Protein 9J61 (pdb70)

Solvent-accessible surface area: 78114 Å² total; per-residue (Å²): 254,88,136,12,53,43,39,52,8,13,24,23,100,13,48,112,73,1,69,124,67,25,30,1,0,0,3,6,13,12,108,51,69,52,4,118,72,40,33,0,64,5,0,0,94,10,0,6,98,56,0,21,83,3,24,0,4,0,3,5,5,1,9,66,20,45,3,65,31,95,122,98,31,84,103,194,33,0,64,61,36,0,50,83,32,3,131,82,14,30,123,62,42,65,79,29,3,84,76,32,178,116,72,2,152,28,69,41,25,29,2,41,88,0,46,91,44,35,2,24,36,38,6,26,74,93,0,83,84,28,7,42,94,41,11,70,0,1,33,16,4,8,60,142,1,118,114,85,134,71,64,50,105,85,55,9,78,81,8,63,54,19,0,72,32,24,3,17,11,5,0,0,2,1,0,8,14,15,21,23,11,29,0,0,0,24,13,27,80,25,65,5,4,28,39,2,18,78,44,70,14,104,50,3,8,84,17,1,90,62,3,18,6,0,9,9,85,23,103,96,246,96,120,12,66,40,33,53,8,15,36,116,38,12,112,122,49,0,65,124,69,27,30,0,0,0,2,6,13,10,98,50,61,54,2,122,68,41,35,0,60,5,0,0,100,11,0,5,106,54,0,24,96,3,26,0,3,0,2,7,8,1,7,57,4,42,1,60,40,66,137,99,32,82,98,197,31,0,65,64,36,0,47,89,38,3,153,85,13,36,149,67,40,64,83,29,2,82,80,34,168,115,78,2,146,26,65,39,27,33,0,41,87,0,42,88,42,34,2,21,36,39,7,21,77,96,0,96,82,30,16,79,62,49,44,67,0,75,41,19,4,30,51,120,1,119,99,70,13,42,79,120,41,108,90,34,59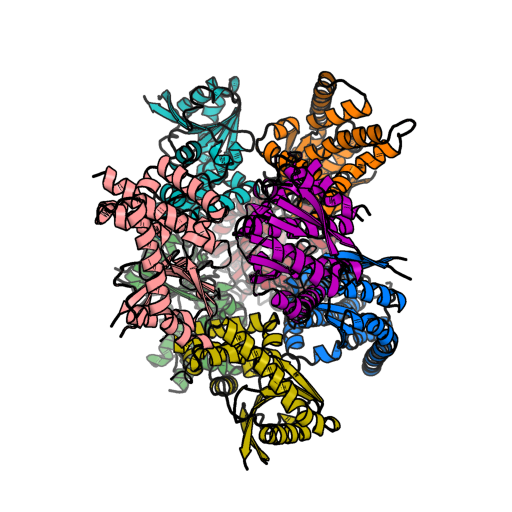,73,141,82,22,55,87,79,3,116,37,20,1,70,29,30,6,15,8,5,0,0,1,2,0,7,14,19,21,18,11,28,0,0,0,24,12,26,77,20,69,6,5,29,42,1,12,90,8,83,12,74,50,4,10,95,18,2,67,70,3,20,6,0,8,3,122,32,121,91,251,93,123,8,54,43,27,43,9,7,24,80,122,11,108,136,75,2,68,123,64,28,32,1,0,0,3,5,14,11,100,54,78,57,3,128,69,40,34,0,59,4,0,0,108,2,0,5,92,55,0,24,88,2,24,0,4,0,3,6,7,2,9,64,18,47,1,61,42,97,127,99,35,83,102,189,32,0,65,61,36,0,48,93,30,1,138,70,13,33,131,61,44,65,83,32,1,86,85,30,165,122,77,2,145,28,66,47,25,29,1,43,91,0,45,90,42,34,1,21,41,32,7,24,79,101,0,97,91,27,20,94,155,47,71,52,0,79,30,19,3,33,52,78,29,171,91,72,106,152,24,140,62,41,1,67,31,39,2,17,8,4,0,0,2,1,0,8,15,14,20,23,10,27,0,0,0,23,9,28,77,29,69,7,4,29,37,2,16,86,41,47,12,95,48,5,10,72,14,1,88,67,3,20,6,0,8,8,107,34,113,104,224,82,95,18,62,39,41,48,6,11,27,99,121,10,119,137,61,4,91,121,63,93,31,1,0,0,3,7,16,11,105,53,64,53,3,120,71,24,31,1,62,5,0,0,95,14,0,15,172,75,7,49,84,4,30,0,3,0,4,5,6,4,12,62,17,50,2,40,66,98,104,49,7,0,44,136,21,0,68,66,39,0,50,101,30,2,148,82,14,33,144,62,40,62,78,29,2,80,82,35,176,123,167,3,148,28,70,46,16,41,2,39,88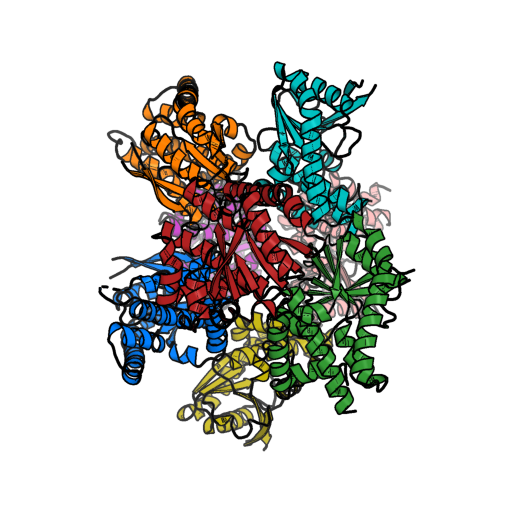,0,43,84,28,32,3,20,33,41,7,24,41,94,1,78,42,24,31,34,58,47,11,57,0,47,31,18,3,32,60,157,22,174,135,62,183,29,46,96,32,2,85,42,30,4,13,10,5,0,0,5,2,0,7,18,19,19,22,8,25,0,0,0,26,12,26,78,23,73,5,3,36,36,1,19,96,47,139,13,106,50,2,10,78,8,1,91,67,2,20,6,0,8,5,96,29,82,85,222,88,102,17,57,45,42,52,4,13,31,112,119,10,113,138,64,3,91,122,63,90,36,0,0,0,3,5,14,10,106,47,65,50,2,119,74,36,33,0,37,4,0,0,106,21,0,14,191,72,5,52,90,2,28,0,4,0,6,6,6,4,11,58,14,46,5,32,57,100,118,43,11,0,49,140,25,0,65,71,40,0,51,101,30,2,134,80,14,33,131,64,43,67,78,30,3,80,83,35,176,129,177,2,140,26,71,51,16,39,1,37,92,0,43,84,28,34,2,19,39,41,6,28,88,94,0,87,78,30,18,48,125,49,65,70,0,49,31,18,4,28,55,144,2,152,132,167,98,124,119,35,38,71,24,0,34,41,33,0,15,10,5,0,0,4,1,0,8,16,18,21,22,10,24,0,0,0,26,12,26,83,24,76,5,4,31,37,2,19,119,44,119,14,106,49,4,7,99,14,1,101,73,3,18,6,0,11,7,104,23,84,91,256,93,117,12,63,42,45,56,5,15,24,92,119,11,98,133,62,5,92,120,64,92,30,0,0,0,3,4,16,11,105,52,61,54,3,116,75,42,31,0,60,6,0,0,97,14,0,12,176,71,6,45,82,2,25,0,4,0,4,5,4,5,11,56,12,47,4,40,57,100,104,54,9,0,39,136,25,0,65,71,37,0,50,102,35,3,134,78,14,34,141,66,42,68,77,26,1,79,74,40,173,126,176,2,137,27,59,50,28,44,2,38,88,0,44,82,27,33,4,19,39,41,6,28,84,96,0,85,91,28,13,93,147,42,49,65,0,65,32,23,3,23,60,172,28,183,186,66,120,139,32,119,65,38,3,62,40,35,5,11,8,4,0,0,5,0,0,8,16,17,23,23,7,29,0,0,0,26,12,25,81,25,76,7,3,32,43,2,19,104,43,138,15,89,50,4,7,100,14,1,89,74,3,18,4,0,10,6,96,22,98,87,239,84,110,18,65,45,45,50,9,13,32,106,122,12,118,143,61,4,89,116,61,96,31,0,0,0,3,5,15,11,97,51,74,55,2,122,72,35,33,0,55,4,0,0,98,13,0,13,169,75,5,51,88,2,26,0,3,0,4,4,5,5,12,61,14,50,4,35,67,100,116,55,8,0,37,118,24,0,66,72,41,0,49,99,33,2,131,76,12,31,127,68,40,63,74,30,2,80,82,32,178,120,173,2,149,25,68,48,32,39,1,40,87,0,45,82,27,33,2,20,40,36,6,30,82,94,0,96,82,22,21,98,115,37,72,68,0,70,22,22,3,23,55,168,22,180,145,112,189,50,125,68,36,1,63,39,34,6,15,9,4,0,0,5,1,0,7,17,16,20,21,8,27,0,0,0,24,11,26,77,25,70,5,5,32,40,1,20,121,42,132,14,59,20,2,8,82,11,1,88,66,3,19,6,0,10,6,91,30,82,85,252,93,121,7,50,51,31,52,8,12,26,97,122,15,116,131,74,3,67,121,66,23,38,0,0,0,2,6,15,10,100,58,79,45,2,133,72,37,33,1,59,7,0,0,102,3,0,4,87,51,0,15,82,4,26,0,3,0,3,4,8,1,8,61,10,43,1,46,40,64,124,103,34,83,96,187,33,0,68,68,39,0,53,96,31,4,134,74,14,34,122,64,38,64,84,29,1,75,78,33,172,128,84,3,139,21,62,44,23,35,1,42,93,0,42,88,42,34,2,20,37,38,8,27,76,98,1,103,80,31,19,89,148,49,75,66,0,74,38,14,4,26,39,130,7,121,136,170,136,74,111,171,4,131,67,26,2,88,27,23,9,14,10,4,0,0,1,1,0,7,14,15,22,24,9,29,0,0,0,21,10,27,77,21,59,5,3,34,48,1,18,95,38,132,15,86,53,3,8,79,18,1,104,57,2,20,5,0,11,8,100,33,103,97

Secondary structure (DSSP, 8-state):
--EEEEEEEESGGGTTTGGG-SEEEEEE-SS-GGGSHHHHHHHHHHHHTT-SEEEEEE--TTHHHHHHHHT---HHHHHHHHHHHHHHHHHHHHHHHHTTTTT-EEEEEEHHHHHTSHHHHHHHHHHHHHHHH-HHHHHHHHHHHTT----HHHHHHHHHHHHHHHHHHHHHHHHHHTTT--EEEESS--HHHHHHHTTS-TTS-HHHHS-EEEEEEEE-/--EEEEEEEESGGGTTTGGG-SEEEEEE-TT-GGGSHHHHHHHHHHHHTT-SEEEEEE--TTHHHHHHHHH---HHHHHHHHHHHHHHHHHHHHHHHHTTTTT-EEEEEEHHHHHTSHHHHHHHHHHHHHHHH-HHHHHHHHHHHHHHHHTT-TT--HHHHHHHHHHHHHHHHHHHHHHHHHHTTT--EEEESS--HHHHHHHTTS-TTS-HHHHT-EEEEEEEE-/--EEEEEEEESGGGTTTGGG-SEEEEEE-SS-GGGSHHHHHHHHHHHHTT-SEEEEEE--TTHHHHHHHHH---HHHHHHHHHHHHHHHHHHHHHHHHTTTTT-EEEEEEHHHHHTSHHHHHHHHHHHHHHHH-HHHHHHHHHHH--TTHHHHHHHHHHHHHHHHHHHHTTT--EEEESS--HHHHHHHHTS-TTS-HHHHS-EEEEEEEE-/--EEEEEEEESGGGTTTGGG-SEEEEEE-TT-GGGSHHHHHHHHHHHHTT-SEEEEEE--TTHHHHHHHHS---HHHHHHHHHHHHHHHHHHHHHHHHTTTTT-EEEEEEHHHHHTSHHHHHHHHHHHHHHHH-HHHHHHHHHTT--HHHHHHHHHHHHHHHHHHHHHTTT--EEEESS--HHHHHHHTTS-TTS-HHHHT-EEEEEEEE-/--EEEEEEEESGGGTTTGGG-SEEEEEE-TT-GGGSHHHHHHHHHHHHHH-SEEEEEE-HHHHHHHHHHHHT--HHHHHHHHHHHHHHHHHHHHHHHHTTTTT-EEEEEEHHHHHTSHHHHHHHHHHHHHHHH-HHHHHHHHTTTT--HHHHHHHHHHHHHHHHHHHHHHHTT--EEEESS--HHHHHHHTTS-TTS-HHHHS-EEEEEEEE-/--EEEEEEEESGGGTTTGGG-SEEEEEE-TT-GGGSHHHHHHHHHHHHTT-SEEEEEE-TTTHHHHHHHHTT--HHHHHHHHHHHHHHHHHHHHHHHHTTTTT-EEEEEEHHHHHTSHHHHHHHHHHHHHHHH-HHHHHHHHHTT---HHHHHHHHHHHHHHHHHHHHHTTT--EEEESS--HHHHHHHHTS-TTS-HHHHS-EEEEEEEE-/--EEEEEEEESGGGTTTGGG-SEEEEEE-TT-GGGSHHHHHHHHHHHHTT-SEEEEEE-HHHHHHHHHHHTT--HHHHHHHHHHHHHHHHHHHHHHHHTTTTT-EEEEEEHHHHHTSHHHHHHHHHHHHHHHH-HHHHHHHTSTT--HHHHHHHHHHHHHHHHHHHHHTTT--EEEESS--HHHHHHHHTS-TTS-HHHHS-EEEEEEEE-/--EEEEEEEESGGGTTTGGG-SEEEEEE-SS-GGGSHHHHHHHHHHHHTT-SEEEEEE-HHHHHHHHHHHH---HHHHHHHHHHHHHHHHHHHHHHHHTTTTT-EEEEEEHHHHHTSHHHHHHHHHHHHHHHH-HHHHHHHHHHHHH--HHHHHHHHHHHHHHHHHHHHHHHTT--EEEESS--HHHHHHHTTS-TTS-HHHHT-EEEEEEEE-

B-factor: mean 45.78, std 13.67, range [24.23, 113.92]

Organism: Streptomyces cinnamoneus (NCBI:txid53446)

Nearest PDB structures (foldseek):
  9j61-assembly5_E  TM=1.005E+00  e=3.434E-39  Streptomyces cinnamoneus
  9j61-assembly7_G  TM=9.990E-01  e=3.522E-38  Streptomyces cinnamoneus
  9j61-assembly8_H  TM=9.980E-01  e=5.800E-38  Streptomyces cinnamoneus
  9j61-assembly6_F  TM=1.004E+00  e=3.059E-37  Streptomyces cinnamoneus
  5ocd-assembly9_I  TM=8.195E-01  e=1.797E-12  Fluoribacter dumoffii NY 23

Radius of gyration: 39.49 Å; Cα contacts (8 Å, |Δi|>4): 3088; chains: 8; bounding box: 88×103×101 Å

Structure (mmCIF, N/CA/C/O backbone):
data_9J61
#
_entry.id   9J61
#
_cell.length_a   85.590
_cell.length_b   89.440
_cell.length_c   93.350
_cell.angle_alpha   70.850
_cell.angle_beta   67.037
_cell.angle_gamma   61.542
#
_symmetry.space_group_name_H-M   'P 1'
#
loop_
_entity.id
_entity.type
_entity.pdbx_description
1 polymer 'Cyclodipeptide synthase'
2 non-polymer 1,2-ETHANEDIOL
3 non-polymer GLYCEROL
4 non-polymer DI(HYDROXYETHYL)ETHER
5 water water
#
loop_
_atom_site.group_PDB
_atom_site.id
_atom_site.type_symbol
_atom_site.label_atom_id
_atom_site.label_alt_id
_atom_site.label_comp_id
_atom_site.label_asym_id
_atom_site.label_entity_id
_atom_site.label_seq_id
_atom_site.pdbx_PDB_ins_code
_atom_site.Cartn_x
_atom_site.Cartn_y
_atom_site.Cartn_z
_atom_site.occupancy
_atom_site.B_iso_or_equiv
_atom_site.auth_seq_id
_atom_site.auth_comp_id
_atom_site.auth_asym_id
_atom_site.auth_atom_id
_atom_site.pdbx_PDB_model_num
ATOM 1 N N . ARG A 1 23 ? 49.09744 35.65188 -14.58499 1.000 60.00313 15 ARG A N 1
ATOM 2 C CA . ARG A 1 23 ? 47.80374 36.39639 -14.55184 1.000 61.64482 15 ARG A CA 1
ATOM 3 C C . ARG A 1 23 ? 47.31880 36.64782 -15.97878 1.000 58.97335 15 ARG A C 1
ATOM 4 O O . ARG A 1 23 ? 48.11079 36.67665 -16.92780 1.000 60.67618 15 ARG A O 1
ATOM 12 N N . TYR A 1 24 ? 45.99587 36.81037 -16.12972 1.000 51.90208 16 TYR A N 1
ATOM 13 C CA . TYR A 1 24 ? 45.43787 36.92581 -17.46369 1.000 53.85338 16 TYR A CA 1
ATOM 14 C C . TYR A 1 24 ? 44.27227 37.90929 -17.49449 1.000 49.93784 16 TYR A C 1
ATOM 15 O O . TYR A 1 24 ? 43.59038 38.11040 -16.49844 1.000 46.59387 16 TYR A O 1
ATOM 24 N N . LYS A 1 25 ? 44.00544 38.42159 -18.70140 1.000 48.77090 17 LYS A N 1
ATOM 25 C CA . LYS A 1 25 ? 42.86877 39.28009 -18.97423 1.000 50.42290 17 LYS A CA 1
ATOM 26 C C . LYS A 1 25 ? 42.03250 38.66161 -20.09831 1.000 50.12352 17 LYS A C 1
ATOM 27 O O . LYS A 1 25 ? 42.53735 38.37558 -21.18637 1.000 47.78338 17 LYS A O 1
ATOM 33 N N . ALA A 1 26 ? 40.73543 38.47308 -19.84030 1.000 48.00254 18 ALA A N 1
ATOM 34 C CA . ALA A 1 26 ? 39.84316 37.88960 -20.82937 1.000 47.76048 18 ALA A CA 1
ATOM 35 C C . ALA A 1 26 ? 39.16759 39.01200 -21.60817 1.000 44.23009 18 ALA A C 1
ATOM 36 O O . ALA A 1 26 ? 38.80401 40.02305 -21.02100 1.000 44.92127 18 ALA A O 1
ATOM 38 N N . GLU A 1 27 ? 38.96747 38.80129 -22.91120 1.000 43.03925 19 GLU A N 1
ATOM 39 C CA . GLU A 1 27 ? 38.24483 39.74971 -23.74503 1.000 48.55370 19 GLU A CA 1
ATOM 40 C C . GLU A 1 27 ? 37.55450 39.01318 -24.89613 1.000 44.31052 19 GLU A C 1
ATOM 41 O O . GLU A 1 27 ? 37.86803 37.87510 -25.22232 1.000 43.01656 19 GLU A O 1
ATOM 47 N N . ILE A 1 28 ? 36.59475 39.68566 -25.50999 1.000 41.78319 20 ILE A N 1
ATOM 48 C CA . ILE A 1 28 ? 35.77947 39.04915 -26.51407 1.000 46.02281 20 ILE A CA 1
ATOM 49 C C . ILE A 1 28 ? 36.69231 38.74198 -27.69215 1.000 44.87871 20 ILE A C 1
ATOM 50 O O . ILE A 1 28 ? 37.32066 39.64281 -28.22502 1.000 45.03799 20 ILE A O 1
ATOM 55 N N . GLY A 1 29 ? 36.86379 37.45296 -27.99936 1.000 39.68776 21 GLY A N 1
ATOM 56 C CA . GLY A 1 29 ? 37.58160 37.06986 -29.19744 1.000 41.61158 21 GLY A CA 1
ATOM 57 C C . GLY A 1 29 ? 36.66061 37.18243 -30.40140 1.000 46.10596 21 GLY A C 1
ATOM 58 O O . GLY A 1 29 ? 37.01881 37.76045 -31.42031 1.000 45.87776 21 GLY A O 1
ATOM 59 N N . SER A 1 30 ? 35.43941 36.67789 -30.21044 1.000 42.60646 22 SER A N 1
ATOM 60 C CA . SER A 1 30 ? 34.53426 36.36442 -31.29047 1.000 38.54098 22 SER A CA 1
ATOM 61 C C . SER A 1 30 ? 33.14914 36.03989 -30.72448 1.000 36.63463 22 SER A C 1
ATOM 62 O O . SER A 1 30 ? 33.00201 35.63776 -29.56454 1.000 36.10541 22 SER A O 1
ATOM 65 N N . VAL A 1 31 ? 32.11919 36.22543 -31.54542 1.000 35.67352 23 VAL A N 1
ATOM 66 C CA . VAL A 1 31 ? 30.74713 36.02891 -31.10642 1.000 36.98270 23 VAL A CA 1
ATOM 67 C C . VAL A 1 31 ? 29.98285 35.41841 -32.26649 1.000 39.39766 23 VAL A C 1
ATOM 68 O O . VAL A 1 31 ? 30.03203 35.95756 -33.36141 1.000 33.44027 23 VAL A O 1
ATOM 72 N N . SER A 1 32 ? 29.28841 34.30564 -31.98965 1.000 33.65007 24 SER A N 1
ATOM 73 C CA . SER A 1 32 ? 28.37214 33.69816 -32.93573 1.000 33.37649 24 SER A CA 1
ATOM 74 C C . SER A 1 32 ? 26.96415 33.66763 -32.34069 1.000 34.31860 24 SER A C 1
ATOM 75 O O . SER A 1 32 ? 26.82805 33.34049 -31.16474 1.000 34.57987 24 SER A O 1
ATOM 78 N N . PRO A 1 33 ? 25.89629 34.09217 -33.06859 1.000 33.15841 25 PRO A N 1
ATOM 79 C CA . PRO A 1 33 ? 26.03752 34.73933 -34.37649 1.000 36.69713 25 PRO A CA 1
ATOM 80 C C . PRO A 1 33 ? 26.65508 36.14307 -34.27828 1.000 39.25081 25 PRO A C 1
ATOM 81 O O . PRO A 1 33 ? 26.69936 36.76287 -33.19518 1.000 37.31590 25 PRO A O 1
ATOM 85 N N . THR A 1 34 ? 27.17124 36.60704 -35.42522 1.000 31.03244 26 THR A N 1
ATOM 86 C CA . THR A 1 34 ? 27.82476 37.91281 -35.57603 1.000 43.48761 26 THR A CA 1
ATOM 87 C C . THR A 1 34 ? 26.92823 39.06009 -35.09882 1.000 40.50040 26 THR A C 1
ATOM 88 O O . THR A 1 34 ? 27.35260 39.93980 -34.35169 1.000 39.64530 26 THR A O 1
ATOM 92 N N . THR A 1 35 ? 25.66419 38.99966 -35.50379 1.000 36.60568 27 THR A N 1
ATOM 93 C CA . THR A 1 35 ? 24.62858 39.94502 -35.13061 1.000 40.39573 27 THR A CA 1
ATOM 94 C C . THR A 1 35 ? 24.35764 39.98688 -33.62160 1.000 41.04166 27 THR A C 1
ATOM 95 O O . THR A 1 35 ? 23.71003 40.91407 -33.15843 1.000 38.35212 27 THR A O 1
ATOM 99 N N . SER A 1 36 ? 24.85327 39.01256 -32.85577 1.000 40.26064 28 SER A N 1
ATOM 100 C CA . SER A 1 36 ? 24.57229 38.94343 -31.39477 1.000 41.58791 28 SER A CA 1
ATOM 101 C C . SER A 1 36 ? 25.73756 39.55884 -30.61970 1.000 41.96456 28 SER A C 1
ATOM 102 O O . SER A 1 36 ? 25.66461 39.61367 -29.39069 1.000 40.30712 28 SER A O 1
ATOM 105 N N . ARG A 1 37 ? 26.73674 40.06756 -31.32765 1.000 38.60592 29 ARG A N 1
ATOM 106 C CA . ARG A 1 37 ? 27.95495 40.54597 -30.70361 1.000 43.45622 29 ARG A CA 1
ATOM 107 C C . ARG A 1 37 ? 27.67546 41.75494 -29.82440 1.000 44.56858 29 ARG A C 1
ATOM 108 O O . ARG A 1 37 ? 28.45858 41.99348 -28.92039 1.000 46.75747 29 ARG A O 1
ATOM 116 N N . ASP A 1 38 ? 26.56874 42.48242 -30.06625 1.000 55.85091 30 ASP A N 1
ATOM 117 C CA . ASP A 1 38 ? 26.22923 43.64542 -29.25406 1.000 58.40881 30 ASP A CA 1
ATOM 118 C C . ASP A 1 38 ? 24.87021 43.54186 -28.56804 1.000 55.23836 30 ASP A C 1
ATOM 119 O O . ASP A 1 38 ? 24.41062 44.53496 -28.02486 1.000 59.13641 30 ASP A O 1
ATOM 124 N N . THR A 1 39 ? 24.21174 42.38013 -28.60620 1.000 49.55612 31 THR A N 1
ATOM 125 C CA . THR A 1 39 ? 22.93668 42.18053 -27.91520 1.000 47.38497 31 THR A CA 1
ATOM 126 C C . THR A 1 39 ? 23.04527 41.07931 -26.85038 1.000 44.23783 31 THR A C 1
ATOM 127 O O . THR A 1 39 ? 22.07218 40.80759 -26.13840 1.000 43.04320 31 THR A O 1
ATOM 131 N N . PHE A 1 40 ? 24.19900 40.39583 -26.75953 1.000 41.59394 32 PHE A N 1
ATOM 132 C CA . PHE A 1 40 ? 24.29055 39.21266 -25.92072 1.000 40.43680 32 PHE A CA 1
ATOM 133 C C . PHE A 1 40 ? 24.25777 39.65044 -24.45165 1.000 40.80484 32 PHE A C 1
ATOM 134 O O . PHE A 1 40 ? 23.70551 38.94953 -23.62575 1.000 38.88981 32 PHE A O 1
ATOM 142 N N . GLU A 1 41 ? 24.81525 40.83216 -24.13247 1.000 42.09598 33 GLU A N 1
ATOM 143 C CA . GLU A 1 41 ? 24.90548 41.31690 -22.75140 1.000 43.57647 33 GLU A CA 1
ATOM 144 C C . GLU A 1 41 ? 23.55268 41.76235 -22.16629 1.000 41.52182 33 GLU A C 1
ATOM 145 O O . GLU A 1 41 ? 23.50588 42.17018 -20.99522 1.000 40.03032 33 GLU A O 1
ATOM 151 N N . ASP A 1 42 ? 22.47865 41.74891 -22.99026 1.000 40.20529 34 ASP A N 1
ATOM 152 C CA . ASP A 1 42 ? 21.11574 41.95238 -22.51119 1.000 41.83090 34 ASP A CA 1
ATOM 153 C C . ASP A 1 42 ? 20.63729 40.76144 -21.66937 1.000 41.18967 34 ASP A C 1
ATOM 154 O O . ASP A 1 42 ? 19.69838 40.92169 -20.88431 1.000 36.50587 34 ASP A O 1
ATOM 159 N N . HIS A 1 43 ? 21.24081 39.56223 -21.84258 1.000 41.94151 35 HIS A N 1
ATOM 160 C CA . HIS A 1 43 ? 20.90637 38.41422 -20.99975 1.000 42.21953 35 HIS A CA 1
ATOM 161 C C . HIS A 1 43 ? 21.59746 38.54973 -19.64975 1.000 39.77384 35 HIS A C 1
ATOM 162 O O . HIS A 1 43 ? 22.65271 39.17529 -19.56168 1.000 37.10313 35 HIS A O 1
ATOM 169 N N . ASP A 1 44 ? 21.03424 37.91679 -18.62184 1.000 41.68979 36 ASP A N 1
ATOM 170 C CA . ASP A 1 44 ? 21.63529 37.96033 -17.28985 1.000 41.34405 36 ASP A CA 1
ATOM 171 C C . ASP A 1 44 ? 22.12675 36.57507 -16.87008 1.000 38.90307 36 ASP A C 1
ATOM 172 O O . ASP A 1 44 ? 22.52671 36.40072 -15.71912 1.000 35.75471 36 ASP A O 1
ATOM 177 N N . THR A 1 45 ? 22.03532 35.56724 -17.75125 1.000 38.12478 37 THR A N 1
ATOM 178 C CA . THR A 1 45 ? 22.46679 34.22901 -17.36147 1.000 40.25634 37 THR A CA 1
ATOM 179 C C . THR A 1 45 ? 23.26451 33.60687 -18.50160 1.000 37.58036 37 THR A C 1
ATOM 180 O O . THR A 1 45 ? 22.81350 33.66324 -19.62958 1.000 35.39011 37 THR A O 1
ATOM 184 N N . CYS A 1 46 ? 24.38026 32.95737 -18.17373 1.000 32.89305 38 CYS A N 1
ATOM 185 C CA . CYS A 1 46 ? 25.16795 32.26222 -19.16587 1.000 29.15174 38 CYS A CA 1
ATOM 186 C C . CYS A 1 46 ? 25.61641 30.87296 -18.68511 1.000 31.01660 38 CYS A C 1
ATOM 187 O O . CYS A 1 46 ? 25.39029 30.48086 -17.52616 1.000 27.82577 38 CYS A O 1
ATOM 190 N N . PHE A 1 47 ? 26.26808 30.11184 -19.59025 1.000 26.08362 39 PHE A N 1
ATOM 191 C CA . PHE A 1 47 ? 26.98761 28.91549 -19.16146 1.000 29.54555 39 PHE A CA 1
ATOM 192 C C . PHE A 1 47 ? 28.41764 29.00699 -19.65249 1.000 27.18493 39 PHE A C 1
ATOM 193 O O . PHE A 1 47 ? 28.65581 29.52007 -20.72441 1.000 29.56769 39 PHE A O 1
ATOM 201 N N . LEU A 1 48 ? 29.35547 28.53048 -18.82659 1.000 26.61202 40 LEU A N 1
ATOM 202 C CA . LEU A 1 48 ? 30.75940 28.39698 -19.18765 1.000 27.82648 40 LEU A CA 1
ATOM 203 C C . LEU A 1 48 ? 31.07681 26.91988 -19.36790 1.000 30.28183 40 LEU A C 1
ATOM 204 O O . LEU A 1 48 ? 30.92152 26.14179 -18.42002 1.000 31.06383 40 LEU A O 1
ATOM 209 N N . GLY A 1 49 ? 31.48063 26.55792 -20.59797 1.000 27.58394 41 GLY A N 1
ATOM 210 C CA . GLY A 1 49 ? 31.79207 25.18884 -20.92220 1.000 27.00255 41 GLY A CA 1
ATOM 211 C C . GLY A 1 49 ? 33.21698 24.92920 -20.47428 1.000 33.72423 41 GLY A C 1
ATOM 212 O O . GLY A 1 49 ? 34.11028 25.69990 -20.82118 1.000 33.87390 41 GLY A O 1
ATOM 213 N N . VAL A 1 50 ? 33.38959 23.91399 -19.62745 1.000 32.86315 42 VAL A N 1
ATOM 214 C CA . VAL A 1 50 ? 34.70245 23.51339 -19.17655 1.000 30.46407 42 VAL A CA 1
ATOM 215 C C . VAL A 1 50 ? 35.04188 22.15036 -19.79278 1.000 33.90582 42 VAL A C 1
ATOM 216 O O . VAL A 1 50 ? 34.32449 21.15661 -19.59692 1.000 30.76897 42 VAL A O 1
ATOM 220 N N . SER A 1 51 ? 36.15485 22.13003 -20.53582 1.000 34.96072 43 SER A N 1
ATOM 221 C CA . SER A 1 51 ? 36.84836 20.91982 -20.95103 1.000 36.61441 43 SER A CA 1
ATOM 222 C C . SER A 1 51 ? 37.84822 20.51325 -19.87613 1.000 33.93638 43 SER A C 1
ATOM 223 O O . SER A 1 51 ? 38.44258 21.36590 -19.22001 1.000 38.11210 43 SER A O 1
ATOM 226 N N . LEU A 1 52 ? 38.05571 19.21014 -19.72634 1.000 34.42823 44 LEU A N 1
ATOM 227 C CA . LEU A 1 52 ? 38.99453 18.69460 -18.74145 1.000 37.54480 44 LEU A CA 1
ATOM 228 C C . LEU A 1 52 ? 40.38343 18.49114 -19.35653 1.000 37.88950 44 LEU A C 1
ATOM 229 O O . LEU A 1 52 ? 40.52532 18.31028 -20.57356 1.000 34.95052 44 LEU A O 1
ATOM 234 N N . GLU A 1 53 ? 41.38747 18.52760 -18.47255 1.000 36.37714 45 GLU A N 1
ATOM 235 C CA . GLU A 1 53 ? 42.79039 18.37110 -18.83661 1.000 41.63081 45 GLU A CA 1
ATOM 236 C C . GLU A 1 53 ? 43.09873 19.29616 -19.99647 1.000 42.81121 45 GLU A C 1
ATOM 237 O O . GLU A 1 53 ? 43.61652 18.83812 -21.00956 1.000 42.57007 45 GLU A O 1
ATOM 243 N N . ASN A 1 54 ? 42.69924 20.56030 -19.84726 1.000 39.62747 46 ASN A N 1
ATOM 244 C CA . ASN A 1 54 ? 42.74160 21.53045 -20.92310 1.000 44.12825 46 ASN A CA 1
ATOM 245 C C . ASN A 1 54 ? 43.36613 22.80811 -20.36591 1.000 46.28904 46 ASN A C 1
ATOM 246 O O . ASN A 1 54 ? 42.87837 23.33815 -19.35781 1.000 42.58429 46 ASN A O 1
ATOM 251 N N . SER A 1 55 ? 44.42829 23.26480 -21.05287 1.000 43.98300 47 SER A N 1
ATOM 252 C CA . SER A 1 55 ? 45.31972 24.28536 -20.53973 1.000 46.37251 47 SER A CA 1
ATOM 253 C C . SER A 1 55 ? 44.60626 25.63465 -20.54949 1.000 44.42673 47 SER A C 1
ATOM 254 O O . SER A 1 55 ? 45.07965 26.56835 -19.92535 1.000 44.44766 47 SER A O 1
ATOM 257 N N . ASN A 1 56 ? 43.43528 25.73422 -21.19544 1.000 43.53389 48 ASN A N 1
ATOM 258 C CA . ASN A 1 56 ? 42.69078 26.98852 -21.19222 1.000 43.68651 48 ASN A CA 1
ATOM 259 C C . ASN A 1 56 ? 41.89189 27.16263 -19.89917 1.000 39.06246 48 ASN A C 1
ATOM 260 O O . ASN A 1 56 ? 41.26332 28.21485 -19.69298 1.000 41.41290 48 ASN A O 1
ATOM 265 N N . PHE A 1 57 ? 41.95551 26.15746 -19.02433 1.000 40.62279 49 PHE A N 1
ATOM 266 C CA . PHE A 1 57 ? 41.20154 26.14056 -17.78231 1.000 41.05579 49 PHE A CA 1
ATOM 267 C C . PHE A 1 57 ? 42.13054 26.06800 -16.57535 1.000 42.16191 49 PHE A C 1
ATOM 268 O O . PHE A 1 57 ? 41.70142 25.68799 -15.48540 1.000 44.27353 49 PHE A O 1
ATOM 276 N N . LYS A 1 58 ? 43.38971 26.48452 -16.75632 1.000 41.19457 50 LYS A N 1
ATOM 277 C CA . LYS A 1 58 ? 44.31480 26.64297 -15.63732 1.000 45.82569 50 LYS A CA 1
ATOM 278 C C . LYS A 1 58 ? 43.73422 27.62404 -14.62214 1.000 44.42517 50 LYS A C 1
ATOM 279 O O . LYS A 1 58 ? 42.97257 28.51740 -14.98898 1.000 43.32996 50 LYS A O 1
ATOM 285 N N . PRO A 1 59 ? 44.06922 27.52769 -13.31817 1.000 45.50591 51 PRO A N 1
ATOM 286 C CA . PRO A 1 59 ? 43.40258 28.35779 -12.30601 1.000 44.74001 51 PRO A CA 1
ATOM 287 C C . PRO A 1 59 ? 43.35018 29.86386 -12.59577 1.000 45.08459 51 PRO A C 1
ATOM 288 O O . PRO A 1 59 ? 42.34544 30.50222 -12.29864 1.000 43.79628 51 PRO A O 1
ATOM 292 N N . ALA A 1 60 ? 44.43038 30.40452 -13.18271 1.000 42.74613 52 ALA A N 1
ATOM 293 C CA . ALA A 1 60 ? 44.58694 31.81551 -13.49549 1.000 46.58314 52 ALA A CA 1
ATOM 294 C C . ALA A 1 60 ? 43.65307 32.23907 -14.62339 1.000 44.80319 52 ALA A C 1
ATOM 295 O O . ALA A 1 60 ? 43.14152 33.35927 -14.60320 1.000 43.14467 52 ALA A O 1
ATOM 297 N N . LYS A 1 61 ? 43.49869 31.35529 -15.61553 1.000 44.52154 53 LYS A N 1
ATOM 298 C CA . LYS A 1 61 ? 42.65276 31.60582 -16.76647 1.000 41.66767 53 LYS A CA 1
ATOM 299 C C . LYS A 1 61 ? 41.19276 31.57833 -16.32843 1.000 41.02396 53 LYS A C 1
ATOM 300 O O . LYS A 1 61 ? 40.39009 32.42072 -16.71827 1.000 37.83255 53 LYS A O 1
ATOM 306 N N . VAL A 1 62 ? 40.88242 30.65531 -15.42757 1.000 43.46971 54 VAL A N 1
ATOM 307 C CA . VAL A 1 62 ? 39.55838 30.53575 -14.84955 1.000 39.82036 54 VAL A CA 1
ATOM 308 C C . VAL A 1 62 ? 39.21592 31.82376 -14.09834 1.000 40.67468 54 VAL A C 1
ATOM 309 O O . VAL A 1 62 ? 38.04709 32.25524 -14.11923 1.000 37.82143 54 VAL A O 1
ATOM 313 N N . ASP A 1 63 ? 40.24319 32.44925 -13.49026 1.000 38.30165 55 ASP A N 1
ATOM 314 C CA . ASP A 1 63 ? 40.04870 33.67421 -12.71406 1.000 42.16871 55 ASP A CA 1
ATOM 315 C C . ASP A 1 63 ? 39.66414 34.82251 -13.66886 1.000 38.72915 55 ASP A C 1
ATOM 316 O O . ASP A 1 63 ? 38.67942 35.51288 -13.46672 1.000 37.75983 55 ASP A O 1
ATOM 321 N N . ALA A 1 64 ? 40.37016 34.96441 -14.78486 1.000 39.37807 56 ALA A N 1
ATOM 322 C CA . ALA A 1 64 ? 40.06555 35.99869 -15.74968 1.000 38.05976 56 ALA A CA 1
ATOM 323 C C . ALA A 1 64 ? 38.70944 35.77435 -16.44068 1.000 35.62664 56 ALA A C 1
ATOM 324 O O . ALA A 1 64 ? 38.09880 36.70367 -16.93751 1.000 39.58290 56 ALA A O 1
ATOM 326 N N . MET A 1 65 ? 38.26194 34.52554 -16.54987 1.000 36.71939 57 MET A N 1
ATOM 327 C CA . MET A 1 65 ? 37.02580 34.24015 -17.25288 1.000 38.78066 57 MET A CA 1
ATOM 328 C C . MET A 1 65 ? 35.87392 34.47346 -16.27581 1.000 33.03760 57 MET A C 1
ATOM 329 O O . MET A 1 65 ? 34.87015 35.06892 -16.65069 1.000 33.54055 57 MET A O 1
ATOM 334 N N . ALA A 1 66 ? 36.05280 34.07818 -15.01388 1.000 31.66589 58 ALA A N 1
ATOM 335 C CA . ALA A 1 66 ? 35.02193 34.32743 -14.01781 1.000 33.05263 58 ALA A CA 1
ATOM 336 C C . ALA A 1 66 ? 34.84554 35.83247 -13.82656 1.000 38.68437 58 ALA A C 1
ATOM 337 O O . ALA A 1 66 ? 33.72573 36.30689 -13.60546 1.000 38.77815 58 ALA A O 1
ATOM 339 N N . LYS A 1 67 ? 35.95983 36.56504 -13.92348 1.000 37.62999 59 LYS A N 1
ATOM 340 C CA . LYS A 1 67 ? 35.97941 37.99600 -13.73625 1.000 36.25224 59 LYS A CA 1
ATOM 341 C C . LYS A 1 67 ? 35.15363 38.63951 -14.84512 1.000 35.70241 59 LYS A C 1
ATOM 342 O O . LYS A 1 67 ? 34.26296 39.43583 -14.56696 1.000 34.66432 59 LYS A O 1
ATOM 348 N N . TRP A 1 68 ? 35.45345 38.27860 -16.09719 1.000 35.53137 60 TRP A N 1
ATOM 349 C CA . TRP A 1 68 ? 34.75164 38.83206 -17.24008 1.000 35.85949 60 TRP A CA 1
ATOM 350 C C . TRP A 1 68 ? 33.27450 38.47164 -17.15109 1.000 37.66896 60 TRP A C 1
ATOM 351 O O . TRP A 1 68 ? 32.39279 39.22706 -17.55795 1.000 37.73596 60 TRP A O 1
ATOM 362 N N . ILE A 1 69 ? 32.99403 37.26667 -16.66828 1.000 36.29569 61 ILE A N 1
ATOM 363 C CA . ILE A 1 69 ? 31.61489 36.88920 -16.49130 1.000 34.11040 61 ILE A CA 1
ATOM 364 C C . ILE A 1 69 ? 30.96124 37.70528 -15.36615 1.000 37.30760 61 ILE A C 1
ATOM 365 O O . ILE A 1 69 ? 29.77137 38.02277 -15.44707 1.000 36.87015 61 ILE A O 1
ATOM 370 N N . SER A 1 70 ? 31.69837 37.93081 -14.27214 1.000 35.46050 62 SER A N 1
ATOM 371 C CA . SER A 1 70 ? 31.19367 38.61682 -13.08901 1.000 39.90900 62 SER A CA 1
ATOM 372 C C . SER A 1 70 ? 30.71424 40.04206 -13.38177 1.000 40.11537 62 SER A C 1
ATOM 373 O O . SER A 1 70 ? 29.95847 40.57423 -12.57766 1.000 41.48319 62 SER A O 1
ATOM 376 N N . ARG A 1 71 ? 31.24046 40.67002 -14.45268 1.000 37.58226 63 ARG A N 1
ATOM 377 C CA . ARG A 1 71 ? 30.86999 42.02423 -14.84445 1.000 42.57804 63 ARG A CA 1
ATOM 378 C C . ARG A 1 71 ? 29.58598 42.05888 -15.68041 1.000 41.43893 63 ARG A C 1
ATOM 379 O O . ARG A 1 71 ? 29.00941 43.13614 -15.82822 1.000 36.39795 63 ARG A O 1
ATOM 387 N N . ARG A 1 72 ? 29.12850 40.90615 -16.21258 1.000 37.90687 64 ARG A N 1
ATOM 388 C CA . ARG A 1 72 ? 28.07848 40.90674 -17.22055 1.000 38.39537 64 ARG A CA 1
ATOM 389 C C . ARG A 1 72 ? 26.86416 40.08615 -16.78265 1.000 36.31035 64 ARG A C 1
ATOM 390 O O . ARG A 1 72 ? 25.76124 40.31467 -17.27458 1.000 35.88700 64 ARG A O 1
ATOM 398 N N . PHE A 1 73 ? 27.05379 39.11393 -15.89081 1.000 35.19765 65 PHE A N 1
ATOM 399 C CA . PHE A 1 73 ? 26.06038 38.06730 -15.70895 1.000 33.45112 65 PHE A CA 1
ATOM 400 C C . PHE A 1 73 ? 25.94331 37.78111 -14.22600 1.000 36.85612 65 PHE A C 1
ATOM 401 O O . PHE A 1 73 ? 26.98826 37.62359 -13.59605 1.000 37.57214 65 PHE A O 1
ATOM 409 N N . SER A 1 74 ? 24.70130 37.73852 -13.68897 1.000 36.01081 66 SER A N 1
ATOM 410 C CA . SER A 1 74 ? 24.50024 37.47437 -12.26101 1.000 39.62525 66 SER A CA 1
ATOM 411 C C . SER A 1 74 ? 24.35464 35.96738 -11.95125 1.000 40.81811 66 SER A C 1
ATOM 412 O O . SER A 1 74 ? 24.49751 35.54713 -10.79132 1.000 40.02140 66 SER A O 1
ATOM 415 N N . GLN A 1 75 ? 24.12629 35.14764 -12.99137 1.000 38.41006 67 GLN A N 1
ATOM 416 C CA . GLN A 1 75 ? 24.03271 33.69465 -12.86860 1.000 42.07603 67 GLN A CA 1
ATOM 417 C C . GLN A 1 75 ? 24.80139 32.98653 -13.98674 1.000 39.86031 67 GLN A C 1
ATOM 418 O O . GLN A 1 75 ? 24.72151 33.37675 -15.16268 1.000 35.36046 67 GLN A O 1
ATOM 424 N N . CYS A 1 76 ? 25.51597 31.91818 -13.60193 1.000 35.62980 68 CYS A N 1
ATOM 425 C CA . CYS A 1 76 ? 26.39467 31.22197 -14.52807 1.000 33.18518 68 CYS A CA 1
ATOM 426 C C . CYS A 1 76 ? 26.44008 29.74390 -14.19131 1.000 33.40190 68 CYS A C 1
ATOM 427 O O . CYS A 1 76 ? 26.88497 29.37655 -13.10438 1.000 34.53254 68 CYS A O 1
ATOM 430 N N . THR A 1 77 ? 25.93573 28.91425 -15.11643 1.000 30.59957 69 THR A N 1
ATOM 431 C CA . THR A 1 77 ? 26.16416 27.48914 -14.99167 1.000 28.52621 69 THR A CA 1
ATOM 432 C C . THR A 1 77 ? 27.56100 27.13366 -15.49577 1.000 34.03562 69 THR A C 1
ATOM 433 O O . THR A 1 77 ? 27.94009 27.42870 -16.63373 1.000 27.94606 69 THR A O 1
ATOM 437 N N . VAL A 1 78 ? 28.34277 26.49921 -14.61889 1.000 31.22807 70 VAL A N 1
ATOM 438 C CA . VAL A 1 78 ? 29.64756 25.99675 -15.00601 1.000 26.96360 70 VAL A CA 1
ATOM 439 C C . VAL A 1 78 ? 29.46596 24.53388 -15.39824 1.000 30.69415 70 VAL A C 1
ATOM 440 O O . VAL A 1 78 ? 29.26365 23.69182 -14.53037 1.000 29.48462 70 VAL A O 1
ATOM 444 N N . LEU A 1 79 ? 29.46582 24.27910 -16.71628 1.000 29.40697 71 LEU A N 1
ATOM 445 C CA . LEU A 1 79 ? 29.27427 22.95226 -17.25249 1.000 27.46814 71 LEU A CA 1
ATOM 446 C C . LEU A 1 79 ? 30.61398 22.21173 -17.32465 1.000 26.13683 71 LEU A C 1
ATOM 447 O O . LEU A 1 79 ? 31.53114 22.65948 -18.00560 1.000 26.86137 71 LEU A O 1
ATOM 452 N N . ILE A 1 80 ? 30.73456 21.12756 -16.53683 1.000 28.15804 72 ILE A N 1
ATOM 453 C CA . ILE A 1 80 ? 31.95626 20.34904 -16.38899 1.000 27.10613 72 ILE A CA 1
ATOM 454 C C . ILE A 1 80 ? 31.86077 19.20124 -17.38617 1.000 29.27584 72 ILE A C 1
ATOM 455 O O . ILE A 1 80 ? 30.88947 18.45962 -17.33126 1.000 34.14728 72 ILE A O 1
ATOM 460 N N . GLY A 1 81 ? 32.77871 19.12503 -18.35121 1.000 30.81663 73 GLY A N 1
ATOM 461 C CA . GLY A 1 81 ? 32.74426 18.08921 -19.38438 1.000 34.57089 73 GLY A CA 1
ATOM 462 C C . GLY A 1 81 ? 33.34174 16.75390 -18.92461 1.000 28.88806 73 GLY A C 1
ATOM 463 O O . GLY A 1 81 ? 34.36856 16.33457 -19.43370 1.000 28.94986 73 GLY A O 1
ATOM 464 N N . ASP A 1 82 ? 32.71151 16.09399 -17.95370 1.000 31.47956 74 ASP A N 1
ATOM 465 C CA . ASP A 1 82 ? 33.30204 14.90266 -17.34791 1.000 30.22041 74 ASP A CA 1
ATOM 466 C C . ASP A 1 82 ? 33.01953 13.66991 -18.21710 1.000 30.42422 74 ASP A C 1
ATOM 467 O O . ASP A 1 82 ? 33.94128 13.08863 -18.76322 1.000 31.26703 74 ASP A O 1
ATOM 472 N N . SER A 1 83 ? 31.76536 13.26344 -18.35313 1.000 29.29914 75 SER A N 1
ATOM 473 C CA . SER A 1 83 ? 31.42483 11.99068 -18.98632 1.000 33.24004 75 SER A CA 1
ATOM 474 C C . SER A 1 83 ? 31.87977 11.94773 -20.44234 1.000 29.23766 75 SER A C 1
ATOM 475 O O . SER A 1 83 ? 32.19132 10.86168 -20.90153 1.000 29.99813 75 SER A O 1
ATOM 478 N N . ILE A 1 84 ? 31.92022 13.10882 -21.12316 1.000 26.99166 76 ILE A N 1
ATOM 479 C CA . ILE A 1 84 ? 32.35821 13.18887 -22.50916 1.000 29.53792 76 ILE A CA 1
ATOM 480 C C . ILE A 1 84 ? 33.87313 12.99028 -22.60823 1.000 32.57549 76 ILE A C 1
ATOM 481 O O . ILE A 1 84 ? 34.39195 12.62825 -23.67131 1.000 34.38634 76 ILE A O 1
ATOM 486 N N . HIS A 1 85 ? 34.56926 13.22982 -21.50021 1.000 27.54605 77 HIS A N 1
ATOM 487 C CA . HIS A 1 85 ? 36.01022 13.14024 -21.46527 1.000 31.99083 77 HIS A CA 1
ATOM 488 C C . HIS A 1 85 ? 36.40563 11.67509 -21.55052 1.000 33.21142 77 HIS A C 1
ATOM 489 O O . HIS A 1 85 ? 37.53551 11.39870 -21.89159 1.000 32.83121 77 HIS A O 1
ATOM 496 N N . ARG A 1 86 ? 35.48327 10.75941 -21.21864 1.000 31.20064 78 ARG A N 1
ATOM 497 C CA . ARG A 1 86 ? 35.73770 9.33133 -21.35888 1.000 30.23768 78 ARG A CA 1
ATOM 498 C C . ARG A 1 86 ? 36.14351 8.97140 -22.79095 1.000 35.00893 78 ARG A C 1
ATOM 499 O O . ARG A 1 86 ? 36.89912 8.01913 -23.01212 1.000 36.37187 78 ARG A O 1
ATOM 507 N N . ILE A 1 87 ? 35.64378 9.71976 -23.76681 1.000 32.89389 79 ILE A N 1
ATOM 508 C CA . ILE A 1 87 ? 35.87461 9.39289 -25.15787 1.000 34.37034 79 ILE A CA 1
ATOM 509 C C . ILE A 1 87 ? 37.30975 9.75437 -25.51085 1.000 39.40328 79 ILE A C 1
ATOM 510 O O . ILE A 1 87 ? 37.94443 9.00823 -26.22899 1.000 40.65046 79 ILE A O 1
ATOM 515 N N . THR A 1 88 ? 37.78322 10.89110 -24.98168 1.000 38.60972 80 THR A N 1
ATOM 516 C CA . THR A 1 88 ? 39.12742 11.40059 -25.17764 1.000 39.19840 80 THR A CA 1
ATOM 517 C C . THR A 1 88 ? 40.14204 10.41209 -24.60183 1.000 41.56182 80 THR A C 1
ATOM 518 O O . THR A 1 88 ? 41.20095 10.22276 -25.19889 1.000 41.65473 80 THR A O 1
ATOM 522 N N . LEU A 1 89 ? 39.82384 9.84403 -23.42091 1.000 38.90776 81 LEU A N 1
ATOM 523 C CA . LEU A 1 89 ? 40.74452 8.99254 -22.67107 1.000 43.48773 81 LEU A CA 1
ATOM 524 C C . LEU A 1 89 ? 40.84095 7.59560 -23.29630 1.000 46.98081 81 LEU A C 1
ATOM 525 O O . LEU A 1 89 ? 41.89369 6.96117 -23.28643 1.000 47.12490 81 LEU A O 1
ATOM 530 N N . GLU A 1 90 ? 39.72774 7.11513 -23.83835 1.000 40.81950 82 GLU A N 1
ATOM 531 C CA . GLU A 1 90 ? 39.69522 5.86426 -24.57355 1.000 48.01761 82 GLU A CA 1
ATOM 532 C C . GLU A 1 90 ? 40.60020 5.91110 -25.80457 1.000 48.80228 82 GLU A C 1
ATOM 533 O O . GLU A 1 90 ? 41.33481 4.95784 -26.04374 1.000 55.09367 82 GLU A O 1
ATOM 539 N N . SER A 1 91 ? 40.52562 7.01225 -26.56339 1.000 46.37625 83 SER A N 1
ATOM 540 C CA . SER A 1 91 ? 41.24366 7.19117 -27.81338 1.000 55.36769 83 SER A CA 1
ATOM 541 C C . SER A 1 91 ? 42.71877 7.45853 -27.53638 1.000 54.79127 83 SER A C 1
ATOM 542 O O . SER A 1 91 ? 43.56343 6.64025 -27.87053 1.000 59.63021 83 SER A O 1
ATOM 545 N N . THR A 1 92 ? 42.99824 8.58331 -26.87320 1.000 51.95155 84 THR A N 1
ATOM 546 C CA . THR A 1 92 ? 44.33547 9.13476 -26.80715 1.000 55.89571 84 THR A CA 1
ATOM 547 C C . THR A 1 92 ? 45.18921 8.41725 -25.75729 1.000 59.90552 84 THR A C 1
ATOM 548 O O . THR A 1 92 ? 46.41223 8.47278 -25.83932 1.000 62.75967 84 THR A O 1
ATOM 552 N N . ARG A 1 93 ? 44.57097 7.74734 -24.77438 1.000 57.36944 85 ARG A N 1
ATOM 553 C CA . ARG A 1 93 ? 45.35070 7.00787 -23.79352 1.000 58.02326 85 ARG A CA 1
ATOM 554 C C . ARG A 1 93 ? 45.00210 5.51800 -23.75576 1.000 55.07425 85 ARG A C 1
ATOM 555 O O . ARG A 1 93 ? 45.42985 4.82968 -22.83688 1.000 53.74520 85 ARG A O 1
ATOM 563 N N . SER A 1 94 ? 44.22687 5.01847 -24.72581 1.000 55.72362 86 SER A N 1
ATOM 564 C CA . SER A 1 94 ? 43.99130 3.59059 -24.87304 1.000 55.88796 86 SER A CA 1
ATOM 565 C C . SER A 1 94 ? 43.23609 2.98170 -23.68912 1.000 51.55431 86 SER A C 1
ATOM 566 O O . SER A 1 94 ? 43.14660 1.76173 -23.64031 1.000 48.08821 86 SER A O 1
ATOM 569 N N . MET A 1 95 ? 42.68744 3.78877 -22.75697 1.000 48.71447 87 MET A N 1
ATOM 570 C CA . MET A 1 95 ? 42.18226 3.24977 -21.49204 1.000 44.79358 87 MET A CA 1
ATOM 571 C C . MET A 1 95 ? 40.95090 2.38630 -21.73815 1.000 41.05111 87 MET A C 1
ATOM 572 O O . MET A 1 95 ? 40.14301 2.72476 -22.59407 1.000 41.45866 87 MET A O 1
ATOM 577 N N . PRO A 1 96 ? 40.71349 1.30027 -20.96632 1.000 40.38968 88 PRO A N 1
ATOM 578 C CA . PRO A 1 96 ? 39.49016 0.50479 -21.11841 1.000 36.43338 88 PRO A CA 1
ATOM 579 C C . PRO A 1 96 ? 38.23445 1.17720 -20.55027 1.000 35.52088 88 PRO A C 1
ATOM 580 O O . PRO A 1 96 ? 38.30482 2.02802 -19.64913 1.000 29.89358 88 PRO A O 1
ATOM 584 N N . PRO A 1 97 ? 37.05827 0.76775 -21.05430 1.000 38.46416 89 PRO A N 1
ATOM 585 C CA . PRO A 1 97 ? 35.78855 1.44021 -20.75815 1.000 36.06988 89 PRO A CA 1
ATOM 586 C C . PRO A 1 97 ? 35.60278 1.92006 -19.33107 1.000 31.91793 89 PRO A C 1
ATOM 587 O O . PRO A 1 97 ? 35.39526 3.10411 -19.11987 1.000 31.65777 89 PRO A O 1
ATOM 591 N N . ARG A 1 98 ? 35.73746 1.04084 -18.34722 1.000 31.84871 90 ARG A N 1
ATOM 592 C CA . ARG A 1 98 ? 35.47867 1.45972 -16.94814 1.000 32.83178 90 ARG A CA 1
ATOM 593 C C . ARG A 1 98 ? 36.52108 2.46923 -16.47401 1.000 35.98277 90 ARG A C 1
ATOM 594 O O . ARG A 1 98 ? 36.13547 3.37926 -15.73285 1.000 35.54413 90 ARG A O 1
ATOM 602 N N . ALA A 1 99 ? 37.77902 2.33179 -16.89807 1.000 34.73999 91 ALA A N 1
ATOM 603 C CA . ALA A 1 99 ? 38.79738 3.20429 -16.32795 1.000 35.30014 91 ALA A CA 1
ATOM 604 C C . ALA A 1 99 ? 38.55093 4.59948 -16.88272 1.000 33.22681 91 ALA A C 1
ATOM 605 O O . ALA A 1 99 ? 38.55435 5.59937 -16.19556 1.000 31.76304 91 ALA A O 1
ATOM 607 N N . ALA A 1 100 ? 38.27891 4.64280 -18.17171 1.000 33.87308 92 ALA A N 1
ATOM 608 C CA . ALA A 1 100 ? 38.08239 5.89698 -18.83650 1.000 31.43960 92 ALA A CA 1
ATOM 609 C C . ALA A 1 100 ? 36.92473 6.68534 -18.19834 1.000 34.14597 92 ALA A C 1
ATOM 610 O O . ALA A 1 100 ? 37.06321 7.88626 -18.01915 1.000 35.62166 92 ALA A O 1
ATOM 612 N N . LEU A 1 101 ? 35.80148 6.04173 -17.82741 1.000 30.11852 93 LEU A N 1
ATOM 613 C CA . LEU A 1 101 ? 34.69879 6.78408 -17.23526 1.000 34.67450 93 LEU A CA 1
ATOM 614 C C . LEU A 1 101 ? 34.92498 7.14875 -15.76321 1.000 36.32594 93 LEU A C 1
ATOM 615 O O . LEU A 1 101 ? 34.57043 8.25182 -15.32802 1.000 32.54830 93 LEU A O 1
ATOM 620 N N . ASP A 1 102 ? 35.46863 6.21841 -14.97537 1.000 31.52688 94 ASP A N 1
ATOM 621 C CA . ASP A 1 102 ? 35.77978 6.50806 -13.59533 1.000 34.07205 94 ASP A CA 1
ATOM 622 C C . ASP A 1 102 ? 36.82523 7.61162 -13.50219 1.000 35.17855 94 ASP A C 1
ATOM 623 O O . ASP A 1 102 ? 36.74260 8.47952 -12.64904 1.000 36.93257 94 ASP A O 1
ATOM 628 N N . ASP A 1 103 ? 37.81420 7.59437 -14.38922 1.000 35.05086 95 ASP A N 1
ATOM 629 C CA . ASP A 1 103 ? 38.80162 8.66198 -14.45007 1.000 37.97437 95 ASP A CA 1
ATOM 630 C C . ASP A 1 103 ? 38.18315 10.00430 -14.87984 1.000 35.83465 95 ASP A C 1
ATOM 631 O O . ASP A 1 103 ? 38.64759 11.06205 -14.48468 1.000 33.64338 95 ASP A O 1
ATOM 636 N N . ALA A 1 104 ? 37.24311 9.97283 -15.81682 1.000 34.09406 96 ALA A N 1
ATOM 637 C CA . ALA A 1 104 ? 36.70559 11.20513 -16.36360 1.000 31.89077 96 ALA A CA 1
ATOM 638 C C . ALA A 1 104 ? 35.84990 11.90131 -15.29746 1.000 32.52526 96 ALA A C 1
ATOM 639 O O . ALA A 1 104 ? 35.94839 13.10624 -15.11527 1.000 34.94383 96 ALA A O 1
ATOM 641 N N . LEU A 1 105 ? 35.02761 11.14052 -14.59856 1.000 27.98302 97 LEU A N 1
ATOM 642 C CA . LEU A 1 105 ? 34.24084 11.62965 -13.46046 1.000 36.20255 97 LEU A CA 1
ATOM 643 C C . LEU A 1 105 ? 35.11708 12.13611 -12.29841 1.000 35.73105 97 LEU A C 1
ATOM 644 O O . LEU A 1 105 ? 34.83251 13.18013 -11.71423 1.000 40.77380 97 LEU A O 1
ATOM 649 N N . ARG A 1 106 ? 36.20380 11.41763 -12.01255 1.000 35.60867 98 ARG A N 1
ATOM 650 C CA . ARG A 1 106 ? 37.12900 11.84809 -10.93151 1.000 39.69051 98 ARG A CA 1
ATOM 651 C C . ARG A 1 106 ? 37.75753 13.19489 -11.30531 1.000 37.29574 98 ARG A C 1
ATOM 652 O O . ARG A 1 106 ? 37.76392 14.09875 -10.45016 1.000 37.83755 98 ARG A O 1
ATOM 660 N N . LEU A 1 107 ? 38.26255 13.31789 -12.53330 1.000 36.22984 99 LEU A N 1
ATOM 661 C CA . LEU A 1 107 ? 38.89203 14.55471 -12.98812 1.000 40.27584 99 LEU A CA 1
ATOM 662 C C . LEU A 1 107 ? 37.92650 15.73809 -12.92990 1.000 38.93727 99 LEU A C 1
ATOM 663 O O . LEU A 1 107 ? 38.34296 16.85688 -12.65273 1.000 39.30798 99 LEU A O 1
ATOM 668 N N . GLY A 1 108 ? 36.64439 15.46265 -13.20891 1.000 36.02937 100 GLY A N 1
ATOM 669 C CA . GLY A 1 108 ? 35.56977 16.40605 -13.01673 1.000 37.60426 100 GLY A CA 1
ATOM 670 C C . GLY A 1 108 ? 35.42598 16.83687 -11.56065 1.000 38.49156 100 GLY A C 1
ATOM 671 O O . GLY A 1 108 ? 35.25647 18.01890 -11.29446 1.000 40.30730 100 GLY A O 1
ATOM 672 N N . ARG A 1 109 ? 35.46562 15.87471 -10.63781 1.000 36.71828 101 ARG A N 1
ATOM 673 C CA . ARG A 1 109 ? 35.29378 16.16755 -9.22776 1.000 41.67278 101 ARG A CA 1
ATOM 674 C C . ARG A 1 109 ? 36.45114 17.03001 -8.76365 1.000 42.36975 101 ARG A C 1
ATOM 675 O O . ARG A 1 109 ? 36.22655 17.99298 -8.04049 1.000 45.33784 101 ARG A O 1
ATOM 683 N N . GLU A 1 110 ? 37.64700 16.71961 -9.27174 1.000 42.11766 102 GLU A N 1
ATOM 684 C CA . GLU A 1 110 ? 38.87328 17.39005 -8.87466 1.000 42.47483 102 GLU A CA 1
ATOM 685 C C . GLU A 1 110 ? 38.85085 18.84614 -9.33042 1.000 45.53717 102 GLU A C 1
ATOM 686 O O . GLU A 1 110 ? 39.29723 19.72184 -8.59330 1.000 46.95167 102 GLU A O 1
ATOM 692 N N . PHE A 1 111 ? 38.35691 19.08153 -10.55137 1.000 43.71363 103 PHE A N 1
ATOM 693 C CA . PHE A 1 111 ? 38.21844 20.42167 -11.08215 1.000 42.78567 103 PHE A CA 1
ATOM 694 C C . PHE A 1 111 ? 37.24679 21.24593 -10.23799 1.000 42.62672 103 PHE A C 1
ATOM 695 O O . PHE A 1 111 ? 37.59524 22.33472 -9.82383 1.000 45.84222 103 PHE A O 1
ATOM 703 N N . VAL A 1 112 ? 36.04359 20.72837 -9.96604 1.000 41.98240 104 VAL A N 1
ATOM 704 C CA . VAL A 1 112 ? 35.09189 21.40461 -9.08990 1.000 45.89932 104 VAL A CA 1
ATOM 705 C C . VAL A 1 112 ? 35.79306 21.75411 -7.76287 1.000 51.11425 104 VAL A C 1
ATOM 706 O O . VAL A 1 112 ? 35.78554 22.91304 -7.33368 1.000 48.67541 104 VAL A O 1
ATOM 710 N N . GLU A 1 113 ? 36.47669 20.78374 -7.14404 1.000 47.30191 105 GLU A N 1
ATOM 711 C CA . GLU A 1 113 ? 37.04081 20.99629 -5.81403 1.000 53.29951 105 GLU A CA 1
ATOM 712 C C . GLU A 1 113 ? 38.19222 22.01284 -5.86689 1.000 51.65492 105 GLU A C 1
ATOM 713 O O . GLU A 1 113 ? 38.30557 22.82965 -4.95276 1.000 49.35027 105 GLU A O 1
ATOM 719 N N . SER A 1 114 ? 38.98419 22.00970 -6.95792 1.000 46.55299 106 SER A N 1
ATOM 720 C CA . SER A 1 114 ? 40.13154 22.90127 -7.12380 1.000 48.69603 106 SER A CA 1
ATOM 721 C C . SER A 1 114 ? 39.69311 24.34049 -7.39956 1.000 49.11442 106 SER A C 1
ATOM 722 O O . SER A 1 114 ? 40.28651 25.29117 -6.89042 1.000 48.00923 106 SER A O 1
ATOM 725 N N . ARG A 1 115 ? 38.71415 24.49402 -8.29151 1.000 47.40364 107 ARG A N 1
ATOM 726 C CA . ARG A 1 115 ? 38.46265 25.78723 -8.90829 1.000 49.59458 107 ARG A CA 1
ATOM 727 C C . ARG A 1 115 ? 37.35496 26.52155 -8.16514 1.000 47.34870 107 ARG A C 1
ATOM 728 O O . ARG A 1 115 ? 37.17943 27.71266 -8.40694 1.000 44.25248 107 ARG A O 1
ATOM 736 N N . GLN A 1 116 ? 36.64170 25.81269 -7.27524 1.000 46.25248 108 GLN A N 1
ATOM 737 C CA . GLN A 1 116 ? 35.39892 26.31910 -6.71712 1.000 49.05939 108 GLN A CA 1
ATOM 738 C C . GLN A 1 116 ? 35.67644 27.54685 -5.84393 1.000 53.11746 108 GLN A C 1
ATOM 739 O O . GLN A 1 116 ? 34.82880 28.43918 -5.77676 1.000 55.19520 108 GLN A O 1
ATOM 745 N N . PRO A 1 117 ? 36.80749 27.60827 -5.09495 1.000 53.35000 109 PRO A N 1
ATOM 746 C CA . PRO A 1 117 ? 37.23100 28.84599 -4.42876 1.000 56.51791 109 PRO A CA 1
ATOM 747 C C . PRO A 1 117 ? 37.40045 30.02508 -5.38558 1.000 53.94567 109 PRO A C 1
ATOM 748 O O . PRO A 1 117 ? 36.91989 31.11323 -5.08739 1.000 53.44114 109 PRO A O 1
ATOM 752 N N . VAL A 1 118 ? 38.06132 29.79100 -6.53163 1.000 49.08643 110 VAL A N 1
ATOM 753 C CA . VAL A 1 118 ? 38.28570 30.81908 -7.54147 1.000 50.30046 110 VAL A CA 1
ATOM 754 C C . VAL A 1 118 ? 36.95897 31.49767 -7.91632 1.000 48.99017 110 VAL A C 1
ATOM 755 O O . VAL A 1 118 ? 36.92946 32.72470 -8.02113 1.000 50.06486 110 VAL A O 1
ATOM 759 N N . PHE A 1 119 ? 35.88264 30.69813 -8.09442 1.000 50.79549 111 PHE A N 1
ATOM 760 C CA . PHE A 1 119 ? 34.55181 31.15073 -8.50631 1.000 47.72628 111 PHE A CA 1
ATOM 761 C C . PHE A 1 119 ? 33.80311 31.82684 -7.34618 1.000 55.19681 111 PHE A C 1
ATOM 762 O O . PHE A 1 119 ? 33.09851 32.82116 -7.54700 1.000 51.18430 111 PHE A O 1
ATOM 770 N N . GLU A 1 120 ? 33.92092 31.26060 -6.13528 1.000 52.42138 112 GLU A N 1
ATOM 771 C CA . GLU A 1 120 ? 33.33819 31.84464 -4.93417 1.000 55.10275 112 GLU A CA 1
ATOM 772 C C . GLU A 1 120 ? 33.90976 33.23136 -4.60096 1.000 53.96786 112 GLU A C 1
ATOM 773 O O . GLU A 1 120 ? 33.24609 34.01552 -3.94581 1.000 56.08625 112 GLU A O 1
ATOM 779 N N . SER A 1 121 ? 35.12887 33.54894 -5.03394 1.000 50.95222 113 SER A N 1
ATOM 780 C CA . SER A 1 121 ? 35.68941 34.89169 -4.92674 1.000 52.49800 113 SER A CA 1
ATOM 781 C C . SER A 1 121 ? 34.79183 35.97615 -5.53554 1.000 56.20148 113 SER A C 1
ATOM 782 O O . SER A 1 121 ? 35.07331 37.17102 -5.38335 1.000 53.46915 113 SER A O 1
ATOM 785 N N . PHE A 1 122 ? 33.76564 35.56869 -6.29858 1.000 55.95430 114 PHE A N 1
ATOM 786 C CA . PHE A 1 122 ? 32.93200 36.49814 -7.03840 1.000 49.37031 114 PHE A CA 1
ATOM 787 C C . PHE A 1 122 ? 31.47395 36.34466 -6.62439 1.000 49.60044 114 PHE A C 1
ATOM 788 O O . PHE A 1 122 ? 30.58816 36.91811 -7.23927 1.000 50.36289 114 PHE A O 1
ATOM 796 N N . ARG A 1 123 ? 31.19368 35.60560 -5.55450 1.000 51.56324 115 ARG A N 1
ATOM 797 C CA . ARG A 1 123 ? 29.80761 35.39909 -5.15349 1.000 54.49092 115 ARG A CA 1
ATOM 798 C C . ARG A 1 123 ? 29.08614 36.71533 -4.84826 1.000 56.44547 115 ARG A C 1
ATOM 799 O O . ARG A 1 123 ? 27.86415 36.71680 -4.75022 1.000 58.81384 115 ARG A O 1
ATOM 807 N N . ASP A 1 124 ? 29.83559 37.80700 -4.64010 1.000 56.90031 116 ASP A N 1
ATOM 808 C CA . ASP A 1 124 ? 29.28913 39.15220 -4.53987 1.000 58.93814 116 ASP A CA 1
ATOM 809 C C . ASP A 1 124 ? 28.38523 39.47175 -5.73379 1.000 58.80036 116 ASP A C 1
ATOM 810 O O . ASP A 1 124 ? 27.30445 40.01916 -5.54367 1.000 59.65597 116 ASP A O 1
ATOM 815 N N . ARG A 1 125 ? 28.84805 39.12977 -6.95086 1.000 51.53071 117 ARG A N 1
ATOM 816 C CA . ARG A 1 125 ? 28.26019 39.56021 -8.21377 1.000 51.42938 117 ARG A CA 1
ATOM 817 C C . ARG A 1 125 ? 27.59771 38.42060 -9.00594 1.000 47.72843 117 ARG A C 1
ATOM 818 O O . ARG A 1 125 ? 26.58078 38.64611 -9.65888 1.000 38.43908 117 ARG A O 1
ATOM 826 N N . THR A 1 126 ? 28.16922 37.20537 -8.97815 1.000 45.86553 118 THR A N 1
ATOM 827 C CA . THR A 1 126 ? 27.66076 36.09970 -9.77632 1.000 44.20138 118 THR A CA 1
ATOM 828 C C . THR A 1 126 ? 27.57727 34.81960 -8.95052 1.000 42.85388 118 THR A C 1
ATOM 829 O O . THR A 1 126 ? 28.54513 34.43011 -8.30761 1.000 44.13127 118 THR A O 1
ATOM 833 N N . LYS A 1 127 ? 26.40401 34.18808 -8.99559 1.000 41.58789 119 LYS A N 1
ATOM 834 C CA . LYS A 1 127 ? 26.21848 32.82207 -8.52781 1.000 43.47134 119 LYS A CA 1
ATOM 835 C C . LYS A 1 127 ? 26.62106 31.84809 -9.64298 1.000 41.06459 119 LYS A C 1
ATOM 836 O O . LYS A 1 127 ? 25.98601 31.80152 -10.68897 1.000 37.88177 119 LYS A O 1
ATOM 842 N N . PHE A 1 128 ? 27.72177 31.12361 -9.40712 1.000 40.06362 120 PHE A N 1
ATOM 843 C CA . PHE A 1 128 ? 28.18430 30.01256 -10.22832 1.000 40.46255 120 PHE A CA 1
ATOM 844 C C . PHE A 1 128 ? 27.64979 28.69368 -9.66652 1.000 37.09949 120 PHE A C 1
ATOM 845 O O . PHE A 1 128 ? 27.97968 28.33037 -8.54558 1.000 41.48589 120 PHE A O 1
ATOM 853 N N . THR A 1 129 ? 26.78650 28.02015 -10.43160 1.000 35.09103 121 THR A N 1
ATOM 854 C CA . THR A 1 129 ? 26.29197 26.67631 -10.15180 1.000 35.50221 121 THR A CA 1
ATOM 855 C C . THR A 1 129 ? 27.04454 25.67015 -11.02699 1.000 34.59182 121 THR A C 1
ATOM 856 O O . THR A 1 129 ? 27.05157 25.82234 -12.24196 1.000 35.29642 121 THR A O 1
ATOM 860 N N . PHE A 1 130 ? 27.62314 24.61782 -10.43917 1.000 35.54424 122 PHE A N 1
ATOM 861 C CA . PHE A 1 130 ? 28.25669 23.55469 -11.21936 1.000 36.92438 122 PHE A CA 1
ATOM 862 C C . PHE A 1 130 ? 27.22526 22.51817 -11.64450 1.000 35.42885 122 PHE A C 1
ATOM 863 O O . PHE A 1 130 ? 26.45310 22.07235 -10.81355 1.000 35.13118 122 PHE A O 1
ATOM 871 N N . VAL A 1 131 ? 27.23309 22.18838 -12.95256 1.000 34.23046 123 VAL A N 1
ATOM 872 C CA . VAL A 1 131 ? 26.49563 21.07077 -13.51472 1.000 35.68499 123 VAL A CA 1
ATOM 873 C C . VAL A 1 131 ? 27.42126 20.20854 -14.37888 1.000 31.74356 123 VAL A C 1
ATOM 874 O O . VAL A 1 131 ? 28.17844 20.71337 -15.19782 1.000 31.36632 123 VAL A O 1
ATOM 878 N N . THR A 1 132 ? 27.29373 18.89257 -14.27609 1.000 32.01207 124 THR A N 1
ATOM 879 C CA . THR A 1 132 ? 28.16035 18.00735 -15.03326 1.000 29.85471 124 THR A CA 1
ATOM 880 C C . THR A 1 132 ? 27.43514 17.55684 -16.29231 1.000 31.00695 124 THR A C 1
ATOM 881 O O . THR A 1 132 ? 26.20712 17.50734 -16.33428 1.000 27.66988 124 THR A O 1
ATOM 885 N N . CYS A 1 133 ? 28.24196 17.19268 -17.28239 1.000 30.13490 125 CYS A N 1
ATOM 886 C CA . CYS A 1 133 ? 27.75969 16.58907 -18.51248 1.000 31.72066 125 CYS A CA 1
ATOM 887 C C . CYS A 1 133 ? 27.06316 15.25830 -18.23367 1.000 28.03289 125 CYS A C 1
ATOM 888 O O . CYS A 1 133 ? 26.08201 14.93881 -18.90370 1.000 30.24743 125 CYS A O 1
ATOM 891 N N . SER A 1 134 ? 27.51289 14.51896 -17.21081 1.000 28.05088 126 SER A N 1
ATOM 892 C CA . SER A 1 134 ? 26.86340 13.26816 -16.84599 1.000 30.69098 126 SER A CA 1
ATOM 893 C C . SER A 1 134 ? 25.45452 13.52064 -16.29691 1.000 27.42688 126 SER A C 1
ATOM 894 O O . SER A 1 134 ? 24.54323 12.82106 -16.68200 1.000 30.97627 126 SER A O 1
ATOM 897 N N . GLU A 1 135 ? 25.26194 14.50857 -15.41674 1.000 31.28943 127 GLU A N 1
ATOM 898 C CA . GLU A 1 135 ? 23.92211 14.91304 -15.01564 1.000 27.50756 127 GLU A CA 1
ATOM 899 C C . GLU A 1 135 ? 23.04321 15.23359 -16.22756 1.000 26.62080 127 GLU A C 1
ATOM 900 O O . GLU A 1 135 ? 21.90403 14.79505 -16.25660 1.000 29.06864 127 GLU A O 1
ATOM 906 N N . VAL A 1 136 ? 23.50952 16.08256 -17.16044 1.000 27.71972 128 VAL A N 1
ATOM 907 C CA . VAL A 1 136 ? 22.63367 16.52208 -18.24834 1.000 28.56644 128 VAL A CA 1
ATOM 908 C C . VAL A 1 136 ? 22.31216 15.33236 -19.16653 1.000 25.70156 128 VAL A C 1
ATOM 909 O O . VAL A 1 136 ? 21.20110 15.21889 -19.70551 1.000 29.21339 128 VAL A O 1
ATOM 913 N N . GLN A 1 137 ? 23.23677 14.36400 -19.24371 1.000 25.81974 129 GLN A N 1
ATOM 914 C CA . GLN A 1 137 ? 23.03027 13.15321 -20.02490 1.000 27.00011 129 GLN A CA 1
ATOM 915 C C . GLN A 1 137 ? 21.96592 12.23854 -19.43902 1.000 28.47892 129 GLN A C 1
ATOM 916 O O . GLN A 1 137 ? 21.50055 11.36785 -20.16715 1.000 27.12320 129 GLN A O 1
ATOM 922 N N . SER A 1 138 ? 21.58503 12.43749 -18.16597 1.000 27.96193 130 SER A N 1
ATOM 923 C CA . SER A 1 138 ? 20.51374 11.67782 -17.55607 1.000 27.94286 130 SER A CA 1
ATOM 924 C C . SER A 1 138 ? 19.15198 12.28143 -17.91393 1.000 27.61779 130 SER A C 1
ATOM 925 O O . SER A 1 138 ? 18.11174 11.66881 -17.68800 1.000 26.49841 130 SER A O 1
ATOM 928 N N . TRP A 1 139 ? 19.17145 13.49451 -18.47674 1.000 28.72782 131 TRP A N 1
ATOM 929 C CA . TRP A 1 139 ? 17.96971 14.19106 -18.90759 1.000 25.96477 131 TRP A CA 1
ATOM 930 C C . TRP A 1 139 ? 17.39141 13.50749 -20.13168 1.000 28.24366 131 TRP A C 1
ATOM 931 O O . TRP A 1 139 ? 18.14923 13.13933 -21.02176 1.000 28.89045 131 TRP A O 1
ATOM 942 N N . GLY A 1 140 ? 16.04437 13.41804 -20.21566 1.000 26.50296 132 GLY A N 1
ATOM 943 C CA . GLY A 1 140 ? 15.40817 13.00650 -21.45571 1.000 25.39931 132 GLY A CA 1
ATOM 944 C C . GLY A 1 140 ? 15.68150 13.93158 -22.64657 1.000 28.07545 132 GLY A C 1
ATOM 945 O O . GLY A 1 140 ? 15.74828 13.46474 -23.78664 1.000 29.65789 132 GLY A O 1
ATOM 946 N N . LEU A 1 141 ? 15.83304 15.24448 -22.39336 1.000 25.07964 133 LEU A N 1
ATOM 947 C CA . LEU A 1 141 ? 16.12239 16.20454 -23.44721 1.000 28.79185 133 LEU A CA 1
ATOM 948 C C . LEU A 1 141 ? 17.41623 15.84014 -24.18131 1.000 25.48590 133 LEU A C 1
ATOM 949 O O . LEU A 1 141 ? 17.52829 16.08628 -25.37527 1.000 31.94359 133 LEU A O 1
ATOM 954 N N . TYR A 1 142 ? 18.43607 15.39161 -23.43841 1.000 27.40250 134 TYR A N 1
ATOM 955 C CA . TYR A 1 142 ? 19.72691 15.05118 -24.02250 1.000 25.28903 134 TYR A CA 1
ATOM 956 C C . TYR A 1 142 ? 19.52845 13.95443 -25.05967 1.000 29.22596 134 TYR A C 1
ATOM 957 O O . TYR A 1 142 ? 20.02646 14.06441 -26.16567 1.000 29.48009 134 TYR A O 1
ATOM 966 N N . GLY A 1 143 ? 18.75404 12.92168 -24.69782 1.000 30.91614 135 GLY A N 1
ATOM 967 C CA . GLY A 1 143 ? 18.37760 11.88498 -25.62997 1.000 29.14762 135 GLY A CA 1
ATOM 968 C C . GLY A 1 143 ? 17.69280 12.46146 -26.86486 1.000 32.19265 135 GLY A C 1
ATOM 969 O O . GLY A 1 143 ? 18.03461 12.06650 -27.98993 1.000 33.28538 135 GLY A O 1
ATOM 970 N N . ASP A 1 144 ? 16.72217 13.37382 -26.67369 1.000 27.40762 136 ASP A N 1
ATOM 971 C CA . ASP A 1 144 ? 16.03835 13.91828 -27.84258 1.000 33.95033 136 ASP A CA 1
ATOM 972 C C . ASP A 1 144 ? 17.06160 14.58902 -28.75450 1.000 32.43539 136 ASP A C 1
ATOM 973 O O . ASP A 1 144 ? 17.10044 14.28219 -29.94355 1.000 31.98262 136 ASP A O 1
ATOM 978 N N . TYR A 1 145 ? 17.89297 15.47259 -28.16738 1.000 29.94499 137 TYR A N 1
ATOM 979 C CA . TYR A 1 145 ? 18.78028 16.31536 -28.95027 1.000 33.44275 137 TYR A CA 1
ATOM 980 C C . TYR A 1 145 ? 19.90694 15.50601 -29.60543 1.000 32.61713 137 TYR A C 1
ATOM 981 O O . TYR A 1 145 ? 20.19799 15.70909 -30.78441 1.000 32.78096 137 TYR A O 1
ATOM 990 N N . HIS A 1 146 ? 20.51360 14.59465 -28.84460 1.000 27.50789 138 HIS A N 1
ATOM 991 C CA . HIS A 1 146 ? 21.60325 13.77229 -29.33276 1.000 33.81662 138 HIS A CA 1
ATOM 992 C C . HIS A 1 146 ? 21.16687 12.89765 -30.50689 1.000 35.28663 138 HIS A C 1
ATOM 993 O O . HIS A 1 146 ? 21.93678 12.73750 -31.44394 1.000 32.48002 138 HIS A O 1
ATOM 1000 N N . GLU A 1 147 ? 19.94865 12.35813 -30.45094 1.000 33.17073 139 GLU A N 1
ATOM 1001 C CA . GLU A 1 147 ? 19.44628 11.50251 -31.51307 1.000 36.58890 139 GLU A CA 1
ATOM 1002 C C . GLU A 1 147 ? 19.23757 12.31580 -32.79493 1.000 35.14835 139 GLU A C 1
ATOM 1003 O O . GLU A 1 147 ? 19.56435 11.84284 -33.88101 1.000 37.18253 139 GLU A O 1
ATOM 1009 N N . ARG A 1 148 ? 18.69806 13.53500 -32.67872 1.000 34.12361 140 ARG A N 1
ATOM 1010 C CA . ARG A 1 148 ? 18.46136 14.36328 -33.86258 1.000 35.08839 140 ARG A CA 1
ATOM 1011 C C . ARG A 1 148 ? 19.79950 14.75685 -34.47855 1.000 33.07499 140 ARG A C 1
ATOM 1012 O O . ARG A 1 148 ? 19.94747 14.75998 -35.68655 1.000 37.79161 140 ARG A O 1
ATOM 1020 N N . LEU A 1 149 ? 20.79764 15.03331 -33.64353 1.000 31.91209 141 LEU A N 1
ATOM 1021 C CA . LEU A 1 149 ? 22.10879 15.45286 -34.12850 1.000 33.83150 141 LEU A CA 1
ATOM 1022 C C . LEU A 1 149 ? 22.85131 14.31368 -34.83371 1.000 35.89536 141 LEU A C 1
ATOM 1023 O O . LEU A 1 149 ? 23.51539 14.57657 -35.82068 1.000 29.80545 141 LEU A O 1
ATOM 1028 N N . ARG A 1 150 ? 22.82684 13.09860 -34.26890 1.000 33.00092 142 ARG A N 1
ATOM 1029 C CA . ARG A 1 150 ? 23.46835 11.92143 -34.85311 1.000 37.62509 142 ARG A CA 1
ATOM 1030 C C . ARG A 1 150 ? 22.82817 11.56091 -36.19715 1.000 39.18306 142 ARG A C 1
ATOM 1031 O O . ARG A 1 150 ? 23.51396 11.10478 -37.11125 1.000 42.36697 142 ARG A O 1
ATOM 1039 N N . GLN A 1 151 ? 21.51123 11.71945 -36.28809 1.000 37.11741 143 GLN A N 1
ATOM 1040 C CA . GLN A 1 151 ? 20.78108 11.42294 -37.50212 1.000 41.07176 143 GLN A CA 1
ATOM 1041 C C . GLN A 1 151 ? 21.19743 12.38695 -38.59897 1.000 41.95620 143 GLN A C 1
ATOM 1042 O O . GLN A 1 151 ? 21.49423 11.95801 -39.71805 1.000 42.48841 143 GLN A O 1
ATOM 1048 N N . HIS A 1 152 ? 21.25096 13.67987 -38.25376 1.000 37.98303 144 HIS A N 1
ATOM 1049 C CA . HIS A 1 152 ? 21.64434 14.67887 -39.22261 1.000 39.03921 144 HIS A CA 1
ATOM 1050 C C . HIS A 1 152 ? 23.10624 14.47935 -39.64169 1.000 38.95631 144 HIS A C 1
ATOM 1051 O O . HIS A 1 152 ? 23.47333 14.76539 -40.78265 1.000 37.72686 144 HIS A O 1
ATOM 1058 N N . TYR A 1 153 ? 23.95609 14.03486 -38.71378 1.000 34.85105 145 TYR A N 1
ATOM 1059 C CA . TYR A 1 153 ? 25.31693 13.64637 -39.05988 1.000 35.35441 145 TYR A CA 1
ATOM 1060 C C . TYR A 1 153 ? 25.30944 12.51054 -40.09307 1.000 40.32919 145 TYR A C 1
ATOM 1061 O O . TYR A 1 153 ? 26.14242 12.50935 -40.98909 1.000 36.04509 145 TYR A O 1
ATOM 1070 N N . ASP A 1 154 ? 24.37506 11.55190 -39.97720 1.000 34.44784 146 ASP A N 1
ATOM 1071 C CA . ASP A 1 154 ? 24.40756 10.36502 -40.82139 1.000 40.53151 146 ASP A CA 1
ATOM 1072 C C . ASP A 1 154 ? 23.79864 10.64849 -42.19933 1.000 40.67775 146 ASP A C 1
ATOM 1073 O O . ASP A 1 154 ? 24.09133 9.95553 -43.16445 1.000 39.93830 146 ASP A O 1
ATOM 1078 N N . GLN A 1 155 ? 22.95004 11.67284 -42.28614 1.000 36.58051 147 GLN A N 1
ATOM 1079 C CA . GLN A 1 155 ? 22.06209 11.86338 -43.41308 1.000 40.98183 147 GLN A CA 1
ATOM 1080 C C . GLN A 1 155 ? 22.40659 13.16236 -44.14488 1.000 42.05651 147 GLN A C 1
ATOM 1081 O O . GLN A 1 155 ? 21.71971 13.53579 -45.09880 1.000 44.01396 147 GLN A O 1
ATOM 1087 N N . ASP A 1 156 ? 23.47887 13.84387 -43.72780 1.000 39.79618 148 ASP A N 1
ATOM 1088 C CA . ASP A 1 156 ? 23.79538 15.13983 -44.30360 1.000 39.34577 148 ASP A CA 1
ATOM 1089 C C . ASP A 1 156 ? 25.30145 15.32824 -44.34761 1.000 40.61215 148 ASP A C 1
ATOM 1090 O O . ASP A 1 156 ? 25.90458 15.58483 -43.30659 1.000 35.66691 148 ASP A O 1
ATOM 1095 N N . ALA A 1 157 ? 25.85236 15.18321 -45.56965 1.000 36.36004 149 ALA A N 1
ATOM 1096 C CA . ALA A 1 157 ? 27.28036 15.21469 -45.85469 1.000 39.12600 149 ALA A CA 1
ATOM 1097 C C . ALA A 1 157 ? 27.92390 16.52936 -45.42249 1.000 40.55461 149 ALA A C 1
ATOM 1098 O O . ALA A 1 157 ? 29.02191 16.51083 -44.87453 1.000 36.47020 149 ALA A O 1
ATOM 1100 N N . ALA A 1 158 ? 27.27235 17.66067 -45.71929 1.000 35.31159 150 ALA A N 1
ATOM 1101 C CA . ALA A 1 158 ? 27.82688 18.97039 -45.38609 1.000 39.10311 150 ALA A CA 1
ATOM 1102 C C . ALA A 1 158 ? 27.96999 19.13309 -43.86307 1.000 38.93789 150 ALA A C 1
ATOM 1103 O O . ALA A 1 158 ? 29.00819 19.58959 -43.39003 1.000 38.41827 150 ALA A O 1
ATOM 1105 N N . PHE A 1 159 ? 26.95285 18.71837 -43.09311 1.000 36.69755 151 PHE A N 1
ATOM 1106 C CA . PHE A 1 159 ? 26.98393 18.82612 -41.62509 1.000 38.29735 151 PHE A CA 1
ATOM 1107 C C . PHE A 1 159 ? 28.01055 17.83962 -41.06228 1.000 38.64482 151 PHE A C 1
ATOM 1108 O O . PHE A 1 159 ? 28.77371 18.18216 -40.15125 1.000 36.34131 151 PHE A O 1
ATOM 1116 N N . ARG A 1 160 ? 28.02004 16.61470 -41.61648 1.000 36.64715 152 ARG A N 1
ATOM 1117 C CA . ARG A 1 160 ? 28.98965 15.61125 -41.21267 1.000 37.81770 152 ARG A CA 1
ATOM 1118 C C . ARG A 1 160 ? 30.40386 16.14871 -41.40462 1.000 38.29735 152 ARG A C 1
ATOM 1119 O O . ARG A 1 160 ? 31.22686 16.07924 -40.49466 1.000 38.31077 152 ARG A O 1
ATOM 1127 N N . GLY A 1 161 ? 30.70104 16.66179 -42.59755 1.000 38.63434 153 GLY A N 1
ATOM 1128 C CA . GLY A 1 161 ? 32.00826 17.23131 -42.88349 1.000 40.37822 153 GLY A CA 1
ATOM 1129 C C . GLY A 1 161 ? 32.39174 18.37500 -41.93532 1.000 36.86414 153 GLY A C 1
ATOM 1130 O O . GLY A 1 161 ? 33.55379 18.46048 -41.56834 1.000 41.54255 153 GLY A O 1
ATOM 1131 N N . SER A 1 162 ? 31.42810 19.23533 -41.55315 1.000 34.46707 154 SER A N 1
ATOM 1132 C CA . SER A 1 162 ? 31.68956 20.32907 -40.61698 1.000 37.41477 154 SER A CA 1
ATOM 1133 C C . SER A 1 162 ? 32.11337 19.74768 -39.27609 1.000 37.85131 154 SER A C 1
ATOM 1134 O O . SER A 1 162 ? 33.11554 20.14919 -38.73505 1.000 37.57343 154 SER A O 1
ATOM 1137 N N . VAL A 1 163 ? 31.37198 18.75190 -38.79523 1.000 37.65025 155 VAL A N 1
ATOM 1138 C CA . VAL A 1 163 ? 31.60878 18.16660 -37.48433 1.000 39.69990 155 VAL A CA 1
ATOM 1139 C C . VAL A 1 163 ? 32.94549 17.42505 -37.43949 1.000 43.66251 155 VAL A C 1
ATOM 1140 O O . VAL A 1 163 ? 33.64753 17.45161 -36.42550 1.000 45.53937 155 VAL A O 1
ATOM 1144 N N . GLU A 1 164 ? 33.28117 16.71409 -38.51861 1.000 47.36676 156 GLU A N 1
ATOM 1145 C CA . GLU A 1 164 ? 34.47184 15.87461 -38.48378 1.000 50.13905 156 GLU A CA 1
ATOM 1146 C C . GLU A 1 164 ? 35.71215 16.68318 -38.88069 1.000 51.43414 156 GLU A C 1
ATOM 1147 O O . GLU A 1 164 ? 36.79992 16.11975 -38.96081 1.000 55.37817 156 GLU A O 1
ATOM 1153 N N . ALA A 1 165 ? 35.57968 18.00725 -39.02247 1.000 48.32370 157 ALA A N 1
ATOM 1154 C CA . ALA A 1 165 ? 36.66699 18.82690 -39.53137 1.000 52.02254 157 ALA A CA 1
ATOM 1155 C C . ALA A 1 165 ? 37.75906 18.92329 -38.48138 1.000 53.64259 157 ALA A C 1
ATOM 1156 O O . ALA A 1 165 ? 38.93008 18.99488 -38.83840 1.000 54.19296 157 ALA A O 1
ATOM 1158 N N . PHE A 1 166 ? 37.36310 18.92124 -37.20037 1.000 50.88052 158 PHE A N 1
ATOM 1159 C CA . PHE A 1 166 ? 38.34715 18.97468 -36.13139 1.000 54.52374 158 PHE A CA 1
ATOM 1160 C C . PHE A 1 166 ? 39.06261 17.62937 -36.04763 1.000 57.51248 158 PHE A C 1
ATOM 1161 O O . PHE A 1 166 ? 40.28758 17.57190 -36.13267 1.000 59.90268 158 PHE A O 1
ATOM 1169 N N . GLY A 1 167 ? 38.28218 16.55467 -35.91278 1.000 56.29603 159 GLY A N 1
ATOM 1170 C CA . GLY A 1 167 ? 38.81464 15.19944 -35.84501 1.000 58.55411 159 GLY A CA 1
ATOM 1171 C C . GLY A 1 167 ? 39.69344 14.78728 -37.03711 1.000 64.72006 159 GLY A C 1
ATOM 1172 O O . GLY A 1 167 ? 40.37103 13.76499 -36.94329 1.000 70.67365 159 GLY A O 1
ATOM 1173 N N . ARG A 1 168 ? 39.69071 15.54346 -38.15098 1.000 62.20623 160 ARG A N 1
ATOM 1174 C CA . ARG A 1 168 ? 40.61458 15.29027 -39.25405 1.000 68.21157 160 ARG A CA 1
ATOM 1175 C C . ARG A 1 168 ? 41.93289 16.04171 -39.04197 1.000 75.14273 160 ARG A C 1
ATOM 1176 O O . ARG A 1 168 ? 42.57401 16.41261 -40.02492 1.000 74.79791 160 ARG A O 1
ATOM 1184 N N . ASP A 1 169 ? 42.30501 16.26535 -37.76094 1.000 85.02177 161 ASP A N 1
ATOM 1185 C CA . ASP A 1 169 ? 43.66715 16.56674 -37.33493 1.000 82.84970 161 ASP A CA 1
ATOM 1186 C C . ASP A 1 169 ? 44.49163 15.28042 -37.42716 1.000 88.73026 161 ASP A C 1
ATOM 1187 O O . ASP A 1 169 ? 45.61662 15.29105 -37.93519 1.000 88.86316 161 ASP A O 1
ATOM 1192 N N . TYR A 1 170 ? 43.88720 14.17659 -36.94532 1.000 81.06204 162 TYR A N 1
ATOM 1193 C CA . TYR A 1 170 ? 44.48267 12.84935 -36.96955 1.000 79.66417 162 TYR A CA 1
ATOM 1194 C C . TYR A 1 170 ? 45.24855 12.64826 -38.28161 1.000 74.32834 162 TYR A C 1
ATOM 1195 O O . TYR A 1 170 ? 46.14521 11.79488 -38.20377 1.000 66.54397 162 TYR A O 1
ATOM 1204 N N . GLY A 1 177 ? 51.92218 6.82377 -39.49374 1.000 52.60548 169 GLY A N 1
ATOM 1205 C CA . GLY A 1 177 ? 51.68470 5.70402 -40.43391 1.000 63.94607 169 GLY A CA 1
ATOM 1206 C C . GLY A 1 177 ? 50.57733 4.74839 -39.97404 1.000 67.89513 169 GLY A C 1
ATOM 1207 O O . GLY A 1 177 ? 50.85991 3.66119 -39.46022 1.000 66.61158 169 GLY A O 1
ATOM 1208 N N . VAL A 1 178 ? 49.31749 5.14394 -40.22894 1.000 66.97633 170 VAL A N 1
ATOM 1209 C CA . VAL A 1 178 ? 48.13822 4.44633 -39.72202 1.000 65.28911 170 VAL A CA 1
ATOM 1210 C C . VAL A 1 178 ? 47.17008 4.17190 -40.87803 1.000 64.62579 170 VAL A C 1
ATOM 1211 O O . VAL A 1 178 ? 46.89742 5.07514 -41.66688 1.000 64.11427 170 VAL A O 1
ATOM 1215 N N . SER A 1 179 ? 46.60559 2.94814 -40.91722 1.000 62.68824 171 SER A N 1
ATOM 1216 C CA . SER A 1 179 ? 45.73037 2.48866 -41.99427 1.000 60.41632 171 SER A CA 1
ATOM 1217 C C . SER A 1 179 ? 44.49372 3.37918 -42.13709 1.000 59.56388 171 SER A C 1
ATOM 1218 O O . SER A 1 179 ? 44.08602 4.05319 -41.18497 1.000 60.20013 171 SER A O 1
ATOM 1221 N N . ALA A 1 180 ? 43.88367 3.31762 -43.33108 1.000 57.74421 172 ALA A N 1
ATOM 1222 C CA . ALA A 1 180 ? 42.78201 4.19312 -43.70191 1.000 59.37458 172 ALA A CA 1
ATOM 1223 C C . ALA A 1 180 ? 41.54990 3.86948 -42.84492 1.000 54.48711 172 ALA A C 1
ATOM 1224 O O . ALA A 1 180 ? 40.82727 4.75469 -42.39776 1.000 56.58958 172 ALA A O 1
ATOM 1226 N N . GLN A 1 181 ? 41.32039 2.57953 -42.62513 1.000 52.63875 173 GLN A N 1
ATOM 1227 C CA . GLN A 1 181 ? 40.18222 2.10387 -41.86217 1.000 52.75123 173 GLN A CA 1
ATOM 1228 C C . GLN A 1 181 ? 40.37442 2.49255 -40.39411 1.000 58.72798 173 GLN A C 1
ATOM 1229 O O . GLN A 1 181 ? 39.41960 2.91583 -39.75202 1.000 58.01817 173 GLN A O 1
ATOM 1235 N N . GLU A 1 182 ? 41.61239 2.37797 -39.87817 1.000 61.02315 174 GLU A N 1
ATOM 1236 C CA . GLU A 1 182 ? 41.89860 2.81964 -38.52010 1.000 62.24433 174 GLU A CA 1
ATOM 1237 C C . GLU A 1 182 ? 41.70621 4.33469 -38.37685 1.000 63.13164 174 GLU A C 1
ATOM 1238 O O . GLU A 1 182 ? 41.01141 4.75782 -37.46377 1.000 62.76791 174 GLU A O 1
ATOM 1244 N N . LEU A 1 183 ? 42.29752 5.16060 -39.25774 1.000 61.25937 175 LEU A N 1
ATOM 1245 C CA . LEU A 1 183 ? 42.22111 6.61360 -39.09750 1.000 58.33710 175 LEU A CA 1
ATOM 1246 C C . LEU A 1 183 ? 40.77030 7.10618 -39.08338 1.000 53.56066 175 LEU A C 1
ATOM 1247 O O . LEU A 1 183 ? 40.41367 7.97319 -38.27823 1.000 53.35754 175 LEU A O 1
ATOM 1252 N N . ASP A 1 184 ? 39.96106 6.55965 -40.00544 1.000 54.54511 176 ASP A N 1
ATOM 1253 C CA . ASP A 1 184 ? 38.53017 6.83224 -40.08936 1.000 54.94243 176 ASP A CA 1
ATOM 1254 C C . ASP A 1 184 ? 37.89311 6.59527 -38.71838 1.000 50.14049 176 ASP A C 1
ATOM 1255 O O . ASP A 1 184 ? 37.06043 7.37054 -38.27523 1.000 47.45624 176 ASP A O 1
ATOM 1260 N N . HIS A 1 185 ? 38.28869 5.49801 -38.06557 1.000 50.23073 177 HIS A N 1
ATOM 1261 C CA . HIS A 1 185 ? 37.72356 5.09503 -36.79162 1.000 52.88128 177 HIS A CA 1
ATOM 1262 C C . HIS A 1 185 ? 37.92204 6.21379 -35.77144 1.000 51.39620 177 HIS A C 1
ATOM 1263 O O . HIS A 1 185 ? 36.98220 6.57505 -35.05236 1.000 45.03009 177 HIS A O 1
ATOM 1270 N N . ARG A 1 186 ? 39.14026 6.77130 -35.75839 1.000 56.37053 178 ARG A N 1
ATOM 1271 C CA . ARG A 1 186 ? 39.55469 7.76497 -34.78224 1.000 55.02414 178 ARG A CA 1
ATOM 1272 C C . ARG A 1 186 ? 38.93122 9.11827 -35.09600 1.000 53.94413 178 ARG A C 1
ATOM 1273 O O . ARG A 1 186 ? 38.66257 9.91124 -34.20887 1.000 52.70155 178 ARG A O 1
ATOM 1281 N N . ILE A 1 187 ? 38.74230 9.40156 -36.38295 1.000 53.90121 179 ILE A N 1
ATOM 1282 C CA . ILE A 1 187 ? 37.98376 10.57192 -36.76674 1.000 52.01228 179 ILE A CA 1
ATOM 1283 C C . ILE A 1 187 ? 36.52972 10.42943 -36.28672 1.000 48.44601 179 ILE A C 1
ATOM 1284 O O . ILE A 1 187 ? 35.95911 11.37357 -35.72755 1.000 45.44606 179 ILE A O 1
ATOM 1289 N N . ARG A 1 188 ? 35.95123 9.23269 -36.45190 1.000 44.66980 180 ARG A N 1
ATOM 1290 C CA . ARG A 1 188 ? 34.57716 9.02517 -36.05189 1.000 46.43560 180 ARG A CA 1
ATOM 1291 C C . ARG A 1 188 ? 34.45731 9.28998 -34.54685 1.000 47.98232 180 ARG A C 1
ATOM 1292 O O . ARG A 1 188 ? 33.63264 10.10324 -34.15069 1.000 44.69433 180 ARG A O 1
ATOM 1300 N N . LYS A 1 189 ? 35.29007 8.63151 -33.72798 1.000 45.44515 181 LYS A N 1
ATOM 1301 C CA . LYS A 1 189 ? 35.18212 8.67132 -32.26997 1.000 49.70848 181 LYS A CA 1
ATOM 1302 C C . LYS A 1 189 ? 35.30971 10.10219 -31.76374 1.000 48.71097 181 LYS A C 1
ATOM 1303 O O . LYS A 1 189 ? 34.55891 10.54235 -30.89865 1.000 44.88588 181 LYS A O 1
ATOM 1309 N N . SER A 1 190 ? 36.28298 10.81789 -32.31765 1.000 53.02545 182 SER A N 1
ATOM 1310 C CA . SER A 1 190 ? 36.52055 12.19973 -31.96443 1.000 51.53345 182 SER A CA 1
ATOM 1311 C C . SER A 1 190 ? 35.30288 13.05528 -32.30326 1.000 48.59664 182 SER A C 1
ATOM 1312 O O . SER A 1 190 ? 35.03429 14.03227 -31.61510 1.000 47.90630 182 SER A O 1
ATOM 1315 N N . SER A 1 191 ? 34.55270 12.67975 -33.34630 1.000 44.77123 183 SER A N 1
ATOM 1316 C CA . SER A 1 191 ? 33.37399 13.42728 -33.73915 1.000 38.78148 183 SER A CA 1
ATOM 1317 C C . SER A 1 191 ? 32.15887 13.05863 -32.88817 1.000 41.34626 183 SER A C 1
ATOM 1318 O O . SER A 1 191 ? 31.24219 13.86798 -32.74002 1.000 40.71288 183 SER A O 1
ATOM 1321 N N . GLU A 1 192 ? 32.15239 11.84154 -32.32337 1.000 37.62912 184 GLU A N 1
ATOM 1322 C CA . GLU A 1 192 ? 31.16227 11.45878 -31.33340 1.000 39.84345 184 GLU A CA 1
ATOM 1323 C C . GLU A 1 192 ? 31.24866 12.35654 -30.09026 1.000 36.58669 184 GLU A C 1
ATOM 1324 O O . GLU A 1 192 ? 30.22179 12.61785 -29.45219 1.000 34.22395 184 GLU A O 1
ATOM 1330 N N . TYR A 1 193 ? 32.46486 12.83200 -29.76122 1.000 35.56896 185 TYR A N 1
ATOM 1331 C CA . TYR A 1 193 ? 32.69027 13.78074 -28.67707 1.000 36.98354 185 TYR A CA 1
ATOM 1332 C C . TYR A 1 193 ? 31.85278 15.05011 -28.87384 1.000 34.85571 185 TYR A C 1
ATOM 1333 O O . TYR A 1 193 ? 31.19099 15.51322 -27.93775 1.000 30.92730 185 TYR A O 1
ATOM 1342 N N . PHE A 1 194 ? 31.90396 15.59828 -30.09075 1.000 32.11085 186 PHE A N 1
ATOM 1343 C CA . PHE A 1 194 ? 31.20744 16.82362 -30.44854 1.000 33.49264 186 PHE A CA 1
ATOM 1344 C C . PHE A 1 194 ? 29.69437 16.65423 -30.49952 1.000 29.80929 186 PHE A C 1
ATOM 1345 O O . PHE A 1 194 ? 28.96875 17.55446 -30.11936 1.000 36.17373 186 PHE A O 1
ATOM 1353 N N . LEU A 1 195 ? 29.19390 15.51351 -30.95369 1.000 32.25626 187 LEU A N 1
ATOM 1354 C CA . LEU A 1 195 ? 27.75483 15.32209 -30.97868 1.000 31.60466 187 LEU A CA 1
ATOM 1355 C C . LEU A 1 195 ? 27.22483 15.23707 -29.54268 1.000 31.36366 187 LEU A C 1
ATOM 1356 O O . LEU A 1 195 ? 26.12503 15.71547 -29.27657 1.000 30.76537 187 LEU A O 1
ATOM 1361 N N . GLU A 1 196 ? 27.98861 14.60761 -28.62680 1.000 30.44424 188 GLU A N 1
ATOM 1362 C CA . GLU A 1 196 ? 27.56262 14.53356 -27.23380 1.000 31.20351 188 GLU A CA 1
ATOM 1363 C C . GLU A 1 196 ? 27.52620 15.95548 -26.66557 1.000 28.67060 188 GLU A C 1
ATOM 1364 O O . GLU A 1 196 ? 26.52739 16.38679 -26.07848 1.000 28.88967 188 GLU A O 1
ATOM 1370 N N . GLU A 1 197 ? 28.57250 16.71711 -26.96048 1.000 28.80799 189 GLU A N 1
ATOM 1371 C CA . GLU A 1 197 ? 28.78104 18.02293 -26.35627 1.000 28.27870 189 GLU A CA 1
ATOM 1372 C C . GLU A 1 197 ? 27.76543 19.03742 -26.89008 1.000 29.76465 189 GLU A C 1
ATOM 1373 O O . GLU A 1 197 ? 27.27578 19.84349 -26.10594 1.000 29.30074 189 GLU A O 1
ATOM 1379 N N . PHE A 1 198 ? 27.46438 19.00276 -28.20308 1.000 26.94326 190 PHE A N 1
ATOM 1380 C CA . PHE A 1 198 ? 26.54374 19.94823 -28.81790 1.000 29.41496 190 PHE A CA 1
ATOM 1381 C C . PHE A 1 198 ? 25.11667 19.72772 -28.32090 1.000 27.78442 190 PHE A C 1
ATOM 1382 O O . PHE A 1 198 ? 24.34605 20.67001 -28.18872 1.000 28.75155 190 PHE A O 1
ATOM 1390 N N . ALA A 1 199 ? 24.74617 18.47183 -28.09109 1.000 25.97499 191 ALA A N 1
ATOM 1391 C CA . ALA A 1 199 ? 23.44706 18.16226 -27.53010 1.000 26.79489 191 ALA A CA 1
ATOM 1392 C C . ALA A 1 199 ? 23.35032 18.69407 -26.09601 1.000 24.63374 191 ALA A C 1
ATOM 1393 O O . ALA A 1 199 ? 22.27850 19.13243 -25.66391 1.000 29.79612 191 ALA A O 1
ATOM 1395 N N . ILE A 1 200 ? 24.45131 18.61850 -25.34206 1.000 26.86322 192 ILE A N 1
ATOM 1396 C CA . ILE A 1 200 ? 24.45155 19.13628 -23.98297 1.000 27.08509 192 ILE A CA 1
ATOM 1397 C C . ILE A 1 200 ? 24.36017 20.66932 -24.00872 1.000 26.33064 192 ILE A C 1
ATOM 1398 O O . ILE A 1 200 ? 23.69744 21.28445 -23.16560 1.000 26.64734 192 ILE A O 1
ATOM 1403 N N . PHE A 1 201 ? 25.01539 21.28322 -24.98564 1.000 27.08912 193 PHE A N 1
ATOM 1404 C CA . PHE A 1 201 ? 24.99096 22.72425 -25.10041 1.000 25.22009 193 PHE A CA 1
ATOM 1405 C C . PHE A 1 201 ? 23.56113 23.17287 -25.37929 1.000 25.24580 193 PHE A C 1
ATOM 1406 O O . PHE A 1 201 ? 23.13756 24.19695 -24.86612 1.000 26.55919 193 PHE A O 1
ATOM 1414 N N . ALA A 1 202 ? 22.88983 22.47928 -26.29439 1.000 25.21793 194 ALA A N 1
ATOM 1415 C CA . ALA A 1 202 ? 21.51896 22.81889 -26.63129 1.000 27.77872 194 ALA A CA 1
ATOM 1416 C C . ALA A 1 202 ? 20.60590 22.59706 -25.42230 1.000 26.40650 194 ALA A C 1
ATOM 1417 O O . ALA A 1 202 ? 19.62320 23.32343 -25.30416 1.000 26.97478 194 ALA A O 1
ATOM 1419 N N . CYS A 1 203 ? 20.87851 21.57181 -24.58448 1.000 24.50300 195 CYS A N 1
ATOM 1420 C CA . CYS A 1 203 ? 20.09348 21.39493 -23.36548 1.000 25.98310 195 CYS A CA 1
ATOM 1421 C C . CYS A 1 203 ? 20.15300 22.62876 -22.46629 1.000 24.66235 195 CYS A C 1
ATOM 1422 O O . CYS A 1 203 ? 19.10120 23.09211 -22.03318 1.000 26.91717 195 CYS A O 1
ATOM 1425 N N . LEU A 1 204 ? 21.35323 23.18424 -22.24323 1.000 24.70959 196 LEU A N 1
ATOM 1426 C CA . LEU A 1 204 ? 21.56073 24.39003 -21.44004 1.000 26.07780 196 LEU A CA 1
ATOM 1427 C C . LEU A 1 204 ? 20.92121 25.63339 -22.07382 1.000 26.81400 196 LEU A C 1
ATOM 1428 O O . LEU A 1 204 ? 20.20452 26.35657 -21.38068 1.000 28.96874 196 LEU A O 1
ATOM 1433 N N . GLN A 1 205 ? 21.14525 25.82951 -23.38080 1.000 25.96796 197 GLN A N 1
ATOM 1434 C CA . GLN A 1 205 ? 20.54866 26.89188 -24.18261 1.000 26.21868 197 GLN A CA 1
ATOM 1435 C C . GLN A 1 205 ? 19.03670 26.98445 -23.93355 1.000 24.26652 197 GLN A C 1
ATOM 1436 O O . GLN A 1 205 ? 18.49714 28.06663 -23.75936 1.000 24.23438 197 GLN A O 1
ATOM 1442 N N . ARG A 1 206 ? 18.35824 25.83571 -23.91072 1.000 24.29220 198 ARG A N 1
ATOM 1443 C CA . ARG A 1 206 ? 16.87523 25.78729 -23.79668 1.000 26.52135 198 ARG A CA 1
ATOM 1444 C C . ARG A 1 206 ? 16.37024 25.71726 -22.35368 1.000 24.58492 198 ARG A C 1
ATOM 1445 O O . ARG A 1 206 ? 15.16122 25.67172 -22.18365 1.000 24.44698 198 ARG A O 1
ATOM 1453 N N . THR A 1 207 ? 17.25228 25.75575 -21.36670 1.000 24.56990 199 THR A N 1
ATOM 1454 C CA . THR A 1 207 ? 16.78724 25.54771 -19.99572 1.000 24.75041 199 THR A CA 1
ATOM 1455 C C . THR A 1 207 ? 17.25872 26.69638 -19.10155 1.000 28.52403 199 THR A C 1
ATOM 1456 O O . THR A 1 207 ? 17.45367 26.48611 -17.91859 1.000 33.61989 199 THR A O 1
ATOM 1460 N N . GLY A 1 208 ? 17.40420 27.91541 -19.65735 1.000 30.42631 200 GLY A N 1
ATOM 1461 C CA . GLY A 1 208 ? 17.70570 29.10916 -18.87017 1.000 30.43761 200 GLY A CA 1
ATOM 1462 C C . GLY A 1 208 ? 19.06696 29.77566 -19.12610 1.000 30.05653 200 GLY A C 1
ATOM 1463 O O . GLY A 1 208 ? 19.32539 30.81446 -18.51894 1.000 33.51514 200 GLY A O 1
ATOM 1464 N N . SER A 1 209 ? 19.91171 29.22546 -20.02921 1.000 31.46108 201 SER A N 1
ATOM 1465 C CA . SER A 1 209 ? 21.30088 29.65994 -20.21518 1.000 27.95833 201 SER A CA 1
ATOM 1466 C C . SER A 1 209 ? 21.58291 29.85107 -21.70416 1.000 30.67784 201 SER A C 1
ATOM 1467 O O . SER A 1 209 ? 22.24857 29.02890 -22.33531 1.000 25.27904 201 SER A O 1
ATOM 1470 N N . PRO A 1 210 ? 21.00531 30.88940 -22.32197 1.000 29.97841 202 PRO A N 1
ATOM 1471 C CA . PRO A 1 210 ? 21.07833 31.02060 -23.76995 1.000 31.01104 202 PRO A CA 1
ATOM 1472 C C . PRO A 1 210 ? 22.44148 31.44714 -24.31292 1.000 29.92227 202 PRO A C 1
ATOM 1473 O O . PRO A 1 210 ? 22.73134 31.17621 -25.46798 1.000 33.18416 202 PRO A O 1
ATOM 1477 N N . VAL A 1 211 ? 23.28274 32.03867 -23.47685 1.000 28.50734 203 VAL A N 1
ATOM 1478 C CA . VAL A 1 211 ? 24.63689 32.43918 -23.82682 1.000 27.87654 203 VAL A CA 1
ATOM 1479 C C . VAL A 1 211 ? 25.64052 31.45868 -23.21701 1.000 30.26347 203 VAL A C 1
ATOM 1480 O O . VAL A 1 211 ? 25.65144 31.17048 -21.99306 1.000 25.10769 203 VAL A O 1
ATOM 1484 N N . MET A 1 212 ? 26.53231 31.00447 -24.10511 1.000 25.40578 204 MET A N 1
ATOM 1485 C CA . MET A 1 212 ? 27.62997 30.13497 -23.73928 1.000 29.06253 204 MET A CA 1
ATOM 1486 C C . MET A 1 212 ? 28.91430 30.96046 -23.77718 1.000 28.72155 204 MET A C 1
ATOM 1487 O O . MET A 1 212 ? 29.14157 31.69553 -24.73907 1.000 28.05750 204 MET A O 1
ATOM 1492 N N . VAL A 1 213 ? 29.74227 30.80696 -22.73923 1.000 27.36431 205 VAL A N 1
ATOM 1493 C CA . VAL A 1 213 ? 31.07050 31.37942 -22.70518 1.000 27.21564 205 VAL A CA 1
ATOM 1494 C C . VAL A 1 213 ? 32.07004 30.23103 -22.78839 1.000 29.24464 205 VAL A C 1
ATOM 1495 O O . VAL A 1 213 ? 31.90864 29.19300 -22.14956 1.000 29.02355 205 VAL A O 1
ATOM 1499 N N . TYR A 1 214 ? 33.08009 30.41177 -23.64239 1.000 26.13766 206 TYR A N 1
ATOM 1500 C CA . TYR A 1 214 ? 34.11468 29.42539 -23.85158 1.000 30.54302 206 TYR A CA 1
ATOM 1501 C C . TYR A 1 214 ? 35.38494 30.09596 -24.37651 1.000 35.64748 206 TYR A C 1
ATOM 1502 O O . TYR A 1 214 ? 35.32227 30.97413 -25.24636 1.000 32.87633 206 TYR A O 1
ATOM 1511 N N . PRO A 1 215 ? 36.58679 29.68440 -23.90461 1.000 35.92794 207 PRO A N 1
ATOM 1512 C CA . PRO A 1 215 ? 37.84298 30.21099 -24.44056 1.000 33.23851 207 PRO A CA 1
ATOM 1513 C C . PRO A 1 215 ? 38.28465 29.47801 -25.70369 1.000 35.05759 207 PRO A C 1
ATOM 1514 O O . PRO A 1 215 ? 39.27037 28.76061 -25.67383 1.000 34.71917 207 PRO A O 1
ATOM 1518 N N . GLY A 1 216 ? 37.56772 29.72748 -26.80663 1.000 37.53200 208 GLY A N 1
ATOM 1519 C CA . GLY A 1 216 ? 37.74441 29.04461 -28.07374 1.000 36.70804 208 GLY A CA 1
ATOM 1520 C C . GLY A 1 216 ? 36.45644 29.16626 -28.89469 1.000 40.58352 208 GLY A C 1
ATOM 1521 O O . GLY A 1 216 ? 35.44063 29.61359 -28.37059 1.000 44.18826 208 GLY A O 1
ATOM 1522 N N . SER A 1 217 ? 36.51126 28.81245 -30.18275 1.000 38.59314 209 SER A N 1
ATOM 1523 C CA . SER A 1 217 ? 35.32621 28.74406 -31.02672 1.000 41.82783 209 SER A CA 1
ATOM 1524 C C . SER A 1 217 ? 35.00762 27.30926 -31.48895 1.000 40.02352 209 SER A C 1
ATOM 1525 O O . SER A 1 217 ? 35.84426 26.40992 -31.42812 1.000 35.69132 209 SER A O 1
ATOM 1528 N N . PHE A 1 218 ? 33.77654 27.14584 -32.00894 1.000 38.87086 210 PHE A N 1
ATOM 1529 C CA . PHE A 1 218 ? 33.25503 25.90214 -32.54013 1.000 36.95910 210 PHE A CA 1
ATOM 1530 C C . PHE A 1 218 ? 32.68610 26.18959 -33.93706 1.000 38.64701 210 PHE A C 1
ATOM 1531 O O . PHE A 1 218 ? 31.56031 26.71307 -34.12295 1.000 34.87151 210 PHE A O 1
ATOM 1539 N N . SER A 1 219 ? 33.50895 25.87342 -34.93614 1.000 34.55847 211 SER A N 1
ATOM 1540 C CA . SER A 1 219 ? 33.15803 26.18079 -36.31908 1.000 38.78268 211 SER A CA 1
ATOM 1541 C C . SER A 1 219 ? 31.74083 25.71441 -36.66511 1.000 35.74734 211 SER A C 1
ATOM 1542 O O . SER A 1 219 ? 31.00711 26.46081 -37.31497 1.000 36.42012 211 SER A O 1
ATOM 1545 N N . THR A 1 220 ? 31.36736 24.49549 -36.23030 1.000 34.73190 212 THR A N 1
ATOM 1546 C CA . THR A 1 220 ? 30.07311 23.91407 -36.57136 1.000 34.29225 212 THR A CA 1
ATOM 1547 C C . THR A 1 220 ? 28.92946 24.73443 -35.98419 1.000 36.84890 212 THR A C 1
ATOM 1548 O O . THR A 1 220 ? 27.93454 24.98094 -36.68912 1.000 34.39176 212 THR A O 1
ATOM 1552 N N . LEU A 1 221 ? 29.04865 25.12117 -34.69513 1.000 35.75280 213 LEU A N 1
ATOM 1553 C CA . LEU A 1 221 ? 28.04602 25.99147 -34.05996 1.000 34.86583 213 LEU A CA 1
ATOM 1554 C C . LEU A 1 221 ? 27.92453 27.31265 -34.83275 1.000 35.79079 213 LEU A C 1
ATOM 1555 O O . LEU A 1 221 ? 26.81072 27.80413 -35.07164 1.000 36.95324 213 LEU A O 1
ATOM 1560 N N . SER A 1 222 ? 29.09574 27.86624 -35.21369 1.000 35.72406 214 SER A N 1
ATOM 1561 C CA . SER A 1 222 ? 29.20022 29.12331 -35.94249 1.000 36.74362 214 SER A CA 1
ATOM 1562 C C . SER A 1 222 ? 28.43716 29.05883 -37.25948 1.000 38.99597 214 SER A C 1
ATOM 1563 O O . SER A 1 222 ? 27.67851 29.96819 -37.59731 1.000 43.42263 214 SER A O 1
ATOM 1566 N N . GLU A 1 223 ? 28.62870 27.97188 -37.99966 1.000 38.49325 215 GLU A N 1
ATOM 1567 C CA . GLU A 1 223 ? 28.02162 27.86233 -39.31566 1.000 38.50849 215 GLU A CA 1
ATOM 1568 C C . GLU A 1 223 ? 26.51656 27.70290 -39.12164 1.000 40.86364 215 GLU A C 1
ATOM 1569 O O . GLU A 1 223 ? 25.73376 28.25134 -39.89653 1.000 42.29229 215 GLU A O 1
ATOM 1575 N N . ILE A 1 224 ? 26.10830 26.98590 -38.06375 1.000 38.58941 216 ILE A N 1
ATOM 1576 C CA . ILE A 1 224 ? 24.69121 26.74542 -37.81475 1.000 38.91884 216 ILE A CA 1
ATOM 1577 C C . ILE A 1 224 ? 24.00976 28.08465 -37.53151 1.000 44.53985 216 ILE A C 1
ATOM 1578 O O . ILE A 1 224 ? 22.94686 28.37417 -38.07644 1.000 40.83957 216 ILE A O 1
ATOM 1583 N N . ALA A 1 225 ? 24.60911 28.89027 -36.64940 1.000 43.07091 217 ALA A N 1
ATOM 1584 C CA . ALA A 1 225 ? 24.06564 30.20744 -36.33917 1.000 42.90632 217 ALA A CA 1
ATOM 1585 C C . ALA A 1 225 ? 24.01497 31.09766 -37.58902 1.000 44.27081 217 ALA A C 1
ATOM 1586 O O . ALA A 1 225 ? 23.06526 31.84207 -37.79588 1.000 46.42842 217 ALA A O 1
ATOM 1588 N N . GLN A 1 226 ? 24.98990 30.98441 -38.48507 1.000 46.29119 218 GLN A N 1
ATOM 1589 C CA . GLN A 1 226 ? 24.97019 31.80362 -39.69094 1.000 47.33219 218 GLN A CA 1
ATOM 1590 C C . GLN A 1 226 ? 24.02293 31.22217 -40.74000 1.000 51.06420 218 GLN A C 1
ATOM 1591 O O . GLN A 1 226 ? 23.97810 31.72137 -41.85992 1.000 49.43095 218 GLN A O 1
ATOM 1597 N N . GLY A 1 227 ? 23.31150 30.13740 -40.39316 1.000 47.75645 219 GLY A N 1
ATOM 1598 C CA . GLY A 1 227 ? 22.27525 29.57695 -41.23222 1.000 44.94711 219 GLY A CA 1
ATOM 1599 C C . GLY A 1 227 ? 22.79283 28.60891 -42.29439 1.000 47.59971 219 GLY A C 1
ATOM 1600 O O . GLY A 1 227 ? 22.08871 28.37635 -43.26141 1.000 47.59999 219 GLY A O 1
ATOM 1601 N N . LYS A 1 228 ? 23.96159 27.97941 -42.10153 1.000 48.05363 220 LYS A N 1
ATOM 1602 C CA . LYS A 1 228 ? 24.57724 27.18033 -43.15667 1.000 45.14238 220 LYS A CA 1
ATOM 1603 C C . LYS A 1 228 ? 24.21464 25.69447 -43.07290 1.000 48.51047 220 LYS A C 1
ATOM 1604 O O . LYS A 1 228 ? 24.56331 24.93347 -43.98104 1.000 47.54769 220 LYS A O 1
ATOM 1610 N N . HIS A 1 229 ? 23.51450 25.26957 -42.00895 1.000 44.61615 221 HIS A N 1
ATOM 1611 C CA . HIS A 1 229 ? 23.04396 23.89475 -41.91016 1.000 44.44140 221 HIS A CA 1
ATOM 1612 C C . HIS A 1 229 ? 21.57096 23.87228 -41.52612 1.000 45.53201 221 HIS A C 1
ATOM 1613 O O . HIS A 1 229 ? 21.23180 23.41724 -40.45319 1.000 42.05777 221 HIS A O 1
ATOM 1620 N N . PRO A 1 230 ? 20.64312 24.32979 -42.39002 1.000 48.13981 222 PRO A N 1
ATOM 1621 C CA . PRO A 1 230 ? 19.25122 24.56428 -41.97595 1.000 48.31343 222 PRO A CA 1
ATOM 1622 C C . PRO A 1 230 ? 18.52674 23.33448 -41.41413 1.000 45.23442 222 PRO A C 1
ATOM 1623 O O . PRO A 1 230 ? 17.50682 23.46478 -40.73808 1.000 51.04751 222 PRO A O 1
ATOM 1627 N N . GLY A 1 231 ? 19.04725 22.13132 -41.70134 1.000 46.15928 223 GLY A N 1
ATOM 1628 C CA . GLY A 1 231 ? 18.47078 20.90546 -41.18052 1.000 43.21272 223 GLY A CA 1
ATOM 1629 C C . GLY A 1 231 ? 19.06966 20.50600 -39.82060 1.000 45.38669 223 GLY A C 1
ATOM 1630 O O . GLY A 1 231 ? 18.69426 19.47306 -39.26076 1.000 41.51469 223 GLY A O 1
ATOM 1631 N N . ALA A 1 232 ? 20.04398 21.28553 -39.32250 1.000 42.45083 224 ALA A N 1
ATOM 1632 C CA . ALA A 1 232 ? 20.57793 21.06610 -37.99455 1.000 45.70488 224 ALA A CA 1
ATOM 1633 C C . ALA A 1 232 ? 19.55316 21.57635 -36.97544 1.000 43.95594 224 ALA A C 1
ATOM 1634 O O . ALA A 1 232 ? 18.81953 22.51169 -37.24227 1.000 42.45273 224 ALA A O 1
ATOM 1636 N N . PRO A 1 233 ? 19.46697 20.99819 -35.76653 1.000 43.81750 225 PRO A N 1
ATOM 1637 C CA . PRO A 1 233 ? 18.52719 21.49240 -34.75642 1.000 43.79365 225 PRO A CA 1
ATOM 1638 C C . PRO A 1 233 ? 18.46680 23.00541 -34.64718 1.000 44.30505 225 PRO A C 1
ATOM 1639 O O . PRO A 1 233 ? 19.49807 23.65997 -34.50210 1.000 42.42445 225 PRO A O 1
ATOM 1643 N N . GLU A 1 234 ? 17.23901 23.53091 -34.70606 1.000 49.73131 226 GLU A N 1
ATOM 1644 C CA . GLU A 1 234 ? 16.95458 24.92798 -34.42682 1.000 54.01093 226 GLU A CA 1
ATOM 1645 C C . GLU A 1 234 ? 17.58380 25.37451 -33.11377 1.000 54.37001 226 GLU A C 1
ATOM 1646 O O . GLU A 1 234 ? 18.00426 26.52433 -33.00759 1.000 54.53971 226 GLU A O 1
ATOM 1652 N N . GLU A 1 235 ? 17.63747 24.47933 -32.11392 1.000 45.94457 227 GLU A N 1
ATOM 1653 C CA . GLU A 1 235 ? 18.03566 24.87195 -30.77386 1.000 42.75547 227 GLU A CA 1
ATOM 1654 C C . GLU A 1 235 ? 19.48586 25.37838 -30.79282 1.000 43.47498 227 GLU A C 1
ATOM 1655 O O . GLU A 1 235 ? 19.85124 26.25510 -30.00169 1.000 45.44054 227 GLU A O 1
ATOM 1661 N N . LEU A 1 236 ? 20.31964 24.87319 -31.71393 1.000 43.56693 228 LEU A N 1
ATOM 1662 C CA . LEU A 1 236 ? 21.71281 25.31265 -31.80490 1.000 41.85370 228 LEU A CA 1
ATOM 1663 C C . LEU A 1 236 ? 21.82329 26.58074 -32.65669 1.000 42.71027 228 LEU A C 1
ATOM 1664 O O . LEU A 1 236 ? 22.74862 27.38735 -32.53059 1.000 40.80114 228 LEU A O 1
ATOM 1669 N N . ARG A 1 237 ? 20.81534 26.76628 -33.50364 1.000 44.27419 229 ARG A N 1
ATOM 1670 C CA . ARG A 1 237 ? 20.69980 27.94946 -34.32444 1.000 43.93191 229 ARG A CA 1
ATOM 1671 C C . ARG A 1 237 ? 20.47631 29.17141 -33.42724 1.000 42.53187 229 ARG A C 1
ATOM 1672 O O . ARG A 1 237 ? 20.92174 30.25628 -33.76307 1.000 41.61990 229 ARG A O 1
ATOM 1680 N N . ASP A 1 238 ? 19.83627 28.99847 -32.26625 1.000 41.07420 230 ASP A N 1
ATO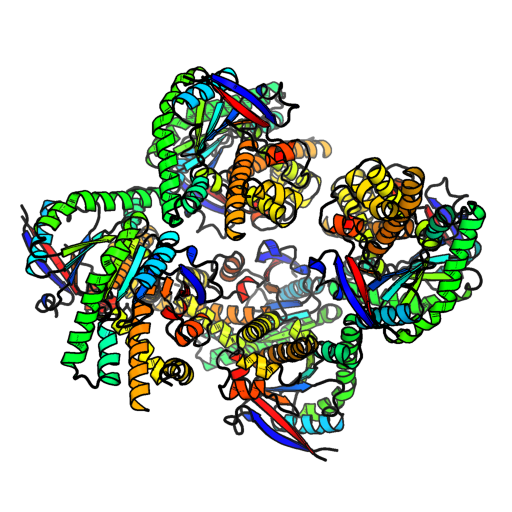M 1681 C CA . ASP A 1 238 ? 19.53074 30.10645 -31.37106 1.000 41.62730 230 ASP A CA 1
ATOM 1682 C C . ASP A 1 238 ? 20.62284 30.26484 -30.32006 1.000 38.11711 230 ASP A C 1
ATOM 1683 O O . ASP A 1 238 ? 20.58824 31.20973 -29.53591 1.000 38.49316 230 ASP A O 1
ATOM 1688 N N . LEU A 1 239 ? 21.56346 29.32146 -30.25924 1.000 38.51752 231 LEU A N 1
ATOM 1689 C CA . LEU A 1 239 ? 22.63552 29.38987 -29.27226 1.000 35.63805 231 LEU A CA 1
ATOM 1690 C C . LEU A 1 239 ? 23.47800 30.61458 -29.57609 1.000 32.65063 231 LEU A C 1
ATOM 1691 O O . LEU A 1 239 ? 23.71809 30.91467 -30.73205 1.000 32.30223 231 LEU A O 1
ATOM 1696 N N . ILE A 1 240 ? 23.93530 31.29722 -28.51699 1.000 32.69123 232 ILE A N 1
ATOM 1697 C CA . ILE A 1 240 ? 24.91872 32.35485 -28.64385 1.000 30.29786 232 ILE A CA 1
ATOM 1698 C C . ILE A 1 240 ? 26.21956 31.89123 -28.00396 1.000 28.89286 232 ILE A C 1
ATOM 1699 O O . ILE A 1 240 ? 26.23046 31.57603 -26.81701 1.000 29.80904 232 ILE A O 1
ATOM 1704 N N . VAL A 1 241 ? 27.31754 31.90091 -28.77299 1.000 27.57601 233 VAL A N 1
ATOM 1705 C CA . VAL A 1 241 ? 28.62340 31.52830 -28.24308 1.000 29.67067 233 VAL A CA 1
ATOM 1706 C C . VAL A 1 241 ? 29.54589 32.74093 -28.25191 1.000 32.06116 233 VAL A C 1
ATOM 1707 O O . VAL A 1 241 ? 29.91406 33.24596 -29.31184 1.000 31.34829 233 VAL A O 1
ATOM 1711 N N . VAL A 1 242 ? 29.92210 33.16958 -27.03886 1.000 30.18382 234 VAL A N 1
ATOM 1712 C CA . VAL A 1 242 ? 30.98149 34.13413 -26.86173 1.000 30.19208 234 VAL A CA 1
ATOM 1713 C C . VAL A 1 242 ? 32.29720 33.40256 -26.61589 1.000 31.41172 234 VAL A C 1
ATOM 1714 O O . VAL A 1 242 ? 32.50698 32.77731 -25.56899 1.000 34.39452 234 VAL A O 1
ATOM 1718 N N . SER A 1 243 ? 33.16723 33.54838 -27.60889 1.000 30.93333 235 SER A N 1
ATOM 1719 C CA . SER A 1 243 ? 34.53904 33.07383 -27.61100 1.000 35.34089 235 SER A CA 1
ATOM 1720 C C . SER A 1 243 ? 35.44049 34.14637 -27.01785 1.000 38.04526 235 SER A C 1
ATOM 1721 O O . SER A 1 243 ? 35.54890 35.22542 -27.60968 1.000 37.29503 235 SER A O 1
ATOM 1724 N N . LEU A 1 244 ? 36.01440 33.83295 -25.84792 1.000 33.85342 236 LEU A N 1
ATOM 1725 C CA . LEU A 1 244 ? 36.92077 34.71047 -25.12680 1.000 39.70186 236 LEU A CA 1
ATOM 1726 C C . LEU A 1 244 ? 38.35864 34.43196 -25.55089 1.000 39.60554 236 LEU A C 1
ATOM 1727 O O . LEU A 1 244 ? 38.72219 33.31587 -25.90108 1.000 35.61369 236 LEU A O 1
ATOM 1732 N N . HIS A 1 245 ? 39.18306 35.46861 -25.42475 1.000 46.31123 237 HIS A N 1
ATOM 1733 C CA . HIS A 1 245 ? 40.61302 35.37808 -25.66780 1.000 46.01719 237 HIS A CA 1
ATOM 1734 C C . HIS A 1 245 ? 41.29819 35.71559 -24.35576 1.000 44.92850 237 HIS A C 1
ATOM 1735 O O . HIS A 1 245 ? 40.93661 36.70263 -23.71459 1.000 45.66745 237 HIS A O 1
ATOM 1742 N N . LEU A 1 246 ? 42.28488 34.90313 -23.97192 1.000 49.40920 238 LEU A N 1
ATOM 1743 C CA . LEU A 1 246 ? 42.97899 35.08665 -22.70491 1.000 51.36051 238 LEU A CA 1
ATOM 1744 C C . LEU A 1 246 ? 44.39518 35.58812 -22.97687 1.000 52.19802 238 LEU A C 1
ATOM 1745 O O . LEU A 1 246 ? 45.12590 34.92895 -23.69500 1.000 51.62061 238 LEU A O 1
ATOM 1750 N N . LYS A 1 247 ? 44.74767 36.76489 -22.43369 1.000 54.35257 239 LYS A N 1
ATOM 1751 C CA . LYS A 1 247 ? 46.07490 37.36139 -22.57963 1.000 58.13954 239 LYS A CA 1
ATOM 1752 C C . LYS A 1 247 ? 46.71604 37.61191 -21.21361 1.000 53.30616 239 LYS A C 1
ATOM 1753 O O . LYS A 1 247 ? 46.01116 37.83103 -20.23556 1.000 52.38714 239 LYS A O 1
ATOM 1759 N N . GLY A 1 248 ? 48.05806 37.64336 -21.16164 1.000 62.18193 240 GLY A N 1
ATOM 1760 C CA . GLY A 1 248 ? 48.79627 38.08787 -19.98059 1.000 54.46226 240 GLY A CA 1
ATOM 1761 C C . GLY A 1 248 ? 48.96487 39.59581 -19.97235 1.000 61.38182 240 GLY A C 1
ATOM 1762 O O . GLY A 1 248 ? 48.62015 40.21578 -18.93824 1.000 65.63189 240 GLY A O 1
ATOM 1763 N N . ARG B 1 23 ? 55.83017 35.95092 -64.00648 1.000 65.01707 15 ARG B N 1
ATOM 1764 C CA . ARG B 1 23 ? 54.65048 35.04955 -64.14774 1.000 61.96686 15 ARG B CA 1
ATOM 1765 C C . ARG B 1 23 ? 54.17635 34.56338 -62.77785 1.000 60.08192 15 ARG B C 1
ATOM 1766 O O . ARG B 1 23 ? 54.94830 34.16059 -61.90670 1.000 57.02589 15 ARG B O 1
ATOM 1774 N N . TYR B 1 24 ? 52.86031 34.60097 -62.60011 1.000 59.36765 16 TYR B N 1
ATOM 1775 C CA . TYR B 1 24 ? 52.28608 34.45676 -61.27623 1.000 58.49580 16 TYR B CA 1
ATOM 1776 C C . TYR B 1 24 ? 51.12140 33.46440 -61.33249 1.000 55.63554 16 TYR B C 1
ATOM 1777 O O . TYR B 1 24 ? 50.60772 33.13126 -62.40060 1.000 53.19587 16 TYR B O 1
ATOM 1786 N N . LYS B 1 25 ? 50.74331 32.97925 -60.15458 1.000 51.35296 17 LYS B N 1
ATOM 1787 C CA . LYS B 1 25 ? 49.56353 32.15888 -59.96783 1.000 55.96113 17 LYS B CA 1
ATOM 1788 C C . LYS B 1 25 ? 48.80411 32.76462 -58.79497 1.000 54.94535 17 LYS B C 1
ATOM 1789 O O . LYS B 1 25 ? 49.41079 33.11879 -57.78084 1.000 56.20364 17 LYS B O 1
ATOM 1795 N N . ALA B 1 26 ? 47.48409 32.90722 -58.95024 1.000 53.45170 18 ALA B N 1
ATOM 1796 C CA . ALA B 1 26 ? 46.67571 33.44494 -57.87039 1.000 54.84281 18 ALA B CA 1
ATOM 1797 C C . ALA B 1 26 ? 46.01991 32.29472 -57.12455 1.000 49.45582 18 ALA B C 1
ATOM 1798 O O . ALA B 1 26 ? 45.54333 31.35159 -57.73866 1.000 51.83306 18 ALA B O 1
ATOM 1800 N N . GLU B 1 27 ? 45.97361 32.41368 -55.80455 1.000 47.34517 19 GLU B N 1
ATOM 1801 C CA . GLU B 1 27 ? 45.18373 31.50041 -55.00773 1.000 50.99236 19 GLU B CA 1
ATOM 1802 C C . GLU B 1 27 ? 44.56026 32.27519 -53.85484 1.000 49.21366 19 GLU B C 1
ATOM 1803 O O . GLU B 1 27 ? 44.91686 33.42930 -53.62374 1.000 49.96990 19 GLU B O 1
ATOM 1809 N N . ILE B 1 28 ? 43.64232 31.61889 -53.13504 1.000 47.03756 20 ILE B N 1
ATOM 1810 C CA . ILE B 1 28 ? 42.83991 32.29762 -52.14519 1.000 44.50918 20 ILE B CA 1
ATOM 1811 C C . ILE B 1 28 ? 43.66459 32.50185 -50.89002 1.000 52.30432 20 ILE B C 1
ATOM 1812 O O . ILE B 1 28 ? 43.97776 31.52093 -50.21798 1.000 51.58201 20 ILE B O 1
ATOM 1817 N N . GLY B 1 29 ? 43.94614 33.76893 -50.55893 1.000 48.44190 21 GLY B N 1
ATOM 1818 C CA . GLY B 1 29 ? 44.62279 34.09611 -49.32478 1.000 47.99951 21 GLY B CA 1
ATOM 1819 C C . GLY B 1 29 ? 43.65354 34.11878 -48.14398 1.000 48.85841 21 GLY B C 1
ATOM 1820 O O . GLY B 1 29 ? 43.99344 33.71086 -47.03492 1.000 46.14191 21 GLY B O 1
ATOM 1821 N N . SER B 1 30 ? 42.43044 34.59941 -48.38021 1.000 42.64155 22 SER B N 1
ATOM 1822 C CA . SER B 1 30 ? 41.51215 34.82110 -47.28339 1.000 42.46506 22 SER B CA 1
ATOM 1823 C C . SER B 1 30 ? 40.14715 35.18669 -47.86566 1.000 42.69436 22 SER B C 1
ATOM 1824 O O . SER B 1 30 ? 40.07423 35.67969 -48.99566 1.000 43.21576 22 SER B O 1
ATOM 1827 N N . VAL B 1 31 ? 39.08908 34.90934 -47.09588 1.000 39.44699 23 VAL B N 1
ATOM 1828 C CA . VAL B 1 31 ? 37.72311 35.09393 -47.52715 1.000 37.91942 23 VAL B CA 1
ATOM 1829 C C . VAL B 1 31 ? 36.96969 35.71967 -46.37029 1.000 43.19963 23 VAL B C 1
ATOM 1830 O O . VAL B 1 31 ? 36.84267 35.08261 -45.31833 1.000 44.01797 23 VAL B O 1
ATOM 1834 N N . SER B 1 32 ? 36.48135 36.95053 -46.58936 1.000 37.24773 24 SER B N 1
ATOM 1835 C CA . SER B 1 32 ? 35.61196 37.60523 -45.63452 1.000 37.88696 24 SER B CA 1
ATOM 1836 C C . SER B 1 32 ? 34.16707 37.54580 -46.12181 1.000 40.43005 24 SER B C 1
ATOM 1837 O O . SER B 1 32 ? 33.92520 37.89175 -47.27685 1.000 37.27442 24 SER B O 1
ATOM 1840 N N . PRO B 1 33 ? 33.18903 37.11948 -45.27802 1.000 40.72173 25 PRO B N 1
ATOM 1841 C CA . PRO B 1 33 ? 33.46898 36.45753 -43.99598 1.000 40.69495 25 PRO B CA 1
ATOM 1842 C C . PRO B 1 33 ? 33.97846 35.01769 -44.15091 1.000 41.91717 25 PRO B C 1
ATOM 1843 O O . PRO B 1 33 ? 33.84286 34.39668 -45.21095 1.000 41.12288 25 PRO B O 1
ATOM 1847 N N . THR B 1 34 ? 34.56641 34.47985 -43.07080 1.000 43.76871 26 THR B N 1
ATOM 1848 C CA . THR B 1 34 ? 35.25081 33.18806 -43.10169 1.000 47.48718 26 THR B CA 1
ATOM 1849 C C . THR B 1 34 ? 34.29725 32.08678 -43.57591 1.000 41.45442 26 THR B C 1
ATOM 1850 O O . THR B 1 34 ? 34.68867 31.19892 -44.31985 1.000 47.10825 26 THR B O 1
ATOM 1854 N N . THR B 1 35 ? 33.04113 32.19138 -43.14316 1.000 45.15741 27 THR B N 1
ATOM 1855 C CA . THR B 1 35 ? 32.00048 31.20906 -43.37740 1.000 49.47246 27 THR B CA 1
ATOM 1856 C C . THR B 1 35 ? 31.63081 31.12099 -44.86247 1.000 50.30362 27 THR B C 1
ATOM 1857 O O . THR B 1 35 ? 30.97818 30.16679 -45.26063 1.000 44.61268 27 THR B O 1
ATOM 1861 N N . SER B 1 36 ? 32.00768 32.08412 -45.71837 1.000 50.35391 28 SER B N 1
ATOM 1862 C CA . SER B 1 36 ? 31.66603 31.87905 -47.11745 1.000 52.08989 28 SER B CA 1
ATOM 1863 C C . SER B 1 36 ? 32.90230 31.51045 -47.92721 1.000 49.53888 28 SER B C 1
ATOM 1864 O O . SER B 1 36 ? 32.90550 31.66048 -49.14620 1.000 50.51313 28 SER B O 1
ATOM 1867 N N . ARG B 1 37 ? 33.91435 30.93675 -47.26802 1.000 51.93822 29 ARG B N 1
ATOM 1868 C CA . ARG B 1 37 ? 34.96670 30.29909 -48.03882 1.000 52.85563 29 ARG B CA 1
ATOM 1869 C C . ARG B 1 37 ? 34.38421 29.29293 -49.02996 1.000 55.39961 29 ARG B C 1
ATOM 1870 O O . ARG B 1 37 ? 34.84745 29.24910 -50.16387 1.000 55.71775 29 ARG B O 1
ATOM 1878 N N . ASP B 1 38 ? 33.37737 28.49761 -48.61318 1.000 64.05212 30 ASP B N 1
ATOM 1879 C CA . ASP B 1 38 ? 32.88988 27.38148 -49.42131 1.000 66.61821 30 ASP B CA 1
ATOM 1880 C C . ASP B 1 38 ? 31.47191 27.62406 -49.92559 1.000 64.47662 30 ASP B C 1
ATOM 1881 O O . ASP B 1 38 ? 30.74125 26.67584 -50.17576 1.000 66.16408 30 ASP B O 1
ATOM 1886 N N . THR B 1 39 ? 31.06955 28.88493 -50.08264 1.000 53.91778 31 THR B N 1
ATOM 1887 C CA . THR B 1 39 ? 29.78658 29.18555 -50.69989 1.000 52.23079 31 THR B CA 1
ATOM 1888 C C . THR B 1 39 ? 29.88241 30.36061 -51.68284 1.000 53.07608 31 THR B C 1
ATOM 1889 O O . THR B 1 39 ? 28.87645 30.66331 -52.32904 1.000 48.97715 31 THR B O 1
ATOM 1893 N N . PHE B 1 40 ? 31.05523 31.03497 -51.78859 1.000 53.02573 32 PHE B N 1
ATOM 1894 C CA . PHE B 1 40 ? 31.21005 32.18704 -52.67653 1.000 47.07349 32 PHE B CA 1
ATOM 1895 C C . PHE B 1 40 ? 31.18449 31.72507 -54.13355 1.000 42.17566 32 PHE B C 1
ATOM 1896 O O . PHE B 1 40 ? 30.72643 32.46694 -54.99062 1.000 40.51049 32 PHE B O 1
ATOM 1904 N N . GLU B 1 41 ? 31.60492 30.48720 -54.40549 1.000 44.72854 33 GLU B N 1
ATOM 1905 C CA . GLU B 1 41 ? 31.57837 29.93623 -55.76151 1.000 47.66391 33 GLU B CA 1
ATOM 1906 C C . GLU B 1 41 ? 30.18360 29.48680 -56.20980 1.000 46.18773 33 GLU B C 1
ATOM 1907 O O . GLU B 1 41 ? 30.05098 28.98579 -57.34084 1.000 46.80980 33 GLU B O 1
ATOM 1913 N N . ASP B 1 42 ? 29.15937 29.66247 -55.36101 1.000 39.51671 34 ASP B N 1
ATOM 1914 C CA . ASP B 1 42 ? 27.77451 29.48705 -55.79429 1.000 46.68745 34 ASP B CA 1
ATOM 1915 C C . ASP B 1 42 ? 27.29334 30.62492 -56.69936 1.000 45.14132 34 ASP B C 1
ATOM 1916 O O . ASP B 1 42 ? 26.38158 30.39966 -57.50555 1.000 37.05462 34 ASP B O 1
ATOM 1921 N N . HIS B 1 43 ? 27.91195 31.81411 -56.56521 1.000 43.53932 35 HIS B N 1
ATOM 1922 C CA . HIS B 1 43 ? 27.68076 32.97106 -57.42323 1.000 44.07750 35 HIS B CA 1
ATOM 1923 C C . HIS B 1 43 ? 28.42408 32.81832 -58.75108 1.000 38.69778 35 HIS B C 1
ATOM 1924 O O . HIS B 1 43 ? 29.47229 32.18365 -58.82388 1.000 42.18426 35 HIS B O 1
ATOM 1931 N N . ASP B 1 44 ? 27.87411 33.42018 -59.80518 1.000 42.09698 36 ASP B N 1
ATOM 1932 C CA . ASP B 1 44 ? 28.47737 33.42939 -61.12905 1.000 36.41761 36 ASP B CA 1
ATOM 1933 C C . ASP B 1 44 ? 28.94901 34.84255 -61.52693 1.000 37.20568 36 ASP B C 1
ATOM 1934 O O . ASP B 1 44 ? 29.39318 35.04571 -62.65983 1.000 35.99080 36 ASP B O 1
ATOM 1939 N N . THR B 1 45 ? 28.81253 35.84649 -60.64893 1.000 34.23853 37 THR B N 1
ATOM 1940 C CA . THR B 1 45 ? 29.25618 37.19263 -61.00381 1.000 40.15578 37 THR B CA 1
ATOM 1941 C C . THR B 1 45 ? 30.13378 37.77088 -59.89862 1.000 36.77453 37 THR B C 1
ATOM 1942 O O . THR B 1 45 ? 29.74755 37.74073 -58.72770 1.000 37.85235 37 THR B O 1
ATOM 1946 N N . CYS B 1 46 ? 31.25567 38.37723 -60.28738 1.000 35.37043 38 CYS B N 1
ATOM 1947 C CA . CYS B 1 46 ? 32.09326 39.06947 -59.31819 1.000 36.16895 38 CYS B CA 1
ATOM 1948 C C . CYS B 1 46 ? 32.47793 40.47060 -59.79908 1.000 35.05075 38 CYS B C 1
ATOM 1949 O O . CYS B 1 46 ? 32.20303 40.86554 -60.92613 1.000 32.34897 38 CYS B O 1
ATOM 1952 N N . PHE B 1 47 ? 33.12251 41.24778 -58.93093 1.000 31.02110 39 PHE B N 1
ATOM 1953 C CA . PHE B 1 47 ? 33.85225 42.41301 -59.42876 1.000 34.34220 39 PHE B CA 1
ATOM 1954 C C . PHE B 1 47 ? 35.27516 42.35244 -58.90447 1.000 31.06048 39 PHE B C 1
ATOM 1955 O O . PHE B 1 47 ? 35.49209 41.86348 -57.78744 1.000 29.82901 39 PHE B O 1
ATOM 1963 N N . LEU B 1 48 ? 36.19718 42.84075 -59.75328 1.000 33.21042 40 LEU B N 1
ATOM 1964 C CA . LEU B 1 48 ? 37.62008 42.99118 -59.46399 1.000 31.70352 40 LEU B CA 1
ATOM 1965 C C . LEU B 1 48 ? 37.90256 44.45226 -59.12890 1.000 30.96115 40 LEU B C 1
ATOM 1966 O O . LEU B 1 48 ? 37.77048 45.30224 -60.01190 1.000 30.63362 40 LEU B O 1
ATOM 1971 N N . GLY B 1 49 ? 38.22121 44.74133 -57.85582 1.000 28.59954 41 GLY B N 1
ATOM 1972 C CA . GLY B 1 49 ? 38.68073 46.06346 -57.49570 1.000 31.62759 41 GLY B CA 1
ATOM 1973 C C . GLY B 1 49 ? 40.08077 46.30891 -58.06441 1.000 38.32829 41 GLY B C 1
ATOM 1974 O O . GLY B 1 49 ? 40.97196 45.50818 -57.77825 1.000 36.07103 41 GLY B O 1
ATOM 1975 N N . VAL B 1 50 ? 40.23359 47.39497 -58.85036 1.000 32.60661 42 VAL B N 1
ATOM 1976 C CA . VAL B 1 50 ? 41.50658 47.81338 -59.42309 1.000 36.68772 42 VAL B CA 1
ATOM 1977 C C . VAL B 1 50 ? 41.95604 49.15451 -58.82297 1.000 38.86655 42 VAL B C 1
ATOM 1978 O O . VAL B 1 50 ? 41.26375 50.16829 -58.91608 1.000 37.53975 42 VAL B O 1
ATOM 1982 N N . SER B 1 51 ? 43.14292 49.15786 -58.19673 1.000 39.64003 43 SER B N 1
ATOM 1983 C CA . SER B 1 51 ? 43.80145 50.38805 -57.75157 1.000 40.65891 43 SER B CA 1
ATOM 1984 C C . SER B 1 51 ? 44.84551 50.84640 -58.76735 1.000 37.73485 43 SER B C 1
ATOM 1985 O O . SER B 1 51 ? 45.58387 50.03064 -59.27822 1.000 38.75821 43 SER B O 1
ATOM 1988 N N . LEU B 1 52 ? 44.97315 52.15744 -58.97529 1.000 36.92168 44 LEU B N 1
ATOM 1989 C CA . LEU B 1 52 ? 45.92817 52.70176 -59.93808 1.000 39.56275 44 LEU B CA 1
ATOM 1990 C C . LEU B 1 52 ? 47.31699 52.89818 -59.32880 1.000 40.38779 44 LEU B C 1
ATOM 1991 O O . LEU B 1 52 ? 47.50973 52.94721 -58.10676 1.000 40.08968 44 LEU B O 1
ATOM 1996 N N . GLU B 1 53 ? 48.29915 52.95650 -60.22860 1.000 40.21810 45 GLU B N 1
ATOM 1997 C CA . GLU B 1 53 ? 49.71208 52.97393 -59.86931 1.000 44.53217 45 GLU B CA 1
ATOM 1998 C C . GLU B 1 53 ? 49.99814 52.01499 -58.71528 1.000 41.28582 45 GLU B C 1
ATOM 1999 O O . GLU B 1 53 ? 50.73284 52.36820 -57.79112 1.000 40.24429 45 GLU B O 1
ATOM 2005 N N . ASN B 1 54 ? 49.44553 50.79582 -58.78342 1.000 43.60191 46 ASN B N 1
ATOM 2006 C CA . ASN B 1 54 ? 49.65064 49.77886 -57.75440 1.000 47.13383 46 ASN B CA 1
ATOM 2007 C C . ASN B 1 54 ? 50.29715 48.52107 -58.36330 1.000 50.01953 46 ASN B C 1
ATOM 2008 O O . ASN B 1 54 ? 49.84951 48.01596 -59.39840 1.000 48.01361 46 ASN B O 1
ATOM 2013 N N . SER B 1 55 ? 51.31718 47.98137 -57.66711 1.000 51.18618 47 SER B N 1
ATOM 2014 C CA . SER B 1 55 ? 52.18461 46.94065 -58.20496 1.000 56.05059 47 SER B CA 1
ATOM 2015 C C . SER B 1 55 ? 51.48502 45.58644 -58.20713 1.000 55.02187 47 SER B C 1
ATOM 2016 O O . SER B 1 55 ? 51.79045 44.74855 -59.05609 1.000 56.64552 47 SER B O 1
ATOM 2019 N N . ASN B 1 56 ? 50.52290 45.38912 -57.29733 1.000 52.56014 48 ASN B N 1
ATOM 2020 C CA . ASN B 1 56 ? 49.66728 44.20886 -57.35753 1.000 49.78287 48 ASN B CA 1
ATOM 2021 C C . ASN B 1 56 ? 48.87557 44.13764 -58.67369 1.000 48.29216 48 ASN B C 1
ATOM 2022 O O . ASN B 1 56 ? 48.28695 43.09747 -58.98183 1.000 47.82585 48 ASN B O 1
ATOM 2027 N N . PHE B 1 57 ? 48.91541 45.18267 -59.51066 1.000 52.12841 49 PHE B N 1
ATOM 2028 C CA . PHE B 1 57 ? 48.17267 45.16247 -60.76181 1.000 50.80275 49 PHE B CA 1
ATOM 2029 C C . PHE B 1 57 ? 49.08690 45.20378 -61.98262 1.000 53.62846 49 PHE B C 1
ATOM 2030 O O . PHE B 1 57 ? 48.64200 45.57967 -63.05770 1.000 52.59741 49 PHE B O 1
ATOM 2038 N N . LYS B 1 58 ? 50.33103 44.72417 -61.88638 1.000 63.34671 50 LYS B N 1
ATOM 2039 C CA . LYS B 1 58 ? 51.17429 44.67146 -63.08122 1.000 63.13124 50 LYS B CA 1
ATOM 2040 C C . LYS B 1 58 ? 50.60380 43.63930 -64.04935 1.000 63.04506 50 LYS B C 1
ATOM 2041 O O . LYS B 1 58 ? 49.93100 42.71708 -63.61651 1.000 65.03450 50 LYS B O 1
ATOM 2047 N N . PRO B 1 59 ? 50.82803 43.76640 -65.38031 1.000 62.91814 51 PRO B N 1
ATOM 2048 C CA . PRO B 1 59 ? 50.17450 42.90722 -66.37146 1.000 62.79055 51 PRO B CA 1
ATOM 2049 C C . PRO B 1 59 ? 50.16591 41.40721 -66.09850 1.000 62.07350 51 PRO B C 1
ATOM 2050 O O . PRO B 1 59 ? 49.20318 40.73793 -66.45171 1.000 63.29991 51 PRO B O 1
ATOM 2054 N N . ALA B 1 60 ? 51.22995 40.87753 -65.48829 1.000 61.24000 52 ALA B N 1
ATOM 2055 C CA . ALA B 1 60 ? 51.31134 39.44155 -65.25431 1.000 63.01547 52 ALA B CA 1
ATOM 2056 C C . ALA B 1 60 ? 50.48422 39.05626 -64.02949 1.000 57.65749 52 ALA B C 1
ATOM 2057 O O . ALA B 1 60 ? 49.91454 37.97409 -63.99563 1.000 59.98378 52 ALA B O 1
ATOM 2059 N N . LYS B 1 61 ? 50.42674 39.93722 -63.02548 1.000 57.04844 53 LYS B N 1
ATOM 2060 C CA . LYS B 1 61 ? 49.58258 39.71393 -61.86165 1.000 54.64139 53 LYS B CA 1
ATOM 2061 C C . LYS B 1 61 ? 48.09462 39.81948 -62.22495 1.000 51.75572 53 LYS B C 1
ATOM 2062 O O . LYS B 1 61 ? 47.26974 39.08322 -61.69613 1.000 51.51261 53 LYS B O 1
ATOM 2068 N N . VAL B 1 62 ? 47.76252 40.72440 -63.14200 1.000 53.73058 54 VAL B N 1
ATOM 2069 C CA . VAL B 1 62 ? 46.42158 40.88300 -63.68126 1.000 53.01974 54 VAL B CA 1
ATOM 2070 C C . VAL B 1 62 ? 45.99512 39.64189 -64.46838 1.000 54.13057 54 VAL B C 1
ATOM 2071 O O . VAL B 1 62 ? 44.81723 39.26452 -64.42762 1.000 49.52715 54 VAL B O 1
ATOM 2075 N N . ASP B 1 63 ? 46.95346 39.04120 -65.19920 1.000 51.31656 55 ASP B N 1
ATOM 2076 C CA . ASP B 1 63 ? 46.71599 37.84815 -65.99727 1.000 52.76458 55 ASP B CA 1
ATOM 2077 C C . ASP B 1 63 ? 46.43016 36.67204 -65.06836 1.000 49.19964 55 ASP B C 1
ATOM 2078 O O . ASP B 1 63 ? 45.51445 35.89476 -65.30056 1.000 49.55511 55 ASP B O 1
ATOM 2083 N N . ALA B 1 64 ? 47.20598 36.56925 -63.99321 1.000 51.32789 56 ALA B N 1
ATOM 2084 C CA . ALA B 1 64 ? 47.01810 35.52917 -63.00227 1.000 48.14155 56 ALA B CA 1
ATOM 2085 C C . ALA B 1 64 ? 45.64893 35.64973 -62.33054 1.000 46.94507 56 ALA B C 1
ATOM 2086 O O . ALA B 1 64 ? 45.06916 34.64654 -61.93468 1.000 48.87583 56 ALA B O 1
ATOM 2088 N N . MET B 1 65 ? 45.16651 36.87758 -62.13961 1.000 44.47187 57 MET B N 1
ATOM 2089 C CA . MET B 1 65 ? 43.94329 37.09018 -61.38485 1.000 46.01938 57 MET B CA 1
ATOM 2090 C C . MET B 1 65 ? 42.77256 36.83884 -62.32309 1.000 42.24738 57 MET B C 1
ATOM 2091 O O . MET B 1 65 ? 41.73864 36.30551 -61.91831 1.000 38.49665 57 MET B O 1
ATOM 2096 N N . ALA B 1 66 ? 42.95668 37.26893 -63.56905 1.000 42.09813 58 ALA B N 1
ATOM 2097 C CA . ALA B 1 66 ? 42.02098 36.96866 -64.63024 1.000 43.81585 58 ALA B CA 1
ATOM 2098 C C . ALA B 1 66 ? 41.82647 35.45560 -64.73532 1.000 45.52919 58 ALA B C 1
ATOM 2099 O O . ALA B 1 66 ? 40.70364 34.95526 -64.78155 1.000 44.36803 58 ALA B O 1
ATOM 2101 N N . LYS B 1 67 ? 42.93270 34.71595 -64.71711 1.000 44.85532 59 LYS B N 1
ATOM 2102 C CA . LYS B 1 67 ? 42.85317 33.27792 -64.84616 1.000 44.80854 59 LYS B CA 1
ATOM 2103 C C . LYS B 1 67 ? 41.98412 32.68963 -63.72735 1.000 41.58980 59 LYS B C 1
ATOM 2104 O O . LYS B 1 67 ? 41.14644 31.83638 -63.98954 1.000 40.95262 59 LYS B O 1
ATOM 2110 N N . TRP B 1 68 ? 42.20574 33.11367 -62.48430 1.000 42.11184 60 TRP B N 1
ATOM 2111 C CA . TRP B 1 68 ? 41.53269 32.52643 -61.33344 1.000 40.82058 60 TRP B CA 1
ATOM 2112 C C . TRP B 1 68 ? 40.03659 32.85697 -61.33674 1.000 41.92165 60 TRP B C 1
ATOM 2113 O O . TRP B 1 68 ? 39.21676 32.03171 -60.92792 1.000 42.27375 60 TRP B O 1
ATOM 2124 N N . ILE B 1 69 ? 39.68630 34.07487 -61.76478 1.000 39.06137 61 ILE B N 1
ATOM 2125 C CA . ILE B 1 69 ? 38.30624 34.44545 -62.01505 1.000 37.68099 61 ILE B CA 1
ATOM 2126 C C . ILE B 1 69 ? 37.68972 33.64229 -63.17819 1.000 41.27078 61 ILE B C 1
ATOM 2127 O O . ILE B 1 69 ? 36.48580 33.34492 -63.14844 1.000 38.19834 61 ILE B O 1
ATOM 2132 N N . SER B 1 70 ? 38.48700 33.41156 -64.23504 1.000 42.36567 62 SER B N 1
ATOM 2133 C CA . SER B 1 70 ? 38.13448 32.65548 -65.43613 1.000 42.47542 62 SER B CA 1
ATOM 2134 C C . SER B 1 70 ? 37.53883 31.29129 -65.10828 1.000 45.31150 62 SER B C 1
ATOM 2135 O O . SER B 1 70 ? 36.74015 30.75906 -65.87945 1.000 44.98858 62 SER B O 1
ATOM 2138 N N . ARG B 1 71 ? 38.02580 30.68541 -64.02319 1.000 48.15536 63 ARG B N 1
ATOM 2139 C CA . ARG B 1 71 ? 37.64216 29.32329 -63.70730 1.000 47.34453 63 ARG B CA 1
ATOM 2140 C C . ARG B 1 71 ? 36.35600 29.32187 -62.89056 1.000 46.20153 63 ARG B C 1
ATOM 2141 O O . ARG B 1 71 ? 35.74029 28.27268 -62.74171 1.000 47.72959 63 ARG B O 1
ATOM 2149 N N . ARG B 1 72 ? 35.89854 30.49372 -62.42163 1.000 39.29747 64 ARG B N 1
ATOM 2150 C CA . ARG B 1 72 ? 34.87633 30.49138 -61.38583 1.000 40.67504 64 ARG B CA 1
ATOM 2151 C C . ARG B 1 72 ? 33.64816 31.30001 -61.77406 1.000 37.96384 64 ARG B C 1
ATOM 2152 O O . ARG B 1 72 ? 32.52818 30.96965 -61.36930 1.000 40.70227 64 ARG B O 1
ATOM 2160 N N . PHE B 1 73 ? 33.86397 32.39209 -62.50599 1.000 38.89496 65 PHE B N 1
ATOM 2161 C CA . PHE B 1 73 ? 32.78174 33.31076 -62.78919 1.000 37.57884 65 PHE B CA 1
ATOM 2162 C C . PHE B 1 73 ? 32.70797 33.53577 -64.28420 1.000 37.67495 65 PHE B C 1
ATOM 2163 O O . PHE B 1 73 ? 33.74704 33.74211 -64.91199 1.000 42.30527 65 PHE B O 1
ATOM 2171 N N . SER B 1 74 ? 31.48707 33.57641 -64.81944 1.000 34.38040 66 SER B N 1
ATOM 2172 C CA . SER B 1 74 ? 31.30724 33.93839 -66.22247 1.000 43.82236 66 SER B CA 1
ATOM 2173 C C . SER B 1 74 ? 31.16281 35.45935 -66.44247 1.000 42.80440 66 SER B C 1
ATOM 2174 O O . SER B 1 74 ? 31.29990 35.92542 -67.57343 1.000 40.48854 66 SER B O 1
ATOM 2177 N N . GLN B 1 75 ? 30.88736 36.24424 -65.38150 1.000 41.58596 67 GLN B N 1
ATOM 2178 C CA . GLN B 1 75 ? 30.80593 37.69822 -65.49948 1.000 43.22621 67 GLN B CA 1
ATOM 2179 C C . GLN B 1 75 ? 31.64250 38.37345 -64.40430 1.000 41.23826 67 GLN B C 1
ATOM 2180 O O . GLN B 1 75 ? 31.61638 38.00041 -63.23231 1.000 37.62175 67 GLN B O 1
ATOM 2186 N N . CYS B 1 76 ? 32.36226 39.41968 -64.79713 1.000 39.08240 68 CYS B N 1
ATOM 2187 C CA . CYS B 1 76 ? 33.20485 40.12592 -63.87094 1.000 35.58023 68 CYS B CA 1
ATOM 2188 C C . CYS B 1 76 ? 33.19648 41.59093 -64.25791 1.000 37.31557 68 CYS B C 1
ATOM 2189 O O . CYS B 1 76 ? 33.52261 41.91805 -65.39284 1.000 34.80441 68 CYS B O 1
ATOM 2192 N N . THR B 1 77 ? 32.74003 42.44876 -63.33698 1.000 35.51142 69 THR B N 1
ATOM 2193 C CA . THR B 1 77 ? 32.96461 43.87884 -63.47990 1.000 36.10845 69 THR B CA 1
ATOM 2194 C C . THR B 1 77 ? 34.37241 44.22526 -62.98461 1.000 31.54808 69 THR B C 1
ATOM 2195 O O . THR B 1 77 ? 34.74028 43.91635 -61.86355 1.000 32.95377 69 THR B O 1
ATOM 2199 N N . VAL B 1 78 ? 35.18238 44.84953 -63.82443 1.000 31.79036 70 VAL B N 1
ATOM 2200 C CA . VAL B 1 78 ? 36.48914 45.34392 -63.39416 1.000 32.48518 70 VAL B CA 1
ATOM 2201 C C . VAL B 1 78 ? 36.35062 46.81987 -63.03515 1.000 31.55694 70 VAL B C 1
ATOM 2202 O O . VAL B 1 78 ? 36.13553 47.65483 -63.91818 1.000 29.67907 70 VAL B O 1
ATOM 2206 N N . LEU B 1 79 ? 36.32927 47.09383 -61.72315 1.000 27.39979 71 LEU B N 1
ATOM 2207 C CA . LEU B 1 79 ? 36.13475 48.42776 -61.19916 1.000 27.40140 71 LEU B CA 1
ATOM 2208 C C . LEU B 1 79 ? 37.47452 49.17618 -61.21187 1.000 32.35238 71 LEU B C 1
ATOM 2209 O O . LEU B 1 79 ? 38.38349 48.79244 -60.48770 1.000 29.84415 71 LEU B O 1
ATOM 2214 N N . ILE B 1 80 ? 37.55035 50.25422 -62.02183 1.000 33.46742 72 ILE B N 1
ATOM 2215 C CA . ILE B 1 80 ? 38.73212 51.09059 -62.16457 1.000 31.60255 72 ILE B CA 1
ATOM 2216 C C . ILE B 1 80 ? 38.60656 52.26353 -61.19657 1.000 30.47239 72 ILE B C 1
ATOM 2217 O O . ILE B 1 80 ? 37.69434 53.08225 -61.32973 1.000 34.66008 72 ILE B O 1
ATOM 2222 N N . GLY B 1 81 ? 39.54735 52.33580 -60.25338 1.000 33.19769 73 GLY B N 1
ATOM 2223 C CA . GLY B 1 81 ? 39.54982 53.36077 -59.21935 1.000 32.56702 73 GLY B CA 1
ATOM 2224 C C . GLY B 1 81 ? 40.19453 54.65398 -59.71919 1.000 33.70314 73 GLY B C 1
ATOM 2225 O O . GLY B 1 81 ? 41.25631 55.04330 -59.25597 1.000 33.27884 73 GLY B O 1
ATOM 2226 N N . ASP B 1 82 ? 39.56053 55.28681 -60.70331 1.000 33.96592 74 ASP B N 1
ATOM 2227 C CA . ASP B 1 82 ? 40.13029 56.46400 -61.33616 1.000 32.93498 74 ASP B CA 1
ATOM 2228 C C . ASP B 1 82 ? 39.90474 57.67191 -60.45418 1.000 34.31706 74 ASP B C 1
ATOM 2229 O O . ASP B 1 82 ? 40.86246 58.20619 -59.90097 1.000 33.42557 74 ASP B O 1
ATOM 2234 N N . SER B 1 83 ? 38.63559 58.07252 -60.32943 1.000 29.64456 75 SER B N 1
ATOM 2235 C CA . SER B 1 83 ? 38.25608 59.30038 -59.65847 1.000 32.78412 75 SER B CA 1
ATOM 2236 C C . SER B 1 83 ? 38.79977 59.35952 -58.23236 1.000 32.02509 75 SER B C 1
ATOM 2237 O O . SER B 1 83 ? 39.13534 60.44961 -57.76827 1.000 30.90547 75 SER B O 1
ATOM 2240 N N . ILE B 1 84 ? 38.79299 58.20850 -57.53039 1.000 30.22731 76 ILE B N 1
ATOM 2241 C CA . ILE B 1 84 ? 39.26172 58.14961 -56.14530 1.000 34.40775 76 ILE B CA 1
ATOM 2242 C C . ILE B 1 84 ? 40.78965 58.34508 -56.07999 1.000 33.54356 76 ILE B C 1
ATOM 2243 O O . ILE B 1 84 ? 41.36132 58.75623 -55.06586 1.000 33.70437 76 ILE B O 1
ATOM 2248 N N . HIS B 1 85 ? 41.48496 58.03832 -57.16085 1.000 33.42859 77 HIS B N 1
ATOM 2249 C CA . HIS B 1 85 ? 42.93194 58.11477 -57.14356 1.000 34.45039 77 HIS B CA 1
ATOM 2250 C C . HIS B 1 85 ? 43.35545 59.58490 -56.97044 1.000 34.55392 77 HIS B C 1
ATOM 2251 O O . HIS B 1 85 ? 44.46726 59.89223 -56.53721 1.000 37.75138 77 HIS B O 1
ATOM 2258 N N . ARG B 1 86 ? 42.44222 60.50562 -57.25960 1.000 32.13218 78 ARG B N 1
ATOM 2259 C CA . ARG B 1 86 ? 42.70275 61.93270 -57.11352 1.000 37.30812 78 ARG B CA 1
ATOM 2260 C C . ARG B 1 86 ? 43.09836 62.26479 -55.67443 1.000 33.33129 78 ARG B C 1
ATOM 2261 O O . ARG B 1 86 ? 43.96005 63.10705 -55.43224 1.000 37.10452 78 ARG B O 1
ATOM 2269 N N . ILE B 1 87 ? 42.50137 61.58758 -54.70956 1.000 35.81816 79 ILE B N 1
ATOM 2270 C CA . ILE B 1 87 ? 42.81300 61.88564 -53.32649 1.000 36.75600 79 ILE B CA 1
ATOM 2271 C C . ILE B 1 87 ? 44.24109 61.43208 -53.04822 1.000 42.56186 79 ILE B C 1
ATOM 2272 O O . ILE B 1 87 ? 44.88774 61.98326 -52.17507 1.000 45.56628 79 ILE B O 1
ATOM 2277 N N . THR B 1 88 ? 44.70455 60.38324 -53.74415 1.000 43.93716 80 THR B N 1
ATOM 2278 C CA . THR B 1 88 ? 46.06266 59.90665 -53.56389 1.000 44.38610 80 THR B CA 1
ATOM 2279 C C . THR B 1 88 ? 47.04245 60.93997 -54.11766 1.000 45.37950 80 THR B C 1
ATOM 2280 O O . THR B 1 88 ? 48.08126 61.18828 -53.51545 1.000 47.14386 80 THR B O 1
ATOM 2284 N N . LEU B 1 89 ? 46.71651 61.50690 -55.27872 1.000 42.46476 81 LEU B N 1
ATOM 2285 C CA . LEU B 1 89 ? 47.61838 62.38519 -55.99151 1.000 45.46267 81 LEU B CA 1
ATOM 2286 C C . LEU B 1 89 ? 47.76482 63.72422 -55.26145 1.000 47.41222 81 LEU B C 1
ATOM 2287 O O . LEU B 1 89 ? 48.84863 64.28455 -55.15922 1.000 49.17317 81 LEU B O 1
ATOM 2292 N N . GLU B 1 90 ? 46.63757 64.21586 -54.78067 1.000 41.97106 82 GLU B N 1
ATOM 2293 C CA . GLU B 1 90 ? 46.54505 65.32881 -53.86766 1.000 48.45363 82 GLU B CA 1
ATOM 2294 C C . GLU B 1 90 ? 47.42387 65.08505 -52.63849 1.000 50.68802 82 GLU B C 1
ATOM 2295 O O . GLU B 1 90 ? 48.20353 65.95228 -52.28431 1.000 57.71667 82 GLU B O 1
ATOM 2301 N N . SER B 1 91 ? 47.32911 63.90701 -52.00854 1.000 57.58559 83 SER B N 1
ATOM 2302 C CA . SER B 1 91 ? 48.06096 63.59521 -50.77640 1.000 57.82882 83 SER B CA 1
ATOM 2303 C C . SER B 1 91 ? 49.56705 63.43268 -50.98310 1.000 57.73919 83 SER B C 1
ATOM 2304 O O . SER B 1 91 ? 50.34672 64.02390 -50.25993 1.000 61.06648 83 SER B O 1
ATOM 2307 N N . THR B 1 92 ? 49.96051 62.57082 -51.92004 1.000 52.36699 84 THR B N 1
ATOM 2308 C CA . THR B 1 92 ? 51.33167 62.11625 -52.04477 1.000 54.70915 84 THR B CA 1
ATOM 2309 C C . THR B 1 92 ? 52.12363 62.91851 -53.07359 1.000 53.19528 84 THR B C 1
ATOM 2310 O O . THR B 1 92 ? 53.34169 62.77689 -53.14735 1.000 52.97328 84 THR B O 1
ATOM 2314 N N . ARG B 1 93 ? 51.45255 63.72933 -53.89471 1.000 52.77724 85 ARG B N 1
ATOM 2315 C CA . ARG B 1 93 ? 52.19648 64.55158 -54.83154 1.000 53.99175 85 ARG B CA 1
ATOM 2316 C C . ARG B 1 93 ? 51.86100 66.03447 -54.70057 1.000 50.17235 85 ARG B C 1
ATOM 2317 O O . ARG B 1 93 ? 52.40990 66.82866 -55.45344 1.000 53.65362 85 ARG B O 1
ATOM 2325 N N . SER B 1 94 ? 51.00369 66.40818 -53.74174 1.000 53.33638 86 SER B N 1
ATOM 2326 C CA . SER B 1 94 ? 50.54023 67.78404 -53.57480 1.000 55.37899 86 SER B CA 1
ATOM 2327 C C . SER B 1 94 ? 50.04532 68.36692 -54.89988 1.000 50.11644 86 SER B C 1
ATOM 2328 O O . SER B 1 94 ? 50.12898 69.57695 -55.10584 1.000 48.39990 86 SER B O 1
ATOM 2331 N N . MET B 1 95 ? 49.49876 67.51877 -55.78701 1.000 48.20878 87 MET B N 1
ATOM 2332 C CA . MET B 1 95 ? 48.93485 68.01862 -57.03512 1.000 47.05389 87 MET B CA 1
ATOM 2333 C C . MET B 1 95 ? 47.68054 68.82923 -56.71835 1.000 45.28031 87 MET B C 1
ATOM 2334 O O . MET B 1 95 ? 46.90249 68.41797 -55.85952 1.000 45.04976 87 MET B O 1
ATOM 2339 N N . PRO B 1 96 ? 47.44132 69.98717 -57.38537 1.000 44.25113 88 PRO B N 1
ATOM 2340 C CA . PRO B 1 96 ? 46.20704 70.74878 -57.17760 1.000 39.12135 88 PRO B CA 1
ATOM 2341 C C . PRO B 1 96 ? 44.98137 70.01842 -57.72287 1.000 35.48564 88 PRO B C 1
ATOM 2342 O O . PRO B 1 96 ? 45.08982 69.15547 -58.60787 1.000 38.24365 88 PRO B O 1
ATOM 2346 N N . PRO B 1 97 ? 43.77816 70.40603 -57.27310 1.000 37.23386 89 PRO B N 1
ATOM 2347 C CA . PRO B 1 97 ? 42.56746 69.64367 -57.56136 1.000 36.67644 89 PRO B CA 1
ATOM 2348 C C . PRO B 1 97 ? 42.36386 69.31164 -59.03741 1.000 35.30040 89 PRO B C 1
ATOM 2349 O O . PRO B 1 97 ? 42.17028 68.15659 -59.37148 1.000 35.99413 89 PRO B O 1
ATOM 2353 N N . ARG B 1 98 ? 42.45472 70.31669 -59.91437 1.000 34.59370 90 ARG B N 1
ATOM 2354 C CA . ARG B 1 98 ? 42.25907 70.11066 -61.33541 1.000 37.36154 90 ARG B CA 1
ATOM 2355 C C . ARG B 1 98 ? 43.15852 69.02595 -61.91226 1.000 36.34081 90 ARG B C 1
ATOM 2356 O O . ARG B 1 98 ? 42.67694 68.14982 -62.62838 1.000 38.41384 90 ARG B O 1
ATOM 2364 N N . ALA B 1 99 ? 44.45444 69.09234 -61.59799 1.000 38.80967 91 ALA B N 1
ATOM 2365 C CA . ALA B 1 99 ? 45.43684 68.18366 -62.17182 1.000 38.58592 91 ALA B CA 1
ATOM 2366 C C . ALA B 1 99 ? 45.27815 66.77960 -61.58988 1.000 38.32984 91 ALA B C 1
ATOM 2367 O O . ALA B 1 99 ? 45.40360 65.78965 -62.30188 1.000 31.90253 91 ALA B O 1
ATOM 2369 N N . ALA B 1 100 ? 45.05691 66.70350 -60.26193 1.000 35.66782 92 ALA B N 1
ATOM 2370 C CA . ALA B 1 100 ? 44.90916 65.43244 -59.57399 1.000 33.76785 92 ALA B CA 1
ATOM 2371 C C . ALA B 1 100 ? 43.79455 64.62111 -60.22323 1.000 36.57427 92 ALA B C 1
ATOM 2372 O O . ALA B 1 100 ? 43.99297 63.44718 -60.52722 1.000 35.36849 92 ALA B O 1
ATOM 2374 N N . LEU B 1 101 ? 42.64341 65.25976 -60.50545 1.000 37.53125 93 LEU B N 1
ATOM 2375 C CA . LEU B 1 101 ? 41.52475 64.53343 -61.10469 1.000 36.62100 93 LEU B CA 1
ATOM 2376 C C . LEU B 1 101 ? 41.77316 64.17954 -62.57465 1.000 39.69260 93 LEU B C 1
ATOM 2377 O O . LEU B 1 101 ? 41.47358 63.07246 -62.98674 1.000 40.87273 93 LEU B O 1
ATOM 2382 N N . ASP B 1 102 ? 42.24003 65.12670 -63.38353 1.000 37.61235 94 ASP B N 1
ATOM 2383 C CA . ASP B 1 102 ? 42.55039 64.85383 -64.77448 1.000 39.80511 94 ASP B CA 1
ATOM 2384 C C . ASP B 1 102 ? 43.57976 63.72915 -64.88630 1.000 41.00825 94 ASP B C 1
ATOM 2385 O O . ASP B 1 102 ? 43.50320 62.90915 -65.78633 1.000 40.85384 94 ASP B O 1
ATOM 2390 N N . ASP B 1 103 ? 44.59659 63.71945 -64.02609 1.000 40.98044 95 ASP B N 1
ATOM 2391 C CA . ASP B 1 103 ? 45.62092 62.68476 -64.09091 1.000 39.44448 95 ASP B CA 1
ATOM 2392 C C . ASP B 1 103 ? 45.08421 61.36858 -63.51205 1.000 42.76000 95 ASP B C 1
ATOM 2393 O O . ASP B 1 103 ? 45.45864 60.29671 -63.96100 1.000 38.60809 95 ASP B O 1
ATOM 2398 N N . ALA B 1 104 ? 44.20899 61.43429 -62.50322 1.000 39.06094 96 ALA B N 1
ATOM 2399 C CA . ALA B 1 104 ? 43.61825 60.22509 -61.96037 1.000 39.94318 96 ALA B CA 1
ATOM 2400 C C . ALA B 1 104 ? 42.88471 59.48589 -63.07854 1.000 40.11902 96 ALA B C 1
ATOM 2401 O O . ALA B 1 104 ? 43.19513 58.32900 -63.37350 1.000 39.52381 96 ALA B O 1
ATOM 2403 N N . LEU B 1 105 ? 41.98462 60.21863 -63.73970 1.000 40.33593 97 LEU B N 1
ATOM 2404 C CA . LEU B 1 105 ? 41.17099 59.73641 -64.85188 1.000 42.34081 97 LEU B CA 1
ATOM 2405 C C . LEU B 1 105 ? 42.00739 59.18569 -66.00672 1.000 38.38720 97 LEU B C 1
ATOM 2406 O O . LEU B 1 105 ? 41.60783 58.19558 -66.64583 1.000 36.47375 97 LEU B O 1
ATOM 2411 N N . ARG B 1 106 ? 43.10224 59.88604 -66.33348 1.000 40.62116 98 ARG B N 1
ATOM 2412 C CA . ARG B 1 106 ? 43.94157 59.55832 -67.48132 1.000 42.33316 98 ARG B CA 1
ATOM 2413 C C . ARG B 1 106 ? 44.60494 58.21452 -67.24322 1.000 41.63275 98 ARG B C 1
ATOM 2414 O O . ARG B 1 106 ? 44.65838 57.41256 -68.16523 1.000 42.03221 98 ARG B O 1
ATOM 2422 N N . LEU B 1 107 ? 45.08676 58.00664 -66.00513 1.000 40.09721 99 LEU B N 1
ATOM 2423 C CA . LEU B 1 107 ? 45.71805 56.77683 -65.55903 1.000 40.14165 99 LEU B CA 1
ATOM 2424 C C . LEU B 1 107 ? 44.74240 55.60253 -65.52825 1.000 39.88845 99 LEU B C 1
ATOM 2425 O O . LEU B 1 107 ? 45.17978 54.46466 -65.65719 1.000 38.80927 99 LEU B O 1
ATOM 2430 N N . GLY B 1 108 ? 43.45226 55.88312 -65.27251 1.000 39.49911 100 GLY B N 1
ATOM 2431 C CA . GLY B 1 108 ? 42.38360 54.92779 -65.47475 1.000 37.99409 100 GLY B CA 1
ATOM 2432 C C . GLY B 1 108 ? 42.23001 54.55978 -66.95379 1.000 43.15505 100 GLY B C 1
ATOM 2433 O O . GLY B 1 108 ? 42.03444 53.38873 -67.29685 1.000 41.57994 100 GLY B O 1
ATOM 2434 N N . ARG B 1 109 ? 42.28087 55.57382 -67.82275 1.000 35.29227 101 ARG B N 1
ATOM 2435 C CA . ARG B 1 109 ? 42.10723 55.34480 -69.24579 1.000 45.93262 101 ARG B CA 1
ATOM 2436 C C . ARG B 1 109 ? 43.25960 54.48017 -69.75958 1.000 46.13122 101 ARG B C 1
ATOM 2437 O O . ARG B 1 109 ? 43.05504 53.59512 -70.59464 1.000 48.70171 101 ARG B O 1
ATOM 2445 N N . GLU B 1 110 ? 44.46342 54.72853 -69.23233 1.000 45.19731 102 GLU B N 1
ATOM 2446 C CA . GLU B 1 110 ? 45.66172 54.03991 -69.68711 1.000 46.80567 102 GLU B CA 1
ATOM 2447 C C . GLU B 1 110 ? 45.65407 52.59689 -69.17214 1.000 49.15431 102 GLU B C 1
ATOM 2448 O O . GLU B 1 110 ? 46.17448 51.70707 -69.84106 1.000 48.49135 102 GLU B O 1
ATOM 2454 N N . PHE B 1 111 ? 45.07190 52.37268 -67.98026 1.000 46.18765 103 PHE B N 1
ATOM 2455 C CA . PHE B 1 111 ? 44.91421 51.02662 -67.45333 1.000 47.52974 103 PHE B CA 1
ATOM 2456 C C . PHE B 1 111 ? 43.98064 50.18436 -68.32654 1.000 47.95122 103 PHE B C 1
ATOM 2457 O O . PHE B 1 111 ? 44.30405 49.04546 -68.60150 1.000 48.67662 103 PHE B O 1
ATOM 2465 N N . VAL B 1 112 ? 42.82356 50.71701 -68.71876 1.000 49.02292 104 VAL B N 1
ATOM 2466 C CA . VAL B 1 112 ? 41.90495 50.01574 -69.60196 1.000 49.24345 104 VAL B CA 1
ATOM 2467 C C . VAL B 1 112 ? 42.58732 49.71199 -70.94783 1.000 53.74184 104 VAL B C 1
ATOM 2468 O O . VAL B 1 112 ? 42.56076 48.57099 -71.40486 1.000 53.77061 104 VAL B O 1
ATOM 2472 N N . GLU B 1 113 ? 43.24014 50.69720 -71.57967 1.000 52.43080 105 GLU B N 1
ATOM 2473 C CA . GLU B 1 113 ? 43.87647 50.45943 -72.87055 1.000 54.59550 105 GLU B CA 1
ATOM 2474 C C . GLU B 1 113 ? 44.96278 49.38876 -72.75436 1.000 55.72198 105 GLU B C 1
ATOM 2475 O O . GLU B 1 113 ? 45.07022 48.56282 -73.64535 1.000 56.74256 105 GLU B O 1
ATOM 2481 N N . SER B 1 114 ? 45.73856 49.39298 -71.65920 1.000 55.80131 106 SER B N 1
ATOM 2482 C CA . SER B 1 114 ? 46.91579 48.54034 -71.51098 1.000 57.83971 106 SER B CA 1
ATOM 2483 C C . SER B 1 114 ? 46.57515 47.11422 -71.09308 1.000 53.45240 106 SER B C 1
ATOM 2484 O O . SER B 1 114 ? 47.30051 46.18945 -71.45296 1.000 47.59620 106 SER B O 1
ATOM 2487 N N . ARG B 1 115 ? 45.52803 46.95288 -70.27930 1.000 55.53283 107 ARG B N 1
ATOM 2488 C CA . ARG B 1 115 ? 45.25631 45.66678 -69.66438 1.000 54.24892 107 ARG B CA 1
ATOM 2489 C C . ARG B 1 115 ? 44.13768 44.95745 -70.40863 1.000 55.01412 107 ARG B C 1
ATOM 2490 O O . ARG B 1 115 ? 43.94900 43.76839 -70.19869 1.000 55.24861 107 ARG B O 1
ATOM 2498 N N . GLN B 1 116 ? 43.39563 45.67424 -71.26076 1.000 54.33113 108 GLN B N 1
ATOM 2499 C CA . GLN B 1 116 ? 42.16691 45.12188 -71.81602 1.000 55.45926 108 GLN B CA 1
ATOM 2500 C C . GLN B 1 116 ? 42.45946 43.84599 -72.60999 1.000 58.64920 108 GLN B C 1
ATOM 2501 O O . GLN B 1 116 ? 41.70274 42.88675 -72.51017 1.000 57.06069 108 GLN B O 1
ATOM 2507 N N . PRO B 1 117 ? 43.50765 43.79533 -73.46978 1.000 58.57289 109 PRO B N 1
ATOM 2508 C CA . PRO B 1 117 ? 43.87618 42.54746 -74.14974 1.000 59.88107 109 PRO B CA 1
ATOM 2509 C C . PRO B 1 117 ? 44.08637 41.33450 -73.23972 1.000 57.55455 109 PRO B C 1
ATOM 2510 O O . PRO B 1 117 ? 43.62077 40.24837 -73.55784 1.000 55.54017 109 PRO B O 1
ATOM 2514 N N . VAL B 1 118 ? 44.78208 41.52969 -72.11158 1.000 57.34686 110 VAL B N 1
ATOM 2515 C CA . VAL B 1 118 ? 44.96719 40.49572 -71.09256 1.000 55.80563 110 VAL B CA 1
ATOM 2516 C C . VAL B 1 118 ? 43.63231 39.86030 -70.67585 1.000 55.69208 110 VAL B C 1
ATOM 2517 O O . VAL B 1 118 ? 43.55365 38.64327 -70.51889 1.000 58.05088 110 VAL B O 1
ATOM 2521 N N . PHE B 1 119 ? 42.60100 40.68398 -70.43904 1.000 57.08791 111 PHE B N 1
ATOM 2522 C CA . PHE B 1 119 ? 41.28906 40.21756 -70.00531 1.000 53.00556 111 PHE B CA 1
ATOM 2523 C C . PHE B 1 119 ? 40.55951 39.52436 -71.15048 1.000 57.15704 111 PHE B C 1
ATOM 2524 O O . PHE B 1 119 ? 39.97980 38.45718 -70.95762 1.000 52.45968 111 PHE B O 1
ATOM 2532 N N . GLU B 1 120 ? 40.55255 40.15539 -72.33146 1.000 56.38600 112 GLU B N 1
ATOM 2533 C CA . GLU B 1 120 ? 39.88796 39.56921 -73.48161 1.000 59.00087 112 GLU B CA 1
ATOM 2534 C C . GLU B 1 120 ? 40.48446 38.20740 -73.84952 1.000 60.41061 112 GLU B C 1
ATOM 2535 O O . GLU B 1 120 ? 39.80283 37.41221 -74.47868 1.000 61.74032 112 GLU B O 1
ATOM 2541 N N . SER B 1 121 ? 41.71847 37.89678 -73.42528 1.000 60.93746 113 SER B N 1
ATOM 2542 C CA . SER B 1 121 ? 42.27992 36.56295 -73.60720 1.000 59.80493 113 SER B CA 1
ATOM 2543 C C . SER B 1 121 ? 41.32715 35.48065 -73.10642 1.000 63.90499 113 SER B C 1
ATOM 2544 O O . SER B 1 121 ? 41.36760 34.34667 -73.58544 1.000 64.27659 113 SER B O 1
ATOM 2547 N N . PHE B 1 122 ? 40.51584 35.83137 -72.10757 1.000 57.55872 114 PHE B N 1
ATOM 2548 C CA . PHE B 1 122 ? 39.69099 34.87410 -71.39376 1.000 58.67494 114 PHE B CA 1
ATOM 2549 C C . PHE B 1 122 ? 38.23103 35.01766 -71.81705 1.000 57.23419 114 PHE B C 1
ATOM 2550 O O . PHE B 1 122 ? 37.35710 34.40137 -71.21624 1.000 55.01521 114 PHE B O 1
ATOM 2558 N N . ARG B 1 123 ? 37.95502 35.76960 -72.89209 1.000 57.28011 115 ARG B N 1
ATOM 2559 C CA . ARG B 1 123 ? 36.57397 36.12418 -73.21136 1.000 60.51878 115 ARG B CA 1
ATOM 2560 C C . ARG B 1 123 ? 35.71941 34.89592 -73.52256 1.000 57.02426 115 ARG B C 1
ATOM 2561 O O . ARG B 1 123 ? 34.51241 35.03655 -73.69580 1.000 57.35044 115 ARG B O 1
ATOM 2569 N N . ASP B 1 124 ? 36.34880 33.72012 -73.64946 1.000 59.86308 116 ASP B N 1
ATOM 2570 C CA . ASP B 1 124 ? 35.64424 32.47891 -73.91863 1.000 61.70325 116 ASP B CA 1
ATOM 2571 C C . ASP B 1 124 ? 34.98315 31.95767 -72.64178 1.000 60.27238 116 ASP B C 1
ATOM 2572 O O . ASP B 1 124 ? 33.96537 31.28036 -72.72000 1.000 62.57046 116 ASP B O 1
ATOM 2577 N N . ARG B 1 125 ? 35.54981 32.29682 -71.47366 1.000 56.94400 117 ARG B N 1
ATOM 2578 C CA . ARG B 1 125 ? 35.03868 31.84963 -70.18677 1.000 55.40506 117 ARG B CA 1
ATOM 2579 C C . ARG B 1 125 ? 34.38617 32.99541 -69.38387 1.000 49.73977 117 ARG B C 1
ATOM 2580 O O . ARG B 1 125 ? 33.46708 32.75711 -68.60006 1.000 47.00981 117 ARG B O 1
ATOM 2588 N N . THR B 1 126 ? 34.83882 34.24756 -69.55575 1.000 50.37173 118 THR B N 1
ATOM 2589 C CA . THR B 1 126 ? 34.37831 35.35240 -68.72282 1.000 45.93298 118 THR B CA 1
ATOM 2590 C C . THR B 1 126 ? 34.29508 36.63339 -69.54381 1.000 45.55788 118 THR B C 1
ATOM 2591 O O . THR B 1 126 ? 35.29606 37.04671 -70.11960 1.000 49.81787 118 THR B O 1
ATOM 2595 N N . LYS B 1 127 ? 33.09890 37.23202 -69.59803 1.000 44.23652 119 LYS B N 1
ATOM 2596 C CA . LYS B 1 127 ? 32.93955 38.62898 -69.98503 1.000 45.73108 119 LYS B CA 1
ATOM 2597 C C . LYS B 1 127 ? 33.37003 39.55909 -68.83792 1.000 41.74280 119 LYS B C 1
ATOM 2598 O O . LYS B 1 127 ? 32.70479 39.65286 -67.81006 1.000 38.83985 119 LYS B O 1
ATOM 2604 N N . PHE B 1 128 ? 34.50886 40.23444 -69.02268 1.000 44.64175 120 PHE B N 1
ATOM 2605 C CA . PHE B 1 128 ? 34.94035 41.32556 -68.15357 1.000 40.16973 120 PHE B CA 1
ATOM 2606 C C . PHE B 1 128 ? 34.43805 42.65341 -68.71464 1.000 40.76453 120 PHE B C 1
ATOM 2607 O O . PHE B 1 128 ? 34.71018 42.96253 -69.85857 1.000 42.21168 120 PHE B O 1
ATOM 2615 N N . THR B 1 129 ? 33.69565 43.41217 -67.91277 1.000 38.23533 121 THR B N 1
ATOM 2616 C CA . THR B 1 129 ? 33.20132 44.73302 -68.27784 1.000 40.19821 121 THR B CA 1
ATOM 2617 C C . THR B 1 129 ? 33.88682 45.77321 -67.39367 1.000 38.40689 121 THR B C 1
ATOM 2618 O O . THR B 1 129 ? 33.98664 45.56122 -66.18766 1.000 34.16733 121 THR B O 1
ATOM 2622 N N . PHE B 1 130 ? 34.38361 46.86038 -68.00955 1.000 34.21526 122 PHE B N 1
ATOM 2623 C CA . PHE B 1 130 ? 35.06413 47.94358 -67.32439 1.000 35.95954 122 PHE B CA 1
ATOM 2624 C C . PHE B 1 130 ? 34.04672 48.98925 -66.90557 1.000 36.83303 122 PHE B C 1
ATOM 2625 O O . PHE B 1 130 ? 33.30374 49.47304 -67.74970 1.000 34.00979 122 PHE B O 1
ATOM 2633 N N . VAL B 1 131 ? 34.02438 49.25221 -65.59056 1.000 33.37314 123 VAL B N 1
ATOM 2634 C CA . VAL B 1 131 ? 33.22194 50.27895 -64.97270 1.000 37.66009 123 VAL B CA 1
ATOM 2635 C C . VAL B 1 131 ? 34.12349 51.15721 -64.10150 1.000 33.14452 123 VAL B C 1
ATOM 2636 O O . VAL B 1 131 ? 34.86646 50.68742 -63.25236 1.000 32.30798 123 VAL B O 1
ATOM 2640 N N . THR B 1 132 ? 34.08513 52.46520 -64.33148 1.000 36.45960 124 THR B N 1
ATOM 2641 C CA . THR B 1 132 ? 34.99071 53.35447 -63.62727 1.000 34.27457 124 THR B CA 1
ATOM 2642 C C . THR B 1 132 ? 34.31932 53.78023 -62.32740 1.000 32.43692 124 THR B C 1
ATOM 2643 O O . THR B 1 132 ? 33.08829 53.80484 -62.21465 1.000 33.62280 124 THR B O 1
ATOM 2647 N N . CYS B 1 133 ? 35.13802 54.10746 -61.33223 1.000 30.86140 125 CYS B N 1
ATOM 2648 C CA . CYS B 1 133 ? 34.58558 54.74526 -60.15132 1.000 30.44043 125 CYS B CA 1
ATOM 2649 C C . CYS B 1 133 ? 33.88224 56.05005 -60.47043 1.000 30.36376 125 CYS B C 1
ATOM 2650 O O . CYS B 1 133 ? 32.96499 56.40675 -59.74761 1.000 31.65807 125 CYS B O 1
ATOM 2653 N N . SER B 1 134 ? 34.33821 56.82421 -61.47232 1.000 32.71041 126 SER B N 1
ATOM 2654 C CA . SER B 1 134 ? 33.63887 58.08400 -61.73743 1.000 35.26290 126 SER B CA 1
ATOM 2655 C C . SER B 1 134 ? 32.21906 57.79358 -62.23673 1.000 30.04784 126 SER B C 1
ATOM 2656 O O . SER B 1 134 ? 31.28477 58.48228 -61.85390 1.000 29.20472 126 SER B O 1
ATOM 2659 N N . GLU B 1 135 ? 32.03355 56.77654 -63.07679 1.000 33.34188 127 GLU B N 1
ATOM 2660 C CA . GLU B 1 135 ? 30.69175 56.35013 -63.45907 1.000 33.01130 127 GLU B CA 1
ATOM 2661 C C . GLU B 1 135 ? 29.83559 56.08384 -62.21825 1.000 27.58124 127 GLU B C 1
ATOM 2662 O O . GLU B 1 135 ? 28.77038 56.66951 -62.08045 1.000 32.12116 127 GLU B O 1
ATOM 2668 N N . VAL B 1 136 ? 30.27969 55.18696 -61.33818 1.000 27.37074 128 VAL B N 1
ATOM 2669 C CA . VAL B 1 136 ? 29.49458 54.77869 -60.16535 1.000 30.59421 128 VAL B CA 1
ATOM 2670 C C . VAL B 1 136 ? 29.13703 55.97855 -59.28639 1.000 27.00227 128 VAL B C 1
ATOM 2671 O O . VAL B 1 136 ? 28.01690 56.06720 -58.78461 1.000 28.96920 128 VAL B O 1
ATOM 2675 N N . GLN B 1 137 ? 30.04371 56.94483 -59.18419 1.000 27.74024 129 GLN B N 1
ATOM 2676 C CA . GLN B 1 137 ? 29.84018 58.14675 -58.39520 1.000 30.42006 129 GLN B CA 1
ATOM 2677 C C . GLN B 1 137 ? 28.78302 59.05744 -59.00139 1.000 27.93861 129 GLN B C 1
ATOM 2678 O O . GLN B 1 137 ? 28.22962 59.87925 -58.28548 1.000 29.23199 129 GLN B O 1
ATOM 2684 N N . SER B 1 138 ? 28.45433 58.88637 -60.28746 1.000 27.44971 130 SER B N 1
ATOM 2685 C CA . SER B 1 138 ? 27.33421 59.63103 -60.84367 1.000 28.77662 130 SER B CA 1
ATOM 2686 C C . SER B 1 138 ? 25.98733 58.98761 -60.46395 1.000 30.20763 130 SER B C 1
ATOM 2687 O O . SER B 1 138 ? 24.96321 59.57430 -60.75615 1.000 31.13152 130 SER B O 1
ATOM 2690 N N . TRP B 1 139 ? 25.97360 57.76459 -59.90199 1.000 28.53358 131 TRP B N 1
ATOM 2691 C CA . TRP B 1 139 ? 24.74171 57.11720 -59.44425 1.000 27.06607 131 TRP B CA 1
ATOM 2692 C C . TRP B 1 139 ? 24.20225 57.78400 -58.18134 1.000 29.58527 131 TRP B C 1
ATOM 2693 O O . TRP B 1 139 ? 24.96295 58.15222 -57.29218 1.000 28.79715 131 TRP B O 1
ATOM 2704 N N . GLY B 1 140 ? 22.86919 57.90959 -58.09561 1.000 28.28148 132 GLY B N 1
ATOM 2705 C CA . GLY B 1 140 ? 22.25979 58.41337 -56.87772 1.000 26.86248 132 GLY B CA 1
ATOM 2706 C C . GLY B 1 140 ? 22.65683 57.52447 -55.71166 1.000 26.12392 132 GLY B C 1
ATOM 2707 O O . GLY B 1 140 ? 22.95546 57.99353 -54.62459 1.000 28.27363 132 GLY B O 1
ATOM 2708 N N . LEU B 1 141 ? 22.64828 56.21647 -55.96769 1.000 26.00980 133 LEU B N 1
ATOM 2709 C CA . LEU B 1 141 ? 23.00740 55.21356 -54.99164 1.000 26.44734 133 LEU B CA 1
ATOM 2710 C C . LEU B 1 141 ? 24.32616 55.54295 -54.29037 1.000 28.75662 133 LEU B C 1
ATOM 2711 O O . LEU B 1 141 ? 24.44397 55.34796 -53.07835 1.000 29.75057 133 LEU B O 1
ATOM 2716 N N . TYR B 1 142 ? 25.34919 55.92628 -55.06616 1.000 27.24899 134 TYR B N 1
ATOM 2717 C CA . TYR B 1 142 ? 26.66398 56.25368 -54.53288 1.000 27.30366 134 TYR B CA 1
ATOM 2718 C C . TYR B 1 142 ? 26.49244 57.30960 -53.46089 1.000 28.86518 134 TYR B C 1
ATOM 2719 O O . TYR B 1 142 ? 27.05426 57.18475 -52.37178 1.000 29.54906 134 TYR B O 1
ATOM 2728 N N . GLY B 1 143 ? 25.69120 58.31236 -53.81903 1.000 29.35732 135 GLY B N 1
ATOM 2729 C CA . GLY B 1 143 ? 25.26970 59.38821 -52.94509 1.000 28.75334 135 GLY B CA 1
ATOM 2730 C C . GLY B 1 143 ? 24.66058 58.90999 -51.62622 1.000 29.86865 135 GLY B C 1
ATOM 2731 O O . GLY B 1 143 ? 25.07621 59.41409 -50.57813 1.000 32.59691 135 GLY B O 1
ATOM 2732 N N . ASP B 1 144 ? 23.65187 58.01068 -51.69045 1.000 29.84137 136 ASP B N 1
ATOM 2733 C CA . ASP B 1 144 ? 23.02181 57.43546 -50.50259 1.000 30.36341 136 ASP B CA 1
ATOM 2734 C C . ASP B 1 144 ? 24.05783 56.76276 -49.59540 1.000 31.89949 136 ASP B C 1
ATOM 2735 O O . ASP B 1 144 ? 24.05552 56.97273 -48.37739 1.000 35.72878 136 ASP B O 1
ATOM 2740 N N . TYR B 1 145 ? 24.92121 55.91304 -50.18924 1.000 29.97776 137 TYR B N 1
ATOM 2741 C CA . TYR B 1 145 ? 25.82932 55.08330 -49.41908 1.000 33.40375 137 TYR B CA 1
ATOM 2742 C C . TYR B 1 145 ? 26.98694 55.92265 -48.86282 1.000 32.91901 137 TYR B C 1
ATOM 2743 O O . TYR B 1 145 ? 27.40076 55.76875 -47.69675 1.000 31.39401 137 TYR B O 1
ATOM 2752 N N . HIS B 1 146 ? 27.50183 56.83082 -49.69370 1.000 30.41729 138 HIS B N 1
ATOM 2753 C CA . HIS B 1 146 ? 28.60849 57.68116 -49.28846 1.000 31.64996 138 HIS B CA 1
ATOM 2754 C C . HIS B 1 146 ? 28.24897 58.56202 -48.09051 1.000 34.53680 138 HIS B C 1
ATOM 2755 O O . HIS B 1 146 ? 29.04874 58.71224 -47.16734 1.000 35.24432 138 HIS B O 1
ATOM 2762 N N . GLU B 1 147 ? 27.02181 59.08464 -48.07474 1.000 33.26965 139 GLU B N 1
ATOM 2763 C CA . GLU B 1 147 ? 26.54233 59.92646 -46.98182 1.000 39.72397 139 GLU B CA 1
ATOM 2764 C C . GLU B 1 147 ? 26.44231 59.12040 -45.67386 1.000 39.43343 139 GLU B C 1
ATOM 2765 O O . GLU B 1 147 ? 26.86495 59.60951 -44.61476 1.000 36.40010 139 GLU B O 1
ATOM 2771 N N . ARG B 1 148 ? 25.92271 57.89724 -45.75199 1.000 34.21234 140 ARG B N 1
ATOM 2772 C CA . ARG B 1 148 ? 25.76973 57.04317 -44.54704 1.000 37.26576 140 ARG B CA 1
ATOM 2773 C C . ARG B 1 148 ? 27.14873 56.67058 -43.99377 1.000 35.89867 140 ARG B C 1
ATOM 2774 O O . ARG B 1 148 ? 27.30648 56.69660 -42.77474 1.000 38.50867 140 ARG B O 1
ATOM 2782 N N . LEU B 1 149 ? 28.09401 56.33689 -44.86659 1.000 33.73349 141 LEU B N 1
ATOM 2783 C CA . LEU B 1 149 ? 29.43403 55.99530 -44.43533 1.000 31.14826 141 LEU B CA 1
ATOM 2784 C C . LEU B 1 149 ? 30.15153 57.19850 -43.81816 1.000 40.59067 141 LEU B C 1
ATOM 2785 O O . LEU B 1 149 ? 30.84137 57.05769 -42.79802 1.000 39.94944 141 LEU B O 1
ATOM 2790 N N . ARG B 1 150 ? 30.05830 58.36849 -44.46615 1.000 38.40591 142 ARG B N 1
ATOM 2791 C CA . ARG B 1 150 ? 30.73583 59.57069 -43.98798 1.000 41.26409 142 ARG B CA 1
ATOM 2792 C C . ARG B 1 150 ? 30.18243 59.98449 -42.62009 1.000 44.00308 142 ARG B C 1
ATOM 2793 O O . ARG B 1 150 ? 30.91710 60.47269 -41.75393 1.000 40.69883 142 ARG B O 1
ATOM 2801 N N . GLN B 1 151 ? 28.98045 59.77411 -42.40233 1.000 39.31881 143 GLN B N 1
ATOM 2802 C CA . GLN B 1 151 ? 28.30308 60.16787 -41.16046 1.000 43.36038 143 GLN B CA 1
ATOM 2803 C C . GLN B 1 151 ? 28.57018 59.13693 -40.06043 1.000 44.25112 143 GLN B C 1
ATOM 2804 O O . GLN B 1 151 ? 28.61982 59.53592 -38.90641 1.000 45.18184 143 GLN B O 1
ATOM 2810 N N . HIS B 1 152 ? 28.67967 57.80897 -40.45144 1.000 38.45561 144 HIS B N 1
ATOM 2811 C CA . HIS B 1 152 ? 29.04575 56.85306 -39.42339 1.000 40.18734 144 HIS B CA 1
ATOM 2812 C C . HIS B 1 152 ? 30.49960 57.07750 -38.99009 1.000 43.08500 144 HIS B C 1
ATOM 2813 O O . HIS B 1 152 ? 30.84844 56.82958 -37.82303 1.000 39.23087 144 HIS B O 1
ATOM 2820 N N . TYR B 1 153 ? 31.34466 57.50978 -39.93891 1.000 37.47107 145 TYR B N 1
ATOM 2821 C CA . TYR B 1 153 ? 32.72448 57.91720 -39.67162 1.000 42.43805 145 TYR B CA 1
ATOM 2822 C C . TYR B 1 153 ? 32.76991 59.13920 -38.74858 1.000 45.25826 145 TYR B C 1
ATOM 2823 O O . TYR B 1 153 ? 33.63172 59.19444 -37.86341 1.000 44.10886 145 TYR B O 1
ATOM 2832 N N . ASP B 1 154 ? 31.84865 60.09992 -38.94375 1.000 39.87592 146 ASP B N 1
ATOM 2833 C CA . ASP B 1 154 ? 31.84212 61.31389 -38.13572 1.000 46.26070 146 ASP B CA 1
ATOM 2834 C C . ASP B 1 154 ? 31.36791 61.03771 -36.70282 1.000 48.92240 146 ASP B C 1
ATOM 2835 O O . ASP B 1 154 ? 31.68849 61.82379 -35.81574 1.000 45.85615 146 ASP B O 1
ATOM 2840 N N . GLN B 1 155 ? 30.53622 59.94045 -36.56601 1.000 45.09614 147 GLN B N 1
ATOM 2841 C CA . GLN B 1 155 ? 29.84603 59.73321 -35.26916 1.000 44.86861 147 GLN B CA 1
ATOM 2842 C C . GLN B 1 155 ? 30.36922 58.56835 -34.42908 1.000 46.32636 147 GLN B C 1
ATOM 2843 O O . GLN B 1 155 ? 30.09297 58.56924 -33.22314 1.000 51.58253 147 GLN B O 1
ATOM 2849 N N . ASP B 1 156 ? 31.12761 57.65460 -34.96595 1.000 47.19635 148 ASP B N 1
ATOM 2850 C CA . ASP B 1 156 ? 31.47784 56.44269 -34.24891 1.000 44.47569 148 ASP B CA 1
ATOM 2851 C C . ASP B 1 156 ? 32.99288 56.31316 -34.23561 1.000 47.52264 148 ASP B C 1
ATOM 2852 O O . ASP B 1 156 ? 33.59817 56.04137 -35.26549 1.000 42.59578 148 ASP B O 1
ATOM 2857 N N . ALA B 1 157 ? 33.59558 56.51832 -33.05948 1.000 48.21912 149 ALA B N 1
ATOM 2858 C CA . ALA B 1 157 ? 35.04354 56.55276 -32.95119 1.000 47.68624 149 ALA B CA 1
ATOM 2859 C C . ALA B 1 157 ? 35.66405 55.26297 -33.48009 1.000 43.27443 149 ALA B C 1
ATOM 2860 O O . ALA B 1 157 ? 36.64117 55.32729 -34.20789 1.000 39.81829 149 ALA B O 1
ATOM 2862 N N . ALA B 1 158 ? 35.08434 54.10578 -33.14024 1.000 42.61829 150 ALA B N 1
ATOM 2863 C CA . ALA B 1 158 ? 35.66680 52.81297 -33.47515 1.000 40.86657 150 ALA B CA 1
ATOM 2864 C C . ALA B 1 158 ? 35.70018 52.58401 -34.99015 1.000 40.62328 150 ALA B C 1
ATOM 2865 O O . ALA B 1 158 ? 36.69743 52.13633 -35.55796 1.000 42.26202 150 ALA B O 1
ATOM 2867 N N . PHE B 1 159 ? 34.59922 52.91269 -35.66736 1.000 43.44179 151 PHE B N 1
ATOM 2868 C CA . PHE B 1 159 ? 34.53854 52.81370 -37.12038 1.000 40.86121 151 PHE B CA 1
ATOM 2869 C C . PHE B 1 159 ? 35.58538 53.73404 -37.76314 1.000 39.81884 151 PHE B C 1
ATOM 2870 O O . PHE B 1 159 ? 36.34969 53.34430 -38.67200 1.000 35.63664 151 PHE B O 1
ATOM 2878 N N . ARG B 1 160 ? 35.63690 54.96905 -37.25510 1.000 39.00614 152 ARG B N 1
ATOM 2879 C CA . ARG B 1 160 ? 36.59570 55.94335 -37.74689 1.000 39.66532 152 ARG B CA 1
ATOM 2880 C C . ARG B 1 160 ? 38.01182 55.41979 -37.54361 1.000 41.94825 152 ARG B C 1
ATOM 2881 O O . ARG B 1 160 ? 38.82799 55.46106 -38.46845 1.000 39.92611 152 ARG B O 1
ATOM 2889 N N . GLY B 1 161 ? 38.27572 54.93284 -36.32257 1.000 40.57687 153 GLY B N 1
ATOM 2890 C CA . GLY B 1 161 ? 39.52886 54.27522 -35.99634 1.000 40.24770 153 GLY B CA 1
ATOM 2891 C C . GLY B 1 161 ? 39.90940 53.19136 -37.00728 1.000 39.49064 153 GLY B C 1
ATOM 2892 O O . GLY B 1 161 ? 41.04651 53.14072 -37.47606 1.000 48.41261 153 GLY B O 1
ATOM 2893 N N . SER B 1 162 ? 38.96274 52.30908 -37.33050 1.000 41.37621 154 SER B N 1
ATOM 2894 C CA . SER B 1 162 ? 39.21926 51.24318 -38.29247 1.000 42.50361 154 SER B CA 1
ATOM 2895 C C . SER B 1 162 ? 39.52037 51.81030 -39.68840 1.000 42.02690 154 SER B C 1
ATOM 2896 O O . SER B 1 162 ? 40.43864 51.36260 -40.37922 1.000 42.65780 154 SER B O 1
ATOM 2899 N N . VAL B 1 163 ? 38.76214 52.82508 -40.10952 1.000 39.88151 155 VAL B N 1
ATOM 2900 C CA . VAL B 1 163 ? 38.94923 53.40517 -41.43847 1.000 42.12049 155 VAL B CA 1
ATOM 2901 C C . VAL B 1 163 ? 40.25599 54.20057 -41.50819 1.000 41.25815 155 VAL B C 1
ATOM 2902 O O . VAL B 1 163 ? 40.93120 54.20281 -42.54305 1.000 41.96195 155 VAL B O 1
ATOM 2906 N N . GLU B 1 164 ? 40.65558 54.81767 -40.39110 1.000 40.35857 156 GLU B N 1
ATOM 2907 C CA . GLU B 1 164 ? 41.86133 55.63804 -40.38883 1.000 45.39959 156 GLU B CA 1
ATOM 2908 C C . GLU B 1 164 ? 43.14255 54.80244 -40.21060 1.000 48.31515 156 GLU B C 1
ATOM 2909 O O . GLU B 1 164 ? 44.23541 55.35278 -40.36636 1.000 45.51000 156 GLU B O 1
ATOM 2915 N N . ALA B 1 165 ? 43.02889 53.49839 -39.89765 1.000 47.08001 157 ALA B N 1
ATOM 2916 C CA . ALA B 1 165 ? 44.19010 52.65275 -39.65543 1.000 47.40242 157 ALA B CA 1
ATOM 2917 C C . ALA B 1 165 ? 45.20828 52.79909 -40.77823 1.000 51.24783 157 ALA B C 1
ATOM 2918 O O . ALA B 1 165 ? 46.35512 53.17444 -40.53999 1.000 54.53300 157 ALA B O 1
ATOM 2920 N N . PHE B 1 166 ? 44.79862 52.50599 -42.00832 1.000 48.93090 158 PHE B N 1
ATOM 2921 C CA . PHE B 1 166 ? 45.75684 52.49531 -43.10012 1.000 52.92902 158 PHE B CA 1
ATOM 2922 C C . PHE B 1 166 ? 46.53945 53.81156 -43.15093 1.000 54.93497 158 PHE B C 1
ATOM 2923 O O . PHE B 1 166 ? 47.75149 53.81793 -43.36369 1.000 53.23223 158 PHE B O 1
ATOM 2931 N N . GLY B 1 167 ? 45.82307 54.92933 -42.99505 1.000 54.88280 159 GLY B N 1
ATOM 2932 C CA . GLY B 1 167 ? 46.41967 56.25752 -43.03790 1.000 54.86947 159 GLY B CA 1
ATOM 2933 C C . GLY B 1 167 ? 47.36035 56.53378 -41.86370 1.000 55.01802 159 GLY B C 1
ATOM 2934 O O . GLY B 1 167 ? 48.36118 57.21509 -42.06249 1.000 56.89490 159 GLY B O 1
ATOM 2935 N N . ARG B 1 168 ? 47.01027 56.01064 -40.66879 1.000 56.16957 160 ARG B N 1
ATOM 2936 C CA . ARG B 1 168 ? 47.82901 56.06587 -39.45962 1.000 58.80804 160 ARG B CA 1
ATOM 2937 C C . ARG B 1 168 ? 49.20624 55.46830 -39.72736 1.000 63.61912 160 ARG B C 1
ATOM 2938 O O . ARG B 1 168 ? 50.21799 56.03360 -39.31914 1.000 67.25799 160 ARG B O 1
ATOM 2946 N N . ASP B 1 169 ? 49.22074 54.30432 -40.38338 1.000 66.38040 161 ASP B N 1
ATOM 2947 C CA . ASP B 1 169 ? 50.45702 53.66471 -40.79615 1.000 68.05133 161 ASP B CA 1
ATOM 2948 C C . ASP B 1 169 ? 51.16594 54.57295 -41.79798 1.000 69.17573 161 ASP B C 1
ATOM 2949 O O . ASP B 1 169 ? 52.24172 55.09128 -41.50575 1.000 71.81279 161 ASP B O 1
ATOM 2954 N N . TYR B 1 170 ? 50.55811 54.77679 -42.97210 1.000 65.81325 162 TYR B N 1
ATOM 2955 C CA . TYR B 1 170 ? 51.21809 55.53102 -44.02695 1.000 64.45922 162 TYR B CA 1
ATOM 2956 C C . TYR B 1 170 ? 51.88759 56.77422 -43.45279 1.000 65.76003 162 TYR B C 1
ATOM 2957 O O . TYR B 1 170 ? 53.05757 57.01558 -43.71254 1.000 68.50143 162 TYR B O 1
ATOM 2966 N N . HIS B 1 171 ? 51.12819 57.59596 -42.73192 1.000 63.69218 163 HIS B N 1
ATOM 2967 C CA . HIS B 1 171 ? 51.66169 58.90712 -42.26478 1.000 66.34156 163 HIS B CA 1
ATOM 2968 C C . HIS B 1 171 ? 52.47447 58.77634 -40.96862 1.000 68.38443 163 HIS B C 1
ATOM 2969 O O . HIS B 1 171 ? 53.25514 59.69257 -40.69944 1.000 67.20616 163 HIS B O 1
ATOM 2976 N N . GLY B 1 172 ? 52.27364 57.72326 -40.17569 1.000 80.31038 164 GLY B N 1
ATOM 2977 C CA . GLY B 1 172 ? 53.13347 57.51350 -39.01352 1.000 79.59072 164 GLY B CA 1
ATOM 2978 C C . GLY B 1 172 ? 54.59362 57.27696 -39.41323 1.000 79.18725 164 GLY B C 1
ATOM 2979 O O . GLY B 1 172 ? 55.50536 57.64922 -38.68604 1.000 77.22570 164 GLY B O 1
ATOM 2980 N N . LYS B 1 173 ? 54.79805 56.67605 -40.59120 1.000 73.31577 165 LYS B N 1
ATOM 2981 C CA . LYS B 1 173 ? 56.12025 56.36747 -41.11194 1.000 70.97898 165 LYS B CA 1
ATOM 2982 C C . LYS B 1 173 ? 56.77199 57.60269 -41.73778 1.000 71.47288 165 LYS B C 1
ATOM 2983 O O . LYS B 1 173 ? 57.93809 57.53705 -42.12155 1.000 71.88935 165 LYS B O 1
ATOM 2985 N N . ARG B 1 174 ? 55.98269 58.67145 -41.90392 1.000 70.20135 166 ARG B N 1
ATOM 2986 C CA . ARG B 1 174 ? 56.49042 59.94262 -42.48978 1.000 67.61201 166 ARG B CA 1
ATOM 2987 C C . ARG B 1 174 ? 55.90590 61.10442 -41.68287 1.000 65.74624 166 ARG B C 1
ATOM 2988 O O . ARG B 1 174 ? 55.08278 61.85418 -42.24402 1.000 63.94069 166 ARG B O 1
ATOM 2996 N N . SER B 1 175 ? 56.30560 61.23951 -40.41679 1.000 66.45628 167 SER B N 1
ATOM 2997 C CA . SER B 1 175 ? 55.76110 62.28132 -39.54988 1.000 64.30485 167 SER B CA 1
ATOM 2998 C C . SER B 1 175 ? 56.82470 63.29164 -39.11164 1.000 64.42255 167 SER B C 1
ATOM 2999 O O . SER B 1 175 ? 56.52127 64.16253 -38.29368 1.000 63.55343 167 SER B O 1
ATOM 3002 N N . GLU B 1 176 ? 58.04684 63.20303 -39.67739 1.000 63.02856 168 GLU B N 1
ATOM 3003 C CA . GLU B 1 176 ? 59.16350 64.04237 -39.25615 1.000 57.68127 168 GLU B CA 1
ATOM 3004 C C . GLU B 1 176 ? 58.82310 65.51227 -39.50318 1.000 60.34450 168 GLU B C 1
ATOM 3005 O O . GLU B 1 176 ? 58.77418 65.96928 -40.64618 1.000 61.31899 168 GLU B O 1
ATOM 3007 N N . GLY B 1 177 ? 58.57865 66.24117 -38.40121 1.000 58.08820 169 GLY B N 1
ATOM 3008 C CA . GLY B 1 177 ? 58.26622 67.66107 -38.44124 1.000 55.52564 169 GLY B CA 1
ATOM 3009 C C . GLY B 1 177 ? 56.77518 67.91861 -38.63254 1.000 58.79973 169 GLY B C 1
ATOM 3010 O O . GLY B 1 177 ? 56.36287 69.05649 -38.86659 1.000 56.53830 169 GLY B O 1
ATOM 3011 N N . VAL B 1 178 ? 55.97048 66.85036 -38.51673 1.000 56.96282 170 VAL B N 1
ATOM 3012 C CA . VAL B 1 178 ? 54.55952 66.93993 -38.82701 1.000 57.99415 170 VAL B CA 1
ATOM 3013 C C . VAL B 1 178 ? 53.78820 67.10766 -37.52516 1.000 58.80366 170 VAL B C 1
ATOM 3014 O O . VAL B 1 178 ? 53.80531 66.21865 -36.67618 1.000 55.10765 170 VAL B O 1
ATOM 3018 N N . SER B 1 179 ? 53.10583 68.25545 -37.41227 1.000 54.26529 171 SER B N 1
ATOM 3019 C CA . SER B 1 179 ? 52.23150 68.58315 -36.29544 1.000 56.28336 171 SER B CA 1
ATOM 3020 C C . SER B 1 179 ? 51.09779 67.55180 -36.13669 1.000 55.92830 171 SER B C 1
ATOM 3021 O O . SER B 1 179 ? 50.60416 66.96667 -37.11280 1.000 54.08458 171 SER B O 1
ATOM 3024 N N . ALA B 1 180 ? 50.68761 67.31864 -34.88278 1.000 53.25537 172 ALA B N 1
ATOM 3025 C CA . ALA B 1 180 ? 49.62484 66.37031 -34.58902 1.000 53.59871 172 ALA B CA 1
ATOM 3026 C C . ALA B 1 180 ? 48.36386 66.78694 -35.34726 1.000 54.35187 172 ALA B C 1
ATOM 3027 O O . ALA B 1 180 ? 47.63623 65.94472 -35.85343 1.000 53.52675 172 ALA B O 1
ATOM 3029 N N . GLN B 1 181 ? 48.10548 68.09386 -35.43428 1.000 54.67380 173 GLN B N 1
ATOM 3030 C CA . GLN B 1 181 ? 46.94448 68.56652 -36.16750 1.000 54.12157 173 GLN B CA 1
ATOM 3031 C C . GLN B 1 181 ? 47.12787 68.27761 -37.65247 1.000 54.82941 173 GLN B C 1
ATOM 3032 O O . GLN B 1 181 ? 46.15410 67.96532 -38.33568 1.000 51.19380 173 GLN B O 1
ATOM 3038 N N . GLU B 1 182 ? 48.37492 68.40801 -38.13022 1.000 53.96146 174 GLU B N 1
ATOM 3039 C CA . GLU B 1 182 ? 48.70627 68.19014 -39.52816 1.000 56.84953 174 GLU B CA 1
ATOM 3040 C C . GLU B 1 182 ? 48.71580 66.70015 -39.87719 1.000 55.31795 174 GLU B C 1
ATOM 3041 O O . GLU B 1 182 ? 48.33014 66.32906 -40.98028 1.000 52.24921 174 GLU B O 1
ATOM 3047 N N . LEU B 1 183 ? 49.17188 65.85027 -38.95112 1.000 55.19342 175 LEU B N 1
ATOM 3048 C CA . LEU B 1 183 ? 49.18237 64.41528 -39.18515 1.000 54.65358 175 LEU B CA 1
ATOM 3049 C C . LEU B 1 183 ? 47.75456 63.87584 -39.32345 1.000 52.33730 175 LEU B C 1
ATOM 3050 O O . LEU B 1 183 ? 47.49200 63.03378 -40.18452 1.000 48.41998 175 LEU B O 1
ATOM 3055 N N . ASP B 1 184 ? 46.86224 64.37755 -38.46462 1.000 48.94400 176 ASP B N 1
ATOM 3056 C CA . ASP B 1 184 ? 45.46635 63.99611 -38.45491 1.000 51.99742 176 ASP B CA 1
ATOM 3057 C C . ASP B 1 184 ? 44.77847 64.45593 -39.74104 1.000 52.07469 176 ASP B C 1
ATOM 3058 O O . ASP B 1 184 ? 43.81975 63.82165 -40.18225 1.000 44.33610 176 ASP B O 1
ATOM 3063 N N . HIS B 1 185 ? 45.24023 65.59009 -40.28592 1.000 53.01911 177 HIS B N 1
ATOM 3064 C CA . HIS B 1 185 ? 44.56931 66.12791 -41.49304 1.000 53.02207 177 HIS B CA 1
ATOM 3065 C C . HIS B 1 185 ? 44.93582 65.21305 -42.65399 1.000 51.67971 177 HIS B C 1
ATOM 3066 O O . HIS B 1 185 ? 44.04210 64.79479 -43.40118 1.000 49.87452 177 HIS B O 1
ATOM 3073 N N . ARG B 1 186 ? 46.20795 64.88844 -42.76774 1.000 53.44650 178 ARG B N 1
ATOM 3074 C CA . ARG B 1 186 ? 46.61245 63.93559 -43.83068 1.000 51.58341 178 ARG B CA 1
ATOM 3075 C C . ARG B 1 186 ? 45.84381 62.63435 -43.60687 1.000 52.11876 178 ARG B C 1
ATOM 3076 O O . ARG B 1 186 ? 45.34219 62.06622 -44.59398 1.000 52.45484 178 ARG B O 1
ATOM 3084 N N . ILE B 1 187 ? 45.76270 62.18730 -42.34889 1.000 52.53473 179 ILE B N 1
ATOM 3085 C CA . ILE B 1 187 ? 45.09003 60.93008 -42.08106 1.000 51.88060 179 ILE B CA 1
ATOM 3086 C C . ILE B 1 187 ? 43.63510 60.99764 -42.55135 1.000 50.42637 179 ILE B C 1
ATOM 3087 O O . ILE B 1 187 ? 43.15252 60.06451 -43.18447 1.000 50.57443 179 ILE B O 1
ATOM 3092 N N . ARG B 1 188 ? 42.92370 62.07142 -42.19647 1.000 47.37588 180 ARG B N 1
ATOM 3093 C CA . ARG B 1 188 ? 41.53474 62.20700 -42.60774 1.000 47.45100 180 ARG B CA 1
ATOM 3094 C C . ARG B 1 188 ? 41.44804 62.24300 -44.13776 1.000 46.61524 180 ARG B C 1
ATOM 3095 O O . ARG B 1 188 ? 40.54433 61.64674 -44.68796 1.000 48.88842 180 ARG B O 1
ATOM 3103 N N . LYS B 1 189 ? 42.37396 62.93131 -44.81856 1.000 50.03885 181 LYS B N 1
ATOM 3104 C CA . LYS B 1 189 ? 42.36822 63.06634 -46.27456 1.000 49.22535 181 LYS B CA 1
ATOM 3105 C C . LYS B 1 189 ? 42.56377 61.71142 -46.94455 1.000 49.60615 181 LYS B C 1
ATOM 3106 O O . LYS B 1 189 ? 41.86207 61.35122 -47.89770 1.000 45.89319 181 LYS B O 1
ATOM 3112 N N . SER B 1 190 ? 43.50290 60.94169 -46.41038 1.000 49.65110 182 SER B N 1
ATOM 3113 C CA . SER B 1 190 ? 43.76142 59.62279 -46.94636 1.000 51.29348 182 SER B CA 1
ATOM 3114 C C . SER B 1 190 ? 42.56464 58.71641 -46.68962 1.000 49.29048 182 SER B C 1
ATOM 3115 O O . SER B 1 190 ? 42.28408 57.84734 -47.51570 1.000 48.95525 182 SER B O 1
ATOM 3118 N N . SER B 1 191 ? 41.89235 58.90718 -45.54175 1.000 43.42112 183 SER B N 1
ATOM 3119 C CA . SER B 1 191 ? 40.76555 58.05682 -45.19700 1.000 44.93478 183 SER B CA 1
ATOM 3120 C C . SER B 1 191 ? 39.58267 58.28948 -46.14423 1.000 42.50313 183 SER B C 1
ATOM 3121 O O . SER B 1 191 ? 38.85801 57.34826 -46.40440 1.000 41.81107 183 SER B O 1
ATOM 3124 N N . GLU B 1 192 ? 39.37438 59.52742 -46.63524 1.000 41.72610 184 GLU B N 1
ATOM 3125 C CA . GLU B 1 192 ? 38.33448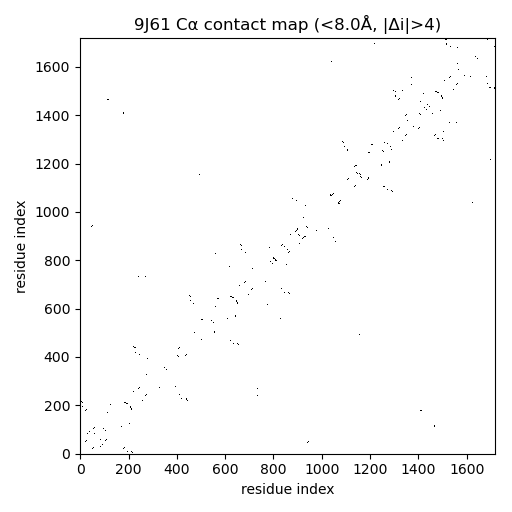 59.83812 -47.62145 1.000 40.70381 184 GLU B CA 1
ATOM 3126 C C . GLU B 1 192 ? 38.36703 58.83916 -48.77346 1.000 38.59981 184 GLU B C 1
ATOM 3127 O O . GLU B 1 192 ? 37.33023 58.55285 -49.35268 1.000 38.93587 184 GLU B O 1
ATOM 3133 N N . TYR B 1 193 ? 39.56625 58.36354 -49.13723 1.000 39.02217 185 TYR B N 1
ATOM 3134 C CA . TYR B 1 193 ? 39.72576 57.40661 -50.21322 1.000 38.63704 185 TYR B CA 1
ATOM 3135 C C . TYR B 1 193 ? 38.87509 56.16335 -49.93042 1.000 41.21377 185 TYR B C 1
ATOM 3136 O O . TYR B 1 193 ? 38.17441 55.70215 -50.82758 1.000 40.78204 185 TYR B O 1
ATOM 3145 N N . PHE B 1 194 ? 38.90498 55.67632 -48.67443 1.000 37.14743 186 PHE B N 1
ATOM 3146 C CA . PHE B 1 194 ? 38.24228 54.44511 -48.26859 1.000 38.29824 186 PHE B CA 1
ATOM 3147 C C . PHE B 1 194 ? 36.73220 54.63064 -48.16589 1.000 35.14255 186 PHE B C 1
ATOM 3148 O O . PHE B 1 194 ? 35.99856 53.74442 -48.58006 1.000 39.15329 186 PHE B O 1
ATOM 3156 N N . LEU B 1 195 ? 36.28474 55.77749 -47.64495 1.000 36.40041 187 LEU B N 1
ATOM 3157 C CA . LEU B 1 195 ? 34.87264 56.09505 -47.60823 1.000 34.45872 187 LEU B CA 1
ATOM 3158 C C . LEU B 1 195 ? 34.31391 56.13191 -49.03134 1.000 36.43615 187 LEU B C 1
ATOM 3159 O O . LEU B 1 195 ? 33.22712 55.61158 -49.25357 1.000 34.02774 187 LEU B O 1
ATOM 3164 N N . GLU B 1 196 ? 35.02391 56.77116 -49.98619 1.000 32.66095 188 GLU B N 1
ATOM 3165 C CA . GLU B 1 196 ? 34.53918 56.79504 -51.36128 1.000 34.88609 188 GLU B CA 1
ATOM 3166 C C . GLU B 1 196 ? 34.50073 55.36404 -51.91232 1.000 31.95204 188 GLU B C 1
ATOM 3167 O O . GLU B 1 196 ? 33.47198 54.91773 -52.43954 1.000 29.80201 188 GLU B O 1
ATOM 3173 N N . GLU B 1 197 ? 35.59891 54.63237 -51.69312 1.000 33.79668 189 GLU B N 1
ATOM 3174 C CA . GLU B 1 197 ? 35.80044 53.31745 -52.27411 1.000 33.08781 189 GLU B CA 1
ATOM 3175 C C . GLU B 1 197 ? 34.79664 52.28913 -51.71434 1.000 34.02794 189 GLU B C 1
ATOM 3176 O O . GLU B 1 197 ? 34.29906 51.43599 -52.45546 1.000 31.09798 189 GLU B O 1
ATOM 3182 N N . PHE B 1 198 ? 34.46234 52.40599 -50.41740 1.000 30.99499 190 PHE B N 1
ATOM 3183 C CA . PHE B 1 198 ? 33.52250 51.48869 -49.78661 1.000 33.44764 190 PHE B CA 1
ATOM 3184 C C . PHE B 1 198 ? 32.09552 51.73326 -50.26689 1.000 28.78809 190 PHE B C 1
ATOM 3185 O O . PHE B 1 198 ? 31.31382 50.80002 -50.33607 1.000 29.47362 190 PHE B O 1
ATOM 3193 N N . ALA B 1 199 ? 31.73619 52.99115 -50.52694 1.000 28.84400 191 ALA B N 1
ATOM 3194 C CA . ALA B 1 199 ? 30.42720 53.29576 -51.06019 1.000 28.49572 191 ALA B CA 1
ATOM 3195 C C . ALA B 1 199 ? 30.24169 52.60973 -52.42125 1.000 26.56441 191 ALA B C 1
ATOM 3196 O O . ALA B 1 199 ? 29.19992 52.04542 -52.73447 1.000 31.68985 191 ALA B O 1
ATOM 3198 N N . ILE B 1 200 ? 31.28684 52.63908 -53.22204 1.000 26.05555 192 ILE B N 1
ATOM 3199 C CA . ILE B 1 200 ? 31.25927 52.10310 -54.56805 1.000 26.92428 192 ILE B CA 1
ATOM 3200 C C . ILE B 1 200 ? 31.17674 50.57907 -54.53611 1.000 27.49443 192 ILE B C 1
ATOM 3201 O O . ILE B 1 200 ? 30.43908 49.97786 -55.32427 1.000 29.22944 192 ILE B O 1
ATOM 3206 N N . PHE B 1 201 ? 31.90273 49.98228 -53.59297 1.000 28.43362 193 PHE B N 1
ATOM 3207 C CA . PHE B 1 201 ? 31.90314 48.54727 -53.39601 1.000 26.74079 193 PHE B CA 1
ATOM 3208 C C . PHE B 1 201 ? 30.47720 48.13382 -53.06431 1.000 27.56763 193 PHE B C 1
ATOM 3209 O O . PHE B 1 201 ? 29.99161 47.10868 -53.55443 1.000 27.54772 193 PHE B O 1
ATOM 3217 N N . ALA B 1 202 ? 29.80578 48.98560 -52.28942 1.000 25.46418 194 ALA B N 1
ATOM 3218 C CA . ALA B 1 202 ? 28.44679 48.67617 -51.86570 1.000 31.53595 194 ALA B CA 1
ATOM 3219 C C . ALA B 1 202 ? 27.50498 48.83290 -53.04689 1.000 27.05966 194 ALA B C 1
ATOM 3220 O O . ALA B 1 202 ? 26.58825 48.03162 -53.17809 1.000 27.05851 194 ALA B O 1
ATOM 3222 N N . CYS B 1 203 ? 27.72282 49.86899 -53.87082 1.000 25.63236 195 CYS B N 1
ATOM 3223 C CA . CYS B 1 203 ? 26.97203 50.00679 -55.11297 1.000 29.58893 195 CYS B CA 1
ATOM 3224 C C . CYS B 1 203 ? 27.01760 48.72582 -55.96099 1.000 25.60475 195 CYS B C 1
ATOM 3225 O O . CYS B 1 203 ? 25.96483 48.28551 -56.41121 1.000 27.71524 195 CYS B O 1
ATOM 3228 N N . LEU B 1 204 ? 28.18483 48.09619 -56.12377 1.000 26.05495 196 LEU B N 1
ATOM 3229 C CA . LEU B 1 204 ? 28.32037 46.91425 -56.98277 1.000 28.72859 196 LEU B CA 1
ATOM 3230 C C . LEU B 1 204 ? 27.72863 45.64705 -56.34492 1.000 28.16334 196 LEU B C 1
ATOM 3231 O O . LEU B 1 204 ? 27.13102 44.83488 -57.06506 1.000 28.59706 196 LEU B O 1
ATOM 3236 N N . GLN B 1 205 ? 27.95141 45.49909 -55.02488 1.000 26.39153 197 GLN B N 1
ATOM 3237 C CA . GLN B 1 205 ? 27.43057 44.43591 -54.17701 1.000 27.94704 197 GLN B CA 1
ATOM 3238 C C . GLN B 1 205 ? 25.90463 44.34344 -54.35032 1.000 25.22445 197 GLN B C 1
ATOM 3239 O O . GLN B 1 205 ? 25.40199 43.24029 -54.46344 1.000 24.90109 197 GLN B O 1
ATOM 3245 N N . ARG B 1 206 ? 25.20328 45.50022 -54.40043 1.000 25.02360 198 ARG B N 1
ATOM 3246 C CA . ARG B 1 206 ? 23.75926 45.59278 -54.45872 1.000 24.93630 198 ARG B CA 1
ATOM 3247 C C . ARG B 1 206 ? 23.21253 45.65164 -55.88383 1.000 26.27508 198 ARG B C 1
ATOM 3248 O O . ARG B 1 206 ? 21.99158 45.57327 -56.00208 1.000 26.46270 198 ARG B O 1
ATOM 3256 N N . THR B 1 207 ? 24.06773 45.69193 -56.91865 1.000 25.27032 199 THR B N 1
ATOM 3257 C CA . THR B 1 207 ? 23.60197 45.80982 -58.29275 1.000 28.42218 199 THR B CA 1
ATOM 3258 C C . THR B 1 207 ? 24.09550 44.66399 -59.18267 1.000 28.71337 199 THR B C 1
ATOM 3259 O O . THR B 1 207 ? 24.26868 44.85707 -60.37163 1.000 28.94835 199 THR B O 1
ATOM 3263 N N . GLY B 1 208 ? 24.28476 43.46504 -58.62566 1.000 29.51654 200 GLY B N 1
ATOM 3264 C CA . GLY B 1 208 ? 24.52629 42.27813 -59.43264 1.000 32.39859 200 GLY B CA 1
ATOM 3265 C C . GLY B 1 208 ? 25.91546 41.65556 -59.30038 1.000 33.92146 200 GLY B C 1
ATOM 3266 O O . GLY B 1 208 ? 26.17390 40.66865 -59.98835 1.000 37.81894 200 GLY B O 1
ATOM 3267 N N . SER B 1 209 ? 26.77612 42.17780 -58.40419 1.000 29.59857 201 SER B N 1
ATOM 3268 C CA . SER B 1 209 ? 28.12424 41.63722 -58.20093 1.000 32.51291 201 SER B CA 1
ATOM 3269 C C . SER B 1 209 ? 28.43799 41.48128 -56.71587 1.000 34.74308 201 SER B C 1
ATOM 3270 O O . SER B 1 209 ? 29.18763 42.26750 -56.13970 1.000 32.51579 201 SER B O 1
ATOM 3273 N N . PRO B 1 210 ? 27.80616 40.50407 -56.04402 1.000 33.95530 202 PRO B N 1
ATOM 3274 C CA . PRO B 1 210 ? 28.01292 40.32810 -54.60099 1.000 31.67070 202 PRO B CA 1
ATOM 3275 C C . PRO B 1 210 ? 29.38296 39.87451 -54.09272 1.000 29.87548 202 PRO B C 1
ATOM 3276 O O . PRO B 1 210 ? 29.69367 40.04358 -52.92865 1.000 34.76775 202 PRO B O 1
ATOM 3280 N N . VAL B 1 211 ? 30.19532 39.27578 -54.94457 1.000 28.10673 203 VAL B N 1
ATOM 3281 C CA . VAL B 1 211 ? 31.52536 38.87318 -54.55331 1.000 28.85669 203 VAL B CA 1
ATOM 3282 C C . VAL B 1 211 ? 32.54117 39.86051 -55.12608 1.000 31.05388 203 VAL B C 1
ATOM 3283 O O . VAL B 1 211 ? 32.57034 40.11555 -56.33007 1.000 30.79202 203 VAL B O 1
ATOM 3287 N N . MET B 1 212 ? 33.43585 40.32976 -54.25989 1.000 26.73204 204 MET B N 1
ATOM 3288 C CA . MET B 1 212 ? 34.53067 41.19111 -54.66565 1.000 31.16099 204 MET B CA 1
ATOM 3289 C C . MET B 1 212 ? 35.81692 40.37051 -54.65541 1.000 29.58387 204 MET B C 1
ATOM 3290 O O . MET B 1 212 ? 36.10695 39.65458 -53.69737 1.000 31.45764 204 MET B O 1
ATOM 3295 N N . VAL B 1 213 ? 36.61309 40.51178 -55.70325 1.000 29.96392 205 VAL B N 1
ATOM 3296 C CA . VAL B 1 213 ? 37.94126 39.93019 -55.67699 1.000 31.93938 205 VAL B CA 1
ATOM 3297 C C . VAL B 1 213 ? 38.94790 41.07150 -55.61076 1.000 33.84666 205 VAL B C 1
ATOM 3298 O O . VAL B 1 213 ? 38.79272 42.07947 -56.28377 1.000 34.82608 205 VAL B O 1
ATOM 3302 N N . TYR B 1 214 ? 39.98279 40.87980 -54.78056 1.000 35.06369 206 TYR B N 1
ATOM 3303 C CA . TYR B 1 214 ? 41.04245 41.85212 -54.61032 1.000 35.03185 206 TYR B CA 1
ATOM 3304 C C . TYR B 1 214 ? 42.34060 41.13552 -54.22308 1.000 39.08732 206 TYR B C 1
ATOM 3305 O O . TYR B 1 214 ? 42.33271 40.22849 -53.40010 1.000 36.63392 206 TYR B O 1
ATOM 3314 N N . PRO B 1 215 ? 43.51157 41.54889 -54.74683 1.000 38.41202 207 PRO B N 1
ATOM 3315 C CA . PRO B 1 215 ? 44.78761 41.08027 -54.19659 1.000 37.64576 207 PRO B CA 1
ATOM 3316 C C . PRO B 1 215 ? 45.17714 41.71936 -52.85949 1.000 39.62493 207 PRO B C 1
ATOM 3317 O O . PRO B 1 215 ? 46.12889 42.48665 -52.77928 1.000 42.84577 207 PRO B O 1
ATOM 3321 N N . GLY B 1 216 ? 44.45603 41.38111 -51.79065 1.000 38.06604 208 GLY B N 1
ATOM 3322 C CA . GLY B 1 216 ? 44.65957 42.02815 -50.50659 1.000 41.95197 208 GLY B CA 1
ATOM 3323 C C . GLY B 1 216 ? 43.36443 41.98073 -49.70685 1.000 42.22821 208 GLY B C 1
ATOM 3324 O O . GLY B 1 216 ? 42.38970 41.39244 -50.16606 1.000 42.03497 208 GLY B O 1
ATOM 3325 N N . SER B 1 217 ? 43.36700 42.58770 -48.51684 1.000 42.45604 209 SER B N 1
ATOM 3326 C CA . SER B 1 217 ? 42.19382 42.60532 -47.65507 1.000 41.69533 209 SER B CA 1
ATOM 3327 C C . SER B 1 217 ? 41.92428 44.01922 -47.14209 1.000 41.66969 209 SER B C 1
ATOM 3328 O O . SER B 1 217 ? 42.79102 44.90049 -47.20090 1.000 40.34015 209 SER B O 1
ATOM 3331 N N . PHE B 1 218 ? 40.70811 44.20883 -46.60934 1.000 43.23819 210 PHE B N 1
ATOM 3332 C CA . PHE B 1 218 ? 40.26561 45.49068 -46.09139 1.000 38.41709 210 PHE B CA 1
ATOM 3333 C C . PHE B 1 218 ? 39.74639 45.27749 -44.67050 1.000 39.30040 210 PHE B C 1
ATOM 3334 O O . PHE B 1 218 ? 38.60749 44.84013 -44.47874 1.000 35.28950 210 PHE B O 1
ATOM 3342 N N . SER B 1 219 ? 40.58309 45.59973 -43.67233 1.000 37.20292 211 SER B N 1
ATOM 3343 C CA . SER B 1 219 ? 40.27090 45.30460 -42.27740 1.000 40.81826 211 SER B CA 1
ATOM 3344 C C . SER B 1 219 ? 38.87968 45.77516 -41.89767 1.000 37.44343 211 SER B C 1
ATOM 3345 O O . SER B 1 219 ? 38.22973 45.09794 -41.11581 1.000 40.22472 211 SER B O 1
ATOM 3348 N N . THR B 1 220 ? 38.48241 46.97105 -42.37972 1.000 38.46894 212 THR B N 1
ATOM 3349 C CA . THR B 1 220 ? 37.21215 47.55764 -41.98896 1.000 37.53075 212 THR B CA 1
ATOM 3350 C C . THR B 1 220 ? 36.07752 46.68531 -42.52621 1.000 35.83550 212 THR B C 1
ATOM 3351 O O . THR B 1 220 ? 35.06643 46.53398 -41.85542 1.000 36.72575 212 THR B O 1
ATOM 3355 N N . LEU B 1 221 ? 36.25494 46.12439 -43.73219 1.000 37.76137 213 LEU B N 1
ATOM 3356 C CA . LEU B 1 221 ? 35.23232 45.31609 -44.38041 1.000 38.60761 213 LEU B CA 1
ATOM 3357 C C . LEU B 1 221 ? 35.16057 43.99405 -43.60846 1.000 36.87372 213 LEU B C 1
ATOM 3358 O O . LEU B 1 221 ? 34.08963 43.54871 -43.19268 1.000 36.56377 213 LEU B O 1
ATOM 3363 N N . SER B 1 222 ? 36.33470 43.41940 -43.34524 1.000 33.40286 214 SER B N 1
ATOM 3364 C CA . SER B 1 222 ? 36.44391 42.20842 -42.56124 1.000 38.46114 214 SER B CA 1
ATOM 3365 C C . SER B 1 222 ? 35.76258 42.39418 -41.20537 1.000 41.53668 214 SER B C 1
ATOM 3366 O O . SER B 1 222 ? 34.94775 41.56792 -40.78956 1.000 44.22962 214 SER B O 1
ATOM 3369 N N . GLU B 1 223 ? 36.02310 43.53224 -40.57130 1.000 37.82473 215 GLU B N 1
ATOM 3370 C CA . GLU B 1 223 ? 35.46576 43.79704 -39.25240 1.000 40.64792 215 GLU B CA 1
ATOM 3371 C C . GLU B 1 223 ? 33.95374 43.93058 -39.36470 1.000 40.69435 215 GLU B C 1
ATOM 3372 O O . GLU B 1 223 ? 33.23776 43.34334 -38.56986 1.000 43.53678 215 GLU B O 1
ATOM 3378 N N . ILE B 1 224 ? 33.44871 44.66044 -40.35779 1.000 39.31405 216 ILE B N 1
ATOM 3379 C CA . ILE B 1 224 ? 31.99472 44.73500 -40.50408 1.000 44.53352 216 ILE B CA 1
ATOM 3380 C C . ILE B 1 224 ? 31.40019 43.33582 -40.72223 1.000 40.71891 216 ILE B C 1
ATOM 3381 O O . ILE B 1 224 ? 30.38418 43.00949 -40.12544 1.000 39.23625 216 ILE B O 1
ATOM 3386 N N . ALA B 1 225 ? 32.04162 42.49303 -41.53512 1.000 43.04466 217 ALA B N 1
ATOM 3387 C CA . ALA B 1 225 ? 31.57508 41.11789 -41.72025 1.000 45.35403 217 ALA B CA 1
ATOM 3388 C C . ALA B 1 225 ? 31.54708 40.29086 -40.42127 1.000 45.56380 217 ALA B C 1
ATOM 3389 O O . ALA B 1 225 ? 30.69331 39.42659 -40.23847 1.000 48.68092 217 ALA B O 1
ATOM 3391 N N . GLN B 1 226 ? 32.45878 40.63612 -39.47608 1.000 45.17828 218 GLN B N 1
ATOM 3392 C CA . GLN B 1 226 ? 32.51475 39.89810 -38.19409 1.000 42.34474 218 GLN B CA 1
ATOM 3393 C C . GLN B 1 226 ? 31.58734 40.54679 -37.16926 1.000 46.22456 218 GLN B C 1
ATOM 3394 O O . GLN B 1 226 ? 31.60724 40.11677 -36.01327 1.000 41.32614 218 GLN B O 1
ATOM 3400 N N . GLY B 1 227 ? 30.80212 41.52956 -37.58039 1.000 42.32692 219 GLY B N 1
ATOM 3401 C CA . GLY B 1 227 ? 29.85674 42.16625 -36.66857 1.000 44.01307 219 GLY B CA 1
ATOM 3402 C C . GLY B 1 227 ? 30.46923 43.15941 -35.67042 1.000 43.89533 219 GLY B C 1
ATOM 3403 O O . GLY B 1 227 ? 29.79592 43.56318 -34.73055 1.000 41.21021 219 GLY B O 1
ATOM 3404 N N . LYS B 1 228 ? 31.69113 43.64379 -35.91117 1.000 40.42813 220 LYS B N 1
ATOM 3405 C CA . LYS B 1 228 ? 32.29565 44.62796 -35.02802 1.000 41.42977 220 LYS B CA 1
ATOM 3406 C C . LYS B 1 228 ? 31.88427 46.06284 -35.35607 1.000 44.07484 220 LYS B C 1
ATOM 3407 O O . LYS B 1 228 ? 32.32685 46.99396 -34.67696 1.000 46.46080 220 LYS B O 1
ATOM 3413 N N . HIS B 1 229 ? 30.98640 46.27859 -36.32125 1.000 44.35199 221 HIS B N 1
ATOM 3414 C CA . HIS B 1 229 ? 30.54504 47.63446 -36.60130 1.000 44.01445 221 HIS B CA 1
ATOM 3415 C C . HIS B 1 229 ? 29.06311 47.64501 -36.98160 1.000 45.70175 221 HIS B C 1
ATOM 3416 O O . HIS B 1 229 ? 28.69527 47.87492 -38.13967 1.000 44.26691 221 HIS B O 1
ATOM 3423 N N . PRO B 1 230 ? 28.16200 47.36971 -36.01779 1.000 44.56764 222 PRO B N 1
ATOM 3424 C CA . PRO B 1 230 ? 26.74712 47.17128 -36.32108 1.000 44.45549 222 PRO B CA 1
ATOM 3425 C C . PRO B 1 230 ? 25.99883 48.42006 -36.79020 1.000 44.85604 222 PRO B C 1
ATOM 3426 O O . PRO B 1 230 ? 24.92599 48.28374 -37.37442 1.000 44.98129 222 PRO B O 1
ATOM 3430 N N . GLY B 1 231 ? 26.55941 49.61522 -36.52206 1.000 41.43034 223 GLY B N 1
ATOM 3431 C CA . GLY B 1 231 ? 26.02113 50.86207 -37.05014 1.000 42.02451 223 GLY B CA 1
ATOM 3432 C C . GLY B 1 231 ? 26.47832 51.17224 -38.48304 1.000 40.81096 223 GLY B C 1
ATOM 3433 O O . GLY B 1 231 ? 25.96216 52.10010 -39.10612 1.000 41.46048 223 GLY B O 1
ATOM 3434 N N . ALA B 1 232 ? 27.44766 50.41356 -39.00986 1.000 37.70828 224 ALA B N 1
ATOM 3435 C CA . ALA B 1 232 ? 27.86789 50.57772 -40.39177 1.000 41.20195 224 ALA B CA 1
ATOM 3436 C C . ALA B 1 232 ? 26.79925 50.02241 -41.34000 1.000 41.04949 224 ALA B C 1
ATOM 3437 O O . ALA B 1 232 ? 25.99444 49.17315 -40.96618 1.000 38.57290 224 ALA B O 1
ATOM 3439 N N . PRO B 1 233 ? 26.75238 50.43543 -42.62800 1.000 44.53732 225 PRO B N 1
ATOM 3440 C CA . PRO B 1 233 ? 25.71172 49.94313 -43.54722 1.000 39.85332 225 PRO B CA 1
ATOM 3441 C C . PRO B 1 233 ? 25.70023 48.42813 -43.75226 1.000 37.60452 225 PRO B C 1
ATOM 3442 O O . PRO B 1 233 ? 26.74445 47.82545 -43.91306 1.000 36.89397 225 PRO B O 1
ATOM 3446 N N . GLU B 1 234 ? 24.50541 47.81876 -43.71952 1.000 37.49605 226 GLU B N 1
ATOM 3447 C CA . GLU B 1 234 ? 24.32189 46.38170 -43.90159 1.000 42.80688 226 GLU B CA 1
ATOM 3448 C C . GLU B 1 234 ? 24.83631 45.94090 -45.26949 1.000 43.80936 226 GLU B C 1
ATOM 3449 O O . GLU B 1 234 ? 25.26570 44.81203 -45.47943 1.000 42.67589 226 GLU B O 1
ATOM 3455 N N . GLU B 1 235 ? 24.76122 46.84689 -46.24049 1.000 40.38126 227 GLU B N 1
ATOM 3456 C CA . GLU B 1 235 ? 25.19660 46.48606 -47.56841 1.000 40.26537 227 GLU B CA 1
ATOM 3457 C C . GLU B 1 235 ? 26.61275 45.91850 -47.44114 1.000 40.28965 227 GLU B C 1
ATOM 3458 O O . GLU B 1 235 ? 26.95219 44.93762 -48.10209 1.000 41.14887 227 GLU B O 1
ATOM 3464 N N . LEU B 1 236 ? 27.43839 46.50073 -46.56796 1.000 39.52041 228 LEU B N 1
ATOM 3465 C CA . LEU B 1 236 ? 28.81551 46.04315 -46.46069 1.000 39.35639 228 LEU B CA 1
ATOM 3466 C C . LEU B 1 236 ? 28.89173 44.79016 -45.59770 1.000 38.89067 228 LEU B C 1
ATOM 3467 O O . LEU B 1 236 ? 29.73503 43.92842 -45.80055 1.000 42.74393 228 LEU B O 1
ATOM 3472 N N . ARG B 1 237 ? 27.96057 44.67385 -44.66289 1.000 41.70995 229 ARG B N 1
ATOM 3473 C CA . ARG B 1 237 ? 27.79480 43.45378 -43.88896 1.000 43.41483 229 ARG B CA 1
ATOM 3474 C C . ARG B 1 237 ? 27.67036 42.22676 -44.80701 1.000 41.90226 229 ARG B C 1
ATOM 3475 O O . ARG B 1 237 ? 28.25261 41.19693 -44.48892 1.000 41.26056 229 ARG B O 1
ATOM 3483 N N . ASP B 1 238 ? 26.95856 42.33057 -45.95615 1.000 41.11775 230 ASP B N 1
ATOM 3484 C CA . ASP B 1 238 ? 26.71409 41.18651 -46.84423 1.000 41.13514 230 ASP B CA 1
ATOM 3485 C C . ASP B 1 238 ? 27.77436 41.02587 -47.94302 1.000 38.53360 230 ASP B C 1
ATOM 3486 O O . ASP B 1 238 ? 27.69581 40.08986 -48.73505 1.000 36.05102 230 ASP B O 1
ATOM 3491 N N . LEU B 1 239 ? 28.71310 41.96216 -48.06381 1.000 38.72385 231 LEU B N 1
ATOM 3492 C CA . LEU B 1 239 ? 29.74734 41.85750 -49.08560 1.000 34.43449 231 LEU B CA 1
ATOM 3493 C C . LEU B 1 239 ? 30.63064 40.65877 -48.76645 1.000 36.44245 231 LEU B C 1
ATOM 3494 O O . LEU B 1 239 ? 30.94250 40.36984 -47.60939 1.000 34.35078 231 LEU B O 1
ATOM 3499 N N . ILE B 1 240 ? 31.04807 39.96392 -49.82138 1.000 33.30121 232 ILE B N 1
ATOM 3500 C CA . ILE B 1 240 ? 32.01538 38.89822 -49.70421 1.000 31.87418 232 ILE B CA 1
ATOM 3501 C C . ILE B 1 240 ? 33.30436 39.36463 -50.35594 1.000 31.49883 232 ILE B C 1
ATOM 3502 O O . ILE B 1 240 ? 33.29052 39.65066 -51.54494 1.000 33.02298 232 ILE B O 1
ATOM 3507 N N . VAL B 1 241 ? 34.40819 39.42796 -49.61072 1.000 31.52138 233 VAL B N 1
ATOM 3508 C CA . VAL B 1 241 ? 35.68620 39.79537 -50.21645 1.000 34.59550 233 VAL B CA 1
ATOM 3509 C C . VAL B 1 241 ? 36.58359 38.55964 -50.24930 1.000 35.54742 233 VAL B C 1
ATOM 3510 O O . VAL B 1 241 ? 36.97554 38.03874 -49.20223 1.000 35.52271 233 VAL B O 1
ATOM 3514 N N . VAL B 1 242 ? 36.90897 38.12377 -51.47124 1.000 34.02556 234 VAL B N 1
ATOM 3515 C CA . VAL B 1 242 ? 37.94032 37.13610 -51.67706 1.000 34.44264 234 VAL B CA 1
ATOM 3516 C C . VAL B 1 242 ? 39.27114 37.85751 -51.88477 1.000 38.91094 234 VAL B C 1
ATOM 3517 O O . VAL B 1 242 ? 39.47816 38.46560 -52.94272 1.000 36.05964 234 VAL B O 1
ATOM 3521 N N . SER B 1 243 ? 40.15097 37.75476 -50.86760 1.000 34.76324 235 SER B N 1
ATOM 3522 C CA . SER B 1 243 ? 41.52282 38.24919 -50.92531 1.000 39.89584 235 SER B CA 1
ATOM 3523 C C . SER B 1 243 ? 42.40028 37.17247 -51.53516 1.000 43.04149 235 SER B C 1
ATOM 3524 O O . SER B 1 243 ? 42.58648 36.12351 -50.91215 1.000 41.11943 235 SER B O 1
ATOM 3527 N N . LEU B 1 244 ? 42.92444 37.43366 -52.73305 1.000 38.89196 236 LEU B N 1
ATOM 3528 C CA . LEU B 1 244 ? 43.85686 36.48996 -53.35288 1.000 46.04417 236 LEU B CA 1
ATOM 3529 C C . LEU B 1 244 ? 45.29769 36.73840 -52.88059 1.000 51.37140 236 LEU B C 1
ATOM 3530 O O . LEU B 1 244 ? 45.68428 37.87351 -52.60648 1.000 50.19835 236 LEU B O 1
ATOM 3535 N N . HIS B 1 245 ? 46.12201 35.68665 -52.86444 1.000 53.61165 237 HIS B N 1
ATOM 3536 C CA . HIS B 1 245 ? 47.56794 35.85510 -52.76715 1.000 58.89540 237 HIS B CA 1
ATOM 3537 C C . HIS B 1 245 ? 48.20533 35.45433 -54.09903 1.000 59.35010 237 HIS B C 1
ATOM 3538 O O . HIS B 1 245 ? 47.96177 34.37126 -54.64411 1.000 59.01544 237 HIS B O 1
ATOM 3545 N N . LEU B 1 246 ? 49.01315 36.37459 -54.63085 1.000 53.91272 238 LEU B N 1
ATOM 3546 C CA . LEU B 1 246 ? 49.74947 36.12685 -55.85370 1.000 57.21197 238 LEU B CA 1
ATOM 3547 C C . LEU B 1 246 ? 51.13758 35.57127 -55.51444 1.000 58.01634 238 LEU B C 1
ATOM 3548 O O . LEU B 1 246 ? 51.81524 36.11546 -54.65929 1.000 56.25662 238 LEU B O 1
ATOM 3553 N N . LYS B 1 247 ? 51.50005 34.43839 -56.13839 1.000 57.80643 239 LYS B N 1
ATOM 3554 C CA . LYS B 1 247 ? 52.81722 33.82080 -56.02914 1.000 61.82835 239 LYS B CA 1
ATOM 3555 C C . LYS B 1 247 ? 53.42853 33.73002 -57.41702 1.000 58.94007 239 LYS B C 1
ATOM 3556 O O . LYS B 1 247 ? 52.67273 33.70881 -58.38017 1.000 53.71623 239 LYS B O 1
ATOM 3562 N N . GLY B 1 248 ? 54.77058 33.63244 -57.49275 1.000 67.07206 240 GLY B N 1
ATOM 3563 C CA . GLY B 1 248 ? 55.48787 33.50969 -58.75761 1.000 60.56086 240 GLY B CA 1
ATOM 3564 C C . GLY B 1 248 ? 55.80538 32.05979 -59.08258 1.000 62.12407 240 GLY B C 1
ATOM 3565 O O . GLY B 1 248 ? 55.48174 31.63872 -60.22065 1.000 62.38046 240 GLY B O 1
ATOM 3566 N N . ARG C 1 23 ? -22.22902 20.05972 -64.28940 1.000 71.61726 15 ARG C N 1
ATOM 3567 C CA . ARG C 1 23 ? -21.11001 21.04571 -64.27937 1.000 70.66622 15 ARG C CA 1
ATOM 3568 C C . ARG C 1 23 ? -20.62584 21.30647 -62.84839 1.000 67.66753 15 ARG C C 1
ATOM 3569 O O . ARG C 1 23 ? -21.42473 21.51933 -61.93426 1.000 68.60240 15 ARG C O 1
ATOM 3577 N N . TYR C 1 24 ? -19.30282 21.30943 -62.64755 1.000 60.35694 16 TYR C N 1
ATOM 3578 C CA . TYR C 1 24 ? -18.76466 21.56821 -61.32457 1.000 60.34524 16 TYR C CA 1
ATOM 3579 C C . TYR C 1 24 ? -17.61266 22.56521 -61.36254 1.000 58.95439 16 TYR C C 1
ATOM 3580 O O . TYR C 1 24 ? -17.04578 22.85938 -62.40956 1.000 57.73786 16 TYR C O 1
ATOM 3589 N N . LYS C 1 25 ? -17.30251 23.08002 -60.17249 1.000 56.76088 17 LYS C N 1
ATOM 3590 C CA . LYS C 1 25 ? -16.13048 23.89297 -59.92350 1.000 55.87520 17 LYS C CA 1
ATOM 3591 C C . LYS C 1 25 ? -15.35635 23.20278 -58.80371 1.000 58.70595 17 LYS C C 1
ATOM 3592 O O . LYS C 1 25 ? -15.96624 22.71363 -57.85471 1.000 60.57329 17 LYS C O 1
ATOM 3598 N N . ALA C 1 26 ? -14.01936 23.14080 -58.93087 1.000 58.94748 18 ALA C N 1
ATOM 3599 C CA . ALA C 1 26 ? -13.17724 22.62162 -57.86306 1.000 56.92592 18 ALA C CA 1
ATOM 3600 C C . ALA C 1 26 ? -12.63414 23.79848 -57.07493 1.000 53.95515 18 ALA C C 1
ATOM 3601 O O . ALA C 1 26 ? -12.38420 24.85557 -57.64079 1.000 51.99297 18 ALA C O 1
ATOM 3603 N N . GLU C 1 27 ? -12.41899 23.57327 -55.78699 1.000 54.70328 19 GLU C N 1
ATOM 3604 C CA . GLU C 1 27 ? -11.73188 24.52513 -54.93992 1.000 56.68322 19 GLU C CA 1
ATOM 3605 C C . GLU C 1 27 ? -11.01575 23.75994 -53.82913 1.000 55.44963 19 GLU C C 1
ATOM 3606 O O . GLU C 1 27 ? -11.35273 22.61390 -53.55828 1.000 56.86809 19 GLU C O 1
ATOM 3612 N N . ILE C 1 28 ? -10.10866 24.43782 -53.13413 1.000 53.00732 20 ILE C N 1
ATOM 3613 C CA . ILE C 1 28 ? -9.35054 23.83064 -52.05932 1.000 53.13996 20 ILE C CA 1
ATOM 3614 C C . ILE C 1 28 ? -10.26740 23.62245 -50.85324 1.000 56.18863 20 ILE C C 1
ATOM 3615 O O . ILE C 1 28 ? -10.88233 24.56737 -50.36701 1.000 57.06183 20 ILE C O 1
ATOM 3620 N N . GLY C 1 29 ? -10.31134 22.38237 -50.34344 1.000 56.12098 21 GLY C N 1
ATOM 3621 C CA . GLY C 1 29 ? -10.98620 22.06917 -49.09841 1.000 50.59868 21 GLY C CA 1
ATOM 3622 C C . GLY C 1 29 ? -10.02206 22.05197 -47.92153 1.000 55.47831 21 GLY C C 1
ATOM 3623 O O . GLY C 1 29 ? -10.36892 22.41279 -46.80243 1.000 53.79228 21 GLY C O 1
ATOM 3624 N N . SER C 1 30 ? -8.79709 21.61200 -48.18875 1.000 50.30499 22 SER C N 1
ATOM 3625 C CA . SER C 1 30 ? -7.85797 21.33382 -47.12291 1.000 46.86388 22 SER C CA 1
ATOM 3626 C C . SER C 1 30 ? -6.49704 21.02292 -47.72712 1.000 44.15274 22 SER C C 1
ATOM 3627 O O . SER C 1 30 ? -6.41617 20.44609 -48.80922 1.000 42.47414 22 SER C O 1
ATOM 3630 N N . VAL C 1 31 ? -5.44895 21.38279 -46.98718 1.000 47.22305 23 VAL C N 1
ATOM 3631 C CA . VAL C 1 31 ? -4.10800 21.02785 -47.38040 1.000 44.04908 23 VAL C CA 1
ATOM 3632 C C . VAL C 1 31 ? -3.37786 20.45464 -46.18058 1.000 48.24107 23 VAL C C 1
ATOM 3633 O O . VAL C 1 31 ? -3.32673 21.06747 -45.11349 1.000 46.77481 23 VAL C O 1
ATOM 3637 N N . SER C 1 32 ? -2.79790 19.28068 -46.43884 1.000 44.54596 24 SER C N 1
ATOM 3638 C CA . SER C 1 32 ? -1.99979 18.54552 -45.49106 1.000 43.62567 24 SER C CA 1
ATOM 3639 C C . SER C 1 32 ? -0.55685 18.50560 -45.98324 1.000 43.89867 24 SER C C 1
ATOM 3640 O O . SER C 1 32 ? -0.35098 18.06078 -47.12034 1.000 41.34902 24 SER C O 1
ATOM 3643 N N . PRO C 1 33 ? 0.45725 18.98346 -45.19828 1.000 46.12352 25 PRO C N 1
ATOM 3644 C CA . PRO C 1 33 ? 0.24641 19.666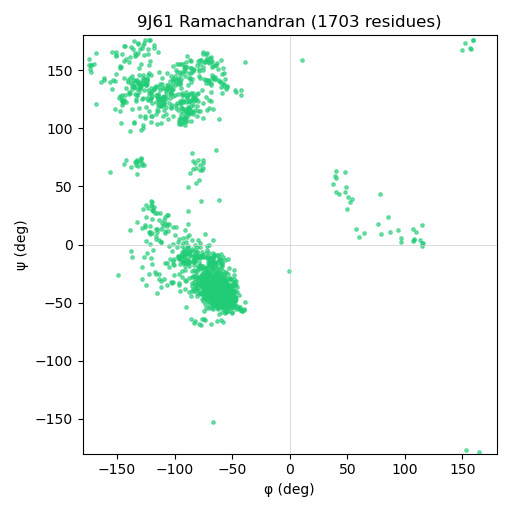25 -43.90714 1.000 47.33328 25 PRO C CA 1
ATOM 3645 C C . PRO C 1 33 ? -0.33160 21.08027 -44.02884 1.000 53.10806 25 PRO C C 1
ATOM 3646 O O . PRO C 1 33 ? -0.32172 21.69045 -45.10774 1.000 51.04073 25 PRO C O 1
ATOM 3650 N N . THR C 1 34 ? -0.83946 21.61209 -42.90770 1.000 51.33157 26 THR C N 1
ATOM 3651 C CA . THR C 1 34 ? -1.48945 22.92110 -42.90840 1.000 54.65906 26 THR C CA 1
ATOM 3652 C C . THR C 1 34 ? -0.51251 23.98517 -43.38435 1.000 51.19654 26 THR C C 1
ATOM 3653 O O . THR C 1 34 ? -0.87859 24.89129 -44.13515 1.000 49.97201 26 THR C O 1
ATOM 3657 N N . THR C 1 35 ? 0.73055 23.81309 -42.93552 1.000 52.63009 27 THR C N 1
ATOM 3658 C CA . THR C 1 35 ? 1.84452 24.71412 -43.18351 1.000 54.81515 27 THR C CA 1
ATOM 3659 C C . THR C 1 35 ? 2.25835 24.77336 -44.65755 1.000 54.78143 27 THR C C 1
ATOM 3660 O O . THR C 1 35 ? 3.08931 25.60641 -44.99151 1.000 56.06280 27 THR C O 1
ATOM 3664 N N . SER C 1 36 ? 1.74324 23.91351 -45.55363 1.000 56.30619 28 SER C N 1
ATOM 3665 C CA . SER C 1 36 ? 2.00707 24.12674 -46.97562 1.000 56.26512 28 SER C CA 1
ATOM 3666 C C . SER C 1 36 ? 0.77798 24.61688 -47.74340 1.000 54.33331 28 SER C C 1
ATOM 3667 O O . SER C 1 36 ? 0.82483 24.70608 -48.97339 1.000 54.13883 28 SER C O 1
ATOM 3670 N N . ARG C 1 37 ? -0.28193 25.00877 -47.02421 1.000 52.14557 29 ARG C N 1
ATOM 3671 C CA . ARG C 1 37 ? -1.47300 25.58287 -47.63997 1.000 54.23619 29 ARG C CA 1
ATOM 3672 C C . ARG C 1 37 ? -1.12411 26.73003 -48.58482 1.000 53.74749 29 ARG C C 1
ATOM 3673 O O . ARG C 1 37 ? -1.79023 26.90220 -49.60571 1.000 56.98863 29 ARG C O 1
ATOM 3681 N N . ASP C 1 38 ? -0.10307 27.53597 -48.25481 1.000 58.50314 30 ASP C N 1
ATOM 3682 C CA . ASP C 1 38 ? 0.26184 28.64511 -49.12867 1.000 59.82918 30 ASP C CA 1
ATOM 3683 C C . ASP C 1 38 ? 1.65776 28.45620 -49.72487 1.000 57.33381 30 ASP C C 1
ATOM 3684 O O . ASP C 1 38 ? 2.15970 29.41429 -50.30177 1.000 58.63129 30 ASP C O 1
ATOM 3689 N N . THR C 1 39 ? 2.26977 27.25418 -49.64714 1.000 54.77770 31 THR C N 1
ATOM 3690 C CA . THR C 1 39 ? 3.52768 27.03629 -50.36633 1.000 56.08191 31 THR C CA 1
ATOM 3691 C C . THR C 1 39 ? 3.48455 25.88146 -51.38251 1.000 54.41461 31 THR C C 1
ATOM 3692 O O . THR C 1 39 ? 4.49047 25.63656 -52.05967 1.000 51.70329 31 THR C O 1
ATOM 3696 N N . PHE C 1 40 ? 2.34853 25.18249 -51.54049 1.000 50.47584 32 PHE C N 1
ATOM 3697 C CA . PHE C 1 40 ? 2.32642 24.01463 -52.41168 1.000 47.39932 32 PHE C CA 1
ATOM 3698 C C . PHE C 1 40 ? 2.35925 24.45487 -53.87761 1.000 50.39185 32 PHE C C 1
ATOM 3699 O O . PHE C 1 40 ? 2.89614 23.74201 -54.73379 1.000 47.65041 32 PHE C O 1
ATOM 3707 N N . GLU C 1 41 ? 1.82122 25.65492 -54.15835 1.000 48.30325 33 GLU C N 1
ATOM 3708 C CA . GLU C 1 41 ? 1.77506 26.18115 -55.51226 1.000 49.20075 33 GLU C CA 1
ATOM 3709 C C . GLU C 1 41 ? 3.17101 26.56322 -56.00236 1.000 48.33984 33 GLU C C 1
ATOM 3710 O O . GLU C 1 41 ? 3.30387 27.01740 -57.14230 1.000 45.96464 33 GLU C O 1
ATOM 3716 N N . ASP C 1 42 ? 4.20210 26.38008 -55.16451 1.000 47.88354 34 ASP C N 1
ATOM 3717 C CA . ASP C 1 42 ? 5.56705 26.60014 -55.62964 1.000 52.82947 34 ASP C CA 1
ATOM 3718 C C . ASP C 1 42 ? 6.01293 25.49530 -56.58588 1.000 49.20573 34 ASP C C 1
ATOM 3719 O O . ASP C 1 42 ? 6.90983 25.73143 -57.39794 1.000 42.64379 34 ASP C O 1
ATOM 3724 N N . HIS C 1 43 ? 5.37994 24.30829 -56.48799 1.000 48.84183 35 HIS C N 1
ATOM 3725 C CA . HIS C 1 43 ? 5.72983 23.16942 -57.33122 1.000 44.54809 35 HIS C CA 1
ATOM 3726 C C . HIS C 1 43 ? 5.03167 23.27565 -58.68212 1.000 41.97265 35 HIS C C 1
ATOM 3727 O O . HIS C 1 43 ? 3.95366 23.86167 -58.79690 1.000 39.01891 35 HIS C O 1
ATOM 3734 N N . ASP C 1 44 ? 5.67354 22.71281 -59.70329 1.000 38.17749 36 ASP C N 1
ATOM 3735 C CA . ASP C 1 44 ? 5.12938 22.69403 -61.04523 1.000 39.85959 36 ASP C CA 1
ATOM 3736 C C . ASP C 1 44 ? 4.58633 21.29810 -61.41139 1.000 40.20969 36 ASP C C 1
ATOM 3737 O O . ASP C 1 44 ? 4.09820 21.07428 -62.52637 1.000 39.78146 36 ASP C O 1
ATOM 3742 N N . THR C 1 45 ? 4.70143 20.32495 -60.50557 1.000 35.35410 37 THR C N 1
ATOM 3743 C CA . THR C 1 45 ? 4.26639 18.97100 -60.81274 1.000 40.23980 37 THR C CA 1
ATOM 3744 C C . THR C 1 45 ? 3.40152 18.46282 -59.67672 1.000 39.49154 37 THR C C 1
ATOM 3745 O O . THR C 1 45 ? 3.76466 18.65963 -58.50973 1.000 38.16813 37 THR C O 1
ATOM 3749 N N . CYS C 1 46 ? 2.33847 17.75389 -60.04971 1.000 35.79977 38 CYS C N 1
ATOM 3750 C CA . CYS C 1 46 ? 1.49458 17.05373 -59.08972 1.000 32.82303 38 CYS C CA 1
ATOM 3751 C C . CYS C 1 46 ? 1.11752 15.66382 -59.60190 1.000 34.05912 38 CYS C C 1
ATOM 3752 O O . CYS C 1 46 ? 1.34838 15.30201 -60.76399 1.000 27.58899 38 CYS C O 1
ATOM 3755 N N . PHE C 1 47 ? 0.51262 14.85468 -58.72097 1.000 30.35130 39 PHE C N 1
ATOM 3756 C CA . PHE C 1 47 ? -0.22745 13.70277 -59.23507 1.000 33.51041 39 PHE C CA 1
ATOM 3757 C C . PHE C 1 47 ? -1.66239 13.79269 -58.73388 1.000 28.81206 39 PHE C C 1
ATOM 3758 O O . PHE C 1 47 ? -1.87925 14.22451 -57.59578 1.000 32.24646 39 PHE C O 1
ATOM 3766 N N . LEU C 1 48 ? -2.60549 13.32684 -59.57484 1.000 31.20333 40 LEU C N 1
ATOM 3767 C CA . LEU C 1 48 ? -3.99845 13.14178 -59.19771 1.000 33.89820 40 LEU C CA 1
ATOM 3768 C C . LEU C 1 48 ? -4.31844 11.64876 -59.06692 1.000 35.15087 40 LEU C C 1
ATOM 3769 O O . LEU C 1 48 ? -4.28256 10.89692 -60.02304 1.000 35.17773 40 LEU C O 1
ATOM 3774 N N . GLY C 1 49 ? -4.58530 11.20556 -57.84896 1.000 33.77751 41 GLY C N 1
ATOM 3775 C CA . GLY C 1 49 ? -4.94628 9.82653 -57.65314 1.000 35.20108 41 GLY C CA 1
ATOM 3776 C C . GLY C 1 49 ? -6.41233 9.60060 -58.00700 1.000 37.01152 41 GLY C C 1
ATOM 3777 O O . GLY C 1 49 ? -7.27427 10.35253 -57.55578 1.000 41.21571 41 GLY C O 1
ATOM 3778 N N . VAL C 1 50 ? -6.64643 8.56974 -58.82714 1.000 37.35151 42 VAL C N 1
ATOM 3779 C CA . VAL C 1 50 ? -7.95749 8.19883 -59.33205 1.000 39.25700 42 VAL C CA 1
ATOM 3780 C C . VAL C 1 50 ? -8.39343 6.85373 -58.74022 1.000 41.16547 42 VAL C C 1
ATOM 3781 O O . VAL C 1 50 ? -7.71745 5.84875 -58.88546 1.000 40.47473 42 VAL C O 1
ATOM 3785 N N . SER C 1 51 ? -9.50934 6.84662 -58.01208 1.000 42.11389 43 SER C N 1
ATOM 3786 C CA . SER C 1 51 ? -10.11930 5.60355 -57.57822 1.000 40.36291 43 SER C CA 1
ATOM 3787 C C . SER C 1 51 ? -11.17442 5.20372 -58.59816 1.000 41.73241 43 SER C C 1
ATOM 3788 O O . SER C 1 51 ? -11.80149 6.04683 -59.21994 1.000 42.89819 43 SER C O 1
ATOM 3791 N N . LEU C 1 52 ? -11.35345 3.89776 -58.78335 1.000 42.07740 44 LEU C N 1
ATOM 3792 C CA . LEU C 1 52 ? -12.26358 3.43793 -59.81032 1.000 43.31783 44 LEU C CA 1
ATOM 3793 C C . LEU C 1 52 ? -13.67851 3.28084 -59.24217 1.000 43.97346 44 LEU C C 1
ATOM 3794 O O . LEU C 1 52 ? -13.84437 3.10465 -58.02518 1.000 40.92215 44 LEU C O 1
ATOM 3799 N N . GLU C 1 53 ? -14.67062 3.34400 -60.15404 1.000 43.56425 45 GLU C N 1
ATOM 3800 C CA . GLU C 1 53 ? -16.09258 3.24195 -59.82189 1.000 49.15666 45 GLU C CA 1
ATOM 3801 C C . GLU C 1 53 ? -16.36544 4.17276 -58.65071 1.000 49.07953 45 GLU C C 1
ATOM 3802 O O . GLU C 1 53 ? -16.65331 3.73158 -57.53874 1.000 49.73882 45 GLU C O 1
ATOM 3808 N N . ASN C 1 54 ? -16.14246 5.45880 -58.87852 1.000 52.91913 46 ASN C N 1
ATOM 3809 C CA . ASN C 1 54 ? -16.19232 6.42962 -57.79836 1.000 53.10204 46 ASN C CA 1
ATOM 3810 C C . ASN C 1 54 ? -16.90238 7.64672 -58.38407 1.000 53.89905 46 ASN C C 1
ATOM 3811 O O . ASN C 1 54 ? -16.57852 8.05090 -59.50404 1.000 56.71597 46 ASN C O 1
ATOM 3816 N N . SER C 1 55 ? -17.93430 8.13761 -57.66487 1.000 54.69461 47 SER C N 1
ATOM 3817 C CA . SER C 1 55 ? -18.82035 9.18969 -58.15059 1.000 53.88322 47 SER C CA 1
ATOM 3818 C C . SER C 1 55 ? -18.07234 10.51369 -58.17046 1.000 52.82021 47 SER C C 1
ATOM 3819 O O . SER C 1 55 ? -18.31344 11.36284 -59.04029 1.000 56.11705 47 SER C O 1
ATOM 3822 N N . ASN C 1 56 ? -17.10623 10.64054 -57.25756 1.000 49.63206 48 ASN C N 1
ATOM 3823 C CA . ASN C 1 56 ? -16.19523 11.77953 -57.26648 1.000 48.90555 48 ASN C CA 1
ATOM 3824 C C . ASN C 1 56 ? -15.26537 11.78973 -58.48859 1.000 45.91122 48 ASN C C 1
ATOM 3825 O O . ASN C 1 56 ? -14.47638 12.70974 -58.60153 1.000 52.42561 48 ASN C O 1
ATOM 3830 N N . PHE C 1 57 ? -15.40249 10.84889 -59.43873 1.000 52.15386 49 PHE C N 1
ATOM 3831 C CA . PHE C 1 57 ? -14.62664 10.87908 -60.66981 1.000 50.21908 49 PHE C CA 1
ATOM 3832 C C . PHE C 1 57 ? -15.54578 10.84129 -61.89171 1.000 53.15698 49 PHE C C 1
ATOM 3833 O O . PHE C 1 57 ? -15.11392 10.47246 -62.97682 1.000 49.85126 49 PHE C O 1
ATOM 3841 N N . LYS C 1 58 ? -16.80876 11.25627 -61.74849 1.000 61.61267 50 LYS C N 1
ATOM 3842 C CA . LYS C 1 58 ? -17.66390 11.43547 -62.92336 1.000 64.42230 50 LYS C CA 1
ATOM 3843 C C . LYS C 1 58 ? -17.01801 12.42963 -63.89627 1.000 65.13141 50 LYS C C 1
ATOM 3844 O O . LYS C 1 58 ? -16.33796 13.36956 -63.48520 1.000 65.30654 50 LYS C O 1
ATOM 3850 N N . PRO C 1 59 ? -17.20717 12.28585 -65.22728 1.000 61.21827 51 PRO C N 1
ATOM 3851 C CA . PRO C 1 59 ? -16.53428 13.16300 -66.18521 1.000 58.95047 51 PRO C CA 1
ATOM 3852 C C . PRO C 1 59 ? -16.60524 14.66195 -65.89596 1.000 58.97360 51 PRO C C 1
ATOM 3853 O O . PRO C 1 59 ? -15.66528 15.37900 -66.22795 1.000 57.83486 51 PRO C O 1
ATOM 3857 N N . ALA C 1 60 ? -17.69816 15.13986 -65.28175 1.000 58.99088 52 ALA C N 1
ATOM 3858 C CA . ALA C 1 60 ? -17.83513 16.56982 -65.03250 1.000 59.23242 52 ALA C CA 1
ATOM 3859 C C . ALA C 1 60 ? -16.96298 16.97162 -63.84654 1.000 57.11505 52 ALA C C 1
ATOM 3860 O O . ALA C 1 60 ? -16.44597 18.08661 -63.81541 1.000 52.24602 52 ALA C O 1
ATOM 3862 N N . LYS C 1 61 ? -16.81187 16.06946 -62.86870 1.000 56.43099 53 LYS C N 1
ATOM 3863 C CA . LYS C 1 61 ? -15.93274 16.34527 -61.74676 1.000 54.53005 53 LYS C CA 1
ATOM 3864 C C . LYS C 1 61 ? -14.47079 16.27433 -62.19995 1.000 46.59072 53 LYS C C 1
ATOM 3865 O O . LYS C 1 61 ? -13.63972 17.00624 -61.67793 1.000 48.34354 53 LYS C O 1
ATOM 3871 N N . VAL C 1 62 ? -14.18592 15.47250 -63.22411 1.000 52.21486 54 VAL C N 1
ATOM 3872 C CA . VAL C 1 62 ? -12.83398 15.30058 -63.73730 1.000 49.97351 54 VAL C CA 1
ATOM 3873 C C . VAL C 1 62 ? -12.42307 16.52571 -64.55015 1.000 49.99221 54 VAL C C 1
ATOM 3874 O O . VAL C 1 62 ? -11.23707 16.86771 -64.57724 1.000 49.73442 54 VAL C O 1
ATOM 3878 N N . ASP C 1 63 ? -13.39614 17.17782 -65.19893 1.000 50.77747 55 ASP C N 1
ATOM 3879 C CA . ASP C 1 63 ? -13.14823 18.37895 -65.99576 1.000 49.30540 55 ASP C CA 1
ATOM 3880 C C . ASP C 1 63 ? -12.88911 19.52679 -65.03160 1.000 45.29478 55 ASP C C 1
ATOM 3881 O O . ASP C 1 63 ? -11.95013 20.28681 -65.21359 1.000 47.38258 55 ASP C O 1
ATOM 3886 N N . ALA C 1 64 ? -13.65398 19.57261 -63.93850 1.000 48.70031 56 ALA C N 1
ATOM 3887 C CA . ALA C 1 64 ? -13.46685 20.59145 -62.92436 1.000 47.56858 56 ALA C CA 1
ATOM 3888 C C . ALA C 1 64 ? -12.12677 20.42132 -62.21055 1.000 46.95875 56 ALA C C 1
ATOM 3889 O O . ALA C 1 64 ? -11.45273 21.39527 -61.93847 1.000 46.83930 56 ALA C O 1
ATOM 3891 N N . MET C 1 65 ? -11.75974 19.18827 -61.88679 1.000 45.25025 57 MET C N 1
ATOM 3892 C CA . MET C 1 65 ? -10.49866 18.93515 -61.22398 1.000 46.08915 57 MET C CA 1
ATOM 3893 C C . MET C 1 65 ? -9.35178 19.12531 -62.22009 1.000 40.60008 57 MET C C 1
ATOM 3894 O O . MET C 1 65 ? -8.31273 19.64824 -61.85913 1.000 42.19766 57 MET C O 1
ATOM 3899 N N . ALA C 1 66 ? -9.55993 18.81652 -63.50012 1.000 42.11203 58 ALA C N 1
ATOM 3900 C CA . ALA C 1 66 ? -8.50505 19.04667 -64.48320 1.000 42.18082 58 ALA C CA 1
ATOM 3901 C C . ALA C 1 66 ? -8.23806 20.54870 -64.64799 1.000 46.26090 58 ALA C C 1
ATOM 3902 O O . ALA C 1 66 ? -7.09008 20.95373 -64.86906 1.000 44.22062 58 ALA C O 1
ATOM 3904 N N . LYS C 1 67 ? -9.28103 21.36667 -64.44873 1.000 44.92362 59 LYS C N 1
ATOM 3905 C CA . LYS C 1 67 ? -9.21504 22.81270 -64.62550 1.000 44.62098 59 LYS C CA 1
ATOM 3906 C C . LYS C 1 67 ? -8.45290 23.46151 -63.46649 1.000 44.50229 59 LYS C C 1
ATOM 3907 O O . LYS C 1 67 ? -7.57992 24.29853 -63.66045 1.000 44.76157 59 LYS C O 1
ATOM 3913 N N . TRP C 1 68 ? -8.76676 23.04831 -62.24852 1.000 42.75733 60 TRP C N 1
ATOM 3914 C CA . TRP C 1 68 ? -8.05362 23.52412 -61.08452 1.000 43.93651 60 TRP C CA 1
ATOM 3915 C C . TRP C 1 68 ? -6.55563 23.19912 -61.15575 1.000 45.13132 60 TRP C C 1
ATOM 3916 O O . TRP C 1 68 ? -5.71557 23.99404 -60.70072 1.000 43.30774 60 TRP C O 1
ATOM 3927 N N . ILE C 1 69 ? -6.22170 22.03721 -61.73598 1.000 41.26748 61 ILE C N 1
ATOM 3928 C CA . ILE C 1 69 ? -4.83873 21.64724 -61.97221 1.000 41.37194 61 ILE C CA 1
ATOM 3929 C C . ILE C 1 69 ? -4.22186 22.51542 -63.08014 1.000 42.84075 61 ILE C C 1
ATOM 3930 O O . ILE C 1 69 ? -3.06485 22.92740 -62.98722 1.000 42.79798 61 ILE C O 1
ATOM 3935 N N . SER C 1 70 ? -4.98899 22.72960 -64.14802 1.000 41.75583 62 SER C N 1
ATOM 3936 C CA . SER C 1 70 ? -4.60313 23.42680 -65.36495 1.000 41.57624 62 SER C CA 1
ATOM 3937 C C . SER C 1 70 ? -3.98709 24.80575 -65.11480 1.000 46.28530 62 SER C C 1
ATOM 3938 O O . SER C 1 70 ? -3.21219 25.27689 -65.95681 1.000 48.39345 62 SER C O 1
ATOM 3941 N N . ARG C 1 71 ? -4.42296 25.44058 -64.01464 1.000 41.75913 63 ARG C N 1
ATOM 3942 C CA . ARG C 1 71 ? -4.06990 26.78951 -63.62646 1.000 47.42566 63 ARG C CA 1
ATOM 3943 C C . ARG C 1 71 ? -2.86479 26.79235 -62.69261 1.000 48.66017 63 ARG C C 1
ATOM 3944 O O . ARG C 1 71 ? -2.26376 27.84532 -62.51550 1.000 44.52464 63 ARG C O 1
ATOM 3952 N N . ARG C 1 72 ? -2.51573 25.63325 -62.10784 1.000 45.42240 64 ARG C N 1
ATOM 3953 C CA . ARG C 1 72 ? -1.47761 25.58208 -61.09197 1.000 43.99502 64 ARG C CA 1
ATOM 3954 C C . ARG C 1 72 ? -0.26667 24.76915 -61.56925 1.000 41.41357 64 ARG C C 1
ATOM 3955 O O . ARG C 1 72 ? 0.86136 25.22711 -61.37431 1.000 44.01691 64 ARG C O 1
ATOM 3963 N N . PHE C 1 73 ? -0.45676 23.62726 -62.24941 1.000 39.96459 65 PHE C N 1
ATOM 3964 C CA . PHE C 1 73 ? 0.68421 22.78330 -62.53869 1.000 40.47050 65 PHE C CA 1
ATOM 3965 C C . PHE C 1 73 ? 0.79503 22.53655 -64.03574 1.000 42.15181 65 PHE C C 1
ATOM 3966 O O . PHE C 1 73 ? -0.22405 22.35766 -64.70365 1.000 42.58188 65 PHE C O 1
ATOM 3974 N N . SER C 1 74 ? 2.03696 22.50563 -64.55289 1.000 37.80731 66 SER C N 1
ATOM 3975 C CA . SER C 1 74 ? 2.25679 22.27186 -65.97896 1.000 43.54566 66 SER C CA 1
ATOM 3976 C C . SER C 1 74 ? 2.37975 20.77091 -66.29222 1.000 46.19571 66 SER C C 1
ATOM 3977 O O . SER C 1 74 ? 2.31261 20.33010 -67.45828 1.000 40.64898 66 SER C O 1
ATOM 3980 N N . GLN C 1 75 ? 2.55887 19.96874 -65.23437 1.000 43.14458 67 GLN C N 1
ATOM 3981 C CA . GLN C 1 75 ? 2.63084 18.53076 -65.40062 1.000 44.46681 67 GLN C CA 1
ATOM 3982 C C . GLN C 1 75 ? 1.85097 17.83859 -64.29864 1.000 40.10212 67 GLN C C 1
ATOM 3983 O O . GLN C 1 75 ? 1.99811 18.16739 -63.11560 1.000 35.79142 67 GLN C O 1
ATOM 3989 N N . CYS C 1 76 ? 1.14091 16.78866 -64.70972 1.000 36.73419 68 CYS C N 1
ATOM 3990 C CA . CYS C 1 76 ? 0.30902 16.04451 -63.79975 1.000 37.94626 68 CYS C CA 1
ATOM 3991 C C . CYS C 1 76 ? 0.32897 14.56957 -64.16899 1.000 39.69151 68 CYS C C 1
ATOM 3992 O O . CYS C 1 76 ? 0.14882 14.22177 -65.34503 1.000 35.45031 68 CYS C O 1
ATOM 3995 N N . THR C 1 77 ? 0.71908 13.74241 -63.18217 1.000 35.62693 69 THR C N 1
ATOM 3996 C CA . THR C 1 77 ? 0.59106 12.29843 -63.30339 1.000 32.68181 69 THR C CA 1
ATOM 3997 C C . THR C 1 77 ? -0.79089 11.89436 -62.80030 1.000 35.23028 69 THR C C 1
ATOM 3998 O O . THR C 1 77 ? -1.12675 12.13217 -61.62822 1.000 31.17418 69 THR C O 1
ATOM 4002 N N . VAL C 1 78 ? -1.59000 11.31451 -63.70030 1.000 33.31728 70 VAL C N 1
ATOM 4003 C CA . VAL C 1 78 ? -2.87995 10.75445 -63.30823 1.000 36.46034 70 VAL C CA 1
ATOM 4004 C C . VAL C 1 78 ? -2.69991 9.29738 -62.88449 1.000 32.68403 70 VAL C C 1
ATOM 4005 O O . VAL C 1 78 ? -2.47401 8.43951 -63.70766 1.000 30.92895 70 VAL C O 1
ATOM 4009 N N . LEU C 1 79 ? -2.78476 9.04717 -61.57153 1.000 33.86547 71 LEU C N 1
ATOM 4010 C CA . LEU C 1 79 ? -2.55170 7.73307 -61.02377 1.000 28.13146 71 LEU C CA 1
ATOM 4011 C C . LEU C 1 79 ? -3.86669 6.96707 -60.95174 1.000 34.00350 71 LEU C C 1
ATOM 4012 O O . LEU C 1 79 ? -4.75260 7.31895 -60.17457 1.000 32.92246 71 LEU C O 1
ATOM 4017 N N . ILE C 1 80 ? -3.99780 5.94821 -61.80389 1.000 34.83292 72 ILE C N 1
ATOM 4018 C CA . ILE C 1 80 ? -5.20482 5.15423 -61.91288 1.000 35.31080 72 ILE C CA 1
ATOM 4019 C C . ILE C 1 80 ? -5.03270 4.03807 -60.90808 1.000 37.73833 72 ILE C C 1
ATOM 4020 O O . ILE C 1 80 ? -3.96471 3.41906 -60.89731 1.000 38.87877 72 ILE C O 1
ATOM 4025 N N . GLY C 1 81 ? -6.02760 3.87993 -60.01999 1.000 40.57823 73 GLY C N 1
ATOM 4026 C CA . GLY C 1 81 ? -5.97648 2.86776 -58.97416 1.000 37.85052 73 GLY C CA 1
ATOM 4027 C C . GLY C 1 81 ? -6.50854 1.50683 -59.42832 1.000 37.53250 73 GLY C C 1
ATOM 4028 O O . GLY C 1 81 ? -7.47648 1.04175 -58.85428 1.000 34.43074 73 GLY C O 1
ATOM 4029 N N . ASP C 1 82 ? -5.88467 0.87100 -60.44250 1.000 35.62513 74 ASP C N 1
ATOM 4030 C CA . ASP C 1 82 ? -6.41474 -0.36490 -61.02664 1.000 34.16311 74 ASP C CA 1
ATOM 4031 C C . ASP C 1 82 ? -6.14364 -1.57805 -60.13087 1.000 37.99444 74 ASP C C 1
ATOM 4032 O O . ASP C 1 82 ? -7.07158 -2.14114 -59.55285 1.000 40.75610 74 ASP C O 1
ATOM 4037 N N . SER C 1 83 ? -4.88363 -1.99708 -59.99309 1.000 33.39889 75 SER C N 1
ATOM 4038 C CA . SER C 1 83 ? -4.55356 -3.25019 -59.33133 1.000 37.99362 75 SER C CA 1
ATOM 4039 C C . SER C 1 83 ? -5.05439 -3.28643 -57.88428 1.000 37.49393 75 SER C C 1
ATOM 4040 O O . SER C 1 83 ? -5.37933 -4.35851 -57.36941 1.000 37.16814 75 SER C O 1
ATOM 4043 N N . ILE C 1 84 ? -5.06930 -2.12554 -57.21609 1.000 36.59693 76 ILE C N 1
ATOM 4044 C CA . ILE C 1 84 ? -5.53813 -2.04276 -55.83502 1.000 38.57400 76 ILE C CA 1
ATOM 4045 C C . ILE C 1 84 ? -7.06613 -2.22376 -55.77386 1.000 39.53136 76 ILE C C 1
ATOM 4046 O O . ILE C 1 84 ? -7.60900 -2.49293 -54.71284 1.000 38.56161 76 ILE C O 1
ATOM 4051 N N . HIS C 1 85 ? -7.75626 -2.07057 -56.90176 1.000 37.64721 77 HIS C N 1
ATOM 4052 C CA . HIS C 1 85 ? -9.20127 -2.19256 -56.95060 1.000 41.22214 77 HIS C CA 1
ATOM 4053 C C . HIS C 1 85 ? -9.65127 -3.65557 -56.85479 1.000 43.14559 77 HIS C C 1
ATOM 4054 O O . HIS C 1 85 ? -10.78522 -3.93063 -56.46570 1.000 37.66671 77 HIS C O 1
ATOM 4061 N N . ARG C 1 86 ? -8.76332 -4.57051 -57.23905 1.000 39.60165 78 ARG C N 1
ATOM 4062 C CA . ARG C 1 86 ? -8.95430 -5.99954 -57.04326 1.000 40.89119 78 ARG C CA 1
ATOM 4063 C C . ARG C 1 86 ? -9.30113 -6.31078 -55.57627 1.000 42.98878 78 ARG C C 1
ATOM 4064 O O . ARG C 1 86 ? -9.95910 -7.30782 -55.29535 1.000 43.58161 78 ARG C O 1
ATOM 4072 N N . ILE C 1 87 ? -8.84301 -5.49194 -54.62419 1.000 39.48124 79 ILE C N 1
ATOM 4073 C CA . ILE C 1 87 ? -9.09984 -5.76317 -53.21720 1.000 44.80071 79 ILE C CA 1
ATOM 4074 C C . ILE C 1 87 ? -10.55280 -5.42521 -52.89497 1.000 49.05505 79 ILE C C 1
ATOM 4075 O O . ILE C 1 87 ? -11.22073 -6.20832 -52.24302 1.000 48.56678 79 ILE C O 1
ATOM 4080 N N . THR C 1 88 ? -11.01786 -4.28313 -53.41073 1.000 48.29475 80 THR C N 1
ATOM 4081 C CA . THR C 1 88 ? -12.39384 -3.83814 -53.30649 1.000 48.51116 80 THR C CA 1
ATOM 4082 C C . THR C 1 88 ? -13.30892 -4.91504 -53.89156 1.000 51.22569 80 THR C C 1
ATOM 4083 O O . THR C 1 88 ? -14.30085 -5.28313 -53.27350 1.000 56.98163 80 THR C O 1
ATOM 4087 N N . LEU C 1 89 ? -12.96106 -5.43384 -55.06969 1.000 49.36468 81 LEU C N 1
ATOM 4088 C CA . LEU C 1 89 ? -13.80215 -6.37972 -55.77874 1.000 48.90426 81 LEU C CA 1
ATOM 4089 C C . LEU C 1 89 ? -13.94707 -7.70885 -55.01394 1.000 53.57412 81 LEU C C 1
ATOM 4090 O O . LEU C 1 89 ? -15.05305 -8.21287 -54.85689 1.000 54.08177 81 LEU C O 1
ATOM 4095 N N . GLU C 1 90 ? -12.84801 -8.24894 -54.48016 1.000 43.54761 82 GLU C N 1
ATOM 4096 C CA . GLU C 1 90 ? -12.88192 -9.45707 -53.68136 1.000 50.45044 82 GLU C CA 1
ATOM 4097 C C . GLU C 1 90 ? -13.77177 -9.30727 -52.43823 1.000 55.04932 82 GLU C C 1
ATOM 4098 O O . GLU C 1 90 ? -14.61575 -10.17130 -52.20827 1.000 59.32279 82 GLU C O 1
ATOM 4104 N N . SER C 1 91 ? -13.60967 -8.23340 -51.65307 1.000 52.98758 83 SER C N 1
ATOM 4105 C CA . SER C 1 91 ? -14.45453 -7.95159 -50.49192 1.000 59.64165 83 SER C CA 1
ATOM 4106 C C . SER C 1 91 ? -15.94357 -7.78852 -50.83972 1.000 57.68156 83 SER C C 1
ATOM 4107 O O . SER C 1 91 ? -16.77653 -8.58559 -50.41575 1.000 67.47608 83 SER C O 1
ATOM 4110 N N . THR C 1 92 ? -16.27166 -6.74639 -51.60651 1.000 60.18582 84 THR C N 1
ATOM 4111 C CA . THR C 1 92 ? -17.63567 -6.26236 -51.76927 1.000 63.79002 84 THR C CA 1
ATOM 4112 C C . THR C 1 92 ? -18.41581 -6.93117 -52.91228 1.000 61.01569 84 THR C C 1
ATOM 4113 O O . THR C 1 92 ? -19.54384 -6.54212 -53.18308 1.000 60.13154 84 THR C O 1
ATOM 4117 N N . ARG C 1 93 ? -17.81891 -7.85205 -53.67051 1.000 60.62914 85 ARG C N 1
ATOM 4118 C CA . ARG C 1 93 ? -18.59803 -8.58788 -54.66153 1.000 63.25457 85 ARG C CA 1
ATOM 4119 C C . ARG C 1 93 ? -18.20304 -10.05888 -54.67982 1.000 65.64128 85 ARG C C 1
ATOM 4120 O O . ARG C 1 93 ? -18.57616 -10.78773 -55.59690 1.000 66.51734 85 ARG C O 1
ATOM 4128 N N . SER C 1 94 ? -17.44292 -10.48005 -53.66298 1.000 71.96223 86 SER C N 1
ATOM 4129 C CA . SER C 1 94 ? -17.08891 -11.87608 -53.49425 1.000 68.85753 86 SER C CA 1
ATOM 4130 C C . SER C 1 94 ? -16.30306 -12.42789 -54.68744 1.000 67.34898 86 SER C C 1
ATOM 4131 O O . SER C 1 94 ? -15.99006 -13.60789 -54.68367 1.000 64.31005 86 SER C O 1
ATOM 4134 N N . MET C 1 95 ? -15.91617 -11.58173 -55.66334 1.000 56.07421 87 MET C N 1
ATOM 4135 C CA . MET C 1 95 ? -15.32132 -12.05753 -56.90749 1.000 51.04696 87 MET C CA 1
ATOM 4136 C C . MET C 1 95 ? -14.08729 -12.92158 -56.65878 1.000 44.63222 87 MET C C 1
ATOM 4137 O O . MET C 1 95 ? -13.30818 -12.63473 -55.74983 1.000 46.96161 87 MET C O 1
ATOM 4142 N N . PRO C 1 96 ? -13.86639 -13.99745 -57.45498 1.000 44.00949 88 PRO C N 1
ATOM 4143 C CA . PRO C 1 96 ? -12.61339 -14.75446 -57.40826 1.000 40.68355 88 PRO C CA 1
ATOM 4144 C C . PRO C 1 96 ? -11.32344 -14.03040 -57.84529 1.000 38.55101 88 PRO C C 1
ATOM 4145 O O . PRO C 1 96 ? -11.35753 -13.11926 -58.66414 1.000 41.17959 88 PRO C O 1
ATOM 4149 N N . PRO C 1 97 ? -10.14139 -14.45148 -57.36250 1.000 36.88753 89 PRO C N 1
ATOM 4150 C CA . PRO C 1 97 ? -8.89741 -13.71145 -57.58353 1.000 37.52158 89 PRO C CA 1
ATOM 4151 C C . PRO C 1 97 ? -8.65258 -13.25922 -59.00848 1.000 35.54954 89 PRO C C 1
ATOM 4152 O O . PRO C 1 97 ? -8.37560 -12.09319 -59.23233 1.000 38.73373 89 PRO C O 1
ATOM 4156 N N . ARG C 1 98 ? -8.80169 -14.16306 -59.96461 1.000 33.57755 90 ARG C N 1
ATOM 4157 C CA . ARG C 1 98 ? -8.56186 -13.81884 -61.34759 1.000 38.56124 90 ARG C CA 1
ATOM 4158 C C . ARG C 1 98 ? -9.51091 -12.74475 -61.86530 1.000 42.49695 90 ARG C C 1
ATOM 4159 O O . ARG C 1 98 ? -9.07599 -11.81164 -62.56320 1.000 42.13634 90 ARG C O 1
ATOM 4167 N N . ALA C 1 99 ? -10.80788 -12.91279 -61.57417 1.000 41.38240 91 ALA C N 1
ATOM 4168 C CA . ALA C 1 99 ? -11.84194 -12.03769 -62.11690 1.000 44.07019 91 ALA C CA 1
ATOM 4169 C C . ALA C 1 99 ? -11.68786 -10.64680 -61.48769 1.000 39.50776 91 ALA C C 1
ATOM 4170 O O . ALA C 1 99 ? -11.81493 -9.63169 -62.14651 1.000 39.11841 91 ALA C O 1
ATOM 4172 N N . ALA C 1 100 ? -11.39170 -10.61101 -60.19372 1.000 37.24302 92 ALA C N 1
ATOM 4173 C CA . ALA C 1 100 ? -11.19361 -9.38213 -59.47855 1.000 39.43265 92 ALA C CA 1
ATOM 4174 C C . ALA C 1 100 ? -10.07768 -8.55503 -60.11654 1.000 41.91509 92 ALA C C 1
ATOM 4175 O O . ALA C 1 100 ? -10.23769 -7.34201 -60.22232 1.000 36.31996 92 ALA C O 1
ATOM 4177 N N . LEU C 1 101 ? -8.94573 -9.18098 -60.47878 1.000 38.52884 93 LEU C N 1
ATOM 4178 C CA . LEU C 1 101 ? -7.83379 -8.43389 -61.05579 1.000 41.30395 93 LEU C CA 1
ATOM 4179 C C . LEU C 1 101 ? -8.08796 -8.06565 -62.51870 1.000 42.99290 93 LEU C C 1
ATOM 4180 O O . LEU C 1 101 ? -7.81301 -6.93459 -62.91255 1.000 40.59179 93 LEU C O 1
ATOM 4185 N N . ASP C 1 102 ? -8.55007 -9.02751 -63.33680 1.000 39.04096 94 ASP C N 1
ATOM 4186 C CA . ASP C 1 102 ? -8.84223 -8.76128 -64.73572 1.000 43.12643 94 ASP C CA 1
ATOM 4187 C C . ASP C 1 102 ? -9.78724 -7.57426 -64.82442 1.000 43.78048 94 ASP C C 1
ATOM 4188 O O . ASP C 1 102 ? -9.57133 -6.66513 -65.60829 1.000 45.18575 94 ASP C O 1
ATOM 4193 N N . ASP C 1 103 ? -10.83614 -7.60239 -64.01030 1.000 46.26302 95 ASP C N 1
ATOM 4194 C CA . ASP C 1 103 ? -11.82213 -6.54038 -64.01200 1.000 46.57036 95 ASP C CA 1
ATOM 4195 C C . ASP C 1 103 ? -11.23607 -5.22047 -63.51886 1.000 45.59432 95 ASP C C 1
ATOM 4196 O O . ASP C 1 103 ? -11.63412 -4.17339 -63.98664 1.000 46.84673 95 ASP C O 1
ATOM 4201 N N . ALA C 1 104 ? -10.40595 -5.26264 -62.48696 1.000 43.32734 96 ALA C N 1
ATOM 4202 C CA . ALA C 1 104 ? -9.84687 -4.04874 -61.92683 1.000 43.68605 96 ALA C CA 1
ATOM 4203 C C . ALA C 1 104 ? -9.00700 -3.35557 -62.99882 1.000 42.93943 96 ALA C C 1
ATOM 4204 O O . ALA C 1 104 ? -9.16201 -2.16753 -63.21260 1.000 44.02987 96 ALA C O 1
ATOM 4206 N N . LEU C 1 105 ? -8.24709 -4.12745 -63.76103 1.000 41.37460 97 LEU C N 1
ATOM 4207 C CA . LEU C 1 105 ? -7.45722 -3.59827 -64.86704 1.000 47.96686 97 LEU C CA 1
ATOM 4208 C C . LEU C 1 105 ? -8.32635 -3.05907 -66.02085 1.000 46.02324 97 LEU C C 1
ATOM 4209 O O . LEU C 1 105 ? -8.06441 -1.97399 -66.52770 1.000 44.58473 97 LEU C O 1
ATOM 4214 N N . ARG C 1 106 ? -9.34341 -3.80499 -66.47785 1.000 48.30201 98 ARG C N 1
ATOM 4215 C CA . ARG C 1 106 ? -10.23754 -3.32882 -67.53367 1.000 47.53517 98 ARG C CA 1
ATOM 4216 C C . ARG C 1 106 ? -10.96848 -2.04088 -67.12337 1.000 47.80435 98 ARG C C 1
ATOM 4217 O O . ARG C 1 106 ? -11.23258 -1.20674 -67.98020 1.000 45.57387 98 ARG C O 1
ATOM 4225 N N . LEU C 1 107 ? -11.32733 -1.87209 -65.83530 1.000 45.51863 99 LEU C N 1
ATOM 4226 C CA . LEU C 1 107 ? -12.00326 -0.66316 -65.36202 1.000 45.96849 99 LEU C CA 1
ATOM 4227 C C . LEU C 1 107 ? -11.06226 0.54083 -65.35993 1.000 46.95482 99 LEU C C 1
ATOM 4228 O O . LEU C 1 107 ? -11.50228 1.65787 -65.59170 1.000 48.14505 99 LEU C O 1
ATOM 4233 N N . GLY C 1 108 ? -9.78122 0.27478 -65.05713 1.000 45.15398 100 GLY C N 1
ATOM 4234 C CA . GLY C 1 108 ? -8.67524 1.18580 -65.26311 1.000 45.02216 100 GLY C CA 1
ATOM 4235 C C . GLY C 1 108 ? -8.54941 1.61404 -66.71506 1.000 47.51871 100 GLY C C 1
ATOM 4236 O O . GLY C 1 108 ? -8.52544 2.81409 -66.99286 1.000 47.96574 100 GLY C O 1
ATOM 4237 N N . ARG C 1 109 ? -8.43852 0.64019 -67.61723 1.000 44.35951 101 ARG C N 1
ATOM 4238 C CA . ARG C 1 109 ? -8.28369 0.95242 -69.02920 1.000 49.70826 101 ARG C CA 1
ATOM 4239 C C . ARG C 1 109 ? -9.46174 1.77351 -69.52192 1.000 52.30982 101 ARG C C 1
ATOM 4240 O O . ARG C 1 109 ? -9.25982 2.76462 -70.21178 1.000 51.73048 101 ARG C O 1
ATOM 4248 N N . GLU C 1 110 ? -10.67370 1.35545 -69.15985 1.000 49.33325 102 GLU C N 1
ATOM 4249 C CA . GLU C 1 110 ? -11.88075 2.02653 -69.61059 1.000 49.98952 102 GLU C CA 1
ATOM 4250 C C . GLU C 1 110 ? -11.92069 3.47045 -69.10735 1.000 53.26459 102 GLU C C 1
ATOM 4251 O O . GLU C 1 110 ? -12.40077 4.35057 -69.82315 1.000 52.66588 102 GLU C O 1
ATOM 4257 N N . PHE C 1 111 ? -11.42554 3.71825 -67.88337 1.000 53.02252 103 PHE C N 1
ATOM 4258 C CA . PHE C 1 111 ? -11.31547 5.07716 -67.37516 1.000 52.34911 103 PHE C CA 1
ATOM 4259 C C . PHE C 1 111 ? -10.37957 5.92030 -68.24613 1.000 51.09707 103 PHE C C 1
ATOM 4260 O O . PHE C 1 111 ? -10.71161 7.04036 -68.61591 1.000 49.03243 103 PHE C O 1
ATOM 4268 N N . VAL C 1 112 ? -9.18861 5.39434 -68.52936 1.000 51.32083 104 VAL C N 1
ATOM 4269 C CA . VAL C 1 112 ? -8.21670 6.11147 -69.33336 1.000 51.89268 104 VAL C CA 1
ATOM 4270 C C . VAL C 1 112 ? -8.89785 6.49169 -70.64422 1.000 57.18372 104 VAL C C 1
ATOM 4271 O O . VAL C 1 112 ? -9.00288 7.67474 -70.93801 1.000 56.45050 104 VAL C O 1
ATOM 4275 N N . GLU C 1 113 ? -9.40794 5.48681 -71.37532 1.000 56.01282 105 GLU C N 1
ATOM 4276 C CA . GLU C 1 113 ? -10.12209 5.66602 -72.63521 1.000 57.48412 105 GLU C CA 1
ATOM 4277 C C . GLU C 1 113 ? -11.24907 6.69701 -72.52790 1.000 54.83520 105 GLU C C 1
ATOM 4278 O O . GLU C 1 113 ? -11.39718 7.51016 -73.42875 1.000 53.69399 105 GLU C O 1
ATOM 4284 N N . SER C 1 114 ? -12.02194 6.70883 -71.43381 1.000 56.26416 106 SER C N 1
ATOM 4285 C CA . SER C 1 114 ? -13.17893 7.59682 -71.33452 1.000 57.77763 106 SER C CA 1
ATOM 4286 C C . SER C 1 114 ? -12.75489 9.03478 -71.06734 1.000 56.89025 106 SER C C 1
ATOM 4287 O O . SER C 1 114 ? -13.28095 9.96688 -71.67012 1.000 58.15402 106 SER C O 1
ATOM 4290 N N . ARG C 1 115 ? -11.86977 9.19361 -70.08042 1.000 58.10457 107 ARG C N 1
ATOM 4291 C CA . ARG C 1 115 ? -11.63569 10.48251 -69.45724 1.000 56.70161 107 ARG C CA 1
ATOM 4292 C C . ARG C 1 115 ? -10.51877 11.24162 -70.16424 1.000 56.13365 107 ARG C C 1
ATOM 4293 O O . ARG C 1 115 ? -10.34273 12.42557 -69.89407 1.000 54.69291 107 ARG C O 1
ATOM 4301 N N . GLN C 1 116 ? -9.81088 10.58677 -71.09644 1.000 56.32768 108 GLN C N 1
ATOM 4302 C CA . GLN C 1 116 ? -8.57694 11.14485 -71.62249 1.000 58.40593 108 GLN C CA 1
ATOM 4303 C C . GLN C 1 116 ? -8.83303 12.42498 -72.41325 1.000 61.13012 108 GLN C C 1
ATOM 4304 O O . GLN C 1 116 ? -8.09600 13.39295 -72.24918 1.000 61.80110 108 GLN C O 1
ATOM 4310 N N . PRO C 1 117 ? -9.82714 12.47213 -73.32912 1.000 65.32667 109 PRO C N 1
ATOM 4311 C CA . PRO C 1 117 ? -10.07622 13.69126 -74.10589 1.000 65.60837 109 PRO C CA 1
ATOM 4312 C C . PRO C 1 117 ? -10.32211 14.88711 -73.18667 1.000 63.75788 109 PRO C C 1
ATOM 4313 O O . PRO C 1 117 ? -9.84713 15.98016 -73.46455 1.000 65.26746 109 PRO C O 1
ATOM 4317 N N . VAL C 1 118 ? -11.00598 14.63293 -72.06663 1.000 59.07600 110 VAL C N 1
ATOM 4318 C CA . VAL C 1 118 ? -11.31185 15.62877 -71.04743 1.000 59.77087 110 VAL C CA 1
ATOM 4319 C C . VAL C 1 118 ? -10.02577 16.22166 -70.45349 1.000 58.11642 110 VAL C C 1
ATOM 4320 O O . VAL C 1 118 ? -10.03171 17.36559 -69.98630 1.000 57.53364 110 VAL C O 1
ATOM 4324 N N . PHE C 1 119 ? -8.94777 15.42365 -70.40775 1.000 56.71799 111 PHE C N 1
ATOM 4325 C CA . PHE C 1 119 ? -7.66471 15.88256 -69.89482 1.000 56.54536 111 PHE C CA 1
ATOM 4326 C C . PHE C 1 119 ? -6.89084 16.58074 -71.01080 1.000 59.62146 111 PHE C C 1
ATOM 4327 O O . PHE C 1 119 ? -6.12280 17.50769 -70.75174 1.000 58.28396 111 PHE C O 1
ATOM 4335 N N . GLU C 1 120 ? -7.07599 16.11594 -72.24885 1.000 59.13465 112 GLU C N 1
ATOM 4336 C CA . GLU C 1 120 ? -6.36512 16.68912 -73.37985 1.000 65.73923 112 GLU C CA 1
ATOM 4337 C C . GLU C 1 120 ? -6.97616 18.03919 -73.78255 1.000 63.73475 112 GLU C C 1
ATOM 4338 O O . GLU C 1 120 ? -6.30023 18.85129 -74.40350 1.000 67.67229 112 GLU C O 1
ATOM 4344 N N . SER C 1 121 ? -8.23011 18.30613 -73.38736 1.000 61.04221 113 SER C N 1
ATOM 4345 C CA . SER C 1 121 ? -8.82712 19.63515 -73.49307 1.000 58.83587 113 SER C CA 1
ATOM 4346 C C . SER C 1 121 ? -7.97003 20.72004 -72.84199 1.000 58.93879 113 SER C C 1
ATOM 4347 O O . SER C 1 121 ? -8.18006 21.90009 -73.10377 1.000 60.47097 113 SER C O 1
ATOM 4350 N N . PHE C 1 122 ? -7.06793 20.32789 -71.93616 1.000 57.37147 114 PHE C N 1
ATOM 4351 C CA . PHE C 1 122 ? -6.22884 21.26877 -71.22411 1.000 55.52041 114 PHE C CA 1
ATOM 4352 C C . PHE C 1 122 ? -4.76789 21.15683 -71.64530 1.000 56.94021 114 PHE C C 1
ATOM 4353 O O . PHE C 1 122 ? -3.90580 21.63971 -70.93333 1.000 56.24217 114 PHE C O 1
ATOM 4361 N N . ARG C 1 123 ? -4.47603 20.54702 -72.79444 1.000 58.18555 115 ARG C N 1
ATOM 4362 C CA . ARG C 1 123 ? -3.09707 20.18106 -73.10866 1.000 62.12802 115 ARG C CA 1
ATOM 4363 C C . ARG C 1 123 ? -2.23109 21.41910 -73.36056 1.000 64.48412 115 ARG C C 1
ATOM 4364 O O . ARG C 1 123 ? -1.00409 21.33809 -73.33972 1.000 62.94709 115 ARG C O 1
ATOM 4372 N N . ASP C 1 124 ? -2.86812 22.56114 -73.62730 1.000 68.78857 116 ASP C N 1
ATOM 4373 C CA . ASP C 1 124 ? -2.13712 23.80816 -73.74618 1.000 68.43237 116 ASP C CA 1
ATOM 4374 C C . ASP C 1 124 ? -1.41097 24.08394 -72.43522 1.000 67.74773 116 ASP C C 1
ATOM 4375 O O . ASP C 1 124 ? -0.23797 24.43394 -72.45231 1.000 70.25739 116 ASP C O 1
ATOM 4380 N N . ARG C 1 125 ? -2.10783 23.88076 -71.31417 1.000 57.06207 117 ARG C N 1
ATOM 4381 C CA . ARG C 1 125 ? -1.63568 24.32654 -70.01716 1.000 54.15249 117 ARG C CA 1
ATOM 4382 C C . ARG C 1 125 ? -1.00659 23.18941 -69.20442 1.000 52.27343 117 ARG C C 1
ATOM 4383 O O . ARG C 1 125 ? -0.18248 23.47026 -68.32847 1.000 48.71709 117 ARG C O 1
ATOM 4391 N N . THR C 1 126 ? -1.39962 21.91945 -69.44458 1.000 50.02575 118 THR C N 1
ATOM 4392 C CA . THR C 1 126 ? -0.92353 20.81731 -68.60782 1.000 48.74591 118 THR C CA 1
ATOM 4393 C C . THR C 1 126 ? -0.78963 19.51744 -69.41205 1.000 46.05559 118 THR C C 1
ATOM 4394 O O . THR C 1 126 ? -1.71772 19.08856 -70.10701 1.000 45.63167 118 THR C O 1
ATOM 4398 N N . LYS C 1 127 ? 0.38638 18.89642 -69.32329 1.000 42.10084 119 LYS C N 1
ATOM 4399 C CA . LYS C 1 127 ? 0.59031 17.54350 -69.82053 1.000 42.52465 119 LYS C CA 1
ATOM 4400 C C . LYS C 1 127 ? 0.13243 16.57632 -68.72264 1.000 40.55688 119 LYS C C 1
ATOM 4401 O O . LYS C 1 127 ? 0.66657 16.58714 -67.61070 1.000 38.26720 119 LYS C O 1
ATOM 4407 N N . PHE C 1 128 ? -0.93960 15.82637 -69.00363 1.000 43.94005 120 PHE C N 1
ATOM 4408 C CA . PHE C 1 128 ? -1.37950 14.75423 -68.12076 1.000 41.40223 120 PHE C CA 1
ATOM 4409 C C . PHE C 1 128 ? -0.78757 13.45631 -68.64204 1.000 39.19247 120 PHE C C 1
ATOM 4410 O O . PHE C 1 128 ? -0.96971 13.14351 -69.80607 1.000 39.69053 120 PHE C O 1
ATOM 4418 N N . THR C 1 129 ? -0.00648 12.77817 -67.79524 1.000 37.92147 121 THR C N 1
ATOM 4419 C CA . THR C 1 129 ? 0.52948 11.45521 -68.06753 1.000 40.25033 121 THR C CA 1
ATOM 4420 C C . THR C 1 129 ? -0.19642 10.43507 -67.20161 1.000 40.37054 121 THR C C 1
ATOM 4421 O O . THR C 1 129 ? -0.38628 10.64888 -66.00455 1.000 37.59096 121 THR C O 1
ATOM 4425 N N . PHE C 1 130 ? -0.61550 9.33818 -67.82874 1.000 42.18487 122 PHE C N 1
ATOM 4426 C CA . PHE C 1 130 ? -1.31942 8.28007 -67.12583 1.000 42.55540 122 PHE C CA 1
ATOM 4427 C C . PHE C 1 130 ? -0.32537 7.24399 -66.68111 1.000 40.14851 122 PHE C C 1
ATOM 4428 O O . PHE C 1 130 ? 0.42852 6.78812 -67.52228 1.000 39.42491 122 PHE C O 1
ATOM 4436 N N . VAL C 1 131 ? -0.32722 6.96877 -65.36216 1.000 35.70803 123 VAL C N 1
ATOM 4437 C CA . VAL C 1 131 ? 0.39084 5.83968 -64.81143 1.000 37.95010 123 VAL C CA 1
ATOM 4438 C C . VAL C 1 131 ? -0.59407 4.99555 -63.99245 1.000 35.80017 123 VAL C C 1
ATOM 4439 O O . VAL C 1 131 ? -1.42097 5.52843 -63.24026 1.000 35.11616 123 VAL C O 1
ATOM 4443 N N . THR C 1 132 ? -0.48509 3.67656 -64.08768 1.000 35.04132 124 THR C N 1
ATOM 4444 C CA . THR C 1 132 ? -1.34200 2.79144 -63.30172 1.000 36.58726 124 THR C CA 1
ATOM 4445 C C . THR C 1 132 ? -0.60385 2.37323 -62.04488 1.000 33.54605 124 THR C C 1
ATOM 4446 O O . THR C 1 132 ? 0.62415 2.33622 -62.01403 1.000 30.54022 124 THR C O 1
ATOM 4450 N N . CYS C 1 133 ? -1.39073 2.01607 -61.03584 1.000 35.22187 125 CYS C N 1
ATOM 4451 C CA . CYS C 1 133 ? -0.85459 1.45187 -59.82300 1.000 30.36112 125 CYS C CA 1
ATOM 4452 C C . CYS C 1 133 ? -0.16163 0.14191 -60.12230 1.000 28.95113 125 CYS C C 1
ATOM 4453 O O . CYS C 1 133 ? 0.70146 -0.27022 -59.36147 1.000 31.93002 125 CYS C O 1
ATOM 4456 N N . SER C 1 134 ? -0.58877 -0.51091 -61.20135 1.000 32.33305 126 SER C N 1
ATOM 4457 C CA . SER C 1 134 ? -0.06381 -1.81185 -61.55263 1.000 33.07622 126 SER C CA 1
ATOM 4458 C C . SER C 1 134 ? 1.37513 -1.65478 -62.02778 1.000 29.89662 126 SER C C 1
ATOM 4459 O O . SER C 1 134 ? 2.24918 -2.38187 -61.54500 1.000 30.00534 126 SER C O 1
ATOM 4462 N N . GLU C 1 135 ? 1.61303 -0.69564 -62.93365 1.000 31.31516 127 GLU C N 1
ATOM 4463 C CA . GLU C 1 135 ? 2.97599 -0.30359 -63.27775 1.000 29.17775 127 GLU C CA 1
ATOM 4464 C C . GLU C 1 135 ? 3.75614 0.04420 -62.01278 1.000 27.67490 127 GLU C C 1
ATOM 4465 O O . GLU C 1 135 ? 4.83616 -0.48783 -61.84500 1.000 26.88863 127 GLU C O 1
ATOM 4471 N N . VAL C 1 136 ? 3.24425 0.93106 -61.13957 1.000 27.34834 128 VAL C N 1
ATOM 4472 C CA . VAL C 1 136 ? 4.01539 1.34386 -59.96160 1.000 28.35417 128 VAL C CA 1
ATOM 4473 C C . VAL C 1 136 ? 4.40749 0.13772 -59.10984 1.000 26.53250 128 VAL C C 1
ATOM 4474 O O . VAL C 1 136 ? 5.54555 0.06463 -58.61199 1.000 26.49119 128 VAL C O 1
ATOM 4478 N N . GLN C 1 137 ? 3.51849 -0.85129 -59.01290 1.000 26.70313 129 GLN C N 1
ATOM 4479 C CA . GLN C 1 137 ? 3.77258 -2.04642 -58.21813 1.000 28.44618 129 GLN C CA 1
ATOM 4480 C C . GLN C 1 137 ? 4.87351 -2.93133 -58.79840 1.000 29.22882 129 GLN C C 1
ATOM 4481 O O . GLN C 1 137 ? 5.47459 -3.72546 -58.06960 1.000 27.42841 129 GLN C O 1
ATOM 4487 N N . SER C 1 138 ? 5.16335 -2.79412 -60.09641 1.000 27.81771 130 SER C N 1
ATOM 4488 C CA . SER C 1 138 ? 6.29128 -3.51704 -60.64867 1.000 27.46188 130 SER C CA 1
ATOM 4489 C C . SER C 1 138 ? 7.60833 -2.84211 -60.25471 1.000 26.80159 130 SER C C 1
ATOM 4490 O O . SER C 1 138 ? 8.66630 -3.40908 -60.49693 1.000 29.46682 130 SER C O 1
ATOM 4493 N N . TRP C 1 139 ? 7.55741 -1.63521 -59.66451 1.000 27.96250 131 TRP C N 1
ATOM 4494 C CA . TRP C 1 139 ? 8.77946 -0.95828 -59.25554 1.000 26.85640 131 TRP C CA 1
ATOM 4495 C C . TRP C 1 139 ? 9.34661 -1.64948 -58.02772 1.000 27.36724 131 TRP C C 1
ATOM 4496 O O . TRP C 1 139 ? 8.58772 -1.93363 -57.09868 1.000 29.18410 131 TRP C O 1
ATOM 4507 N N . GLY C 1 140 ? 10.68261 -1.81350 -57.98691 1.000 26.75094 132 GLY C N 1
ATOM 4508 C CA . GLY C 1 140 ? 11.34676 -2.19471 -56.74805 1.000 29.41970 132 GLY C CA 1
ATOM 4509 C C . GLY C 1 140 ? 11.02690 -1.25090 -55.56586 1.000 30.51613 132 GLY C C 1
ATOM 4510 O O . GLY C 1 140 ? 10.90004 -1.70408 -54.42592 1.000 30.44056 132 GLY C O 1
ATOM 4511 N N . LEU C 1 141 ? 10.91288 0.07015 -55.82563 1.000 25.88367 133 LEU C N 1
ATOM 4512 C CA . LEU C 1 141 ? 10.61201 1.05098 -54.79443 1.000 29.33193 133 LEU C CA 1
ATOM 4513 C C . LEU C 1 141 ? 9.32009 0.66786 -54.05334 1.000 30.06742 133 LEU C C 1
ATOM 4514 O O . LEU C 1 141 ? 9.23224 0.82367 -52.84931 1.000 28.76055 133 LEU C O 1
ATOM 4519 N N . TYR C 1 142 ? 8.31300 0.17399 -54.77130 1.000 29.29141 134 TYR C N 1
ATOM 4520 C CA . TYR C 1 142 ? 7.02507 -0.16610 -54.18420 1.000 29.13640 134 TYR C CA 1
ATOM 4521 C C . TYR C 1 142 ? 7.22619 -1.27527 -53.15241 1.000 33.60405 134 TYR C C 1
ATOM 4522 O O . TYR C 1 142 ? 6.77033 -1.16146 -52.01334 1.000 33.36476 134 TYR C O 1
ATOM 4531 N N . GLY C 1 143 ? 7.94013 -2.32321 -53.57567 1.000 33.32991 135 GLY C N 1
ATOM 4532 C CA . GLY C 1 143 ? 8.53023 -3.31436 -52.68690 1.000 31.48662 135 GLY C CA 1
ATOM 4533 C C . GLY C 1 143 ? 9.13739 -2.72357 -51.41188 1.000 35.10378 135 GLY C C 1
ATOM 4534 O O . GLY C 1 143 ? 8.78552 -3.17475 -50.31891 1.000 35.39684 135 GLY C O 1
ATOM 4535 N N . ASP C 1 144 ? 10.08538 -1.77055 -51.54683 1.000 32.28992 136 ASP C N 1
ATOM 4536 C CA . ASP C 1 144 ? 10.75552 -1.21775 -50.37982 1.000 33.87093 136 ASP C CA 1
ATOM 4537 C C . ASP C 1 144 ? 9.74764 -0.55889 -49.44159 1.000 37.93491 136 ASP C C 1
ATOM 4538 O O . ASP C 1 144 ? 9.79278 -0.75610 -48.21263 1.000 35.96697 136 ASP C O 1
ATOM 4543 N N . TYR C 1 145 ? 8.85757 0.25221 -50.02935 1.000 33.48239 137 TYR C N 1
ATOM 4544 C CA . TYR C 1 145 ? 7.96867 1.07908 -49.24411 1.000 34.25520 137 TYR C CA 1
ATOM 4545 C C . TYR C 1 145 ? 6.83874 0.24799 -48.62911 1.000 36.43400 137 TYR C C 1
ATOM 4546 O O . TYR C 1 145 ? 6.42887 0.50580 -47.49402 1.000 36.99276 137 TYR C O 1
ATOM 4555 N N . HIS C 1 146 ? 6.26864 -0.67988 -49.40120 1.000 35.33983 138 HIS C N 1
ATOM 4556 C CA . HIS C 1 146 ? 5.10469 -1.43195 -48.95018 1.000 36.95379 138 HIS C CA 1
ATOM 4557 C C . HIS C 1 146 ? 5.51283 -2.25715 -47.73337 1.000 44.65329 138 HIS C C 1
ATOM 4558 O O . HIS C 1 146 ? 4.70694 -2.44930 -46.82230 1.000 42.09960 138 HIS C O 1
ATOM 4565 N N . GLU C 1 147 ? 6.75882 -2.75015 -47.78160 1.000 36.92613 139 GLU C N 1
ATOM 4566 C CA . GLU C 1 147 ? 7.29694 -3.62632 -46.76080 1.000 47.40291 139 GLU C CA 1
ATOM 4567 C C . GLU C 1 147 ? 7.52009 -2.82053 -45.48370 1.000 49.13470 139 GLU C C 1
ATOM 4568 O O . GLU C 1 147 ? 7.22922 -3.33371 -44.41075 1.000 47.82345 139 GLU C O 1
ATOM 4574 N N . ARG C 1 148 ? 8.03209 -1.58051 -45.60556 1.000 40.67143 140 ARG C N 1
ATOM 4575 C CA . ARG C 1 148 ? 8.29723 -0.74971 -44.44445 1.000 44.78434 140 ARG C CA 1
ATOM 4576 C C . ARG C 1 148 ? 6.96831 -0.34480 -43.82223 1.000 46.28446 140 ARG C C 1
ATOM 4577 O O . ARG C 1 148 ? 6.85445 -0.29800 -42.59521 1.000 50.71078 140 ARG C O 1
ATOM 4585 N N . LEU C 1 149 ? 5.96821 -0.07766 -44.66306 1.000 43.64986 141 LEU C N 1
ATOM 4586 C CA . LEU C 1 149 ? 4.65527 0.30327 -44.15685 1.000 48.40626 141 LEU C CA 1
ATOM 4587 C C . LEU C 1 149 ? 3.96635 -0.86585 -43.44596 1.000 53.30256 141 LEU C C 1
ATOM 4588 O O . LEU C 1 149 ? 3.31847 -0.64901 -42.42684 1.000 53.11717 141 LEU C O 1
ATOM 4593 N N . ARG C 1 150 ? 4.03227 -2.07175 -44.01616 1.000 51.01424 142 ARG C N 1
ATOM 4594 C CA . ARG C 1 150 ? 3.37033 -3.24584 -43.45727 1.000 55.04208 142 ARG C CA 1
ATOM 4595 C C . ARG C 1 150 ? 3.99149 -3.60507 -42.09841 1.000 59.14511 142 ARG C C 1
ATOM 4596 O O . ARG C 1 150 ? 3.29659 -4.14220 -41.23641 1.000 61.78194 142 ARG C O 1
ATOM 4604 N N . GLN C 1 151 ? 5.24252 -3.32311 -41.90351 1.000 61.05614 143 GLN C N 1
ATOM 4605 C CA . GLN C 1 151 ? 5.93467 -3.67332 -40.64665 1.000 65.34798 143 GLN C CA 1
ATOM 4606 C C . GLN C 1 151 ? 5.54180 -2.67049 -39.57244 1.000 69.65612 143 GLN C C 1
ATOM 4607 O O . GLN C 1 151 ? 5.43794 -3.06668 -38.41249 1.000 73.32473 143 GLN C O 1
ATOM 4613 N N . HIS C 1 152 ? 5.34576 -1.40142 -39.97821 1.000 61.65853 144 HIS C N 1
ATOM 4614 C CA . HIS C 1 152 ? 4.97188 -0.40158 -38.99800 1.000 62.19356 144 HIS C CA 1
ATOM 4615 C C . HIS C 1 152 ? 3.48992 -0.58263 -38.65485 1.000 62.13646 144 HIS C C 1
ATOM 4616 O O . HIS C 1 152 ? 3.06806 -0.32081 -37.53476 1.000 60.82846 144 HIS C O 1
ATOM 4623 N N . TYR C 1 153 ? 2.69580 -1.05347 -39.61883 1.000 58.32853 145 TYR C N 1
ATOM 4624 C CA . TYR C 1 153 ? 1.31683 -1.42350 -39.34573 1.000 61.66497 145 TYR C CA 1
ATOM 4625 C C . TYR C 1 153 ? 1.26995 -2.51868 -38.27990 1.000 68.03555 145 TYR C C 1
ATOM 4626 O O . TYR C 1 153 ? 0.46907 -2.44282 -37.35780 1.000 67.57858 145 TYR C O 1
ATOM 4635 N N . ASP C 1 154 ? 2.13493 -3.52966 -38.41417 1.000 64.40812 146 ASP C N 1
ATOM 4636 C CA . ASP C 1 154 ? 2.10303 -4.70380 -37.55836 1.000 65.50565 146 ASP C CA 1
ATOM 4637 C C . ASP C 1 154 ? 2.77919 -4.40202 -36.21539 1.000 66.51072 146 ASP C C 1
ATOM 4638 O O . ASP C 1 154 ? 2.51630 -5.09918 -35.23848 1.000 63.99469 146 ASP C O 1
ATOM 4643 N N . GLN C 1 155 ? 3.62420 -3.36204 -36.14932 1.000 68.23404 147 GLN C N 1
ATOM 4644 C CA . GLN C 1 155 ? 4.41235 -3.09524 -34.95137 1.000 69.02447 147 GLN C CA 1
ATOM 4645 C C . GLN C 1 155 ? 3.85046 -1.94638 -34.10712 1.000 73.14866 147 GLN C C 1
ATOM 4646 O O . GLN C 1 155 ? 3.97660 -2.00058 -32.88314 1.000 73.57077 147 GLN C O 1
ATOM 4652 N N . ASP C 1 156 ? 3.24839 -0.92327 -34.74088 1.000 71.64227 148 ASP C N 1
ATOM 4653 C CA . ASP C 1 156 ? 2.73948 0.25262 -34.04263 1.000 72.00288 148 ASP C CA 1
ATOM 4654 C C . ASP C 1 156 ? 1.21949 0.13961 -33.93946 1.000 72.92779 148 ASP C C 1
ATOM 4655 O O . ASP C 1 156 ? 0.52237 0.10478 -34.94939 1.000 70.76722 148 ASP C O 1
ATOM 4660 N N . ALA C 1 157 ? 0.70863 0.07641 -32.70341 1.000 89.93834 149 ALA C N 1
ATOM 4661 C CA . ALA C 1 157 ? -0.72634 0.00538 -32.47325 1.000 89.55795 149 ALA C CA 1
ATOM 4662 C C . ALA C 1 157 ? -1.39239 1.30046 -32.94096 1.000 88.99976 149 ALA C C 1
ATOM 4663 O O . ALA C 1 157 ? -2.44246 1.25457 -33.57984 1.000 88.05363 149 ALA C O 1
ATOM 4665 N N . ALA C 1 158 ? -0.75434 2.44341 -32.63585 1.000 72.85206 150 ALA C N 1
ATOM 4666 C CA . ALA C 1 158 ? -1.26138 3.75747 -33.00357 1.000 71.15271 150 ALA C CA 1
ATOM 4667 C C . ALA C 1 158 ? -1.43556 3.86072 -34.52454 1.000 69.35505 150 ALA C C 1
ATOM 4668 O O . ALA C 1 158 ? -2.56362 3.91681 -35.02439 1.000 63.89511 150 ALA C O 1
ATOM 4670 N N . PHE C 1 159 ? -0.31865 3.83484 -35.26567 1.000 67.89014 151 PHE C N 1
ATOM 4671 C CA . PHE C 1 159 ? -0.35882 3.85808 -36.72266 1.000 63.67683 151 PHE C CA 1
ATOM 4672 C C . PHE C 1 159 ? -1.43289 2.89117 -37.23270 1.000 61.85918 151 PHE C C 1
ATOM 4673 O O . PHE C 1 159 ? -2.20799 3.26831 -38.11154 1.000 58.77711 151 PHE C O 1
ATOM 4681 N N . ARG C 1 160 ? -1.51283 1.67607 -36.64389 1.000 63.42495 152 ARG C N 1
ATOM 4682 C CA . ARG C 1 160 ? -2.46288 0.64314 -37.06894 1.000 61.59161 152 ARG C CA 1
ATOM 4683 C C . ARG C 1 160 ? -3.90886 1.10712 -36.87269 1.000 64.99641 152 ARG C C 1
ATOM 4684 O O . ARG C 1 160 ? -4.74596 0.96327 -37.76662 1.000 62.28296 152 ARG C O 1
ATOM 4692 N N . GLY C 1 161 ? -4.20671 1.64093 -35.68157 1.000 69.03634 153 GLY C N 1
ATOM 4693 C CA . GLY C 1 161 ? -5.53968 2.14689 -35.39433 1.000 65.04978 153 GLY C CA 1
ATOM 4694 C C . GLY C 1 161 ? -5.93878 3.25905 -36.34910 1.000 62.77612 153 GLY C C 1
ATOM 4695 O O . GLY C 1 161 ? -7.06184 3.28813 -36.85296 1.000 66.50200 153 GLY C O 1
ATOM 4696 N N . SER C 1 162 ? -4.99881 4.15409 -36.63806 1.000 57.69772 154 SER C N 1
ATOM 4697 C CA . SER C 1 162 ? -5.26692 5.22225 -37.59386 1.000 60.24415 154 SER C CA 1
ATOM 4698 C C . SER C 1 162 ? -5.65708 4.61247 -38.94291 1.000 57.10161 154 SER C C 1
ATOM 4699 O O . SER C 1 162 ? -6.71115 4.91756 -39.47173 1.000 59.26862 154 SER C O 1
ATOM 4702 N N . VAL C 1 163 ? -4.82715 3.68855 -39.45216 1.000 59.12525 155 VAL C N 1
ATOM 4703 C CA . VAL C 1 163 ? -5.06331 3.00676 -40.72024 1.000 61.59237 155 VAL C CA 1
ATOM 4704 C C . VAL C 1 163 ? -6.38731 2.22277 -40.73021 1.000 63.58772 155 VAL C C 1
ATOM 4705 O O . VAL C 1 163 ? -7.06243 2.14294 -41.76615 1.000 63.83252 155 VAL C O 1
ATOM 4709 N N . GLU C 1 164 ? -6.70318 1.54059 -39.62729 1.000 69.99736 156 GLU C N 1
ATOM 4710 C CA . GLU C 1 164 ? -7.91119 0.66760 -39.63129 1.000 70.03998 156 GLU C CA 1
ATOM 4711 C C . GLU C 1 164 ? -9.15215 1.51956 -39.35300 1.000 72.42639 156 GLU C C 1
ATOM 4712 O O . GLU C 1 164 ? -10.25716 0.97057 -39.38696 1.000 76.98122 156 GLU C O 1
ATOM 4718 N N . ALA C 1 165 ? -8.96012 2.82052 -39.14781 1.000 74.14676 157 ALA C N 1
ATOM 4719 C CA . ALA C 1 165 ? -10.08508 3.71448 -38.82753 1.000 73.38806 157 ALA C CA 1
ATOM 4720 C C . ALA C 1 165 ? -11.12321 3.67266 -39.94041 1.000 83.30818 157 ALA C C 1
ATOM 4721 O O . ALA C 1 165 ? -12.27317 3.37462 -39.62132 1.000 84.99678 157 ALA C O 1
ATOM 4723 N N . PHE C 1 166 ? -10.73535 3.98986 -41.17741 1.000 90.88344 158 PHE C N 1
ATOM 4724 C CA . PHE C 1 166 ? -11.72749 4.06705 -42.28428 1.000 93.74722 158 PHE C CA 1
ATOM 4725 C C . PHE C 1 166 ? -12.46251 2.73808 -42.40341 1.000 91.74937 158 PHE C C 1
ATOM 4726 O O . PHE C 1 166 ? -13.69053 2.75112 -42.61826 1.000 93.21433 158 PHE C O 1
ATOM 4728 N N . GLY C 1 167 ? -11.70551 1.64406 -42.34668 1.000 89.74602 159 GLY C N 1
ATOM 4729 C CA . GLY C 1 167 ? -12.32052 0.31307 -42.39082 1.000 92.62024 159 GLY C CA 1
ATOM 4730 C C . GLY C 1 167 ? -13.33539 0.19490 -41.27972 1.000 95.99172 159 GLY C C 1
ATOM 4731 O O . GLY C 1 167 ? -14.41542 -0.36106 -41.52668 1.000 100.59188 159 GLY C O 1
ATOM 4732 N N . ARG C 1 168 ? -13.02324 0.73870 -40.10767 1.000 89.00138 160 ARG C N 1
ATOM 4733 C CA . ARG C 1 168 ? -14.04012 0.73653 -39.02555 1.000 88.48154 160 ARG C CA 1
ATOM 4734 C C . ARG C 1 168 ? -14.87212 2.01556 -39.15224 1.000 86.59066 160 ARG C C 1
ATOM 4735 O O . ARG C 1 168 ? -15.69723 2.06871 -40.08013 1.000 87.60040 160 ARG C O 1
ATOM 4743 N N . LEU C 1 183 ? -17.03612 -7.92151 -38.67861 1.000 90.38947 175 LEU C N 1
ATOM 4744 C CA . LEU C 1 183 ? -16.34628 -7.78530 -39.98667 1.000 87.53719 175 LEU C CA 1
ATOM 4745 C C . LEU C 1 183 ? -14.84725 -7.68635 -39.73383 1.000 85.61261 175 LEU C C 1
ATOM 4746 O O . LEU C 1 183 ? -14.20632 -6.84625 -40.37877 1.000 86.14785 175 LEU C O 1
ATOM 4748 N N . ASP C 1 184 ? -14.31215 -8.51850 -38.84203 1.000 82.65178 176 ASP C N 1
ATOM 4749 C CA . ASP C 1 184 ? -12.90410 -8.36756 -38.49117 1.000 82.02951 176 ASP C CA 1
ATOM 4750 C C . ASP C 1 184 ? -11.95824 -8.75938 -39.63835 1.000 87.82638 176 ASP C C 1
ATOM 4751 O O . ASP C 1 184 ? -10.77223 -8.44740 -39.55344 1.000 82.85833 176 ASP C O 1
ATOM 4753 N N . HIS C 1 185 ? -12.44737 -9.44020 -40.69441 1.000 101.43914 177 HIS C N 1
ATOM 4754 C CA . HIS C 1 185 ? -11.62451 -9.78402 -41.85656 1.000 101.13855 177 HIS C CA 1
ATOM 4755 C C . HIS C 1 185 ? -11.81264 -8.75183 -42.97737 1.000 99.32283 177 HIS C C 1
ATOM 4756 O O . HIS C 1 185 ? -10.91374 -8.55170 -43.79944 1.000 94.49427 177 HIS C O 1
ATOM 4763 N N . ARG C 1 186 ? -12.97464 -8.08083 -42.98712 1.000 90.70509 178 ARG C N 1
ATOM 4764 C CA . ARG C 1 186 ? -13.27575 -7.02767 -43.94591 1.000 88.57402 178 ARG C CA 1
ATOM 4765 C C . ARG C 1 186 ? -12.53669 -5.74474 -43.53479 1.000 86.48938 178 ARG C C 1
ATOM 4766 O O . ARG C 1 186 ? -12.33178 -4.85160 -44.35867 1.000 81.57310 178 ARG C O 1
ATOM 4774 N N . ILE C 1 187 ? -12.13354 -5.66395 -42.25382 1.000 84.14642 179 ILE C N 1
ATOM 4775 C CA . ILE C 1 187 ? -11.34547 -4.55604 -41.72974 1.000 80.14906 179 ILE C CA 1
ATOM 4776 C C . ILE C 1 187 ? -9.86050 -4.77800 -42.02495 1.000 75.61183 179 ILE C C 1
ATOM 4777 O O . ILE C 1 187 ? -9.11352 -3.81598 -42.16488 1.000 69.97646 179 ILE C O 1
ATOM 4782 N N . ARG C 1 188 ? -9.42151 -6.03900 -42.05221 1.000 73.25352 180 ARG C N 1
ATOM 4783 C CA . ARG C 1 188 ? -8.04956 -6.34395 -42.41742 1.000 74.32813 180 ARG C CA 1
ATOM 4784 C C . ARG C 1 188 ? -7.84873 -6.02371 -43.89739 1.000 73.79207 180 ARG C C 1
ATOM 4785 O O . ARG C 1 188 ? -6.87677 -5.36165 -44.23940 1.000 72.20722 180 ARG C O 1
ATOM 4793 N N . LYS C 1 189 ? -8.77784 -6.48756 -44.75036 1.000 73.51348 181 LYS C N 1
ATOM 4794 C CA . LYS C 1 189 ? -8.64601 -6.36732 -46.19735 1.000 75.06102 181 LYS C CA 1
ATOM 4795 C C . LYS C 1 189 ? -8.72905 -4.89626 -46.59910 1.000 72.29753 181 LYS C C 1
ATOM 4796 O O . LYS C 1 189 ? -7.92114 -4.43313 -47.39812 1.000 67.07595 181 LYS C O 1
ATOM 4802 N N . SER C 1 190 ? -9.68098 -4.15535 -46.01887 1.000 72.44344 182 SER C N 1
ATOM 4803 C CA . SER C 1 190 ? -9.75500 -2.72031 -46.25062 1.000 69.56126 182 SER C CA 1
ATOM 4804 C C . SER C 1 190 ? -8.41195 -2.06737 -45.92668 1.000 62.96455 182 SER C C 1
ATOM 4805 O O . SER C 1 190 ? -7.97803 -1.17425 -46.64258 1.000 57.56095 182 SER C O 1
ATOM 4808 N N . SER C 1 191 ? -7.72983 -2.54655 -44.87784 1.000 64.75768 183 SER C N 1
ATOM 4809 C CA . SER C 1 191 ? -6.48578 -1.93862 -44.43789 1.000 61.41958 183 SER C CA 1
ATOM 4810 C C . SER C 1 191 ? -5.33889 -2.22047 -45.41107 1.000 63.04181 183 SER C C 1
ATOM 4811 O O . SER C 1 191 ? -4.38890 -1.44246 -45.48505 1.000 60.91766 183 SER C O 1
ATOM 4814 N N . GLU C 1 192 ? -5.39999 -3.34135 -46.13224 1.000 60.82331 184 GLU C N 1
ATOM 4815 C CA . GLU C 1 192 ? -4.33410 -3.71021 -47.04543 1.000 59.40011 184 GLU C CA 1
ATOM 4816 C C . GLU C 1 192 ? -4.43924 -2.86700 -48.31628 1.000 55.31240 184 GLU C C 1
ATOM 4817 O O . GLU C 1 192 ? -3.41232 -2.61790 -48.94936 1.000 52.24548 184 GLU C O 1
ATOM 4823 N N . TYR C 1 193 ? -5.66528 -2.42793 -48.67106 1.000 54.07976 185 TYR C N 1
ATOM 4824 C CA . TYR C 1 193 ? -5.87341 -1.49175 -49.77189 1.000 48.27917 185 TYR C CA 1
ATOM 4825 C C . TYR C 1 193 ? -5.10637 -0.19581 -49.47476 1.000 48.29257 185 TYR C C 1
ATOM 4826 O O . TYR C 1 193 ? -4.46147 0.34734 -50.36675 1.000 45.37570 185 TYR C O 1
ATOM 4835 N N . PHE C 1 194 ? -5.12621 0.26099 -48.21069 1.000 47.00629 186 PHE C N 1
ATOM 4836 C CA . PHE C 1 194 ? -4.49016 1.51693 -47.85556 1.000 46.54746 186 PHE C CA 1
ATOM 4837 C C . PHE C 1 194 ? -2.97716 1.38290 -47.77776 1.000 45.28801 186 PHE C C 1
ATOM 4838 O O . PHE C 1 194 ? -2.27119 2.32396 -48.12069 1.000 43.76298 186 PHE C O 1
ATOM 4846 N N . LEU C 1 195 ? -2.48211 0.22882 -47.31401 1.000 47.20125 187 LEU C N 1
ATOM 4847 C CA . LEU C 1 195 ? -1.05010 0.00281 -47.26121 1.000 46.00208 187 LEU C CA 1
ATOM 4848 C C . LEU C 1 195 ? -0.50627 -0.06496 -48.69129 1.000 40.98352 187 LEU C C 1
ATOM 4849 O O . LEU C 1 195 ? 0.61570 0.39507 -48.91735 1.000 39.91634 187 LEU C O 1
ATOM 4854 N N . GLU C 1 196 ? -1.30839 -0.59580 -49.63928 1.000 39.83827 188 GLU C N 1
ATOM 4855 C CA . GLU C 1 196 ? -0.87955 -0.69157 -51.03035 1.000 39.43240 188 GLU C CA 1
ATOM 4856 C C . GLU C 1 196 ? -0.83362 0.71752 -51.62212 1.000 37.27268 188 GLU C C 1
ATOM 4857 O O . GLU C 1 196 ? 0.17132 1.14261 -52.17117 1.000 37.02039 188 GLU C O 1
ATOM 4863 N N . GLU C 1 197 ? -1.88658 1.47649 -51.36087 1.000 35.10071 189 GLU C N 1
ATOM 4864 C CA . GLU C 1 197 ? -2.08764 2.79258 -51.92763 1.000 40.15370 189 GLU C CA 1
ATOM 4865 C C . GLU C 1 197 ? -1.05358 3.79249 -51.41659 1.000 36.21289 189 GLU C C 1
ATOM 4866 O O . GLU C 1 197 ? -0.57867 4.58562 -52.21752 1.000 31.57836 189 GLU C O 1
ATOM 4872 N N . PHE C 1 198 ? -0.75142 3.77227 -50.10663 1.000 33.17609 190 PHE C N 1
ATOM 4873 C CA . PHE C 1 198 ? 0.13966 4.73517 -49.48358 1.000 34.85637 190 PHE C CA 1
ATOM 4874 C C . PHE C 1 198 ? 1.56860 4.45723 -49.94980 1.000 35.55547 190 PHE C C 1
ATOM 4875 O O . PHE C 1 198 ? 2.35758 5.38427 -50.18074 1.000 35.18018 190 PHE C O 1
ATOM 4883 N N . ALA C 1 199 ? 1.89557 3.17326 -50.13205 1.000 35.07992 191 ALA C N 1
ATOM 4884 C CA . ALA C 1 199 ? 3.18350 2.82535 -50.70626 1.000 34.28574 191 ALA C CA 1
ATOM 4885 C C . ALA C 1 199 ? 3.32034 3.42558 -52.11017 1.000 28.28612 191 ALA C C 1
ATOM 4886 O O . ALA C 1 199 ? 4.39330 3.90863 -52.44522 1.000 28.74591 191 ALA C O 1
ATOM 4888 N N . ILE C 1 200 ? 2.25224 3.38772 -52.90805 1.000 32.09789 192 ILE C N 1
ATOM 4889 C CA . ILE C 1 200 ? 2.26909 3.93094 -54.24897 1.000 32.09126 192 ILE C CA 1
ATOM 4890 C C . ILE C 1 200 ? 2.35210 5.46493 -54.20372 1.000 31.06338 192 ILE C C 1
ATOM 4891 O O . ILE C 1 200 ? 2.98900 6.09806 -55.05070 1.000 30.04903 192 ILE C O 1
ATOM 4896 N N . PHE C 1 201 ? 1.72622 6.06577 -53.20255 1.000 30.77882 193 PHE C N 1
ATOM 4897 C CA . PHE C 1 201 ? 1.72024 7.51575 -53.10031 1.000 29.98571 193 PHE C CA 1
ATOM 4898 C C . PHE C 1 201 ? 3.12928 8.00570 -52.83140 1.000 28.88919 193 PHE C C 1
ATOM 4899 O O . PHE C 1 201 ? 3.52822 9.01779 -53.38428 1.000 30.92736 193 PHE C O 1
ATOM 4907 N N . ALA C 1 202 ? 3.84837 7.22156 -52.03761 1.000 27.92817 194 ALA C N 1
ATOM 4908 C CA . ALA C 1 202 ? 5.21242 7.49850 -51.66573 1.000 29.25788 194 ALA C CA 1
ATOM 4909 C C . ALA C 1 202 ? 6.15927 7.33068 -52.84687 1.000 27.14965 194 ALA C C 1
ATOM 4910 O O . ALA C 1 202 ? 7.10527 8.10370 -52.95886 1.000 27.02943 194 ALA C O 1
ATOM 4912 N N . CYS C 1 203 ? 5.92417 6.31882 -53.69701 1.000 29.64763 195 CYS C N 1
ATOM 4913 C CA . CYS C 1 203 ? 6.70102 6.15102 -54.92413 1.000 28.01925 195 CYS C CA 1
ATOM 4914 C C . CYS C 1 203 ? 6.62993 7.42016 -55.77191 1.000 25.33712 195 CYS C C 1
ATOM 4915 O O . CYS C 1 203 ? 7.64288 7.94823 -56.20895 1.000 25.27881 195 CYS C O 1
ATOM 4918 N N . LEU C 1 204 ? 5.43992 7.96819 -55.89068 1.000 28.65907 196 LEU C N 1
ATOM 4919 C CA . LEU C 1 204 ? 5.17782 9.14932 -56.70346 1.000 28.27982 196 LEU C CA 1
ATOM 4920 C C . LEU C 1 204 ? 5.81190 10.41422 -56.10533 1.000 26.90220 196 LEU C C 1
ATOM 4921 O O . LEU C 1 204 ? 6.47482 11.16233 -56.82128 1.000 25.93313 196 LEU C O 1
ATOM 4926 N N . GLN C 1 205 ? 5.63306 10.59500 -54.78527 1.000 25.55086 197 GLN C N 1
ATOM 4927 C CA . GLN C 1 205 ? 6.17916 11.68087 -54.00016 1.000 25.12270 197 GLN C CA 1
ATOM 4928 C C . GLN C 1 205 ? 7.69114 11.80690 -54.19632 1.000 24.80217 197 GLN C C 1
ATOM 4929 O O . GLN C 1 205 ? 8.25014 12.91190 -54.21921 1.000 24.70356 197 GLN C O 1
ATOM 4935 N N . ARG C 1 206 ? 8.34413 10.64490 -54.24659 1.000 24.85940 198 ARG C N 1
ATOM 4936 C CA . ARG C 1 206 ? 9.78512 10.56390 -54.27877 1.000 26.42342 198 ARG C CA 1
ATOM 4937 C C . ARG C 1 206 ? 10.27595 10.55913 -55.71283 1.000 24.92058 198 ARG C C 1
ATOM 4938 O O . ARG C 1 206 ? 11.47393 10.60115 -55.88497 1.000 26.04673 198 ARG C O 1
ATOM 4946 N N . THR C 1 207 ? 9.38883 10.50630 -56.72374 1.000 25.05347 199 THR C N 1
ATOM 4947 C CA . THR C 1 207 ? 9.86267 10.38052 -58.09981 1.000 25.18907 199 THR C CA 1
ATOM 4948 C C . THR C 1 207 ? 9.42657 11.55967 -58.99457 1.000 28.06617 199 THR C C 1
ATOM 4949 O O . THR C 1 207 ? 9.23742 11.37687 -60.19658 1.000 25.38950 199 THR C O 1
ATOM 4953 N N . GLY C 1 208 ? 9.32064 12.77858 -58.42636 1.000 29.10090 200 GLY C N 1
ATOM 4954 C CA . GLY C 1 208 ? 9.06455 13.99071 -59.20313 1.000 29.00716 200 GLY C CA 1
ATOM 4955 C C . GLY C 1 208 ? 7.65757 14.58870 -59.08886 1.000 32.70277 200 GLY C C 1
ATOM 4956 O O . GLY C 1 208 ? 7.40350 15.58581 -59.77067 1.000 33.63145 200 GLY C O 1
ATOM 4957 N N . SER C 1 209 ? 6.76767 14.01257 -58.24785 1.000 29.79776 201 SER C N 1
ATOM 4958 C CA . SER C 1 209 ? 5.38470 14.46054 -58.02461 1.000 30.02883 201 SER C CA 1
ATOM 4959 C C . SER C 1 209 ? 5.10988 14.64129 -56.53255 1.000 33.26726 201 SER C C 1
ATOM 4960 O O . SER C 1 209 ? 4.38395 13.85620 -55.90959 1.000 29.99768 201 SER C O 1
ATOM 4963 N N . PRO C 1 210 ? 5.70096 15.66219 -55.89145 1.000 32.61996 202 PRO C N 1
ATOM 4964 C CA . PRO C 1 210 ? 5.58813 15.80095 -54.45141 1.000 32.92295 202 PRO C CA 1
ATOM 4965 C C . PRO C 1 210 ? 4.23819 16.30688 -53.96917 1.000 32.31253 202 PRO C C 1
ATOM 4966 O O . PRO C 1 210 ? 3.95533 16.22569 -52.78815 1.000 35.31770 202 PRO C O 1
ATOM 4970 N N . VAL C 1 211 ? 3.38809 16.77503 -54.86599 1.000 30.01987 203 VAL C N 1
ATOM 4971 C CA . VAL C 1 211 ? 2.06314 17.21097 -54.47076 1.000 33.17763 203 VAL C CA 1
ATOM 4972 C C . VAL C 1 211 ? 1.04107 16.21706 -54.99380 1.000 32.63018 203 VAL C C 1
ATOM 4973 O O . VAL C 1 211 ? 0.97292 15.95026 -56.19184 1.000 30.05867 203 VAL C O 1
ATOM 4977 N N . MET C 1 212 ? 0.18917 15.74892 -54.09778 1.000 29.02538 204 MET C N 1
ATOM 4978 C CA . MET C 1 212 ? -0.90088 14.87499 -54.48679 1.000 30.66668 204 MET C CA 1
ATOM 4979 C C . MET C 1 212 ? -2.20688 15.68201 -54.53651 1.000 33.37726 204 MET C C 1
ATOM 4980 O O . MET C 1 212 ? -2.54276 16.41586 -53.59935 1.000 33.89525 204 MET C O 1
ATOM 4985 N N . VAL C 1 213 ? -2.97001 15.52519 -55.61244 1.000 30.83992 205 VAL C N 1
ATOM 4986 C CA . VAL C 1 213 ? -4.31201 16.07820 -55.62719 1.000 33.99708 205 VAL C CA 1
ATOM 4987 C C . VAL C 1 213 ? -5.33200 14.94318 -55.49325 1.000 34.50059 205 VAL C C 1
ATOM 4988 O O . VAL C 1 213 ? -5.22008 13.89428 -56.11644 1.000 37.56458 205 VAL C O 1
ATOM 4992 N N . TYR C 1 214 ? -6.35790 15.16706 -54.68010 1.000 36.99755 206 TYR C N 1
ATOM 4993 C CA . TYR C 1 214 ? -7.42488 14.19403 -54.49513 1.000 42.38681 206 TYR C CA 1
ATOM 4994 C C . TYR C 1 214 ? -8.70383 14.92397 -54.08086 1.000 42.10886 206 TYR C C 1
ATOM 4995 O O . TYR C 1 214 ? -8.64673 15.86984 -53.29671 1.000 43.26431 206 TYR C O 1
ATOM 5004 N N . PRO C 1 215 ? -9.89489 14.49806 -54.57078 1.000 43.02314 207 PRO C N 1
ATOM 5005 C CA . PRO C 1 215 ? -11.17183 14.98898 -54.04055 1.000 44.25816 207 PRO C CA 1
ATOM 5006 C C . PRO C 1 215 ? -11.63668 14.22178 -52.80262 1.000 44.28793 207 PRO C C 1
ATOM 5007 O O . PRO C 1 215 ? -12.51970 13.38180 -52.89765 1.000 43.49319 207 PRO C O 1
ATOM 5011 N N . GLY C 1 216 ? -11.04754 14.54858 -51.65064 1.000 42.60005 208 GLY C N 1
ATOM 5012 C CA . GLY C 1 216 ? -11.20040 13.80038 -50.41874 1.000 44.03876 208 GLY C CA 1
ATOM 5013 C C . GLY C 1 216 ? -9.91730 13.93824 -49.60487 1.000 45.58442 208 GLY C C 1
ATOM 5014 O O . GLY C 1 216 ? -8.93236 14.44832 -50.13591 1.000 46.25178 208 GLY C O 1
ATOM 5015 N N . SER C 1 217 ? -9.96015 13.53503 -48.32693 1.000 43.19299 209 SER C N 1
ATOM 5016 C CA . SER C 1 217 ? -8.79605 13.50988 -47.45308 1.000 44.86066 209 SER C CA 1
ATOM 5017 C C . SER C 1 217 ? -8.50000 12.08181 -46.99135 1.000 48.70617 209 SER C C 1
ATOM 5018 O O . SER C 1 217 ? -9.29703 11.17885 -47.21140 1.000 50.35614 209 SER C O 1
ATOM 5021 N N . PHE C 1 218 ? -7.34692 11.90869 -46.32951 1.000 49.19093 210 PHE C N 1
ATOM 5022 C CA . PHE C 1 218 ? -6.92486 10.64559 -45.74477 1.000 46.91715 210 PHE C CA 1
ATOM 5023 C C . PHE C 1 218 ? -6.37069 10.92636 -44.34379 1.000 48.09488 210 PHE C C 1
ATOM 5024 O O . PHE C 1 218 ? -5.26667 11.45633 -44.17983 1.000 47.11511 210 PHE C O 1
ATOM 5032 N N . SER C 1 219 ? -7.15357 10.57220 -43.32175 1.000 51.23009 211 SER C N 1
ATOM 5033 C CA . SER C 1 219 ? -6.77441 10.75697 -41.92377 1.000 51.27185 211 SER C CA 1
ATOM 5034 C C . SER C 1 219 ? -5.31038 10.39792 -41.67500 1.000 49.84094 211 SER C C 1
ATOM 5035 O O . SER C 1 219 ? -4.54832 11.25184 -41.20895 1.000 49.13529 211 SER C O 1
ATOM 5038 N N . THR C 1 220 ? -4.93542 9.14497 -42.00625 1.000 50.27791 212 THR C N 1
ATOM 5039 C CA . THR C 1 220 ? -3.59439 8.63691 -41.71450 1.000 51.50670 212 THR C CA 1
ATOM 5040 C C . THR C 1 220 ? -2.50846 9.52101 -42.34248 1.000 50.24535 212 THR C C 1
ATOM 5041 O O . THR C 1 220 ? -1.51838 9.84490 -41.68154 1.000 54.04697 212 THR C O 1
ATOM 5045 N N . LEU C 1 221 ? -2.66861 9.87822 -43.62640 1.000 47.65356 213 LEU C N 1
ATOM 5046 C CA . LEU C 1 221 ? -1.68370 10.67434 -44.35439 1.000 49.62494 213 LEU C CA 1
ATOM 5047 C C . LEU C 1 221 ? -1.53961 12.04223 -43.68918 1.000 51.58973 213 LEU C C 1
ATOM 5048 O O . LEU C 1 221 ? -0.41458 12.50718 -43.46024 1.000 53.06108 213 LEU C O 1
ATOM 5053 N N . SER C 1 222 ? -2.70057 12.66419 -43.42294 1.000 48.39150 214 SER C N 1
ATOM 5054 C CA . SER C 1 222 ? -2.78449 13.95208 -42.74572 1.000 53.18485 214 SER C CA 1
ATOM 5055 C C . SER C 1 222 ? -1.96533 13.91586 -41.46282 1.000 56.26846 214 SER C C 1
ATOM 5056 O O . SER C 1 222 ? -1.06031 14.73183 -41.29480 1.000 57.32185 214 SER C O 1
ATOM 5059 N N . GLU C 1 223 ? -2.26624 12.92173 -40.61795 1.000 61.19101 215 GLU C N 1
ATOM 5060 C CA . GLU C 1 223 ? -1.61109 12.72451 -39.33306 1.000 60.86936 215 GLU C CA 1
ATOM 5061 C C . GLU C 1 223 ? -0.10611 12.56053 -39.52227 1.000 63.03426 215 GLU C C 1
ATOM 5062 O O . GLU C 1 223 ? 0.69599 13.06640 -38.74128 1.000 65.96238 215 GLU C O 1
ATOM 5068 N N . ILE C 1 224 ? 0.29176 11.82070 -40.55744 1.000 58.15392 216 ILE C N 1
ATOM 5069 C CA . ILE C 1 224 ? 1.70573 11.59873 -40.78964 1.000 55.42193 216 ILE C CA 1
ATOM 5070 C C . ILE C 1 224 ? 2.35270 12.95078 -41.11050 1.000 58.71328 216 ILE C C 1
ATOM 5071 O O . ILE C 1 224 ? 3.46176 13.24470 -40.67258 1.000 57.36753 216 ILE C O 1
ATOM 5076 N N . ALA C 1 225 ? 1.66762 13.80491 -41.87927 1.000 55.91931 217 ALA C N 1
ATOM 5077 C CA . ALA C 1 225 ? 2.29258 15.06097 -42.27414 1.000 55.99699 217 ALA C CA 1
ATOM 5078 C C . ALA C 1 225 ? 2.37272 16.02978 -41.09299 1.000 58.23492 217 ALA C C 1
ATOM 5079 O O . ALA C 1 225 ? 3.27074 16.86576 -41.03196 1.000 59.74180 217 ALA C O 1
ATOM 5081 N N . GLN C 1 226 ? 1.46084 15.89662 -40.12991 1.000 59.00853 218 GLN C N 1
ATOM 5082 C CA . GLN C 1 226 ? 1.51499 16.71843 -38.92978 1.000 64.19479 218 GLN C CA 1
ATOM 5083 C C . GLN C 1 226 ? 2.75708 16.35329 -38.11699 1.000 64.62239 218 GLN C C 1
ATOM 5084 O O . GLN C 1 226 ? 3.43315 17.23020 -37.58692 1.000 68.52231 218 GLN C O 1
ATOM 5090 N N . GLY C 1 227 ? 3.06908 15.05328 -38.06024 1.000 72.40747 219 GLY C N 1
ATOM 5091 C CA . GLY C 1 227 ? 4.14318 14.54213 -37.22845 1.000 70.51959 219 GLY C CA 1
ATOM 5092 C C . GLY C 1 227 ? 3.62130 13.62596 -36.12354 1.000 70.78568 219 GLY C C 1
ATOM 5093 O O . GLY C 1 227 ? 4.35141 13.32180 -35.18367 1.000 73.24272 219 GLY C O 1
ATOM 5094 N N . LYS C 1 228 ? 2.38028 13.14699 -36.27247 1.000 63.73585 220 LYS C N 1
ATOM 5095 C CA . LYS C 1 228 ? 1.72740 12.33482 -35.25652 1.000 62.00709 220 LYS C CA 1
ATOM 5096 C C . LYS C 1 228 ? 2.22939 10.89182 -35.23482 1.000 62.53226 220 LYS C C 1
ATOM 5097 O O . LYS C 1 228 ? 1.98951 10.19566 -34.25391 1.000 62.30503 220 LYS C O 1
ATOM 5103 N N . HIS C 1 229 ? 2.86926 10.42799 -36.32097 1.000 63.37830 221 HIS C N 1
ATOM 5104 C CA . HIS C 1 229 ? 3.38524 9.06700 -36.40126 1.000 60.98918 221 HIS C CA 1
ATOM 5105 C C . HIS C 1 229 ? 4.84119 9.12407 -36.85142 1.000 64.94634 221 HIS C C 1
ATOM 5106 O O . HIS C 1 229 ? 5.15305 8.81525 -38.00151 1.000 63.44970 221 HIS C O 1
ATOM 5113 N N . PRO C 1 230 ? 5.78030 9.52492 -35.96647 1.000 63.35269 222 PRO C N 1
ATOM 5114 C CA . PRO C 1 230 ? 7.15725 9.79298 -36.37759 1.000 65.04855 222 PRO C CA 1
ATOM 5115 C C . PRO C 1 230 ? 7.90618 8.56006 -36.88388 1.000 64.29142 222 PRO C C 1
ATOM 5116 O O . PRO C 1 230 ? 8.95211 8.69615 -37.50798 1.000 68.72960 222 PRO C O 1
ATOM 5120 N N . GLY C 1 231 ? 7.37621 7.36501 -36.60401 1.000 69.18206 223 GLY C N 1
ATOM 5121 C CA . GLY C 1 231 ? 7.96515 6.11909 -37.07129 1.000 70.27552 223 GLY C CA 1
ATOM 5122 C C . GLY C 1 231 ? 7.25200 5.52629 -38.28830 1.000 66.30826 223 GLY C C 1
ATOM 5123 O O . GLY C 1 231 ? 7.42796 4.34434 -38.56951 1.000 64.57887 223 GLY C O 1
ATOM 5124 N N . ALA C 1 232 ? 6.41292 6.32741 -38.96107 1.000 60.73982 224 ALA C N 1
ATOM 5125 C CA . ALA C 1 232 ? 5.97976 6.04063 -40.32206 1.000 57.70345 224 ALA C CA 1
ATOM 5126 C C . ALA C 1 232 ? 7.09565 6.46078 -41.27713 1.000 53.18564 224 ALA C C 1
ATOM 5127 O O . ALA C 1 232 ? 7.90269 7.32372 -40.93408 1.000 50.65526 224 ALA C O 1
ATOM 5129 N N . PRO C 1 233 ? 7.15650 5.91998 -42.51622 1.000 50.70683 225 PRO C N 1
ATOM 5130 C CA . PRO C 1 233 ? 8.23239 6.27813 -43.44729 1.000 48.55920 225 PRO C CA 1
ATOM 5131 C C . PRO C 1 233 ? 8.27937 7.77817 -43.69605 1.000 43.72139 225 PRO C C 1
ATOM 5132 O O . PRO C 1 233 ? 7.23535 8.39121 -43.90183 1.000 46.18275 225 PRO C O 1
ATOM 5136 N N . GLU C 1 234 ? 9.48437 8.35716 -43.69610 1.000 42.69332 226 GLU C N 1
ATOM 5137 C CA . GLU C 1 234 ? 9.66335 9.77721 -43.96989 1.000 47.26370 226 GLU C CA 1
ATOM 5138 C C . GLU C 1 234 ? 8.92420 10.19442 -45.24373 1.000 49.75876 226 GLU C C 1
ATOM 5139 O O . GLU C 1 234 ? 8.44619 11.32644 -45.35649 1.000 47.65423 226 GLU C O 1
ATOM 5145 N N . GLU C 1 235 ? 8.87107 9.28858 -46.23287 1.000 47.58030 227 GLU C N 1
ATOM 5146 C CA . GLU C 1 235 ? 8.47292 9.66081 -47.57777 1.000 43.84777 227 GLU C CA 1
ATOM 5147 C C . GLU C 1 235 ? 7.04392 10.19681 -47.52251 1.000 46.58563 227 GLU C C 1
ATOM 5148 O O . GLU C 1 235 ? 6.76385 11.20091 -48.16531 1.000 48.85658 227 GLU C O 1
ATOM 5154 N N . LEU C 1 236 ? 6.16402 9.60667 -46.69350 1.000 45.24179 228 LEU C N 1
ATOM 5155 C CA . LEU C 1 236 ? 4.78703 10.09067 -46.61726 1.000 47.69201 228 LEU C CA 1
ATOM 5156 C C . LEU C 1 236 ? 4.67315 11.30252 -45.69804 1.000 47.27065 228 LEU C C 1
ATOM 5157 O O . LEU C 1 236 ? 3.64015 11.97352 -45.68481 1.000 49.92626 228 LEU C O 1
ATOM 5162 N N . ARG C 1 237 ? 5.71925 11.53838 -44.89713 1.000 47.81795 229 ARG C N 1
ATOM 5163 C CA . ARG C 1 237 ? 5.77536 12.68424 -44.00795 1.000 51.13431 229 ARG C CA 1
ATOM 5164 C C . ARG C 1 237 ? 5.94026 13.94337 -44.85276 1.000 48.67642 229 ARG C C 1
ATOM 5165 O O . ARG C 1 237 ? 5.42731 15.00232 -44.50053 1.000 49.40616 229 ARG C O 1
ATOM 5173 N N . ASP C 1 238 ? 6.66213 13.79055 -45.96887 1.000 48.04150 230 ASP C N 1
ATOM 5174 C CA . ASP C 1 238 ? 6.97503 14.87070 -46.88473 1.000 45.28338 230 ASP C CA 1
ATOM 5175 C C . ASP C 1 238 ? 5.83091 15.10987 -47.85856 1.000 42.27635 230 ASP C C 1
ATOM 5176 O O . ASP C 1 238 ? 5.83884 16.12398 -48.55039 1.000 45.49183 230 ASP C O 1
ATOM 5181 N N . LEU C 1 239 ? 4.87089 14.18689 -47.97159 1.000 40.35936 231 LEU C N 1
ATOM 5182 C CA . LEU C 1 239 ? 3.85877 14.31207 -49.01645 1.000 39.87253 231 LEU C CA 1
ATOM 5183 C C . LEU C 1 239 ? 3.01181 15.54903 -48.75815 1.000 42.64919 231 LEU C C 1
ATOM 5184 O O . LEU C 1 239 ? 2.72195 15.86384 -47.60106 1.000 45.81790 231 LEU C O 1
ATOM 5189 N N . ILE C 1 240 ? 2.59668 16.24821 -49.83099 1.000 38.28421 232 ILE C N 1
ATOM 5190 C CA . ILE C 1 240 ? 1.63971 17.32119 -49.67970 1.000 37.17615 232 ILE C CA 1
ATOM 5191 C C . ILE C 1 240 ? 0.32963 16.83830 -50.29362 1.000 37.97390 232 ILE C C 1
ATOM 5192 O O . ILE C 1 240 ? 0.31249 16.42249 -51.44668 1.000 35.37147 232 ILE C O 1
ATOM 5197 N N . VAL C 1 241 ? -0.76728 16.86218 -49.52048 1.000 38.85312 233 VAL C N 1
ATOM 5198 C CA . VAL C 1 241 ? -2.04935 16.46528 -50.08740 1.000 38.81477 233 VAL C CA 1
ATOM 5199 C C . VAL C 1 241 ? -3.00534 17.64929 -50.10509 1.000 37.61922 233 VAL C C 1
ATOM 5200 O O . VAL C 1 241 ? -3.42521 18.14812 -49.06196 1.000 37.34416 233 VAL C O 1
ATOM 5204 N N . VAL C 1 242 ? -3.36548 18.03849 -51.32598 1.000 35.20319 234 VAL C N 1
ATOM 5205 C CA . VAL C 1 242 ? -4.41150 19.00453 -51.53270 1.000 39.61017 234 VAL C CA 1
ATOM 5206 C C . VAL C 1 242 ? -5.72554 18.27858 -51.81966 1.000 41.23562 234 VAL C C 1
ATOM 5207 O O . VAL C 1 242 ? -5.91868 17.73176 -52.91373 1.000 42.14907 234 VAL C O 1
ATOM 5211 N N . SER C 1 243 ? -6.60642 18.31142 -50.80855 1.000 41.48390 235 SER C N 1
ATOM 5212 C CA . SER C 1 243 ? -7.96744 17.81344 -50.89847 1.000 43.21699 235 SER C CA 1
ATOM 5213 C C . SER C 1 243 ? -8.82550 18.91255 -51.51019 1.000 45.19649 235 SER C C 1
ATOM 5214 O O . SER C 1 243 ? -8.94542 19.98145 -50.91500 1.000 46.71635 235 SER C O 1
ATOM 5217 N N . LEU C 1 244 ? -9.44364 18.63274 -52.65816 1.000 48.89806 236 LEU C N 1
ATOM 5218 C CA . LEU C 1 244 ? -10.34971 19.57685 -53.29690 1.000 54.01118 236 LEU C CA 1
ATOM 5219 C C . LEU C 1 244 ? -11.77865 19.37977 -52.78476 1.000 60.34468 236 LEU C C 1
ATOM 5220 O O . LEU C 1 244 ? -12.10759 18.32269 -52.24789 1.000 57.74634 236 LEU C O 1
ATOM 5225 N N . HIS C 1 245 ? -12.62167 20.39582 -53.00649 1.000 81.45182 237 HIS C N 1
ATOM 5226 C CA . HIS C 1 245 ? -14.05864 20.33378 -52.75733 1.000 84.51084 237 HIS C CA 1
ATOM 5227 C C . HIS C 1 245 ? -14.78180 20.66400 -54.05619 1.000 84.16536 237 HIS C C 1
ATOM 5228 O O . HIS C 1 245 ? -14.56886 21.73809 -54.61104 1.000 84.43673 237 HIS C O 1
ATOM 5235 N N . LEU C 1 246 ? -15.66185 19.76808 -54.51123 1.000 69.78509 238 LEU C N 1
ATOM 5236 C CA . LEU C 1 246 ? -16.31701 19.95129 -55.79612 1.000 67.65063 238 LEU C CA 1
ATOM 5237 C C . LEU C 1 246 ? -17.76698 20.41827 -55.59487 1.000 69.89663 238 LEU C C 1
ATOM 5238 O O . LEU C 1 246 ? -18.46088 19.90213 -54.71788 1.000 68.24489 238 LEU C O 1
ATOM 5243 N N . LYS C 1 247 ? -18.18307 21.42540 -56.39466 1.000 65.36792 239 LYS C N 1
ATOM 5244 C CA . LYS C 1 247 ? -19.44205 22.15939 -56.25239 1.000 67.58917 239 LYS C CA 1
ATOM 5245 C C . LYS C 1 247 ? -20.08421 22.41261 -57.61427 1.000 65.60092 239 LYS C C 1
ATOM 5246 O O . LYS C 1 247 ? -19.40433 22.34578 -58.63236 1.000 63.92212 239 LYS C O 1
ATOM 5252 N N . GLY C 1 248 ? -21.39121 22.72462 -57.63206 1.000 70.06854 240 GLY C N 1
ATOM 5253 C CA . GLY C 1 248 ? -22.13336 22.93983 -58.86894 1.000 67.32958 240 GLY C CA 1
ATOM 5254 C C . GLY C 1 248 ? -23.28233 23.91981 -58.68564 1.000 73.40715 240 GLY C C 1
ATOM 5255 O O . GLY C 1 248 ? -24.41239 23.60389 -59.15156 1.000 69.40778 240 GLY C O 1
ATOM 5256 N N . ARG D 1 23 ? 28.11314 -0.26725 -89.87920 1.000 48.59442 15 ARG D N 1
ATOM 5257 C CA . ARG D 1 23 ? 29.55418 -0.02430 -89.59535 1.000 45.15382 15 ARG D CA 1
ATOM 5258 C C . ARG D 1 23 ? 29.98528 -0.62425 -88.24437 1.000 48.29809 15 ARG D C 1
ATOM 5259 O O . ARG D 1 23 ? 31.18129 -0.82429 -88.06747 1.000 44.88263 15 ARG D O 1
ATOM 5267 N N . TYR D 1 24 ? 29.05536 -0.94516 -87.31326 1.000 43.56266 16 TYR D N 1
ATOM 5268 C CA . TYR D 1 24 ? 29.40846 -1.55711 -86.02826 1.000 42.90772 16 TYR D CA 1
ATOM 5269 C C . TYR D 1 24 ? 28.43346 -2.66004 -85.58311 1.000 41.03707 16 TYR D C 1
ATOM 5270 O O . TYR D 1 24 ? 27.26643 -2.64801 -85.91399 1.000 37.98402 16 TYR D O 1
ATOM 5279 N N . LYS D 1 25 ? 28.90351 -3.55802 -84.72011 1.000 38.92301 17 LYS D N 1
ATOM 5280 C CA . LYS D 1 25 ? 28.04653 -4.51995 -84.06998 1.000 41.80162 17 LYS D CA 1
ATOM 5281 C C . LYS D 1 25 ? 28.30668 -4.46088 -82.57300 1.000 40.87635 17 LYS D C 1
ATOM 5282 O O . LYS D 1 25 ? 29.35374 -4.01991 -82.14413 1.000 41.45172 17 LYS D O 1
ATOM 5288 N N . ALA D 1 26 ? 27.30074 -4.86680 -81.79288 1.000 43.42708 18 ALA D N 1
ATOM 5289 C CA . ALA D 1 26 ? 27.39288 -4.89673 -80.34489 1.000 40.68810 18 ALA D CA 1
ATOM 5290 C C . ALA D 1 26 ? 27.25686 -6.34170 -79.91380 1.000 39.29627 18 ALA D C 1
ATOM 5291 O O . ALA D 1 26 ? 26.39078 -7.05269 -80.38268 1.000 41.04041 18 ALA D O 1
ATOM 5293 N N . GLU D 1 27 ? 28.11293 -6.76169 -78.99787 1.000 37.86337 19 GLU D N 1
ATOM 5294 C CA . GLU D 1 27 ? 27.97694 -8.05165 -78.35779 1.000 39.97742 19 GLU D CA 1
ATOM 5295 C C . GLU D 1 27 ? 28.08110 -7.76358 -76.87281 1.000 35.56884 19 GLU D C 1
ATOM 5296 O O . GLU D 1 27 ? 28.51118 -6.67358 -76.51891 1.000 36.85167 19 GLU D O 1
ATOM 5302 N N . ILE D 1 28 ? 27.74614 -8.75052 -76.04673 1.000 36.45838 20 ILE D N 1
ATOM 5303 C CA . ILE D 1 28 ? 28.04428 -8.72846 -74.62476 1.000 36.02128 20 ILE D CA 1
ATOM 5304 C C . ILE D 1 28 ? 29.54730 -8.84752 -74.41690 1.000 39.98277 20 ILE D C 1
ATOM 5305 O O . ILE D 1 28 ? 30.16821 -9.81457 -74.85691 1.000 39.75043 20 ILE D O 1
ATOM 5310 N N . GLY D 1 29 ? 30.10641 -7.86151 -73.71401 1.000 36.62564 21 GLY D N 1
ATOM 5311 C CA . GLY D 1 29 ? 31.46945 -7.90654 -73.21414 1.000 36.12661 21 GLY D CA 1
ATOM 5312 C C . GLY D 1 29 ? 31.50956 -8.61347 -71.85811 1.000 37.47546 21 GLY D C 1
ATOM 5313 O O . GLY D 1 29 ? 32.37155 -9.44749 -71.59915 1.000 37.49685 21 GLY D O 1
ATOM 5314 N N . SER D 1 30 ? 30.55766 -8.26939 -70.98403 1.000 39.50663 22 SER D N 1
ATOM 5315 C CA . SER D 1 30 ? 30.45576 -8.91931 -69.69399 1.000 36.36692 22 SER D CA 1
ATOM 5316 C C . SER D 1 30 ? 29.13284 -8.54822 -69.02788 1.000 35.64280 22 SER D C 1
ATOM 5317 O O . SER D 1 30 ? 28.46484 -7.60822 -69.43086 1.000 32.74650 22 SER D O 1
ATOM 5320 N N . VAL D 1 31 ? 28.77391 -9.32116 -67.99580 1.000 34.57004 23 VAL D N 1
ATOM 5321 C CA . VAL D 1 31 ? 27.60000 -9.03706 -67.21770 1.000 35.52812 23 VAL D CA 1
ATOM 5322 C C . VAL D 1 31 ? 27.96614 -9.10500 -65.72773 1.000 35.00851 23 VAL D C 1
ATOM 5323 O O . VAL D 1 31 ? 28.64915 -10.02001 -65.27675 1.000 35.26496 23 VAL D O 1
ATOM 5327 N N . SER D 1 32 ? 27.43426 -8.13194 -64.98173 1.000 31.96448 24 SER D N 1
ATOM 5328 C CA . SER D 1 32 ? 27.59540 -8.01388 -63.54775 1.000 33.67566 24 SER D CA 1
ATOM 5329 C C . SER D 1 32 ? 26.20947 -8.06578 -62.89261 1.000 33.70734 24 SER D C 1
ATOM 5330 O O . SER D 1 32 ? 25.30345 -7.35877 -63.31156 1.000 32.18023 24 SER D O 1
ATOM 5333 N N . PRO D 1 33 ? 25.92752 -8.95572 -61.91554 1.000 35.40643 25 PRO D N 1
ATOM 5334 C CA . PRO D 1 33 ? 26.78651 -10.08774 -61.58356 1.000 36.53972 25 PRO D CA 1
ATOM 5335 C C . PRO D 1 33 ? 26.79235 -11.12280 -62.69851 1.000 39.12596 25 PRO D C 1
ATOM 5336 O O . PRO D 1 33 ? 25.84627 -11.19180 -63.49342 1.000 35.80359 25 PRO D O 1
ATOM 5340 N N . THR D 1 34 ? 27.86532 -11.92585 -62.72958 1.000 42.39204 26 THR D N 1
ATOM 5341 C CA . THR D 1 34 ? 28.06317 -12.98390 -63.71654 1.000 41.69169 26 THR D CA 1
ATOM 5342 C C . THR D 1 34 ? 26.91714 -13.99485 -63.64938 1.000 44.09127 26 THR D C 1
ATOM 5343 O O . THR D 1 34 ? 26.57901 -14.61989 -64.66231 1.000 40.87154 26 THR D O 1
ATOM 5347 N N . THR D 1 35 ? 26.30025 -14.11576 -62.45831 1.000 41.66377 27 THR D N 1
ATOM 5348 C CA . THR D 1 35 ? 25.16923 -15.00870 -62.23815 1.000 44.18807 27 THR D CA 1
ATOM 5349 C C . THR D 1 35 ? 23.92717 -14.61269 -63.05105 1.000 45.92247 27 THR D C 1
ATOM 5350 O O . THR D 1 35 ? 23.01612 -15.43066 -63.21792 1.000 42.31797 27 THR D O 1
ATOM 5354 N N . SER D 1 36 ? 23.85717 -13.39072 -63.60511 1.000 45.74266 28 SER D N 1
ATOM 5355 C CA . SER D 1 36 ? 22.70410 -13.08571 -64.44301 1.000 41.64050 28 SER D CA 1
ATOM 5356 C C . SER D 1 36 ? 23.06396 -13.00080 -65.91505 1.000 39.63270 28 SER D C 1
ATOM 5357 O O . SER D 1 36 ? 22.24390 -12.58081 -66.70299 1.000 42.95404 28 SER D O 1
ATOM 5360 N N . ARG D 1 37 ? 24.21189 -13.53387 -66.30213 1.000 43.91787 29 ARG D N 1
ATOM 5361 C CA . ARG D 1 37 ? 24.57575 -13.59096 -67.70717 1.000 44.08816 29 ARG D CA 1
ATOM 5362 C C . ARG D 1 37 ? 23.50364 -14.31496 -68.51102 1.000 47.50835 29 ARG D C 1
ATOM 5363 O O . ARG D 1 37 ? 23.28954 -13.99101 -69.67402 1.000 47.78539 29 ARG D O 1
ATOM 5371 N N . ASP D 1 38 ? 22.81766 -15.29089 -67.90791 1.000 54.21248 30 ASP D N 1
ATOM 5372 C CA . ASP D 1 38 ? 21.81856 -16.06689 -68.63377 1.000 55.95736 30 ASP D CA 1
ATOM 5373 C C . ASP D 1 38 ? 20.40862 -15.80880 -68.08664 1.000 57.10217 30 ASP D C 1
ATOM 5374 O O . ASP D 1 38 ? 19.50656 -16.61377 -68.31851 1.000 63.48287 30 ASP D O 1
ATOM 5379 N N . THR D 1 39 ? 20.19174 -14.68276 -67.38868 1.000 51.50970 31 THR D N 1
ATOM 5380 C CA . THR D 1 39 ? 18.86180 -14.37067 -66.87156 1.000 48.03968 31 THR D CA 1
ATOM 5381 C C . THR D 1 39 ? 18.45285 -12.90466 -67.06560 1.000 42.20595 31 THR D C 1
ATOM 5382 O O . THR D 1 39 ? 17.28688 -12.60160 -66.85650 1.000 48.45871 31 THR D O 1
ATOM 5386 N N . PHE D 1 40 ? 19.36985 -11.99472 -67.46774 1.000 39.75841 32 PHE D N 1
ATOM 5387 C CA . PHE D 1 40 ? 19.05390 -10.56771 -67.53378 1.000 39.31106 32 PHE D CA 1
ATOM 5388 C C . PHE D 1 40 ? 17.86982 -10.32271 -68.47067 1.000 40.63321 32 PHE D C 1
ATOM 5389 O O . PHE D 1 40 ? 17.15188 -9.32767 -68.30665 1.000 41.44263 32 PHE D O 1
ATOM 5397 N N . GLU D 1 41 ? 17.61069 -11.24875 -69.40660 1.000 39.75111 33 GLU D N 1
ATOM 5398 C CA . GLU D 1 41 ? 16.51160 -11.08475 -70.35650 1.000 46.37098 33 GLU D CA 1
ATOM 5399 C C . GLU D 1 41 ? 15.17164 -11.48166 -69.73435 1.000 42.67778 33 GLU D C 1
ATOM 5400 O O . GLU D 1 41 ? 14.13760 -11.20465 -70.31626 1.000 44.63262 33 GLU D O 1
ATOM 5406 N N . ASP D 1 42 ? 15.17473 -12.10460 -68.55332 1.000 50.63094 34 ASP D N 1
ATOM 5407 C CA . ASP D 1 42 ? 13.93280 -12.31151 -67.82318 1.000 49.78919 34 ASP D CA 1
ATOM 5408 C C . ASP D 1 42 ? 13.19587 -10.97647 -67.63518 1.000 51.56230 34 ASP D C 1
ATOM 5409 O O . ASP D 1 42 ? 11.98189 -10.95941 -67.48606 1.000 53.84415 34 ASP D O 1
ATOM 5414 N N . HIS D 1 43 ? 13.92292 -9.85250 -67.64431 1.000 45.73502 35 HIS D N 1
ATOM 5415 C CA . HIS D 1 43 ? 13.32799 -8.53446 -67.46832 1.000 43.24330 35 HIS D CA 1
ATOM 5416 C C . HIS D 1 43 ? 12.82489 -7.98151 -68.79830 1.000 41.83995 35 HIS D C 1
ATOM 5417 O O . HIS D 1 43 ? 13.42578 -8.21059 -69.81834 1.000 42.71286 35 HIS D O 1
ATOM 5424 N N . ASP D 1 44 ? 11.75692 -7.20046 -68.75623 1.000 40.85929 36 ASP D N 1
ATOM 5425 C CA . ASP D 1 44 ? 11.13683 -6.63450 -69.94220 1.000 43.90227 36 ASP D CA 1
ATOM 5426 C C . ASP D 1 44 ? 11.65987 -5.21253 -70.21132 1.000 40.49541 36 ASP D C 1
ATOM 5427 O O . ASP D 1 44 ? 11.45678 -4.68858 -71.30433 1.000 34.61565 36 ASP D O 1
ATOM 5432 N N . THR D 1 45 ? 12.36499 -4.58851 -69.24342 1.000 36.52901 37 THR D N 1
ATOM 5433 C CA . THR D 1 45 ? 12.76203 -3.18954 -69.39454 1.000 36.43696 37 THR D CA 1
ATOM 5434 C C . THR D 1 45 ? 14.21908 -2.96458 -68.99569 1.000 35.81756 37 THR D C 1
ATOM 5435 O O . THR D 1 45 ? 14.66417 -3.38955 -67.92771 1.000 35.42464 37 THR D O 1
ATOM 5439 N N . CYS D 1 46 ? 14.95204 -2.19365 -69.80680 1.000 35.98676 38 CYS D N 1
ATOM 5440 C CA . CYS D 1 46 ? 16.31409 -1.83369 -69.43796 1.000 30.99555 38 CYS D CA 1
ATOM 5441 C C . CYS D 1 46 ? 16.42616 -0.31270 -69.40504 1.000 27.60939 38 CYS D C 1
ATOM 5442 O O . CYS D 1 46 ? 15.45515 0.37333 -69.74298 1.000 30.06692 38 CYS D O 1
ATOM 5445 N N . PHE D 1 47 ? 17.60022 0.18427 -68.99819 1.000 27.49654 39 PHE D N 1
ATOM 5446 C CA . PHE D 1 47 ? 17.97524 1.54024 -69.37329 1.000 27.43702 39 PHE D CA 1
ATOM 5447 C C . PHE D 1 47 ? 19.34917 1.51115 -70.01243 1.000 27.57833 39 PHE D C 1
ATOM 5448 O O . PHE D 1 47 ? 20.21118 0.74413 -69.59547 1.000 30.20903 39 PHE D O 1
ATOM 5456 N N . LEU D 1 48 ? 19.52311 2.35209 -71.01649 1.000 27.69275 40 LEU D N 1
ATOM 5457 C CA . LEU D 1 48 ? 20.80706 2.62400 -71.63463 1.000 29.09207 40 LEU D CA 1
ATOM 5458 C C . LEU D 1 48 ? 21.39317 3.92700 -71.06975 1.000 29.80270 40 LEU D C 1
ATOM 5459 O O . LEU D 1 48 ? 20.83120 5.00702 -71.23575 1.000 29.21460 40 LEU D O 1
ATOM 5464 N N . GLY D 1 49 ? 22.57323 3.82298 -70.46286 1.000 29.90834 41 GLY D N 1
ATOM 5465 C CA . GLY D 1 49 ? 23.28633 4.98098 -69.96599 1.000 28.12744 41 GLY D CA 1
ATOM 5466 C C . GLY D 1 49 ? 24.00824 5.63689 -71.12710 1.000 31.61162 41 GLY D C 1
ATOM 5467 O O . GLY D 1 49 ? 24.64413 4.94782 -71.91913 1.000 32.25479 41 GLY D O 1
ATOM 5468 N N . VAL D 1 50 ? 23.81429 6.94489 -71.26015 1.000 34.05552 42 VAL D N 1
ATOM 5469 C CA . VAL D 1 50 ? 24.47422 7.70281 -72.29625 1.000 33.05747 42 VAL D CA 1
ATOM 5470 C C . VAL D 1 50 ? 25.42232 8.72680 -71.67640 1.000 34.22000 42 VAL D C 1
ATOM 5471 O O . VAL D 1 50 ? 25.04244 9.50386 -70.78640 1.000 31.15686 42 VAL D O 1
ATOM 5475 N N . SER D 1 51 ? 26.67127 8.69772 -72.16052 1.000 34.52997 43 SER D N 1
ATOM 5476 C CA . SER D 1 51 ? 27.64635 9.72370 -71.82667 1.000 33.64448 43 SER D CA 1
ATOM 5477 C C . SER D 1 51 ? 27.77728 10.71863 -72.97973 1.000 34.87528 43 SER D C 1
ATOM 5478 O O . SER D 1 51 ? 27.72615 10.35557 -74.15671 1.000 34.50488 43 SER D O 1
ATOM 5481 N N . LEU D 1 52 ? 27.95137 11.99564 -72.63581 1.000 32.95764 44 LEU D N 1
ATOM 5482 C CA . LEU D 1 52 ? 28.06231 13.02558 -73.65888 1.000 38.73854 44 LEU D CA 1
ATOM 5483 C C . LEU D 1 52 ? 29.54128 13.23850 -74.00703 1.000 34.70466 44 LEU D C 1
ATOM 5484 O O . LEU D 1 52 ? 30.41036 12.98751 -73.18211 1.000 34.73480 44 LEU D O 1
ATOM 5489 N N . GLU D 1 53 ? 29.78318 13.67343 -75.24808 1.000 34.32177 45 GLU D N 1
ATOM 5490 C CA . GLU D 1 53 ? 31.11214 13.90734 -75.79022 1.000 37.93233 45 GLU D CA 1
ATOM 5491 C C . GLU D 1 53 ? 31.97411 12.68232 -75.54325 1.000 36.34741 45 GLU D C 1
ATOM 5492 O O . GLU D 1 53 ? 33.15314 12.81828 -75.26237 1.000 35.25618 45 GLU D O 1
ATOM 5498 N N . ASN D 1 54 ? 31.35904 11.50834 -75.72512 1.000 37.25951 46 ASN D N 1
ATOM 5499 C CA . ASN D 1 54 ? 32.01100 10.21831 -75.62512 1.000 36.59323 46 ASN D CA 1
ATOM 5500 C C . ASN D 1 54 ? 31.84283 9.51425 -76.98607 1.000 40.26285 46 ASN D C 1
ATOM 5501 O O . ASN D 1 54 ? 30.75477 9.47027 -77.56096 1.000 41.82993 46 ASN D O 1
ATOM 5506 N N . SER D 1 55 ? 32.94175 9.00518 -77.53915 1.000 40.32355 47 SER D N 1
ATOM 5507 C CA . SER D 1 55 ? 32.93560 8.48611 -78.90012 1.000 43.14473 47 SER D CA 1
ATOM 5508 C C . SER D 1 55 ? 32.36954 7.07313 -78.91400 1.000 41.63244 47 SER D C 1
ATOM 5509 O O . SER D 1 55 ? 32.15741 6.48508 -79.97595 1.000 45.11266 47 SER D O 1
ATOM 5512 N N . ASN D 1 56 ? 32.11963 6.51720 -77.73794 1.000 36.64030 48 ASN D N 1
ATOM 5513 C CA . ASN D 1 56 ? 31.30658 5.32524 -77.70880 1.000 41.38426 48 ASN D CA 1
ATOM 5514 C C . ASN D 1 56 ? 29.86255 5.59528 -78.15067 1.000 36.00133 48 ASN D C 1
ATOM 5515 O O . ASN D 1 56 ? 29.13848 4.62530 -78.36355 1.000 35.72235 48 ASN D O 1
ATOM 5520 N N . PHE D 1 57 ? 29.43558 6.85729 -78.32870 1.000 34.15816 49 PHE D N 1
ATOM 5521 C CA . PHE D 1 57 ? 28.03257 7.14033 -78.62457 1.000 39.90392 49 PHE D CA 1
ATOM 5522 C C . PHE D 1 57 ? 27.86247 7.85127 -79.96459 1.000 42.90025 49 PHE D C 1
ATOM 5523 O O . PHE D 1 57 ? 26.88047 8.59430 -80.19353 1.000 42.22156 49 PHE D O 1
ATOM 5531 N N . LYS D 1 58 ? 28.79436 7.55618 -80.88067 1.000 44.66637 50 LYS D N 1
ATOM 5532 C CA . LYS D 1 58 ? 28.67325 8.07012 -82.23668 1.000 46.72963 50 LYS D CA 1
ATOM 5533 C C . LYS D 1 58 ? 27.42516 7.46414 -82.86753 1.000 42.96979 50 LYS D C 1
ATOM 5534 O O . LYS D 1 58 ? 26.92916 6.44318 -82.42543 1.000 39.92068 50 LYS D O 1
ATOM 5540 N N . PRO D 1 59 ? 26.82009 8.13011 -83.86150 1.000 45.77522 51 PRO D N 1
ATOM 5541 C CA . PRO D 1 59 ? 25.55802 7.66314 -84.42535 1.000 43.39282 51 PRO D CA 1
ATOM 5542 C C . PRO D 1 59 ? 25.53092 6.17512 -84.75428 1.000 42.38644 51 PRO D C 1
ATOM 5543 O O . PRO D 1 59 ? 24.56693 5.49718 -84.40715 1.000 43.96171 51 PRO D O 1
ATOM 5547 N N . ALA D 1 60 ? 26.59484 5.66105 -85.38235 1.000 41.46370 52 ALA D N 1
ATOM 5548 C CA . ALA D 1 60 ? 26.64274 4.26402 -85.80229 1.000 42.16602 52 ALA D CA 1
ATOM 5549 C C . ALA D 1 60 ? 26.75181 3.31908 -84.60825 1.000 39.90884 52 ALA D C 1
ATOM 5550 O O . ALA D 1 60 ? 26.29776 2.17410 -84.67515 1.000 37.79187 52 ALA D O 1
ATOM 5552 N N . LYS D 1 61 ? 27.40694 3.77511 -83.53634 1.000 40.11126 53 LYS D N 1
ATOM 5553 C CA . LYS D 1 61 ? 27.54002 2.95216 -82.34131 1.000 37.81124 53 LYS D CA 1
ATOM 5554 C C . LYS D 1 61 ? 26.21609 2.83126 -81.59317 1.000 34.37139 53 LYS D C 1
ATOM 5555 O O . LYS D 1 61 ? 25.83808 1.74630 -81.16408 1.000 35.39082 53 LYS D O 1
ATOM 5561 N N . VAL D 1 62 ? 25.50015 3.93529 -81.50616 1.000 33.34322 54 VAL D N 1
ATOM 5562 C CA . VAL D 1 62 ? 24.15720 3.98338 -80.96803 1.000 36.11697 54 VAL D CA 1
ATOM 5563 C C . VAL D 1 62 ? 23.23208 3.04638 -81.75289 1.000 36.59932 54 VAL D C 1
ATOM 5564 O O . VAL D 1 62 ? 22.43111 2.31344 -81.17077 1.000 31.57577 54 VAL D O 1
ATOM 5568 N N . ASP D 1 63 ? 23.33695 3.07030 -83.08290 1.000 34.36089 55 ASP D N 1
ATOM 5569 C CA . ASP D 1 63 ? 22.51483 2.21930 -83.92778 1.000 35.10810 55 ASP D CA 1
ATOM 5570 C C . ASP D 1 63 ? 22.80080 0.76030 -83.59573 1.000 33.55451 55 ASP D C 1
ATOM 5571 O O . ASP D 1 63 ? 21.87978 -0.02265 -83.49160 1.000 34.93434 55 ASP D O 1
ATOM 5576 N N . ALA D 1 64 ? 24.07081 0.40626 -83.39084 1.000 35.45815 56 ALA D N 1
ATOM 5577 C CA . ALA D 1 64 ? 24.41578 -0.96674 -83.06680 1.000 35.68518 56 ALA D CA 1
ATOM 5578 C C . ALA D 1 64 ? 23.88590 -1.34265 -81.68073 1.000 31.00369 56 ALA D C 1
ATOM 5579 O O . ALA D 1 64 ? 23.44788 -2.47462 -81.43263 1.000 36.08162 56 ALA D O 1
ATOM 5581 N N . MET D 1 65 ? 23.90703 -0.37760 -80.75978 1.000 34.30290 57 MET D N 1
ATOM 5582 C CA . MET D 1 65 ? 23.51016 -0.66151 -79.38773 1.000 31.25148 57 MET D CA 1
ATOM 5583 C C . MET D 1 65 ? 21.98616 -0.81644 -79.30457 1.000 29.83754 57 MET D C 1
ATOM 5584 O O . MET D 1 65 ? 21.47418 -1.73639 -78.68747 1.000 33.60359 57 MET D O 1
ATOM 5589 N N . ALA D 1 66 ? 21.25913 0.06255 -80.00554 1.000 32.61535 58 ALA D N 1
ATOM 5590 C CA . ALA D 1 66 ? 19.80812 0.06361 -80.03940 1.000 32.66657 58 ALA D CA 1
ATOM 5591 C C . ALA D 1 66 ? 19.27900 -1.20340 -80.70528 1.000 33.12981 58 ALA D C 1
ATOM 5592 O O . ALA D 1 66 ? 18.26402 -1.74333 -80.26415 1.000 32.73465 58 ALA D O 1
ATOM 5594 N N . LYS D 1 67 ? 19.97588 -1.65848 -81.76033 1.000 32.23992 59 LYS D N 1
ATOM 5595 C CA . LYS D 1 67 ? 19.64076 -2.90550 -82.43023 1.000 32.30615 59 LYS D CA 1
ATOM 5596 C C . LYS D 1 67 ? 19.81281 -4.04446 -81.43519 1.000 30.61450 59 LYS D C 1
ATOM 5597 O O . LYS D 1 67 ? 18.98178 -4.93842 -81.33406 1.000 34.05310 59 LYS D O 1
ATOM 5603 N N . TRP D 1 68 ? 20.89788 -4.05047 -80.68029 1.000 30.97376 60 TRP D N 1
ATOM 5604 C CA . TRP D 1 68 ? 21.07794 -5.10942 -79.69526 1.000 33.55443 60 TRP D CA 1
ATOM 5605 C C . TRP D 1 68 ? 19.94004 -5.08132 -78.67115 1.000 30.05344 60 TRP D C 1
ATOM 5606 O O . TRP D 1 68 ? 19.42003 -6.11828 -78.28804 1.000 34.38306 60 TRP D O 1
ATOM 5617 N N . ILE D 1 69 ? 19.55813 -3.90028 -78.19617 1.000 30.85814 61 ILE D N 1
ATOM 5618 C CA . ILE D 1 69 ? 18.50124 -3.77319 -77.18707 1.000 29.54467 61 ILE D CA 1
ATOM 5619 C C . ILE D 1 69 ? 17.16116 -4.20416 -77.78392 1.000 32.04187 61 ILE D C 1
ATOM 5620 O O . ILE D 1 69 ? 16.37020 -4.84409 -77.09781 1.000 35.01264 61 ILE D O 1
ATOM 5625 N N . SER D 1 70 ? 16.91805 -3.85621 -79.05491 1.000 33.02924 62 SER D N 1
ATOM 5626 C CA . SER D 1 70 ? 15.66297 -4.14219 -79.74877 1.000 33.86504 62 SER D CA 1
ATOM 5627 C C . SER D 1 70 ? 15.29790 -5.62918 -79.77866 1.000 32.46734 62 SER D C 1
ATOM 5628 O O . SER D 1 70 ? 14.11388 -5.96214 -79.89853 1.000 35.72609 62 SER D O 1
ATOM 5631 N N . ARG D 1 71 ? 16.28887 -6.52022 -79.73771 1.000 30.42739 63 ARG D N 1
ATOM 5632 C CA . ARG D 1 71 ? 16.01881 -7.95821 -79.72461 1.000 34.21336 63 ARG D CA 1
ATOM 5633 C C . ARG D 1 71 ? 15.69893 -8.47612 -78.32055 1.000 35.04911 63 ARG D C 1
ATOM 5634 O O . ARG D 1 71 ? 15.14689 -9.55309 -78.20244 1.000 33.69622 63 ARG D O 1
ATOM 5642 N N . ARG D 1 72 ? 16.01806 -7.74808 -77.24062 1.000 33.12607 64 ARG D N 1
ATOM 5643 C CA . ARG D 1 72 ? 15.96017 -8.36501 -75.91159 1.000 34.93768 64 ARG D CA 1
ATOM 5644 C C . ARG D 1 72 ? 14.97629 -7.66592 -74.96752 1.000 33.09498 64 ARG D C 1
ATOM 5645 O O . ARG D 1 72 ? 14.68637 -8.20185 -73.90947 1.000 42.33611 64 ARG D O 1
ATOM 5653 N N . PHE D 1 73 ? 14.54731 -6.43692 -75.28554 1.000 31.67610 65 PHE D N 1
ATOM 5654 C CA . PHE D 1 73 ? 13.67943 -5.66784 -74.41350 1.000 35.08763 65 PHE D CA 1
ATOM 5655 C C . PHE D 1 73 ? 12.65638 -4.92883 -75.24944 1.000 33.52225 65 PHE D C 1
ATOM 5656 O O . PHE D 1 73 ? 12.99630 -4.40890 -76.29650 1.000 39.16413 65 PHE D O 1
ATOM 5664 N N . SER D 1 74 ? 11.41643 -4.84076 -74.78432 1.000 37.16014 66 SER D N 1
ATOM 5665 C CA . SER D 1 74 ? 10.41539 -4.09875 -75.54026 1.000 37.54860 66 SER D CA 1
ATOM 5666 C C . SER D 1 74 ? 10.40150 -2.63273 -75.08833 1.000 39.53175 66 SER D C 1
ATOM 5667 O O . SER D 1 74 ? 9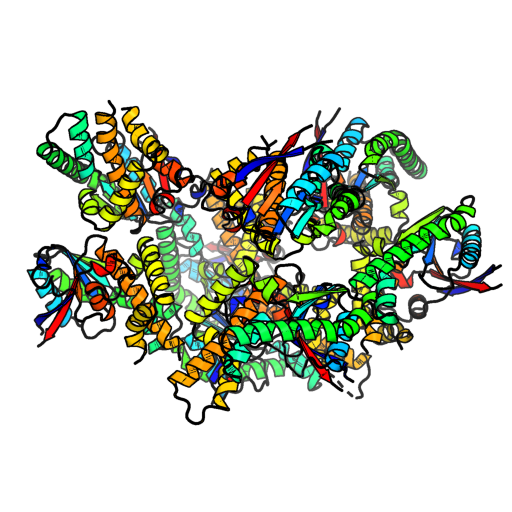.83347 -1.77674 -75.77232 1.000 39.42728 66 SER D O 1
ATOM 5670 N N . GLN D 1 75 ? 11.02962 -2.35370 -73.93441 1.000 34.73768 67 GLN D N 1
ATOM 5671 C CA . GLN D 1 75 ? 11.10873 -1.00567 -73.38248 1.000 36.35849 67 GLN D CA 1
ATOM 5672 C C . GLN D 1 75 ? 12.52879 -0.66271 -72.92664 1.000 33.97554 67 GLN D C 1
ATOM 5673 O O . GLN D 1 75 ? 13.25081 -1.50171 -72.39267 1.000 37.66875 67 GLN D O 1
ATOM 5679 N N . CYS D 1 76 ? 12.92982 0.57726 -73.17375 1.000 29.31571 68 CYS D N 1
ATOM 5680 C CA . CYS D 1 76 ? 14.23888 1.05422 -72.78290 1.000 33.41836 68 CYS D CA 1
ATOM 5681 C C . CYS D 1 76 ? 14.15198 2.54024 -72.45497 1.000 29.27538 68 CYS D C 1
ATOM 5682 O O . CYS D 1 76 ? 13.65793 3.31223 -73.24096 1.000 31.54469 68 CYS D O 1
ATOM 5685 N N . THR D 1 77 ? 14.61711 2.89729 -71.25203 1.000 31.87029 69 THR D N 1
ATOM 5686 C CA . THR D 1 77 ? 14.88921 4.26329 -70.86913 1.000 28.46500 69 THR D CA 1
ATOM 5687 C C . THR D 1 77 ? 16.31918 4.58121 -71.29429 1.000 29.39011 69 THR D C 1
ATOM 5688 O O . THR D 1 77 ? 17.26519 3.90219 -70.92034 1.000 28.10300 69 THR D O 1
ATOM 5692 N N . VAL D 1 78 ? 16.45214 5.61416 -72.11435 1.000 27.59898 70 VAL D N 1
ATOM 5693 C CA . VAL D 1 78 ? 17.72813 6.15809 -72.50850 1.000 30.17116 70 VAL D CA 1
ATOM 5694 C C . VAL D 1 78 ? 18.03927 7.31612 -71.57160 1.000 27.38551 70 VAL D C 1
ATOM 5695 O O . VAL D 1 78 ? 17.36731 8.32715 -71.60958 1.000 27.31733 70 VAL D O 1
ATOM 5699 N N . LEU D 1 79 ? 19.01635 7.08713 -70.69868 1.000 27.24956 71 LEU D N 1
ATOM 5700 C CA . LEU D 1 79 ? 19.40649 8.04416 -69.67477 1.000 28.10066 71 LEU D CA 1
ATOM 5701 C C . LEU D 1 79 ? 20.49448 8.97109 -70.21892 1.000 27.07367 71 LEU D C 1
ATOM 5702 O O . LEU D 1 79 ? 21.60843 8.52603 -70.44901 1.000 27.18429 71 LEU D O 1
ATOM 5707 N N . ILE D 1 80 ? 20.16852 10.25109 -70.36496 1.000 27.01544 72 ILE D N 1
ATOM 5708 C CA . ILE D 1 80 ? 21.10851 11.23903 -70.86110 1.000 28.85099 72 ILE D CA 1
ATOM 5709 C C . ILE D 1 80 ? 21.88365 11.83206 -69.67221 1.000 29.83191 72 ILE D C 1
ATOM 5710 O O . ILE D 1 80 ? 21.29777 12.45313 -68.79018 1.000 30.69868 72 ILE D O 1
ATOM 5715 N N . GLY D 1 81 ? 23.19764 11.57500 -69.64432 1.000 31.20407 73 GLY D N 1
ATOM 5716 C CA . GLY D 1 81 ? 24.10077 12.04301 -68.60144 1.000 29.53532 73 GLY D CA 1
ATOM 5717 C C . GLY D 1 81 ? 24.40481 13.52299 -68.78954 1.000 26.74045 73 GLY D C 1
ATOM 5718 O O . GLY D 1 81 ? 25.53980 13.90093 -69.06767 1.000 32.34574 73 GLY D O 1
ATOM 5719 N N . ASP D 1 82 ? 23.36786 14.36204 -68.66348 1.000 29.53064 74 ASP D N 1
ATOM 5720 C CA . ASP D 1 82 ? 23.52289 15.78102 -68.95657 1.000 29.58396 74 ASP D CA 1
ATOM 5721 C C . ASP D 1 82 ? 24.11104 16.51206 -67.74067 1.000 27.71364 74 ASP D C 1
ATOM 5722 O O . ASP D 1 82 ? 25.27606 16.90401 -67.73780 1.000 31.87762 74 ASP D O 1
ATOM 5727 N N . SER D 1 83 ? 23.35415 16.59815 -66.66560 1.000 29.75884 75 SER D N 1
ATOM 5728 C CA . SER D 1 83 ? 23.73630 17.35719 -65.48667 1.000 30.80727 75 SER D CA 1
ATOM 5729 C C . SER D 1 83 ? 25.11434 16.96116 -64.94679 1.000 29.66532 75 SER D C 1
ATOM 5730 O O . SER D 1 83 ? 25.90841 17.83814 -64.58591 1.000 30.39253 75 SER D O 1
ATOM 5733 N N . ILE D 1 84 ? 25.42428 15.66015 -64.95375 1.000 28.62953 76 ILE D N 1
ATOM 5734 C CA . ILE D 1 84 ? 26.68431 15.13112 -64.44785 1.000 29.62475 76 ILE D CA 1
ATOM 5735 C C . ILE D 1 84 ? 27.85724 15.57902 -65.30899 1.000 32.46402 76 ILE D C 1
ATOM 5736 O O . ILE D 1 84 ? 28.98630 15.73200 -64.80311 1.000 32.21503 76 ILE D O 1
ATOM 5741 N N . HIS D 1 85 ? 27.60912 15.76697 -66.61297 1.000 30.72428 77 HIS D N 1
ATOM 5742 C CA . HIS D 1 85 ? 28.64705 16.23087 -67.52210 1.000 33.48220 77 HIS D CA 1
ATOM 5743 C C . HIS D 1 85 ? 29.19415 17.63187 -67.15922 1.000 32.97344 77 HIS D C 1
ATOM 5744 O O . HIS D 1 85 ? 30.28712 18.00080 -67.59335 1.000 31.98479 77 HIS D O 1
ATOM 5751 N N . ARG D 1 86 ? 28.51627 18.38994 -66.28120 1.000 34.13818 78 ARG D N 1
ATOM 5752 C CA . ARG D 1 86 ? 29.02237 19.69694 -65.86131 1.000 33.38627 78 ARG D CA 1
ATOM 5753 C C . ARG D 1 86 ? 30.34543 19.56293 -65.11344 1.000 40.96414 78 ARG D C 1
ATOM 5754 O O . ARG D 1 86 ? 31.12848 20.51189 -65.05756 1.000 43.60281 78 ARG D O 1
ATOM 5762 N N . ILE D 1 87 ? 30.58244 18.39195 -64.52940 1.000 35.05043 79 ILE D N 1
ATOM 5763 C CA . ILE D 1 87 ? 31.74151 18.17394 -63.69450 1.000 38.30409 79 ILE D CA 1
ATOM 5764 C C . ILE D 1 87 ? 32.92341 17.92584 -64.61361 1.000 42.95639 79 ILE D C 1
ATOM 5765 O O . ILE D 1 87 ? 34.01846 18.42881 -64.37674 1.000 46.56549 79 ILE D O 1
ATOM 5770 N N . THR D 1 88 ? 32.66527 17.19680 -65.69454 1.000 41.03521 80 THR D N 1
ATOM 5771 C CA . THR D 1 88 ? 33.65716 16.99970 -66.73363 1.000 45.95152 80 THR D CA 1
ATOM 5772 C C . THR D 1 88 ? 34.07916 18.32165 -67.36074 1.000 43.68287 80 THR D C 1
ATOM 5773 O O . THR D 1 88 ? 35.26915 18.51259 -67.57587 1.000 48.51401 80 THR D O 1
ATOM 5777 N N . LEU D 1 89 ? 33.10716 19.15867 -67.73469 1.000 43.27992 81 LEU D N 1
ATOM 5778 C CA . LEU D 1 89 ? 33.36715 20.45263 -68.36078 1.000 46.40388 81 LEU D CA 1
ATOM 5779 C C . LEU D 1 89 ? 34.14229 21.35065 -67.39390 1.000 52.98629 81 LEU D C 1
ATOM 5780 O O . LEU D 1 89 ? 35.10828 22.01058 -67.77303 1.000 54.74697 81 LEU D O 1
ATOM 5785 N N . GLU D 1 90 ? 33.71541 21.35373 -66.13186 1.000 48.24903 82 GLU D N 1
ATOM 5786 C CA . GLU D 1 90 ? 34.39155 22.11275 -65.09597 1.000 51.22129 82 GLU D CA 1
ATOM 5787 C C . GLU D 1 90 ? 35.88753 21.76869 -65.05110 1.000 58.20846 82 GLU D C 1
ATOM 5788 O O . GLU D 1 90 ? 36.71959 22.65566 -64.87422 1.000 57.22360 82 GLU D O 1
ATOM 5794 N N . SER D 1 91 ? 36.24246 20.49266 -65.25607 1.000 59.12355 83 SER D N 1
ATOM 5795 C CA . SER D 1 91 ? 37.58247 20.01062 -64.94917 1.000 61.34554 83 SER D CA 1
ATOM 5796 C C . SER D 1 91 ? 38.48235 20.03052 -66.17426 1.000 62.91535 83 SER D C 1
ATOM 5797 O O . SER D 1 91 ? 39.64638 20.40248 -66.06640 1.000 67.13565 83 SER D O 1
ATOM 5800 N N . THR D 1 92 ? 37.93222 19.64749 -67.32919 1.000 59.37309 84 THR D N 1
ATOM 5801 C CA . THR D 1 92 ? 38.73709 19.47339 -68.52726 1.000 61.76858 84 THR D CA 1
ATOM 5802 C C . THR D 1 92 ? 38.88107 20.78234 -69.29234 1.000 60.60257 84 THR D C 1
ATOM 5803 O O . THR D 1 92 ? 39.78300 20.91426 -70.12244 1.000 62.74267 84 THR D O 1
ATOM 5807 N N . ARG D 1 93 ? 37.98914 21.74240 -69.01630 1.000 58.00618 85 ARG D N 1
ATOM 5808 C CA . ARG D 1 93 ? 37.96112 22.97836 -69.78236 1.000 59.41782 85 ARG D CA 1
ATOM 5809 C C . ARG D 1 93 ? 37.98926 24.22240 -68.88943 1.000 55.73904 85 ARG D C 1
ATOM 5810 O O . ARG D 1 93 ? 37.70726 25.31339 -69.36346 1.000 57.60424 85 ARG D O 1
ATOM 5818 N N . SER D 1 94 ? 38.32238 24.07545 -67.60446 1.000 54.94673 86 SER D N 1
ATOM 5819 C CA . SER D 1 94 ? 38.46152 25.22149 -66.71253 1.000 57.43743 86 SER D CA 1
ATOM 5820 C C . SER D 1 94 ? 37.33154 26.24853 -66.90947 1.000 54.72255 86 SER D C 1
ATOM 5821 O O . SER D 1 94 ? 37.55460 27.45752 -66.91455 1.000 61.07489 86 SER D O 1
ATOM 5824 N N . MET D 1 95 ? 36.10151 25.74758 -67.03532 1.000 54.60248 87 MET D N 1
ATOM 5825 C CA . MET D 1 95 ? 34.91352 26.54662 -67.27325 1.000 50.62840 87 MET D CA 1
ATOM 5826 C C . MET D 1 95 ? 34.28467 26.94471 -65.94120 1.000 47.07894 87 MET D C 1
ATOM 5827 O O . MET D 1 95 ? 34.24072 26.12476 -65.03116 1.000 43.33177 87 MET D O 1
ATOM 5832 N N . PRO D 1 96 ? 33.68873 28.14975 -65.80221 1.000 46.62644 88 PRO D N 1
ATOM 5833 C CA . PRO D 1 96 ? 32.90687 28.48384 -64.61915 1.000 44.86618 88 PRO D CA 1
ATOM 5834 C C . PRO D 1 96 ? 31.72084 27.54790 -64.45298 1.000 44.04459 88 PRO D C 1
ATOM 5835 O O . PRO D 1 96 ? 31.05473 27.21988 -65.42690 1.000 43.73690 88 PRO D O 1
ATOM 5839 N N . PRO D 1 97 ? 31.41595 27.13398 -63.20393 1.000 43.16189 89 PRO D N 1
ATOM 5840 C CA . PRO D 1 97 ? 30.39193 26.12103 -62.95278 1.000 44.43052 89 PRO D CA 1
ATOM 5841 C C . PRO D 1 97 ? 29.07687 26.39405 -63.67466 1.000 44.07737 89 PRO D C 1
ATOM 5842 O O . PRO D 1 97 ? 28.46778 25.47305 -64.22956 1.000 41.72311 89 PRO D O 1
ATOM 5846 N N . ARG D 1 98 ? 28.64092 27.66007 -63.67068 1.000 39.63432 90 ARG D N 1
ATOM 5847 C CA . ARG D 1 98 ? 27.30389 27.96311 -64.15257 1.000 43.34532 90 ARG D CA 1
ATOM 5848 C C . ARG D 1 98 ? 27.31873 27.83803 -65.68056 1.000 38.98097 90 ARG D C 1
ATOM 5849 O O . ARG D 1 98 ? 26.30366 27.46704 -66.25844 1.000 38.62247 90 ARG D O 1
ATOM 5857 N N . ALA D 1 99 ? 28.46468 28.08494 -66.33169 1.000 40.57156 91 ALA D N 1
ATOM 5858 C CA . ALA D 1 99 ? 28.50153 27.93687 -67.78969 1.000 43.91658 91 ALA D CA 1
ATOM 5859 C C . ALA D 1 99 ? 28.63743 26.45884 -68.15662 1.000 38.43001 91 ALA D C 1
ATOM 5860 O O . ALA D 1 99 ? 28.16531 26.03081 -69.21455 1.000 39.19169 91 ALA D O 1
ATOM 5862 N N . ALA D 1 100 ? 29.33648 25.71286 -67.29465 1.000 39.15776 92 ALA D N 1
ATOM 5863 C CA . ALA D 1 100 ? 29.54040 24.28784 -67.50060 1.000 39.81083 92 ALA D CA 1
ATOM 5864 C C . ALA D 1 100 ? 28.18937 23.57590 -67.47943 1.000 37.24010 92 ALA D C 1
ATOM 5865 O O . ALA D 1 100 ? 27.91325 22.77386 -68.37536 1.000 37.15354 92 ALA D O 1
ATOM 5867 N N . LEU D 1 101 ? 27.31348 23.99398 -66.55237 1.000 36.36151 93 LEU D N 1
ATOM 5868 C CA . LEU D 1 101 ? 25.97547 23.44505 -66.44121 1.000 36.40177 93 LEU D CA 1
ATOM 5869 C C . LEU D 1 101 ? 25.17936 23.72401 -67.70814 1.000 40.62302 93 LEU D C 1
ATOM 5870 O O . LEU D 1 101 ? 24.57826 22.78501 -68.26003 1.000 35.32149 93 LEU D O 1
ATOM 5875 N N . ASP D 1 102 ? 25.13037 25.01300 -68.09820 1.000 37.57321 94 ASP D N 1
ATOM 5876 C CA . ASP D 1 102 ? 24.39328 25.44097 -69.27415 1.000 36.32489 94 ASP D CA 1
ATOM 5877 C C . ASP D 1 102 ? 24.79012 24.61089 -70.48115 1.000 33.83602 94 ASP D C 1
ATOM 5878 O O . ASP D 1 102 ? 23.93403 24.18089 -71.20104 1.000 33.72847 94 ASP D O 1
ATOM 5883 N N . ASP D 1 103 ? 26.08809 24.49882 -70.76427 1.000 38.77429 95 ASP D N 1
ATOM 5884 C CA . ASP D 1 103 ? 26.59094 23.79174 -71.92728 1.000 34.91514 95 ASP D CA 1
ATOM 5885 C C . ASP D 1 103 ? 26.29089 22.28275 -71.84118 1.000 37.03891 95 ASP D C 1
ATOM 5886 O O . ASP D 1 103 ? 26.00676 21.63471 -72.85712 1.000 33.47865 95 ASP D O 1
ATOM 5891 N N . ALA D 1 104 ? 26.40598 21.69081 -70.63716 1.000 36.08236 96 ALA D N 1
ATOM 5892 C CA . ALA D 1 104 ? 26.07294 20.28483 -70.46705 1.000 32.51563 96 ALA D CA 1
ATOM 5893 C C . ALA D 1 104 ? 24.60589 20.01488 -70.82589 1.000 36.72615 96 ALA D C 1
ATOM 5894 O O . ALA D 1 104 ? 24.33678 19.04885 -71.54382 1.000 37.63066 96 ALA D O 1
ATOM 5896 N N . LEU D 1 105 ? 23.65197 20.83894 -70.35184 1.000 33.96321 97 LEU D N 1
ATOM 5897 C CA . LEU D 1 105 ? 22.24693 20.58799 -70.63469 1.000 37.41809 97 LEU D CA 1
ATOM 5898 C C . LEU D 1 105 ? 21.97679 20.72292 -72.13067 1.000 39.49975 97 LEU D C 1
ATOM 5899 O O . LEU D 1 105 ? 21.15171 19.98693 -72.66655 1.000 40.40696 97 LEU D O 1
ATOM 5904 N N . ARG D 1 106 ? 22.69276 21.63886 -72.80179 1.000 39.73875 98 ARG D N 1
ATOM 5905 C CA . ARG D 1 106 ? 22.48963 21.85880 -74.22878 1.000 41.85788 98 ARG D CA 1
ATOM 5906 C C . ARG D 1 106 ? 22.99550 20.65273 -75.02477 1.000 41.10535 98 ARG D C 1
ATOM 5907 O O . ARG D 1 106 ? 22.34839 20.24671 -75.99368 1.000 40.58504 98 ARG D O 1
ATOM 5915 N N . LEU D 1 107 ? 24.13652 20.09371 -74.58385 1.000 40.82470 99 LEU D N 1
ATOM 5916 C CA . LEU D 1 107 ? 24.75541 18.94365 -75.22085 1.000 40.39695 99 LEU D CA 1
ATOM 5917 C C . LEU D 1 107 ? 23.81837 17.74169 -75.12870 1.000 41.41035 99 LEU D C 1
ATOM 5918 O O . LEU D 1 107 ? 23.63424 17.00665 -76.10664 1.000 40.63350 99 LEU D O 1
ATOM 5923 N N . GLY D 1 108 ? 23.17748 17.60778 -73.96163 1.000 39.03490 100 GLY D N 1
ATOM 5924 C CA . GLY D 1 108 ? 22.12345 16.62783 -73.76548 1.000 39.82799 100 GLY D CA 1
ATOM 5925 C C . GLY D 1 108 ? 20.98736 16.80083 -74.76737 1.000 39.67749 100 GLY D C 1
ATOM 5926 O O . GLY D 1 108 ? 20.60326 15.84881 -75.43829 1.000 39.79102 100 GLY D O 1
ATOM 5927 N N . ARG D 1 109 ? 20.46740 18.01485 -74.89338 1.000 41.48355 101 ARG D N 1
ATOM 5928 C CA . ARG D 1 109 ? 19.33732 18.27685 -75.82229 1.000 43.01907 101 ARG D CA 1
ATOM 5929 C C . ARG D 1 109 ? 19.74717 17.93076 -77.25531 1.000 42.56102 101 ARG D C 1
ATOM 5930 O O . ARG D 1 109 ? 18.92307 17.35976 -77.97620 1.000 39.36387 101 ARG D O 1
ATOM 5938 N N . GLU D 1 110 ? 20.97314 18.27669 -77.63145 1.000 39.71044 102 GLU D N 1
ATOM 5939 C CA . GLU D 1 110 ? 21.50100 18.03959 -78.96949 1.000 43.98346 102 GLU D CA 1
ATOM 5940 C C . GLU D 1 110 ? 21.60991 16.55558 -79.23642 1.000 45.53241 102 GLU D C 1
ATOM 5941 O O . GLU D 1 110 ? 21.34478 16.15053 -80.36337 1.000 38.10271 102 GLU D O 1
ATOM 5947 N N . PHE D 1 111 ? 22.07398 15.80161 -78.21643 1.000 40.50275 103 PHE D N 1
ATOM 5948 C CA . PHE D 1 111 ? 22.17991 14.36260 -78.32637 1.000 41.19756 103 PHE D CA 1
ATOM 5949 C C . PHE D 1 111 ? 20.79685 13.81664 -78.66520 1.000 41.41825 103 PHE D C 1
ATOM 5950 O O . PHE D 1 111 ? 20.64772 13.02060 -79.58615 1.000 38.18141 103 PHE D O 1
ATOM 5958 N N . VAL D 1 112 ? 19.79194 14.25572 -77.91412 1.000 40.46108 104 VAL D N 1
ATOM 5959 C CA . VAL D 1 112 ? 18.43590 13.76677 -78.10797 1.000 41.84416 104 VAL D CA 1
ATOM 5960 C C . VAL D 1 112 ? 17.98778 14.09372 -79.53794 1.000 44.83591 104 VAL D C 1
ATOM 5961 O O . VAL D 1 112 ? 17.59966 13.18570 -80.27285 1.000 44.03351 104 VAL D O 1
ATOM 5965 N N . GLU D 1 113 ? 18.06479 15.36269 -79.96401 1.000 47.17392 105 GLU D N 1
ATOM 5966 C CA . GLU D 1 113 ? 17.54567 15.72965 -81.27598 1.000 49.15474 105 GLU D CA 1
ATOM 5967 C C . GLU D 1 113 ? 18.23753 14.87856 -82.33700 1.000 47.04080 105 GLU D C 1
ATOM 5968 O O . GLU D 1 113 ? 17.59742 14.27955 -83.19291 1.000 48.81010 105 GLU D O 1
ATOM 5974 N N . SER D 1 114 ? 19.55654 14.75551 -82.19813 1.000 46.89510 106 SER D N 1
ATOM 5975 C CA . SER D 1 114 ? 20.39242 14.10043 -83.18518 1.000 44.12303 106 SER D CA 1
ATOM 5976 C C . SER D 1 114 ? 20.07834 12.61544 -83.26507 1.000 41.59785 106 SER D C 1
ATOM 5977 O O . SER D 1 114 ? 19.84921 12.09639 -84.36402 1.000 35.85041 106 SER D O 1
ATOM 5980 N N . ARG D 1 115 ? 20.09043 11.91749 -82.10503 1.000 41.83606 107 ARG D N 1
ATOM 5981 C CA . ARG D 1 115 ? 20.09536 10.46449 -82.14996 1.000 39.35202 107 ARG D CA 1
ATOM 5982 C C . ARG D 1 115 ? 18.69134 9.87555 -82.10879 1.000 36.93707 107 ARG D C 1
ATOM 5983 O O . ARG D 1 115 ? 18.52027 8.66455 -82.27471 1.000 40.30564 107 ARG D O 1
ATOM 5991 N N . GLN D 1 116 ? 17.66740 10.69561 -81.89573 1.000 39.36642 108 GLN D N 1
ATOM 5992 C CA . GLN D 1 116 ? 16.33439 10.15068 -81.68257 1.000 43.99339 108 GLN D CA 1
ATOM 5993 C C . GLN D 1 116 ? 15.84124 9.33864 -82.88548 1.000 45.19651 108 GLN D C 1
ATOM 5994 O O . GLN D 1 116 ? 15.23022 8.29167 -82.68637 1.000 46.40464 108 GLN D O 1
ATOM 6000 N N . PRO D 1 117 ? 16.02513 9.76956 -84.16052 1.000 46.21775 109 PRO D N 1
ATOM 6001 C CA . PRO D 1 117 ? 15.63199 8.93152 -85.30044 1.000 43.99741 109 PRO D CA 1
ATOM 6002 C C . PRO D 1 117 ? 16.25793 7.53150 -85.24943 1.000 43.32356 109 PRO D C 1
ATOM 6003 O O . PRO D 1 117 ? 15.57087 6.52152 -85.39831 1.000 47.04087 109 PRO D O 1
ATOM 6007 N N . VAL D 1 118 ? 17.55795 7.44046 -84.96855 1.000 39.76472 110 VAL D N 1
ATOM 6008 C CA . VAL D 1 118 ? 18.19691 6.13144 -84.83955 1.000 42.11843 110 VAL D CA 1
ATOM 6009 C C . VAL D 1 118 ? 17.37696 5.18452 -83.95242 1.000 42.91107 110 VAL D C 1
ATOM 6010 O O . VAL D 1 118 ? 17.16788 4.00751 -84.27134 1.000 43.95887 110 VAL D O 1
ATOM 6014 N N . PHE D 1 119 ? 16.95809 5.68459 -82.78740 1.000 42.89101 111 PHE D N 1
ATOM 6015 C CA . PHE D 1 119 ? 16.18015 4.88667 -81.85929 1.000 43.00007 111 PHE D CA 1
ATOM 6016 C C . PHE D 1 119 ? 14.81408 4.57970 -82.47414 1.000 44.70859 111 PHE D C 1
ATOM 6017 O O . PHE D 1 119 ? 14.27905 3.48073 -82.30903 1.000 41.92747 111 PHE D O 1
ATOM 6025 N N . GLU D 1 120 ? 14.23505 5.58169 -83.14713 1.000 46.98376 112 GLU D N 1
ATOM 6026 C CA . GLU D 1 120 ? 12.87200 5.46072 -83.65499 1.000 52.90467 112 GLU D CA 1
ATOM 6027 C C . GLU D 1 120 ? 12.80784 4.40867 -84.75993 1.000 50.37661 112 GLU D C 1
ATOM 6028 O O . GLU D 1 120 ? 11.73580 3.88570 -85.00880 1.000 53.06438 112 GLU D O 1
ATOM 6034 N N . SER D 1 121 ? 13.95277 4.10659 -85.38503 1.000 44.19900 113 SER D N 1
ATOM 6035 C CA . SER D 1 121 ? 14.08863 3.04853 -86.37699 1.000 44.45950 113 SER D CA 1
ATOM 6036 C C . SER D 1 121 ? 13.61662 1.68958 -85.87587 1.000 46.53710 113 SER D C 1
ATOM 6037 O O . SER D 1 121 ? 13.22550 0.85955 -86.68679 1.000 47.34525 113 SER D O 1
ATOM 6040 N N . PHE D 1 122 ? 13.70074 1.43764 -84.56387 1.000 48.26365 114 PHE D N 1
ATOM 6041 C CA . PHE D 1 122 ? 13.33073 0.13669 -84.01676 1.000 42.84245 114 PHE D CA 1
ATOM 6042 C C . PHE D 1 122 ? 11.99381 0.18478 -83.30163 1.000 44.66942 114 PHE D C 1
ATOM 6043 O O . PHE D 1 122 ? 11.70385 -0.70517 -82.50956 1.000 46.29252 114 PHE D O 1
ATOM 6051 N N . ARG D 1 123 ? 11.18583 1.21780 -83.55061 1.000 45.19993 115 ARG D N 1
ATOM 6052 C CA . ARG D 1 123 ? 9.98591 1.42590 -82.75050 1.000 51.87128 115 ARG D CA 1
ATOM 6053 C C . ARG D 1 123 ? 9.02185 0.24793 -82.92334 1.000 54.48517 115 ARG D C 1
ATOM 6054 O O . ARG D 1 123 ? 8.12992 0.03901 -82.09524 1.000 51.17201 115 ARG D O 1
ATOM 6062 N N . ASP D 1 124 ? 9.21471 -0.51414 -84.00532 1.000 58.33249 116 ASP D N 1
ATOM 6063 C CA . ASP D 1 124 ? 8.51163 -1.76512 -84.22819 1.000 59.45967 116 ASP D CA 1
ATOM 6064 C C . ASP D 1 124 ? 8.64171 -2.68006 -83.01116 1.000 59.53099 116 ASP D C 1
ATOM 6065 O O . ASP D 1 124 ? 7.69372 -3.37200 -82.67103 1.000 61.88688 116 ASP D O 1
ATOM 6070 N N . ARG D 1 125 ? 9.81677 -2.71708 -82.37527 1.000 51.85374 117 ARG D N 1
ATOM 6071 C CA . ARG D 1 125 ? 10.09083 -3.72204 -81.35724 1.000 49.44008 117 ARG D CA 1
ATOM 6072 C C . ARG D 1 125 ? 10.26000 -3.11397 -79.95529 1.000 44.34298 117 ARG D C 1
ATOM 6073 O O . ARG D 1 125 ? 10.19006 -3.83292 -78.96325 1.000 42.91762 117 ARG D O 1
ATOM 6081 N N . THR D 1 126 ? 10.64906 -1.83799 -79.86640 1.000 43.03769 118 THR D N 1
ATOM 6082 C CA . THR D 1 126 ? 11.15421 -1.28694 -78.61247 1.000 42.81426 118 THR D CA 1
ATOM 6083 C C . THR D 1 126 ? 10.67028 0.15308 -78.50950 1.000 41.89654 118 THR D C 1
ATOM 6084 O O . THR D 1 126 ? 10.91622 0.94903 -79.41457 1.000 35.54775 118 THR D O 1
ATOM 6088 N N . LYS D 1 127 ? 9.98240 0.46617 -77.40245 1.000 37.33201 119 LYS D N 1
ATOM 6089 C CA . LYS D 1 127 ? 9.72250 1.85020 -77.04849 1.000 37.00174 119 LYS D CA 1
ATOM 6090 C C . LYS D 1 127 ? 10.90560 2.40919 -76.24964 1.000 37.49754 119 LYS D C 1
ATOM 6091 O O . LYS D 1 127 ? 11.17869 1.97323 -75.13664 1.000 35.78085 119 LYS D O 1
ATOM 6097 N N . PHE D 1 128 ? 11.59558 3.38013 -76.84876 1.000 36.89998 120 PHE D N 1
ATOM 6098 C CA . PHE D 1 128 ? 12.68067 4.08412 -76.20890 1.000 36.95028 120 PHE D CA 1
ATOM 6099 C C . PHE D 1 128 ? 12.13578 5.39117 -75.66091 1.000 37.10671 120 PHE D C 1
ATOM 6100 O O . PHE D 1 128 ? 11.56774 6.15915 -76.43390 1.000 34.66053 120 PHE D O 1
ATOM 6108 N N . THR D 1 129 ? 12.28292 5.59323 -74.33594 1.000 35.57554 121 THR D N 1
ATOM 6109 C CA . THR D 1 129 ? 11.89304 6.83528 -73.66496 1.000 36.72935 121 THR D CA 1
ATOM 6110 C C . THR D 1 129 ? 13.13113 7.54425 -73.12012 1.000 34.34368 121 THR D C 1
ATOM 6111 O O . THR D 1 129 ? 13.94216 6.90725 -72.48217 1.000 32.85707 121 THR D O 1
ATOM 6115 N N . PHE D 1 130 ? 13.29915 8.84523 -73.41821 1.000 34.31711 122 PHE D N 1
ATOM 6116 C CA . PHE D 1 130 ? 14.43623 9.63621 -72.96136 1.000 30.63720 122 PHE D CA 1
ATOM 6117 C C . PHE D 1 130 ? 14.19440 10.23029 -71.57537 1.000 32.26425 122 PHE D C 1
ATOM 6118 O O . PHE D 1 130 ? 13.15045 10.82035 -71.32229 1.000 33.11335 122 PHE D O 1
ATOM 6126 N N . VAL D 1 131 ? 15.13948 10.04629 -70.64845 1.000 31.65669 123 VAL D N 1
ATOM 6127 C CA . VAL D 1 131 ? 15.10363 10.76736 -69.38348 1.000 30.70530 123 VAL D CA 1
ATOM 6128 C C . VAL D 1 131 ? 16.49168 11.34731 -69.15865 1.000 28.53325 123 VAL D C 1
ATOM 6129 O O . VAL D 1 131 ? 17.50562 10.71425 -69.46972 1.000 29.41827 123 VAL D O 1
ATOM 6133 N N . THR D 1 132 ? 16.51778 12.58434 -68.66572 1.000 26.50418 124 THR D N 1
ATOM 6134 C CA . THR D 1 132 ? 17.77884 13.20130 -68.33087 1.000 29.80293 124 THR D CA 1
ATOM 6135 C C . THR D 1 132 ? 18.13898 12.95536 -66.86089 1.000 29.61976 124 THR D C 1
ATOM 6136 O O . THR D 1 132 ? 17.25906 12.81944 -65.99280 1.000 26.41918 124 THR D O 1
ATOM 6140 N N . CYS D 1 133 ? 19.45100 12.89432 -66.62802 1.000 29.60964 125 CYS D N 1
ATOM 6141 C CA . CYS D 1 133 ? 20.06413 13.02936 -65.31709 1.000 27.75051 125 CYS D CA 1
ATOM 6142 C C . CYS D 1 133 ? 19.59426 14.29241 -64.59311 1.000 28.21959 125 CYS D C 1
ATOM 6143 O O . CYS D 1 133 ? 19.36538 14.23649 -63.38308 1.000 28.41457 125 CYS D O 1
ATOM 6146 N N . SER D 1 134 ? 19.41624 15.42639 -65.29615 1.000 28.64705 126 SER D N 1
ATOM 6147 C CA . SER D 1 134 ? 18.91736 16.59044 -64.59416 1.000 30.34645 126 SER D CA 1
ATOM 6148 C C . SER D 1 134 ? 17.50240 16.31653 -64.06600 1.000 32.14142 126 SER D C 1
ATOM 6149 O O . SER D 1 134 ? 17.19453 16.73160 -62.94799 1.000 31.21295 126 SER D O 1
ATOM 6152 N N . GLU D 1 135 ? 16.65929 15.60353 -64.83588 1.000 29.30281 127 GLU D N 1
ATOM 6153 C CA . GLU D 1 135 ? 15.30532 15.27461 -64.38873 1.000 31.65728 127 GLU D CA 1
ATOM 6154 C C . GLU D 1 135 ? 15.36141 14.41667 -63.12570 1.000 30.63147 127 GLU D C 1
ATOM 6155 O O . GLU D 1 135 ? 14.69552 14.76475 -62.16665 1.000 31.88898 127 GLU D O 1
ATOM 6161 N N . VAL D 1 136 ? 16.21437 13.37464 -63.09273 1.000 26.78289 128 VAL D N 1
ATOM 6162 C CA . VAL D 1 136 ? 16.21243 12.41969 -61.99368 1.000 27.38794 128 VAL D CA 1
ATOM 6163 C C . VAL D 1 136 ? 16.77559 13.09973 -60.74877 1.000 26.44976 128 VAL D C 1
ATOM 6164 O O . VAL D 1 136 ? 16.31368 12.81381 -59.68271 1.000 29.36341 128 VAL D O 1
ATOM 6168 N N . GLN D 1 137 ? 17.73561 14.02368 -60.89191 1.000 28.75390 129 GLN D N 1
ATOM 6169 C CA . GLN D 1 137 ? 18.30875 14.74872 -59.77300 1.000 29.40721 129 GLN D CA 1
ATOM 6170 C C . GLN D 1 137 ? 17.27786 15.67479 -59.11995 1.000 28.80683 129 GLN D C 1
ATOM 6171 O O . GLN D 1 137 ? 17.51599 16.11084 -57.99799 1.000 27.32661 129 GLN D O 1
ATOM 6177 N N . SER D 1 138 ? 16.14880 15.94281 -59.79385 1.000 28.35197 130 SER D N 1
ATOM 6178 C CA . SER D 1 138 ? 15.02489 16.66089 -59.19978 1.000 31.03446 130 SER D CA 1
ATOM 6179 C C . SER D 1 138 ? 14.13194 15.75997 -58.34764 1.000 29.32058 130 SER D C 1
ATOM 6180 O O . SER D 1 138 ? 13.30903 16.27504 -57.59959 1.000 30.95162 130 SER D O 1
ATOM 6183 N N . TRP D 1 139 ? 14.32188 14.42996 -58.36759 1.000 29.23416 131 TRP D N 1
ATOM 6184 C CA . TRP D 1 139 ? 13.51292 13.54004 -57.54547 1.000 26.56197 131 TRP D CA 1
ATOM 6185 C C . TRP D 1 139 ? 14.01806 13.56309 -56.10552 1.000 27.45408 131 TRP D C 1
ATOM 6186 O O . TRP D 1 139 ? 15.19910 13.73505 -55.87164 1.000 32.24909 131 TRP D O 1
ATOM 6197 N N . GLY D 1 140 ? 13.12815 13.35818 -55.14842 1.000 28.12515 132 GLY D N 1
ATOM 6198 C CA . GLY D 1 140 ? 13.53828 13.17823 -53.77145 1.000 30.23455 132 GLY D CA 1
ATOM 6199 C C . GLY D 1 140 ? 14.34524 11.89721 -53.56547 1.000 32.51072 132 GLY D C 1
ATOM 6200 O O . GLY D 1 140 ? 15.20233 11.86921 -52.68755 1.000 31.48616 132 GLY D O 1
ATOM 6201 N N . LEU D 1 141 ? 14.09312 10.87017 -54.41239 1.000 29.05527 133 LEU D N 1
ATOM 6202 C CA . LEU D 1 141 ? 14.75707 9.57915 -54.31039 1.000 30.07735 133 LEU D CA 1
ATOM 6203 C C . LEU D 1 141 ? 16.25105 9.77507 -54.56354 1.000 28.50619 133 LEU D C 1
ATOM 6204 O O . LEU D 1 141 ? 17.10109 9.15007 -53.92260 1.000 24.84902 133 LEU D O 1
ATOM 6209 N N . TYR D 1 142 ? 16.56900 10.71001 -55.46662 1.000 25.03482 134 TYR D N 1
ATOM 6210 C CA . TYR D 1 142 ? 17.97399 10.99694 -55.74778 1.000 26.85839 134 TYR D CA 1
ATOM 6211 C C . TYR D 1 142 ? 18.69113 11.52097 -54.51388 1.000 25.32016 134 TYR D C 1
ATOM 6212 O O . TYR D 1 142 ? 19.78815 11.07994 -54.20396 1.000 27.05797 134 TYR D O 1
ATOM 6221 N N . GLY D 1 143 ? 18.08224 12.49503 -53.84086 1.000 29.56321 135 GLY D N 1
ATOM 6222 C CA . GLY D 1 143 ? 18.63839 13.04507 -52.61795 1.000 28.65190 135 GLY D CA 1
ATOM 6223 C C . GLY D 1 143 ? 18.79544 11.94612 -51.57491 1.000 27.77722 135 GLY D C 1
ATOM 6224 O O . GLY D 1 143 ? 19.86250 11.82410 -50.98101 1.000 33.12456 135 GLY D O 1
ATOM 6225 N N . ASP D 1 144 ? 17.77342 11.07617 -51.44576 1.000 29.98476 136 ASP D N 1
ATOM 6226 C CA . ASP D 1 144 ? 17.85245 9.91421 -50.56071 1.000 28.72176 136 ASP D CA 1
ATOM 6227 C C . ASP D 1 144 ? 19.07338 9.05114 -50.89379 1.000 30.26547 136 ASP D C 1
ATOM 6228 O O . ASP D 1 144 ? 19.89046 8.79315 -50.03585 1.000 28.48905 136 ASP D O 1
ATOM 6233 N N . TYR D 1 145 ? 19.22924 8.62807 -52.15178 1.000 29.60730 137 TYR D N 1
ATOM 6234 C CA . TYR D 1 145 ? 20.29116 7.71200 -52.55384 1.000 25.58923 137 TYR D CA 1
ATOM 6235 C C . TYR D 1 145 ? 21.65520 8.41295 -52.48901 1.000 28.13840 137 TYR D C 1
ATOM 6236 O O . TYR D 1 145 ? 22.62622 7.80593 -52.04707 1.000 28.88112 137 TYR D O 1
ATOM 6245 N N . HIS D 1 146 ? 21.75521 9.67492 -52.93608 1.000 28.41174 138 HIS D N 1
ATOM 6246 C CA . HIS D 1 146 ? 23.03624 10.38186 -52.98425 1.000 26.89492 138 HIS D CA 1
ATOM 6247 C C . HIS D 1 146 ? 23.61838 10.58891 -51.57231 1.000 33.02270 138 HIS D C 1
ATOM 6248 O O . HIS D 1 146 ? 24.82540 10.41087 -51.36642 1.000 28.76028 138 HIS D O 1
ATOM 6255 N N . GLU D 1 147 ? 22.76450 10.94000 -50.59425 1.000 29.20058 139 GLU D N 1
ATOM 6256 C CA . GLU D 1 147 ? 23.22964 11.07005 -49.21130 1.000 32.55008 139 GLU D CA 1
ATOM 6257 C C . GLU D 1 147 ? 23.71764 9.74306 -48.63528 1.000 31.58501 139 GLU D C 1
ATOM 6258 O O . GLU D 1 147 ? 24.73771 9.75305 -47.93638 1.000 35.33818 139 GLU D O 1
ATOM 6264 N N . ARG D 1 148 ? 23.06856 8.59907 -48.95816 1.000 32.78532 140 ARG D N 1
ATOM 6265 C CA . ARG D 1 148 ? 23.53856 7.32907 -48.41614 1.000 32.80953 140 ARG D CA 1
ATOM 6266 C C . ARG D 1 148 ? 24.89648 6.98399 -49.02125 1.000 34.37682 140 ARG D C 1
ATOM 6267 O O . ARG D 1 148 ? 25.79453 6.53298 -48.30332 1.000 34.21884 140 ARG D O 1
ATOM 6275 N N . LEU D 1 149 ? 25.05836 7.19691 -50.33528 1.000 33.66795 141 LEU D N 1
ATOM 6276 C CA . LEU D 1 149 ? 26.33128 6.91482 -50.97839 1.000 32.27936 141 LEU D CA 1
ATOM 6277 C C . LEU D 1 149 ? 27.45438 7.75881 -50.36955 1.000 34.74428 141 LEU D C 1
ATOM 6278 O O . LEU D 1 149 ? 28.54938 7.23977 -50.11963 1.000 34.64658 141 LEU D O 1
ATOM 6283 N N . ARG D 1 150 ? 27.20946 9.06083 -50.16459 1.000 32.83003 142 ARG D N 1
ATOM 6284 C CA . ARG D 1 150 ? 28.23555 9.92881 -49.58973 1.000 36.54869 142 ARG D CA 1
ATOM 6285 C C . ARG D 1 150 ? 28.60767 9.48787 -48.17275 1.000 35.40539 142 ARG D C 1
ATOM 6286 O O . ARG D 1 150 ? 29.78172 9.56884 -47.76987 1.000 39.76777 142 ARG D O 1
ATOM 6294 N N . GLN D 1 151 ? 27.60572 8.98195 -47.44762 1.000 34.35585 143 GLN D N 1
ATOM 6295 C CA . GLN D 1 151 ? 27.79484 8.51901 -46.08162 1.000 38.65200 143 GLN D CA 1
ATOM 6296 C C . GLN D 1 151 ? 28.68478 7.28897 -46.11364 1.000 41.01544 143 GLN D C 1
ATOM 6297 O O . GLN D 1 151 ? 29.64185 7.17797 -45.34473 1.000 39.43340 143 GLN D O 1
ATOM 6303 N N . HIS D 1 152 ? 28.36065 6.35094 -47.00656 1.000 39.80657 144 HIS D N 1
ATOM 6304 C CA . HIS D 1 152 ? 29.18859 5.17090 -47.13958 1.000 37.69195 144 HIS D CA 1
ATOM 6305 C C . HIS D 1 152 ? 30.59456 5.54781 -47.58874 1.000 42.22586 144 HIS D C 1
ATOM 6306 O O . HIS D 1 152 ? 31.55859 5.02180 -47.04881 1.000 41.51690 144 HIS D O 1
ATOM 6313 N N . TYR D 1 153 ? 30.70150 6.45776 -48.56280 1.000 37.54475 145 TYR D N 1
ATOM 6314 C CA . TYR D 1 153 ? 31.98648 6.97468 -49.00095 1.000 41.71070 145 TYR D CA 1
ATOM 6315 C C . TYR D 1 153 ? 32.81662 7.50971 -47.83006 1.000 42.62004 145 TYR D C 1
ATOM 6316 O O . TYR D 1 153 ? 34.01362 7.28866 -47.78417 1.000 40.48526 145 TYR D O 1
ATOM 6325 N N . ASP D 1 154 ? 32.20074 8.26278 -46.91504 1.000 45.68049 146 ASP D N 1
ATOM 6326 C CA . ASP D 1 154 ? 32.94988 8.91680 -45.84815 1.000 45.23032 146 ASP D CA 1
ATOM 6327 C C . ASP D 1 154 ? 33.37594 7.89484 -44.79914 1.000 46.90304 146 ASP D C 1
ATOM 6328 O O . ASP D 1 154 ? 34.40401 8.07583 -44.15825 1.000 50.20145 146 ASP D O 1
ATOM 6333 N N . GLN D 1 155 ? 32.66290 6.80488 -44.65701 1.000 41.33376 147 GLN D N 1
ATOM 6334 C CA . GLN D 1 155 ? 32.94898 5.88992 -43.52799 1.000 47.78439 147 GLN D CA 1
ATOM 6335 C C . GLN D 1 155 ? 33.68188 4.61587 -43.93700 1.000 47.51440 147 GLN D C 1
ATOM 6336 O O . GLN D 1 155 ? 34.27594 3.99289 -43.05003 1.000 44.09532 147 GLN D O 1
ATOM 6342 N N . ASP D 1 156 ? 33.64474 4.25580 -45.21798 1.000 43.09652 148 ASP D N 1
ATOM 6343 C CA . ASP D 1 156 ? 34.22164 3.00076 -45.69097 1.000 43.56306 148 ASP D CA 1
ATOM 6344 C C . ASP D 1 156 ? 35.39256 3.27166 -46.63810 1.000 44.57558 148 ASP D C 1
ATOM 6345 O O . ASP D 1 156 ? 35.20145 3.60260 -47.81310 1.000 41.52881 148 ASP D O 1
ATOM 6350 N N . ALA D 1 157 ? 36.61060 3.09763 -46.12021 1.000 44.09293 149 ALA D N 1
ATOM 6351 C CA . ALA D 1 157 ? 37.83154 3.44154 -46.83835 1.000 43.51823 149 ALA D CA 1
ATOM 6352 C C . ALA D 1 157 ? 37.97538 2.65747 -48.14332 1.000 42.03894 149 ALA D C 1
ATOM 6353 O O . ALA D 1 157 ? 38.43631 3.22040 -49.11840 1.000 42.25858 149 ALA D O 1
ATOM 6355 N N . ALA D 1 158 ? 37.62133 1.36848 -48.12522 1.000 42.49034 150 ALA D N 1
ATOM 6356 C CA . ALA D 1 158 ? 37.75218 0.43742 -49.24519 1.000 44.70598 150 ALA D CA 1
ATOM 6357 C C . ALA D 1 158 ? 36.79708 0.78340 -50.40411 1.000 42.12191 150 ALA D C 1
ATOM 6358 O O . ALA D 1 158 ? 37.16596 0.67733 -51.57214 1.000 38.82043 150 ALA D O 1
ATOM 6360 N N . PHE D 1 159 ? 35.56813 1.20547 -50.07501 1.000 38.31471 151 PHE D N 1
ATOM 6361 C CA . PHE D 1 159 ? 34.59605 1.67446 -51.05794 1.000 41.80214 151 PHE D CA 1
ATOM 6362 C C . PHE D 1 159 ? 35.05105 3.01041 -51.64205 1.000 44.02182 151 PHE D C 1
ATOM 6363 O O . PHE D 1 159 ? 35.05694 3.21235 -52.85706 1.000 40.92443 151 PHE D O 1
ATOM 6371 N N . ARG D 1 160 ? 35.45018 3.93144 -50.76214 1.000 41.68595 152 ARG D N 1
ATOM 6372 C CA . ARG D 1 160 ? 35.89219 5.25040 -51.18825 1.000 41.93156 152 ARG D CA 1
ATOM 6373 C C . ARG D 1 160 ? 37.14310 5.13930 -52.06337 1.000 44.41719 152 ARG D C 1
ATOM 6374 O O . ARG D 1 160 ? 37.29104 5.90325 -53.01542 1.000 43.04108 152 ARG D O 1
ATOM 6382 N N . GLY D 1 161 ? 38.04609 4.21028 -51.74841 1.000 42.57542 153 GLY D N 1
ATOM 6383 C CA . GLY D 1 161 ? 39.22900 4.01119 -52.57252 1.000 44.83677 153 GLY D CA 1
ATOM 6384 C C . GLY D 1 161 ? 38.89384 3.54013 -53.99346 1.000 48.08729 153 GLY D C 1
ATOM 6385 O O . GLY D 1 161 ? 39.57676 3.89905 -54.95654 1.000 46.50377 153 GLY D O 1
ATOM 6386 N N . SER D 1 162 ? 37.84680 2.71017 -54.10131 1.000 44.00996 154 SER D N 1
ATOM 6387 C CA . SER D 1 162 ? 37.40265 2.15912 -55.37124 1.000 45.79392 154 SER D CA 1
ATOM 6388 C C . SER D 1 162 ? 36.69062 3.25511 -56.16823 1.000 42.13285 154 SER D C 1
ATOM 6389 O O . SER D 1 162 ? 36.87650 3.37804 -57.37525 1.000 42.71976 154 SER D O 1
ATOM 6392 N N . VAL D 1 163 ? 35.91372 4.09318 -55.47519 1.000 42.58198 155 VAL D N 1
ATOM 6393 C CA . VAL D 1 163 ? 35.23571 5.22618 -56.10418 1.000 44.30843 155 VAL D CA 1
ATOM 6394 C C . VAL D 1 163 ? 36.27970 6.22711 -56.61434 1.000 48.30741 155 VAL D C 1
ATOM 6395 O O . VAL D 1 163 ? 36.16161 6.74105 -57.73035 1.000 49.84738 155 VAL D O 1
ATOM 6399 N N . GLU D 1 164 ? 37.32479 6.50110 -55.82746 1.000 45.91765 156 GLU D N 1
ATOM 6400 C CA . GLU D 1 164 ? 38.29779 7.50504 -56.25260 1.000 52.40568 156 GLU D CA 1
ATOM 6401 C C . GLU D 1 164 ? 39.39968 6.91595 -57.13168 1.000 51.35444 156 GLU D C 1
ATOM 6402 O O . GLU D 1 164 ? 40.15066 7.69788 -57.70180 1.000 55.46624 156 GLU D O 1
ATOM 6408 N N . ALA D 1 165 ? 39.45261 5.59294 -57.25162 1.000 52.45865 157 ALA D N 1
ATOM 6409 C CA . ALA D 1 165 ? 40.48250 4.90685 -58.06369 1.000 57.56020 157 ALA D CA 1
ATOM 6410 C C . ALA D 1 165 ? 40.60939 5.55178 -59.44373 1.000 63.01237 157 ALA D C 1
ATOM 6411 O O . ALA D 1 165 ? 41.74336 5.82271 -59.86286 1.000 67.72632 157 ALA D O 1
ATOM 6413 N N . PHE D 1 166 ? 39.49133 5.76579 -60.12863 1.000 69.82955 158 PHE D N 1
ATOM 6414 C CA . PHE D 1 166 ? 39.56122 6.31871 -61.50467 1.000 73.51351 158 PHE D CA 1
ATOM 6415 C C . PHE D 1 166 ? 40.14629 7.73069 -61.45880 1.000 72.68031 158 PHE D C 1
ATOM 6416 O O . PHE D 1 166 ? 40.93721 8.05661 -62.34289 1.000 75.39649 158 PHE D O 1
ATOM 6424 N N . GLY D 1 167 ? 39.80142 8.51676 -60.44280 1.000 70.07675 159 GLY D N 1
ATOM 6425 C CA . GLY D 1 167 ? 40.22749 9.92574 -60.37392 1.000 69.53023 159 GLY D CA 1
ATOM 6426 C C . GLY D 1 167 ? 41.72850 10.09068 -60.35007 1.000 75.52234 159 GLY D C 1
ATOM 6427 O O . GLY D 1 167 ? 42.17653 11.20965 -60.54218 1.000 71.08203 159 GLY D O 1
ATOM 6428 N N . ARG D 1 168 ? 42.46347 9.00366 -60.14209 1.000 81.53810 160 ARG D N 1
ATOM 6429 C CA . ARG D 1 168 ? 43.94247 9.07559 -60.18624 1.000 76.45318 160 ARG D CA 1
ATOM 6430 C C . ARG D 1 168 ? 44.44431 8.36651 -61.44925 1.000 73.44873 160 ARG D C 1
ATOM 6431 O O . ARG D 1 168 ? 44.12523 8.85747 -62.54225 1.000 72.12731 160 ARG D O 1
ATOM 6439 N N . ASP D 1 184 ? 44.52130 16.23284 -54.86066 1.000 96.82026 176 ASP D N 1
ATOM 6440 C CA . ASP D 1 184 ? 43.52937 15.62993 -53.93054 1.000 98.41091 176 ASP D CA 1
ATOM 6441 C C . ASP D 1 184 ? 42.14636 16.18498 -54.25843 1.000 97.97332 176 ASP D C 1
ATOM 6442 O O . ASP D 1 184 ? 41.15335 15.45703 -54.08729 1.000 97.11312 176 ASP D O 1
ATOM 6447 N N . HIS D 1 185 ? 42.09437 17.43796 -54.69649 1.000 107.38824 177 HIS D N 1
ATOM 6448 C CA . HIS D 1 185 ? 40.79137 18.07800 -55.00039 1.000 103.26718 177 HIS D CA 1
ATOM 6449 C C . HIS D 1 185 ? 40.27721 17.49395 -56.30931 1.000 103.48024 177 HIS D C 1
ATOM 6450 O O . HIS D 1 185 ? 39.16919 16.94100 -56.31617 1.000 102.68717 177 HIS D O 1
ATOM 6452 N N . ARG D 1 186 ? 41.06011 17.60086 -57.38139 1.000 96.55546 178 ARG D N 1
ATOM 6453 C CA . ARG D 1 186 ? 40.62896 16.95082 -58.64532 1.000 94.04309 178 ARG D CA 1
ATOM 6454 C C . ARG D 1 186 ? 40.16493 15.53285 -58.30920 1.000 89.07483 178 ARG D C 1
ATOM 6455 O O . ARG D 1 186 ? 39.22485 15.05386 -58.96208 1.000 87.21664 178 ARG D O 1
ATOM 6463 N N . ILE D 1 187 ? 40.75901 14.92288 -57.28723 1.000 86.21003 179 ILE D N 1
ATOM 6464 C CA . ILE D 1 187 ? 40.45498 13.53091 -56.98113 1.000 81.00943 179 ILE D CA 1
ATOM 6465 C C . ILE D 1 187 ? 39.09504 13.45900 -56.28799 1.000 75.98243 179 ILE D C 1
ATOM 6466 O O . ILE D 1 187 ? 38.42599 12.43203 -56.36787 1.000 70.17384 179 ILE D O 1
ATOM 6471 N N . ARG D 1 188 ? 38.70515 14.55705 -55.63001 1.000 77.44603 180 ARG D N 1
ATOM 6472 C CA . ARG D 1 188 ? 37.43423 14.65014 -54.92588 1.000 73.91303 180 ARG D CA 1
ATOM 6473 C C . ARG D 1 188 ? 36.31415 15.03614 -55.89179 1.000 70.28870 180 ARG D C 1
ATOM 6474 O O . ARG D 1 188 ? 35.19914 14.52720 -55.76466 1.000 59.51277 180 ARG D O 1
ATOM 6476 N N . LYS D 1 189 ? 36.60509 15.93408 -56.84387 1.000 75.92558 181 LYS D N 1
ATOM 6477 C CA . LYS D 1 189 ? 35.60701 16.31807 -57.83179 1.000 74.08585 181 LYS D CA 1
ATOM 6478 C C . LYS D 1 189 ? 35.23988 15.10405 -58.67869 1.000 67.12594 181 LYS D C 1
ATOM 6479 O O . LYS D 1 189 ? 34.06484 14.86908 -58.93656 1.000 64.67757 181 LYS D O 1
ATOM 6485 N N . SER D 1 190 ? 36.24780 14.32098 -59.07075 1.000 65.48866 182 SER D N 1
ATOM 6486 C CA . SER D 1 190 ? 36.03967 13.14995 -59.91367 1.000 62.70187 182 SER D CA 1
ATOM 6487 C C . SER D 1 190 ? 35.17469 12.08602 -59.22553 1.000 55.44017 182 SER D C 1
ATOM 6488 O O . SER D 1 190 ? 34.32160 11.47102 -59.86241 1.000 53.94800 182 SER D O 1
ATOM 6491 N N . SER D 1 191 ? 35.42681 11.84908 -57.93354 1.000 45.12323 183 SER D N 1
ATOM 6492 C CA . SER D 1 191 ? 34.58385 11.00115 -57.13142 1.000 46.64057 183 SER D CA 1
ATOM 6493 C C . SER D 1 191 ? 33.12187 11.46422 -57.12130 1.000 45.11861 183 SER D C 1
ATOM 6494 O O . SER D 1 191 ? 32.22384 10.61126 -57.10016 1.000 45.23029 183 SER D O 1
ATOM 6497 N N . GLU D 1 192 ? 32.87993 12.78723 -57.13034 1.000 41.30810 184 GLU D N 1
ATOM 6498 C CA . GLU D 1 192 ? 31.52696 13.31229 -57.01223 1.000 39.16267 184 GLU D CA 1
ATOM 6499 C C . GLU D 1 192 ? 30.70483 12.95426 -58.24813 1.000 38.52094 184 GLU D C 1
ATOM 6500 O O . GLU D 1 192 ? 29.51083 12.66432 -58.12500 1.000 33.26772 184 GLU D O 1
ATOM 6506 N N . TYR D 1 193 ? 31.33971 13.02117 -59.43320 1.000 37.43483 185 TYR D N 1
ATOM 6507 C CA . TYR D 1 193 ? 30.75457 12.53214 -60.66912 1.000 34.03969 185 TYR D CA 1
ATOM 6508 C C . TYR D 1 193 ? 30.17653 11.11917 -60.48799 1.000 30.06546 185 TYR D C 1
ATOM 6509 O O . TYR D 1 193 ? 29.00949 10.83721 -60.77686 1.000 26.57761 185 TYR D O 1
ATOM 6518 N N . PHE D 1 194 ? 30.98754 10.21816 -59.94502 1.000 31.85495 186 PHE D N 1
ATOM 6519 C CA . PHE D 1 194 ? 30.53250 8.84419 -59.75991 1.000 35.73213 186 PHE D CA 1
ATOM 6520 C C . PHE D 1 194 ? 29.42160 8.72129 -58.71679 1.000 31.21306 186 PHE D C 1
ATOM 6521 O O . PHE D 1 194 ? 28.51155 7.90932 -58.88566 1.000 30.85200 186 PHE D O 1
ATOM 6529 N N . LEU D 1 195 ? 29.45874 9.53135 -57.65084 1.000 32.74387 187 LEU D N 1
ATOM 6530 C CA . LEU D 1 195 ? 28.45583 9.35744 -56.60773 1.000 33.40112 187 LEU D CA 1
ATOM 6531 C C . LEU D 1 195 ? 27.12180 9.85847 -57.13162 1.000 27.14940 187 LEU D C 1
ATOM 6532 O O . LEU D 1 195 ? 26.10581 9.26553 -56.82849 1.000 26.59385 187 LEU D O 1
ATOM 6537 N N . GLU D 1 196 ? 27.12878 10.95843 -57.88768 1.000 29.03248 188 GLU D N 1
ATOM 6538 C CA . GLU D 1 196 ? 25.93073 11.44745 -58.56359 1.000 26.76632 188 GLU D CA 1
ATOM 6539 C C . GLU D 1 196 ? 25.41559 10.39242 -59.54448 1.000 28.26601 188 GLU D C 1
ATOM 6540 O O . GLU D 1 196 ? 24.25058 10.00148 -59.48235 1.000 30.20786 188 GLU D O 1
ATOM 6546 N N . GLU D 1 197 ? 26.30248 9.89234 -60.40954 1.000 27.70778 189 GLU D N 1
ATOM 6547 C CA . GLU D 1 197 ? 25.94934 8.86531 -61.38945 1.000 27.88594 189 GLU D CA 1
ATOM 6548 C C . GLU D 1 197 ? 25.37235 7.61236 -60.71333 1.000 28.54148 189 GLU D C 1
ATOM 6549 O O . GLU D 1 197 ? 24.28730 7.16539 -61.07020 1.000 26.63772 189 GLU D O 1
ATOM 6555 N N . PHE D 1 198 ? 26.06743 7.04939 -59.70037 1.000 28.60381 190 PHE D N 1
ATOM 6556 C CA . PHE D 1 198 ? 25.60344 5.82444 -59.06026 1.000 26.41404 190 PHE D CA 1
ATOM 6557 C C . PHE D 1 198 ? 24.22651 6.03753 -58.44114 1.000 25.70346 190 PHE D C 1
ATOM 6558 O O . PHE D 1 198 ? 23.32547 5.18956 -58.53301 1.000 28.31735 190 PHE D O 1
ATOM 6566 N N . ALA D 1 199 ? 24.00662 7.21657 -57.88718 1.000 25.53732 191 ALA D N 1
ATOM 6567 C CA . ALA D 1 199 ? 22.71769 7.44466 -57.25306 1.000 25.38992 191 ALA D CA 1
ATOM 6568 C C . ALA D 1 199 ? 21.60259 7.44565 -58.29695 1.000 27.93060 191 ALA D C 1
ATOM 6569 O O . ALA D 1 199 ? 20.51059 6.91971 -58.04982 1.000 25.42793 191 ALA D O 1
ATOM 6571 N N . ILE D 1 200 ? 21.87950 8.04758 -59.46401 1.000 25.54546 192 ILE D N 1
ATOM 6572 C CA . ILE D 1 200 ? 20.92639 8.06556 -60.56192 1.000 25.63932 192 ILE D CA 1
ATOM 6573 C C . ILE D 1 200 ? 20.63428 6.65255 -61.08582 1.000 25.80335 192 ILE D C 1
ATOM 6574 O O . ILE D 1 200 ? 19.47724 6.28959 -61.30068 1.000 25.82661 192 ILE D O 1
ATOM 6579 N N . PHE D 1 201 ? 21.67622 5.85049 -61.32788 1.000 26.71410 193 PHE D N 1
ATOM 6580 C CA . PHE D 1 201 ? 21.47712 4.44648 -61.70579 1.000 26.09489 193 PHE D CA 1
ATOM 6581 C C . PHE D 1 201 ? 20.58419 3.70157 -60.71366 1.000 26.07940 193 PHE D C 1
ATOM 6582 O O . PHE D 1 201 ? 19.77611 2.88459 -61.10654 1.000 26.10892 193 PHE D O 1
ATOM 6590 N N . ALA D 1 202 ? 20.74033 3.94763 -59.40669 1.000 27.88146 194 ALA D N 1
ATOM 6591 C CA . ALA D 1 202 ? 19.89239 3.28772 -58.42457 1.000 25.76997 194 ALA D CA 1
ATOM 6592 C C . ALA D 1 202 ? 18.45341 3.82578 -58.51246 1.000 25.69656 194 ALA D C 1
ATOM 6593 O O . ALA D 1 202 ? 17.48338 3.05782 -58.42832 1.000 25.74705 194 ALA D O 1
ATOM 6595 N N . CYS D 1 203 ? 18.28144 5.12377 -58.78751 1.000 25.60493 195 CYS D N 1
ATOM 6596 C CA . CYS D 1 203 ? 16.93043 5.60881 -59.03640 1.000 25.57277 195 CYS D CA 1
ATOM 6597 C C . CYS D 1 203 ? 16.22429 4.82679 -60.15829 1.000 27.19172 195 CYS D C 1
ATOM 6598 O O . CYS D 1 203 ? 15.01129 4.60884 -60.07216 1.000 25.77532 195 CYS D O 1
ATOM 6601 N N . LEU D 1 204 ? 16.94817 4.45370 -61.22734 1.000 25.93231 196 LEU D N 1
ATOM 6602 C CA . LEU D 1 204 ? 16.31003 3.84567 -62.38225 1.000 26.13141 196 LEU D CA 1
ATOM 6603 C C . LEU D 1 204 ? 16.06800 2.37670 -62.06315 1.000 26.22693 196 LEU D C 1
ATOM 6604 O O . LEU D 1 204 ? 15.01794 1.83872 -62.40802 1.000 29.81944 196 LEU D O 1
ATOM 6609 N N . GLN D 1 205 ? 17.02304 1.76969 -61.34421 1.000 27.34737 197 GLN D N 1
ATOM 6610 C CA . GLN D 1 205 ? 16.91703 0.38672 -60.89513 1.000 27.82869 197 GLN D CA 1
ATOM 6611 C C . GLN D 1 205 ? 15.59809 0.15281 -60.15199 1.000 29.32677 197 GLN D C 1
ATOM 6612 O O . GLN D 1 205 ? 14.89702 -0.83117 -60.39787 1.000 31.27167 197 GLN D O 1
ATOM 6618 N N . ARG D 1 206 ? 15.24922 1.07587 -59.26500 1.000 26.02785 198 ARG D N 1
ATOM 6619 C CA . ARG D 1 206 ? 14.08730 0.92497 -58.40088 1.000 27.20800 198 ARG D CA 1
ATOM 6620 C C . ARG D 1 206 ? 12.77426 1.43299 -59.02077 1.000 28.75668 198 ARG D C 1
ATOM 6621 O O . ARG D 1 206 ? 11.71531 1.26107 -58.41766 1.000 25.97233 198 ARG D O 1
ATOM 6629 N N . THR D 1 207 ? 12.82017 2.07493 -60.20181 1.000 26.73141 199 THR D N 1
ATOM 6630 C CA . THR D 1 207 ? 11.64614 2.70695 -60.77673 1.000 26.08984 199 THR D CA 1
ATOM 6631 C C . THR D 1 207 ? 11.30998 2.05790 -62.11466 1.000 26.32984 199 THR D C 1
ATOM 6632 O O . THR D 1 207 ? 10.66492 2.66988 -62.96463 1.000 26.40195 199 THR D O 1
ATOM 6636 N N . GLY D 1 208 ? 11.64391 0.77688 -62.25563 1.000 29.07191 200 GLY D N 1
ATOM 6637 C CA . GLY D 1 208 ? 11.11277 -0.01316 -63.35254 1.000 30.95793 200 GLY D CA 1
ATOM 6638 C C . GLY D 1 208 ? 12.13665 -0.31926 -64.43762 1.000 33.52733 200 GLY D C 1
ATOM 6639 O O . GLY D 1 208 ? 11.74652 -0.82630 -65.49656 1.000 32.10090 200 GLY D O 1
ATOM 6640 N N . SER D 1 209 ? 13.42869 -0.07330 -64.13176 1.000 32.06037 201 SER D N 1
ATOM 6641 C CA . SER D 1 209 ? 14.52759 -0.25039 -65.07886 1.000 33.10628 201 SER D CA 1
ATOM 6642 C C . SER D 1 209 ? 15.65962 -1.01941 -64.41293 1.000 29.44570 201 SER D C 1
ATOM 6643 O O . SER D 1 209 ? 16.69667 -0.45344 -64.09106 1.000 29.62231 201 SER D O 1
ATOM 6646 N N . PRO D 1 210 ? 15.49859 -2.33139 -64.17885 1.000 32.27199 202 PRO D N 1
ATOM 6647 C CA . PRO D 1 210 ? 16.44863 -3.07639 -63.35390 1.000 32.63482 202 PRO D CA 1
ATOM 6648 C C . PRO D 1 210 ? 17.75255 -3.46648 -64.05501 1.000 32.12722 202 PRO D C 1
ATOM 6649 O O . PRO D 1 210 ? 18.71560 -3.84449 -63.40809 1.000 28.54864 202 PRO D O 1
ATOM 6653 N N . VAL D 1 211 ? 17.78942 -3.38355 -65.38102 1.000 28.06136 203 VAL D N 1
ATOM 6654 C CA . VAL D 1 211 ? 18.96733 -3.81664 -66.11612 1.000 29.85962 203 VAL D CA 1
ATOM 6655 C C . VAL D 1 211 ? 19.55332 -2.58770 -66.80324 1.000 27.45709 203 VAL D C 1
ATOM 6656 O O . VAL D 1 211 ? 18.86227 -1.93171 -67.56720 1.000 29.92574 203 VAL D O 1
ATOM 6660 N N . MET D 1 212 ? 20.82336 -2.29474 -66.51838 1.000 27.41397 204 MET D N 1
ATOM 6661 C CA . MET D 1 212 ? 21.54533 -1.23280 -67.20050 1.000 27.43098 204 MET D CA 1
ATOM 6662 C C . MET D 1 212 ? 22.33819 -1.81190 -68.37355 1.000 29.29649 204 MET D C 1
ATOM 6663 O O . MET D 1 212 ? 23.04517 -2.79692 -68.21857 1.000 28.78734 204 MET D O 1
ATOM 6668 N N . VAL D 1 213 ? 22.25811 -1.13595 -69.51458 1.000 28.95401 205 VAL D N 1
ATOM 6669 C CA . VAL D 1 213 ? 23.10498 -1.43305 -70.65465 1.000 28.10548 205 VAL D CA 1
ATOM 6670 C C . VAL D 1 213 ? 24.02802 -0.23610 -70.85180 1.000 28.06763 205 VAL D C 1
ATOM 6671 O O . VAL D 1 213 ? 23.59307 0.91292 -70.85181 1.000 28.63554 205 VAL D O 1
ATOM 6675 N N . TYR D 1 214 ? 25.29198 -0.52317 -71.12991 1.000 29.35087 206 TYR D N 1
ATOM 6676 C CA . TYR D 1 214 ? 26.25900 0.53278 -71.31506 1.000 28.21220 206 TYR D CA 1
ATOM 6677 C C . TYR D 1 214 ? 27.47591 -0.03831 -72.05515 1.000 28.49125 206 TYR D C 1
ATOM 6678 O O . TYR D 1 214 ? 27.89188 -1.17331 -71.83313 1.000 28.58822 206 TYR D O 1
ATOM 6687 N N . PRO D 1 215 ? 28.12285 0.71062 -72.95125 1.000 31.54678 207 PRO D N 1
ATOM 6688 C CA . PRO D 1 215 ? 29.30276 0.19753 -73.64334 1.000 31.86900 207 PRO D CA 1
ATOM 6689 C C . PRO D 1 215 ? 30.54485 0.35552 -72.78647 1.000 33.50194 207 PRO D C 1
ATOM 6690 O O . PRO D 1 215 ? 31.39786 1.16647 -73.09060 1.000 31.79472 207 PRO D O 1
ATOM 6694 N N . GLY D 1 216 ? 30.62892 -0.42143 -71.71044 1.000 32.42331 208 GLY D N 1
ATOM 6695 C CA . GLY D 1 216 ? 31.71203 -0.27942 -70.75055 1.000 33.09673 208 GLY D CA 1
ATOM 6696 C C . GLY D 1 216 ? 31.31513 -0.89634 -69.41948 1.000 33.65057 208 GLY D C 1
ATOM 6697 O O . GLY D 1 216 ? 30.18512 -1.37128 -69.26735 1.000 36.29052 208 GLY D O 1
ATOM 6698 N N . SER D 1 217 ? 32.24022 -0.90833 -68.46257 1.000 38.34185 209 SER D N 1
ATOM 6699 C CA . SER D 1 217 ? 31.91233 -1.40925 -67.13052 1.000 36.40922 209 SER D CA 1
ATOM 6700 C C . SER D 1 217 ? 32.27548 -0.38021 -66.07560 1.000 36.30158 209 SER D C 1
ATOM 6701 O O . SER D 1 217 ? 32.91450 0.62875 -66.35472 1.000 36.87701 209 SER D O 1
ATOM 6704 N N . PHE D 1 218 ? 31.88059 -0.69113 -64.84455 1.000 34.27564 210 PHE D N 1
ATOM 6705 C CA . PHE D 1 218 ? 32.03774 0.20892 -63.71761 1.000 36.93753 210 PHE D CA 1
ATOM 6706 C C . PHE D 1 218 ? 32.56782 -0.64204 -62.57462 1.000 36.44628 210 PHE D C 1
ATOM 6707 O O . PHE D 1 218 ? 31.80984 -1.43398 -61.99450 1.000 35.09389 210 PHE D O 1
ATOM 6715 N N . SER D 1 219 ? 33.86485 -0.48608 -62.29376 1.000 34.42188 211 SER D N 1
ATOM 6716 C CA . SER D 1 219 ? 34.55291 -1.30006 -61.30578 1.000 40.02890 211 SER D CA 1
ATOM 6717 C C . SER D 1 219 ? 33.75504 -1.38096 -60.00070 1.000 37.41419 211 SER D C 1
ATOM 6718 O O . SER D 1 219 ? 33.51304 -2.47592 -59.48062 1.000 38.99002 211 SER D O 1
ATOM 6721 N N . THR D 1 220 ? 33.37114 -0.22791 -59.45272 1.000 36.33639 212 THR D N 1
ATOM 6722 C CA . THR D 1 220 ? 32.73727 -0.22982 -58.14566 1.000 39.39710 212 THR D CA 1
ATOM 6723 C C . THR D 1 220 ? 31.38823 -0.95677 -58.21049 1.000 38.25749 212 THR D C 1
ATOM 6724 O O . THR D 1 220 ? 30.97730 -1.61770 -57.25241 1.000 36.16780 212 THR D O 1
ATOM 6728 N N . LEU D 1 221 ? 30.66813 -0.81879 -59.32342 1.000 37.62367 213 LEU D N 1
ATOM 6729 C CA . LEU D 1 221 ? 29.36309 -1.46374 -59.39526 1.000 36.86948 213 LEU D CA 1
ATOM 6730 C C . LEU D 1 221 ? 29.55002 -2.96975 -59.47320 1.000 36.78041 213 LEU D C 1
ATOM 6731 O O . LEU D 1 221 ? 28.71804 -3.71069 -58.97008 1.000 33.33922 213 LEU D O 1
ATOM 6736 N N . SER D 1 222 ? 30.64194 -3.41683 -60.10229 1.000 36.58008 214 SER D N 1
ATOM 6737 C CA . SER D 1 222 ? 30.90087 -4.84485 -60.21724 1.000 39.88549 214 SER D CA 1
ATOM 6738 C C . SER D 1 222 ? 31.25398 -5.40979 -58.83925 1.000 41.53628 214 SER D C 1
ATOM 6739 O O . SER D 1 222 ? 30.73297 -6.45575 -58.43114 1.000 41.27452 214 SER D O 1
ATOM 6742 N N . GLU D 1 223 ? 32.08108 -4.67479 -58.10236 1.000 40.70455 215 GLU D N 1
ATOM 6743 C CA . GLU D 1 223 ? 32.43320 -5.04273 -56.73238 1.000 44.98053 215 GLU D CA 1
ATOM 6744 C C . GLU D 1 223 ? 31.19329 -5.12564 -55.84625 1.000 44.09954 215 GLU D C 1
ATOM 6745 O O . GLU D 1 223 ? 31.07332 -6.07759 -55.07119 1.000 46.28926 215 GLU D O 1
ATOM 6751 N N . ILE D 1 224 ? 30.29532 -4.12360 -55.93922 1.000 43.77925 216 ILE D N 1
ATOM 6752 C CA . ILE D 1 224 ? 29.08040 -4.12751 -55.13010 1.000 43.34869 216 ILE D CA 1
ATOM 6753 C C . ILE D 1 224 ? 28.27831 -5.37249 -55.49195 1.000 44.01361 216 ILE D C 1
ATOM 6754 O O . ILE D 1 224 ? 27.98436 -6.17343 -54.61888 1.000 42.73213 216 ILE D O 1
ATOM 6759 N N . ALA D 1 225 ? 27.99218 -5.58355 -56.78091 1.000 41.73297 217 ALA D N 1
ATOM 6760 C CA . ALA D 1 225 ? 27.20809 -6.75053 -57.16878 1.000 44.59059 217 ALA D CA 1
ATOM 6761 C C . ALA D 1 225 ? 27.86408 -8.05554 -56.68478 1.000 48.65505 217 ALA D C 1
ATOM 6762 O O . ALA D 1 225 ? 27.16706 -9.03849 -56.44066 1.00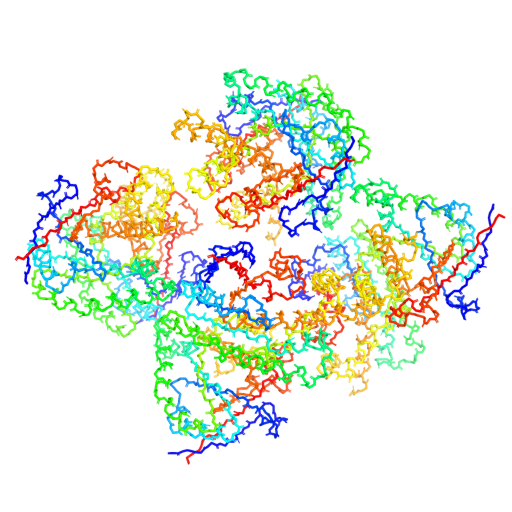0 44.63897 217 ALA D O 1
ATOM 6764 N N . GLN D 1 226 ? 29.19809 -8.06159 -56.57191 1.000 48.20397 218 GLN D N 1
ATOM 6765 C CA . GLN D 1 226 ? 29.97508 -9.23660 -56.20192 1.000 49.20948 218 GLN D CA 1
ATOM 6766 C C . GLN D 1 226 ? 30.06822 -9.45253 -54.68792 1.000 52.88107 218 GLN D C 1
ATOM 6767 O O . GLN D 1 226 ? 30.65122 -10.44253 -54.25293 1.000 56.48113 218 GLN D O 1
ATOM 6773 N N . GLY D 1 227 ? 29.55233 -8.51546 -53.88792 1.000 54.61058 219 GLY D N 1
ATOM 6774 C CA . GLY D 1 227 ? 29.45247 -8.69539 -52.44690 1.000 54.90886 219 GLY D CA 1
ATOM 6775 C C . GLY D 1 227 ? 30.64257 -8.11440 -51.68805 1.000 55.08249 219 GLY D C 1
ATOM 6776 O O . GLY D 1 227 ? 30.77468 -8.35934 -50.49505 1.000 57.27568 219 GLY D O 1
ATOM 6777 N N . LYS D 1 228 ? 31.47254 -7.31647 -52.37117 1.000 52.31663 220 LYS D N 1
ATOM 6778 C CA . LYS D 1 228 ? 32.72361 -6.84749 -51.80432 1.000 54.23374 220 LYS D CA 1
ATOM 6779 C C . LYS D 1 228 ? 32.55874 -5.49745 -51.08837 1.000 51.68137 220 LYS D C 1
ATOM 6780 O O . LYS D 1 228 ? 33.50082 -5.04146 -50.44149 1.000 52.25408 220 LYS D O 1
ATOM 6786 N N . HIS D 1 229 ? 31.39776 -4.82941 -51.22429 1.000 50.79141 221 HIS D N 1
ATOM 6787 C CA . HIS D 1 229 ? 31.13288 -3.60136 -50.47933 1.000 48.83834 221 HIS D CA 1
ATOM 6788 C C . HIS D 1 229 ? 29.77694 -3.73126 -49.79819 1.000 50.59428 221 HIS D C 1
ATOM 6789 O O . HIS D 1 229 ? 28.79793 -3.11624 -50.23212 1.000 51.88298 221 HIS D O 1
ATOM 6796 N N . PRO D 1 230 ? 29.68101 -4.54921 -48.72413 1.000 51.39594 222 PRO D N 1
ATOM 6797 C CA . PRO D 1 230 ? 28.39104 -5.01812 -48.22398 1.000 48.78633 222 PRO D CA 1
ATOM 6798 C C . PRO D 1 230 ? 27.58816 -3.89706 -47.56496 1.000 49.34157 222 PRO D C 1
ATOM 6799 O O . PRO D 1 230 ? 26.35716 -4.00400 -47.44483 1.000 45.35234 222 PRO D O 1
ATOM 6803 N N . GLY D 1 231 ? 28.27824 -2.80207 -47.21609 1.000 47.20304 223 GLY D N 1
ATOM 6804 C CA . GLY D 1 231 ? 27.61534 -1.62801 -46.66208 1.000 44.32329 223 GLY D CA 1
ATOM 6805 C C . GLY D 1 231 ? 27.01528 -0.69104 -47.72107 1.000 42.21645 223 GLY D C 1
ATOM 6806 O O . GLY D 1 231 ? 26.22635 0.18801 -47.37504 1.000 42.35720 223 GLY D O 1
ATOM 6807 N N . ALA D 1 232 ? 27.40515 -0.84512 -49.00010 1.000 43.30283 224 ALA D N 1
ATOM 6808 C CA . ALA D 1 232 ? 26.87808 -0.00815 -50.08209 1.000 40.68812 224 ALA D CA 1
ATOM 6809 C C . ALA D 1 232 ? 25.37105 -0.22910 -50.24093 1.000 38.64388 224 ALA D C 1
ATOM 6810 O O . ALA D 1 232 ? 24.85403 -1.29706 -49.94283 1.000 38.96452 224 ALA D O 1
ATOM 6812 N N . PRO D 1 233 ? 24.60604 0.72391 -50.79190 1.000 37.83598 225 PRO D N 1
ATOM 6813 C CA . PRO D 1 233 ? 23.16801 0.50196 -50.98575 1.000 39.94587 225 PRO D CA 1
ATOM 6814 C C . PRO D 1 233 ? 22.79188 -0.76007 -51.76865 1.000 40.08075 225 PRO D C 1
ATOM 6815 O O . PRO D 1 233 ? 23.34276 -1.07314 -52.83269 1.000 35.97523 225 PRO D O 1
ATOM 6819 N N . GLU D 1 234 ? 21.79490 -1.45700 -51.23552 1.000 39.92919 226 GLU D N 1
ATOM 6820 C CA . GLU D 1 234 ? 21.28879 -2.68500 -51.82140 1.000 40.86325 226 GLU D CA 1
ATOM 6821 C C . GLU D 1 234 ? 20.71866 -2.43005 -53.21236 1.000 39.30294 226 GLU D C 1
ATOM 6822 O O . GLU D 1 234 ? 20.57555 -3.37408 -53.98330 1.000 39.69504 226 GLU D O 1
ATOM 6828 N N . GLU D 1 235 ? 20.33369 -1.17705 -53.48539 1.000 34.94271 227 GLU D N 1
ATOM 6829 C CA . GLU D 1 235 ? 19.74658 -0.81409 -54.75635 1.000 35.64604 227 GLU D CA 1
ATOM 6830 C C . GLU D 1 235 ? 20.80447 -0.97719 -55.84944 1.000 35.43544 227 GLU D C 1
ATOM 6831 O O . GLU D 1 235 ? 20.45434 -1.20123 -57.00840 1.000 33.69154 227 GLU D O 1
ATOM 6837 N N . LEU D 1 236 ? 22.09551 -0.85523 -55.47958 1.000 31.43083 228 LEU D N 1
ATOM 6838 C CA . LEU D 1 236 ? 23.18141 -1.03532 -56.42867 1.000 35.66252 228 LEU D CA 1
ATOM 6839 C C . LEU D 1 236 ? 23.63434 -2.48634 -56.44464 1.000 36.03382 228 LEU D C 1
ATOM 6840 O O . LEU D 1 236 ? 24.05422 -2.99741 -57.48366 1.000 32.96137 228 LEU D O 1
ATOM 6845 N N . ARG D 1 237 ? 23.49743 -3.15028 -55.29560 1.000 31.27213 229 ARG D N 1
ATOM 6846 C CA . ARG D 1 237 ? 23.82038 -4.55828 -55.17756 1.000 36.97926 229 ARG D CA 1
ATOM 6847 C C . ARG D 1 237 ? 22.89725 -5.37429 -56.07342 1.000 31.67917 229 ARG D C 1
ATOM 6848 O O . ARG D 1 237 ? 23.32116 -6.41333 -56.55341 1.000 32.92460 229 ARG D O 1
ATOM 6856 N N . ASP D 1 238 ? 21.66925 -4.88125 -56.28233 1.000 28.95743 230 ASP D N 1
ATOM 6857 C CA . ASP D 1 238 ? 20.63715 -5.54424 -57.06819 1.000 32.02589 230 ASP D CA 1
ATOM 6858 C C . ASP D 1 238 ? 20.72702 -5.19932 -58.55822 1.000 30.95460 230 ASP D C 1
ATOM 6859 O O . ASP D 1 238 ? 20.11091 -5.83234 -59.40712 1.000 34.29463 230 ASP D O 1
ATOM 6864 N N . LEU D 1 239 ? 21.47203 -4.15937 -58.87834 1.000 30.96631 231 LEU D N 1
ATOM 6865 C CA . LEU D 1 239 ? 21.56792 -3.67445 -60.24538 1.000 28.09650 231 LEU D CA 1
ATOM 6866 C C . LEU D 1 239 ? 22.27678 -4.70152 -61.12240 1.000 31.55406 231 LEU D C 1
ATOM 6867 O O . LEU D 1 239 ? 23.27380 -5.29254 -60.71046 1.000 32.56601 231 LEU D O 1
ATOM 6872 N N . ILE D 1 240 ? 21.81366 -4.79857 -62.37435 1.000 31.47429 232 ILE D N 1
ATOM 6873 C CA . ILE D 1 240 ? 22.42152 -5.64865 -63.38136 1.000 27.41857 232 ILE D CA 1
ATOM 6874 C C . ILE D 1 240 ? 22.97045 -4.72972 -64.46846 1.000 30.54981 232 ILE D C 1
ATOM 6875 O O . ILE D 1 240 ? 22.25144 -3.84272 -64.97644 1.000 27.41025 232 ILE D O 1
ATOM 6880 N N . VAL D 1 241 ? 24.26641 -4.93480 -64.77158 1.000 29.51360 233 VAL D N 1
ATOM 6881 C CA . VAL D 1 241 ? 24.96736 -4.09887 -65.71969 1.000 28.42322 233 VAL D CA 1
ATOM 6882 C C . VAL D 1 241 ? 25.44921 -4.99695 -66.85169 1.000 30.15004 233 VAL D C 1
ATOM 6883 O O . VAL D 1 241 ? 26.31319 -5.84898 -66.61474 1.000 29.92247 233 VAL D O 1
ATOM 6887 N N . VAL D 1 242 ? 24.82810 -4.81799 -68.02664 1.000 28.10860 234 VAL D N 1
ATOM 6888 C CA . VAL D 1 242 ? 25.26895 -5.43307 -69.26765 1.000 30.73834 234 VAL D CA 1
ATOM 6889 C C . VAL D 1 242 ? 26.23992 -4.48315 -69.95380 1.000 28.47867 234 VAL D C 1
ATOM 6890 O O . VAL D 1 242 ? 25.82592 -3.43415 -70.41881 1.000 28.41850 234 VAL D O 1
ATOM 6894 N N . SER D 1 243 ? 27.54192 -4.80320 -69.84891 1.000 28.58559 235 SER D N 1
ATOM 6895 C CA . SER D 1 243 ? 28.59388 -4.09828 -70.55205 1.000 31.41687 235 SER D CA 1
ATOM 6896 C C . SER D 1 243 ? 28.65972 -4.62236 -71.99103 1.000 33.34807 235 SER D C 1
ATOM 6897 O O . SER D 1 243 ? 28.96365 -5.78438 -72.20000 1.000 34.24829 235 SER D O 1
ATOM 6900 N N . LEU D 1 244 ? 28.27166 -3.80339 -72.96003 1.000 33.21091 236 LEU D N 1
ATOM 6901 C CA . LEU D 1 244 ? 28.42950 -4.13447 -74.37103 1.000 33.06683 236 LEU D CA 1
ATOM 6902 C C . LEU D 1 244 ? 29.83747 -3.73455 -74.83519 1.000 37.02047 236 LEU D C 1
ATOM 6903 O O . LEU D 1 244 ? 30.39056 -2.72655 -74.38530 1.000 38.34410 236 LEU D O 1
ATOM 6908 N N . HIS D 1 245 ? 30.41735 -4.58062 -75.70521 1.000 40.03748 237 HIS D N 1
ATOM 6909 C CA . HIS D 1 245 ? 31.61929 -4.29171 -76.47134 1.000 41.59359 237 HIS D CA 1
ATOM 6910 C C . HIS D 1 245 ? 31.18915 -4.07077 -77.92731 1.000 41.45599 237 HIS D C 1
ATOM 6911 O O . HIS D 1 245 ? 30.49706 -4.91177 -78.50520 1.000 40.95301 237 HIS D O 1
ATOM 6918 N N . LEU D 1 246 ? 31.62215 -2.93582 -78.48941 1.000 39.55033 238 LEU D N 1
ATOM 6919 C CA . LEU D 1 246 ? 31.34103 -2.53087 -79.85340 1.000 40.19880 238 LEU D CA 1
ATOM 6920 C C . LEU D 1 246 ? 32.52393 -2.90997 -80.75050 1.000 46.04603 238 LEU D C 1
ATOM 6921 O O . LEU D 1 246 ? 33.66597 -2.74400 -80.33962 1.000 44.97810 238 LEU D O 1
ATOM 6926 N N . LYS D 1 247 ? 32.22179 -3.33502 -81.97145 1.000 42.76332 239 LYS D N 1
ATOM 6927 C CA . LYS D 1 247 ? 33.31568 -3.64312 -82.91454 1.000 45.21609 239 LYS D CA 1
ATOM 6928 C C . LYS D 1 247 ? 32.86755 -3.41317 -84.35351 1.000 45.40030 239 LYS D C 1
ATOM 6929 O O . LYS D 1 247 ? 31.67452 -3.53713 -84.62538 1.000 41.73099 239 LYS D O 1
ATOM 6935 N N . GLY D 1 248 ? 33.79548 -2.99125 -85.20662 1.000 46.81679 240 GLY D N 1
ATOM 6936 C CA . GLY D 1 248 ? 33.51435 -2.89832 -86.63360 1.000 52.43730 240 GLY D CA 1
ATOM 6937 C C . GLY D 1 248 ? 33.23023 -4.26633 -87.23250 1.000 42.42667 240 GLY D C 1
ATOM 6938 O O . GLY D 1 248 ? 32.12117 -4.40431 -87.76938 1.000 49.17370 240 GLY D O 1
ATOM 6939 N N . ARG E 1 23 ? 24.10792 70.07576 11.23466 1.000 55.53532 15 ARG E N 1
ATOM 6940 C CA . ARG E 1 23 ? 23.04866 71.04069 10.82015 1.000 54.67238 15 ARG E CA 1
ATOM 6941 C C . ARG E 1 23 ? 23.58514 71.97585 9.73105 1.000 52.33352 15 ARG E C 1
ATOM 6942 O O . ARG E 1 23 ? 24.74011 72.42798 9.76766 1.000 50.73947 15 ARG E O 1
ATOM 6950 N N . TYR E 1 24 ? 22.71975 72.23486 8.73940 1.000 50.11567 16 TYR E N 1
ATOM 6951 C CA . TYR E 1 24 ? 23.10721 72.93102 7.52232 1.000 46.95594 16 TYR E CA 1
ATOM 6952 C C . TYR E 1 24 ? 22.07795 73.99095 7.12481 1.000 42.89845 16 TYR E C 1
ATOM 6953 O O . TYR E 1 24 ? 20.94111 73.99078 7.56224 1.000 39.75973 16 TYR E O 1
ATOM 6962 N N . LYS E 1 25 ? 22.49350 74.82009 6.17674 1.000 40.33755 17 LYS E N 1
ATOM 6963 C CA . LYS E 1 25 ? 21.69718 75.89006 5.62114 1.000 41.13375 17 LYS E CA 1
ATOM 6964 C C . LYS E 1 25 ? 21.86862 75.80623 4.10807 1.000 40.56526 17 LYS E C 1
ATOM 6965 O O . LYS E 1 25 ? 22.93048 75.45339 3.63064 1.000 40.14361 17 LYS E O 1
ATOM 6971 N N . ALA E 1 26 ? 20.79631 76.05418 3.35150 1.000 41.07912 18 ALA E N 1
ATOM 6972 C CA . ALA E 1 26 ? 20.90876 76.17634 1.90947 1.000 39.76464 18 ALA E CA 1
ATOM 6973 C C . ALA E 1 26 ? 20.76645 77.64436 1.52766 1.000 37.15983 18 ALA E C 1
ATOM 6974 O O . ALA E 1 26 ? 20.07761 78.41022 2.18800 1.000 34.67362 18 ALA E O 1
ATOM 6976 N N . GLU E 1 27 ? 21.46001 78.03154 0.46444 1.000 32.82830 19 GLU E N 1
ATOM 6977 C CA . GLU E 1 27 ? 21.33265 79.34159 -0.12538 1.000 36.51111 19 GLU E CA 1
ATOM 6978 C C . GLU E 1 27 ? 21.47610 79.17376 -1.63745 1.000 38.98664 19 GLU E C 1
ATOM 6979 O O . GLU E 1 27 ? 21.85805 78.09384 -2.08870 1.000 38.92078 19 GLU E O 1
ATOM 6985 N N . ILE E 1 28 ? 21.19570 80.23580 -2.39924 1.000 34.11116 20 ILE E N 1
ATOM 6986 C CA . ILE E 1 28 ? 21.39617 80.20397 -3.83132 1.000 41.81482 20 ILE E CA 1
ATOM 6987 C C . ILE E 1 28 ? 22.88605 80.31116 -4.12186 1.000 41.03834 20 ILE E C 1
ATOM 6988 O O . ILE E 1 28 ? 23.50906 81.31019 -3.78300 1.000 38.65897 20 ILE E O 1
ATOM 6993 N N . GLY E 1 29 ? 23.43190 79.31529 -4.81617 1.000 37.10636 21 GLY E N 1
ATOM 6994 C CA . GLY E 1 29 ? 24.75967 79.45049 -5.39165 1.000 40.82871 21 GLY E CA 1
ATOM 6995 C C . GLY E 1 29 ? 24.70308 80.14462 -6.75756 1.000 42.56322 21 GLY E C 1
ATOM 6996 O O . GLY E 1 29 ? 25.54086 80.97575 -7.09879 1.000 46.88294 21 GLY E O 1
ATOM 6997 N N . SER E 1 30 ? 23.69082 79.79859 -7.54621 1.000 41.39871 22 SER E N 1
ATOM 6998 C CA . SER E 1 30 ? 23.60426 80.25172 -8.92514 1.000 42.64049 22 SER E CA 1
ATOM 6999 C C . SER E 1 30 ? 22.25507 79.83163 -9.54667 1.000 37.50067 22 SER E C 1
ATOM 7000 O O . SER E 1 30 ? 21.66932 78.82253 -9.18756 1.000 34.18947 22 SER E O 1
ATOM 7003 N N . VAL E 1 31 ? 21.77963 80.61167 -10.50942 1.000 38.32462 23 VAL E N 1
ATOM 7004 C CA . VAL E 1 31 ? 20.55040 80.32161 -11.20499 1.000 39.03277 23 VAL E CA 1
ATOM 7005 C C . VAL E 1 31 ? 20.87984 80.33079 -12.69411 1.000 41.57504 23 VAL E C 1
ATOM 7006 O O . VAL E 1 31 ? 21.55057 81.24191 -13.14827 1.000 40.65382 23 VAL E O 1
ATOM 7010 N N . SER E 1 32 ? 20.42168 79.30181 -13.42004 1.000 38.29177 24 SER E N 1
ATOM 7011 C CA . SER E 1 32 ? 20.53615 79.22997 -14.86709 1.000 36.85127 24 SER E CA 1
ATOM 7012 C C . SER E 1 32 ? 19.13592 79.28088 -15.47656 1.000 41.01266 24 SER E C 1
ATOM 7013 O O . SER E 1 32 ? 18.27814 78.47875 -15.11032 1.000 35.61401 24 SER E O 1
ATOM 7016 N N . PRO E 1 33 ? 18.85145 80.19794 -16.43937 1.000 42.12038 25 PRO E N 1
ATOM 7017 C CA . PRO E 1 33 ? 19.81018 81.21809 -16.87662 1.000 40.75747 25 PRO E CA 1
ATOM 7018 C C . PRO E 1 33 ? 19.89845 82.31600 -15.82455 1.000 43.13306 25 PRO E C 1
ATOM 7019 O O . PRO E 1 33 ? 19.00376 82.39081 -14.98420 1.000 43.47080 25 PRO E O 1
ATOM 7023 N N . THR E 1 34 ? 20.93333 83.18212 -15.89485 1.000 45.59311 26 THR E N 1
ATOM 7024 C CA . THR E 1 34 ? 21.13356 84.29205 -14.94681 1.000 44.90613 26 THR E CA 1
ATOM 7025 C C . THR E 1 34 ? 19.96045 85.28992 -14.94327 1.000 45.78771 26 THR E C 1
ATOM 7026 O O . THR E 1 34 ? 19.60578 85.85777 -13.90108 1.000 45.92831 26 THR E O 1
ATOM 7030 N N . THR E 1 35 ? 19.31200 85.45596 -16.10301 1.000 43.75202 27 THR E N 1
ATOM 7031 C CA . THR E 1 35 ? 18.14086 86.30584 -16.21849 1.000 45.74534 27 THR E CA 1
ATOM 7032 C C . THR E 1 35 ? 16.95624 85.84662 -15.35209 1.000 47.33646 27 THR E C 1
ATOM 7033 O O . THR E 1 35 ? 15.98920 86.59651 -15.23766 1.000 48.37879 27 THR E O 1
ATOM 7037 N N . SER E 1 36 ? 16.95260 84.63856 -14.74721 1.000 46.58119 28 SER E N 1
ATOM 7038 C CA . SER E 1 36 ? 15.81695 84.28635 -13.89682 1.000 44.21524 28 SER E CA 1
ATOM 7039 C C . SER E 1 36 ? 16.21750 84.25525 -12.42998 1.000 41.76623 28 SER E C 1
ATOM 7040 O O . SER E 1 36 ? 15.42687 83.86608 -11.57372 1.000 42.11442 28 SER E O 1
ATOM 7043 N N . ARG E 1 37 ? 17.36756 84.83735 -12.11635 1.000 43.88396 29 ARG E N 1
ATOM 7044 C CA . ARG E 1 37 ? 17.80007 84.88326 -10.73251 1.000 42.57365 29 ARG E CA 1
ATOM 7045 C C . ARG E 1 37 ? 16.77433 85.57305 -9.83505 1.000 46.98130 29 ARG E C 1
ATOM 7046 O O . ARG E 1 37 ? 16.66381 85.21393 -8.66905 1.000 44.81043 29 ARG E O 1
ATOM 7054 N N . ASP E 1 38 ? 16.01703 86.55702 -10.34267 1.000 49.34531 30 ASP E N 1
ATOM 7055 C CA . ASP E 1 38 ? 15.04427 87.24083 -9.49724 1.000 50.27390 30 ASP E CA 1
ATOM 7056 C C . ASP E 1 38 ? 13.61311 87.01472 -9.98273 1.000 53.43191 30 ASP E C 1
ATOM 7057 O O . ASP E 1 38 ? 12.70222 87.69057 -9.50232 1.000 57.20227 30 ASP E O 1
ATOM 7062 N N . THR E 1 39 ? 13.39788 86.05079 -10.89074 1.000 49.12133 31 THR E N 1
ATOM 7063 C CA . THR E 1 39 ? 12.06072 85.77469 -11.41327 1.000 46.10924 31 THR E CA 1
ATOM 7064 C C . THR E 1 39 ? 11.65795 84.31163 -11.21227 1.000 44.80352 31 THR E C 1
ATOM 7065 O O . THR E 1 39 ? 10.49991 83.96152 -11.42587 1.000 43.90847 31 THR E O 1
ATOM 7069 N N . PHE E 1 40 ? 12.56423 83.43768 -10.74269 1.000 42.46913 32 PHE E N 1
ATOM 7070 C CA . PHE E 1 40 ? 12.22640 82.02264 -10.69671 1.000 43.35319 32 PHE E CA 1
ATOM 7071 C C . PHE E 1 40 ? 11.05678 81.80442 -9.75029 1.000 43.01867 32 PHE E C 1
ATOM 7072 O O . PHE E 1 40 ? 10.28882 80.84735 -9.91810 1.000 38.01243 32 PHE E O 1
ATOM 7080 N N . GLU E 1 41 ? 10.91905 82.69730 -8.76615 1.000 46.53293 33 GLU E N 1
ATOM 7081 C CA . GLU E 1 41 ? 9.90645 82.55309 -7.73779 1.000 47.54204 33 GLU E CA 1
ATOM 7082 C C . GLU E 1 41 ? 8.50921 82.87299 -8.26823 1.000 51.62382 33 GLU E C 1
ATOM 7083 O O . GLU E 1 41 ? 7.52350 82.58881 -7.57989 1.000 53.89048 33 GLU E O 1
ATOM 7089 N N . ASP E 1 42 ? 8.41270 83.43010 -9.48314 1.000 44.42661 34 ASP E N 1
ATOM 7090 C CA . ASP E 1 42 ? 7.13243 83.56802 -10.15865 1.000 43.09337 34 ASP E CA 1
ATOM 7091 C C . ASP E 1 42 ? 6.43452 82.21796 -10.31452 1.000 42.42119 34 ASP E C 1
ATOM 7092 O O . ASP E 1 42 ? 5.21651 82.15283 -10.36007 1.000 48.21419 34 ASP E O 1
ATOM 7097 N N . HIS E 1 43 ? 7.17262 81.11805 -10.37991 1.000 42.34678 35 HIS E N 1
ATOM 7098 C CA . HIS E 1 43 ? 6.53669 79.82000 -10.55580 1.000 42.62565 35 HIS E CA 1
ATOM 7099 C C . HIS E 1 43 ? 6.18127 79.25982 -9.18572 1.000 41.70599 35 HIS E C 1
ATOM 7100 O O . HIS E 1 43 ? 6.95860 79.43181 -8.25900 1.000 43.39981 35 HIS E O 1
ATOM 7107 N N . ASP E 1 44 ? 5.04139 78.57468 -9.05336 1.000 38.89198 36 ASP E N 1
ATOM 7108 C CA . ASP E 1 44 ? 4.70194 78.03251 -7.74129 1.000 43.63232 36 ASP E CA 1
ATOM 7109 C C . ASP E 1 44 ? 5.00215 76.51954 -7.64155 1.000 36.25891 36 ASP E C 1
ATOM 7110 O O . ASP E 1 44 ? 4.81261 75.96441 -6.55554 1.000 33.82630 36 ASP E O 1
ATOM 7115 N N . THR E 1 45 ? 5.53382 75.86470 -8.70682 1.000 34.47907 37 THR E N 1
ATOM 7116 C CA . THR E 1 45 ? 6.03502 74.48974 -8.56914 1.000 34.35653 37 THR E CA 1
ATOM 7117 C C . THR E 1 45 ? 7.49688 74.30495 -9.00071 1.000 34.25381 37 THR E C 1
ATOM 7118 O O . THR E 1 45 ? 7.96445 74.86110 -9.98983 1.000 36.70628 37 THR E O 1
ATOM 7122 N N . CYS E 1 46 ? 8.23326 73.47795 -8.23907 1.000 32.74204 38 CYS E N 1
ATOM 7123 C CA . CYS E 1 46 ? 9.59517 73.12914 -8.57561 1.000 28.50492 38 CYS E CA 1
ATOM 7124 C C . CYS E 1 46 ? 9.69734 71.61515 -8.56780 1.000 28.31321 38 CYS E C 1
ATOM 7125 O O . CYS E 1 46 ? 8.72653 70.92201 -8.26350 1.000 30.18067 38 CYS E O 1
ATOM 7128 N N . PHE E 1 47 ? 10.84023 71.10832 -9.01928 1.000 28.16245 39 PHE E N 1
ATOM 7129 C CA . PHE E 1 47 ? 11.22651 69.74933 -8.68456 1.000 28.91763 39 PHE E CA 1
ATOM 7130 C C . PHE E 1 47 ? 12.62772 69.77342 -8.09708 1.000 28.15828 39 PHE E C 1
ATOM 7131 O O . PHE E 1 47 ? 13.46549 70.56056 -8.49531 1.000 28.18827 39 PHE E O 1
ATOM 7139 N N . LEU E 1 48 ? 12.83519 68.93635 -7.09424 1.000 29.82195 40 LEU E N 1
ATOM 7140 C CA . LEU E 1 48 ? 14.14643 68.79443 -6.50074 1.000 33.04024 40 LEU E CA 1
ATOM 7141 C C . LEU E 1 48 ? 14.74236 67.51155 -7.05409 1.000 28.97023 40 LEU E C 1
ATOM 7142 O O . LEU E 1 48 ? 14.08751 66.50247 -6.95695 1.000 28.70628 40 LEU E O 1
ATOM 7147 N N . GLY E 1 49 ? 15.89109 67.59375 -7.74552 1.000 32.24702 41 GLY E N 1
ATOM 7148 C CA . GLY E 1 49 ? 16.62006 66.41387 -8.18391 1.000 30.27859 41 GLY E CA 1
ATOM 7149 C C . GLY E 1 49 ? 17.37157 65.78184 -7.00825 1.000 32.22724 41 GLY E C 1
ATOM 7150 O O . GLY E 1 49 ? 17.95478 66.50482 -6.22339 1.000 33.96357 41 GLY E O 1
ATOM 7151 N N . VAL E 1 50 ? 17.25077 64.45681 -6.86534 1.000 32.91064 42 VAL E N 1
ATOM 7152 C CA . VAL E 1 50 ? 17.85625 63.68077 -5.81264 1.000 34.29566 42 VAL E CA 1
ATOM 7153 C C . VAL E 1 50 ? 18.78611 62.67694 -6.47409 1.000 39.44069 42 VAL E C 1
ATOM 7154 O O . VAL E 1 50 ? 18.29690 61.88097 -7.27298 1.000 34.03760 42 VAL E O 1
ATOM 7158 N N . SER E 1 51 ? 20.07824 62.71505 -6.11157 1.000 39.24196 43 SER E N 1
ATOM 7159 C CA . SER E 1 51 ? 21.04821 61.69719 -6.50003 1.000 36.60009 43 SER E CA 1
ATOM 7160 C C . SER E 1 51 ? 21.20174 60.64910 -5.40219 1.000 33.27597 43 SER E C 1
ATOM 7161 O O . SER E 1 51 ? 21.17514 60.98098 -4.23515 1.000 36.10403 43 SER E O 1
ATOM 7164 N N . LEU E 1 52 ? 21.33775 59.36715 -5.75337 1.000 36.54531 44 LEU E N 1
ATOM 7165 C CA . LEU E 1 52 ? 21.44125 58.35406 -4.71451 1.000 34.21256 44 LEU E CA 1
ATOM 7166 C C . LEU E 1 52 ? 22.91239 58.15619 -4.38008 1.000 34.87194 44 LEU E C 1
ATOM 7167 O O . LEU E 1 52 ? 23.77004 58.47237 -5.22237 1.000 34.21943 44 LEU E O 1
ATOM 7172 N N . GLU E 1 53 ? 23.16691 57.73209 -3.12922 1.000 35.38897 45 GLU E N 1
ATOM 7173 C CA . GLU E 1 53 ? 24.50214 57.44019 -2.59775 1.000 38.85949 45 GLU E CA 1
ATOM 7174 C C . GLU E 1 53 ? 25.38492 58.65930 -2.81695 1.000 38.17014 45 GLU E C 1
ATOM 7175 O O . GLU E 1 53 ? 26.54579 58.55547 -3.19940 1.000 38.60422 45 GLU E O 1
ATOM 7181 N N . ASN E 1 54 ? 24.76787 59.82422 -2.61161 1.000 35.96271 46 ASN E N 1
ATOM 7182 C CA . ASN E 1 54 ? 25.40065 61.10631 -2.82072 1.000 38.69275 46 ASN E CA 1
ATOM 7183 C C . ASN E 1 54 ? 25.33306 61.87817 -1.49661 1.000 41.48977 46 ASN E C 1
ATOM 7184 O O . ASN E 1 54 ? 24.26928 62.00199 -0.87520 1.000 38.82625 46 ASN E O 1
ATOM 7189 N N . SER E 1 55 ? 26.48116 62.39825 -1.07099 1.000 39.35197 47 SER E N 1
ATOM 7190 C CA . SER E 1 55 ? 26.61461 62.92213 0.28001 1.000 44.00835 47 SER E CA 1
ATOM 7191 C C . SER E 1 55 ? 25.96050 64.30005 0.39639 1.000 42.04105 47 SER E C 1
ATOM 7192 O O . SER E 1 55 ? 25.79586 64.80692 1.50051 1.000 43.10406 47 SER E O 1
ATOM 7195 N N . ASN E 1 56 ? 25.56102 64.89312 -0.72840 1.000 38.83483 48 ASN E N 1
ATOM 7196 C CA . ASN E 1 56 ? 24.77791 66.10402 -0.66399 1.000 42.57261 48 ASN E CA 1
ATOM 7197 C C . ASN E 1 56 ? 23.34611 65.83682 -0.20948 1.000 41.15642 48 ASN E C 1
ATOM 7198 O O . ASN E 1 56 ? 22.62509 66.80772 0.02789 1.000 40.65486 48 ASN E O 1
ATOM 7203 N N . PHE E 1 57 ? 22.93130 64.56476 -0.07745 1.000 40.29340 49 PHE E N 1
ATOM 7204 C CA . PHE E 1 57 ? 21.54545 64.26958 0.24804 1.000 40.83015 49 PHE E CA 1
ATOM 7205 C C . PHE E 1 57 ? 21.39703 63.55443 1.58402 1.000 43.36183 49 PHE E C 1
ATOM 7206 O O . PHE E 1 57 ? 20.39719 62.85929 1.80433 1.000 41.66541 49 PHE E O 1
ATOM 7214 N N . LYS E 1 58 ? 22.34635 63.77544 2.49969 1.000 43.50610 50 LYS E N 1
ATOM 7215 C CA . LYS E 1 58 ? 22.23091 63.23229 3.84568 1.000 45.04486 50 LYS E CA 1
ATOM 7216 C C . LYS E 1 58 ? 21.06511 63.88409 4.57918 1.000 44.28905 50 LYS E C 1
ATOM 7217 O O . LYS E 1 58 ? 20.67987 65.00008 4.26844 1.000 41.81363 50 LYS E O 1
ATOM 7223 N N . PRO E 1 59 ? 20.45956 63.19992 5.57534 1.000 45.57347 51 PRO E N 1
ATOM 7224 C CA . PRO E 1 59 ? 19.19873 63.65373 6.16686 1.000 43.84240 51 PRO E CA 1
ATOM 7225 C C . PRO E 1 59 ? 19.14669 65.14469 6.49902 1.000 44.88410 51 PRO E C 1
ATOM 7226 O O . PRO E 1 59 ? 18.12053 65.78860 6.27347 1.000 43.49179 51 PRO E O 1
ATOM 7230 N N . ALA E 1 60 ? 20.26679 65.71777 6.94466 1.000 44.17002 52 ALA E N 1
ATOM 7231 C CA . ALA E 1 60 ? 20.24782 67.09672 7.41181 1.000 45.09933 52 ALA E CA 1
ATOM 7232 C C . ALA E 1 60 ? 20.34027 68.06385 6.23387 1.000 43.77676 52 ALA E C 1
ATOM 7233 O O . ALA E 1 60 ? 19.92018 69.21479 6.32814 1.000 42.36954 52 ALA E O 1
ATOM 7235 N N . LYS E 1 61 ? 20.95591 67.61102 5.13759 1.000 47.89067 53 LYS E N 1
ATOM 7236 C CA . LYS E 1 61 ? 21.09637 68.44116 3.94862 1.000 45.18215 53 LYS E CA 1
ATOM 7237 C C . LYS E 1 61 ? 19.77407 68.56309 3.18213 1.000 42.26373 53 LYS E C 1
ATOM 7238 O O . LYS E 1 61 ? 19.53772 69.58312 2.54932 1.000 42.76899 53 LYS E O 1
ATOM 7244 N N . VAL E 1 62 ? 18.95420 67.51499 3.22533 1.000 40.00911 54 VAL E N 1
ATOM 7245 C CA . VAL E 1 62 ? 17.62199 67.46590 2.64083 1.000 41.85690 54 VAL E CA 1
ATOM 7246 C C . VAL E 1 62 ? 16.69619 68.38872 3.44026 1.000 39.85090 54 VAL E C 1
ATOM 7247 O O . VAL E 1 62 ? 15.92390 69.18169 2.89063 1.000 36.19347 54 VAL E O 1
ATOM 7251 N N . ASP E 1 63 ? 16.83369 68.34061 4.76621 1.000 40.39119 55 ASP E N 1
ATOM 7252 C CA . ASP E 1 63 ? 16.14192 69.26044 5.66056 1.000 39.43159 55 ASP E CA 1
ATOM 7253 C C . ASP E 1 63 ? 16.45162 70.71551 5.28359 1.000 36.11096 55 ASP E C 1
ATOM 7254 O O . ASP E 1 63 ? 15.54447 71.51143 5.10401 1.000 37.29531 55 ASP E O 1
ATOM 7259 N N . ALA E 1 64 ? 17.72251 71.05767 5.09215 1.000 33.76210 56 ALA E N 1
ATOM 7260 C CA . ALA E 1 64 ? 18.10121 72.39075 4.68514 1.000 38.05917 56 ALA E CA 1
ATOM 7261 C C . ALA E 1 64 ? 17.42668 72.73281 3.35642 1.000 38.09331 56 ALA E C 1
ATOM 7262 O O . ALA E 1 64 ? 16.92449 73.83577 3.17872 1.000 38.79276 56 ALA E O 1
ATOM 7264 N N . MET E 1 65 ? 17.47243 71.77991 2.41531 1.000 35.22592 57 MET E N 1
ATOM 7265 C CA . MET E 1 65 ? 17.00290 72.02799 1.06851 1.000 34.57764 57 MET E CA 1
ATOM 7266 C C . MET E 1 65 ? 15.48189 72.10982 1.06709 1.000 31.23399 57 MET E C 1
ATOM 7267 O O . MET E 1 65 ? 14.92355 72.98183 0.40738 1.000 32.82097 57 MET E O 1
ATOM 7272 N N . ALA E 1 66 ? 14.81928 71.25967 1.85025 1.000 30.68631 58 ALA E N 1
ATOM 7273 C CA . ALA E 1 66 ? 13.36129 71.27751 1.89380 1.000 34.82687 58 ALA E CA 1
ATOM 7274 C C . ALA E 1 66 ? 12.84941 72.54338 2.59612 1.000 33.33344 58 ALA E C 1
ATOM 7275 O O . ALA E 1 66 ? 11.78424 73.06030 2.27157 1.000 30.71221 58 ALA E O 1
ATOM 7277 N N . LYS E 1 67 ? 13.62072 73.06337 3.56388 1.000 35.36491 59 LYS E N 1
ATOM 7278 C CA . LYS E 1 67 ? 13.26282 74.31827 4.21614 1.000 32.73501 59 LYS E CA 1
ATOM 7279 C C . LYS E 1 67 ? 13.29832 75.46237 3.21624 1.000 31.25059 59 LYS E C 1
ATOM 7280 O O . LYS E 1 67 ? 12.37621 76.26027 3.15466 1.000 36.73036 59 LYS E O 1
ATOM 7286 N N . TRP E 1 68 ? 14.41104 75.56357 2.48883 1.000 31.10187 60 TRP E N 1
ATOM 7287 C CA . TRP E 1 68 ? 14.59054 76.57569 1.45987 1.000 34.25948 60 TRP E CA 1
ATOM 7288 C C . TRP E 1 68 ? 13.46117 76.47967 0.43028 1.000 30.72675 60 TRP E C 1
ATOM 7289 O O . TRP E 1 68 ? 12.82294 77.47563 0.09762 1.000 30.78231 60 TRP E O 1
ATOM 7300 N N . ILE E 1 69 ? 13.15613 75.27868 -0.04173 1.000 30.45664 61 ILE E N 1
ATOM 7301 C CA . ILE E 1 69 ? 12.04879 75.11565 -0.98833 1.000 32.21272 61 ILE E CA 1
ATOM 7302 C C . ILE E 1 69 ? 10.73198 75.55844 -0.33779 1.000 35.09038 61 ILE E C 1
ATOM 7303 O O . ILE E 1 69 ? 9.84668 76.13441 -0.97240 1.000 30.54776 61 ILE E O 1
ATOM 7308 N N . SER E 1 70 ? 10.58050 75.20730 0.93123 1.000 34.57362 62 SER E N 1
ATOM 7309 C CA . SER E 1 70 ? 9.34373 75.47609 1.63472 1.000 33.89489 62 SER E CA 1
ATOM 7310 C C . SER E 1 70 ? 9.02959 76.97305 1.69899 1.000 33.66015 62 SER E C 1
ATOM 7311 O O . SER E 1 70 ? 7.87157 77.34992 1.76646 1.000 34.18461 62 SER E O 1
ATOM 7314 N N . ARG E 1 71 ? 10.03849 77.83116 1.68469 1.000 33.65548 63 ARG E N 1
ATOM 7315 C CA . ARG E 1 71 ? 9.75237 79.24512 1.78794 1.000 36.26301 63 ARG E CA 1
ATOM 7316 C C . ARG E 1 71 ? 9.27181 79.81220 0.45618 1.000 36.22373 63 ARG E C 1
ATOM 7317 O O . ARG E 1 71 ? 8.65570 80.86513 0.46851 1.000 36.49990 63 ARG E O 1
ATOM 7325 N N . ARG E 1 72 ? 9.55547 79.14134 -0.66400 1.000 34.21687 64 ARG E N 1
ATOM 7326 C CA . ARG E 1 72 ? 9.30990 79.77045 -1.99084 1.000 34.44812 64 ARG E CA 1
ATOM 7327 C C . ARG E 1 72 ? 8.33464 79.02743 -2.91255 1.000 32.92961 64 ARG E C 1
ATOM 7328 O O . ARG E 1 72 ? 7.96019 79.61149 -3.92835 1.000 35.67240 64 ARG E O 1
ATOM 7336 N N . PHE E 1 73 ? 7.96589 77.79336 -2.60054 1.000 33.44417 65 PHE E N 1
ATOM 7337 C CA . PHE E 1 73 ? 7.08266 77.01635 -3.45928 1.000 32.23198 65 PHE E CA 1
ATOM 7338 C C . PHE E 1 73 ? 6.07106 76.25215 -2.61598 1.000 33.98125 65 PHE E C 1
ATOM 7339 O O . PHE E 1 73 ? 6.43650 75.72709 -1.58117 1.000 38.74971 65 PHE E O 1
ATOM 7347 N N . SER E 1 74 ? 4.82989 76.11706 -3.09353 1.000 35.29307 66 SER E N 1
ATOM 7348 C CA . SER E 1 74 ? 3.79124 75.37688 -2.38722 1.000 36.30639 66 SER E CA 1
ATOM 7349 C C . SER E 1 74 ? 3.65820 73.93892 -2.91031 1.000 37.78638 66 SER E C 1
ATOM 7350 O O . SER E 1 74 ? 3.03654 73.08978 -2.25716 1.000 37.93285 66 SER E O 1
ATOM 7353 N N . GLN E 1 75 ? 4.32682 73.62910 -4.03259 1.000 30.51940 67 GLN E N 1
ATOM 7354 C CA . GLN E 1 75 ? 4.43878 72.26816 -4.52177 1.000 32.59262 67 GLN E CA 1
ATOM 7355 C C . GLN E 1 75 ? 5.84560 72.01838 -5.08232 1.000 32.99683 67 GLN E C 1
ATOM 7356 O O . GLN E 1 75 ? 6.46726 72.85951 -5.74047 1.000 33.17468 67 GLN E O 1
ATOM 7362 N N . CYS E 1 76 ? 6.34584 70.82740 -4.79362 1.000 30.95384 68 CYS E N 1
ATOM 7363 C CA . CYS E 1 76 ? 7.66072 70.38959 -5.23516 1.000 33.27963 68 CYS E CA 1
ATOM 7364 C C . CYS E 1 76 ? 7.56377 68.89861 -5.54027 1.000 31.14905 68 CYS E C 1
ATOM 7365 O O . CYS E 1 76 ? 7.13318 68.12748 -4.69419 1.000 32.22053 68 CYS E O 1
ATOM 7368 N N . THR E 1 77 ? 7.90935 68.52877 -6.77144 1.000 28.98431 69 THR E N 1
ATOM 7369 C CA . THR E 1 77 ? 8.18537 67.15284 -7.13168 1.000 28.08906 69 THR E CA 1
ATOM 7370 C C . THR E 1 77 ? 9.61856 66.81096 -6.73725 1.000 29.47785 69 THR E C 1
ATOM 7371 O O . THR E 1 77 ? 10.55935 67.52609 -7.07453 1.000 32.31308 69 THR E O 1
ATOM 7375 N N . VAL E 1 78 ? 9.75396 65.73489 -5.96641 1.000 30.69592 70 VAL E N 1
ATOM 7376 C CA . VAL E 1 78 ? 11.03617 65.18400 -5.58194 1.000 30.56403 70 VAL E CA 1
ATOM 7377 C C . VAL E 1 78 ? 11.35293 64.04813 -6.54717 1.000 27.84411 70 VAL E C 1
ATOM 7378 O O . VAL E 1 78 ? 10.71906 63.00306 -6.52504 1.000 27.75903 70 VAL E O 1
ATOM 7382 N N . LEU E 1 79 ? 12.27356 64.30732 -7.46749 1.000 32.85818 71 LEU E N 1
ATOM 7383 C CA . LEU E 1 79 ? 12.64729 63.32646 -8.46973 1.000 28.52605 71 LEU E CA 1
ATOM 7384 C C . LEU E 1 79 ? 13.78059 62.43254 -7.94424 1.000 27.44060 71 LEU E C 1
ATOM 7385 O O . LEU E 1 79 ? 14.85765 62.90362 -7.64160 1.000 27.82598 71 LEU E O 1
ATOM 7390 N N . ILE E 1 80 ? 13.50178 61.13649 -7.82227 1.000 29.67114 72 ILE E N 1
ATOM 7391 C CA . ILE E 1 80 ? 14.42709 60.15154 -7.28671 1.000 31.00211 72 ILE E CA 1
ATOM 7392 C C . ILE E 1 80 ? 15.22072 59.54975 -8.45907 1.000 33.43317 72 ILE E C 1
ATOM 7393 O O . ILE E 1 80 ? 14.65744 58.94377 -9.36392 1.000 35.75060 72 ILE E O 1
ATOM 7398 N N . GLY E 1 81 ? 16.53669 59.74589 -8.46854 1.000 34.26990 73 GLY E N 1
ATOM 7399 C CA . GLY E 1 81 ? 17.39133 59.30110 -9.56590 1.000 30.57296 73 GLY E CA 1
ATOM 7400 C C . GLY E 1 81 ? 17.70552 57.80512 -9.49017 1.000 32.04821 73 GLY E C 1
ATOM 7401 O O . GLY E 1 81 ? 18.89258 57.44225 -9.43565 1.000 32.88781 73 GLY E O 1
ATOM 7402 N N . ASP E 1 82 ? 16.64364 56.96100 -9.43686 1.000 28.56885 74 ASP E N 1
ATOM 7403 C CA . ASP E 1 82 ? 16.82488 55.51900 -9.21407 1.000 31.37985 74 ASP E CA 1
ATOM 7404 C C . ASP E 1 82 ? 17.31448 54.80618 -10.48332 1.000 30.57595 74 ASP E C 1
ATOM 7405 O O . ASP E 1 82 ? 18.45251 54.37731 -10.52779 1.000 32.01387 74 ASP E O 1
ATOM 7410 N N . SER E 1 83 ? 16.52508 54.76920 -11.56303 1.000 32.91063 75 SER E N 1
ATOM 7411 C CA . SER E 1 83 ? 16.92074 53.98636 -12.72326 1.000 30.96791 75 SER E CA 1
ATOM 7412 C C . SER E 1 83 ? 18.28149 54.42656 -13.26072 1.000 29.78341 75 SER E C 1
ATOM 7413 O O . SER E 1 83 ? 19.07843 53.57369 -13.66910 1.000 31.80509 75 SER E O 1
ATOM 7416 N N . ILE E 1 84 ? 18.58435 55.72759 -13.23271 1.000 30.70997 76 ILE E N 1
ATOM 7417 C CA . ILE E 1 84 ? 19.80507 56.24479 -13.84911 1.000 31.96288 76 ILE E CA 1
ATOM 7418 C C . ILE E 1 84 ? 21.05141 55.82785 -13.05762 1.000 34.45640 76 ILE E C 1
ATOM 7419 O O . ILE E 1 84 ? 22.14920 55.80502 -13.61403 1.000 32.38689 76 ILE E O 1
ATOM 7424 N N . HIS E 1 85 ? 20.88993 55.55170 -11.74958 1.000 30.66753 77 HIS E N 1
ATOM 7425 C CA . HIS E 1 85 ? 21.96431 55.13473 -10.85803 1.000 32.83659 77 HIS E CA 1
ATOM 7426 C C . HIS E 1 85 ? 22.53932 53.74283 -11.24038 1.000 36.80314 77 HIS E C 1
ATOM 7427 O O . HIS E 1 85 ? 23.70446 53.43893 -10.95385 1.000 35.67642 77 HIS E O 1
ATOM 7434 N N . ARG E 1 86 ? 21.74314 52.91281 -11.94617 1.000 33.81242 78 ARG E N 1
ATOM 7435 C CA . ARG E 1 86 ? 22.18011 51.61191 -12.41046 1.000 32.87432 78 ARG E CA 1
ATOM 7436 C C . ARG E 1 86 ? 23.52083 51.76713 -13.11495 1.000 40.65182 78 ARG E C 1
ATOM 7437 O O . ARG E 1 86 ? 24.40500 50.95120 -12.90036 1.000 39.54321 78 ARG E O 1
ATOM 7445 N N . ILE E 1 87 ? 23.68043 52.86222 -13.87190 1.000 35.39589 79 ILE E N 1
ATOM 7446 C CA . ILE E 1 87 ? 24.83209 53.05843 -14.72231 1.000 41.17537 79 ILE E CA 1
ATOM 7447 C C . ILE E 1 87 ? 26.05439 53.29448 -13.85374 1.000 40.42324 79 ILE E C 1
ATOM 7448 O O . ILE E 1 87 ? 27.17230 52.90964 -14.20820 1.000 43.43953 79 ILE E O 1
ATOM 7453 N N . THR E 1 88 ? 25.79373 53.98934 -12.74357 1.000 40.33371 80 THR E N 1
ATOM 7454 C CA . THR E 1 88 ? 26.79706 54.32335 -11.76092 1.000 42.54577 80 THR E CA 1
ATOM 7455 C C . THR E 1 88 ? 27.21444 53.01633 -11.11520 1.000 40.96111 80 THR E C 1
ATOM 7456 O O . THR E 1 88 ? 28.40253 52.75345 -10.95467 1.000 44.66729 80 THR E O 1
ATOM 7460 N N . LEU E 1 89 ? 26.21667 52.22219 -10.74091 1.000 41.02253 81 LEU E N 1
ATOM 7461 C CA . LEU E 1 89 ? 26.46707 50.97015 -10.05613 1.000 42.64006 81 LEU E CA 1
ATOM 7462 C C . LEU E 1 89 ? 27.27183 50.03332 -10.95452 1.000 47.50934 81 LEU E C 1
ATOM 7463 O O . LEU E 1 89 ? 28.26907 49.49339 -10.48195 1.000 48.06258 81 LEU E O 1
ATOM 7468 N N . GLU E 1 90 ? 26.90936 49.92641 -12.25140 1.000 43.64125 82 GLU E N 1
ATOM 7469 C CA . GLU E 1 90 ? 27.68310 49.12659 -13.19576 1.000 47.91023 82 GLU E CA 1
ATOM 7470 C C . GLU E 1 90 ? 29.17508 49.46075 -13.13629 1.000 54.26723 82 GLU E C 1
ATOM 7471 O O . GLU E 1 90 ? 29.98326 48.56182 -12.91568 1.000 53.27909 82 GLU E O 1
ATOM 7477 N N . SER E 1 91 ? 29.53985 50.72982 -13.37630 1.000 66.17915 83 SER E N 1
ATOM 7478 C CA . SER E 1 91 ? 30.93271 51.09300 -13.63678 1.000 67.67871 83 SER E CA 1
ATOM 7479 C C . SER E 1 91 ? 31.76820 51.04196 -12.36110 1.000 66.77833 83 SER E C 1
ATOM 7480 O O . SER E 1 91 ? 32.87126 50.49708 -12.36257 1.000 70.82649 83 SER E O 1
ATOM 7483 N N . THR E 1 92 ? 31.23654 51.60679 -11.27185 1.000 57.31395 84 THR E N 1
ATOM 7484 C CA . THR E 1 92 ? 32.02197 51.79776 -10.06412 1.000 58.71265 84 THR E CA 1
ATOM 7485 C C . THR E 1 92 ? 32.17241 50.49070 -9.29031 1.000 57.25020 84 THR E C 1
ATOM 7486 O O . THR E 1 92 ? 33.13570 50.36373 -8.54368 1.000 58.28686 84 THR E O 1
ATOM 7490 N N . ARG E 1 93 ? 31.21545 49.56061 -9.43704 1.000 52.83809 85 ARG E N 1
ATOM 7491 C CA . ARG E 1 93 ? 31.22387 48.30253 -8.69917 1.000 55.34500 85 ARG E CA 1
ATOM 7492 C C . ARG E 1 93 ? 31.24065 47.07963 -9.63030 1.000 54.38413 85 ARG E C 1
ATOM 7493 O O . ARG E 1 93 ? 30.96994 45.96756 -9.18931 1.000 53.98535 85 ARG E O 1
ATOM 7501 N N . SER E 1 94 ? 31.57115 47.30179 -10.90640 1.000 52.37535 86 SER E N 1
ATOM 7502 C CA . SER E 1 94 ? 31.68790 46.24591 -11.89855 1.000 53.56129 86 SER E CA 1
ATOM 7503 C C . SER E 1 94 ? 30.62309 45.16377 -11.69926 1.000 51.49650 86 SER E C 1
ATOM 7504 O O . SER E 1 94 ? 30.95725 43.98380 -11.63250 1.000 55.49368 86 SER E O 1
ATOM 7507 N N . MET E 1 95 ? 29.35108 45.57662 -11.61374 1.000 47.36301 87 MET E N 1
ATOM 7508 C CA . MET E 1 95 ? 28.21827 44.69447 -11.36141 1.000 45.86288 87 MET E CA 1
ATOM 7509 C C . MET E 1 95 ? 27.52182 44.35752 -12.67218 1.000 44.55458 87 MET E C 1
ATOM 7510 O O . MET E 1 95 ? 27.40039 45.23260 -13.54705 1.000 43.17882 87 MET E O 1
ATOM 7515 N N . PRO E 1 96 ? 26.90091 43.16346 -12.76807 1.000 45.38738 88 PRO E N 1
ATOM 7516 C CA . PRO E 1 96 ? 26.03453 42.83348 -13.88778 1.000 39.65714 88 PRO E CA 1
ATOM 7517 C C . PRO E 1 96 ? 24.90439 43.85936 -13.94925 1.000 38.77065 88 PRO E C 1
ATOM 7518 O O . PRO E 1 96 ? 24.37775 44.21320 -12.90302 1.000 38.06468 88 PRO E O 1
ATOM 7522 N N . PRO E 1 97 ? 24.51689 44.33644 -15.15906 1.000 38.83401 89 PRO E N 1
ATOM 7523 C CA . PRO E 1 97 ? 23.50071 45.37834 -15.32957 1.000 37.05213 89 PRO E CA 1
ATOM 7524 C C . PRO E 1 97 ? 22.19000 45.08313 -14.64611 1.000 41.98611 89 PRO E C 1
ATOM 7525 O O . PRO E 1 97 ? 21.63215 45.96000 -13.98782 1.000 37.65256 89 PRO E O 1
ATOM 7529 N N . ARG E 1 98 ? 21.72409 43.83109 -14.78406 1.000 37.57828 90 ARG E N 1
ATOM 7530 C CA . ARG E 1 98 ? 20.44634 43.44390 -14.21863 1.000 39.30775 90 ARG E CA 1
ATOM 7531 C C . ARG E 1 98 ? 20.45889 43.60675 -12.69461 1.000 38.93310 90 ARG E C 1
ATOM 7532 O O . ARG E 1 98 ? 19.42008 43.86957 -12.10620 1.000 43.23847 90 ARG E O 1
ATOM 7540 N N . ALA E 1 99 ? 21.60416 43.42981 -12.02806 1.000 40.14574 91 ALA E N 1
ATOM 7541 C CA . ALA E 1 99 ? 21.59970 43.51866 -10.56805 1.000 43.63870 91 ALA E CA 1
ATOM 7542 C C . ALA E 1 99 ? 21.86070 44.96464 -10.12500 1.000 39.19603 91 ALA E C 1
ATOM 7543 O O . ALA E 1 99 ? 21.34304 45.39148 -9.08677 1.000 35.57189 91 ALA E O 1
ATOM 7545 N N . ALA E 1 100 ? 22.64432 45.69781 -10.93622 1.000 39.07970 92 ALA E N 1
ATOM 7546 C CA . ALA E 1 100 ? 22.80321 47.14182 -10.80914 1.000 40.55444 92 ALA E CA 1
ATOM 7547 C C . ALA E 1 100 ? 21.43614 47.83566 -10.79256 1.000 39.94222 92 ALA E C 1
ATOM 7548 O O . ALA E 1 100 ? 21.24135 48.71856 -9.95740 1.000 33.14566 92 ALA E O 1
ATOM 7550 N N . LEU E 1 101 ? 20.49286 47.39865 -11.65525 1.000 36.51318 93 LEU E N 1
ATOM 7551 C CA . LEU E 1 101 ? 19.16178 47.98450 -11.69169 1.000 36.70211 93 LEU E CA 1
ATOM 7552 C C . LEU E 1 101 ? 18.37029 47.62729 -10.44543 1.000 38.16126 93 LEU E C 1
ATOM 7553 O O . LEU E 1 101 ? 17.79342 48.50917 -9.82713 1.000 39.32689 93 LEU E O 1
ATOM 7558 N N . ASP E 1 102 ? 18.24355 46.33925 -10.12551 1.000 37.52242 94 ASP E N 1
ATOM 7559 C CA . ASP E 1 102 ? 17.58606 45.96905 -8.88230 1.000 40.05860 94 ASP E CA 1
ATOM 7560 C C . ASP E 1 102 ? 18.17041 46.76200 -7.71344 1.000 36.68670 94 ASP E C 1
ATOM 7561 O O . ASP E 1 102 ? 17.44866 47.23483 -6.88113 1.000 35.95820 94 ASP E O 1
ATOM 7566 N N . ASP E 1 103 ? 19.48043 46.91513 -7.60992 1.000 39.49527 95 ASP E N 1
ATOM 7567 C CA . ASP E 1 103 ? 20.03177 47.63908 -6.46905 1.000 38.81250 95 ASP E CA 1
ATOM 7568 C C . ASP E 1 103 ? 19.70058 49.13005 -6.55178 1.000 36.09601 95 ASP E C 1
ATOM 7569 O O . ASP E 1 103 ? 19.49089 49.77892 -5.52464 1.000 35.69319 95 ASP E O 1
ATOM 7574 N N . ALA E 1 104 ? 19.63206 49.66516 -7.77370 1.000 39.05262 96 ALA E N 1
ATOM 7575 C CA . ALA E 1 104 ? 19.33283 51.07415 -7.97445 1.000 35.66406 96 ALA E CA 1
ATOM 7576 C C . ALA E 1 104 ? 17.90496 51.39595 -7.53988 1.000 33.73412 96 ALA E C 1
ATOM 7577 O O . ALA E 1 104 ? 17.72111 52.39386 -6.83871 1.000 37.06873 96 ALA E O 1
ATOM 7579 N N . LEU E 1 105 ? 16.92694 50.52587 -7.85260 1.000 32.43373 97 LEU E N 1
ATOM 7580 C CA . LEU E 1 105 ? 15.53505 50.75068 -7.48006 1.000 37.75161 97 LEU E CA 1
ATOM 7581 C C . LEU E 1 105 ? 15.40463 50.64152 -5.96102 1.000 39.19174 97 LEU E C 1
ATOM 7582 O O . LEU E 1 105 ? 14.82679 51.50439 -5.29572 1.000 38.68607 97 LEU E O 1
ATOM 7587 N N . ARG E 1 106 ? 16.03396 49.61753 -5.39236 1.000 37.50538 98 ARG E N 1
ATOM 7588 C CA . ARG E 1 106 ? 15.90552 49.39337 -3.96433 1.000 39.88063 98 ARG E CA 1
ATOM 7589 C C . ARG E 1 106 ? 16.39565 50.64435 -3.22639 1.000 38.93717 98 ARG E C 1
ATOM 7590 O O . ARG E 1 106 ? 15.74996 51.09319 -2.27611 1.000 38.94016 98 ARG E O 1
ATOM 7598 N N . LEU E 1 107 ? 17.54042 51.19253 -3.67977 1.000 40.21971 99 LEU E N 1
ATOM 7599 C CA . LEU E 1 107 ? 18.17054 52.33253 -3.04089 1.000 36.91176 99 LEU E CA 1
ATOM 7600 C C . LEU E 1 107 ? 17.22338 53.52643 -3.11741 1.000 39.04687 99 LEU E C 1
ATOM 7601 O O . LEU E 1 107 ? 17.14363 54.34033 -2.20430 1.000 37.60796 99 LEU E O 1
ATOM 7606 N N . GLY E 1 108 ? 16.46596 53.58946 -4.21313 1.000 38.38636 100 GLY E N 1
ATOM 7607 C CA . GLY E 1 108 ? 15.46878 54.62437 -4.38065 1.000 38.81935 100 GLY E CA 1
ATOM 7608 C C . GLY E 1 108 ? 14.39320 54.46914 -3.32126 1.000 40.15545 100 GLY E C 1
ATOM 7609 O O . GLY E 1 108 ? 14.06034 55.44004 -2.64104 1.000 37.32530 100 GLY E O 1
ATOM 7610 N N . ARG E 1 109 ? 13.90039 53.24907 -3.15920 1.000 36.50366 101 ARG E N 1
ATOM 7611 C CA . ARG E 1 109 ? 12.81678 53.00885 -2.17782 1.000 42.32428 101 ARG E CA 1
ATOM 7612 C C . ARG E 1 109 ? 13.32227 53.33677 -0.77298 1.000 40.38770 101 ARG E C 1
ATOM 7613 O O . ARG E 1 109 ? 12.55451 53.90061 0.01237 1.000 41.75717 101 ARG E O 1
ATOM 7621 N N . GLU E 1 110 ? 14.58241 53.03188 -0.49948 1.000 38.19936 102 GLU E N 1
ATOM 7622 C CA . GLU E 1 110 ? 15.10289 53.22580 0.84735 1.000 41.50791 102 GLU E CA 1
ATOM 7623 C C . GLU E 1 110 ? 15.27084 54.71379 1.15343 1.000 44.37231 102 GLU E C 1
ATOM 7624 O O . GLU E 1 110 ? 15.18223 55.11567 2.31151 1.000 37.90979 102 GLU E O 1
ATOM 7630 N N . PHE E 1 111 ? 15.55137 55.52493 0.11941 1.000 40.83605 103 PHE E N 1
ATOM 7631 C CA . PHE E 1 111 ? 15.70228 56.95593 0.29950 1.000 41.94987 103 PHE E CA 1
ATOM 7632 C C . PHE E 1 111 ? 14.34933 57.57474 0.63106 1.000 42.08503 103 PHE E C 1
ATOM 7633 O O . PHE E 1 111 ? 14.22760 58.34664 1.57219 1.000 44.09193 103 PHE E O 1
ATOM 7641 N N . VAL E 1 112 ? 13.34407 57.21671 -0.16060 1.000 43.13002 104 VAL E N 1
ATOM 7642 C CA . VAL E 1 112 ? 11.97511 57.63454 0.06696 1.000 42.69017 104 VAL E CA 1
ATOM 7643 C C . VAL E 1 112 ? 11.51769 57.29234 1.49509 1.000 46.67908 104 VAL E C 1
ATOM 7644 O O . VAL E 1 112 ? 10.92984 58.13821 2.15840 1.000 49.67581 104 VAL E O 1
ATOM 7648 N N . GLU E 1 113 ? 11.73800 56.05832 1.97589 1.000 46.10845 105 GLU E N 1
ATOM 7649 C CA . GLU E 1 113 ? 11.21253 55.65813 3.27805 1.000 48.36454 105 GLU E CA 1
ATOM 7650 C C . GLU E 1 113 ? 11.92885 56.44410 4.37186 1.000 48.53158 105 GLU E C 1
ATOM 7651 O O . GLU E 1 113 ? 11.29016 56.87594 5.32314 1.000 49.44147 105 GLU E O 1
ATOM 7657 N N . SER E 1 114 ? 13.24778 56.62326 4.21838 1.000 49.07478 106 SER E N 1
ATOM 7658 C CA . SER E 1 114 ? 14.07505 57.35226 5.17214 1.000 45.00560 106 SER E CA 1
ATOM 7659 C C . SER E 1 114 ? 13.72491 58.82822 5.21742 1.000 47.44064 106 SER E C 1
ATOM 7660 O O . SER E 1 114 ? 13.54825 59.36409 6.29854 1.000 42.21425 106 SER E O 1
ATOM 7663 N N . ARG E 1 115 ? 13.64440 59.47933 4.04052 1.000 44.95754 107 ARG E N 1
ATOM 7664 C CA . ARG E 1 115 ? 13.69222 60.93534 3.98864 1.000 44.87315 107 ARG E CA 1
ATOM 7665 C C . ARG E 1 115 ? 12.29413 61.54619 3.93923 1.000 44.61317 107 ARG E C 1
ATOM 7666 O O . ARG E 1 115 ? 12.16806 62.75516 4.11140 1.000 46.38338 107 ARG E O 1
ATOM 7674 N N . GLN E 1 116 ? 11.25715 60.72009 3.75253 1.000 46.89229 108 GLN E N 1
ATOM 7675 C CA . GLN E 1 116 ? 9.88705 61.19595 3.62309 1.000 50.35315 108 GLN E CA 1
ATOM 7676 C C . GLN E 1 116 ? 9.45942 62.00378 4.85733 1.000 51.25608 108 GLN E C 1
ATOM 7677 O O . GLN E 1 116 ? 8.90925 63.09574 4.70765 1.000 50.99170 108 GLN E O 1
ATOM 7683 N N . PRO E 1 117 ? 9.70194 61.54068 6.10720 1.000 52.32210 109 PRO E N 1
ATOM 7684 C CA . PRO E 1 117 ? 9.30829 62.32252 7.27942 1.000 53.67250 109 PRO E CA 1
ATOM 7685 C C . PRO E 1 117 ? 9.89412 63.73259 7.23734 1.000 48.47264 109 PRO E C 1
ATOM 7686 O O . PRO E 1 117 ? 9.19111 64.69549 7.49070 1.000 53.19063 109 PRO E O 1
ATOM 7690 N N . VAL E 1 118 ? 11.16897 63.84977 6.87488 1.000 47.39327 110 VAL E N 1
ATOM 7691 C CA . VAL E 1 118 ? 11.83178 65.13986 6.73276 1.000 45.91793 110 VAL E CA 1
ATOM 7692 C C . VAL E 1 118 ? 11.03833 66.08286 5.82715 1.000 46.91297 110 VAL E C 1
ATOM 7693 O O . VAL E 1 118 ? 10.99530 67.28283 6.10129 1.000 48.98472 110 VAL E O 1
ATOM 7697 N N . PHE E 1 119 ? 10.49398 65.56391 4.72130 1.000 46.94261 111 PHE E N 1
ATOM 7698 C CA . PHE E 1 119 ? 9.73154 66.38092 3.78067 1.000 48.28314 111 PHE E CA 1
ATOM 7699 C C . PHE E 1 119 ? 8.43074 66.80671 4.46220 1.000 50.03786 111 PHE E C 1
ATOM 7700 O O . PHE E 1 119 ? 8.02857 67.96368 4.33446 1.000 49.23535 111 PHE E O 1
ATOM 7708 N N . GLU E 1 120 ? 7.83913 65.86957 5.21932 1.000 58.21782 112 GLU E N 1
ATOM 7709 C CA . GLU E 1 120 ? 6.50933 65.99736 5.80283 1.000 60.93617 112 GLU E CA 1
ATOM 7710 C C . GLU E 1 120 ? 6.49167 66.96824 6.98294 1.000 57.50230 112 GLU E C 1
ATOM 7711 O O . GLU E 1 120 ? 5.42974 67.48009 7.31839 1.000 60.89543 112 GLU E O 1
ATOM 7717 N N . SER E 1 121 ? 7.66086 67.23631 7.58253 1.000 49.12153 113 SER E N 1
ATOM 7718 C CA . SER E 1 121 ? 7.85608 68.35124 8.50257 1.000 51.47086 113 SER E CA 1
ATOM 7719 C C . SER E 1 121 ? 7.31873 69.66524 7.94690 1.000 51.21554 113 SER E C 1
ATOM 7720 O O . SER E 1 121 ? 7.05891 70.60313 8.71109 1.000 53.17947 113 SER E O 1
ATOM 7723 N N . PHE E 1 122 ? 7.27122 69.77237 6.60993 1.000 51.32709 114 PHE E N 1
ATOM 7724 C CA . PHE E 1 122 ? 7.00685 71.05440 5.98615 1.000 45.24016 114 PHE E CA 1
ATOM 7725 C C . PHE E 1 122 ? 5.64559 71.04532 5.30766 1.000 42.50653 114 PHE E C 1
ATOM 7726 O O . PHE E 1 122 ? 5.35021 71.95136 4.54986 1.000 45.61554 114 PHE E O 1
ATOM 7734 N N . ARG E 1 123 ? 4.79581 70.04920 5.58288 1.000 44.47781 115 ARG E N 1
ATOM 7735 C CA . ARG E 1 123 ? 3.58753 69.83914 4.79231 1.000 48.42127 115 ARG E CA 1
ATOM 7736 C C . ARG E 1 123 ? 2.58247 70.98201 4.97180 1.000 50.27516 115 ARG E C 1
ATOM 7737 O O . ARG E 1 123 ? 1.63117 71.10898 4.20817 1.000 49.40510 115 ARG E O 1
ATOM 7745 N N . ASP E 1 124 ? 2.79675 71.84694 5.95381 1.000 52.99023 116 ASP E N 1
ATOM 7746 C CA . ASP E 1 124 ? 1.93769 73.00182 6.14224 1.000 55.32392 116 ASP E CA 1
ATOM 7747 C C . ASP E 1 124 ? 2.14916 74.01396 5.02426 1.000 53.46114 116 ASP E C 1
ATOM 7748 O O . ASP E 1 124 ? 1.26798 74.83089 4.77867 1.000 52.82607 116 ASP E O 1
ATOM 7753 N N . ARG E 1 125 ? 3.33793 73.99415 4.40482 1.000 46.81418 117 ARG E N 1
ATOM 7754 C CA . ARG E 1 125 ? 3.71546 75.03529 3.46278 1.000 47.16514 117 ARG E CA 1
ATOM 7755 C C . ARG E 1 125 ? 3.85699 74.50345 2.03467 1.000 42.85042 117 ARG E C 1
ATOM 7756 O O . ARG E 1 125 ? 3.68155 75.26852 1.08181 1.000 41.77123 117 ARG E O 1
ATOM 7764 N N . THR E 1 126 ? 4.23208 73.22150 1.89241 1.000 41.94646 118 THR E N 1
ATOM 7765 C CA . THR E 1 126 ? 4.68766 72.68268 0.61318 1.000 39.74845 118 THR E CA 1
ATOM 7766 C C . THR E 1 126 ? 4.24177 71.24264 0.49020 1.000 37.26428 118 THR E C 1
ATOM 7767 O O . THR E 1 126 ? 4.55718 70.43459 1.34501 1.000 41.66162 118 THR E O 1
ATOM 7771 N N . LYS E 1 127 ? 3.50241 70.92667 -0.56355 1.000 37.48007 119 LYS E N 1
ATOM 7772 C CA . LYS E 1 127 ? 3.21747 69.52966 -0.81258 1.000 38.21428 119 LYS E CA 1
ATOM 7773 C C . LYS E 1 127 ? 4.34422 68.94387 -1.65106 1.000 33.96289 119 LYS E C 1
ATOM 7774 O O . LYS E 1 127 ? 4.58075 69.37001 -2.77811 1.000 34.81881 119 LYS E O 1
ATOM 7780 N N . PHE E 1 128 ? 5.03155 67.96388 -1.06342 1.000 33.59318 120 PHE E N 1
ATOM 7781 C CA . PHE E 1 128 ? 6.11438 67.27007 -1.72589 1.000 35.10248 120 PHE E CA 1
ATOM 7782 C C . PHE E 1 128 ? 5.55230 65.97907 -2.30781 1.000 39.20065 120 PHE E C 1
ATOM 7783 O O . PHE E 1 128 ? 4.84564 65.22792 -1.63162 1.000 33.69572 120 PHE E O 1
ATOM 7791 N N . THR E 1 129 ? 5.82885 65.76123 -3.59594 1.000 34.19456 121 THR E N 1
ATOM 7792 C CA . THR E 1 129 ? 5.41073 64.53725 -4.26990 1.000 34.61690 121 THR E CA 1
ATOM 7793 C C . THR E 1 129 ? 6.66561 63.83844 -4.80644 1.000 35.88895 121 THR E C 1
ATOM 7794 O O . THR E 1 129 ? 7.45529 64.49159 -5.47467 1.000 32.96671 121 THR E O 1
ATOM 7798 N N . PHE E 1 130 ? 6.82285 62.52443 -4.55563 1.000 35.75461 122 PHE E N 1
ATOM 7799 C CA . PHE E 1 130 ? 7.91673 61.74161 -5.10712 1.000 32.49782 122 PHE E CA 1
ATOM 7800 C C . PHE E 1 130 ? 7.59228 61.14471 -6.48006 1.000 33.50957 122 PHE E C 1
ATOM 7801 O O . PHE E 1 130 ? 6.59129 60.47161 -6.65375 1.000 38.95265 122 PHE E O 1
ATOM 7809 N N . VAL E 1 131 ? 8.46989 61.34590 -7.46336 1.000 29.27521 123 VAL E N 1
ATOM 7810 C CA . VAL E 1 131 ? 8.36450 60.61601 -8.70840 1.000 30.58258 123 VAL E CA 1
ATOM 7811 C C . VAL E 1 131 ? 9.74347 60.05319 -8.95997 1.000 32.99829 123 VAL E C 1
ATOM 7812 O O . VAL E 1 131 ? 10.73748 60.74628 -8.72327 1.000 32.17961 123 VAL E O 1
ATOM 7816 N N . THR E 1 132 ? 9.78044 58.79724 -9.40911 1.000 32.20307 124 THR E N 1
ATOM 7817 C CA . THR E 1 132 ? 11.02840 58.13941 -9.72364 1.000 30.14635 124 THR E CA 1
ATOM 7818 C C . THR E 1 132 ? 11.38282 58.36860 -11.19775 1.000 32.21936 124 THR E C 1
ATOM 7819 O O . THR E 1 132 ? 10.52348 58.56359 -12.05541 1.000 30.15186 124 THR E O 1
ATOM 7823 N N . CYS E 1 133 ? 12.68072 58.40577 -11.46623 1.000 32.23619 125 CYS E N 1
ATOM 7824 C CA . CYS E 1 133 ? 13.22522 58.36996 -12.80744 1.000 28.43403 125 CYS E CA 1
ATOM 7825 C C . CYS E 1 133 ? 12.76008 57.11898 -13.55039 1.000 30.00329 125 CYS E C 1
ATOM 7826 O O . CYS E 1 133 ? 12.47963 57.19407 -14.74328 1.000 30.59116 125 CYS E O 1
ATOM 7829 N N . SER E 1 134 ? 12.71446 55.95791 -12.87649 1.000 29.37975 126 SER E N 1
ATOM 7830 C CA . SER E 1 134 ? 12.19935 54.76192 -13.51641 1.000 28.41084 126 SER E CA 1
ATOM 7831 C C . SER E 1 134 ? 10.79111 55.03082 -14.07386 1.000 31.62282 126 SER E C 1
ATOM 7832 O O . SER E 1 134 ? 10.52471 54.76990 -15.24579 1.000 31.60757 126 SER E O 1
ATOM 7835 N N . GLU E 1 135 ? 9.91034 55.64864 -13.29047 1.000 30.17154 127 GLU E N 1
ATOM 7836 C CA . GLU E 1 135 ? 8.55115 55.89254 -13.73394 1.000 33.36746 127 GLU E CA 1
ATOM 7837 C C . GLU E 1 135 ? 8.55159 56.84866 -14.93284 1.000 30.31468 127 GLU E C 1
ATOM 7838 O O . GLU E 1 135 ? 7.89525 56.57968 -15.93662 1.000 31.77951 127 GLU E O 1
ATOM 7844 N N . VAL E 1 136 ? 9.36349 57.89774 -14.89404 1.000 28.20698 128 VAL E N 1
ATOM 7845 C CA . VAL E 1 136 ? 9.35098 58.88285 -15.96494 1.000 32.05872 128 VAL E CA 1
ATOM 7846 C C . VAL E 1 136 ? 9.91058 58.24304 -17.24221 1.000 28.87042 128 VAL E C 1
ATOM 7847 O O . VAL E 1 136 ? 9.39716 58.48108 -18.28200 1.000 25.64226 128 VAL E O 1
ATOM 7851 N N . GLN E 1 137 ? 10.92770 57.37514 -17.15968 1.000 31.58614 129 GLN E N 1
ATOM 7852 C CA . GLN E 1 137 ? 11.40336 56.59731 -18.29893 1.000 32.26961 129 GLN E CA 1
ATOM 7853 C C . GLN E 1 137 ? 10.33523 55.69225 -18.92463 1.000 30.34472 129 GLN E C 1
ATOM 7854 O O . GLN E 1 137 ? 10.50485 55.25638 -20.05473 1.000 31.10085 129 GLN E O 1
ATOM 7860 N N . SER E 1 138 ? 9.22551 55.40706 -18.24324 1.000 31.08749 130 SER E N 1
ATOM 7861 C CA . SER E 1 138 ? 8.13535 54.68900 -18.88790 1.000 31.68591 130 SER E CA 1
ATOM 7862 C C . SER E 1 138 ? 7.24592 55.57599 -19.77348 1.000 31.42961 130 SER E C 1
ATOM 7863 O O . SER E 1 138 ? 6.49268 55.03699 -20.57925 1.000 28.45083 130 SER E O 1
ATOM 7866 N N . TRP E 1 139 ? 7.26783 56.91498 -19.61536 1.000 28.06323 131 TRP E N 1
ATOM 7867 C CA . TRP E 1 139 ? 6.42444 57.79797 -20.41895 1.000 27.16360 131 TRP E CA 1
ATOM 7868 C C . TRP E 1 139 ? 6.87889 57.78216 -21.87812 1.000 26.90744 131 TRP E C 1
ATOM 7869 O O . TRP E 1 139 ? 8.07680 57.78732 -22.11857 1.000 25.16234 131 TRP E O 1
ATOM 7880 N N . GLY E 1 140 ? 5.97152 57.85716 -22.85978 1.000 28.44622 132 GLY E N 1
ATOM 7881 C CA . GLY E 1 140 ? 6.39798 58.13035 -24.22991 1.000 25.07312 132 GLY E CA 1
ATOM 7882 C C . GLY E 1 140 ? 7.23077 59.41945 -24.40609 1.000 30.70251 132 GLY E C 1
ATOM 7883 O O . GLY E 1 140 ? 8.09244 59.47964 -25.27441 1.000 31.02989 132 GLY E O 1
ATOM 7884 N N . LEU E 1 141 ? 6.97095 60.47435 -23.59889 1.000 25.30737 133 LEU E N 1
ATOM 7885 C CA . LEU E 1 141 ? 7.62677 61.76443 -23.71501 1.000 25.39956 133 LEU E CA 1
ATOM 7886 C C . LEU E 1 141 ? 9.12886 61.60858 -23.51458 1.000 26.44934 133 LEU E C 1
ATOM 7887 O O . LEU E 1 141 ? 9.91254 62.28973 -24.17781 1.000 27.13120 133 LEU E O 1
ATOM 7892 N N . TYR E 1 142 ? 9.52131 60.73952 -22.57082 1.000 25.34533 134 TYR E N 1
ATOM 7893 C CA . TYR E 1 142 ? 10.93043 60.43966 -22.32837 1.000 25.31700 134 TYR E CA 1
ATOM 7894 C C . TYR E 1 142 ? 11.57602 59.86885 -23.58667 1.000 27.29297 134 TYR E C 1
ATOM 7895 O O . TYR E 1 142 ? 12.66382 60.29801 -24.00204 1.000 27.61178 134 TYR E O 1
ATOM 7904 N N . GLY E 1 143 ? 10.90292 58.86483 -24.15552 1.000 30.68841 135 GLY E N 1
ATOM 7905 C CA . GLY E 1 143 ? 11.24750 58.30900 -25.45771 1.000 30.04839 135 GLY E CA 1
ATOM 7906 C C . GLY E 1 143 ? 11.47500 59.44113 -26.45468 1.000 31.60873 135 GLY E C 1
ATOM 7907 O O . GLY E 1 143 ? 12.58280 59.58130 -26.95808 1.000 32.16395 135 GLY E O 1
ATOM 7908 N N . ASP E 1 144 ? 10.48084 60.33003 -26.61822 1.000 32.22241 136 ASP E N 1
ATOM 7909 C CA . ASP E 1 144 ? 10.59636 61.44114 -27.56415 1.000 30.55765 136 ASP E CA 1
ATOM 7910 C C . ASP E 1 144 ? 11.81137 62.32125 -27.29352 1.000 32.70690 136 ASP E C 1
ATOM 7911 O O . ASP E 1 144 ? 12.53898 62.62042 -28.23576 1.000 31.84886 136 ASP E O 1
ATOM 7916 N N . TYR E 1 145 ? 12.05080 62.70215 -26.01957 1.000 31.95249 137 TYR E N 1
ATOM 7917 C CA . TYR E 1 145 ? 13.14384 63.60223 -25.66189 1.000 31.43355 137 TYR E CA 1
ATOM 7918 C C . TYR E 1 145 ? 14.52488 62.91539 -25.73847 1.000 29.93318 137 TYR E C 1
ATOM 7919 O O . TYR E 1 145 ? 15.50467 63.54754 -26.13178 1.000 30.47996 137 TYR E O 1
ATOM 7928 N N . HIS E 1 146 ? 14.64221 61.68236 -25.23964 1.000 31.33440 138 HIS E N 1
ATOM 7929 C CA . HIS E 1 146 ? 15.90931 60.95149 -25.18619 1.000 33.26737 138 HIS E CA 1
ATOM 7930 C C . HIS E 1 146 ? 16.40080 60.68269 -26.61440 1.000 35.42610 138 HIS E C 1
ATOM 7931 O O . HIS E 1 146 ? 17.58668 60.82785 -26.91082 1.000 35.64534 138 HIS E O 1
ATOM 7938 N N . GLU E 1 147 ? 15.47850 60.35667 -27.51908 1.000 30.72893 139 GLU E N 1
ATOM 7939 C CA . GLU E 1 147 ? 15.86501 60.13786 -28.90625 1.000 40.86332 139 GLU E CA 1
ATOM 7940 C C . GLU E 1 147 ? 16.44664 61.40998 -29.51934 1.000 38.49552 139 GLU E C 1
ATOM 7941 O O . GLU E 1 147 ? 17.50742 61.33616 -30.13474 1.000 38.49492 139 GLU E O 1
ATOM 7947 N N . ARG E 1 148 ? 15.82059 62.58589 -29.30499 1.000 39.06376 140 ARG E N 1
ATOM 7948 C CA . ARG E 1 148 ? 16.31723 63.81701 -29.90905 1.000 37.85062 140 ARG E CA 1
ATOM 7949 C C . ARG E 1 148 ? 17.66642 64.19109 -29.29152 1.000 39.57956 140 ARG E C 1
ATOM 7950 O O . ARG E 1 148 ? 18.52410 64.73726 -29.96979 1.000 37.51007 140 ARG E O 1
ATOM 7958 N N . LEU E 1 149 ? 17.87093 63.86999 -28.00363 1.000 38.15851 141 LEU E N 1
ATOM 7959 C CA . LEU E 1 149 ? 19.12115 64.19406 -27.33206 1.000 38.04832 141 LEU E CA 1
ATOM 7960 C C . LEU E 1 149 ? 20.24407 63.27123 -27.82557 1.000 36.40270 141 LEU E C 1
ATOM 7961 O O . LEU E 1 149 ? 21.38497 63.68837 -27.95896 1.000 39.62073 141 LEU E O 1
ATOM 7966 N N . ARG E 1 150 ? 19.94715 61.98121 -27.97159 1.000 34.30577 142 ARG E N 1
ATOM 7967 C CA . ARG E 1 150 ? 20.92008 61.01337 -28.45705 1.000 43.94667 142 ARG E CA 1
ATOM 7968 C C . ARG E 1 150 ? 21.34251 61.39256 -29.86817 1.000 43.79461 142 ARG E C 1
ATOM 7969 O O . ARG E 1 150 ? 22.54039 61.38772 -30.18562 1.000 46.00703 142 ARG E O 1
ATOM 7977 N N . GLN E 1 151 ? 20.34517 61.79252 -30.65476 1.000 46.30988 143 GLN E N 1
ATOM 7978 C CA . GLN E 1 151 ? 20.58860 62.22769 -32.04681 1.000 48.33777 143 GLN E CA 1
ATOM 7979 C C . GLN E 1 151 ? 21.46347 63.47278 -32.02601 1.000 50.57726 143 GLN E C 1
ATOM 7980 O O . GLN E 1 151 ? 22.39716 63.54297 -32.83035 1.000 53.28870 143 GLN E O 1
ATOM 7986 N N . HIS E 1 152 ? 21.17070 64.41366 -31.13781 1.000 45.29019 144 HIS E N 1
ATOM 7987 C CA . HIS E 1 152 ? 21.95055 65.64375 -31.17898 1.000 45.10322 144 HIS E CA 1
ATOM 7988 C C . HIS E 1 152 ? 23.37177 65.41586 -30.65053 1.000 48.71394 144 HIS E C 1
ATOM 7989 O O . HIS E 1 152 ? 24.31555 66.10800 -31.04181 1.000 47.22331 144 HIS E O 1
ATOM 7996 N N . TYR E 1 153 ? 23.49723 64.48778 -29.69767 1.000 43.62631 145 TYR E N 1
ATOM 7997 C CA . TYR E 1 153 ? 24.78645 64.01987 -29.24520 1.000 47.07163 145 TYR E CA 1
ATOM 7998 C C . TYR E 1 153 ? 25.52511 63.29507 -30.36855 1.000 49.09050 145 TYR E C 1
ATOM 7999 O O . TYR E 1 153 ? 26.72703 63.47722 -30.53198 1.000 48.70371 145 TYR E O 1
ATOM 8008 N N . ASP E 1 154 ? 24.84293 62.41707 -31.10538 1.000 47.52738 146 ASP E N 1
ATOM 8009 C CA . ASP E 1 154 ? 25.54359 61.76625 -32.20471 1.000 51.29293 146 ASP E CA 1
ATOM 8010 C C . ASP E 1 154 ? 26.06812 62.83241 -33.17080 1.000 52.21885 146 ASP E C 1
ATOM 8011 O O . ASP E 1 154 ? 27.24499 62.79457 -33.52524 1.000 54.14207 146 ASP E O 1
ATOM 8016 N N . GLN E 1 155 ? 25.09286 63.76834 -33.58334 1.000 51.98716 147 GLN E N 1
ATOM 8017 C CA . GLN E 1 155 ? 25.41533 64.68549 -34.71637 1.000 51.71161 147 GLN E CA 1
ATOM 8018 C C . GLN E 1 155 ? 26.18332 65.97254 -34.37653 1.000 55.06892 147 GLN E C 1
ATOM 8019 O O . GLN E 1 155 ? 26.92594 66.42871 -35.25376 1.000 53.74168 147 GLN E O 1
ATOM 8025 N N . ASP E 1 156 ? 26.08669 66.53441 -33.23043 1.000 52.81690 148 ASP E N 1
ATOM 8026 C CA . ASP E 1 156 ? 26.70365 67.82146 -32.95354 1.000 51.02254 148 ASP E CA 1
ATOM 8027 C C . ASP E 1 156 ? 27.93999 67.60351 -32.09102 1.000 54.09329 148 ASP E C 1
ATOM 8028 O O . ASP E 1 156 ? 27.85147 67.09938 -30.96604 1.000 56.45601 148 ASP E O 1
ATOM 8033 N N . ALA E 1 157 ? 29.09275 68.04768 -32.61041 1.000 57.88935 149 ALA E N 1
ATOM 8034 C CA . ALA E 1 157 ? 30.37102 67.80576 -31.96091 1.000 54.23338 149 ALA E CA 1
ATOM 8035 C C . ALA E 1 157 ? 30.49839 68.66265 -30.70787 1.000 51.68513 149 ALA E C 1
ATOM 8036 O O . ALA E 1 157 ? 30.95483 68.15060 -29.68909 1.000 49.98036 149 ALA E O 1
ATOM 8038 N N . ALA E 1 158 ? 30.14721 69.95862 -30.81461 1.000 49.97026 150 ALA E N 1
ATOM 8039 C CA . ALA E 1 158 ? 30.17853 70.89451 -29.69353 1.000 54.50189 150 ALA E CA 1
ATOM 8040 C C . ALA E 1 158 ? 29.25400 70.44930 -28.54723 1.000 53.50456 150 ALA E C 1
ATOM 8041 O O . ALA E 1 158 ? 29.57242 70.64622 -27.37333 1.000 51.58985 150 ALA E O 1
ATOM 8043 N N . PHE E 1 159 ? 28.08494 69.87920 -28.87785 1.000 53.73406 151 PHE E N 1
ATOM 8044 C CA . PHE E 1 159 ? 27.17238 69.37600 -27.85356 1.000 53.07211 151 PHE E CA 1
ATOM 8045 C C . PHE E 1 159 ? 27.77075 68.12200 -27.23890 1.000 52.07162 151 PHE E C 1
ATOM 8046 O O . PHE E 1 159 ? 27.87222 67.99489 -26.01196 1.000 47.34662 151 PHE E O 1
ATOM 8054 N N . ARG E 1 160 ? 28.19052 67.21314 -28.12815 1.000 50.56827 152 ARG E N 1
ATOM 8055 C CA . ARG E 1 160 ? 28.76481 65.94716 -27.71249 1.000 50.96246 152 ARG E CA 1
ATOM 8056 C C . ARG E 1 160 ? 29.92715 66.18019 -26.74590 1.000 56.53678 152 ARG E C 1
ATOM 8057 O O . ARG E 1 160 ? 30.10258 65.39212 -25.81905 1.000 55.06354 152 ARG E O 1
ATOM 8065 N N . GLY E 1 161 ? 30.73094 67.22631 -27.00410 1.000 62.46803 153 GLY E N 1
ATOM 8066 C CA . GLY E 1 161 ? 31.92720 67.49436 -26.22352 1.000 61.07790 153 GLY E CA 1
ATOM 8067 C C . GLY E 1 161 ? 31.57366 68.01618 -24.83834 1.000 61.83143 153 GLY E C 1
ATOM 8068 O O . GLY E 1 161 ? 32.18608 67.61715 -23.84061 1.000 61.24480 153 GLY E O 1
ATOM 8069 N N . SER E 1 162 ? 30.60756 68.94707 -24.81788 1.000 55.26507 154 SER E N 1
ATOM 8070 C CA . SER E 1 162 ? 30.03997 69.45789 -23.57662 1.000 53.36569 154 SER E CA 1
ATOM 8071 C C . SER E 1 162 ? 29.57843 68.30375 -22.69656 1.000 49.87067 154 SER E C 1
ATOM 8072 O O . SER E 1 162 ? 29.84188 68.30966 -21.49566 1.000 54.54217 154 SER E O 1
ATOM 8075 N N . VAL E 1 163 ? 28.90731 67.31774 -23.30541 1.000 51.68040 155 VAL E N 1
ATOM 8076 C CA . VAL E 1 163 ? 28.25270 66.24559 -22.56327 1.000 51.89264 155 VAL E CA 1
ATOM 8077 C C . VAL E 1 163 ? 29.29701 65.25165 -22.03076 1.000 56.49013 155 VAL E C 1
ATOM 8078 O O . VAL E 1 163 ? 29.14948 64.73453 -20.92276 1.000 55.76464 155 VAL E O 1
ATOM 8082 N N . GLU E 1 164 ? 30.36076 64.97385 -22.79319 1.000 57.63639 156 GLU E N 1
ATOM 8083 C CA . GLU E 1 164 ? 31.31603 63.95491 -22.36365 1.000 61.85478 156 GLU E CA 1
ATOM 8084 C C . GLU E 1 164 ? 32.40530 64.56294 -21.46399 1.000 64.03757 156 GLU E C 1
ATOM 8085 O O . GLU E 1 164 ? 33.13562 63.80496 -20.83134 1.000 65.91140 156 GLU E O 1
ATOM 8091 N N . ALA E 1 165 ? 32.43721 65.90693 -21.32587 1.000 59.10285 157 ALA E N 1
ATOM 8092 C CA . ALA E 1 165 ? 33.38244 66.64395 -20.48915 1.000 66.33522 157 ALA E CA 1
ATOM 8093 C C . ALA E 1 165 ? 33.54103 66.09982 -19.06126 1.000 70.51220 157 ALA E C 1
ATOM 8094 O O . ALA E 1 165 ? 34.53824 66.41087 -18.41360 1.000 75.59665 157 ALA E O 1
ATOM 8096 N N . PHE E 1 166 ? 32.57331 65.34066 -18.52498 1.000 67.11532 158 PHE E N 1
ATOM 8097 C CA . PHE E 1 166 ? 32.73887 64.75155 -17.20210 1.000 67.70105 158 PHE E CA 1
ATOM 8098 C C . PHE E 1 166 ? 33.44797 63.40564 -17.35250 1.000 71.65371 158 PHE E C 1
ATOM 8099 O O . PHE E 1 166 ? 34.33230 63.07966 -16.56586 1.000 73.79059 158 PHE E O 1
ATOM 8107 N N . GLY E 1 167 ? 33.07166 62.64270 -18.38443 1.000 71.13154 159 GLY E N 1
ATOM 8108 C CA . GLY E 1 167 ? 33.61572 61.31279 -18.62677 1.000 74.39082 159 GLY E CA 1
ATOM 8109 C C . GLY E 1 167 ? 35.12663 61.31198 -18.87433 1.000 82.33470 159 GLY E C 1
ATOM 8110 O O . GLY E 1 167 ? 35.77880 60.28204 -18.70768 1.000 81.60025 159 GLY E O 1
ATOM 8111 N N . ARG E 1 168 ? 35.67536 62.47108 -19.26442 1.000 87.50754 160 ARG E N 1
ATOM 8112 C CA . ARG E 1 168 ? 37.09924 62.61126 -19.52094 1.000 85.28229 160 ARG E CA 1
ATOM 8113 C C . ARG E 1 168 ? 37.87376 62.23322 -18.26127 1.000 88.99217 160 ARG E C 1
ATOM 8114 O O . ARG E 1 168 ? 38.82882 61.46233 -18.32870 1.000 91.88200 160 ARG E O 1
ATOM 8122 N N . ASP E 1 169 ? 37.41913 62.75106 -17.10905 1.000 89.17034 161 ASP E N 1
ATOM 8123 C CA . ASP E 1 169 ? 38.06164 62.51100 -15.82631 1.000 88.55138 161 ASP E CA 1
ATOM 8124 C C . ASP E 1 169 ? 38.04292 61.01197 -15.51545 1.000 88.49554 161 ASP E C 1
ATOM 8125 O O . ASP E 1 169 ? 37.05820 60.57380 -14.90213 1.000 88.80328 161 ASP E O 1
ATOM 8130 N N . LEU E 1 183 ? 39.30630 54.06074 -21.90562 1.000 92.58294 175 LEU E N 1
ATOM 8131 C CA . LEU E 1 183 ? 38.65390 53.52579 -23.12743 1.000 98.62262 175 LEU E CA 1
ATOM 8132 C C . LEU E 1 183 ? 37.57362 54.51472 -23.56993 1.000 100.76977 175 LEU E C 1
ATOM 8133 O O . LEU E 1 183 ? 37.08885 55.29458 -22.72467 1.000 95.60604 175 LEU E O 1
ATOM 8138 N N . ASP E 1 184 ? 37.18516 54.44680 -24.83979 1.000 102.58262 176 ASP E N 1
ATOM 8139 C CA . ASP E 1 184 ? 36.10188 55.33173 -25.32729 1.000 101.28261 176 ASP E CA 1
ATOM 8140 C C . ASP E 1 184 ? 34.77312 54.74754 -24.85386 1.000 97.20909 176 ASP E C 1
ATOM 8141 O O . ASP E 1 184 ? 33.72396 55.36245 -25.10740 1.000 96.65668 176 ASP E O 1
ATOM 8146 N N . HIS E 1 185 ? 34.83350 53.60848 -24.17199 1.000 97.85854 177 HIS E N 1
ATOM 8147 C CA . HIS E 1 185 ? 33.59275 52.94229 -23.70659 1.000 93.15125 177 HIS E CA 1
ATOM 8148 C C . HIS E 1 185 ? 33.24422 53.44011 -22.30141 1.000 87.60139 177 HIS E C 1
ATOM 8149 O O . HIS E 1 185 ? 32.03629 53.60496 -22.05195 1.000 89.15898 177 HIS E O 1
ATOM 8156 N N . ARG E 1 186 ? 34.21653 53.66513 -21.40476 1.000 87.61539 178 ARG E N 1
ATOM 8157 C CA . ARG E 1 186 ? 33.77094 54.23296 -20.13253 1.000 81.16805 178 ARG E CA 1
ATOM 8158 C C . ARG E 1 186 ? 33.07968 55.55991 -20.43414 1.000 77.51914 178 ARG E C 1
ATOM 8159 O O . ARG E 1 186 ? 32.01185 55.83974 -19.89571 1.000 73.73776 178 ARG E O 1
ATOM 8167 N N . ILE E 1 187 ? 33.68425 56.33507 -21.34529 1.000 76.99716 179 ILE E N 1
ATOM 8168 C CA . ILE E 1 187 ? 33.33902 57.73505 -21.54802 1.000 76.46544 179 ILE E CA 1
ATOM 8169 C C . ILE E 1 187 ? 31.94378 57.85896 -22.16949 1.000 70.33659 179 ILE E C 1
ATOM 8170 O O . ILE E 1 187 ? 31.25478 58.83185 -21.88613 1.000 67.28701 179 ILE E O 1
ATOM 8175 N N . ARG E 1 188 ? 31.53258 56.87999 -22.99043 1.000 71.26760 180 ARG E N 1
ATOM 8176 C CA . ARG E 1 188 ? 30.21235 56.88191 -23.60994 1.000 70.04219 180 ARG E CA 1
ATOM 8177 C C . ARG E 1 188 ? 29.13077 56.43269 -22.62058 1.000 66.37881 180 ARG E C 1
ATOM 8178 O O . ARG E 1 188 ? 28.04871 57.00357 -22.61112 1.000 62.04085 180 ARG E O 1
ATOM 8180 N N . LYS E 1 189 ? 29.39418 55.40664 -21.80578 1.000 64.96590 181 LYS E N 1
ATOM 8181 C CA . LYS E 1 189 ? 28.47262 55.02843 -20.74147 1.000 64.73416 181 LYS E CA 1
ATOM 8182 C C . LYS E 1 189 ? 28.23986 56.19331 -19.77427 1.000 62.06353 181 LYS E C 1
ATOM 8183 O O . LYS E 1 189 ? 27.12601 56.40714 -19.30083 1.000 58.40430 181 LYS E O 1
ATOM 8189 N N . SER E 1 190 ? 29.31089 56.93040 -19.46660 1.000 62.32972 182 SER E N 1
ATOM 8190 C CA . SER E 1 190 ? 29.26507 58.11931 -18.63046 1.000 58.00312 182 SER E CA 1
ATOM 8191 C C . SER E 1 190 ? 28.30875 59.17926 -19.18500 1.000 54.68872 182 SER E C 1
ATOM 8192 O O . SER E 1 190 ? 27.55896 59.81310 -18.43365 1.000 50.00054 182 SER E O 1
ATOM 8195 N N . SER E 1 191 ? 28.38523 59.42240 -20.50000 1.000 50.63578 183 SER E N 1
ATOM 8196 C CA . SER E 1 191 ? 27.58088 60.44437 -21.13160 1.000 48.77669 183 SER E CA 1
ATOM 8197 C C . SER E 1 191 ? 26.08993 60.06021 -21.12008 1.000 48.71832 183 SER E C 1
ATOM 8198 O O . SER E 1 191 ? 25.23485 60.93911 -21.05867 1.000 45.88782 183 SER E O 1
ATOM 8201 N N . GLU E 1 192 ? 25.79603 58.76019 -21.23810 1.000 46.32909 184 GLU E N 1
ATOM 8202 C CA . GLU E 1 192 ? 24.39505 58.26204 -21.31163 1.000 45.45221 184 GLU E CA 1
ATOM 8203 C C . GLU E 1 192 ? 23.66250 58.61283 -20.02032 1.000 41.11880 184 GLU E C 1
ATOM 8204 O O . GLU E 1 192 ? 22.47343 58.93971 -20.09484 1.000 36.59025 184 GLU E O 1
ATOM 8210 N N . TYR E 1 193 ? 24.33994 58.48179 -18.88358 1.000 42.90744 185 TYR E N 1
ATOM 8211 C CA . TYR E 1 193 ? 23.76935 58.94960 -17.64032 1.000 38.21012 185 TYR E CA 1
ATOM 8212 C C . TYR E 1 193 ? 23.19212 60.35756 -17.83997 1.000 36.88164 185 TYR E C 1
ATOM 8213 O O . TYR E 1 193 ? 22.03023 60.58939 -17.46451 1.000 35.77384 185 TYR E O 1
ATOM 8222 N N . PHE E 1 194 ? 23.96078 61.26071 -18.48016 1.000 36.08975 186 PHE E N 1
ATOM 8223 C CA . PHE E 1 194 ? 23.53958 62.64268 -18.62287 1.000 35.65655 186 PHE E CA 1
ATOM 8224 C C . PHE E 1 194 ? 22.38019 62.77565 -19.61142 1.000 36.64463 186 PHE E C 1
ATOM 8225 O O . PHE E 1 194 ? 21.46820 63.55352 -19.36500 1.000 33.08526 186 PHE E O 1
ATOM 8233 N N . LEU E 1 195 ? 22.40087 62.00176 -20.70151 1.000 34.53456 187 LEU E N 1
ATOM 8234 C CA . LEU E 1 195 ? 21.33450 62.07274 -21.67310 1.000 36.50695 187 LEU E CA 1
ATOM 8235 C C . LEU E 1 195 ? 20.06179 61.49854 -21.06768 1.000 33.85466 187 LEU E C 1
ATOM 8236 O O . LEU E 1 195 ? 18.97561 61.98245 -21.39423 1.000 34.12255 187 LEU E O 1
ATOM 8241 N N . GLU E 1 196 ? 20.17322 60.44947 -20.22983 1.000 32.80740 188 GLU E N 1
ATOM 8242 C CA . GLU E 1 196 ? 18.97151 59.90627 -19.61343 1.000 29.92249 188 GLU E CA 1
ATOM 8243 C C . GLU E 1 196 ? 18.40074 60.96311 -18.66612 1.000 30.23910 188 GLU E C 1
ATOM 8244 O O . GLU E 1 196 ? 17.19573 61.22498 -18.63564 1.000 31.04396 188 GLU E O 1
ATOM 8250 N N . GLU E 1 197 ? 19.30094 61.62114 -17.94639 1.000 32.66116 189 GLU E N 1
ATOM 8251 C CA . GLU E 1 197 ? 18.95720 62.62301 -16.95516 1.000 34.19350 189 GLU E CA 1
ATOM 8252 C C . GLU E 1 197 ? 18.36782 63.87400 -17.59581 1.000 30.28544 189 GLU E C 1
ATOM 8253 O O . GLU E 1 197 ? 17.37395 64.39185 -17.10139 1.000 30.74791 189 GLU E O 1
ATOM 8259 N N . PHE E 1 198 ? 18.97536 64.37718 -18.67999 1.000 29.53639 190 PHE E N 1
ATOM 8260 C CA . PHE E 1 198 ? 18.51100 65.61519 -19.28569 1.000 30.37539 190 PHE E CA 1
ATOM 8261 C C . PHE E 1 198 ? 17.13080 65.39410 -19.88720 1.000 27.14679 190 PHE E C 1
ATOM 8262 O O . PHE E 1 198 ? 16.32371 66.30300 -19.84781 1.000 26.92592 190 PHE E O 1
ATOM 8270 N N . ALA E 1 199 ? 16.85775 64.17411 -20.37022 1.000 26.34047 191 ALA E N 1
ATOM 8271 C CA . ALA E 1 199 ? 15.55857 63.84903 -20.94077 1.000 28.41487 191 ALA E CA 1
ATOM 8272 C C . ALA E 1 199 ? 14.47598 63.88280 -19.85236 1.000 25.89576 191 ALA E C 1
ATOM 8273 O O . ALA E 1 199 ? 13.43385 64.52570 -20.01390 1.000 25.93745 191 ALA E O 1
ATOM 8275 N N . ILE E 1 200 ? 14.76347 63.23672 -18.71953 1.000 25.95224 192 ILE E N 1
ATOM 8276 C CA . ILE E 1 200 ? 13.88790 63.28651 -17.55320 1.000 26.07871 192 ILE E CA 1
ATOM 8277 C C . ILE E 1 200 ? 13.61393 64.71543 -17.05995 1.000 26.28183 192 ILE E C 1
ATOM 8278 O O . ILE E 1 200 ? 12.44799 65.07227 -16.80348 1.000 27.97181 192 ILE E O 1
ATOM 8283 N N . PHE E 1 201 ? 14.66891 65.52152 -16.86327 1.000 26.40415 193 PHE E N 1
ATOM 8284 C CA . PHE E 1 201 ? 14.51990 66.92347 -16.49407 1.000 26.60265 193 PHE E CA 1
ATOM 8285 C C . PHE E 1 201 ? 13.57446 67.64346 -17.46264 1.000 26.72824 193 PHE E C 1
ATOM 8286 O O . PHE E 1 201 ? 12.65854 68.34232 -17.04423 1.000 26.68638 193 PHE E O 1
ATOM 8294 N N . ALA E 1 202 ? 13.79299 67.44362 -18.76675 1.000 26.39689 194 ALA E N 1
ATOM 8295 C CA . ALA E 1 202 ? 12.94255 68.02162 -19.78237 1.000 26.35659 194 ALA E CA 1
ATOM 8296 C C . ALA E 1 202 ? 11.50466 67.54845 -19.62088 1.000 26.31569 194 ALA E C 1
ATOM 8297 O O . ALA E 1 202 ? 10.63351 68.40937 -19.77047 1.000 26.41062 194 ALA E O 1
ATOM 8299 N N . CYS E 1 203 ? 11.26091 66.24139 -19.32492 1.000 26.19566 195 CYS E N 1
ATOM 8300 C CA . CYS E 1 203 ? 9.91407 65.74222 -19.06047 1.000 26.18195 195 CYS E CA 1
ATOM 8301 C C . CYS E 1 203 ? 9.23240 66.51503 -17.93713 1.000 26.40089 195 CYS E C 1
ATOM 8302 O O . CYS E 1 203 ? 8.08430 66.92892 -18.08066 1.000 27.52141 195 CYS E O 1
ATOM 8305 N N . LEU E 1 204 ? 9.92580 66.69200 -16.81538 1.000 26.53800 196 LEU E N 1
ATOM 8306 C CA . LEU E 1 204 ? 9.32415 67.38482 -15.69008 1.000 26.76367 196 LEU E CA 1
ATOM 8307 C C . LEU E 1 204 ? 9.10986 68.86583 -16.01985 1.000 26.89930 196 LEU E C 1
ATOM 8308 O O . LEU E 1 204 ? 8.10594 69.45368 -15.64542 1.000 29.22213 196 LEU E O 1
ATOM 8313 N N . GLN E 1 205 ? 10.04152 69.46700 -16.74214 1.000 26.87075 197 GLN E N 1
ATOM 8314 C CA . GLN E 1 205 ? 9.94723 70.86103 -17.10997 1.000 27.00498 197 GLN E CA 1
ATOM 8315 C C . GLN E 1 205 ? 8.63593 71.14495 -17.83245 1.000 26.98491 197 GLN E C 1
ATOM 8316 O O . GLN E 1 205 ? 8.00989 72.20086 -17.62011 1.000 30.02165 197 GLN E O 1
ATOM 8322 N N . ARG E 1 206 ? 8.25771 70.20900 -18.70640 1.000 26.78145 198 ARG E N 1
ATOM 8323 C CA . ARG E 1 206 ? 7.11136 70.36696 -19.59496 1.000 26.74539 198 ARG E CA 1
ATOM 8324 C C . ARG E 1 206 ? 5.82165 69.86376 -18.95753 1.000 26.79103 198 ARG E C 1
ATOM 8325 O O . ARG E 1 206 ? 4.75443 70.11669 -19.47910 1.000 26.81756 198 ARG E O 1
ATOM 8333 N N . THR E 1 207 ? 5.87816 69.23365 -17.79161 1.000 26.83391 199 THR E N 1
ATOM 8334 C CA . THR E 1 207 ? 4.66244 68.68545 -17.20021 1.000 26.88761 199 THR E CA 1
ATOM 8335 C C . THR E 1 207 ? 4.40689 69.31029 -15.81805 1.000 27.13812 199 THR E C 1
ATOM 8336 O O . THR E 1 207 ? 3.86329 68.65714 -14.93891 1.000 27.19980 199 THR E O 1
ATOM 8340 N N . GLY E 1 208 ? 4.69780 70.61230 -15.66203 1.000 29.18015 200 GLY E N 1
ATOM 8341 C CA . GLY E 1 208 ? 4.22014 71.40414 -14.53477 1.000 31.91629 200 GLY E CA 1
ATOM 8342 C C . GLY E 1 208 ? 5.28248 71.78415 -13.49613 1.000 35.18351 200 GLY E C 1
ATOM 8343 O O . GLY E 1 208 ? 4.95681 72.38301 -12.45395 1.000 29.79538 200 GLY E O 1
ATOM 8344 N N . SER E 1 209 ? 6.54742 71.43832 -13.76964 1.000 31.04830 201 SER E N 1
ATOM 8345 C CA . SER E 1 209 ? 7.64473 71.70035 -12.85502 1.000 31.24761 201 SER E CA 1
ATOM 8346 C C . SER E 1 209 ? 8.73437 72.45754 -13.58536 1.000 27.67047 201 SER E C 1
ATOM 8347 O O . SER E 1 209 ? 9.77734 71.89768 -13.84880 1.000 30.69170 201 SER E O 1
ATOM 8350 N N . PRO E 1 210 ? 8.53208 73.72356 -13.98515 1.000 33.85475 202 PRO E N 1
ATOM 8351 C CA . PRO E 1 210 ? 9.51970 74.42275 -14.80845 1.000 31.44594 202 PRO E CA 1
ATOM 8352 C C . PRO E 1 210 ? 10.82892 74.80983 -14.11890 1.000 32.71288 202 PRO E C 1
ATOM 8353 O O . PRO E 1 210 ? 11.78562 75.15500 -14.80923 1.000 29.12417 202 PRO E O 1
ATOM 8357 N N . VAL E 1 211 ? 10.85342 74.77369 -12.77292 1.000 28.06825 203 VAL E N 1
ATOM 8358 C CA . VAL E 1 211 ? 12.01967 75.14675 -11.99732 1.000 28.22781 203 VAL E CA 1
ATOM 8359 C C . VAL E 1 211 ? 12.63105 73.92175 -11.33467 1.000 28.15711 203 VAL E C 1
ATOM 8360 O O . VAL E 1 211 ? 12.00043 73.29760 -10.50949 1.000 29.18110 203 VAL E O 1
ATOM 8364 N N . MET E 1 212 ? 13.89397 73.64192 -11.65317 1.000 28.08330 204 MET E N 1
ATOM 8365 C CA . MET E 1 212 ? 14.66632 72.60494 -11.00156 1.000 28.05481 204 MET E CA 1
ATOM 8366 C C . MET E 1 212 ? 15.54066 73.22093 -9.90882 1.000 28.32539 204 MET E C 1
ATOM 8367 O O . MET E 1 212 ? 16.13948 74.27001 -10.10394 1.000 28.45164 204 MET E O 1
ATOM 8372 N N . VAL E 1 213 ? 15.59016 72.52582 -8.77791 1.000 28.42111 205 VAL E N 1
ATOM 8373 C CA . VAL E 1 213 ? 16.41555 72.85380 -7.63619 1.000 28.68194 205 VAL E CA 1
ATOM 8374 C C . VAL E 1 213 ? 17.35477 71.67288 -7.41166 1.000 30.07632 205 VAL E C 1
ATOM 8375 O O . VAL E 1 213 ? 16.94593 70.51682 -7.32762 1.000 31.51946 205 VAL E O 1
ATOM 8379 N N . TYR E 1 214 ? 18.63677 71.96901 -7.33111 1.000 29.53710 206 TYR E N 1
ATOM 8380 C CA . TYR E 1 214 ? 19.61792 70.91411 -7.22258 1.000 32.78362 206 TYR E CA 1
ATOM 8381 C C . TYR E 1 214 ? 20.85412 71.46418 -6.53298 1.000 32.90280 206 TYR E C 1
ATOM 8382 O O . TYR E 1 214 ? 21.27989 72.55825 -6.81803 1.000 32.48861 206 TYR E O 1
ATOM 8391 N N . PRO E 1 215 ? 21.42457 70.76714 -5.54927 1.000 32.93607 207 PRO E N 1
ATOM 8392 C CA . PRO E 1 215 ? 22.63976 71.25521 -4.89867 1.000 35.73387 207 PRO E CA 1
ATOM 8393 C C . PRO E 1 215 ? 23.89446 71.07043 -5.74616 1.000 34.40057 207 PRO E C 1
ATOM 8394 O O . PRO E 1 215 ? 24.69467 70.20549 -5.44955 1.000 31.72437 207 PRO E O 1
ATOM 8398 N N . GLY E 1 216 ? 24.04598 71.85855 -6.80514 1.000 34.44028 208 GLY E N 1
ATOM 8399 C CA . GLY E 1 216 ? 25.01661 71.55877 -7.86653 1.000 35.29999 208 GLY E CA 1
ATOM 8400 C C . GLY E 1 216 ? 24.58905 72.24485 -9.16530 1.000 37.33193 208 GLY E C 1
ATOM 8401 O O . GLY E 1 216 ? 23.46696 72.75574 -9.26083 1.000 30.40154 208 GLY E O 1
ATOM 8402 N N . SER E 1 217 ? 25.46967 72.26005 -10.17063 1.000 42.07754 209 SER E N 1
ATOM 8403 C CA . SER E 1 217 ? 25.15812 72.83714 -11.47746 1.000 37.90041 209 SER E CA 1
ATOM 8404 C C . SER E 1 217 ? 25.43883 71.81028 -12.56866 1.000 39.75226 209 SER E C 1
ATOM 8405 O O . SER E 1 217 ? 26.11202 70.81933 -12.33401 1.000 42.04952 209 SER E O 1
ATOM 8408 N N . PHE E 1 218 ? 24.88936 72.04934 -13.75344 1.000 34.36608 210 PHE E N 1
ATOM 8409 C CA . PHE E 1 218 ? 25.03904 71.14947 -14.87658 1.000 39.20699 210 PHE E CA 1
ATOM 8410 C C . PHE E 1 218 ? 25.59252 72.00364 -16.00470 1.000 42.44517 210 PHE E C 1
ATOM 8411 O O . PHE E 1 218 ? 24.89025 72.91361 -16.46335 1.000 36.53572 210 PHE E O 1
ATOM 8419 N N . SER E 1 219 ? 26.86241 71.75882 -16.37920 1.000 40.44234 211 SER E N 1
ATOM 8420 C CA . SER E 1 219 ? 27.53995 72.57999 -17.37037 1.000 41.37751 211 SER E CA 1
ATOM 8421 C C . SER E 1 219 ? 26.69646 72.69003 -18.63405 1.000 38.87776 211 SER E C 1
ATOM 8422 O O . SER E 1 219 ? 26.47616 73.79705 -19.12785 1.000 43.09579 211 SER E O 1
ATOM 8425 N N . THR E 1 220 ? 26.25939 71.54603 -19.16200 1.000 39.11952 212 THR E N 1
ATOM 8426 C CA . THR E 1 220 ? 25.61491 71.54309 -20.46276 1.000 43.18212 212 THR E CA 1
ATOM 8427 C C . THR E 1 220 ? 24.26486 72.25193 -20.38218 1.000 42.75413 212 THR E C 1
ATOM 8428 O O . THR E 1 220 ? 23.81142 72.79098 -21.38896 1.000 39.58702 212 THR E O 1
ATOM 8432 N N . LEU E 1 221 ? 23.59830 72.19674 -19.22494 1.000 41.81478 213 LEU E N 1
ATOM 8433 C CA . LEU E 1 221 ? 22.27127 72.79359 -19.11538 1.000 41.92198 213 LEU E CA 1
ATOM 8434 C C . LEU E 1 221 ? 22.44211 74.30360 -19.10830 1.000 38.83925 213 LEU E C 1
ATOM 8435 O O . LEU E 1 221 ? 21.69778 75.02659 -19.77095 1.000 36.81277 213 LEU E O 1
ATOM 8440 N N . SER E 1 222 ? 23.44833 74.76264 -18.36363 1.000 40.92664 214 SER E N 1
ATOM 8441 C CA . SER E 1 222 ? 23.76619 76.18667 -18.32560 1.000 44.77856 214 SER E CA 1
ATOM 8442 C C . SER E 1 222 ? 24.10861 76.72685 -19.71768 1.000 44.55137 214 SER E C 1
ATOM 8443 O O . SER E 1 222 ? 23.58734 77.77583 -20.13838 1.000 42.41869 214 SER E O 1
ATOM 8446 N N . GLU E 1 223 ? 24.87841 75.94501 -20.48504 1.000 44.41772 215 GLU E N 1
ATOM 8447 C CA . GLU E 1 223 ? 25.21786 76.32118 -21.85113 1.000 45.51585 215 GLU E CA 1
ATOM 8448 C C . GLU E 1 223 ? 23.96852 76.41413 -22.72766 1.000 46.34488 215 GLU E C 1
ATOM 8449 O O . GLU E 1 223 ? 23.80814 77.38619 -23.47250 1.000 44.69591 215 GLU E O 1
ATOM 8455 N N . ILE E 1 224 ? 23.08166 75.40403 -22.65743 1.000 44.22303 216 ILE E N 1
ATOM 8456 C CA . ILE E 1 224 ? 21.85536 75.43797 -23.44596 1.000 44.30318 216 ILE E CA 1
ATOM 8457 C C . ILE E 1 224 ? 21.03836 76.68585 -23.08653 1.000 47.36088 216 ILE E C 1
ATOM 8458 O O . ILE E 1 224 ? 20.45096 77.31987 -23.97225 1.000 46.47910 216 ILE E O 1
ATOM 8463 N N . ALA E 1 225 ? 20.98480 77.04571 -21.79448 1.000 43.24241 217 ALA E N 1
ATOM 8464 C CA . ALA E 1 225 ? 20.20083 78.20658 -21.38307 1.000 46.46625 217 ALA E CA 1
ATOM 8465 C C . ALA E 1 225 ? 20.76546 79.49871 -21.98615 1.000 49.04496 217 ALA E C 1
ATOM 8466 O O . ALA E 1 225 ? 19.99524 80.41565 -22.29877 1.000 46.37199 217 ALA E O 1
ATOM 8468 N N . GLN E 1 226 ? 22.09739 79.54287 -22.16365 1.000 48.56337 218 GLN E N 1
ATOM 8469 C CA . GLN E 1 226 ? 22.80407 80.71300 -22.66279 1.000 50.30055 218 GLN E CA 1
ATOM 8470 C C . GLN E 1 226 ? 22.94250 80.69817 -24.18285 1.000 54.49341 218 GLN E C 1
ATOM 8471 O O . GLN E 1 226 ? 23.77723 81.41431 -24.70709 1.000 55.23186 218 GLN E O 1
ATOM 8477 N N . GLY E 1 227 ? 22.21934 79.82316 -24.88166 1.000 57.00709 219 GLY E N 1
ATOM 8478 C CA . GLY E 1 227 ? 22.16479 79.86529 -26.33264 1.000 55.55751 219 GLY E CA 1
ATOM 8479 C C . GLY E 1 227 ? 23.37760 79.23850 -27.03615 1.000 56.92019 219 GLY E C 1
ATOM 8480 O O . GLY E 1 227 ? 23.45713 79.32063 -28.25718 1.000 56.23119 219 GLY E O 1
ATOM 8481 N N . LYS E 1 228 ? 24.28294 78.55653 -26.31456 1.000 52.91433 220 LYS E N 1
ATOM 8482 C CA . LYS E 1 228 ? 25.49377 78.02772 -26.93907 1.000 51.22158 220 LYS E CA 1
ATOM 8483 C C . LYS E 1 228 ? 25.22561 76.73977 -27.73809 1.000 55.71653 220 LYS E C 1
ATOM 8484 O O . LYS E 1 228 ? 26.08338 76.27894 -28.48546 1.000 54.85180 220 LYS E O 1
ATOM 8490 N N . HIS E 1 229 ? 24.02572 76.15663 -27.61570 1.000 55.28615 221 HIS E N 1
ATOM 8491 C CA . HIS E 1 229 ? 23.73461 74.89766 -28.28272 1.000 51.11088 221 HIS E CA 1
ATOM 8492 C C . HIS E 1 229 ? 22.38634 74.98158 -28.98821 1.000 48.83403 221 HIS E C 1
ATOM 8493 O O . HIS E 1 229 ? 21.51453 74.15746 -28.73196 1.000 50.10991 221 HIS E O 1
ATOM 8500 N N . PRO E 1 230 ? 22.20887 75.90966 -29.96105 1.000 51.82313 222 PRO E N 1
ATOM 8501 C CA . PRO E 1 230 ? 20.88664 76.24957 -30.47952 1.000 50.42960 222 PRO E CA 1
ATOM 8502 C C . PRO E 1 230 ? 20.12156 75.06454 -31.05635 1.000 51.37735 222 PRO E C 1
ATOM 8503 O O . PRO E 1 230 ? 18.92445 75.17543 -31.29790 1.000 50.28692 222 PRO E O 1
ATOM 8507 N N . GLY E 1 231 ? 20.80262 73.92063 -31.22972 1.000 50.08440 223 GLY E N 1
ATOM 8508 C CA . GLY E 1 231 ? 20.15954 72.73562 -31.77760 1.000 45.34204 223 GLY E CA 1
ATOM 8509 C C . GLY E 1 231 ? 19.72105 71.74846 -30.70353 1.000 45.55272 223 GLY E C 1
ATOM 8510 O O . GLY E 1 231 ? 19.14306 70.70843 -31.00142 1.000 43.44418 223 GLY E O 1
ATOM 8511 N N . ALA E 1 232 ? 20.01249 72.05037 -29.44061 1.000 45.27816 224 ALA E N 1
ATOM 8512 C CA . ALA E 1 232 ? 19.57898 71.14321 -28.39354 1.000 43.97169 224 ALA E CA 1
ATOM 8513 C C . ALA E 1 232 ? 18.08904 71.39703 -28.17296 1.000 42.54062 224 ALA E C 1
ATOM 8514 O O . ALA E 1 232 ? 17.57581 72.46700 -28.47866 1.000 43.20746 224 ALA E O 1
ATOM 8516 N N . PRO E 1 233 ? 17.33636 70.45689 -27.60077 1.000 40.72030 225 PRO E N 1
ATOM 8517 C CA . PRO E 1 233 ? 15.91043 70.70670 -27.32721 1.000 43.62853 225 PRO E CA 1
ATOM 8518 C C . PRO E 1 233 ? 15.55854 72.03860 -26.64595 1.000 44.30628 225 PRO E C 1
ATOM 8519 O O . PRO E 1 233 ? 16.16687 72.41656 -25.65014 1.000 40.41572 225 PRO E O 1
ATOM 8523 N N . GLU E 1 234 ? 14.55126 72.73054 -27.18650 1.000 45.06997 226 GLU E N 1
ATOM 8524 C CA . GLU E 1 234 ? 14.02034 73.95442 -26.60518 1.000 46.75399 226 GLU E CA 1
ATOM 8525 C C . GLU E 1 234 ? 13.61091 73.72223 -25.16005 1.000 44.09820 226 GLU E C 1
ATOM 8526 O O . GLU E 1 234 ? 13.73512 74.61016 -24.32201 1.000 46.04142 226 GLU E O 1
ATOM 8532 N N . GLU E 1 235 ? 13.05013 72.53415 -24.90496 1.000 38.20756 227 GLU E N 1
ATOM 8533 C CA . GLU E 1 235 ? 12.56467 72.15696 -23.59282 1.000 41.33206 227 GLU E CA 1
ATOM 8534 C C . GLU E 1 235 ? 13.64204 72.37997 -22.51920 1.000 41.62858 227 GLU E C 1
ATOM 8535 O O . GLU E 1 235 ? 13.31645 72.63282 -21.35905 1.000 39.61516 227 GLU E O 1
ATOM 8541 N N . LEU E 1 236 ? 14.92191 72.27615 -22.89669 1.000 37.78099 228 LEU E N 1
ATOM 8542 C CA . LEU E 1 236 ? 16.00825 72.42018 -21.94608 1.000 38.49888 228 LEU E CA 1
ATOM 8543 C C . LEU E 1 236 ? 16.49610 73.86423 -21.94112 1.000 42.53668 228 LEU E C 1
ATOM 8544 O O . LEU E 1 236 ? 16.99842 74.36619 -20.92526 1.000 38.98425 228 LEU E O 1
ATOM 8549 N N . ARG E 1 237 ? 16.31959 74.53433 -23.08398 1.000 39.64116 229 ARG E N 1
ATOM 8550 C CA . ARG E 1 237 ? 16.62541 75.94637 -23.17296 1.000 41.97224 229 ARG E CA 1
ATOM 8551 C C . ARG E 1 237 ? 15.72868 76.73017 -22.20754 1.000 38.60044 229 ARG E C 1
ATOM 8552 O O . ARG E 1 237 ? 16.13474 77.79017 -21.72359 1.000 37.67767 229 ARG E O 1
ATOM 8560 N N . ASP E 1 238 ? 14.52984 76.19201 -21.93315 1.000 36.64242 230 ASP E N 1
ATOM 8561 C CA . ASP E 1 238 ? 13.50707 76.84482 -21.13070 1.000 32.15147 230 ASP E CA 1
ATOM 8562 C C . ASP E 1 238 ? 13.63966 76.48569 -19.64679 1.000 34.95174 230 ASP E C 1
ATOM 8563 O O . ASP E 1 238 ? 13.03191 77.13254 -18.80750 1.000 31.65786 230 ASP E O 1
ATOM 8568 N N . LEU E 1 239 ? 14.38990 75.42974 -19.31917 1.000 31.43142 231 LEU E N 1
ATOM 8569 C CA . LEU E 1 239 ? 14.46047 74.94161 -17.95525 1.000 34.21499 231 LEU E CA 1
ATOM 8570 C C . LEU E 1 239 ? 15.18168 75.96060 -17.08342 1.000 32.57116 231 LEU E C 1
ATOM 8571 O O . LEU E 1 239 ? 16.22247 76.45176 -17.49276 1.000 35.65903 231 LEU E O 1
ATOM 8576 N N . ILE E 1 240 ? 14.67011 76.21542 -15.87120 1.000 34.03073 232 ILE E N 1
ATOM 8577 C CA . ILE E 1 240 ? 15.41838 77.00141 -14.89640 1.000 31.93346 232 ILE E CA 1
ATOM 8578 C C . ILE E 1 240 ? 16.01388 76.04437 -13.85772 1.000 31.25804 232 ILE E C 1
ATOM 8579 O O . ILE E 1 240 ? 15.28617 75.19224 -13.33453 1.000 28.08716 232 ILE E O 1
ATOM 8584 N N . VAL E 1 241 ? 17.31897 76.24548 -13.54819 1.000 30.78711 233 VAL E N 1
ATOM 8585 C CA . VAL E 1 241 ? 18.07642 75.45447 -12.58755 1.000 30.51163 233 VAL E CA 1
ATOM 8586 C C . VAL E 1 241 ? 18.59572 76.38642 -11.49065 1.000 32.64303 233 VAL E C 1
ATOM 8587 O O . VAL E 1 241 ? 19.41453 77.28154 -11.73987 1.000 32.40083 233 VAL E O 1
ATOM 8591 N N . VAL E 1 242 ? 18.01819 76.21724 -10.30245 1.000 29.65193 234 VAL E N 1
ATOM 8592 C CA . VAL E 1 242 ? 18.52257 76.84517 -9.09758 1.000 32.88680 234 VAL E CA 1
ATOM 8593 C C . VAL E 1 242 ? 19.50992 75.88522 -8.43604 1.000 29.09000 234 VAL E C 1
ATOM 8594 O O . VAL E 1 242 ? 19.11622 74.83412 -7.93500 1.000 31.91334 234 VAL E O 1
ATOM 8598 N N . SER E 1 243 ? 20.80185 76.20837 -8.53149 1.000 29.18154 235 SER E N 1
ATOM 8599 C CA . SER E 1 243 ? 21.85618 75.45442 -7.86696 1.000 32.34028 235 SER E CA 1
ATOM 8600 C C . SER E 1 243 ? 22.02166 75.97829 -6.43597 1.000 33.96346 235 SER E C 1
ATOM 8601 O O . SER E 1 243 ? 22.34360 77.15531 -6.25997 1.000 37.36133 235 SER E O 1
ATOM 8604 N N . LEU E 1 244 ? 21.72012 75.14216 -5.44994 1.000 31.81023 236 LEU E N 1
ATOM 8605 C CA . LEU E 1 244 ? 21.89561 75.45604 -4.04098 1.000 33.92381 236 LEU E CA 1
ATOM 8606 C C . LEU E 1 244 ? 23.29984 75.08815 -3.54454 1.000 36.05246 236 LEU E C 1
ATOM 8607 O O . LEU E 1 244 ? 23.83084 74.02524 -3.85884 1.000 36.75382 236 LEU E O 1
ATOM 8612 N N . HIS E 1 245 ? 23.88504 75.99513 -2.74567 1.000 40.29240 237 HIS E N 1
ATOM 8613 C CA . HIS E 1 245 ? 25.06737 75.71718 -1.93914 1.000 38.63182 237 HIS E CA 1
ATOM 8614 C C . HIS E 1 245 ? 24.62994 75.43799 -0.49500 1.000 39.56362 237 HIS E C 1
ATOM 8615 O O . HIS E 1 245 ? 23.86107 76.19785 0.08336 1.000 39.82992 237 HIS E O 1
ATOM 8622 N N . LEU E 1 246 ? 25.10527 74.31599 0.05971 1.000 38.91610 238 LEU E N 1
ATOM 8623 C CA . LEU E 1 246 ? 24.88883 73.90783 1.43575 1.000 41.49156 238 LEU E CA 1
ATOM 8624 C C . LEU E 1 246 ? 26.11711 74.25188 2.28433 1.000 45.85016 238 LEU E C 1
ATOM 8625 O O . LEU E 1 246 ? 27.22699 73.94604 1.86088 1.000 44.92208 238 LEU E O 1
ATOM 8630 N N . LYS E 1 247 ? 25.88250 74.77373 3.48547 1.000 45.02023 239 LYS E N 1
ATOM 8631 C CA . LYS E 1 247 ? 26.99781 75.07576 4.41108 1.000 47.00400 239 LYS E CA 1
ATOM 8632 C C . LYS E 1 247 ? 26.59038 74.86157 5.86321 1.000 43.99917 239 LYS E C 1
ATOM 8633 O O . LYS E 1 247 ? 25.39548 74.90141 6.13566 1.000 41.74471 239 LYS E O 1
ATOM 8639 N N . GLY E 1 248 ? 27.55574 74.55259 6.73082 1.000 47.87834 240 GLY E N 1
ATOM 8640 C CA . GLY E 1 248 ? 27.30528 74.54342 8.16591 1.000 46.63600 240 GLY E CA 1
ATOM 8641 C C . GLY E 1 248 ? 26.91031 75.92433 8.66720 1.000 37.99653 240 GLY E C 1
ATOM 8642 O O . GLY E 1 248 ? 25.87357 75.98914 9.36859 1.000 49.66070 240 GLY E O 1
ATOM 8643 N N . ARG F 1 23 ? 2.91363 54.93946 -89.43121 1.000 45.38853 15 ARG F N 1
ATOM 8644 C CA . ARG F 1 23 ? 3.86971 55.99855 -88.97558 1.000 52.75603 15 ARG F CA 1
ATOM 8645 C C . ARG F 1 23 ? 3.24990 56.88675 -87.89263 1.000 50.95231 15 ARG F C 1
ATOM 8646 O O . ARG F 1 23 ? 2.19286 57.49870 -88.08754 1.000 49.74511 15 ARG F O 1
ATOM 8654 N N . TYR F 1 24 ? 3.96712 57.00196 -86.76579 1.000 49.51398 16 TYR F N 1
ATOM 8655 C CA . TYR F 1 24 ? 3.51332 57.78417 -85.63085 1.000 46.13199 16 TYR F CA 1
ATOM 8656 C C . TYR F 1 24 ? 4.53139 58.85525 -85.24924 1.000 47.12195 16 TYR F C 1
ATOM 8657 O O . TYR F 1 24 ? 5.70632 58.81019 -85.60845 1.000 45.87909 16 TYR F O 1
ATOM 8666 N N . LYS F 1 25 ? 4.06554 59.74440 -84.38231 1.000 45.98264 17 LYS F N 1
ATOM 8667 C CA . LYS F 1 25 ? 4.84365 60.81452 -83.79266 1.000 44.39024 17 LYS F CA 1
ATOM 8668 C C . LYS F 1 25 ? 4.74393 60.67480 -82.27161 1.000 44.26185 17 LYS F C 1
ATOM 8669 O O . LYS F 1 25 ? 3.67503 60.30988 -81.76634 1.000 43.36171 17 LYS F O 1
ATOM 8675 N N . ALA F 1 26 ? 5.84607 60.94694 -81.54387 1.000 43.01723 18 ALA F N 1
ATOM 8676 C CA . ALA F 1 26 ? 5.76334 61.06921 -80.09088 1.000 42.39752 18 ALA F CA 1
ATOM 8677 C C . ALA F 1 26 ? 5.80641 62.53629 -79.69216 1.000 42.36222 18 ALA F C 1
ATOM 8678 O O . ALA F 1 26 ? 6.52428 63.32718 -80.30144 1.000 38.55997 18 ALA F O 1
ATOM 8680 N N . GLU F 1 27 ? 5.06560 62.85348 -78.62907 1.000 37.36752 19 GLU F N 1
ATOM 8681 C CA . GLU F 1 27 ? 5.14472 64.14660 -77.97933 1.000 37.78239 19 GLU F CA 1
ATOM 8682 C C . GLU F 1 27 ? 4.92800 63.95387 -76.48225 1.000 37.22936 19 GLU F C 1
ATOM 8683 O O . GLU F 1 27 ? 4.43309 62.92395 -76.04197 1.000 39.19948 19 GLU F O 1
ATOM 8689 N N . ILE F 1 28 ? 5.29814 64.96802 -75.71351 1.000 33.94280 20 ILE F N 1
ATOM 8690 C CA . ILE F 1 28 ? 5.10041 64.95728 -74.27447 1.000 39.42903 20 ILE F CA 1
ATOM 8691 C C . ILE F 1 28 ? 3.60546 65.11732 -74.00322 1.000 39.67984 20 ILE F C 1
ATOM 8692 O O . ILE F 1 28 ? 3.01738 66.13625 -74.35429 1.000 44.03295 20 ILE F O 1
ATOM 8697 N N . GLY F 1 29 ? 2.99658 64.09642 -73.41391 1.000 37.19918 21 GLY F N 1
ATOM 8698 C CA . GLY F 1 29 ? 1.72371 64.25253 -72.73070 1.000 40.06616 21 GLY F CA 1
ATOM 8699 C C . GLY F 1 29 ? 1.87196 64.95579 -71.38086 1.000 40.36110 21 GLY F C 1
ATOM 8700 O O . GLY F 1 29 ? 1.05702 65.78785 -71.01286 1.000 43.04523 21 GLY F O 1
ATOM 8701 N N . SER F 1 30 ? 2.91010 64.62394 -70.61499 1.000 39.68242 22 SER F N 1
ATOM 8702 C CA . SER F 1 30 ? 2.94036 65.05919 -69.22908 1.000 41.05133 22 SER F CA 1
ATOM 8703 C C . SER F 1 30 ? 4.26549 64.69933 -68.54726 1.000 34.23801 22 SER F C 1
ATOM 8704 O O . SER F 1 30 ? 4.94744 63.75227 -68.88222 1.000 33.01240 22 SER F O 1
ATOM 8707 N N . VAL F 1 31 ? 4.62068 65.45352 -67.52847 1.000 36.73322 23 VAL F N 1
ATOM 8708 C CA . VAL F 1 31 ? 5.87481 65.20665 -66.86866 1.000 38.58352 23 VAL F CA 1
ATOM 8709 C C . VAL F 1 31 ? 5.53608 65.21092 -65.40060 1.000 36.37929 23 VAL F C 1
ATOM 8710 O O . VAL F 1 31 ? 4.86616 66.12800 -64.95664 1.000 39.76571 23 VAL F O 1
ATOM 8714 N N . SER F 1 32 ? 5.96922 64.15005 -64.71148 1.000 37.92277 24 SER F N 1
ATOM 8715 C CA . SER F 1 32 ? 5.85350 64.04632 -63.26644 1.000 31.31159 24 SER F CA 1
ATOM 8716 C C . SER F 1 32 ? 7.24561 64.17544 -62.64873 1.000 36.75925 24 SER F C 1
ATOM 8717 O O . SER F 1 32 ? 8.16754 63.48337 -63.07478 1.000 36.69678 24 SER F O 1
ATOM 8720 N N . PRO F 1 33 ? 7.48779 65.08163 -61.66594 1.000 40.24290 25 PRO F N 1
ATOM 8721 C CA . PRO F 1 33 ? 6.57284 66.17868 -61.34697 1.000 41.94069 25 PRO F CA 1
ATOM 8722 C C . PRO F 1 33 ? 6.62862 67.22647 -62.46518 1.000 43.26741 25 PRO F C 1
ATOM 8723 O O . PRO F 1 33 ? 7.61048 67.27934 -63.22137 1.000 41.59530 25 PRO F O 1
ATOM 8727 N N . THR F 1 34 ? 5.58760 68.06845 -62.55014 1.000 42.56370 26 THR F N 1
ATOM 8728 C CA . THR F 1 34 ? 5.47839 69.10426 -63.57931 1.000 47.15249 26 THR F CA 1
ATOM 8729 C C . THR F 1 34 ? 6.57941 70.17529 -63.45971 1.000 46.75826 26 THR F C 1
ATOM 8730 O O . THR F 1 34 ? 6.87122 70.90011 -64.41790 1.000 48.47514 26 THR F O 1
ATOM 8734 N N . THR F 1 35 ? 7.22063 70.26151 -62.28285 1.000 44.13866 27 THR F N 1
ATOM 8735 C CA . THR F 1 35 ? 8.33366 71.17456 -62.07123 1.000 48.28056 27 THR F CA 1
ATOM 8736 C C . THR F 1 35 ? 9.50549 70.83840 -63.00339 1.000 48.53462 27 THR F C 1
ATOM 8737 O O . THR F 1 35 ? 10.28041 71.72134 -63.36970 1.000 46.22793 27 THR F O 1
ATOM 8741 N N . SER F 1 36 ? 9.65842 69.56733 -63.39818 1.000 44.60827 28 SER F N 1
ATOM 8742 C CA . SER F 1 36 ? 10.78927 69.22018 -64.23433 1.000 44.04322 28 SER F CA 1
ATOM 8743 C C . SER F 1 36 ? 10.34799 69.14591 -65.69123 1.000 45.08579 28 SER F C 1
ATOM 8744 O O . SER F 1 36 ? 11.08483 68.69776 -66.55629 1.000 43.07600 28 SER F O 1
ATOM 8747 N N . ARG F 1 37 ? 9.17393 69.68884 -66.00511 1.000 44.11702 29 ARG F N 1
ATOM 8748 C CA . ARG F 1 37 ? 8.76767 69.75758 -67.39605 1.000 47.84887 29 ARG F CA 1
ATOM 8749 C C . ARG F 1 37 ? 9.84450 70.40443 -68.27337 1.000 51.28812 29 ARG F C 1
ATOM 8750 O O . ARG F 1 37 ? 10.05428 69.99022 -69.40533 1.000 45.80121 29 ARG F O 1
ATOM 8758 N N . ASP F 1 38 ? 10.54258 71.43153 -67.77369 1.000 61.06187 30 ASP F N 1
ATOM 8759 C CA . ASP F 1 38 ? 11.52442 72.12839 -68.59301 1.000 60.08455 30 ASP F CA 1
ATOM 8760 C C . ASP F 1 38 ? 12.96650 71.84147 -68.17723 1.000 62.78794 30 ASP F C 1
ATOM 8761 O O . ASP F 1 38 ? 13.87740 72.51439 -68.66952 1.000 68.22818 30 ASP F O 1
ATOM 8766 N N . THR F 1 39 ? 13.19068 70.86064 -67.29209 1.000 50.85990 31 THR F N 1
ATOM 8767 C CA . THR F 1 39 ? 14.53178 70.60475 -66.78029 1.000 47.74167 31 THR F CA 1
ATOM 8768 C C . THR F 1 39 ? 14.96376 69.13972 -66.94311 1.000 46.53768 31 THR F C 1
ATOM 8769 O O . THR F 1 39 ? 16.14578 68.84375 -66.82627 1.000 45.07677 31 THR F O 1
ATOM 8773 N N . PHE F 1 40 ? 14.05270 68.22665 -67.29876 1.000 44.75230 32 PHE F N 1
ATOM 8774 C CA . PHE F 1 40 ? 14.38869 66.81462 -67.43157 1.000 38.82279 32 PHE F CA 1
ATOM 8775 C C . PHE F 1 40 ? 15.54850 66.62145 -68.40975 1.000 43.50224 32 PHE F C 1
ATOM 8776 O O . PHE F 1 40 ? 16.36855 65.72250 -68.20774 1.000 41.64383 32 PHE F O 1
ATOM 8784 N N . GLU F 1 41 ? 15.62930 67.45526 -69.46392 1.000 43.63055 33 GLU F N 1
ATOM 8785 C CA . GLU F 1 41 ? 16.67011 67.31208 -70.47109 1.000 44.97617 33 GLU F CA 1
ATOM 8786 C C . GLU F 1 41 ? 18.03421 67.73220 -69.93243 1.000 48.21133 33 GLU F C 1
ATOM 8787 O O . GLU F 1 41 ? 19.00807 67.68907 -70.66860 1.000 49.40558 33 GLU F O 1
ATOM 8793 N N . ASP F 1 42 ? 18.11844 68.19043 -68.67753 1.000 48.24729 34 ASP F N 1
ATOM 8794 C CA . ASP F 1 42 ? 19.41255 68.42955 -68.05882 1.000 44.87361 34 ASP F CA 1
ATOM 8795 C C . ASP F 1 42 ? 20.16359 67.10358 -67.93771 1.000 47.50002 34 ASP F C 1
ATOM 8796 O O . ASP F 1 42 ? 21.39360 67.07860 -67.88294 1.000 50.47673 34 ASP F O 1
ATOM 8801 N N . HIS F 1 43 ? 19.41360 65.99658 -67.90437 1.000 41.55654 35 HIS F N 1
ATOM 8802 C CA . HIS F 1 43 ? 19.99765 64.67562 -67.72723 1.000 41.75269 35 HIS F CA 1
ATOM 8803 C C . HIS F 1 43 ? 20.47640 64.13338 -69.07622 1.000 43.66203 35 HIS F C 1
ATOM 8804 O O . HIS F 1 43 ? 19.93620 64.45618 -70.12718 1.000 44.65377 35 HIS F O 1
ATOM 8811 N N . ASP F 1 44 ? 21.51441 63.30639 -69.04027 1.000 41.09538 36 ASP F N 1
ATOM 8812 C CA . ASP F 1 44 ? 22.07019 62.70917 -70.24626 1.000 47.79791 36 ASP F CA 1
ATOM 8813 C C . ASP F 1 44 ? 21.59617 61.25914 -70.42791 1.000 39.16173 36 ASP F C 1
ATOM 8814 O O . ASP F 1 44 ? 21.68296 60.72193 -71.54282 1.000 35.25637 36 ASP F O 1
ATOM 8819 N N . THR F 1 45 ? 21.07338 60.61333 -69.36369 1.000 31.81768 37 THR F N 1
ATOM 8820 C CA . THR F 1 45 ? 20.59236 59.24529 -69.52934 1.000 33.35529 37 THR F CA 1
ATOM 8821 C C . THR F 1 45 ? 19.13344 59.07636 -69.09804 1.000 33.35535 37 THR F C 1
ATOM 8822 O O . THR F 1 45 ? 18.71564 59.52455 -68.03204 1.000 37.24753 37 THR F O 1
ATOM 8826 N N . CYS F 1 46 ? 18.36029 58.34420 -69.89676 1.000 31.90540 38 CYS F N 1
ATOM 8827 C CA . CYS F 1 46 ? 16.99137 58.01726 -69.52244 1.000 31.06803 38 CYS F CA 1
ATOM 8828 C C . CYS F 1 46 ? 16.83239 56.49727 -69.48113 1.000 29.27865 38 CYS F C 1
ATOM 8829 O O . CYS F 1 46 ? 17.76834 55.75722 -69.79717 1.000 28.83581 38 CYS F O 1
ATOM 8832 N N . PHE F 1 47 ? 15.65647 56.02933 -69.06982 1.000 28.09300 39 PHE F N 1
ATOM 8833 C CA . PHE F 1 47 ? 15.27743 54.65028 -69.32649 1.000 27.98348 39 PHE F CA 1
ATOM 8834 C C . PHE F 1 47 ? 13.88032 54.62916 -69.94822 1.000 30.32016 39 PHE F C 1
ATOM 8835 O O . PHE F 1 47 ? 13.00039 55.37822 -69.55419 1.000 29.24020 39 PHE F O 1
ATOM 8843 N N . LEU F 1 48 ? 13.74013 53.82596 -71.00105 1.000 30.47136 40 LEU F N 1
ATOM 8844 C CA . LEU F 1 48 ? 12.46201 53.55983 -71.62876 1.000 33.59994 40 LEU F CA 1
ATOM 8845 C C . LEU F 1 48 ? 11.92213 52.24193 -71.06941 1.000 32.63291 40 LEU F C 1
ATOM 8846 O O . LEU F 1 48 ? 12.59712 51.22892 -71.17735 1.000 32.56616 40 LEU F O 1
ATOM 8851 N N . GLY F 1 49 ? 10.78126 52.29905 -70.35921 1.000 33.95480 41 GLY F N 1
ATOM 8852 C CA . GLY F 1 49 ? 10.09936 51.10614 -69.86886 1.000 28.76639 41 GLY F CA 1
ATOM 8853 C C . GLY F 1 49 ? 9.26816 50.49892 -70.99659 1.000 33.31389 41 GLY F C 1
ATOM 8854 O O . GLY F 1 49 ? 8.55102 51.22879 -71.66959 1.000 34.32615 41 GLY F O 1
ATOM 8855 N N . VAL F 1 50 ? 9.50111 49.21287 -71.28339 1.000 30.71850 42 VAL F N 1
ATOM 8856 C CA . VAL F 1 50 ? 8.78493 48.46668 -72.28912 1.000 33.94350 42 VAL F CA 1
ATOM 8857 C C . VAL F 1 50 ? 7.89107 47.43080 -71.61076 1.000 34.25044 42 VAL F C 1
ATOM 8858 O O . VAL F 1 50 ? 8.37322 46.59694 -70.85070 1.000 35.72076 42 VAL F O 1
ATOM 8862 N N . SER F 1 51 ? 6.58801 47.51273 -71.89853 1.000 33.63224 43 SER F N 1
ATOM 8863 C CA . SER F 1 51 ? 5.62309 46.49479 -71.51716 1.000 34.83133 43 SER F CA 1
ATOM 8864 C C . SER F 1 51 ? 5.40888 45.53558 -72.67494 1.000 35.00172 43 SER F C 1
ATOM 8865 O O . SER F 1 51 ? 5.32266 45.98537 -73.82001 1.000 35.06889 43 SER F O 1
ATOM 8868 N N . LEU F 1 52 ? 5.32196 44.23264 -72.34769 1.000 32.62029 44 LEU F N 1
ATOM 8869 C CA . LEU F 1 52 ? 5.25778 43.17245 -73.34548 1.000 35.95672 44 LEU F CA 1
ATOM 8870 C C . LEU F 1 52 ? 3.80669 42.97236 -73.78317 1.000 35.98409 44 LEU F C 1
ATOM 8871 O O . LEU F 1 52 ? 2.90383 43.32249 -73.03406 1.000 33.40882 44 LEU F O 1
ATOM 8876 N N . GLU F 1 53 ? 3.61046 42.51413 -75.03104 1.000 38.31235 45 GLU F N 1
ATOM 8877 C CA . GLU F 1 53 ? 2.30035 42.24101 -75.61875 1.000 38.62138 45 GLU F CA 1
ATOM 8878 C C . GLU F 1 53 ? 1.38737 43.45403 -75.47280 1.000 39.76592 45 GLU F C 1
ATOM 8879 O O . GLU F 1 53 ? 0.18941 43.30305 -75.28754 1.000 40.86819 45 GLU F O 1
ATOM 8885 N N . ASN F 1 54 ? 1.98234 44.64401 -75.60113 1.000 38.36158 46 ASN F N 1
ATOM 8886 C CA . ASN F 1 54 ? 1.31336 45.91404 -75.40824 1.000 40.75131 46 ASN F CA 1
ATOM 8887 C C . ASN F 1 54 ? 1.37310 46.66879 -76.73539 1.000 43.34140 46 ASN F C 1
ATOM 8888 O O . ASN F 1 54 ? 2.42698 46.72768 -77.38660 1.000 41.60065 46 ASN F O 1
ATOM 8893 N N . SER F 1 55 ? 0.22602 47.22671 -77.13527 1.000 42.23112 47 SER F N 1
ATOM 8894 C CA . SER F 1 55 ? 0.08576 47.76346 -78.48035 1.000 42.60726 47 SER F CA 1
ATOM 8895 C C . SER F 1 55 ? 0.75573 49.12944 -78.58673 1.000 40.81158 47 SER F C 1
ATOM 8896 O O . SER F 1 55 ? 0.92952 49.64824 -79.69385 1.000 43.16340 47 SER F O 1
ATOM 8899 N N . ASN F 1 56 ? 1.16294 49.69966 -77.44991 1.000 38.89824 48 ASN F N 1
ATOM 8900 C CA . ASN F 1 56 ? 1.92792 50.93266 -77.48628 1.000 41.94103 48 ASN F CA 1
ATOM 8901 C C . ASN F 1 56 ? 3.38585 50.67360 -77.89751 1.000 38.83825 48 ASN F C 1
ATOM 8902 O O . ASN F 1 56 ? 4.12780 51.62856 -78.13482 1.000 40.31099 48 ASN F O 1
ATOM 8907 N N . PHE F 1 57 ? 3.79484 49.40257 -78.03135 1.000 36.83166 49 PHE F N 1
ATOM 8908 C CA . PHE F 1 57 ? 5.17678 49.06853 -78.33855 1.000 38.94337 49 PHE F CA 1
ATOM 8909 C C . PHE F 1 57 ? 5.24754 48.29529 -79.64942 1.000 40.60517 49 PHE F C 1
ATOM 8910 O O . PHE F 1 57 ? 6.09452 47.41427 -79.81142 1.000 40.30273 49 PHE F O 1
ATOM 8918 N N . LYS F 1 58 ? 4.38336 48.67211 -80.60133 1.000 38.78074 50 LYS F N 1
ATOM 8919 C CA . LYS F 1 58 ? 4.45210 48.13186 -81.95324 1.000 40.97302 50 LYS F CA 1
ATOM 8920 C C . LYS F 1 58 ? 5.64997 48.75274 -82.65058 1.000 42.23200 50 LYS F C 1
ATOM 8921 O O . LYS F 1 58 ? 6.08803 49.82282 -82.25086 1.000 43.20652 50 LYS F O 1
ATOM 8927 N N . PRO F 1 59 ? 6.19477 48.09555 -83.69956 1.000 44.76811 51 PRO F N 1
ATOM 8928 C CA . PRO F 1 59 ? 7.47766 48.47945 -84.28488 1.000 40.60272 51 PRO F CA 1
ATOM 8929 C C . PRO F 1 59 ? 7.56457 49.93937 -84.71616 1.000 43.96359 51 PRO F C 1
ATOM 8930 O O . PRO F 1 59 ? 8.60959 50.57241 -84.57548 1.000 43.59835 51 PRO F O 1
ATOM 8934 N N . ALA F 1 60 ? 6.43447 50.47328 -85.18205 1.000 43.19042 52 ALA F N 1
ATOM 8935 C CA . ALA F 1 60 ? 6.34438 51.85420 -85.61829 1.000 44.89159 52 ALA F CA 1
ATOM 8936 C C . ALA F 1 60 ? 6.26759 52.82841 -84.43945 1.000 41.49312 52 ALA F C 1
ATOM 8937 O O . ALA F 1 60 ? 6.69456 53.97340 -84.53674 1.000 43.23149 52 ALA F O 1
ATOM 8939 N N . LYS F 1 61 ? 5.60680 52.40660 -83.37125 1.000 41.30482 53 LYS F N 1
ATOM 8940 C CA . LYS F 1 61 ? 5.48902 53.20783 -82.16037 1.000 42.96938 53 LYS F CA 1
ATOM 8941 C C . LYS F 1 61 ? 6.85115 53.35597 -81.47466 1.000 37.69999 53 LYS F C 1
ATOM 8942 O O . LYS F 1 61 ? 7.12025 54.38908 -80.88390 1.000 37.93840 53 LYS F O 1
ATOM 8948 N N . VAL F 1 62 ? 7.70913 52.34295 -81.60463 1.000 37.31098 54 VAL F N 1
ATOM 8949 C CA . VAL F 1 62 ? 9.02125 52.32308 -80.97188 1.000 42.88199 54 VAL F CA 1
ATOM 8950 C C . VAL F 1 62 ? 9.94911 53.29095 -81.69923 1.000 41.21107 54 VAL F C 1
ATOM 8951 O O . VAL F 1 62 ? 10.71722 54.03507 -81.08152 1.000 37.81582 54 VAL F O 1
ATOM 8955 N N . ASP F 1 63 ? 9.85886 53.25571 -83.02421 1.000 45.27449 55 ASP F N 1
ATOM 8956 C CA . ASP F 1 63 ? 10.57669 54.16955 -83.88851 1.000 45.09341 55 ASP F CA 1
ATOM 8957 C C . ASP F 1 63 ? 10.27176 55.59464 -83.42272 1.000 43.09715 55 ASP F C 1
ATOM 8958 O O . ASP F 1 63 ? 11.19181 56.36170 -83.11103 1.000 43.87028 55 ASP F O 1
ATOM 8963 N N . ALA F 1 64 ? 8.97779 55.90965 -83.27353 1.000 39.42058 56 ALA F N 1
ATOM 8964 C CA . ALA F 1 64 ? 8.57085 57.24672 -82.87170 1.000 39.93449 56 ALA F CA 1
ATOM 8965 C C . ALA F 1 64 ? 9.18610 57.59998 -81.52488 1.000 34.30151 56 ALA F C 1
ATOM 8966 O O . ALA F 1 64 ? 9.63113 58.72302 -81.31318 1.000 37.65502 56 ALA F O 1
ATOM 8968 N N . MET F 1 65 ? 9.18128 56.63115 -80.60770 1.000 37.18208 57 MET F N 1
ATOM 8969 C CA . MET F 1 65 ? 9.60554 56.88740 -79.23683 1.000 33.80841 57 MET F CA 1
ATOM 8970 C C . MET F 1 65 ? 11.12855 57.01943 -79.18114 1.000 31.25522 57 MET F C 1
ATOM 8971 O O . MET F 1 65 ? 11.63068 57.86556 -78.47039 1.000 31.41871 57 MET F O 1
ATOM 8976 N N . ALA F 1 66 ? 11.83941 56.19529 -79.96213 1.000 36.79599 58 ALA F N 1
ATOM 8977 C CA . ALA F 1 66 ? 13.30040 56.21529 -80.02941 1.000 36.55016 58 ALA F CA 1
ATOM 8978 C C . ALA F 1 66 ? 13.80525 57.46716 -80.74373 1.000 34.71543 58 ALA F C 1
ATOM 8979 O O . ALA F 1 66 ? 14.87330 57.98723 -80.43803 1.000 34.77775 58 ALA F O 1
ATOM 8981 N N . LYS F 1 67 ? 13.02507 57.98098 -81.69368 1.000 36.96233 59 LYS F N 1
ATOM 8982 C CA . LYS F 1 67 ? 13.42693 59.19786 -82.37498 1.000 37.46412 59 LYS F CA 1
ATOM 8983 C C . LYS F 1 67 ? 13.29110 60.35504 -81.40217 1.000 31.97823 59 LYS F C 1
ATOM 8984 O O . LYS F 1 67 ? 14.16612 61.21007 -81.28749 1.000 33.00785 59 LYS F O 1
ATOM 8990 N N . TRP F 1 68 ? 12.19424 60.37016 -80.66096 1.000 31.75269 60 TRP F N 1
ATOM 8991 C CA . TRP F 1 68 ? 12.01942 61.40735 -79.66712 1.000 34.33536 60 TRP F CA 1
ATOM 8992 C C . TRP F 1 68 ? 13.13062 61.35355 -78.62132 1.000 31.27958 60 TRP F C 1
ATOM 8993 O O . TRP F 1 68 ? 13.65969 62.39263 -78.20361 1.000 31.31477 60 TRP F O 1
ATOM 9004 N N . ILE F 1 69 ? 13.48871 60.14163 -78.18617 1.000 31.05728 61 ILE F N 1
ATOM 9005 C CA . ILE F 1 69 ? 14.53890 59.98283 -77.17834 1.000 34.25066 61 ILE F CA 1
ATOM 9006 C C . ILE F 1 69 ? 15.89379 60.40373 -77.75867 1.000 34.12668 61 ILE F C 1
ATOM 9007 O O . ILE F 1 69 ? 16.75392 60.90987 -77.05193 1.000 31.93565 61 ILE F O 1
ATOM 9012 N N . SER F 1 70 ? 16.10855 60.10150 -79.03565 1.000 34.68907 62 SER F N 1
ATOM 9013 C CA . SER F 1 70 ? 17.39743 60.30539 -79.66294 1.000 35.43147 62 SER F CA 1
ATOM 9014 C C . SER F 1 70 ? 17.76340 61.79638 -79.76028 1.000 38.66470 62 SER F C 1
ATOM 9015 O O . SER F 1 70 ? 18.93738 62.12437 -79.85056 1.000 42.86624 62 SER F O 1
ATOM 9018 N N . ARG F 1 71 ? 16.77839 62.69336 -79.79026 1.000 39.08855 63 ARG F N 1
ATOM 9019 C CA . ARG F 1 71 ? 17.03737 64.12536 -79.82857 1.000 37.63429 63 ARG F CA 1
ATOM 9020 C C . ARG F 1 71 ? 17.32262 64.71662 -78.44874 1.000 40.70858 63 ARG F C 1
ATOM 9021 O O . ARG F 1 71 ? 17.78063 65.85064 -78.37403 1.000 37.53284 63 ARG F O 1
ATOM 9029 N N . ARG F 1 72 ? 17.05283 63.99282 -77.35355 1.000 34.76900 64 ARG F N 1
ATOM 9030 C CA . ARG F 1 72 ? 17.18108 64.57806 -76.01968 1.000 37.30063 64 ARG F CA 1
ATOM 9031 C C . ARG F 1 72 ? 18.23725 63.89023 -75.15476 1.000 33.47032 64 ARG F C 1
ATOM 9032 O O . ARG F 1 72 ? 18.75242 64.47941 -74.22596 1.000 38.11656 64 ARG F O 1
ATOM 9040 N N . PHE F 1 73 ? 18.57621 62.63219 -75.43159 1.000 38.63716 65 PHE F N 1
ATOM 9041 C CA . PHE F 1 73 ? 19.41239 61.85036 -74.53260 1.000 34.90081 65 PHE F CA 1
ATOM 9042 C C . PHE F 1 73 ? 20.43524 61.09922 -75.35666 1.000 36.10421 65 PHE F C 1
ATOM 9043 O O . PHE F 1 73 ? 20.09704 60.63501 -76.43751 1.000 35.24570 65 PHE F O 1
ATOM 9051 N N . SER F 1 74 ? 21.64334 60.94133 -74.80586 1.000 36.71852 66 SER F N 1
ATOM 9052 C CA . SER F 1 74 ? 22.71121 60.28820 -75.52894 1.000 38.85497 66 SER F CA 1
ATOM 9053 C C . SER F 1 74 ? 22.86032 58.85330 -75.02870 1.000 37.98028 66 SER F C 1
ATOM 9054 O O . SER F 1 74 ? 23.40419 58.01117 -75.74265 1.000 36.11624 66 SER F O 1
ATOM 9057 N N . GLN F 1 75 ? 22.28154 58.55851 -73.85854 1.000 34.29286 67 GLN F N 1
ATOM 9058 C CA . GLN F 1 75 ? 22.19265 57.18960 -73.37427 1.000 32.32011 67 GLN F CA 1
ATOM 9059 C C . GLN F 1 75 ? 20.75773 56.87067 -72.92994 1.000 34.20709 67 GLN F C 1
ATOM 9060 O O . GLN F 1 75 ? 20.05082 57.73175 -72.43296 1.000 36.65609 67 GLN F O 1
ATOM 9066 N N . CYS F 1 76 ? 20.33470 55.61762 -73.14263 1.000 33.11776 68 CYS F N 1
ATOM 9067 C CA . CYS F 1 76 ? 18.99477 55.15467 -72.80529 1.000 32.87311 68 CYS F CA 1
ATOM 9068 C C . CYS F 1 76 ? 19.06684 53.65973 -72.51802 1.000 31.56215 68 CYS F C 1
ATOM 9069 O O . CYS F 1 76 ? 19.52269 52.89058 -73.36397 1.000 31.61324 68 CYS F O 1
ATOM 9072 N N . THR F 1 77 ? 18.74708 53.32295 -71.26990 1.000 29.72218 69 THR F N 1
ATOM 9073 C CA . THR F 1 77 ? 18.50317 51.96303 -70.84860 1.000 32.09388 69 THR F CA 1
ATOM 9074 C C . THR F 1 77 ? 17.07110 51.58795 -71.23526 1.000 33.01312 69 THR F C 1
ATOM 9075 O O . THR F 1 77 ? 16.11718 52.21702 -70.79020 1.000 35.26287 69 THR F O 1
ATOM 9079 N N . VAL F 1 78 ? 16.93095 50.57079 -72.08105 1.000 31.27123 70 VAL F N 1
ATOM 9080 C CA . VAL F 1 78 ? 15.64889 50.01371 -72.42970 1.000 33.93190 70 VAL F CA 1
ATOM 9081 C C . VAL F 1 78 ? 15.33408 48.84788 -71.49643 1.000 32.95153 70 VAL F C 1
ATOM 9082 O O . VAL F 1 78 ? 15.93007 47.78987 -71.56635 1.000 32.00595 70 VAL F O 1
ATOM 9086 N N . LEU F 1 79 ? 14.37724 49.10004 -70.61230 1.000 33.35658 71 LEU F N 1
ATOM 9087 C CA . LEU F 1 79 ? 13.97744 48.10522 -69.59304 1.000 31.10382 71 LEU F CA 1
ATOM 9088 C C . LEU F 1 79 ? 12.86235 47.20311 -70.12866 1.000 33.03665 71 LEU F C 1
ATOM 9089 O O . LEU F 1 79 ? 11.75930 47.69106 -70.36654 1.000 30.83009 71 LEU F O 1
ATOM 9094 N N . ILE F 1 80 ? 13.17333 45.92808 -70.29648 1.000 28.92355 72 ILE F N 1
ATOM 9095 C CA . ILE F 1 80 ? 12.15825 44.94299 -70.74711 1.000 30.44309 72 ILE F CA 1
ATOM 9096 C C . ILE F 1 80 ? 11.37749 44.47221 -69.51987 1.000 31.67744 72 ILE F C 1
ATOM 9097 O O . ILE F 1 80 ? 12.01769 44.23041 -68.46495 1.000 37.23450 72 ILE F O 1
ATOM 9102 N N . GLY F 1 81 ? 10.05047 44.49418 -69.62363 1.000 34.09896 73 GLY F N 1
ATOM 9103 C CA . GLY F 1 81 ? 9.15868 44.06938 -68.53038 1.000 32.07771 73 GLY F CA 1
ATOM 9104 C C . GLY F 1 81 ? 8.88168 42.58336 -68.59905 1.000 31.32598 73 GLY F C 1
ATOM 9105 O O . GLY F 1 81 ? 7.70171 42.20138 -68.44076 1.000 36.02919 73 GLY F O 1
ATOM 9106 N N . ASP F 1 82 ? 9.94066 41.78634 -68.73311 1.000 29.69663 74 ASP F N 1
ATOM 9107 C CA . ASP F 1 82 ? 9.79764 40.32331 -68.91281 1.000 33.13068 74 ASP F CA 1
ATOM 9108 C C . ASP F 1 82 ? 9.27488 39.63854 -67.65058 1.000 34.73402 74 ASP F C 1
ATOM 9109 O O . ASP F 1 82 ? 8.14088 39.18152 -67.67829 1.000 34.03184 74 ASP F O 1
ATOM 9114 N N . SER F 1 83 ? 10.06909 39.58874 -66.58573 1.000 36.49314 75 SER F N 1
ATOM 9115 C CA . SER F 1 83 ? 9.64931 38.80895 -65.43250 1.000 32.45157 75 SER F CA 1
ATOM 9116 C C . SER F 1 83 ? 8.28140 39.24004 -64.91332 1.000 33.54292 75 SER F C 1
ATOM 9117 O O . SER F 1 83 ? 7.52850 38.38511 -64.46902 1.000 35.45880 75 SER F O 1
ATOM 9120 N N . ILE F 1 84 ? 7.98139 40.55103 -64.91851 1.000 32.57433 76 ILE F N 1
ATOM 9121 C CA . ILE F 1 84 ? 6.77451 41.06714 -64.29138 1.000 34.45530 76 ILE F CA 1
ATOM 9122 C C . ILE F 1 84 ? 5.55835 40.68497 -65.13007 1.000 37.15243 76 ILE F C 1
ATOM 9123 O O . ILE F 1 84 ? 4.44245 40.64606 -64.62186 1.000 35.68776 76 ILE F O 1
ATOM 9128 N N . HIS F 1 85 ? 5.78911 40.41473 -66.42107 1.000 36.18690 77 HIS F N 1
ATOM 9129 C CA . HIS F 1 85 ? 4.74694 39.96956 -67.32379 1.000 34.84376 77 HIS F CA 1
ATOM 9130 C C . HIS F 1 85 ? 4.25002 38.56462 -66.95944 1.000 37.07406 77 HIS F C 1
ATOM 9131 O O . HIS F 1 85 ? 3.19093 38.12252 -67.45415 1.000 36.02485 77 HIS F O 1
ATOM 9138 N N . ARG F 1 86 ? 4.97920 37.86979 -66.06045 1.000 37.33729 78 ARG F N 1
ATOM 9139 C CA . ARG F 1 86 ? 4.51429 36.55186 -65.67111 1.000 35.35122 78 ARG F CA 1
ATOM 9140 C C . ARG F 1 86 ? 3.16441 36.72297 -64.99889 1.000 40.63929 78 ARG F C 1
ATOM 9141 O O . ARG F 1 86 ? 2.34540 35.81195 -65.09557 1.000 37.67731 78 ARG F O 1
ATOM 9149 N N . ILE F 1 87 ? 2.95553 37.87209 -64.33806 1.000 38.61613 79 ILE F N 1
ATOM 9150 C CA . ILE F 1 87 ? 1.76268 38.08423 -63.53388 1.000 41.81345 79 ILE F CA 1
ATOM 9151 C C . ILE F 1 87 ? 0.57950 38.23405 -64.47268 1.000 44.50943 79 ILE F C 1
ATOM 9152 O O . ILE F 1 87 ? -0.49745 37.69608 -64.24238 1.000 47.32660 79 ILE F O 1
ATOM 9157 N N . THR F 1 88 ? 0.83728 38.90585 -65.58185 1.000 44.87866 80 THR F N 1
ATOM 9158 C CA . THR F 1 88 ? -0.17391 39.11065 -66.59470 1.000 44.47635 80 THR F CA 1
ATOM 9159 C C . THR F 1 88 ? -0.63600 37.75855 -67.12436 1.000 47.18684 80 THR F C 1
ATOM 9160 O O . THR F 1 88 ? -1.83202 37.51651 -67.25209 1.000 52.41190 80 THR F O 1
ATOM 9164 N N . LEU F 1 89 ? 0.32693 36.91849 -67.50739 1.000 44.22332 81 LEU F N 1
ATOM 9165 C CA . LEU F 1 89 ? 0.01982 35.68536 -68.19410 1.000 48.92012 81 LEU F CA 1
ATOM 9166 C C . LEU F 1 89 ? -0.75300 34.77952 -67.25679 1.000 53.04882 81 LEU F C 1
ATOM 9167 O O . LEU F 1 89 ? -1.72107 34.13844 -67.64249 1.000 58.12675 81 LEU F O 1
ATOM 9172 N N . GLU F 1 90 ? -0.33276 34.77476 -66.00387 1.000 49.63258 82 GLU F N 1
ATOM 9173 C CA . GLU F 1 90 ? -1.00856 33.99794 -64.99360 1.000 53.32598 82 GLU F CA 1
ATOM 9174 C C . GLU F 1 90 ? -2.50056 34.35294 -64.93838 1.000 60.22491 82 GLU F C 1
ATOM 9175 O O . GLU F 1 90 ? -3.33257 33.44891 -65.03406 1.000 61.96122 82 GLU F O 1
ATOM 9181 N N . SER F 1 91 ? -2.81854 35.65196 -64.76656 1.000 71.60679 83 SER F N 1
ATOM 9182 C CA . SER F 1 91 ? -4.17449 36.13200 -64.49539 1.000 70.07478 83 SER F CA 1
ATOM 9183 C C . SER F 1 91 ? -5.08271 35.90977 -65.69418 1.000 72.94908 83 SER F C 1
ATOM 9184 O O . SER F 1 91 ? -6.19568 35.41079 -65.54788 1.000 76.38432 83 SER F O 1
ATOM 9187 N N . THR F 1 92 ? -4.60694 36.35356 -66.86035 1.000 65.75389 84 THR F N 1
ATOM 9188 C CA . THR F 1 92 ? -5.46316 36.57934 -68.00723 1.000 65.74664 84 THR F CA 1
ATOM 9189 C C . THR F 1 92 ? -5.47332 35.36917 -68.92401 1.000 64.80930 84 THR F C 1
ATOM 9190 O O . THR F 1 92 ? -6.23450 35.38199 -69.88487 1.000 64.36151 84 THR F O 1
ATOM 9194 N N . ARG F 1 93 ? -4.57427 34.39822 -68.68800 1.000 62.27534 85 ARG F N 1
ATOM 9195 C CA . ARG F 1 93 ? -4.55340 33.16408 -69.46977 1.000 63.88679 85 ARG F CA 1
ATOM 9196 C C . ARG F 1 93 ? -4.61722 31.92125 -68.57353 1.000 63.49998 85 ARG F C 1
ATOM 9197 O O . ARG F 1 93 ? -4.37230 30.80916 -69.04637 1.000 63.84033 85 ARG F O 1
ATOM 9205 N N . SER F 1 94 ? -4.98698 32.10548 -67.29850 1.000 59.72626 86 SER F N 1
ATOM 9206 C CA . SER F 1 94 ? -5.14080 30.99465 -66.36926 1.000 63.53986 86 SER F CA 1
ATOM 9207 C C . SER F 1 94 ? -4.04683 29.94062 -66.58428 1.000 59.57389 86 SER F C 1
ATOM 9208 O O . SER F 1 94 ? -4.34487 28.77057 -66.82900 1.000 60.14856 86 SER F O 1
ATOM 9211 N N . MET F 1 95 ? -2.78281 30.37265 -66.45059 1.000 55.90830 87 MET F N 1
ATOM 9212 C CA . MET F 1 95 ? -1.59187 29.60660 -66.80768 1.000 53.18794 87 MET F CA 1
ATOM 9213 C C . MET F 1 95 ? -0.82663 29.20584 -65.55175 1.000 52.08358 87 MET F C 1
ATOM 9214 O O . MET F 1 95 ? -0.70346 30.03701 -64.63793 1.000 49.20373 87 MET F O 1
ATOM 9219 N N . PRO F 1 96 ? -0.21761 27.98685 -65.49764 1.000 50.60194 88 PRO F N 1
ATOM 9220 C CA . PRO F 1 96 ? 0.69560 27.64206 -64.41275 1.000 48.47180 88 PRO F CA 1
ATOM 9221 C C . PRO F 1 96 ? 1.80961 28.68709 -64.32415 1.000 41.88229 88 PRO F C 1
ATOM 9222 O O . PRO F 1 96 ? 2.37341 29.05890 -65.35033 1.000 45.40818 88 PRO F O 1
ATOM 9226 N N . PRO F 1 97 ? 2.14283 29.17831 -63.11730 1.000 39.69217 89 PRO F N 1
ATOM 9227 C CA . PRO F 1 97 ? 3.19386 30.18635 -62.95269 1.000 38.58560 89 PRO F CA 1
ATOM 9228 C C . PRO F 1 97 ? 4.48072 29.81923 -63.66887 1.000 47.22350 89 PRO F C 1
ATOM 9229 O O . PRO F 1 97 ? 5.07558 30.64311 -64.36613 1.000 45.06524 89 PRO F O 1
ATOM 9233 N N . ARG F 1 98 ? 4.91177 28.56727 -63.50272 1.000 42.28042 90 ARG F N 1
ATOM 9234 C CA . ARG F 1 98 ? 6.19667 28.18218 -64.04489 1.000 42.15037 90 ARG F CA 1
ATOM 9235 C C . ARG F 1 98 ? 6.16438 28.37190 -65.56292 1.000 41.94096 90 ARG F C 1
ATOM 9236 O O . ARG F 1 98 ? 7.15327 28.81380 -66.12719 1.000 40.91636 90 ARG F O 1
ATOM 9244 N N . ALA F 1 99 ? 5.03425 28.10376 -66.24065 1.000 44.53495 91 ALA F N 1
ATOM 9245 C CA . ALA F 1 99 ? 4.99898 28.30949 -67.69068 1.000 43.06813 91 ALA F CA 1
ATOM 9246 C C . ALA F 1 99 ? 4.77589 29.77542 -68.06391 1.000 39.40163 91 ALA F C 1
ATOM 9247 O O . ALA F 1 99 ? 5.13568 30.19822 -69.15606 1.000 42.95633 91 ALA F O 1
ATOM 9249 N N . ALA F 1 100 ? 4.08205 30.51658 -67.19092 1.000 43.69166 92 ALA F N 1
ATOM 9250 C CA . ALA F 1 100 ? 3.87301 31.94955 -67.35414 1.000 41.38554 92 ALA F CA 1
ATOM 9251 C C . ALA F 1 100 ? 5.22899 32.67355 -67.41953 1.000 40.87806 92 ALA F C 1
ATOM 9252 O O . ALA F 1 100 ? 5.43281 33.48438 -68.34172 1.000 33.59540 92 ALA F O 1
ATOM 9254 N N . LEU F 1 101 ? 6.13917 32.32973 -66.47364 1.000 33.17925 93 LEU F N 1
ATOM 9255 C CA . LEU F 1 101 ? 7.46719 32.91776 -66.36100 1.000 38.64930 93 LEU F CA 1
ATOM 9256 C C . LEU F 1 101 ? 8.33496 32.51755 -67.55509 1.000 43.35768 93 LEU F C 1
ATOM 9257 O O . LEU F 1 101 ? 8.88783 33.37743 -68.23736 1.000 42.53019 93 LEU F O 1
ATOM 9262 N N . ASP F 1 102 ? 8.48192 31.22250 -67.82588 1.000 38.15957 94 ASP F N 1
ATOM 9263 C CA . ASP F 1 102 ? 9.14170 30.81828 -69.05393 1.000 43.05537 94 ASP F CA 1
ATOM 9264 C C . ASP F 1 102 ? 8.60646 31.56805 -70.27797 1.000 43.10401 94 ASP F C 1
ATOM 9265 O O . ASP F 1 102 ? 9.38129 31.92290 -71.13818 1.000 42.56299 94 ASP F O 1
ATOM 9270 N N . ASP F 1 103 ? 7.28943 31.72601 -70.44175 1.000 45.53923 95 ASP F N 1
ATOM 9271 C CA . ASP F 1 103 ? 6.75820 32.42778 -71.61578 1.000 40.09851 95 ASP F CA 1
ATOM 9272 C C . ASP F 1 103 ? 7.07719 33.92579 -71.58411 1.000 41.18221 95 ASP F C 1
ATOM 9273 O O . ASP F 1 103 ? 7.30599 34.53160 -72.62327 1.000 36.59474 95 ASP F O 1
ATOM 9278 N N . ALA F 1 104 ? 6.91541 34.54201 -70.41320 1.000 38.98477 96 ALA F N 1
ATOM 9279 C CA . ALA F 1 104 ? 7.29544 35.92406 -70.16252 1.000 37.13899 96 ALA F CA 1
ATOM 9280 C C . ALA F 1 104 ? 8.71535 36.20598 -70.64285 1.000 40.20466 96 ALA F C 1
ATOM 9281 O O . ALA F 1 104 ? 8.89820 37.14584 -71.40605 1.000 39.15526 96 ALA F O 1
ATOM 9283 N N . LEU F 1 105 ? 9.71043 35.40307 -70.22488 1.000 38.97873 97 LEU F N 1
ATOM 9284 C CA . LEU F 1 105 ? 11.10637 35.69602 -70.55220 1.000 42.28407 97 LEU F CA 1
ATOM 9285 C C . LEU F 1 105 ? 11.33809 35.57374 -72.05522 1.000 39.65091 97 LEU F C 1
ATOM 9286 O O . LEU F 1 105 ? 12.05997 36.38664 -72.63251 1.000 42.08081 97 LEU F O 1
ATOM 9291 N N . ARG F 1 106 ? 10.71598 34.57162 -72.68692 1.000 38.59816 98 ARG F N 1
ATOM 9292 C CA . ARG F 1 106 ? 10.88671 34.36536 -74.11992 1.000 43.39472 98 ARG F CA 1
ATOM 9293 C C . ARG F 1 106 ? 10.30855 35.55621 -74.89603 1.000 42.92969 98 ARG F C 1
ATOM 9294 O O . ARG F 1 106 ? 10.92636 36.01304 -75.86823 1.000 42.27357 98 ARG F O 1
ATOM 9302 N N . LEU F 1 107 ? 9.14863 36.08128 -74.44090 1.000 39.28194 99 LEU F N 1
ATOM 9303 C CA . LEU F 1 107 ? 8.51551 37.24517 -75.05400 1.000 42.90279 99 LEU F CA 1
ATOM 9304 C C . LEU F 1 107 ? 9.43952 38.46220 -74.93040 1.000 41.06885 99 LEU F C 1
ATOM 9305 O O . LEU F 1 107 ? 9.55233 39.24702 -75.86756 1.000 42.41566 99 LEU F O 1
ATOM 9310 N N . GLY F 1 108 ? 10.11874 38.59742 -73.77255 1.000 42.88005 100 GLY F N 1
ATOM 9311 C CA . GLY F 1 108 ? 11.14977 39.60446 -73.56493 1.000 39.56868 100 GLY F CA 1
ATOM 9312 C C . GLY F 1 108 ? 12.28258 39.46329 -74.57112 1.000 40.90376 100 GLY F C 1
ATOM 9313 O O . GLY F 1 108 ? 12.63544 40.42117 -75.23536 1.000 40.52887 100 GLY F O 1
ATOM 9314 N N . ARG F 1 109 ? 12.74855 38.23825 -74.77298 1.000 41.64888 101 ARG F N 1
ATOM 9315 C CA . ARG F 1 109 ? 13.80536 37.99008 -75.78514 1.000 48.01621 101 ARG F CA 1
ATOM 9316 C C . ARG F 1 109 ? 13.29809 38.32881 -77.19010 1.000 43.40954 101 ARG F C 1
ATOM 9317 O O . ARG F 1 109 ? 14.07394 38.88968 -77.96535 1.000 44.22564 101 ARG F O 1
ATOM 9325 N N . GLU F 1 110 ? 12.03904 38.01775 -77.49081 1.000 43.22596 102 GLU F N 1
ATOM 9326 C CA . GLU F 1 110 ? 11.55978 38.21449 -78.85075 1.000 43.02272 102 GLU F CA 1
ATOM 9327 C C . GLU F 1 110 ? 11.38271 39.69944 -79.14199 1.000 45.32695 102 GLU F C 1
ATOM 9328 O O . GLU F 1 110 ? 11.57849 40.13623 -80.27811 1.000 42.69152 102 GLU F O 1
ATOM 9334 N N . PHE F 1 111 ? 10.98190 40.46662 -78.12106 1.000 41.45537 103 PHE F N 1
ATOM 9335 C CA . PHE F 1 111 ? 10.91585 41.90259 -78.28731 1.000 43.28768 103 PHE F CA 1
ATOM 9336 C C . PHE F 1 111 ? 12.30179 42.43854 -78.61167 1.000 45.05617 103 PHE F C 1
ATOM 9337 O O . PHE F 1 111 ? 12.46161 43.23138 -79.52385 1.000 41.92320 103 PHE F O 1
ATOM 9345 N N . VAL F 1 112 ? 13.30593 42.01269 -77.85079 1.000 45.85819 104 VAL F N 1
ATOM 9346 C CA . VAL F 1 112 ? 14.65389 42.51166 -78.06313 1.000 46.47615 104 VAL F CA 1
ATOM 9347 C C . VAL F 1 112 ? 15.16463 42.12041 -79.46116 1.000 48.35918 104 VAL F C 1
ATOM 9348 O O . VAL F 1 112 ? 15.90751 42.88631 -80.06744 1.000 49.57635 104 VAL F O 1
ATOM 9352 N N . GLU F 1 113 ? 14.79654 40.94031 -79.98587 1.000 47.12273 105 GLU F N 1
ATOM 9353 C CA . GLU F 1 113 ? 15.37531 40.47008 -81.24289 1.000 48.31678 105 GLU F CA 1
ATOM 9354 C C . GLU F 1 113 ? 14.74108 41.21986 -82.40491 1.000 53.85749 105 GLU F C 1
ATOM 9355 O O . GLU F 1 113 ? 15.44190 41.56469 -83.35211 1.000 53.15024 105 GLU F O 1
ATOM 9361 N N . SER F 1 114 ? 13.43310 41.49887 -82.29371 1.000 52.98978 106 SER F N 1
ATOM 9362 C CA . SER F 1 114 ? 12.69090 42.21068 -83.32571 1.000 49.79904 106 SER F CA 1
ATOM 9363 C C . SER F 1 114 ? 12.98989 43.70368 -83.31304 1.000 51.69081 106 SER F C 1
ATOM 9364 O O . SER F 1 114 ? 13.09668 44.28348 -84.39016 1.000 44.18070 106 SER F O 1
ATOM 9367 N N . ARG F 1 115 ? 13.07911 44.32890 -82.12217 1.000 48.67961 107 ARG F N 1
ATOM 9368 C CA . ARG F 1 115 ? 13.09310 45.78691 -82.07044 1.000 50.90104 107 ARG F CA 1
ATOM 9369 C C . ARG F 1 115 ? 14.50709 46.35892 -82.11581 1.000 51.25040 107 ARG F C 1
ATOM 9370 O O . ARG F 1 115 ? 14.67101 47.50485 -82.49106 1.000 48.20954 107 ARG F O 1
ATOM 9378 N N . GLN F 1 116 ? 15.52117 45.56799 -81.74486 1.000 54.87883 108 GLN F N 1
ATOM 9379 C CA . GLN F 1 116 ? 16.88119 46.06803 -81.58821 1.000 57.83100 108 GLN F CA 1
ATOM 9380 C C . GLN F 1 116 ? 17.31895 46.86181 -82.81944 1.000 61.70009 108 GLN F C 1
ATOM 9381 O O . GLN F 1 116 ? 17.91097 47.92684 -82.66575 1.000 63.02411 108 GLN F O 1
ATOM 9387 N N . PRO F 1 117 ? 17.06972 46.37858 -84.06430 1.000 68.64354 109 PRO F N 1
ATOM 9388 C CA . PRO F 1 117 ? 17.33549 47.16436 -85.27250 1.000 66.67770 109 PRO F CA 1
ATOM 9389 C C . PRO F 1 117 ? 16.87749 48.62237 -85.19868 1.000 66.06746 109 PRO F C 1
ATOM 9390 O O . PRO F 1 117 ? 17.67244 49.53834 -85.39600 1.000 69.96582 109 PRO F O 1
ATOM 9394 N N . VAL F 1 118 ? 15.59354 48.81841 -84.88347 1.000 56.63580 110 VAL F N 1
ATOM 9395 C CA . VAL F 1 118 ? 14.96754 50.12942 -84.82660 1.000 55.87370 110 VAL F CA 1
ATOM 9396 C C . VAL F 1 118 ? 15.76670 51.07859 -83.93592 1.000 58.79657 110 VAL F C 1
ATOM 9397 O O . VAL F 1 118 ? 15.86764 52.26853 -84.24616 1.000 58.47380 110 VAL F O 1
ATOM 9401 N N . PHE F 1 119 ? 16.26792 50.56980 -82.80292 1.000 53.73679 111 PHE F N 1
ATOM 9402 C CA . PHE F 1 119 ? 17.00309 51.39498 -81.86422 1.000 53.26871 111 PHE F CA 1
ATOM 9403 C C . PHE F 1 119 ? 18.36397 51.68988 -82.48453 1.000 59.18723 111 PHE F C 1
ATOM 9404 O O . PHE F 1 119 ? 18.92000 52.76692 -82.29883 1.000 58.51439 111 PHE F O 1
ATOM 9412 N N . GLU F 1 120 ? 18.87984 50.72275 -83.24445 1.000 70.11495 112 GLU F N 1
ATOM 9413 C CA . GLU F 1 120 ? 20.18372 50.85964 -83.87072 1.000 72.48858 112 GLU F CA 1
ATOM 9414 C C . GLU F 1 120 ? 20.11048 51.74841 -85.11087 1.000 70.45376 112 GLU F C 1
ATOM 9415 O O . GLU F 1 120 ? 21.14938 52.15733 -85.60314 1.000 70.58577 112 GLU F O 1
ATOM 9421 N N . SER F 1 121 ? 18.90238 52.07431 -85.58870 1.000 58.82802 113 SER F N 1
ATOM 9422 C CA . SER F 1 121 ? 18.71720 53.19214 -86.50187 1.000 60.46307 113 SER F CA 1
ATOM 9423 C C . SER F 1 121 ? 19.48228 54.41524 -86.01224 1.000 58.17106 113 SER F C 1
ATOM 9424 O O . SER F 1 121 ? 20.05912 55.13810 -86.81549 1.000 58.84211 113 SER F O 1
ATOM 9427 N N . PHE F 1 122 ? 19.44153 54.63648 -84.69128 1.000 56.32527 114 PHE F N 1
ATOM 9428 C CA . PHE F 1 122 ? 19.70563 55.94059 -84.10757 1.000 53.06485 114 PHE F CA 1
ATOM 9429 C C . PHE F 1 122 ? 21.07376 55.95973 -83.42683 1.000 53.16104 114 PHE F C 1
ATOM 9430 O O . PHE F 1 122 ? 21.36589 56.87388 -82.66205 1.000 52.78606 114 PHE F O 1
ATOM 9438 N N . ARG F 1 123 ? 21.94471 54.98069 -83.70681 1.000 54.03572 115 ARG F N 1
ATOM 9439 C CA . ARG F 1 123 ? 23.13087 54.82085 -82.87601 1.000 56.49074 115 ARG F CA 1
ATOM 9440 C C . ARG F 1 123 ? 24.11182 55.97182 -83.09741 1.000 56.22572 115 ARG F C 1
ATOM 9441 O O . ARG F 1 123 ? 25.10095 56.08996 -82.37961 1.000 52.44441 115 ARG F O 1
ATOM 9449 N N . ASP F 1 124 ? 23.84563 56.83564 -84.07651 1.000 53.41632 116 ASP F N 1
ATOM 9450 C CA . ASP F 1 124 ? 24.61159 58.06662 -84.20089 1.000 56.22605 116 ASP F CA 1
ATOM 9451 C C . ASP F 1 124 ? 24.43482 58.91285 -82.94801 1.000 52.99238 116 ASP F C 1
ATOM 9452 O O . ASP F 1 124 ? 25.36491 59.55094 -82.47830 1.000 54.29508 116 ASP F O 1
ATOM 9457 N N . ARG F 1 125 ? 23.20692 58.95893 -82.44179 1.000 48.78874 117 ARG F N 1
ATOM 9458 C CA . ARG F 1 125 ? 22.84509 59.98711 -81.48391 1.000 49.52264 117 ARG F CA 1
ATOM 9459 C C . ARG F 1 125 ? 22.81136 59.39336 -80.08379 1.000 42.83733 117 ARG F C 1
ATOM 9460 O O . ARG F 1 125 ? 23.11254 60.09055 -79.11498 1.000 41.82411 117 ARG F O 1
ATOM 9468 N N . THR F 1 126 ? 22.44239 58.10738 -79.99348 1.000 43.35376 118 THR F N 1
ATOM 9469 C CA . THR F 1 126 ? 22.02263 57.52161 -78.72930 1.000 42.25015 118 THR F CA 1
ATOM 9470 C C . THR F 1 126 ? 22.46565 56.06962 -78.68811 1.000 41.80337 118 THR F C 1
ATOM 9471 O O . THR F 1 126 ? 22.19348 55.32044 -79.61592 1.000 42.43863 118 THR F O 1
ATOM 9475 N N . LYS F 1 127 ? 23.13386 55.70083 -77.59917 1.000 35.01000 119 LYS F N 1
ATOM 9476 C CA . LYS F 1 127 ? 23.42593 54.31389 -77.28797 1.000 34.77009 119 LYS F CA 1
ATOM 9477 C C . LYS F 1 127 ? 22.26009 53.73602 -76.49964 1.000 35.30878 119 LYS F C 1
ATOM 9478 O O . LYS F 1 127 ? 22.03130 54.11223 -75.35967 1.000 33.87390 119 LYS F O 1
ATOM 9484 N N . PHE F 1 128 ? 21.54498 52.81190 -77.12034 1.000 35.60135 120 PHE F N 1
ATOM 9485 C CA . PHE F 1 128 ? 20.46311 52.09701 -76.47200 1.000 40.48267 120 PHE F CA 1
ATOM 9486 C C . PHE F 1 128 ? 21.03823 50.81113 -75.87187 1.000 41.88349 120 PHE F C 1
ATOM 9487 O O . PHE F 1 128 ? 21.63810 50.02900 -76.60184 1.000 40.62389 120 PHE F O 1
ATOM 9495 N N . THR F 1 129 ? 20.86848 50.63237 -74.54381 1.000 42.92327 121 THR F N 1
ATOM 9496 C CA . THR F 1 129 ? 21.30364 49.45951 -73.79567 1.000 40.71855 121 THR F CA 1
ATOM 9497 C C . THR F 1 129 ? 20.05474 48.74060 -73.28030 1.000 42.72199 121 THR F C 1
ATOM 9498 O O . THR F 1 129 ? 19.22086 49.37071 -72.62826 1.000 41.47957 121 THR F O 1
ATOM 9502 N N . PHE F 1 130 ? 19.93671 47.42055 -73.51504 1.000 41.18657 122 PHE F N 1
ATOM 9503 C CA . PHE F 1 130 ? 18.81281 46.64064 -72.99368 1.000 38.99754 122 PHE F CA 1
ATOM 9504 C C . PHE F 1 130 ? 19.10008 46.05789 -71.61363 1.000 36.54194 122 PHE F C 1
ATOM 9505 O O . PHE F 1 130 ? 20.09912 45.38294 -71.42069 1.000 38.89927 122 PHE F O 1
ATOM 9513 N N . VAL F 1 131 ? 18.19426 46.28806 -70.65950 1.000 35.41978 123 VAL F N 1
ATOM 9514 C CA . VAL F 1 131 ? 18.26750 45.61130 -69.38439 1.000 29.98478 123 VAL F CA 1
ATOM 9515 C C . VAL F 1 131 ? 16.90257 44.99434 -69.08802 1.000 34.75872 123 VAL F C 1
ATOM 9516 O O . VAL F 1 131 ? 15.86852 45.62629 -69.31494 1.000 32.84872 123 VAL F O 1
ATOM 9520 N N . THR F 1 132 ? 16.90267 43.74843 -68.59379 1.000 30.38180 124 THR F N 1
ATOM 9521 C CA . THR F 1 132 ? 15.65773 43.05147 -68.31942 1.000 30.14775 124 THR F CA 1
ATOM 9522 C C . THR F 1 132 ? 15.28100 43.22474 -66.84938 1.000 33.97897 124 THR F C 1
ATOM 9523 O O . THR F 1 132 ? 16.16517 43.30891 -65.97256 1.000 29.18702 124 THR F O 1
ATOM 9527 N N . CYS F 1 133 ? 13.96005 43.30077 -66.61715 1.000 31.55709 125 CYS F N 1
ATOM 9528 C CA . CYS F 1 133 ? 13.36230 43.23701 -65.29702 1.000 30.90543 125 CYS F CA 1
ATOM 9529 C C . CYS F 1 133 ? 13.85145 41.99815 -64.55489 1.000 30.29339 125 CYS F C 1
ATOM 9530 O O . CYS F 1 133 ? 14.11267 42.07737 -63.36395 1.000 32.75087 125 CYS F O 1
ATOM 9533 N N . SER F 1 134 ? 14.01533 40.85803 -65.22471 1.000 30.97411 126 SER F N 1
ATOM 9534 C CA . SER F 1 134 ? 14.47248 39.67716 -64.51057 1.000 33.46906 126 SER F CA 1
ATOM 9535 C C . SER F 1 134 ? 15.91057 39.87327 -63.99288 1.000 34.53475 126 SER F C 1
ATOM 9536 O O . SER F 1 134 ? 16.20479 39.52949 -62.84887 1.000 32.40561 126 SER F O 1
ATOM 9539 N N . GLU F 1 135 ? 16.80842 40.48014 -64.78116 1.000 32.69124 127 GLU F N 1
ATOM 9540 C CA . GLU F 1 135 ? 18.14751 40.77824 -64.27447 1.000 34.59116 127 GLU F CA 1
ATOM 9541 C C . GLU F 1 135 ? 18.07773 41.75746 -63.10164 1.000 32.16637 127 GLU F C 1
ATOM 9542 O O . GLU F 1 135 ? 18.76091 41.56965 -62.10973 1.000 31.91583 127 GLU F O 1
ATOM 9548 N N . VAL F 1 136 ? 17.23670 42.79043 -63.18267 1.000 27.73958 128 VAL F N 1
ATOM 9549 C CA . VAL F 1 136 ? 17.17790 43.74563 -62.09684 1.000 29.43916 128 VAL F CA 1
ATOM 9550 C C . VAL F 1 136 ? 16.68314 43.05986 -60.83362 1.000 29.47416 128 VAL F C 1
ATOM 9551 O O . VAL F 1 136 ? 17.14834 43.41506 -59.77277 1.000 27.49587 128 VAL F O 1
ATOM 9555 N N . GLN F 1 137 ? 15.72413 42.11984 -60.93626 1.000 31.32971 129 GLN F N 1
ATOM 9556 C CA . GLN F 1 137 ? 15.18436 41.44205 -59.76003 1.000 30.59063 129 GLN F CA 1
ATOM 9557 C C . GLN F 1 137 ? 16.22049 40.51718 -59.10606 1.000 30.44365 129 GLN F C 1
ATOM 9558 O O . GLN F 1 137 ? 16.02471 40.06438 -57.98094 1.000 30.98995 129 GLN F O 1
ATOM 9564 N N . SER F 1 138 ? 17.34537 40.26207 -59.76023 1.000 31.62673 130 SER F N 1
ATOM 9565 C CA . SER F 1 138 ? 18.42550 39.50919 -59.12729 1.000 34.53643 130 SER F CA 1
ATOM 9566 C C . SER F 1 138 ? 19.33566 40.37337 -58.23962 1.000 31.77096 130 SER F C 1
ATOM 9567 O O . SER F 1 138 ? 20.15980 39.85351 -57.49068 1.000 27.86635 130 SER F O 1
ATOM 9570 N N . TRP F 1 139 ? 19.19463 41.70135 -58.29784 1.000 28.19645 131 TRP F N 1
ATOM 9571 C CA . TRP F 1 139 ? 20.05976 42.61750 -57.56517 1.000 28.64891 131 TRP F CA 1
ATOM 9572 C C . TRP F 1 139 ? 19.62504 42.65376 -56.11910 1.000 28.57877 131 TRP F C 1
ATOM 9573 O O . TRP F 1 139 ? 18.43909 42.60580 -55.85686 1.000 29.09887 131 TRP F O 1
ATOM 9584 N N . GLY F 1 140 ? 20.56221 42.76194 -55.17729 1.000 27.84617 132 GLY F N 1
ATOM 9585 C CA . GLY F 1 140 ? 20.14447 42.94419 -53.79925 1.000 27.26299 132 GLY F CA 1
ATOM 9586 C C . GLY F 1 140 ? 19.30750 44.21122 -53.61932 1.000 30.96203 132 GLY F C 1
ATOM 9587 O O . GLY F 1 140 ? 18.45566 44.23237 -52.72917 1.000 28.79498 132 GLY F O 1
ATOM 9588 N N . LEU F 1 141 ? 19.56433 45.26107 -54.45857 1.000 28.33640 133 LEU F N 1
ATOM 9589 C CA . LEU F 1 141 ? 18.92234 46.56109 -54.31269 1.000 24.88691 133 LEU F CA 1
ATOM 9590 C C . LEU F 1 141 ? 17.40931 46.41104 -54.49637 1.000 28.73573 133 LEU F C 1
ATOM 9591 O O . LEU F 1 141 ? 16.62244 47.01617 -53.77033 1.000 30.05347 133 LEU F O 1
ATOM 9596 N N . TYR F 1 142 ? 17.01912 45.65584 -55.53416 1.000 26.97705 134 TYR F N 1
ATOM 9597 C CA . TYR F 1 142 ? 15.62508 45.29279 -55.76683 1.000 27.91703 134 TYR F CA 1
ATOM 9598 C C . TYR F 1 142 ? 15.01033 44.75402 -54.48061 1.000 28.91241 134 TYR F C 1
ATOM 9599 O O . TYR F 1 142 ? 13.91140 45.16408 -54.09648 1.000 31.59424 134 TYR F O 1
ATOM 9608 N N . GLY F 1 143 ? 15.74746 43.83915 -53.82658 1.000 32.60953 135 GLY F N 1
ATOM 9609 C CA . GLY F 1 143 ? 15.32570 43.22938 -52.56839 1.000 28.21797 135 GLY F CA 1
ATOM 9610 C C . GLY F 1 143 ? 15.05089 44.29657 -51.50854 1.000 28.55166 135 GLY F C 1
ATOM 9611 O O . GLY F 1 143 ? 13.99301 44.28567 -50.90733 1.000 32.83954 135 GLY F O 1
ATOM 9612 N N . ASP F 1 144 ? 15.98492 45.25261 -51.32589 1.000 28.28241 136 ASP F N 1
ATOM 9613 C CA . ASP F 1 144 ? 15.81709 46.36378 -50.40006 1.000 28.41427 136 ASP F CA 1
ATOM 9614 C C . ASP F 1 144 ? 14.60901 47.21671 -50.74099 1.000 31.71036 136 ASP F C 1
ATOM 9615 O O . ASP F 1 144 ? 13.86518 47.58487 -49.83992 1.000 32.51995 136 ASP F O 1
ATOM 9620 N N . TYR F 1 145 ? 14.44577 47.60547 -52.01403 1.000 31.62444 137 TYR F N 1
ATOM 9621 C CA . TYR F 1 145 ? 13.38070 48.54840 -52.33700 1.000 30.33213 137 TYR F CA 1
ATOM 9622 C C . TYR F 1 145 ? 12.01673 47.84841 -52.23862 1.000 32.10972 137 TYR F C 1
ATOM 9623 O O . TYR F 1 145 ? 11.06381 48.46649 -51.75455 1.000 32.40320 137 TYR F O 1
ATOM 9632 N N . HIS F 1 146 ? 11.92565 46.59732 -52.71937 1.000 29.39072 138 HIS F N 1
ATOM 9633 C CA . HIS F 1 146 ? 10.66764 45.85029 -52.80799 1.000 35.63254 138 HIS F CA 1
ATOM 9634 C C . HIS F 1 146 ? 10.12390 45.56354 -51.40884 1.000 38.02760 138 HIS F C 1
ATOM 9635 O O . HIS F 1 146 ? 8.91495 45.61658 -51.17262 1.000 38.43552 138 HIS F O 1
ATOM 9642 N N . GLU F 1 147 ? 11.02408 45.23472 -50.48095 1.000 33.98575 139 GLU F N 1
ATOM 9643 C CA . GLU F 1 147 ? 10.58034 44.99497 -49.11882 1.000 42.39681 139 GLU F CA 1
ATOM 9644 C C . GLU F 1 147 ? 10.02344 46.28208 -48.52595 1.000 41.69194 139 GLU F C 1
ATOM 9645 O O . GLU F 1 147 ? 9.01857 46.20820 -47.82975 1.000 43.21081 139 GLU F O 1
ATOM 9651 N N . ARG F 1 148 ? 10.68338 47.41004 -48.77228 1.000 38.01247 140 ARG F N 1
ATOM 9652 C CA . ARG F 1 148 ? 10.25348 48.71214 -48.20944 1.000 40.94235 140 ARG F CA 1
ATOM 9653 C C . ARG F 1 148 ? 8.89037 49.08902 -48.79026 1.000 44.73182 140 ARG F C 1
ATOM 9654 O O . ARG F 1 148 ? 8.06250 49.63215 -48.05120 1.000 42.41366 140 ARG F O 1
ATOM 9662 N N . LEU F 1 149 ? 8.67613 48.79178 -50.06916 1.000 39.97320 141 LEU F N 1
ATOM 9663 C CA . LEU F 1 149 ? 7.43000 49.17465 -50.70700 1.000 42.39246 141 LEU F CA 1
ATOM 9664 C C . LEU F 1 149 ? 6.28311 48.29673 -50.20362 1.000 47.15514 141 LEU F C 1
ATOM 9665 O O . LEU F 1 149 ? 5.16513 48.77475 -50.05849 1.000 45.57584 141 LEU F O 1
ATOM 9670 N N . ARG F 1 150 ? 6.55315 46.99576 -50.04643 1.000 48.68907 142 ARG F N 1
ATOM 9671 C CA . ARG F 1 150 ? 5.57325 46.04285 -49.55207 1.000 52.22057 142 ARG F CA 1
ATOM 9672 C C . ARG F 1 150 ? 5.19752 46.40411 -48.12506 1.000 49.49967 142 ARG F C 1
ATOM 9673 O O . ARG F 1 150 ? 4.01658 46.39316 -47.77484 1.000 49.90341 142 ARG F O 1
ATOM 9681 N N . GLN F 1 151 ? 6.21766 46.73526 -47.32732 1.000 48.53598 143 GLN F N 1
ATOM 9682 C CA . GLN F 1 151 ? 5.99792 47.19451 -45.96636 1.000 53.37171 143 GLN F CA 1
ATOM 9683 C C . GLN F 1 151 ? 5.06790 48.40450 -46.01441 1.000 53.39627 143 GLN F C 1
ATOM 9684 O O . GLN F 1 151 ? 4.07003 48.42962 -45.30022 1.000 51.33124 143 GLN F O 1
ATOM 9690 N N . HIS F 1 152 ? 5.35573 49.38434 -46.87764 1.000 49.80607 144 HIS F N 1
ATOM 9691 C CA . HIS F 1 152 ? 4.50871 50.56532 -46.92370 1.000 51.82759 144 HIS F CA 1
ATOM 9692 C C . HIS F 1 152 ? 3.10161 50.20922 -47.43137 1.000 52.00397 144 HIS F C 1
ATOM 9693 O O . HIS F 1 152 ? 2.12369 50.78629 -46.97929 1.000 55.27646 144 HIS F O 1
ATOM 9700 N N . TYR F 1 153 ? 2.98645 49.23905 -48.33517 1.000 51.86084 145 TYR F N 1
ATOM 9701 C CA . TYR F 1 153 ? 1.70137 48.74395 -48.79783 1.000 54.17580 145 TYR F CA 1
ATOM 9702 C C . TYR F 1 153 ? 0.86259 48.15715 -47.65857 1.000 59.76295 145 TYR F C 1
ATOM 9703 O O . TYR F 1 153 ? -0.35741 48.27415 -47.64736 1.000 57.21978 145 TYR F O 1
ATOM 9712 N N . ASP F 1 154 ? 1.50177 47.45033 -46.72756 1.000 60.29664 146 ASP F N 1
ATOM 9713 C CA . ASP F 1 154 ? 0.76098 46.80552 -45.65830 1.000 60.09652 146 ASP F CA 1
ATOM 9714 C C . ASP F 1 154 ? 0.31816 47.86670 -44.65341 1.000 63.76019 146 ASP F C 1
ATOM 9715 O O . ASP F 1 154 ? -0.78074 47.77379 -44.11418 1.000 64.13693 146 ASP F O 1
ATOM 9720 N N . GLN F 1 155 ? 1.22519 48.87575 -44.43577 1.000 57.22057 147 GLN F N 1
ATOM 9721 C CA . GLN F 1 155 ? 0.98540 49.82096 -43.31090 1.000 56.43521 147 GLN F CA 1
ATOM 9722 C C . GLN F 1 155 ? 0.23031 51.09788 -43.68399 1.000 57.02389 147 GLN F C 1
ATOM 9723 O O . GLN F 1 155 ? -0.39652 51.67704 -42.78898 1.000 55.80499 147 GLN F O 1
ATOM 9729 N N . ASP F 1 156 ? 0.23908 51.50165 -44.92007 1.000 54.22235 148 ASP F N 1
ATOM 9730 C CA . ASP F 1 156 ? -0.32601 52.77757 -45.34319 1.000 56.84700 148 ASP F CA 1
ATOM 9731 C C . ASP F 1 156 ? -1.56818 52.52640 -46.21191 1.000 59.42488 148 ASP F C 1
ATOM 9732 O O . ASP F 1 156 ? -1.46239 52.12519 -47.38086 1.000 56.18525 148 ASP F O 1
ATOM 9737 N N . ALA F 1 157 ? -2.75707 52.75650 -45.62673 1.000 61.31369 149 ALA F N 1
ATOM 9738 C CA . ALA F 1 157 ? -4.01120 52.54636 -46.32645 1.000 57.94014 149 ALA F CA 1
ATOM 9739 C C . ALA F 1 157 ? -4.05744 53.43213 -47.57361 1.000 57.68851 149 ALA F C 1
ATOM 9740 O O . ALA F 1 157 ? -4.43464 52.94893 -48.64245 1.000 56.25476 149 ALA F O 1
ATOM 9742 N N . ALA F 1 158 ? -3.65042 54.70416 -47.41792 1.000 57.41148 150 ALA F N 1
ATOM 9743 C CA . ALA F 1 158 ? -3.66863 55.71596 -48.47410 1.000 55.98423 150 ALA F CA 1
ATOM 9744 C C . ALA F 1 158 ? -2.80286 55.31275 -49.67719 1.000 58.10908 150 ALA F C 1
ATOM 9745 O O . ALA F 1 158 ? -3.21908 55.44353 -50.83714 1.000 54.08251 150 ALA F O 1
ATOM 9747 N N . PHE F 1 159 ? -1.58280 54.84081 -49.38734 1.000 56.80447 151 PHE F N 1
ATOM 9748 C CA . PHE F 1 159 ? -0.66599 54.36763 -50.41742 1.000 56.46726 151 PHE F CA 1
ATOM 9749 C C . PHE F 1 159 ? -1.22110 53.10651 -51.06909 1.000 55.19088 151 PHE F C 1
ATOM 9750 O O . PHE F 1 159 ? -1.13833 52.93928 -52.28607 1.000 56.76842 151 PHE F O 1
ATOM 9758 N N . ARG F 1 160 ? -1.81094 52.23865 -50.23981 1.000 56.57851 152 ARG F N 1
ATOM 9759 C CA . ARG F 1 160 ? -2.30601 50.93957 -50.67348 1.000 56.88677 152 ARG F CA 1
ATOM 9760 C C . ARG F 1 160 ? -3.56217 51.05940 -51.53126 1.000 56.65240 152 ARG F C 1
ATOM 9761 O O . ARG F 1 160 ? -3.79332 50.20025 -52.35806 1.000 56.52604 152 ARG F O 1
ATOM 9769 N N . GLY F 1 161 ? -4.40714 52.07043 -51.31329 1.000 58.27976 153 GLY F N 1
ATOM 9770 C CA . GLY F 1 161 ? -5.59330 52.22527 -52.14210 1.000 57.90687 153 GLY F CA 1
ATOM 9771 C C . GLY F 1 161 ? -5.21657 52.65801 -53.55925 1.000 62.27701 153 GLY F C 1
ATOM 9772 O O . GLY F 1 161 ? -5.73375 52.13682 -54.54905 1.000 61.17020 153 GLY F O 1
ATOM 9773 N N . SER F 1 162 ? -4.30659 53.63901 -53.61860 1.000 61.88269 154 SER F N 1
ATOM 9774 C CA . SER F 1 162 ? -3.71482 54.13079 -54.84880 1.000 55.44072 154 SER F CA 1
ATOM 9775 C C . SER F 1 162 ? -3.19897 52.96064 -55.68068 1.000 54.92429 154 SER F C 1
ATOM 9776 O O . SER F 1 162 ? -3.50719 52.85142 -56.87161 1.000 55.87680 154 SER F O 1
ATOM 9779 N N . VAL F 1 163 ? -2.42984 52.07877 -55.02467 1.000 56.62736 155 VAL F N 1
ATOM 9780 C CA . VAL F 1 163 ? -1.76796 50.96765 -55.69759 1.000 57.74132 155 VAL F CA 1
ATOM 9781 C C . VAL F 1 163 ? -2.80704 49.95354 -56.20720 1.000 63.40160 155 VAL F C 1
ATOM 9782 O O . VAL F 1 163 ? -2.63124 49.34035 -57.26812 1.000 61.08825 155 VAL F O 1
ATOM 9786 N N . GLU F 1 164 ? -3.88490 49.72268 -55.44096 1.000 65.86680 156 GLU F N 1
ATOM 9787 C CA . GLU F 1 164 ? -4.83996 48.67960 -55.80958 1.000 67.01964 156 GLU F CA 1
ATOM 9788 C C . GLU F 1 164 ? -5.98212 49.26843 -56.64948 1.000 68.22309 156 GLU F C 1
ATOM 9789 O O . GLU F 1 164 ? -6.82620 48.50634 -57.11418 1.000 73.57878 156 GLU F O 1
ATOM 9795 N N . ALA F 1 165 ? -5.93019 50.58738 -56.92973 1.000 68.75583 157 ALA F N 1
ATOM 9796 C CA . ALA F 1 165 ? -6.93634 51.32223 -57.69268 1.000 73.33985 157 ALA F CA 1
ATOM 9797 C C . ALA F 1 165 ? -7.08160 50.80297 -59.12455 1.000 81.24283 157 ALA F C 1
ATOM 9798 O O . ALA F 1 165 ? -8.20669 50.63287 -59.59931 1.000 81.76609 157 ALA F O 1
ATOM 9800 N N . PHE F 1 166 ? -5.96874 50.58785 -59.83972 1.000 86.75588 158 PHE F N 1
ATOM 9801 C CA . PHE F 1 166 ? -6.11399 50.07160 -61.19060 1.000 86.09246 158 PHE F CA 1
ATOM 9802 C C . PHE F 1 166 ? -6.86096 48.74361 -61.10121 1.000 90.43529 158 PHE F C 1
ATOM 9803 O O . PHE F 1 166 ? -7.76911 48.49345 -61.89000 1.000 95.02662 158 PHE F O 1
ATOM 9811 N N . GLY F 1 167 ? -6.54276 47.94880 -60.07113 1.000 83.71888 159 GLY F N 1
ATOM 9812 C CA . GLY F 1 167 ? -7.05572 46.59382 -59.94878 1.000 83.26460 159 GLY F CA 1
ATOM 9813 C C . GLY F 1 167 ? -8.53265 46.49388 -59.55848 1.000 82.49664 159 GLY F C 1
ATOM 9814 O O . GLY F 1 167 ? -9.00058 45.39392 -59.27219 1.000 78.06251 159 GLY F O 1
ATOM 9815 N N . ARG F 1 168 ? -9.26766 47.61787 -59.55255 1.000 81.75602 160 ARG F N 1
ATOM 9816 C CA . ARG F 1 168 ? -10.67659 47.60992 -59.18628 1.000 79.47932 160 ARG F CA 1
ATOM 9817 C C . ARG F 1 168 ? -11.50681 48.16270 -60.35323 1.000 78.59933 160 ARG F C 1
ATOM 9818 O O . ARG F 1 168 ? -11.47701 47.52250 -61.43112 1.000 77.41645 160 ARG F O 1
ATOM 9826 N N . LEU F 1 183 ? -12.40552 36.77486 -54.04996 1.000 99.64503 175 LEU F N 1
ATOM 9827 C CA . LEU F 1 183 ? -12.64071 37.91268 -54.98712 1.000 97.46280 175 LEU F CA 1
ATOM 9828 C C . LEU F 1 183 ? -11.64367 39.04274 -54.71652 1.000 96.39351 175 LEU F C 1
ATOM 9829 O O . LEU F 1 183 ? -11.37684 39.83958 -55.61572 1.000 96.13905 175 LEU F O 1
ATOM 9834 N N . ASP F 1 184 ? -11.09143 39.09097 -53.48963 1.000 93.13776 176 ASP F N 1
ATOM 9835 C CA . ASP F 1 184 ? -10.07037 40.05305 -53.10000 1.000 83.83102 176 ASP F CA 1
ATOM 9836 C C . ASP F 1 184 ? -8.69145 39.58698 -53.55918 1.000 84.51682 176 ASP F C 1
ATOM 9837 O O . ASP F 1 184 ? -7.85953 40.41192 -53.94049 1.000 80.50219 176 ASP F O 1
ATOM 9839 N N . HIS F 1 185 ? -8.47444 38.26499 -53.53597 1.000 86.41441 177 HIS F N 1
ATOM 9840 C CA . HIS F 1 185 ? -7.16046 37.65697 -53.71711 1.000 84.22059 177 HIS F CA 1
ATOM 9841 C C . HIS F 1 185 ? -6.60273 37.90771 -55.12926 1.000 83.25481 177 HIS F C 1
ATOM 9842 O O . HIS F 1 185 ? -5.40377 37.74268 -55.33146 1.000 81.72770 177 HIS F O 1
ATOM 9849 N N . ARG F 1 186 ? -7.43592 38.31852 -56.10418 1.000 80.95401 178 ARG F N 1
ATOM 9850 C CA . ARG F 1 186 ? -6.96018 38.64528 -57.44833 1.000 80.70977 178 ARG F CA 1
ATOM 9851 C C . ARG F 1 186 ? -6.46720 40.09027 -57.51069 1.000 75.72689 178 ARG F C 1
ATOM 9852 O O . ARG F 1 186 ? -5.52034 40.38515 -58.22992 1.000 77.07872 178 ARG F O 1
ATOM 9860 N N . ILE F 1 187 ? -7.12607 40.99140 -56.77473 1.000 75.01336 179 ILE F N 1
ATOM 9861 C CA . ILE F 1 187 ? -6.66706 42.36643 -56.64807 1.000 75.44743 179 ILE F CA 1
ATOM 9862 C C . ILE F 1 187 ? -5.20697 42.36852 -56.19735 1.000 73.83179 179 ILE F C 1
ATOM 9863 O O . ILE F 1 187 ? -4.37110 42.98341 -56.85262 1.000 69.63342 179 ILE F O 1
ATOM 9868 N N . ARG F 1 188 ? -4.91976 41.67373 -55.08728 1.000 71.13475 180 ARG F N 1
ATOM 9869 C CA . ARG F 1 188 ? -3.61464 41.73586 -54.44453 1.000 74.31491 180 ARG F CA 1
ATOM 9870 C C . ARG F 1 188 ? -2.52782 41.24469 -55.40965 1.000 69.46736 180 ARG F C 1
ATOM 9871 O O . ARG F 1 188 ? -1.46784 41.85169 -55.49196 1.000 63.42531 180 ARG F O 1
ATOM 9879 N N . LYS F 1 189 ? -2.78495 40.16055 -56.15540 1.000 69.70900 181 LYS F N 1
ATOM 9880 C CA . LYS F 1 189 ? -1.86214 39.72237 -57.19549 1.000 69.65720 181 LYS F CA 1
ATOM 9881 C C . LYS F 1 189 ? -1.54633 40.88820 -58.12677 1.000 67.46535 181 LYS F C 1
ATOM 9882 O O . LYS F 1 189 ? -0.41541 41.03713 -58.57401 1.000 65.80697 181 LYS F O 1
ATOM 9888 N N . SER F 1 190 ? -2.55939 41.70014 -58.42973 1.000 66.32762 182 SER F N 1
ATOM 9889 C CA . SER F 1 190 ? -2.39758 42.79396 -59.37196 1.000 64.59951 182 SER F CA 1
ATOM 9890 C C . SER F 1 190 ? -1.59947 43.94308 -58.75432 1.000 58.92100 182 SER F C 1
ATOM 9891 O O . SER F 1 190 ? -0.77160 44.55197 -59.42359 1.000 56.49911 182 SER F O 1
ATOM 9894 N N . SER F 1 191 ? -1.82023 44.23132 -57.46733 1.000 54.79241 183 SER F N 1
ATOM 9895 C CA . SER F 1 191 ? -1.03011 45.23145 -56.78167 1.000 55.19866 183 SER F CA 1
ATOM 9896 C C . SER F 1 191 ? 0.45790 44.82148 -56.72487 1.000 53.26897 183 SER F C 1
ATOM 9897 O O . SER F 1 191 ? 1.34489 45.66448 -56.78120 1.000 48.87232 183 SER F O 1
ATOM 9900 N N . GLU F 1 192 ? 0.72794 43.51951 -56.58568 1.000 51.42700 184 GLU F N 1
ATOM 9901 C CA . GLU F 1 192 ? 2.06395 42.94952 -56.57683 1.000 46.20509 184 GLU F CA 1
ATOM 9902 C C . GLU F 1 192 ? 2.81570 43.26228 -57.89103 1.000 43.71572 184 GLU F C 1
ATOM 9903 O O . GLU F 1 192 ? 4.02570 43.48030 -57.87430 1.000 40.50237 184 GLU F O 1
ATOM 9909 N N . TYR F 1 193 ? 2.11948 43.35207 -59.03592 1.000 45.72073 185 TYR F N 1
ATOM 9910 C CA . TYR F 1 193 ? 2.74724 43.76584 -60.28011 1.000 41.90948 185 TYR F CA 1
ATOM 9911 C C . TYR F 1 193 ? 3.30025 45.19487 -60.16648 1.000 40.61592 185 TYR F C 1
ATOM 9912 O O . TYR F 1 193 ? 4.41816 45.46879 -60.61374 1.000 36.20186 185 TYR F O 1
ATOM 9921 N N . PHE F 1 194 ? 2.51236 46.09497 -59.56350 1.000 39.02048 186 PHE F N 1
ATOM 9922 C CA . PHE F 1 194 ? 2.91537 47.47400 -59.40583 1.000 40.09751 186 PHE F CA 1
ATOM 9923 C C . PHE F 1 194 ? 4.10256 47.59419 -58.44007 1.000 40.22285 186 PHE F C 1
ATOM 9924 O O . PHE F 1 194 ? 5.00750 48.39216 -58.67239 1.000 37.27373 186 PHE F O 1
ATOM 9932 N N . LEU F 1 195 ? 4.11376 46.79639 -57.36993 1.000 38.77717 187 LEU F N 1
ATOM 9933 C CA . LEU F 1 195 ? 5.18495 46.86758 -56.39015 1.000 39.05755 187 LEU F CA 1
ATOM 9934 C C . LEU F 1 195 ? 6.48284 46.32748 -56.98429 1.000 35.81498 187 LEU F C 1
ATOM 9935 O O . LEU F 1 195 ? 7.54589 46.87154 -56.72859 1.000 31.93918 187 LEU F O 1
ATOM 9940 N N . GLU F 1 196 ? 6.39870 45.25234 -57.78008 1.000 36.40195 188 GLU F N 1
ATOM 9941 C CA . GLU F 1 196 ? 7.58458 44.75622 -58.45821 1.000 34.35104 188 GLU F CA 1
ATOM 9942 C C . GLU F 1 196 ? 8.11639 45.84605 -59.40251 1.000 32.64935 188 GLU F C 1
ATOM 9943 O O . GLU F 1 196 ? 9.30638 46.16006 -59.40979 1.000 33.55845 188 GLU F O 1
ATOM 9949 N N . GLU F 1 197 ? 7.21824 46.44790 -60.17045 1.000 33.34256 189 GLU F N 1
ATOM 9950 C CA . GLU F 1 197 ? 7.56203 47.38871 -61.22969 1.000 34.13135 189 GLU F CA 1
ATOM 9951 C C . GLU F 1 197 ? 8.23712 48.64582 -60.66705 1.000 31.02317 189 GLU F C 1
ATOM 9952 O O . GLU F 1 197 ? 9.28204 49.07175 -61.11633 1.000 32.01707 189 GLU F O 1
ATOM 9958 N N . PHE F 1 198 ? 7.64732 49.20301 -59.62304 1.000 32.90994 190 PHE F N 1
ATOM 9959 C CA . PHE F 1 198 ? 8.11843 50.40413 -58.97935 1.000 33.00079 190 PHE F CA 1
ATOM 9960 C C . PHE F 1 198 ? 9.46356 50.16226 -58.31756 1.000 28.68774 190 PHE F C 1
ATOM 9961 O O . PHE F 1 198 ? 10.27656 51.06328 -58.24788 1.000 26.51363 190 PHE F O 1
ATOM 9969 N N . ALA F 1 199 ? 9.67667 48.95636 -57.78338 1.000 29.98162 191 ALA F N 1
ATOM 9970 C CA . ALA F 1 199 ? 10.94479 48.64849 -57.14156 1.000 28.70252 191 ALA F CA 1
ATOM 9971 C C . ALA F 1 199 ? 12.06759 48.68931 -58.18878 1.000 29.51877 191 ALA F C 1
ATOM 9972 O O . ALA F 1 199 ? 13.13163 49.26036 -57.95109 1.000 29.91269 191 ALA F O 1
ATOM 9974 N N . ILE F 1 200 ? 11.79238 48.09709 -59.35862 1.000 25.45807 192 ILE F N 1
ATOM 9975 C CA . ILE F 1 200 ? 12.68716 48.12589 -60.49780 1.000 30.63960 192 ILE F CA 1
ATOM 9976 C C . ILE F 1 200 ? 12.93306 49.55980 -60.97111 1.000 27.88885 192 ILE F C 1
ATOM 9977 O O . ILE F 1 200 ? 14.07800 49.90576 -61.24939 1.000 28.46853 192 ILE F O 1
ATOM 9982 N N . PHE F 1 201 ? 11.86702 50.35777 -61.12705 1.000 29.31470 193 PHE F N 1
ATOM 9983 C CA . PHE F 1 201 ? 12.02593 51.72968 -61.57434 1.000 31.14817 193 PHE F CA 1
ATOM 9984 C C . PHE F 1 201 ? 12.95710 52.47087 -60.61665 1.000 30.24897 193 PHE F C 1
ATOM 9985 O O . PHE F 1 201 ? 13.81601 53.22880 -61.04595 1.000 28.18773 193 PHE F O 1
ATOM 9993 N N . ALA F 1 202 ? 12.80135 52.23211 -59.30958 1.000 26.90604 194 ALA F N 1
ATOM 9994 C CA . ALA F 1 202 ? 13.65153 52.88330 -58.33986 1.000 25.71737 194 ALA F CA 1
ATOM 9995 C C . ALA F 1 202 ? 15.09551 52.40428 -58.47504 1.000 25.70122 194 ALA F C 1
ATOM 9996 O O . ALA F 1 202 ? 16.02353 53.21032 -58.31637 1.000 26.54584 194 ALA F O 1
ATOM 9998 N N . CYS F 1 203 ? 15.30247 51.10224 -58.73884 1.000 25.62150 195 CYS F N 1
ATOM 9999 C CA . CYS F 1 203 ? 16.66343 50.62620 -58.98501 1.000 31.22752 195 CYS F CA 1
ATOM 10000 C C . CYS F 1 203 ? 17.34821 51.39400 -60.11528 1.000 28.16664 195 CYS F C 1
ATOM 10001 O O . CYS F 1 203 ? 18.55122 51.63003 -60.04255 1.000 29.90613 195 CYS F O 1
ATOM 10004 N N . LEU F 1 204 ? 16.63100 51.65079 -61.20019 1.000 27.28368 196 LEU F N 1
ATOM 10005 C CA . LEU F 1 204 ? 17.21777 52.29658 -62.37642 1.000 29.38705 196 LEU F CA 1
ATOM 10006 C C . LEU F 1 204 ? 17.46681 53.77863 -62.11574 1.000 26.98411 196 LEU F C 1
ATOM 10007 O O . LEU F 1 204 ? 18.47572 54.34256 -62.55404 1.000 29.68844 196 LEU F O 1
ATOM 10012 N N . GLN F 1 205 ? 16.55694 54.37877 -61.35668 1.000 29.42552 197 GLN F N 1
ATOM 10013 C CA . GLN F 1 205 ? 16.63800 55.78183 -61.01696 1.000 29.97487 197 GLN F CA 1
ATOM 10014 C C . GLN F 1 205 ? 17.93514 56.02598 -60.25625 1.000 28.52423 197 GLN F C 1
ATOM 10015 O O . GLN F 1 205 ? 18.57609 57.05495 -60.45256 1.000 27.40210 197 GLN F O 1
ATOM 10021 N N . ARG F 1 206 ? 18.29431 55.08115 -59.37114 1.000 27.45142 198 ARG F N 1
ATOM 10022 C CA . ARG F 1 206 ? 19.46147 55.22632 -58.51739 1.000 26.10885 198 ARG F CA 1
ATOM 10023 C C . ARG F 1 206 ? 20.75536 54.70721 -59.13654 1.000 26.20592 198 ARG F C 1
ATOM 10024 O O . ARG F 1 206 ? 21.80447 54.89333 -58.52777 1.000 26.18602 198 ARG F O 1
ATOM 10032 N N . THR F 1 207 ? 20.73214 54.11599 -60.33642 1.000 26.33421 199 THR F N 1
ATOM 10033 C CA . THR F 1 207 ? 21.92504 53.50290 -60.89954 1.000 26.42448 199 THR F CA 1
ATOM 10034 C C . THR F 1 207 ? 22.19977 54.11564 -62.28170 1.000 28.65273 199 THR F C 1
ATOM 10035 O O . THR F 1 207 ? 22.72061 53.44449 -63.16267 1.000 26.86056 199 THR F O 1
ATOM 10039 N N . GLY F 1 208 ? 21.88373 55.40761 -62.45688 1.000 27.00858 200 GLY F N 1
ATOM 10040 C CA . GLY F 1 208 ? 22.38051 56.18340 -63.59312 1.000 28.42669 200 GLY F CA 1
ATOM 10041 C C . GLY F 1 208 ? 21.29732 56.65321 -64.56700 1.000 34.30194 200 GLY F C 1
ATOM 10042 O O . GLY F 1 208 ? 21.62713 57.33204 -65.53219 1.000 30.02617 200 GLY F O 1
ATOM 10043 N N . SER F 1 209 ? 20.01537 56.34525 -64.29070 1.000 29.49589 201 SER F N 1
ATOM 10044 C CA . SER F 1 209 ? 18.92119 56.59807 -65.21654 1.000 29.60711 201 SER F CA 1
ATOM 10045 C C . SER F 1 209 ? 17.80932 57.37519 -64.51047 1.000 30.02822 201 SER F C 1
ATOM 10046 O O . SER F 1 209 ? 16.73437 56.85223 -64.26717 1.000 33.85738 201 SER F O 1
ATOM 10049 N N . PRO F 1 210 ? 18.01338 58.65627 -64.13275 1.000 33.59096 202 PRO F N 1
ATOM 10050 C CA . PRO F 1 210 ? 17.02853 59.36441 -63.32969 1.000 28.82808 202 PRO F CA 1
ATOM 10051 C C . PRO F 1 210 ? 15.70939 59.70227 -64.01350 1.000 32.81356 202 PRO F C 1
ATOM 10052 O O . PRO F 1 210 ? 14.76453 59.99639 -63.30538 1.000 31.24310 202 PRO F O 1
ATOM 10056 N N . VAL F 1 211 ? 15.63914 59.63602 -65.35948 1.000 29.34120 203 VAL F N 1
ATOM 10057 C CA . VAL F 1 211 ? 14.45099 60.00087 -66.11732 1.000 27.93833 203 VAL F CA 1
ATOM 10058 C C . VAL F 1 211 ? 13.89389 58.73475 -66.75498 1.000 29.44763 203 VAL F C 1
ATOM 10059 O O . VAL F 1 211 ? 14.55773 58.14059 -67.60900 1.000 33.32470 203 VAL F O 1
ATOM 10063 N N . MET F 1 212 ? 12.65195 58.38580 -66.40268 1.000 27.78346 204 MET F N 1
ATOM 10064 C CA . MET F 1 212 ? 11.90283 57.34867 -67.08635 1.000 27.80345 204 MET F CA 1
ATOM 10065 C C . MET F 1 212 ? 11.09761 57.95844 -68.24931 1.000 28.14097 204 MET F C 1
ATOM 10066 O O . MET F 1 212 ? 10.37363 58.92447 -68.08935 1.000 30.39573 204 MET F O 1
ATOM 10071 N N . VAL F 1 213 ? 11.19739 57.35723 -69.42522 1.000 30.09925 205 VAL F N 1
ATOM 10072 C CA . VAL F 1 213 ? 10.30318 57.64702 -70.53510 1.000 29.67297 205 VAL F CA 1
ATOM 10073 C C . VAL F 1 213 ? 9.31616 56.48697 -70.71870 1.000 30.32130 205 VAL F C 1
ATOM 10074 O O . VAL F 1 213 ? 9.71617 55.32898 -70.70656 1.000 33.20263 205 VAL F O 1
ATOM 10078 N N . TYR F 1 214 ? 8.02911 56.78792 -70.95551 1.000 28.69151 206 TYR F N 1
ATOM 10079 C CA . TYR F 1 214 ? 7.05208 55.72888 -71.12613 1.000 28.68367 206 TYR F CA 1
ATOM 10080 C C . TYR F 1 214 ? 5.82595 56.30374 -71.82501 1.000 32.84745 206 TYR F C 1
ATOM 10081 O O . TYR F 1 214 ? 5.40700 57.40679 -71.50013 1.000 32.35611 206 TYR F O 1
ATOM 10090 N N . PRO F 1 215 ? 5.18078 55.56056 -72.74275 1.000 33.66559 207 PRO F N 1
ATOM 10091 C CA . PRO F 1 215 ? 3.95266 56.02043 -73.38060 1.000 36.67941 207 PRO F CA 1
ATOM 10092 C C . PRO F 1 215 ? 2.74883 55.84860 -72.44734 1.000 37.15720 207 PRO F C 1
ATOM 10093 O O . PRO F 1 215 ? 1.86680 55.04254 -72.68903 1.000 37.23960 207 PRO F O 1
ATOM 10097 N N . GLY F 1 216 ? 2.70503 56.62379 -71.36948 1.000 38.40902 208 GLY F N 1
ATOM 10098 C CA . GLY F 1 216 ? 1.63021 56.46096 -70.40824 1.000 38.10687 208 GLY F CA 1
ATOM 10099 C C . GLY F 1 216 ? 2.04446 57.05521 -69.07343 1.000 40.15760 208 GLY F C 1
ATOM 10100 O O . GLY F 1 216 ? 3.17448 57.50525 -68.93673 1.000 39.34467 208 GLY F O 1
ATOM 10101 N N . SER F 1 217 ? 1.12464 57.06038 -68.10826 1.000 40.09082 209 SER F N 1
ATOM 10102 C CA . SER F 1 217 ? 1.38488 57.65563 -66.80642 1.000 41.68137 209 SER F CA 1
ATOM 10103 C C . SER F 1 217 ? 1.15910 56.61282 -65.71818 1.000 39.64303 209 SER F C 1
ATOM 10104 O O . SER F 1 217 ? 0.53006 55.58377 -65.97087 1.000 38.87127 209 SER F O 1
ATOM 10107 N N . PHE F 1 218 ? 1.68132 56.91305 -64.53034 1.000 39.20707 210 PHE F N 1
ATOM 10108 C CA . PHE F 1 218 ? 1.55855 56.06226 -63.36116 1.000 39.90006 210 PHE F CA 1
ATOM 10109 C C . PHE F 1 218 ? 1.01976 56.91947 -62.22721 1.000 39.91730 210 PHE F C 1
ATOM 10110 O O . PHE F 1 218 ? 1.76286 57.69858 -61.63450 1.000 42.05776 210 PHE F O 1
ATOM 10118 N N . SER F 1 219 ? -0.27819 56.76651 -61.94994 1.000 42.43461 211 SER F N 1
ATOM 10119 C CA . SER F 1 219 ? -0.96700 57.50569 -60.90595 1.000 43.64479 211 SER F CA 1
ATOM 10120 C C . SER F 1 219 ? -0.12376 57.63094 -59.63713 1.000 42.00452 211 SER F C 1
ATOM 10121 O O . SER F 1 219 ? 0.12732 58.73702 -59.16538 1.000 43.55335 211 SER F O 1
ATOM 10124 N N . THR F 1 220 ? 0.28935 56.49404 -59.08600 1.000 39.26051 212 THR F N 1
ATOM 10125 C CA . THR F 1 220 ? 0.89060 56.44429 -57.76910 1.000 46.07067 212 THR F CA 1
ATOM 10126 C C . THR F 1 220 ? 2.25360 57.13830 -57.76649 1.000 43.73581 212 THR F C 1
ATOM 10127 O O . THR F 1 220 ? 2.68078 57.69749 -56.75767 1.000 42.26469 212 THR F O 1
ATOM 10131 N N . LEU F 1 221 ? 2.96539 57.04410 -58.88260 1.000 42.53054 213 LEU F N 1
ATOM 10132 C CA . LEU F 1 221 ? 4.29837 57.62910 -58.96296 1.000 41.25679 213 LEU F CA 1
ATOM 10133 C C . LEU F 1 221 ? 4.12735 59.13809 -58.98021 1.000 41.04704 213 LEU F C 1
ATOM 10134 O O . LEU F 1 221 ? 4.83348 59.86123 -58.27548 1.000 42.05161 213 LEU F O 1
ATOM 10139 N N . SER F 1 222 ? 3.15520 59.57794 -59.78311 1.000 42.77909 214 SER F N 1
ATOM 10140 C CA . SER F 1 222 ? 2.86016 60.99191 -59.92031 1.000 46.12109 214 SER F CA 1
ATOM 10141 C C . SER F 1 222 ? 2.47841 61.56516 -58.55235 1.000 46.57244 214 SER F C 1
ATOM 10142 O O . SER F 1 222 ? 3.00248 62.60824 -58.14864 1.000 43.60666 214 SER F O 1
ATOM 10145 N N . GLU F 1 223 ? 1.64156 60.82429 -57.81705 1.000 45.00227 215 GLU F N 1
ATOM 10146 C CA . GLU F 1 223 ? 1.22280 61.23953 -56.48905 1.000 48.01797 215 GLU F CA 1
ATOM 10147 C C . GLU F 1 223 ? 2.45497 61.33070 -55.59530 1.000 48.26396 215 GLU F C 1
ATOM 10148 O O . GLU F 1 223 ? 2.65108 62.36282 -54.95953 1.000 49.95396 215 GLU F O 1
ATOM 10154 N N . ILE F 1 224 ? 3.29698 60.27471 -55.58326 1.000 48.52849 216 ILE F N 1
ATOM 10155 C CA . ILE F 1 224 ? 4.50014 60.27288 -54.75949 1.000 47.59403 216 ILE F CA 1
ATOM 10156 C C . ILE F 1 224 ? 5.33708 61.53183 -55.03788 1.000 46.89860 216 ILE F C 1
ATOM 10157 O O . ILE F 1 224 ? 5.86925 62.14401 -54.11309 1.000 48.79513 216 ILE F O 1
ATOM 10162 N N . ALA F 1 225 ? 5.48183 61.92160 -56.30598 1.000 46.96481 217 ALA F N 1
ATOM 10163 C CA . ALA F 1 225 ? 6.34176 63.05354 -56.64935 1.000 53.02779 217 ALA F CA 1
ATOM 10164 C C . ALA F 1 225 ? 5.67681 64.38760 -56.29147 1.000 54.28765 217 ALA F C 1
ATOM 10165 O O . ALA F 1 225 ? 6.40185 65.35765 -56.06779 1.000 52.20566 217 ALA F O 1
ATOM 10167 N N . GLN F 1 226 ? 4.32783 64.40261 -56.20922 1.000 60.26655 218 GLN F N 1
ATOM 10168 C CA . GLN F 1 226 ? 3.52690 65.54868 -55.78328 1.000 60.51502 218 GLN F CA 1
ATOM 10169 C C . GLN F 1 226 ? 3.44219 65.65896 -54.25728 1.000 63.35984 218 GLN F C 1
ATOM 10170 O O . GLN F 1 226 ? 2.83528 66.59205 -53.74134 1.000 64.63666 218 GLN F O 1
ATOM 10176 N N . GLY F 1 227 ? 3.99333 64.68010 -53.53721 1.000 58.13921 219 GLY F N 1
ATOM 10177 C CA . GLY F 1 227 ? 4.09561 64.74137 -52.08624 1.000 56.56689 219 GLY F CA 1
ATOM 10178 C C . GLY F 1 227 ? 2.95675 64.00949 -51.37089 1.000 59.05804 219 GLY F C 1
ATOM 10179 O O . GLY F 1 227 ? 2.88598 64.01571 -50.14688 1.000 60.21759 219 GLY F O 1
ATOM 10180 N N . LYS F 1 228 ? 2.08261 63.31634 -52.10659 1.000 55.83873 220 LYS F N 1
ATOM 10181 C CA . LYS F 1 228 ? 0.87173 62.79245 -51.49127 1.000 55.73853 220 LYS F CA 1
ATOM 10182 C C . LYS F 1 228 ? 1.05586 61.39656 -50.88305 1.000 54.78617 220 LYS F C 1
ATOM 10183 O O . LYS F 1 228 ? 0.06391 60.71760 -50.65173 1.000 54.19143 220 LYS F O 1
ATOM 10189 N N . HIS F 1 229 ? 2.29391 60.94662 -50.62920 1.000 54.49915 221 HIS F N 1
ATOM 10190 C CA . HIS F 1 229 ? 2.52606 59.68775 -49.92701 1.000 51.98684 221 HIS F CA 1
ATOM 10191 C C . HIS F 1 229 ? 3.90918 59.74888 -49.29428 1.000 53.11253 221 HIS F C 1
ATOM 10192 O O . HIS F 1 229 ? 4.79112 58.94883 -49.61430 1.000 55.42382 221 HIS F O 1
ATOM 10199 N N . PRO F 1 230 ? 4.12435 60.70105 -48.35950 1.000 53.58076 222 PRO F N 1
ATOM 10200 C CA . PRO F 1 230 ? 5.46643 61.03415 -47.88581 1.000 51.34632 222 PRO F CA 1
ATOM 10201 C C . PRO F 1 230 ? 6.18057 59.87729 -47.19673 1.000 52.27638 222 PRO F C 1
ATOM 10202 O O . PRO F 1 230 ? 7.37262 59.98235 -46.92698 1.000 52.15922 222 PRO F O 1
ATOM 10206 N N . GLY F 1 231 ? 5.45663 58.77233 -46.93439 1.000 51.42962 223 GLY F N 1
ATOM 10207 C CA . GLY F 1 231 ? 6.07275 57.58644 -46.36329 1.000 53.05590 223 GLY F CA 1
ATOM 10208 C C . GLY F 1 231 ? 6.71056 56.67325 -47.41324 1.000 53.47639 223 GLY F C 1
ATOM 10209 O O . GLY F 1 231 ? 7.46263 55.77232 -47.06722 1.000 52.62323 223 GLY F O 1
ATOM 10210 N N . ALA F 1 232 ? 6.40132 56.88601 -48.69722 1.000 53.91221 224 ALA F N 1
ATOM 10211 C CA . ALA F 1 232 ? 6.89013 55.97283 -49.71815 1.000 48.24564 224 ALA F CA 1
ATOM 10212 C C . ALA F 1 232 ? 8.36307 56.26179 -50.00448 1.000 47.28334 224 ALA F C 1
ATOM 10213 O O . ALA F 1 232 ? 8.86812 57.34684 -49.73178 1.000 47.50365 224 ALA F O 1
ATOM 10215 N N . PRO F 1 233 ? 9.11698 55.30469 -50.56845 1.000 46.45654 225 PRO F N 1
ATOM 10216 C CA . PRO F 1 233 ? 10.53792 55.53865 -50.85376 1.000 44.21808 225 PRO F CA 1
ATOM 10217 C C . PRO F 1 233 ? 10.86978 56.86353 -51.54207 1.000 46.65371 225 PRO F C 1
ATOM 10218 O O . PRO F 1 233 ? 10.24659 57.20134 -52.54301 1.000 45.16778 225 PRO F O 1
ATOM 10222 N N . GLU F 1 234 ? 11.86487 57.58364 -50.99939 1.000 50.23177 226 GLU F N 1
ATOM 10223 C CA . GLU F 1 234 ? 12.49775 58.74953 -51.61172 1.000 52.77898 226 GLU F CA 1
ATOM 10224 C C . GLU F 1 234 ? 12.90547 58.53826 -53.07376 1.000 51.00495 226 GLU F C 1
ATOM 10225 O O . GLU F 1 234 ? 12.94731 59.47411 -53.89494 1.000 49.02338 226 GLU F O 1
ATOM 10231 N N . GLU F 1 235 ? 13.31643 57.31321 -53.37661 1.000 39.69888 227 GLU F N 1
ATOM 10232 C CA . GLU F 1 235 ? 13.89618 57.03597 -54.67667 1.000 40.45533 227 GLU F CA 1
ATOM 10233 C C . GLU F 1 235 ? 12.82898 57.27777 -55.75051 1.000 41.96586 227 GLU F C 1
ATOM 10234 O O . GLU F 1 235 ? 13.13876 57.61956 -56.89263 1.000 40.64056 227 GLU F O 1
ATOM 10240 N N . LEU F 1 236 ? 11.56305 57.08983 -55.36124 1.000 40.22175 228 LEU F N 1
ATOM 10241 C CA . LEU F 1 236 ? 10.44188 57.27065 -56.25806 1.000 41.76635 228 LEU F CA 1
ATOM 10242 C C . LEU F 1 236 ? 9.95887 58.71865 -56.26624 1.000 43.84533 228 LEU F C 1
ATOM 10243 O O . LEU F 1 236 ? 9.37268 59.16346 -57.24121 1.000 40.57173 228 LEU F O 1
ATOM 10248 N N . ARG F 1 237 ? 10.14007 59.41786 -55.14240 1.000 45.31008 229 ARG F N 1
ATOM 10249 C CA . ARG F 1 237 ? 9.89408 60.84887 -55.06162 1.000 45.51475 229 ARG F CA 1
ATOM 10250 C C . ARG F 1 237 ? 10.78389 61.61170 -56.04193 1.000 44.37493 229 ARG F C 1
ATOM 10251 O O . ARG F 1 237 ? 10.32277 62.59658 -56.62102 1.000 46.77888 229 ARG F O 1
ATOM 10259 N N . ASP F 1 238 ? 12.04085 61.16067 -56.23408 1.000 41.31687 230 ASP F N 1
ATOM 10260 C CA . ASP F 1 238 ? 12.99169 61.87352 -57.08239 1.000 42.26492 230 ASP F CA 1
ATOM 10261 C C . ASP F 1 238 ? 12.88141 61.44425 -58.54429 1.000 40.58535 230 ASP F C 1
ATOM 10262 O O . ASP F 1 238 ? 13.42624 62.10709 -59.43052 1.000 39.87238 230 ASP F O 1
ATOM 10267 N N . LEU F 1 239 ? 12.21837 60.31620 -58.81096 1.000 41.86945 231 LEU F N 1
ATOM 10268 C CA . LEU F 1 239 ? 12.06012 59.83494 -60.18084 1.000 35.26747 231 LEU F CA 1
ATOM 10269 C C . LEU F 1 239 ? 11.29895 60.86678 -61.01389 1.000 35.77651 231 LEU F C 1
ATOM 10270 O O . LEU F 1 239 ? 10.35004 61.48786 -60.53282 1.000 36.15297 231 LEU F O 1
ATOM 10275 N N . ILE F 1 240 ? 11.73471 61.03455 -62.26600 1.000 33.43058 232 ILE F N 1
ATOM 10276 C CA . ILE F 1 240 ? 11.06352 61.85136 -63.27002 1.000 33.60870 232 ILE F CA 1
ATOM 10277 C C . ILE F 1 240 ? 10.47732 60.92516 -64.33474 1.000 32.18857 232 ILE F C 1
ATOM 10278 O O . ILE F 1 240 ? 11.22023 60.10807 -64.87073 1.000 31.10753 232 ILE F O 1
ATOM 10283 N N . VAL F 1 241 ? 9.16027 61.05610 -64.60252 1.000 31.29378 233 VAL F N 1
ATOM 10284 C CA . VAL F 1 241 ? 8.44709 60.24791 -65.58223 1.000 31.37389 233 VAL F CA 1
ATOM 10285 C C . VAL F 1 241 ? 7.97688 61.21371 -66.66932 1.000 33.68674 233 VAL F C 1
ATOM 10286 O O . VAL F 1 241 ? 7.24492 62.16675 -66.38936 1.000 34.62345 233 VAL F O 1
ATOM 10290 N N . VAL F 1 242 ? 8.56666 61.05750 -67.85140 1.000 28.51120 234 VAL F N 1
ATOM 10291 C CA . VAL F 1 242 ? 8.06143 61.72627 -69.02643 1.000 31.24578 234 VAL F CA 1
ATOM 10292 C C . VAL F 1 242 ? 7.07831 60.80014 -69.72108 1.000 30.38501 234 VAL F C 1
ATOM 10293 O O . VAL F 1 242 ? 7.50420 59.82403 -70.31298 1.000 32.10522 234 VAL F O 1
ATOM 10297 N N . SER F 1 243 ? 5.77832 61.11914 -69.64589 1.000 30.66900 235 SER F N 1
ATOM 10298 C CA . SER F 1 243 ? 4.76419 60.33900 -70.33555 1.000 33.67606 235 SER F CA 1
ATOM 10299 C C . SER F 1 243 ? 4.60392 60.84774 -71.76762 1.000 35.18623 235 SER F C 1
ATOM 10300 O O . SER F 1 243 ? 4.19887 61.99470 -71.97175 1.000 33.90141 235 SER F O 1
ATOM 10303 N N . LEU F 1 244 ? 4.92274 60.00356 -72.74752 1.000 34.08589 236 LEU F N 1
ATOM 10304 C CA . LEU F 1 244 ? 4.73447 60.36630 -74.14155 1.000 34.78061 236 LEU F CA 1
ATOM 10305 C C . LEU F 1 244 ? 3.30139 60.04720 -74.60822 1.000 38.92173 236 LEU F C 1
ATOM 10306 O O . LEU F 1 244 ? 2.73646 59.00426 -74.28192 1.000 32.79688 236 LEU F O 1
ATOM 10311 N N . HIS F 1 245 ? 2.69523 60.93805 -75.41727 1.000 38.85342 237 HIS F N 1
ATOM 10312 C CA . HIS F 1 245 ? 1.49809 60.57790 -76.16798 1.000 41.50664 237 HIS F CA 1
ATOM 10313 C C . HIS F 1 245 ? 1.89382 60.28663 -77.61500 1.000 41.08500 237 HIS F C 1
ATOM 10314 O O . HIS F 1 245 ? 2.63370 61.06354 -78.18928 1.000 41.64219 237 HIS F O 1
ATOM 10321 N N . LEU F 1 246 ? 1.41671 59.19052 -78.21171 1.000 40.00518 238 LEU F N 1
ATOM 10322 C CA . LEU F 1 246 ? 1.73945 58.88327 -79.60771 1.000 44.12310 238 LEU F CA 1
ATOM 10323 C C . LEU F 1 246 ? 0.56328 59.25108 -80.53156 1.000 52.05506 238 LEU F C 1
ATOM 10324 O O . LEU F 1 246 ? -0.58464 59.25316 -80.09134 1.000 48.37281 238 LEU F O 1
ATOM 10329 N N . LYS F 1 247 ? 0.82403 59.55385 -81.81766 1.000 45.64631 239 LYS F N 1
ATOM 10330 C CA . LYS F 1 247 ? -0.26315 59.79266 -82.76450 1.000 50.84980 239 LYS F CA 1
ATOM 10331 C C . LYS F 1 247 ? 0.17658 59.50140 -84.19853 1.000 47.18247 239 LYS F C 1
ATOM 10332 O O . LYS F 1 247 ? 1.36253 59.38236 -84.48073 1.000 45.69687 239 LYS F O 1
ATOM 10338 N N . GLY F 1 248 ? -0.79359 59.38723 -85.11333 1.000 49.53177 240 GLY F N 1
ATOM 10339 C CA . GLY F 1 248 ? -0.50386 59.37896 -86.54438 1.000 49.25907 240 GLY F CA 1
ATOM 10340 C C . GLY F 1 248 ? -0.19897 60.77587 -87.07170 1.000 48.71446 240 GLY F C 1
ATOM 10341 O O . GLY F 1 248 ? 0.97796 61.01582 -87.39796 1.000 52.76731 240 GLY F O 1
ATOM 10342 N N . ARG G 1 23 ? -3.00197 16.35024 11.71710 1.000 48.93360 15 ARG G N 1
ATOM 10343 C CA . ARG G 1 23 ? -2.06910 15.44911 10.98310 1.000 59.00429 15 ARG G CA 1
ATOM 10344 C C . ARG G 1 23 ? -2.79624 14.53816 9.99115 1.000 56.79528 15 ARG G C 1
ATOM 10345 O O . ARG G 1 23 ? -3.99127 14.25931 10.10819 1.000 57.23935 15 ARG G O 1
ATOM 10353 N N . TYR G 1 24 ? -2.01032 14.06404 9.01314 1.000 53.09108 16 TYR G N 1
ATOM 10354 C CA . TYR G 1 24 ? -2.48844 13.42606 7.79618 1.000 49.77824 16 TYR G CA 1
ATOM 10355 C C . TYR G 1 24 ? -1.49858 12.35592 7.34318 1.000 47.06822 16 TYR G C 1
ATOM 10356 O O . TYR G 1 24 ? -0.29256 12.44278 7.56214 1.000 45.14616 16 TYR G O 1
ATOM 10365 N N . LYS G 1 25 ? -2.03472 11.37996 6.62423 1.000 46.03131 17 LYS G N 1
ATOM 10366 C CA . LYS G 1 25 ? -1.23686 10.35385 5.98224 1.000 43.70034 17 LYS G CA 1
ATOM 10367 C C . LYS G 1 25 ? -1.52589 10.43983 4.48524 1.000 43.75258 17 LYS G C 1
ATOM 10368 O O . LYS G 1 25 ? -2.61786 10.82695 4.09926 1.000 43.59167 17 LYS G O 1
ATOM 10374 N N . ALA G 1 26 ? -0.51695 10.15469 3.66022 1.000 38.92247 18 ALA G N 1
ATOM 10375 C CA . ALA G 1 26 ? -0.67300 10.11666 2.21123 1.000 40.77727 18 ALA G CA 1
ATOM 10376 C C . ALA G 1 26 ? -0.47118 8.69362 1.72327 1.000 41.13897 18 ALA G C 1
ATOM 10377 O O . ALA G 1 26 ? 0.30074 7.92954 2.28527 1.000 40.02833 18 ALA G O 1
ATOM 10379 N N . GLU G 1 27 ? -1.16525 8.35467 0.65430 1.000 35.71652 19 GLU G N 1
ATOM 10380 C CA . GLU G 1 27 ? -1.07043 7.03564 0.08034 1.000 41.64562 19 GLU G CA 1
ATOM 10381 C C . GLU G 1 27 ? -1.36045 7.20263 -1.40766 1.000 40.57930 19 GLU G C 1
ATOM 10382 O O . GLU G 1 27 ? -1.94834 8.20568 -1.81267 1.000 34.57706 19 GLU G O 1
ATOM 10388 N N . ILE G 1 28 ? -0.98960 6.20556 -2.20664 1.000 39.67833 20 ILE G N 1
ATOM 10389 C CA . ILE G 1 28 ? -1.30563 6.23055 -3.62963 1.000 40.06316 20 ILE G CA 1
ATOM 10390 C C . ILE G 1 28 ? -2.80466 6.04072 -3.88558 1.000 42.01333 20 ILE G C 1
ATOM 10391 O O . ILE G 1 28 ? -3.38379 4.97580 -3.63553 1.000 40.28772 20 ILE G O 1
ATOM 10396 N N . GLY G 1 29 ? -3.40456 7.07677 -4.47759 1.000 36.26279 21 GLY G N 1
ATOM 10397 C CA . GLY G 1 29 ? -4.74258 7.01192 -5.04055 1.000 40.14281 21 GLY G CA 1
ATOM 10398 C C . GLY G 1 29 ? -4.74370 6.36687 -6.42353 1.000 39.15812 21 GLY G C 1
ATOM 10399 O O . GLY G 1 29 ? -5.59281 5.55197 -6.74148 1.000 41.41042 21 GLY G O 1
ATOM 10400 N N . SER G 1 30 ? -3.76268 6.70773 -7.24757 1.000 39.61501 22 SER G N 1
ATOM 10401 C CA . SER G 1 30 ? -3.70878 6.20368 -8.60356 1.000 35.62144 22 SER G CA 1
ATOM 10402 C C . SER G 1 30 ? -2.37575 6.61250 -9.25761 1.000 38.34517 22 SER G C 1
ATOM 10403 O O . SER G 1 30 ? -1.72562 7.59543 -8.88266 1.000 34.97756 22 SER G O 1
ATOM 10406 N N . VAL G 1 31 ? -1.95688 5.82041 -10.24560 1.000 36.98114 23 VAL G N 1
ATOM 10407 C CA . VAL G 1 31 ? -0.73986 6.08924 -10.97764 1.000 37.14826 23 VAL G CA 1
ATOM 10408 C C . VAL G 1 31 ? -1.10691 6.05824 -12.46263 1.000 35.21933 23 VAL G C 1
ATOM 10409 O O . VAL G 1 31 ? -1.73204 5.10130 -12.89858 1.000 35.23593 23 VAL G O 1
ATOM 10413 N N . SER G 1 32 ? -0.78680 7.14718 -13.17867 1.000 34.94494 24 SER G N 1
ATOM 10414 C CA . SER G 1 32 ? -0.83783 7.24614 -14.62967 1.000 32.99880 24 SER G CA 1
ATOM 10415 C C . SER G 1 32 ? 0.57214 7.17195 -15.23771 1.000 38.25473 24 SER G C 1
ATOM 10416 O O . SER G 1 32 ? 1.45525 7.93186 -14.85776 1.000 35.73930 24 SER G O 1
ATOM 10419 N N . PRO G 1 33 ? 0.85901 6.27188 -16.20069 1.000 37.91424 25 PRO G N 1
ATOM 10420 C CA . PRO G 1 33 ? -0.03614 5.16398 -16.55363 1.000 40.08302 25 PRO G CA 1
ATOM 10421 C C . PRO G 1 33 ? -0.06823 4.08902 -15.47159 1.000 45.33373 25 PRO G C 1
ATOM 10422 O O . PRO G 1 33 ? 0.86777 3.97793 -14.67562 1.000 43.78527 25 PRO G O 1
ATOM 10426 N N . THR G 1 34 ? -1.14733 3.28915 -15.46254 1.000 45.99226 26 THR G N 1
ATOM 10427 C CA . THR G 1 34 ? -1.30944 2.17020 -14.53550 1.000 48.38661 26 THR G CA 1
ATOM 10428 C C . THR G 1 34 ? -0.15356 1.16406 -14.63750 1.000 51.02860 26 THR G C 1
ATOM 10429 O O . THR G 1 34 ? 0.23739 0.53004 -13.65049 1.000 48.76373 26 THR G O 1
ATOM 10433 N N . THR G 1 35 ? 0.39138 1.01495 -15.84851 1.000 50.77049 27 THR G N 1
ATOM 10434 C CA . THR G 1 35 ? 1.51227 0.11681 -16.06551 1.000 52.23083 27 THR G CA 1
ATOM 10435 C C . THR G 1 35 ? 2.67834 0.48270 -15.13656 1.000 54.49162 27 THR G C 1
ATOM 10436 O O . THR G 1 35 ? 3.49124 -0.38539 -14.82055 1.000 58.38465 27 THR G O 1
ATOM 10440 N N . SER G 1 36 ? 2.80450 1.73470 -14.65760 1.000 51.46910 28 SER G N 1
ATOM 10441 C CA . SER G 1 36 ? 4.01756 2.03158 -13.91365 1.000 46.29656 28 SER G CA 1
ATOM 10442 C C . SER G 1 36 ? 3.74862 2.12266 -12.41564 1.000 45.77034 28 SER G C 1
ATOM 10443 O O . SER G 1 36 ? 4.59770 2.61858 -11.67768 1.000 47.94119 28 SER G O 1
ATOM 10446 N N . ARG G 1 37 ? 2.69755 1.44680 -11.94459 1.000 45.35624 29 ARG G N 1
ATOM 10447 C CA . ARG G 1 37 ? 2.31860 1.49489 -10.53658 1.000 45.03052 29 ARG G CA 1
ATOM 10448 C C . ARG G 1 37 ? 3.34353 0.76279 -9.67259 1.000 49.60497 29 ARG G C 1
ATOM 10449 O O . ARG G 1 37 ? 3.60662 1.19480 -8.55661 1.000 44.36027 29 ARG G O 1
ATOM 10457 N N . ASP G 1 38 ? 3.99139 -0.28630 -10.20557 1.000 55.41788 30 ASP G N 1
ATOM 10458 C CA . ASP G 1 38 ? 5.05133 -0.98341 -9.48358 1.000 55.76962 30 ASP G CA 1
ATOM 10459 C C . ASP G 1 38 ? 6.44335 -0.66959 -10.05263 1.000 55.90498 30 ASP G C 1
ATOM 10460 O O . ASP G 1 38 ? 7.40427 -1.38870 -9.76663 1.000 60.24674 30 ASP G O 1
ATOM 10465 N N . THR G 1 39 ? 6.59445 0.39936 -10.83867 1.000 47.16188 31 THR G N 1
ATOM 10466 C CA . THR G 1 39 ? 7.90247 0.67919 -11.42072 1.000 48.87366 31 THR G CA 1
ATOM 10467 C C . THR G 1 39 ? 8.37465 2.11614 -11.16478 1.000 46.79056 31 THR G C 1
ATOM 10468 O O . THR G 1 39 ? 9.57668 2.37999 -11.22582 1.000 48.29560 31 THR G O 1
ATOM 10472 N N . PHE G 1 40 ? 7.45677 3.03126 -10.82178 1.000 42.98777 32 PHE G N 1
ATOM 10473 C CA . PHE G 1 40 ? 7.76295 4.44823 -10.73883 1.000 43.58251 32 PHE G CA 1
ATOM 10474 C C . PHE G 1 40 ? 8.92601 4.72912 -9.78287 1.000 46.30217 32 PHE G C 1
ATOM 10475 O O . PHE G 1 40 ? 9.66412 5.69602 -10.03293 1.000 41.43338 32 PHE G O 1
ATOM 10483 N N . GLU G 1 41 ? 9.08294 3.90613 -8.72385 1.000 49.00606 33 GLU G N 1
ATOM 10484 C CA . GLU G 1 41 ? 10.18598 4.04503 -7.77489 1.000 50.08200 33 GLU G CA 1
ATOM 10485 C C . GLU G 1 41 ? 11.56292 3.68585 -8.35792 1.000 53.50291 33 GLU G C 1
ATOM 10486 O O . GLU G 1 41 ? 12.57098 4.01174 -7.74396 1.000 52.00710 33 GLU G O 1
ATOM 10492 N N . ASP G 1 42 ? 11.62181 3.01380 -9.51690 1.000 48.83727 34 ASP G N 1
ATOM 10493 C CA . ASP G 1 42 ? 12.86677 2.85663 -10.25393 1.000 47.47412 34 ASP G CA 1
ATOM 10494 C C . ASP G 1 42 ? 13.58293 4.20754 -10.39599 1.000 47.35693 34 ASP G C 1
ATOM 10495 O O . ASP G 1 42 ? 14.80793 4.25439 -10.41703 1.000 50.68789 34 ASP G O 1
ATOM 10500 N N . HIS G 1 43 ? 12.84006 5.31662 -10.49601 1.000 47.12389 35 HIS G N 1
ATOM 10501 C CA . HIS G 1 43 ? 13.44721 6.62854 -10.69007 1.000 43.87905 35 HIS G CA 1
ATOM 10502 C C . HIS G 1 43 ? 13.98831 7.17752 -9.38210 1.000 45.99936 35 HIS G C 1
ATOM 10503 O O . HIS G 1 43 ? 13.40132 6.95262 -8.32408 1.000 44.60178 35 HIS G O 1
ATOM 10510 N N . ASP G 1 44 ? 15.10440 7.90238 -9.45616 1.000 44.53642 36 ASP G N 1
ATOM 10511 C CA . ASP G 1 44 ? 15.65751 8.49636 -8.24619 1.000 46.29138 36 ASP G CA 1
ATOM 10512 C C . ASP G 1 44 ? 15.17369 9.93842 -8.03122 1.000 41.50507 36 ASP G C 1
ATOM 10513 O O . ASP G 1 44 ? 15.31478 10.45644 -6.91024 1.000 33.78537 36 ASP G O 1
ATOM 10518 N N . THR G 1 45 ? 14.57073 10.57446 -9.06123 1.000 38.25395 37 THR G N 1
ATOM 10519 C CA . THR G 1 45 ? 14.09390 11.94752 -8.91526 1.000 38.16459 37 THR G CA 1
ATOM 10520 C C . THR G 1 45 ? 12.60591 12.08169 -9.27022 1.000 34.63903 37 THR G C 1
ATOM 10521 O O . THR G 1 45 ? 12.13482 11.56671 -10.28119 1.000 38.65620 37 THR G O 1
ATOM 10525 N N . CYS G 1 46 ? 11.86502 12.85581 -8.46722 1.000 35.25910 38 CYS G N 1
ATOM 10526 C CA . CYS G 1 46 ? 10.49306 13.23196 -8.81019 1.000 31.36492 38 CYS G CA 1
ATOM 10527 C C . CYS G 1 46 ? 10.35424 14.75198 -8.76024 1.000 29.48931 38 CYS G C 1
ATOM 10528 O O . CYS G 1 46 ? 11.30434 15.44988 -8.39329 1.000 33.61912 38 CYS G O 1
ATOM 10531 N N . PHE G 1 47 ? 9.16029 15.24711 -9.13122 1.000 28.28808 39 PHE G N 1
ATOM 10532 C CA . PHE G 1 47 ? 8.78347 16.61017 -8.81925 1.000 28.03075 39 PHE G CA 1
ATOM 10533 C C . PHE G 1 47 ? 7.39949 16.62235 -8.17521 1.000 28.18863 39 PHE G C 1
ATOM 10534 O O . PHE G 1 47 ? 6.52339 15.87345 -8.57516 1.000 31.21495 39 PHE G O 1
ATOM 10542 N N . LEU G 1 48 ? 7.24962 17.47540 -7.17123 1.000 27.78812 40 LEU G N 1
ATOM 10543 C CA . LEU G 1 48 ? 5.99767 17.70458 -6.48121 1.000 30.07896 40 LEU G CA 1
ATOM 10544 C C . LEU G 1 48 ? 5.44881 19.03563 -7.00223 1.000 31.26370 40 LEU G C 1
ATOM 10545 O O . LEU G 1 48 ? 6.11494 20.07855 -6.89929 1.000 31.48525 40 LEU G O 1
ATOM 10550 N N . GLY G 1 49 ? 4.27579 18.97475 -7.63120 1.000 31.37481 41 GLY G N 1
ATOM 10551 C CA . GLY G 1 49 ? 3.60792 20.16481 -8.11822 1.000 30.30761 41 GLY G CA 1
ATOM 10552 C C . GLY G 1 49 ? 2.83002 20.78794 -6.97521 1.000 27.87269 41 GLY G C 1
ATOM 10553 O O . GLY G 1 49 ? 2.12696 20.07705 -6.27017 1.000 34.09987 41 GLY G O 1
ATOM 10554 N N . VAL G 1 50 ? 3.04719 22.07692 -6.74426 1.000 32.39562 42 VAL G N 1
ATOM 10555 C CA . VAL G 1 50 ? 2.39830 22.79704 -5.66726 1.000 34.43581 42 VAL G CA 1
ATOM 10556 C C . VAL G 1 50 ? 1.45141 23.84713 -6.25727 1.000 35.01776 42 VAL G C 1
ATOM 10557 O O . VAL G 1 50 ? 1.83048 24.61906 -7.13231 1.000 32.39626 42 VAL G O 1
ATOM 10561 N N . SER G 1 51 ? 0.17142 23.79330 -5.84323 1.000 33.25424 43 SER G N 1
ATOM 10562 C CA . SER G 1 51 ? -0.81147 24.79741 -6.23124 1.000 34.75706 43 SER G CA 1
ATOM 10563 C C . SER G 1 51 ? -0.96832 25.77846 -5.07526 1.000 37.93728 43 SER G C 1
ATOM 10564 O O . SER G 1 51 ? -0.85333 25.39548 -3.91325 1.000 40.86143 43 SER G O 1
ATOM 10567 N N . LEU G 1 52 ? -1.19118 27.04948 -5.39430 1.000 36.82425 44 LEU G N 1
ATOM 10568 C CA . LEU G 1 52 ? -1.17502 28.07851 -4.37533 1.000 42.61593 44 LEU G CA 1
ATOM 10569 C C . LEU G 1 52 ? -2.60898 28.29770 -3.89830 1.000 39.11283 44 LEU G C 1
ATOM 10570 O O . LEU G 1 52 ? -3.54504 28.00879 -4.63526 1.000 37.51508 44 LEU G O 1
ATOM 10575 N N . GLU G 1 53 ? -2.75189 28.79175 -2.66231 1.000 43.26121 45 GLU G N 1
ATOM 10576 C CA . GLU G 1 53 ? -4.05284 29.05093 -2.06428 1.000 45.71092 45 GLU G CA 1
ATOM 10577 C C . GLU G 1 53 ? -4.94199 27.83503 -2.27121 1.000 46.62164 45 GLU G C 1
ATOM 10578 O O . GLU G 1 53 ? -6.08799 27.97216 -2.66819 1.000 47.39475 45 GLU G O 1
ATOM 10584 N N . ASN G 1 54 ? -4.37413 26.65097 -2.01519 1.000 45.82863 46 ASN G N 1
ATOM 10585 C CA . ASN G 1 54 ? -5.04429 25.38504 -2.24613 1.000 43.33104 46 ASN G CA 1
ATOM 10586 C C . ASN G 1 54 ? -4.87635 24.56606 -0.95911 1.000 45.04397 46 ASN G C 1
ATOM 10587 O O . ASN G 1 54 ? -3.77634 24.46795 -0.42314 1.000 44.11279 46 ASN G O 1
ATOM 10592 N N . SER G 1 55 ? -5.99740 24.01921 -0.48106 1.000 41.15614 47 SER G N 1
ATOM 10593 C CA . SER G 1 55 ? -6.13243 23.44727 0.85196 1.000 45.66996 47 SER G CA 1
ATOM 10594 C C . SER G 1 55 ? -5.48859 22.06620 0.89199 1.000 43.31833 47 SER G C 1
ATOM 10595 O O . SER G 1 55 ? -5.20863 21.53120 1.95700 1.000 47.64942 47 SER G O 1
ATOM 10598 N N . ASN G 1 56 ? -5.26570 21.48013 -0.27900 1.000 41.55278 48 ASN G N 1
ATOM 10599 C CA . ASN G 1 56 ? -4.46985 20.27403 -0.35599 1.000 41.96784 48 ASN G CA 1
ATOM 10600 C C . ASN G 1 56 ? -3.02081 20.52187 0.04396 1.000 41.43382 48 ASN G C 1
ATOM 10601 O O . ASN G 1 56 ? -2.30092 19.53779 0.24198 1.000 41.24771 48 ASN G O 1
ATOM 10606 N N . PHE G 1 57 ? -2.60265 21.79683 0.19491 1.000 40.09013 49 PHE G N 1
ATOM 10607 C CA . PHE G 1 57 ? -1.19860 22.12267 0.44286 1.000 42.17130 49 PHE G CA 1
ATOM 10608 C C . PHE G 1 57 ? -0.96748 22.83068 1.77683 1.000 45.48939 49 PHE G C 1
ATOM 10609 O O . PHE G 1 57 ? -0.00538 23.58557 1.91478 1.000 44.57746 49 PHE G O 1
ATOM 10617 N N . LYS G 1 58 ? -1.82748 22.56082 2.76886 1.000 42.89595 50 LYS G N 1
ATOM 10618 C CA . LYS G 1 58 ? -1.63738 23.06184 4.12284 1.000 48.28346 50 LYS G CA 1
ATOM 10619 C C . LYS G 1 58 ? -0.41844 22.39071 4.73783 1.000 47.76986 50 LYS G C 1
ATOM 10620 O O . LYS G 1 58 ? -0.04259 21.29165 4.33185 1.000 43.81643 50 LYS G O 1
ATOM 10626 N N . PRO G 1 59 ? 0.20666 22.99567 5.77579 1.000 49.84353 51 PRO G N 1
ATOM 10627 C CA . PRO G 1 59 ? 1.49161 22.50753 6.28277 1.000 46.69123 51 PRO G CA 1
ATOM 10628 C C . PRO G 1 59 ? 1.47745 21.02054 6.64682 1.000 46.93829 51 PRO G C 1
ATOM 10629 O O . PRO G 1 59 ? 2.45235 20.32042 6.38481 1.000 47.84471 51 PRO G O 1
ATOM 10633 N N . ALA G 1 60 ? 0.39540 20.52069 7.25287 1.000 44.67870 52 ALA G N 1
ATOM 10634 C CA . ALA G 1 60 ? 0.39425 19.12171 7.66191 1.000 46.59103 52 ALA G CA 1
ATOM 10635 C C . ALA G 1 60 ? 0.20410 18.21369 6.44295 1.000 43.42446 52 ALA G C 1
ATOM 10636 O O . ALA G 1 60 ? 0.68797 17.09763 6.41597 1.000 39.70776 52 ALA G O 1
ATOM 10638 N N . LYS G 1 61 ? -0.52287 18.67674 5.43395 1.000 44.21296 53 LYS G N 1
ATOM 10639 C CA . LYS G 1 61 ? -0.68400 17.89972 4.22198 1.000 39.57765 53 LYS G CA 1
ATOM 10640 C C . LYS G 1 61 ? 0.64198 17.88054 3.47494 1.000 41.25224 53 LYS G C 1
ATOM 10641 O O . LYS G 1 61 ? 0.99684 16.86548 2.89997 1.000 38.07215 53 LYS G O 1
ATOM 10647 N N . VAL G 1 62 ? 1.38011 18.99145 3.54289 1.000 40.00289 54 VAL G N 1
ATOM 10648 C CA . VAL G 1 62 ? 2.71010 19.06228 2.97085 1.000 41.75450 54 VAL G CA 1
ATOM 10649 C C . VAL G 1 62 ? 3.66701 18.10018 3.66185 1.000 37.66429 54 VAL G C 1
ATOM 10650 O O . VAL G 1 62 ? 4.44391 17.43007 2.98485 1.000 38.92403 54 VAL G O 1
ATOM 10654 N N . ASP G 1 63 ? 3.60504 18.03223 4.98885 1.000 36.39290 55 ASP G N 1
ATOM 10655 C CA . ASP G 1 63 ? 4.41495 17.11816 5.78886 1.000 36.98958 55 ASP G CA 1
ATOM 10656 C C . ASP G 1 63 ? 4.07577 15.67219 5.44391 1.000 34.36049 55 ASP G C 1
ATOM 10657 O O . ASP G 1 63 ? 4.96766 14.85208 5.31592 1.000 37.10430 55 ASP G O 1
ATOM 10662 N N . ALA G 1 64 ? 2.78472 15.34234 5.27996 1.000 36.72413 56 ALA G N 1
ATOM 10663 C CA . ALA G 1 64 ? 2.42555 13.99937 4.86202 1.000 39.14685 56 ALA G CA 1
ATOM 10664 C C . ALA G 1 64 ? 3.03847 13.70425 3.48901 1.000 31.28754 56 ALA G C 1
ATOM 10665 O O . ALA G 1 64 ? 3.49733 12.61219 3.18603 1.000 31.29167 56 ALA G O 1
ATOM 10667 N N . MET G 1 65 ? 3.00257 14.69223 2.60398 1.000 33.88353 57 MET G N 1
ATOM 10668 C CA . MET G 1 65 ? 3.43450 14.45713 1.23697 1.000 33.96803 57 MET G CA 1
ATOM 10669 C C . MET G 1 65 ? 4.96648 14.32595 1.18493 1.000 31.32001 57 MET G C 1
ATOM 10670 O O . MET G 1 65 ? 5.50735 13.43486 0.54095 1.000 32.74851 57 MET G O 1
ATOM 10675 N N . ALA G 1 66 ? 5.66860 15.17289 1.93788 1.000 35.67025 58 ALA G N 1
ATOM 10676 C CA . ALA G 1 66 ? 7.11560 15.15371 1.95184 1.000 36.65690 58 ALA G CA 1
ATOM 10677 C C . ALA G 1 66 ? 7.64047 13.85967 2.58087 1.000 34.74188 58 ALA G C 1
ATOM 10678 O O . ALA G 1 66 ? 8.70440 13.38853 2.18985 1.000 32.70356 58 ALA G O 1
ATOM 10680 N N . LYS G 1 67 ? 6.90943 13.32479 3.57891 1.000 36.11579 59 LYS G N 1
ATOM 10681 C CA . LYS G 1 67 ? 7.25430 12.06577 4.23994 1.000 36.53522 59 LYS G CA 1
ATOM 10682 C C . LYS G 1 67 ? 7.13913 10.93875 3.23398 1.000 31.55601 59 LYS G C 1
ATOM 10683 O O . LYS G 1 67 ? 7.96702 10.03665 3.17598 1.000 37.04493 59 LYS G O 1
ATOM 10689 N N . TRP G 1 68 ? 6.06811 10.97185 2.46001 1.000 35.01865 60 TRP G N 1
ATOM 10690 C CA . TRP G 1 68 ? 5.82596 9.90485 1.51905 1.000 36.97088 60 TRP G CA 1
ATOM 10691 C C . TRP G 1 68 ? 6.91093 9.93769 0.44602 1.000 34.90244 60 TRP G C 1
ATOM 10692 O O . TRP G 1 68 ? 7.40179 8.89862 0.02304 1.000 37.68195 60 TRP G O 1
ATOM 10703 N N . ILE G 1 69 ? 7.29206 11.13763 0.01797 1.000 34.54422 61 ILE G N 1
ATOM 10704 C CA . ILE G 1 69 ? 8.33405 11.29947 -1.00107 1.000 37.11565 61 ILE G CA 1
ATOM 10705 C C . ILE G 1 69 ? 9.69002 10.86132 -0.44609 1.000 36.90450 61 ILE G C 1
ATOM 10706 O O . ILE G 1 69 ? 10.45192 10.21121 -1.14409 1.000 33.61586 61 ILE G O 1
ATOM 10711 N N . SER G 1 70 ? 9.96010 11.24733 0.80489 1.000 33.11737 62 SER G N 1
ATOM 10712 C CA . SER G 1 70 ? 11.18808 10.93721 1.50786 1.000 36.40772 62 SER G CA 1
ATOM 10713 C C . SER G 1 70 ? 11.50290 9.44617 1.51990 1.000 37.21493 62 SER G C 1
ATOM 10714 O O . SER G 1 70 ? 12.66386 9.07703 1.57488 1.000 38.25937 62 SER G O 1
ATOM 10717 N N . ARG G 1 71 ? 10.49680 8.57829 1.56596 1.000 37.96064 63 ARG G N 1
ATOM 10718 C CA . ARG G 1 71 ? 10.79363 7.15926 1.59799 1.000 38.60497 63 ARG G CA 1
ATOM 10719 C C . ARG G 1 71 ? 11.15553 6.65517 0.21000 1.000 38.22108 63 ARG G C 1
ATOM 10720 O O . ARG G 1 71 ? 11.73340 5.58610 0.14402 1.000 34.63756 63 ARG G O 1
ATOM 10728 N N . ARG G 1 72 ? 10.81558 7.36917 -0.88401 1.000 35.51269 64 ARG G N 1
ATOM 10729 C CA . ARG G 1 72 ? 10.90347 6.74912 -2.20000 1.000 35.07118 64 ARG G CA 1
ATOM 10730 C C . ARG G 1 72 ? 11.93553 7.43897 -3.08905 1.000 35.87096 64 ARG G C 1
ATOM 10731 O O . ARG G 1 72 ? 12.42943 6.82088 -4.01504 1.000 37.70763 64 ARG G O 1
ATOM 10739 N N . PHE G 1 73 ? 12.23269 8.72294 -2.85110 1.000 34.90185 65 PHE G N 1
ATOM 10740 C CA . PHE G 1 73 ? 13.10275 9.47981 -3.73315 1.000 34.14192 65 PHE G CA 1
ATOM 10741 C C . PHE G 1 73 ? 14.13287 10.21271 -2.89720 1.000 38.75733 65 PHE G C 1
ATOM 10742 O O . PHE G 1 73 ? 13.78596 10.75079 -1.84721 1.000 42.25567 65 PHE G O 1
ATOM 10750 N N . SER G 1 74 ? 15.36886 10.28155 -3.40424 1.000 34.79130 66 SER G N 1
ATOM 10751 C CA . SER G 1 74 ? 16.44996 10.97944 -2.72829 1.000 39.81099 66 SER G CA 1
ATOM 10752 C C . SER G 1 74 ? 16.51713 12.43141 -3.20834 1.000 38.91445 66 SER G C 1
ATOM 10753 O O . SER G 1 74 ? 17.12725 13.27136 -2.55239 1.000 42.19091 66 SER G O 1
ATOM 10756 N N . GLN G 1 75 ? 15.83713 12.72946 -4.32933 1.000 32.43969 67 GLN G N 1
ATOM 10757 C CA . GLN G 1 75 ? 15.75228 14.09145 -4.83037 1.000 36.90981 67 GLN G CA 1
ATOM 10758 C C . GLN G 1 75 ? 14.32030 14.39261 -5.26934 1.000 33.57149 67 GLN G C 1
ATOM 10759 O O . GLN G 1 75 ? 13.64918 13.52868 -5.80829 1.000 38.32754 67 GLN G O 1
ATOM 10765 N N . CYS G 1 76 ? 13.86646 15.61868 -4.99237 1.000 33.02657 68 CYS G N 1
ATOM 10766 C CA . CYS G 1 76 ? 12.54950 16.07782 -5.38034 1.000 34.76840 68 CYS G CA 1
ATOM 10767 C C . CYS G 1 76 ? 12.63967 17.56080 -5.72139 1.000 31.89755 68 CYS G C 1
ATOM 10768 O O . CYS G 1 76 ? 13.06579 18.32878 -4.88243 1.000 33.43987 68 CYS G O 1
ATOM 10771 N N . THR G 1 77 ? 12.23268 17.94281 -6.92839 1.000 28.81947 69 THR G N 1
ATOM 10772 C CA . THR G 1 77 ? 12.00584 19.33983 -7.27943 1.000 29.01276 69 THR G CA 1
ATOM 10773 C C . THR G 1 77 ? 10.58190 19.72301 -6.87640 1.000 29.81987 69 THR G C 1
ATOM 10774 O O . THR G 1 77 ? 9.64080 19.02211 -7.22035 1.000 31.47245 69 THR G O 1
ATOM 10778 N N . VAL G 1 78 ? 10.45105 20.76305 -6.05343 1.000 29.38645 70 VAL G N 1
ATOM 10779 C CA . VAL G 1 78 ? 9.18113 21.31122 -5.64041 1.000 30.53446 70 VAL G CA 1
ATOM 10780 C C . VAL G 1 78 ? 8.88624 22.47222 -6.58644 1.000 28.60476 70 VAL G C 1
ATOM 10781 O O . VAL G 1 78 ? 9.58436 23.48114 -6.56949 1.000 28.29117 70 VAL G O 1
ATOM 10785 N N . LEU G 1 79 ? 7.90319 22.23932 -7.45041 1.000 31.13356 71 LEU G N 1
ATOM 10786 C CA . LEU G 1 79 ? 7.45327 23.16234 -8.46642 1.000 27.86812 71 LEU G CA 1
ATOM 10787 C C . LEU G 1 79 ? 6.33139 24.03149 -7.90042 1.000 27.15780 71 LEU G C 1
ATOM 10788 O O . LEU G 1 79 ? 5.22034 23.57263 -7.73237 1.000 28.97887 71 LEU G O 1
ATOM 10793 N N . ILE G 1 80 ? 6.62555 25.30946 -7.72747 1.000 27.10118 72 ILE G N 1
ATOM 10794 C CA . ILE G 1 80 ? 5.70568 26.24959 -7.13447 1.000 28.57476 72 ILE G CA 1
ATOM 10795 C C . ILE G 1 80 ? 4.90072 26.86965 -8.26747 1.000 31.63991 72 ILE G C 1
ATOM 10796 O O . ILE G 1 80 ? 5.46478 27.58856 -9.07051 1.000 30.71065 72 ILE G O 1
ATOM 10801 N N . GLY G 1 81 ? 3.58969 26.61481 -8.27142 1.000 27.76452 73 GLY G N 1
ATOM 10802 C CA . GLY G 1 81 ? 2.69972 27.09288 -9.31541 1.000 32.27923 73 GLY G CA 1
ATOM 10803 C C . GLY G 1 81 ? 2.38990 28.58593 -9.17045 1.000 33.09713 73 GLY G C 1
ATOM 10804 O O . GLY G 1 81 ? 1.22395 28.93707 -9.03643 1.000 35.55189 73 GLY G O 1
ATOM 10805 N N . ASP G 1 82 ? 3.41000 29.45080 -9.33551 1.000 31.48159 74 ASP G N 1
ATOM 10806 C CA . ASP G 1 82 ? 3.29018 30.87482 -9.02355 1.000 31.69377 74 ASP G CA 1
ATOM 10807 C C . ASP G 1 82 ? 2.70124 31.64185 -10.21456 1.000 32.12829 74 ASP G C 1
ATOM 10808 O O . ASP G 1 82 ? 1.58030 32.09699 -10.13854 1.000 32.75241 74 ASP G O 1
ATOM 10813 N N . SER G 1 83 ? 3.39021 31.69173 -11.34958 1.000 33.72186 75 SER G N 1
ATOM 10814 C CA . SER G 1 83 ? 2.96028 32.51675 -12.46659 1.000 34.98189 75 SER G CA 1
ATOM 10815 C C . SER G 1 83 ? 1.59321 32.09990 -12.99454 1.000 34.25073 75 SER G C 1
ATOM 10816 O O . SER G 1 83 ? 0.87630 32.96097 -13.49855 1.000 34.35665 75 SER G O 1
ATOM 10819 N N . ILE G 1 84 ? 1.29006 30.78594 -12.99149 1.000 36.25121 76 ILE G N 1
ATOM 10820 C CA . ILE G 1 84 ? 0.02898 30.27207 -13.52044 1.000 33.55492 76 ILE G CA 1
ATOM 10821 C C . ILE G 1 84 ? -1.13595 30.68424 -12.62442 1.000 36.46654 76 ILE G C 1
ATOM 10822 O O . ILE G 1 84 ? -2.27695 30.79636 -13.10439 1.000 36.41927 76 ILE G O 1
ATOM 10827 N N . HIS G 1 85 ? -0.83888 30.93825 -11.33743 1.000 35.06439 77 HIS G N 1
ATOM 10828 C CA . HIS G 1 85 ? -1.85080 31.36840 -10.38442 1.000 36.40466 77 HIS G CA 1
ATOM 10829 C C . HIS G 1 85 ? -2.45665 32.72546 -10.78944 1.000 38.34897 77 HIS G C 1
ATOM 10830 O O . HIS G 1 85 ? -3.61960 33.02561 -10.46242 1.000 41.09569 77 HIS G O 1
ATOM 10837 N N . ARG G 1 86 ? -1.70957 33.51434 -11.56549 1.000 33.72643 78 ARG G N 1
ATOM 10838 C CA . ARG G 1 86 ? -2.19143 34.83739 -11.97452 1.000 40.95639 78 ARG G CA 1
ATOM 10839 C C . ARG G 1 86 ? -3.56546 34.71653 -12.62047 1.000 43.87663 78 ARG G C 1
ATOM 10840 O O . ARG G 1 86 ? -4.45636 35.48965 -12.27347 1.000 42.13672 78 ARG G O 1
ATOM 10848 N N . ILE G 1 87 ? -3.74261 33.67953 -13.45244 1.000 42.38565 79 ILE G N 1
ATOM 10849 C CA . ILE G 1 87 ? -4.98166 33.41265 -14.16339 1.000 43.28026 79 ILE G CA 1
ATOM 10850 C C . ILE G 1 87 ? -6.10766 33.18282 -13.16135 1.000 45.75037 79 ILE G C 1
ATOM 10851 O O . ILE G 1 87 ? -7.18560 33.75195 -13.26834 1.000 47.80833 79 ILE G O 1
ATOM 10856 N N . THR G 1 88 ? -5.84073 32.37782 -12.14433 1.000 44.17218 80 THR G N 1
ATOM 10857 C CA . THR G 1 88 ? -6.85573 32.10898 -11.14130 1.000 48.50151 80 THR G CA 1
ATOM 10858 C C . THR G 1 88 ? -7.27456 33.39205 -10.42832 1.000 48.62554 80 THR G C 1
ATOM 10859 O O . THR G 1 88 ? -8.45753 33.58020 -10.15530 1.000 49.50947 80 THR G O 1
ATOM 10863 N N . LEU G 1 89 ? -6.27745 34.20894 -10.06038 1.000 47.00154 81 LEU G N 1
ATOM 10864 C CA . LEU G 1 89 ? -6.49028 35.44099 -9.32441 1.000 48.56945 81 LEU G CA 1
ATOM 10865 C C . LEU G 1 89 ? -7.27618 36.43406 -10.17542 1.000 54.11443 81 LEU G C 1
ATOM 10866 O O . LEU G 1 89 ? -8.19009 37.10618 -9.70842 1.000 56.09487 81 LEU G O 1
ATOM 10871 N N . GLU G 1 90 ? -6.84920 36.56597 -11.42144 1.000 49.61464 82 GLU G N 1
ATOM 10872 C CA . GLU G 1 90 ? -7.56814 37.34502 -12.40244 1.000 52.52025 82 GLU G CA 1
ATOM 10873 C C . GLU G 1 90 ? -9.06118 37.01720 -12.36139 1.000 58.29641 82 GLU G C 1
ATOM 10874 O O . GLU G 1 90 ? -9.86906 37.93331 -12.22139 1.000 58.05537 82 GLU G O 1
ATOM 10880 N N . SER G 1 91 ? -9.38134 35.71024 -12.45834 1.000 66.49184 83 SER G N 1
ATOM 10881 C CA . SER G 1 91 ? -10.71241 35.20439 -12.78428 1.000 65.96007 83 SER G CA 1
ATOM 10882 C C . SER G 1 91 ? -11.66036 35.26854 -11.59426 1.000 64.00085 83 SER G C 1
ATOM 10883 O O . SER G 1 91 ? -12.82233 35.61468 -11.76324 1.000 67.73747 83 SER G O 1
ATOM 10886 N N . THR G 1 92 ? -11.16837 34.90052 -10.41026 1.000 61.82432 84 THR G N 1
ATOM 10887 C CA . THR G 1 92 ? -12.01936 34.70766 -9.25023 1.000 64.67920 84 THR G CA 1
ATOM 10888 C C . THR G 1 92 ? -12.06419 35.95669 -8.37227 1.000 66.78263 84 THR G C 1
ATOM 10889 O O . THR G 1 92 ? -12.92115 36.06682 -7.50025 1.000 71.37083 84 THR G O 1
ATOM 10893 N N . ARG G 1 93 ? -11.10908 36.87057 -8.56032 1.000 62.67170 85 ARG G N 1
ATOM 10894 C CA . ARG G 1 93 ? -11.06491 38.07459 -7.74936 1.000 65.27830 85 ARG G CA 1
ATOM 10895 C C . ARG G 1 93 ? -11.05079 39.33356 -8.61541 1.000 63.16962 85 ARG G C 1
ATOM 10896 O O . ARG G 1 93 ? -10.75764 40.41654 -8.11545 1.000 64.46674 85 ARG G O 1
ATOM 10904 N N . SER G 1 94 ? -11.42784 39.19757 -9.89139 1.000 61.31994 86 SER G N 1
ATOM 10905 C CA . SER G 1 94 ? -11.59973 40.34256 -10.76842 1.000 59.46902 86 SER G CA 1
ATOM 10906 C C . SER G 1 94 ? -10.48360 41.35043 -10.50549 1.000 60.48255 86 SER G C 1
ATOM 10907 O O . SER G 1 94 ? -10.72945 42.50148 -10.16052 1.000 64.92216 86 SER G O 1
ATOM 10910 N N . MET G 1 95 ? -9.24766 40.87128 -10.65451 1.000 59.81859 87 MET G N 1
ATOM 10911 C CA . MET G 1 95 ? -8.04456 41.64814 -10.41957 1.000 56.86342 87 MET G CA 1
ATOM 10912 C C . MET G 1 95 ? -7.43255 42.04303 -11.75760 1.000 50.98867 87 MET G C 1
ATOM 10913 O O . MET G 1 95 ? -7.36768 41.21899 -12.67057 1.000 51.79199 87 MET G O 1
ATOM 10918 N N . PRO G 1 96 ? -6.88841 43.27396 -11.90865 1.000 54.83639 88 PRO G N 1
ATOM 10919 C CA . PRO G 1 96 ? -6.12340 43.61483 -13.09769 1.000 50.46969 88 PRO G CA 1
ATOM 10920 C C . PRO G 1 96 ? -4.97252 42.62168 -13.21169 1.000 49.70495 88 PRO G C 1
ATOM 10921 O O . PRO G 1 96 ? -4.33253 42.31764 -12.19870 1.000 45.98760 88 PRO G O 1
ATOM 10925 N N . PRO G 1 97 ? -4.67862 42.13361 -14.43968 1.000 45.08000 89 PRO G N 1
ATOM 10926 C CA . PRO G 1 97 ? -3.61774 41.15547 -14.66168 1.000 46.70863 89 PRO G CA 1
ATOM 10927 C C . PRO G 1 97 ? -2.28168 41.49133 -14.00273 1.000 50.74511 89 PRO G C 1
ATOM 10928 O O . PRO G 1 97 ? -1.60277 40.60827 -13.47972 1.000 42.88347 89 PRO G O 1
ATOM 10932 N N . ARG G 1 98 ? -1.89253 42.76629 -14.03578 1.000 52.09293 90 ARG G N 1
ATOM 10933 C CA . ARG G 1 98 ? -0.57247 43.13314 -13.55783 1.000 53.05900 90 ARG G CA 1
ATOM 10934 C C . ARG G 1 98 ? -0.55244 43.01319 -12.02883 1.000 50.71522 90 ARG G C 1
ATOM 10935 O O . ARG G 1 98 ? 0.46753 42.67308 -11.43285 1.000 51.23227 90 ARG G O 1
ATOM 10943 N N . ALA G 1 99 ? -1.67639 43.27835 -11.35580 1.000 49.26930 91 ALA G N 1
ATOM 10944 C CA . ALA G 1 99 ? -1.69437 43.07539 -9.91080 1.000 47.23975 91 ALA G CA 1
ATOM 10945 C C . ALA G 1 99 ? -1.85255 41.57942 -9.61474 1.000 45.30261 91 ALA G C 1
ATOM 10946 O O . ALA G 1 99 ? -1.34057 41.10439 -8.60574 1.000 47.41523 91 ALA G O 1
ATOM 10948 N N . ALA G 1 100 ? -2.56666 40.84848 -10.48770 1.000 42.22228 92 ALA G N 1
ATOM 10949 C CA . ALA G 1 100 ? -2.74383 39.40851 -10.31565 1.000 44.71072 92 ALA G CA 1
ATOM 10950 C C . ALA G 1 100 ? -1.37391 38.72634 -10.31267 1.000 43.05489 92 ALA G C 1
ATOM 10951 O O . ALA G 1 100 ? -1.08698 37.94934 -9.39865 1.000 42.12324 92 ALA G O 1
ATOM 10953 N N . LEU G 1 101 ? -0.51589 39.12221 -11.28070 1.000 40.84617 93 LEU G N 1
ATOM 10954 C CA . LEU G 1 101 ? 0.82504 38.57704 -11.41572 1.000 40.23756 93 LEU G CA 1
ATOM 10955 C C . LEU G 1 101 ? 1.64911 38.88598 -10.17176 1.000 43.65116 93 LEU G C 1
ATOM 10956 O O . LEU G 1 101 ? 2.13102 37.94795 -9.52474 1.000 41.37234 93 LEU G O 1
ATOM 10961 N N . ASP G 1 102 ? 1.76728 40.16998 -9.80180 1.000 41.31839 94 ASP G N 1
ATOM 10962 C CA . ASP G 1 102 ? 2.52936 40.52893 -8.61284 1.000 44.28434 94 ASP G CA 1
ATOM 10963 C C . ASP G 1 102 ? 2.09529 39.69402 -7.41780 1.000 43.44002 94 ASP G C 1
ATOM 10964 O O . ASP G 1 102 ? 2.92625 39.19894 -6.70781 1.000 42.94743 94 ASP G O 1
ATOM 10969 N N . ASP G 1 103 ? 0.79428 39.57418 -7.15876 1.000 44.17783 95 ASP G N 1
ATOM 10970 C CA . ASP G 1 103 ? 0.30323 38.82028 -6.01372 1.000 41.78422 95 ASP G CA 1
ATOM 10971 C C . ASP G 1 103 ? 0.66004 37.32423 -6.12468 1.000 41.47799 95 ASP G C 1
ATOM 10972 O O . ASP G 1 103 ? 1.07900 36.70921 -5.14367 1.000 41.88190 95 ASP G O 1
ATOM 10977 N N . ALA G 1 104 ? 0.44594 36.73022 -7.31065 1.000 42.40706 96 ALA G N 1
ATOM 10978 C CA . ALA G 1 104 ? 0.79276 35.33317 -7.56462 1.000 43.52519 96 ALA G CA 1
ATOM 10979 C C . ALA G 1 104 ? 2.22974 35.04401 -7.12665 1.000 40.91592 96 ALA G C 1
ATOM 10980 O O . ALA G 1 104 ? 2.41965 34.12701 -6.33063 1.000 39.43066 96 ALA G O 1
ATOM 10982 N N . LEU G 1 105 ? 3.21582 35.86088 -7.55071 1.000 39.57457 97 LEU G N 1
ATOM 10983 C CA . LEU G 1 105 ? 4.62080 35.59672 -7.24374 1.000 41.56362 97 LEU G CA 1
ATOM 10984 C C . LEU G 1 105 ? 4.89887 35.78673 -5.75975 1.000 42.88371 97 LEU G C 1
ATOM 10985 O O . LEU G 1 105 ? 5.59279 34.96767 -5.13475 1.000 39.52728 97 LEU G O 1
ATOM 10990 N N . ARG G 1 106 ? 4.35401 36.85582 -5.17277 1.000 42.86480 98 ARG G N 1
ATOM 10991 C CA . ARG G 1 106 ? 4.53307 37.01784 -3.73078 1.000 42.75074 98 ARG G CA 1
ATOM 10992 C C . ARG G 1 106 ? 3.96995 35.77793 -3.02673 1.000 42.32133 98 ARG G C 1
ATOM 10993 O O . ARG G 1 106 ? 4.61491 35.24888 -2.12073 1.000 40.38138 98 ARG G O 1
ATOM 11001 N N . LEU G 1 107 ? 2.76788 35.32306 -3.44268 1.000 43.63144 99 LEU G N 1
ATOM 11002 C CA . LEU G 1 107 ? 2.12376 34.16016 -2.83362 1.000 42.24515 99 LEU G CA 1
ATOM 11003 C C . LEU G 1 107 ? 3.05061 32.93805 -2.92761 1.000 43.09192 99 LEU G C 1
ATOM 11004 O O . LEU G 1 107 ? 3.18154 32.17906 -1.96559 1.000 41.19771 99 LEU G O 1
ATOM 11009 N N . GLY G 1 108 ? 3.74556 32.79693 -4.06862 1.000 41.23274 100 GLY G N 1
ATOM 11010 C CA . GLY G 1 108 ? 4.71542 31.73480 -4.28062 1.000 39.17572 100 GLY G CA 1
ATOM 11011 C C . GLY G 1 108 ? 5.94146 31.85068 -3.38066 1.000 40.67225 100 GLY G C 1
ATOM 11012 O O . GLY G 1 108 ? 6.45535 30.84364 -2.89464 1.000 40.68833 100 GLY G O 1
ATOM 11013 N N . ARG G 1 109 ? 6.40762 33.08463 -3.16471 1.000 40.26348 101 ARG G N 1
ATOM 11014 C CA . ARG G 1 109 ? 7.52567 33.31653 -2.26875 1.000 44.46161 101 ARG G CA 1
ATOM 11015 C C . ARG G 1 109 ? 7.13567 32.96962 -0.83773 1.000 45.22752 101 ARG G C 1
ATOM 11016 O O . ARG G 1 109 ? 7.97163 32.47554 -0.08074 1.000 45.79392 101 ARG G O 1
ATOM 11024 N N . GLU G 1 110 ? 5.88872 33.30578 -0.46770 1.000 42.42797 102 GLU G N 1
ATOM 11025 C CA . GLU G 1 110 ? 5.40274 33.11588 0.89232 1.000 43.27538 102 GLU G CA 1
ATOM 11026 C C . GLU G 1 110 ? 5.25057 31.62491 1.19637 1.000 45.51391 102 GLU G C 1
ATOM 11027 O O . GLU G 1 110 ? 5.47955 31.18492 2.32238 1.000 47.85436 102 GLU G O 1
ATOM 11033 N N . PHE G 1 111 ? 4.85344 30.84593 0.18641 1.000 44.76089 103 PHE G N 1
ATOM 11034 C CA . PHE G 1 111 ? 4.72828 29.40795 0.36146 1.000 46.31667 103 PHE G CA 1
ATOM 11035 C C . PHE G 1 111 ? 6.09821 28.79579 0.61344 1.000 45.68787 103 PHE G C 1
ATOM 11036 O O . PHE G 1 111 ? 6.25013 27.96180 1.49846 1.000 44.23385 103 PHE G O 1
ATOM 11044 N N . VAL G 1 112 ? 7.08824 29.21165 -0.17961 1.000 45.93365 104 VAL G N 1
ATOM 11045 C CA . VAL G 1 112 ? 8.43718 28.71349 0.00237 1.000 43.46521 104 VAL G CA 1
ATOM 11046 C C . VAL G 1 112 ? 8.92727 29.07948 1.40534 1.000 46.80958 104 VAL G C 1
ATOM 11047 O O . VAL G 1 112 ? 9.53218 28.24042 2.06735 1.000 51.50617 104 VAL G O 1
ATOM 11051 N N . GLU G 1 113 ? 8.66943 30.30952 1.87031 1.000 48.31321 105 GLU G N 1
ATOM 11052 C CA . GLU G 1 113 ? 9.18052 30.73950 3.16528 1.000 51.24638 105 GLU G CA 1
ATOM 11053 C C . GLU G 1 113 ? 8.47745 29.95062 4.27633 1.000 51.46945 105 GLU G C 1
ATOM 11054 O O . GLU G 1 113 ? 9.11044 29.63158 5.27332 1.000 52.98307 105 GLU G O 1
ATOM 11060 N N . SER G 1 114 ? 7.18041 29.63977 4.10538 1.000 52.80857 106 SER G N 1
ATOM 11061 C CA . SER G 1 114 ? 6.40136 28.94990 5.12742 1.000 49.03614 106 SER G CA 1
ATOM 11062 C C . SER G 1 114 ? 6.79319 27.49386 5.21846 1.000 50.05310 106 SER G C 1
ATOM 11063 O O . SER G 1 114 ? 6.99316 26.97887 6.33047 1.000 40.90004 106 SER G O 1
ATOM 11066 N N . ARG G 1 115 ? 6.80607 26.82882 4.04848 1.000 41.77002 107 ARG G N 1
ATOM 11067 C CA . ARG G 1 115 ? 6.79190 25.37682 4.06153 1.000 44.08471 107 ARG G CA 1
ATOM 11068 C C . ARG G 1 115 ? 8.19382 24.78165 4.04350 1.000 44.48261 107 ARG G C 1
ATOM 11069 O O . ARG G 1 115 ? 8.31368 23.57264 4.23054 1.000 47.41777 107 ARG G O 1
ATOM 11077 N N . GLN G 1 116 ? 9.23392 25.59952 3.80745 1.000 47.44929 108 GLN G N 1
ATOM 11078 C CA . GLN G 1 116 ? 10.57285 25.09235 3.54943 1.000 44.38193 108 GLN G CA 1
ATOM 11079 C C . GLN G 1 116 ? 11.08979 24.30032 4.74744 1.000 50.42284 108 GLN G C 1
ATOM 11080 O O . GLN G 1 116 ? 11.59565 23.19626 4.55746 1.000 51.76817 108 GLN G O 1
ATOM 11086 N N . PRO G 1 117 ? 10.97888 24.80538 6.00442 1.000 52.01112 109 PRO G N 1
ATOM 11087 C CA . PRO G 1 117 ? 11.31882 23.99937 7.18144 1.000 49.39825 109 PRO G CA 1
ATOM 11088 C C . PRO G 1 117 ? 10.67465 22.60345 7.18150 1.000 44.90594 109 PRO G C 1
ATOM 11089 O O . PRO G 1 117 ? 11.31454 21.62138 7.52951 1.000 51.95709 109 PRO G O 1
ATOM 11093 N N . VAL G 1 118 ? 9.41263 22.48559 6.75854 1.000 43.97504 110 VAL G N 1
ATOM 11094 C CA . VAL G 1 118 ? 8.76547 21.18266 6.68560 1.000 44.07519 110 VAL G CA 1
ATOM 11095 C C . VAL G 1 118 ? 9.55533 20.23454 5.77561 1.000 47.42720 110 VAL G C 1
ATOM 11096 O O . VAL G 1 118 ? 9.69119 19.05153 6.09764 1.000 45.74077 110 VAL G O 1
ATOM 11100 N N . PHE G 1 119 ? 10.06835 20.74444 4.63658 1.000 45.07954 111 PHE G N 1
ATOM 11101 C CA . PHE G 1 119 ? 10.84623 19.92832 3.70758 1.000 44.90774 111 PHE G CA 1
ATOM 11102 C C . PHE G 1 119 ? 12.21121 19.60517 4.30855 1.000 47.76433 111 PHE G C 1
ATOM 11103 O O . PHE G 1 119 ? 12.69707 18.49611 4.14557 1.000 48.09742 111 PHE G O 1
ATOM 11111 N N . GLU G 1 120 ? 12.81135 20.58312 5.00050 1.000 53.14673 112 GLU G N 1
ATOM 11112 C CA . GLU G 1 120 ? 14.13935 20.46098 5.59547 1.000 52.88062 112 GLU G CA 1
ATOM 11113 C C . GLU G 1 120 ? 14.15526 19.45802 6.74750 1.000 51.25507 112 GLU G C 1
ATOM 11114 O O . GLU G 1 120 ? 15.23122 19.00290 7.12149 1.000 53.47618 112 GLU G O 1
ATOM 11120 N N . SER G 1 121 ? 12.98224 19.11718 7.29755 1.000 46.39232 113 SER G N 1
ATOM 11121 C CA . SER G 1 121 ? 12.84013 18.01922 8.25159 1.000 49.71116 113 SER G CA 1
ATOM 11122 C C . SER G 1 121 ? 13.28395 16.67015 7.68862 1.000 49.90744 113 SER G C 1
ATOM 11123 O O . SER G 1 121 ? 13.40086 15.70616 8.44164 1.000 48.62601 113 SER G O 1
ATOM 11126 N N . PHE G 1 122 ? 13.42990 16.58109 6.36062 1.000 51.37629 114 PHE G N 1
ATOM 11127 C CA . PHE G 1 122 ? 13.65573 15.31104 5.69065 1.000 47.66717 114 PHE G CA 1
ATOM 11128 C C . PHE G 1 122 ? 14.97871 15.33086 4.94061 1.000 46.44944 114 PHE G C 1
ATOM 11129 O O . PHE G 1 122 ? 15.28658 14.41280 4.17963 1.000 49.69409 114 PHE G O 1
ATOM 11137 N N . ARG G 1 123 ? 15.77684 16.36877 5.17355 1.000 46.52162 115 ARG G N 1
ATOM 11138 C CA . ARG G 1 123 ? 17.00384 16.54460 4.42251 1.000 53.04571 115 ARG G CA 1
ATOM 11139 C C . ARG G 1 123 ? 17.88270 15.29550 4.54453 1.000 54.13586 115 ARG G C 1
ATOM 11140 O O . ARG G 1 123 ? 18.69464 15.03037 3.66051 1.000 53.04078 115 ARG G O 1
ATOM 11148 N N . ASP G 1 124 ? 17.68163 14.51056 5.61356 1.000 53.27405 116 ASP G N 1
ATOM 11149 C CA . ASP G 1 124 ? 18.38549 13.25048 5.82358 1.000 57.98643 116 ASP G CA 1
ATOM 11150 C C . ASP G 1 124 ? 18.20433 12.27646 4.66461 1.000 57.43555 116 ASP G C 1
ATOM 11151 O O . ASP G 1 124 ? 19.12623 11.52434 4.33961 1.000 55.63733 116 ASP G O 1
ATOM 11156 N N . ARG G 1 125 ? 16.98231 12.23059 4.11565 1.000 52.13856 117 ARG G N 1
ATOM 11157 C CA . ARG G 1 125 ? 16.63216 11.22360 3.13269 1.000 50.70725 117 ARG G CA 1
ATOM 11158 C C . ARG G 1 125 ? 16.55620 11.85957 1.74368 1.000 44.38104 117 ARG G C 1
ATOM 11159 O O . ARG G 1 125 ? 16.89309 11.21849 0.75669 1.000 43.90460 117 ARG G O 1
ATOM 11167 N N . THR G 1 126 ? 16.09735 13.11262 1.68065 1.000 44.16412 118 THR G N 1
ATOM 11168 C CA . THR G 1 126 ? 15.69139 13.71463 0.42164 1.000 44.99027 118 THR G CA 1
ATOM 11169 C C . THR G 1 126 ? 16.16056 15.16057 0.34358 1.000 42.09375 118 THR G C 1
ATOM 11170 O O . THR G 1 126 ? 15.87268 15.95463 1.23656 1.000 43.94867 118 THR G O 1
ATOM 11174 N N . LYS G 1 127 ? 16.80457 15.50346 -0.77645 1.000 41.75798 119 LYS G N 1
ATOM 11175 C CA . LYS G 1 127 ? 17.02972 16.89542 -1.11650 1.000 40.97455 119 LYS G CA 1
ATOM 11176 C C . LYS G 1 127 ? 15.84077 17.43554 -1.90548 1.000 37.86954 119 LYS G C 1
ATOM 11177 O O . LYS G 1 127 ? 15.57668 16.97653 -3.00946 1.000 40.78492 119 LYS G O 1
ATOM 11183 N N . PHE G 1 128 ? 15.16690 18.41664 -1.29849 1.000 38.98801 120 PHE G N 1
ATOM 11184 C CA . PHE G 1 128 ? 14.10798 19.20475 -1.89849 1.000 40.86744 120 PHE G CA 1
ATOM 11185 C C . PHE G 1 128 ? 14.70212 20.49666 -2.46655 1.000 41.41025 120 PHE G C 1
ATOM 11186 O O . PHE G 1 128 ? 15.31123 21.27761 -1.74759 1.000 40.50062 120 PHE G O 1
ATOM 11194 N N . THR G 1 129 ? 14.51811 20.70164 -3.76855 1.000 37.00538 121 THR G N 1
ATOM 11195 C CA . THR G 1 129 ? 14.91224 21.92757 -4.43060 1.000 38.55596 121 THR G CA 1
ATOM 11196 C C . THR G 1 129 ? 13.64430 22.62370 -4.91758 1.000 35.68807 121 THR G C 1
ATOM 11197 O O . THR G 1 129 ? 12.76821 21.96579 -5.47354 1.000 31.62831 121 THR G O 1
ATOM 11201 N N . PHE G 1 130 ? 13.54847 23.94172 -4.71562 1.000 33.52844 122 PHE G N 1
ATOM 11202 C CA . PHE G 1 130 ? 12.40455 24.71085 -5.20462 1.000 28.65751 122 PHE G CA 1
ATOM 11203 C C . PHE G 1 130 ? 12.70458 25.31077 -6.56564 1.000 34.96898 122 PHE G C 1
ATOM 11204 O O . PHE G 1 130 ? 13.73965 25.95864 -6.72569 1.000 33.91260 122 PHE G O 1
ATOM 11212 N N . VAL G 1 131 ? 11.78052 25.06985 -7.51261 1.000 29.17012 123 VAL G N 1
ATOM 11213 C CA . VAL G 1 131 ? 11.73057 25.73781 -8.80063 1.000 31.05936 123 VAL G CA 1
ATOM 11214 C C . VAL G 1 131 ? 10.33964 26.36597 -8.99461 1.000 30.27796 123 VAL G C 1
ATOM 11215 O O . VAL G 1 131 ? 9.31257 25.74111 -8.71456 1.000 31.08074 123 VAL G O 1
ATOM 11219 N N . THR G 1 132 ? 10.29177 27.60196 -9.50765 1.000 27.78784 124 THR G N 1
ATOM 11220 C CA . THR G 1 132 ? 9.02684 28.26311 -9.78363 1.000 27.03662 124 THR G CA 1
ATOM 11221 C C . THR G 1 132 ? 8.61678 28.06911 -11.24661 1.000 33.31436 124 THR G C 1
ATOM 11222 O O . THR G 1 132 ? 9.46474 27.95998 -12.15963 1.000 31.81756 124 THR G O 1
ATOM 11226 N N . CYS G 1 133 ? 7.29677 28.01826 -11.45457 1.000 27.77922 125 CYS G N 1
ATOM 11227 C CA . CYS G 1 133 ? 6.70174 28.10529 -12.76756 1.000 31.19808 125 CYS G CA 1
ATOM 11228 C C . CYS G 1 133 ? 7.19187 29.36321 -13.49561 1.000 32.54218 125 CYS G C 1
ATOM 11229 O O . CYS G 1 133 ? 7.40683 29.32914 -14.71362 1.000 34.09309 125 CYS G O 1
ATOM 11232 N N . SER G 1 134 ? 7.39703 30.48921 -12.79966 1.000 30.92779 126 SER G N 1
ATOM 11233 C CA . SER G 1 134 ? 7.87115 31.67613 -13.50771 1.000 30.91118 126 SER G CA 1
ATOM 11234 C C . SER G 1 134 ? 9.28610 31.45194 -14.05174 1.000 33.13005 126 SER G C 1
ATOM 11235 O O . SER G 1 134 ? 9.54012 31.84787 -15.18076 1.000 31.69086 126 SER G O 1
ATOM 11238 N N . GLU G 1 135 ? 10.17505 30.78085 -13.28975 1.000 33.67378 127 GLU G N 1
ATOM 11239 C CA . GLU G 1 135 ? 11.48598 30.37468 -13.78477 1.000 29.99659 127 GLU G CA 1
ATOM 11240 C C . GLU G 1 135 ? 11.32785 29.53966 -15.05774 1.000 33.59905 127 GLU G C 1
ATOM 11241 O O . GLU G 1 135 ? 11.95685 29.81255 -16.08677 1.000 28.47113 127 GLU G O 1
ATOM 11247 N N . VAL G 1 136 ? 10.46572 28.51877 -14.98468 1.000 30.48856 128 VAL G N 1
ATOM 11248 C CA . VAL G 1 136 ? 10.39758 27.55874 -16.05965 1.000 32.02034 128 VAL G CA 1
ATOM 11249 C C . VAL G 1 136 ? 9.86863 28.26076 -17.30666 1.000 28.34287 128 VAL G C 1
ATOM 11250 O O . VAL G 1 136 ? 10.22155 27.88669 -18.39965 1.000 29.67554 128 VAL G O 1
ATOM 11254 N N . GLN G 1 137 ? 9.00475 29.26187 -17.15666 1.000 30.68125 129 GLN G N 1
ATOM 11255 C CA . GLN G 1 137 ? 8.41379 29.90291 -18.32467 1.000 34.50016 129 GLN G CA 1
ATOM 11256 C C . GLN G 1 137 ? 9.43289 30.83876 -18.99173 1.000 30.76475 129 GLN G C 1
ATOM 11257 O O . GLN G 1 137 ? 9.20391 31.26875 -20.13173 1.000 34.36660 129 GLN G O 1
ATOM 11263 N N . SER G 1 138 ? 10.58094 31.08164 -18.34077 1.000 29.50310 130 SER G N 1
ATOM 11264 C CA . SER G 1 138 ? 11.66301 31.81949 -18.98582 1.000 32.31323 130 SER G CA 1
ATOM 11265 C C . SER G 1 138 ? 12.51587 30.92136 -19.88282 1.000 33.72488 130 SER G C 1
ATOM 11266 O O . SER G 1 138 ? 13.28591 31.42824 -20.68386 1.000 31.19146 130 SER G O 1
ATOM 11269 N N . TRP G 1 139 ? 12.36971 29.59238 -19.78377 1.000 30.71392 131 TRP G N 1
ATOM 11270 C CA . TRP G 1 139 ? 13.15558 28.67126 -20.58676 1.000 26.12241 131 TRP G CA 1
ATOM 11271 C C . TRP G 1 139 ? 12.64454 28.67828 -22.01975 1.000 28.04975 131 TRP G C 1
ATOM 11272 O O . TRP G 1 139 ? 11.44954 28.73841 -22.26172 1.000 28.01032 131 TRP G O 1
ATOM 11283 N N . GLY G 1 140 ? 13.56050 28.57514 -22.98377 1.000 31.68476 132 GLY G N 1
ATOM 11284 C CA . GLY G 1 140 ? 13.14844 28.40114 -24.35776 1.000 28.12716 132 GLY G CA 1
ATOM 11285 C C . GLY G 1 140 ? 12.35728 27.10223 -24.54569 1.000 28.49698 132 GLY G C 1
ATOM 11286 O O . GLY G 1 140 ? 11.48925 27.04531 -25.41066 1.000 27.23308 132 GLY G O 1
ATOM 11287 N N . LEU G 1 141 ? 12.64718 26.07322 -23.71767 1.000 26.63913 133 LEU G N 1
ATOM 11288 C CA . LEU G 1 141 ? 11.99502 24.78130 -23.86361 1.000 26.02062 133 LEU G CA 1
ATOM 11289 C C . LEU G 1 141 ? 10.49605 24.95948 -23.62457 1.000 25.91362 133 LEU G C 1
ATOM 11290 O O . LEU G 1 141 ? 9.67895 24.30156 -24.26052 1.000 26.40293 133 LEU G O 1
ATOM 11295 N N . TYR G 1 142 ? 10.14218 25.80956 -22.64259 1.000 28.96563 134 TYR G N 1
ATOM 11296 C CA . TYR G 1 142 ? 8.73022 26.12274 -22.38455 1.000 30.01153 134 TYR G CA 1
ATOM 11297 C C . TYR G 1 142 ? 8.01725 26.66978 -23.62255 1.000 27.89737 134 TYR G C 1
ATOM 11298 O O . TYR G 1 142 ? 6.90719 26.24391 -23.91651 1.000 32.97435 134 TYR G O 1
ATOM 11307 N N . GLY G 1 143 ? 8.64734 27.59468 -24.36260 1.000 36.05626 135 GLY G N 1
ATOM 11308 C CA . GLY G 1 143 ? 8.09337 28.14471 -25.61160 1.000 26.44473 135 GLY G CA 1
ATOM 11309 C C . GLY G 1 143 ? 7.89321 27.05570 -26.67156 1.000 32.31652 135 GLY G C 1
ATOM 11310 O O . GLY G 1 143 ? 6.85818 27.00980 -27.34753 1.000 35.74529 135 GLY G O 1
ATOM 11311 N N . ASP G 1 144 ? 8.86710 26.13458 -26.78756 1.000 31.85829 136 ASP G N 1
ATOM 11312 C CA . ASP G 1 144 ? 8.75693 24.98356 -27.67952 1.000 32.32257 136 ASP G CA 1
ATOM 11313 C C . ASP G 1 144 ? 7.49685 24.18873 -27.32746 1.000 33.05765 136 ASP G C 1
ATOM 11314 O O . ASP G 1 144 ? 6.67079 23.91980 -28.19242 1.000 33.21900 136 ASP G O 1
ATOM 11319 N N . TYR G 1 145 ? 7.34984 23.80679 -26.05244 1.000 29.35119 137 TYR G N 1
ATOM 11320 C CA . TYR G 1 145 ? 6.31473 22.87292 -25.65638 1.000 32.16320 137 TYR G CA 1
ATOM 11321 C C . TYR G 1 145 ? 4.93082 23.55009 -25.66536 1.000 30.73789 137 TYR G C 1
ATOM 11322 O O . TYR G 1 145 ? 3.93673 22.93620 -26.02831 1.000 34.79923 137 TYR G O 1
ATOM 11331 N N . HIS G 1 146 ? 4.86298 24.79911 -25.22040 1.000 31.05992 138 HIS G N 1
ATOM 11332 C CA . HIS G 1 146 ? 3.60507 25.51227 -25.05839 1.000 34.62917 138 HIS G CA 1
ATOM 11333 C C . HIS G 1 146 ? 3.00706 25.73430 -26.44138 1.000 39.72954 138 HIS G C 1
ATOM 11334 O O . HIS G 1 146 ? 1.80503 25.56644 -26.63834 1.000 38.06215 138 HIS G O 1
ATOM 11341 N N . GLU G 1 147 ? 3.87906 26.00616 -27.41441 1.000 36.32431 139 GLU G N 1
ATOM 11342 C CA . GLU G 1 147 ? 3.43505 26.22417 -28.78440 1.000 39.74984 139 GLU G CA 1
ATOM 11343 C C . GLU G 1 147 ? 2.87988 24.93522 -29.38135 1.000 41.44573 139 GLU G C 1
ATOM 11344 O O . GLU G 1 147 ? 1.81486 24.96533 -30.00432 1.000 42.17167 139 GLU G O 1
ATOM 11350 N N . ARG G 1 148 ? 3.57175 23.80514 -29.18233 1.000 38.18677 140 ARG G N 1
ATOM 11351 C CA . ARG G 1 148 ? 3.10258 22.54118 -29.72828 1.000 37.42024 140 ARG G CA 1
ATOM 11352 C C . ARG G 1 148 ? 1.72055 22.20237 -29.14323 1.000 41.39441 140 ARG G C 1
ATOM 11353 O O . ARG G 1 148 ? 0.82449 21.81745 -29.87619 1.000 43.67674 140 ARG G O 1
ATOM 11361 N N . LEU G 1 149 ? 1.53162 22.41243 -27.83723 1.000 38.80495 141 LEU G N 1
ATOM 11362 C CA . LEU G 1 149 ? 0.27461 22.16260 -27.14918 1.000 40.46502 141 LEU G CA 1
ATOM 11363 C C . LEU G 1 149 ? -0.86030 23.05072 -27.68018 1.000 42.33646 141 LEU G C 1
ATOM 11364 O O . LEU G 1 149 ? -1.93837 22.55684 -28.00813 1.000 43.80771 141 LEU G O 1
ATOM 11369 N N . ARG G 1 150 ? -0.63314 24.36470 -27.67523 1.000 40.05034 142 ARG G N 1
ATOM 11370 C CA . ARG G 1 150 ? -1.52704 25.37179 -28.23323 1.000 47.37823 142 ARG G CA 1
ATOM 11371 C C . ARG G 1 150 ? -1.96212 25.01279 -29.66021 1.000 49.87786 142 ARG G C 1
ATOM 11372 O O . ARG G 1 150 ? -3.15312 25.10093 -29.99318 1.000 51.26346 142 ARG G O 1
ATOM 11380 N N . GLN G 1 151 ? -1.06820 24.58666 -30.47222 1.000 47.89463 143 GLN G N 1
ATOM 11381 C CA . GLN G 1 151 ? -1.37529 24.19365 -31.86620 1.000 50.97498 143 GLN G CA 1
ATOM 11382 C C . GLN G 1 151 ? -2.24044 22.93876 -31.86114 1.000 51.28704 143 GLN G C 1
ATOM 11383 O O . GLN G 1 151 ? -3.17347 22.86984 -32.65411 1.000 54.47878 143 GLN G O 1
ATOM 11389 N N . HIS G 1 152 ? -1.86953 21.95474 -30.99011 1.000 47.19677 144 HIS G N 1
ATOM 11390 C CA . HIS G 1 152 ? -2.68767 20.76584 -30.92705 1.000 50.45445 144 HIS G CA 1
ATOM 11391 C C . HIS G 1 152 ? -4.07161 21.10702 -30.38302 1.000 52.09441 144 HIS G C 1
ATOM 11392 O O . HIS G 1 152 ? -5.02771 20.41813 -30.72997 1.000 53.76398 144 HIS G O 1
ATOM 11399 N N . TYR G 1 153 ? -4.14547 22.12506 -29.50805 1.000 49.88598 145 TYR G N 1
ATOM 11400 C CA . TYR G 1 153 ? -5.39039 22.63623 -28.95303 1.000 51.51396 145 TYR G CA 1
ATOM 11401 C C . TYR G 1 153 ? -6.24935 23.23330 -30.07603 1.000 56.96213 145 TYR G C 1
ATOM 11402 O O . TYR G 1 153 ? -7.39740 22.83743 -30.26898 1.000 54.43458 145 TYR G O 1
ATOM 11411 N N . ASP G 1 154 ? -5.66026 24.15320 -30.85308 1.000 60.73472 146 ASP G N 1
ATOM 11412 C CA . ASP G 1 154 ? -6.33022 24.75925 -31.99708 1.000 62.12190 146 ASP G CA 1
ATOM 11413 C C . ASP G 1 154 ? -6.95938 23.70029 -32.91802 1.000 63.73409 146 ASP G C 1
ATOM 11414 O O . ASP G 1 154 ? -8.07236 23.93341 -33.39800 1.000 62.23955 146 ASP G O 1
ATOM 11419 N N . GLN G 1 155 ? -6.15752 22.59319 -33.17701 1.000 57.56241 147 GLN G N 1
ATOM 11420 C CA . GLN G 1 155 ? -6.52066 21.66219 -34.27997 1.000 58.59104 147 GLN G CA 1
ATOM 11421 C C . GLN G 1 155 ? -7.21881 20.34729 -33.92391 1.000 61.92948 147 GLN G C 1
ATOM 11422 O O . GLN G 1 155 ? -7.73491 19.71332 -34.84987 1.000 60.97506 147 GLN G O 1
ATOM 11428 N N . ASP G 1 156 ? -7.26482 19.95034 -32.68389 1.000 62.28407 148 ASP G N 1
ATOM 11429 C CA . ASP G 1 156 ? -7.77397 18.63841 -32.32784 1.000 60.74641 148 ASP G CA 1
ATOM 11430 C C . ASP G 1 156 ? -8.96892 18.80858 -31.39581 1.000 59.79088 148 ASP G C 1
ATOM 11431 O O . ASP G 1 156 ? -8.81085 19.13960 -30.21582 1.000 57.57750 148 ASP G O 1
ATOM 11436 N N . ALA G 1 157 ? -10.16197 18.57371 -31.95577 1.000 57.95245 149 ALA G N 1
ATOM 11437 C CA . ALA G 1 157 ? -11.40992 18.73888 -31.23474 1.000 56.76383 149 ALA G CA 1
ATOM 11438 C C . ALA G 1 157 ? -11.39399 17.90792 -29.95671 1.000 51.59526 149 ALA G C 1
ATOM 11439 O O . ALA G 1 157 ? -11.76090 18.40400 -28.90871 1.000 51.08465 149 ALA G O 1
ATOM 11441 N N . ALA G 1 158 ? -10.98714 16.64387 -30.04768 1.000 53.34297 150 ALA G N 1
ATOM 11442 C CA . ALA G 1 158 ? -11.02122 15.74891 -28.89765 1.000 53.00760 150 ALA G CA 1
ATOM 11443 C C . ALA G 1 158 ? -10.09613 16.23283 -27.76169 1.000 52.58027 150 ALA G C 1
ATOM 11444 O O . ALA G 1 158 ? -10.48109 16.21492 -26.58568 1.000 48.65310 150 ALA G O 1
ATOM 11446 N N . PHE G 1 159 ? -8.87708 16.68168 -28.10074 1.000 49.99982 151 PHE G N 1
ATOM 11447 C CA . PHE G 1 159 ? -7.91399 17.16859 -27.11079 1.000 50.42662 151 PHE G CA 1
ATOM 11448 C C . PHE G 1 159 ? -8.37282 18.50767 -26.50882 1.000 49.88048 151 PHE G C 1
ATOM 11449 O O . PHE G 1 159 ? -8.27475 18.73469 -25.30583 1.000 50.80422 151 PHE G O 1
ATOM 11457 N N . ARG G 1 160 ? -8.90273 19.40370 -27.33683 1.000 52.17315 152 ARG G N 1
ATOM 11458 C CA . ARG G 1 160 ? -9.38656 20.68878 -26.85786 1.000 52.03749 152 ARG G CA 1
ATOM 11459 C C . ARG G 1 160 ? -10.57856 20.50395 -25.91182 1.000 53.65316 152 ARG G C 1
ATOM 11460 O O . ARG G 1 160 ? -10.71144 21.21400 -24.91983 1.000 52.73993 152 ARG G O 1
ATOM 11468 N N . GLY G 1 161 ? -11.45668 19.55105 -26.21776 1.000 54.57095 153 GLY G N 1
ATOM 11469 C CA . GLY G 1 161 ? -12.61569 19.31821 -25.37772 1.000 55.17976 153 GLY G CA 1
ATOM 11470 C C . GLY G 1 161 ? -12.22570 18.82821 -23.98871 1.000 55.43311 153 GLY G C 1
ATOM 11471 O O . GLY G 1 161 ? -12.84363 19.22332 -23.00271 1.000 54.86825 153 GLY G O 1
ATOM 11472 N N . SER G 1 162 ? -11.22981 17.93109 -23.93971 1.000 51.78264 154 SER G N 1
ATOM 11473 C CA . SER G 1 162 ? -10.73584 17.38007 -22.68871 1.000 51.81983 154 SER G CA 1
ATOM 11474 C C . SER G 1 162 ? -10.14268 18.50503 -21.83276 1.000 51.54104 154 SER G C 1
ATOM 11475 O O . SER G 1 162 ? -10.39664 18.58310 -20.62676 1.000 54.72007 154 SER G O 1
ATOM 11478 N N . VAL G 1 163 ? -9.39359 19.40992 -22.47882 1.000 52.33605 155 VAL G N 1
ATOM 11479 C CA . VAL G 1 163 ? -8.69644 20.48986 -21.78687 1.000 53.92434 155 VAL G CA 1
ATOM 11480 C C . VAL G 1 163 ? -9.68230 21.57499 -21.30588 1.000 54.71715 155 VAL G C 1
ATOM 11481 O O . VAL G 1 163 ? -9.44218 22.27099 -20.32191 1.000 55.63286 155 VAL G O 1
ATOM 11485 N N . GLU G 1 164 ? -10.81729 21.75311 -21.97585 1.000 53.34951 156 GLU G N 1
ATOM 11486 C CA . GLU G 1 164 ? -11.73415 22.81223 -21.47386 1.000 59.14147 156 GLU G CA 1
ATOM 11487 C C . GLU G 1 164 ? -12.85920 22.20540 -20.63480 1.000 61.55270 156 GLU G C 1
ATOM 11488 O O . GLU G 1 164 ? -13.77210 22.95152 -20.26180 1.000 67.59511 156 GLU G O 1
ATOM 11494 N N . ALA G 1 165 ? -12.77735 20.91640 -20.33877 1.000 61.38515 157 ALA G N 1
ATOM 11495 C CA . ALA G 1 165 ? -13.78040 20.24054 -19.51171 1.000 68.87631 157 ALA G CA 1
ATOM 11496 C C . ALA G 1 165 ? -13.90629 20.87860 -18.12673 1.000 72.94064 157 ALA G C 1
ATOM 11497 O O . ALA G 1 165 ? -15.01226 20.96275 -17.59070 1.000 74.76127 157 ALA G O 1
ATOM 11499 N N . PHE G 1 166 ? -12.78422 21.29749 -17.52778 1.000 71.37744 158 PHE G N 1
ATOM 11500 C CA . PHE G 1 166 ? -12.84811 21.87654 -16.19679 1.000 74.29775 158 PHE G CA 1
ATOM 11501 C C . PHE G 1 166 ? -13.53895 23.23762 -16.26982 1.000 74.84689 158 PHE G C 1
ATOM 11502 O O . PHE G 1 166 ? -14.19887 23.64473 -15.31581 1.000 76.23851 158 PHE G O 1
ATOM 11510 N N . GLY G 1 167 ? -13.43790 23.91657 -17.41184 1.000 71.46578 159 GLY G N 1
ATOM 11511 C CA . GLY G 1 167 ? -14.18776 25.14465 -17.63086 1.000 75.28182 159 GLY G CA 1
ATOM 11512 C C . GLY G 1 167 ? -15.66580 24.90882 -17.96781 1.000 77.59267 159 GLY G C 1
ATOM 11513 O O . GLY G 1 167 ? -16.23473 25.64186 -18.77482 1.000 77.47886 159 GLY G O 1
ATOM 11514 N N . ARG G 1 168 ? -16.29590 23.89992 -17.34276 1.000 78.92274 160 ARG G N 1
ATOM 11515 C CA . ARG G 1 168 ? -17.68095 23.55007 -17.62071 1.000 79.11502 160 ARG G CA 1
ATOM 11516 C C . ARG G 1 168 ? -18.19604 22.56317 -16.55766 1.000 75.64480 160 ARG G C 1
ATOM 11517 O O . ARG G 1 168 ? -18.18296 22.91821 -15.36367 1.000 73.57119 160 ARG G O 1
ATOM 11525 N N . ASP G 1 184 ? -18.19902 32.42498 -22.57098 1.000 78.28043 176 ASP G N 1
ATOM 11526 C CA . ASP G 1 184 ? -17.54212 31.95586 -23.82098 1.000 80.74844 176 ASP G CA 1
ATOM 11527 C C . ASP G 1 184 ? -16.02709 32.12568 -23.71003 1.000 79.45841 176 ASP G C 1
ATOM 11528 O O . ASP G 1 184 ? -15.27521 31.18858 -23.97102 1.000 79.62895 176 ASP G O 1
ATOM 11533 N N . HIS G 1 185 ? -15.64993 33.42164 -23.37908 1.000 82.03180 177 HIS G N 1
ATOM 11534 C CA . HIS G 1 185 ? -14.20489 33.74747 -23.30714 1.000 80.37477 177 HIS G CA 1
ATOM 11535 C C . HIS G 1 185 ? -13.62592 33.18244 -22.00813 1.000 76.01016 177 HIS G C 1
ATOM 11536 O O . HIS G 1 185 ? -12.46597 32.74930 -22.05415 1.000 77.78873 177 HIS G O 1
ATOM 11543 N N . ARG G 1 186 ? -14.36990 33.07857 -20.95011 1.000 76.21081 178 ARG G N 1
ATOM 11544 C CA . ARG G 1 186 ? -13.81093 32.54654 -19.70811 1.000 75.73468 178 ARG G CA 1
ATOM 11545 C C . ARG G 1 186 ? -13.20010 31.17346 -19.97908 1.000 74.01403 178 ARG G C 1
ATOM 11546 O O . ARG G 1 186 ? -12.12212 30.87934 -19.47410 1.000 74.14358 178 ARG G O 1
ATOM 11554 N N . ILE G 1 187 ? -13.91022 30.36552 -20.78404 1.000 73.85807 179 ILE G N 1
ATOM 11555 C CA . ILE G 1 187 ? -13.54640 28.99346 -21.11300 1.000 75.85018 179 ILE G CA 1
ATOM 11556 C C . ILE G 1 187 ? -12.09742 28.93427 -21.60804 1.000 74.34013 179 ILE G C 1
ATOM 11557 O O . ILE G 1 187 ? -11.31650 28.13320 -21.09704 1.000 71.87811 179 ILE G O 1
ATOM 11562 N N . ARG G 1 188 ? -11.74534 29.77720 -22.59108 1.000 75.03683 180 ARG G N 1
ATOM 11563 C CA . ARG G 1 188 ? -10.41036 29.76402 -23.17312 1.000 73.11890 180 ARG G CA 1
ATOM 11564 C C . ARG G 1 188 ? -9.36827 30.24893 -22.15816 1.000 69.69788 180 ARG G C 1
ATOM 11565 O O . ARG G 1 188 ? -8.24434 29.74479 -22.15518 1.000 64.78875 180 ARG G O 1
ATOM 11573 N N . LYS G 1 189 ? -9.71413 31.19800 -21.27518 1.000 69.46214 181 LYS G N 1
ATOM 11574 C CA . LYS G 1 189 ? -8.76906 31.57392 -20.22422 1.000 70.40841 181 LYS G CA 1
ATOM 11575 C C . LYS G 1 189 ? -8.52117 30.39392 -19.27919 1.000 64.56243 181 LYS G C 1
ATOM 11576 O O . LYS G 1 189 ? -7.38519 30.13179 -18.90622 1.000 61.41418 181 LYS G O 1
ATOM 11582 N N . SER G 1 190 ? -9.57025 29.64405 -18.92914 1.000 64.99512 182 SER G N 1
ATOM 11583 C CA . SER G 1 190 ? -9.40738 28.42006 -18.15510 1.000 64.34766 182 SER G CA 1
ATOM 11584 C C . SER G 1 190 ? -8.44952 27.43892 -18.83410 1.000 60.78547 182 SER G C 1
ATOM 11585 O O . SER G 1 190 ? -7.44455 27.05682 -18.23912 1.000 59.58858 182 SER G O 1
ATOM 11588 N N . SER G 1 191 ? -8.77660 27.03692 -20.07208 1.000 54.33447 183 SER G N 1
ATOM 11589 C CA . SER G 1 191 ? -7.89172 26.27979 -20.93108 1.000 55.61491 183 SER G CA 1
ATOM 11590 C C . SER G 1 191 ? -6.42566 26.73361 -20.84214 1.000 54.17606 183 SER G C 1
ATOM 11591 O O . SER G 1 191 ? -5.55676 25.88951 -20.67313 1.000 49.44922 183 SER G O 1
ATOM 11594 N N . GLU G 1 192 ? -6.13151 28.03957 -20.95719 1.000 48.70413 184 GLU G N 1
ATOM 11595 C CA . GLU G 1 192 ? -4.75845 28.52041 -21.04124 1.000 49.23524 184 GLU G CA 1
ATOM 11596 C C . GLU G 1 192 ? -3.94946 28.12635 -19.79725 1.000 47.37760 184 GLU G C 1
ATOM 11597 O O . GLU G 1 192 ? -2.72849 27.95120 -19.87828 1.000 41.24627 184 GLU G O 1
ATOM 11603 N N . TYR G 1 193 ? -4.61244 28.05447 -18.63323 1.000 43.00732 185 TYR G N 1
ATOM 11604 C CA . TYR G 1 193 ? -3.94845 27.69143 -17.39324 1.000 43.33726 185 TYR G CA 1
ATOM 11605 C C . TYR G 1 193 ? -3.33862 26.30235 -17.53721 1.000 40.08413 185 TYR G C 1
ATOM 11606 O O . TYR G 1 193 ? -2.20263 26.09922 -17.11124 1.000 40.02148 185 TYR G O 1
ATOM 11615 N N . PHE G 1 194 ? -4.12075 25.36842 -18.10816 1.000 41.87826 186 PHE G N 1
ATOM 11616 C CA . PHE G 1 194 ? -3.68992 23.98237 -18.28813 1.000 43.79348 186 PHE G CA 1
ATOM 11617 C C . PHE G 1 194 ? -2.61496 23.87120 -19.36415 1.000 38.35201 186 PHE G C 1
ATOM 11618 O O . PHE G 1 194 ? -1.70805 23.07810 -19.19116 1.000 34.09202 186 PHE G O 1
ATOM 11626 N N . LEU G 1 195 ? -2.69390 24.67018 -20.43818 1.000 37.66789 187 LEU G N 1
ATOM 11627 C CA . LEU G 1 195 ? -1.68493 24.61202 -21.48920 1.000 37.66187 187 LEU G CA 1
ATOM 11628 C C . LEU G 1 195 ? -0.35586 25.11788 -20.92626 1.000 38.84035 187 LEU G C 1
ATOM 11629 O O . LEU G 1 195 ? 0.68606 24.52375 -21.20327 1.000 31.17093 187 LEU G O 1
ATOM 11634 N N . GLU G 1 196 ? -0.40571 26.13291 -20.03829 1.000 33.74951 188 GLU G N 1
ATOM 11635 C CA . GLU G 1 196 ? 0.80837 26.61379 -19.40834 1.000 34.70619 188 GLU G CA 1
ATOM 11636 C C . GLU G 1 196 ? 1.35226 25.52675 -18.47932 1.000 32.80572 188 GLU G C 1
ATOM 11637 O O . GLU G 1 196 ? 2.53922 25.21461 -18.54035 1.000 32.25412 188 GLU G O 1
ATOM 11643 N N . GLU G 1 197 ? 0.49422 24.99788 -17.59528 1.000 32.84273 189 GLU G N 1
ATOM 11644 C CA . GLU G 1 197 ? 0.85613 23.96287 -16.62626 1.000 34.13721 189 GLU G CA 1
ATOM 11645 C C . GLU G 1 197 ? 1.48896 22.72277 -17.26924 1.000 31.08389 189 GLU G C 1
ATOM 11646 O O . GLU G 1 197 ? 2.52491 22.23466 -16.81525 1.000 31.13173 189 GLU G O 1
ATOM 11652 N N . PHE G 1 198 ? 0.82587 22.18882 -18.29720 1.000 31.97132 190 PHE G N 1
ATOM 11653 C CA . PHE G 1 198 ? 1.25170 20.96675 -18.95017 1.000 31.76407 190 PHE G CA 1
ATOM 11654 C C . PHE G 1 198 ? 2.59570 21.17257 -19.63622 1.000 30.82089 190 PHE G C 1
ATOM 11655 O O . PHE G 1 198 ? 3.39359 20.24847 -19.67121 1.000 29.13353 190 PHE G O 1
ATOM 11663 N N . ALA G 1 199 ? 2.84784 22.38852 -20.14726 1.000 29.91154 191 ALA G N 1
ATOM 11664 C CA . ALA G 1 199 ? 4.09385 22.68935 -20.82731 1.000 26.64896 191 ALA G CA 1
ATOM 11665 C C . ALA G 1 199 ? 5.23588 22.67624 -19.81434 1.000 28.81064 191 ALA G C 1
ATOM 11666 O O . ALA G 1 199 ? 6.32682 22.22910 -20.12536 1.000 34.25989 191 ALA G O 1
ATOM 11668 N N . ILE G 1 200 ? 4.96097 23.15631 -18.59235 1.000 29.06641 192 ILE G N 1
ATOM 11669 C CA . ILE G 1 200 ? 5.93101 23.18923 -17.50838 1.000 29.28694 192 ILE G CA 1
ATOM 11670 C C . ILE G 1 200 ? 6.20385 21.76622 -16.97834 1.000 27.27424 192 ILE G C 1
ATOM 11671 O O . ILE G 1 200 ? 7.34982 21.39409 -16.72536 1.000 25.60649 192 ILE G O 1
ATOM 11676 N N . PHE G 1 201 ? 5.14976 20.95535 -16.85529 1.000 25.73119 193 PHE G N 1
ATOM 11677 C CA . PHE G 1 201 ? 5.31460 19.56434 -16.47725 1.000 28.28887 193 PHE G CA 1
ATOM 11678 C C . PHE G 1 201 ? 6.19849 18.84720 -17.49525 1.000 26.42023 193 PHE G C 1
ATOM 11679 O O . PHE G 1 201 ? 7.06441 18.09711 -17.10625 1.000 26.06658 193 PHE G O 1
ATOM 11687 N N . ALA G 1 202 ? 6.00448 19.10618 -18.79225 1.000 27.15051 194 ALA G N 1
ATOM 11688 C CA . ALA G 1 202 ? 6.83438 18.48105 -19.79125 1.000 25.91177 194 ALA G CA 1
ATOM 11689 C C . ALA G 1 202 ? 8.27544 18.94188 -19.59631 1.000 26.13389 194 ALA G C 1
ATOM 11690 O O . ALA G 1 202 ? 9.18433 18.09977 -19.70231 1.000 28.67994 194 ALA G O 1
ATOM 11692 N N . CYS G 1 203 ? 8.48460 20.24787 -19.31236 1.000 25.43127 195 CYS G N 1
ATOM 11693 C CA . CYS G 1 203 ? 9.84267 20.76371 -19.14342 1.000 26.87855 195 CYS G CA 1
ATOM 11694 C C . CYS G 1 203 ? 10.58561 20.01465 -18.04241 1.000 27.99130 195 CYS G C 1
ATOM 11695 O O . CYS G 1 203 ? 11.77858 19.77150 -18.19444 1.000 25.45604 195 CYS G O 1
ATOM 11698 N N . LEU G 1 204 ? 9.88761 19.73177 -16.94438 1.000 25.59128 196 LEU G N 1
ATOM 11699 C CA . LEU G 1 204 ? 10.48056 19.04474 -15.80638 1.000 29.35556 196 LEU G CA 1
ATOM 11700 C C . LEU G 1 204 ? 10.67037 17.56370 -16.15934 1.000 25.86594 196 LEU G C 1
ATOM 11701 O O . LEU G 1 204 ? 11.70131 16.98059 -15.84035 1.000 27.05790 196 LEU G O 1
ATOM 11706 N N . GLN G 1 205 ? 9.69028 16.96480 -16.84129 1.000 25.86620 197 GLN G N 1
ATOM 11707 C CA . GLN G 1 205 ? 9.76010 15.55778 -17.21725 1.000 29.25643 197 GLN G CA 1
ATOM 11708 C C . GLN G 1 205 ? 11.07204 15.28260 -17.95728 1.000 26.89589 197 GLN G C 1
ATOM 11709 O O . GLN G 1 205 ? 11.70192 14.24853 -17.73126 1.000 25.87143 197 GLN G O 1
ATOM 11715 N N . ARG G 1 206 ? 11.44913 16.20852 -18.84732 1.000 28.47566 198 ARG G N 1
ATOM 11716 C CA . ARG G 1 206 ? 12.60508 16.02335 -19.76034 1.000 25.38831 198 ARG G CA 1
ATOM 11717 C C . ARG G 1 206 ? 13.92116 16.59021 -19.21840 1.000 25.40915 198 ARG G C 1
ATOM 11718 O O . ARG G 1 206 ? 14.92412 16.42807 -19.89642 1.000 28.68331 198 ARG G O 1
ATOM 11726 N N . THR G 1 207 ? 13.91227 17.20525 -18.03842 1.000 28.39488 199 THR G N 1
ATOM 11727 C CA . THR G 1 207 ? 15.14735 17.75612 -17.48147 1.000 26.15588 199 THR G CA 1
ATOM 11728 C C . THR G 1 207 ? 15.48132 17.13512 -16.11846 1.000 27.75641 199 THR G C 1
ATOM 11729 O O . THR G 1 207 ? 16.06742 17.78708 -15.25950 1.000 30.76042 199 THR G O 1
ATOM 11733 N N . GLY G 1 208 ? 15.15617 15.85617 -15.92341 1.000 25.99896 200 GLY G N 1
ATOM 11734 C CA . GLY G 1 208 ? 15.69312 15.12814 -14.78440 1.000 33.35104 200 GLY G CA 1
ATOM 11735 C C . GLY G 1 208 ? 14.65909 14.66730 -13.76136 1.000 33.48270 200 GLY G C 1
ATOM 11736 O O . GLY G 1 208 ? 15.04904 14.00028 -12.82835 1.000 34.37116 200 GLY G O 1
ATOM 11737 N N . SER G 1 209 ? 13.36512 14.94845 -13.99933 1.000 32.34631 201 SER G N 1
ATOM 11738 C CA . SER G 1 209 ? 12.25611 14.69361 -13.08529 1.000 34.49793 201 SER G CA 1
ATOM 11739 C C . SER G 1 209 ? 11.13400 13.96572 -13.81723 1.000 30.63513 201 SER G C 1
ATOM 11740 O O . SER G 1 209 ? 10.06106 14.52584 -14.07022 1.000 30.73698 201 SER G O 1
ATOM 11743 N N . PRO G 1 210 ? 11.32584 12.68169 -14.14420 1.000 32.48280 202 PRO G N 1
ATOM 11744 C CA . PRO G 1 210 ? 10.35073 11.95778 -14.94415 1.000 31.64240 202 PRO G CA 1
ATOM 11745 C C . PRO G 1 210 ? 9.03271 11.62796 -14.23710 1.000 32.10198 202 PRO G C 1
ATOM 11746 O O . PRO G 1 210 ? 8.05465 11.29706 -14.89406 1.000 33.05174 202 PRO G O 1
ATOM 11750 N N . VAL G 1 211 ? 8.96977 11.77901 -12.91710 1.000 27.99215 203 VAL G N 1
ATOM 11751 C CA . VAL G 1 211 ? 7.81173 11.33718 -12.17005 1.000 30.48961 203 VAL G CA 1
ATOM 11752 C C . VAL G 1 211 ? 7.21790 12.54327 -11.46608 1.000 31.79776 203 VAL G C 1
ATOM 11753 O O . VAL G 1 211 ? 7.88599 13.11822 -10.63211 1.000 30.91405 203 VAL G O 1
ATOM 11757 N N . MET G 1 212 ? 5.92493 12.80242 -11.67405 1.000 30.85996 204 MET G N 1
ATOM 11758 C CA . MET G 1 212 ? 5.27708 13.87052 -10.93206 1.000 29.77004 204 MET G CA 1
ATOM 11759 C C . MET G 1 212 ? 4.46104 13.27366 -9.78702 1.000 29.67116 204 MET G C 1
ATOM 11760 O O . MET G 1 212 ? 3.79991 12.25073 -9.95697 1.000 31.62376 204 MET G O 1
ATOM 11765 N N . VAL G 1 213 ? 4.50015 13.95669 -8.64004 1.000 31.24645 205 VAL G N 1
ATOM 11766 C CA . VAL G 1 213 ? 3.71114 13.61382 -7.47001 1.000 28.30992 205 VAL G CA 1
ATOM 11767 C C . VAL G 1 213 ? 2.77829 14.78194 -7.22902 1.000 30.77224 205 VAL G C 1
ATOM 11768 O O . VAL G 1 213 ? 3.21643 15.92189 -7.30707 1.000 30.11866 205 VAL G O 1
ATOM 11772 N N . TYR G 1 214 ? 1.50927 14.49010 -6.92497 1.000 28.51459 206 TYR G N 1
ATOM 11773 C CA . TYR G 1 214 ? 0.52540 15.55223 -6.77598 1.000 30.33925 206 TYR G CA 1
ATOM 11774 C C . TYR G 1 214 ? -0.69865 14.99840 -6.04793 1.000 31.42237 206 TYR G C 1
ATOM 11775 O O . TYR G 1 214 ? -1.08479 13.85544 -6.27388 1.000 32.80335 206 TYR G O 1
ATOM 11784 N N . PRO G 1 215 ? -1.31853 15.74850 -5.10893 1.000 32.52354 207 PRO G N 1
ATOM 11785 C CA . PRO G 1 215 ? -2.53257 15.27867 -4.44288 1.000 34.04961 207 PRO G CA 1
ATOM 11786 C C . PRO G 1 215 ? -3.78457 15.47779 -5.30285 1.000 35.66533 207 PRO G C 1
ATOM 11787 O O . PRO G 1 215 ? -4.60145 16.34890 -5.02086 1.000 34.09033 207 PRO G O 1
ATOM 11791 N N . GLY G 1 216 ? -3.92370 14.66678 -6.35682 1.000 34.74237 208 GLY G N 1
ATOM 11792 C CA . GLY G 1 216 ? -4.94970 14.87787 -7.36880 1.000 36.58944 208 GLY G CA 1
ATOM 11793 C C . GLY G 1 216 ? -4.51881 14.30977 -8.71979 1.000 36.34085 208 GLY G C 1
ATOM 11794 O O . GLY G 1 216 ? -3.38887 13.84263 -8.89381 1.000 32.15678 208 GLY G O 1
ATOM 11795 N N . SER G 1 217 ? -5.44283 14.32885 -9.67477 1.000 39.11625 209 SER G N 1
ATOM 11796 C CA . SER G 1 217 ? -5.20194 13.71978 -10.97275 1.000 37.30292 209 SER G CA 1
ATOM 11797 C C . SER G 1 217 ? -5.53085 14.75179 -12.02978 1.000 37.84279 209 SER G C 1
ATOM 11798 O O . SER G 1 217 ? -6.11972 15.77687 -11.71379 1.000 35.60208 209 SER G O 1
ATOM 11801 N N . PHE G 1 218 ? -5.15892 14.43870 -13.27178 1.000 35.68719 210 PHE G N 1
ATOM 11802 C CA . PHE G 1 218 ? -5.28784 15.36768 -14.37280 1.000 39.35650 210 PHE G CA 1
ATOM 11803 C C . PHE G 1 218 ? -5.78397 14.58071 -15.57076 1.000 40.66342 210 PHE G C 1
ATOM 11804 O O . PHE G 1 218 ? -4.99708 13.83459 -16.15576 1.000 39.76524 210 PHE G O 1
ATOM 11812 N N . SER G 1 219 ? -7.09197 14.64386 -15.80173 1.000 39.87788 211 SER G N 1
ATOM 11813 C CA . SER G 1 219 ? -7.75410 13.82990 -16.84968 1.000 46.29438 211 SER G CA 1
ATOM 11814 C C . SER G 1 219 ? -6.96414 13.79877 -18.15071 1.000 42.05860 211 SER G C 1
ATOM 11815 O O . SER G 1 219 ? -6.65829 12.70571 -18.62768 1.000 46.29829 211 SER G O 1
ATOM 11818 N N . THR G 1 220 ? -6.67902 14.96371 -18.69075 1.000 41.63514 212 THR G N 1
ATOM 11819 C CA . THR G 1 220 ? -6.00805 15.03559 -19.97877 1.000 45.59657 212 THR G CA 1
ATOM 11820 C C . THR G 1 220 ? -4.69614 14.25043 -19.93079 1.000 43.13653 212 THR G C 1
ATOM 11821 O O . THR G 1 220 ? -4.31224 13.64536 -20.92578 1.000 42.83425 212 THR G O 1
ATOM 11825 N N . LEU G 1 221 ? -3.98110 14.30438 -18.79881 1.000 40.64972 213 LEU G N 1
ATOM 11826 C CA . LEU G 1 221 ? -2.64017 13.73923 -18.73283 1.000 41.06868 213 LEU G CA 1
ATOM 11827 C C . LEU G 1 221 ? -2.81735 12.22925 -18.70678 1.000 42.13440 213 LEU G C 1
ATOM 11828 O O . LEU G 1 221 ? -2.16045 11.52314 -19.47577 1.000 40.75027 213 LEU G O 1
ATOM 11833 N N . SER G 1 222 ? -3.76338 11.76439 -17.87373 1.000 42.99887 214 SER G N 1
ATOM 11834 C CA . SER G 1 222 ? -4.05155 10.34442 -17.80768 1.000 42.04546 214 SER G CA 1
ATOM 11835 C C . SER G 1 222 ? -4.45365 9.82743 -19.18365 1.000 45.13235 214 SER G C 1
ATOM 11836 O O . SER G 1 222 ? -3.98079 8.77536 -19.60163 1.000 42.32172 214 SER G O 1
ATOM 11839 N N . GLU G 1 223 ? -5.31258 10.58651 -19.86865 1.000 44.87925 215 GLU G N 1
ATOM 11840 C CA . GLU G 1 223 ? -5.71966 10.27452 -21.22963 1.000 47.00823 215 GLU G CA 1
ATOM 11841 C C . GLU G 1 223 ? -4.50169 10.19434 -22.15166 1.000 47.25913 215 GLU G C 1
ATOM 11842 O O . GLU G 1 223 ? -4.38683 9.21230 -22.89363 1.000 45.15678 215 GLU G O 1
ATOM 11848 N N . ILE G 1 224 ? -3.59757 11.19823 -22.10372 1.000 45.46906 216 ILE G N 1
ATOM 11849 C CA . ILE G 1 224 ? -2.44360 11.19806 -22.99375 1.000 48.28131 216 ILE G CA 1
ATOM 11850 C C . ILE G 1 224 ? -1.60174 9.93897 -22.74774 1.000 52.59120 216 ILE G C 1
ATOM 11851 O O . ILE G 1 224 ? -1.14684 9.33589 -23.71173 1.000 53.97409 216 ILE G O 1
ATOM 11856 N N . ALA G 1 225 ? -1.43575 9.52799 -21.47773 1.000 62.04921 217 ALA G N 1
ATOM 11857 C CA . ALA G 1 225 ? -0.67889 8.33791 -21.09271 1.000 62.70720 217 ALA G CA 1
ATOM 11858 C C . ALA G 1 225 ? -1.36006 7.01798 -21.49465 1.000 65.70073 217 ALA G C 1
ATOM 11859 O O . ALA G 1 225 ? -0.67618 6.02289 -21.73964 1.000 65.88128 217 ALA G O 1
ATOM 11861 N N . GLN G 1 226 ? -2.70006 7.00014 -21.51461 1.000 51.03066 218 GLN G N 1
ATOM 11862 C CA . GLN G 1 226 ? -3.49021 5.83323 -21.88955 1.000 54.26205 218 GLN G CA 1
ATOM 11863 C C . GLN G 1 226 ? -3.59228 5.64819 -23.40554 1.000 59.49510 218 GLN G C 1
ATOM 11864 O O . GLN G 1 226 ? -4.10741 4.62324 -23.83949 1.000 61.02772 218 GLN G O 1
ATOM 11870 N N . GLY G 1 227 ? -3.17318 6.65011 -24.20059 1.000 56.53818 219 GLY G N 1
ATOM 11871 C CA . GLY G 1 227 ? -3.07424 6.51906 -25.64459 1.000 55.20675 219 GLY G CA 1
ATOM 11872 C C . GLY G 1 227 ? -4.15816 7.29316 -26.40058 1.000 60.44007 219 GLY G C 1
ATOM 11873 O O . GLY G 1 227 ? -4.21520 7.25413 -27.62558 1.000 61.56280 219 GLY G O 1
ATOM 11874 N N . LYS G 1 228 ? -4.99205 8.05129 -25.68658 1.000 59.77497 220 LYS G N 1
ATOM 11875 C CA . LYS G 1 228 ? -6.23801 8.51742 -26.26756 1.000 59.87871 220 LYS G CA 1
ATOM 11876 C C . LYS G 1 228 ? -6.07987 9.89638 -26.90661 1.000 61.12448 220 LYS G C 1
ATOM 11877 O O . LYS G 1 228 ? -7.07781 10.48048 -27.32960 1.000 63.17495 220 LYS G O 1
ATOM 11883 N N . HIS G 1 229 ? -4.84380 10.42723 -26.96466 1.000 56.89920 221 HIS G N 1
ATOM 11884 C CA . HIS G 1 229 ? -4.57768 11.64517 -27.71171 1.000 53.54107 221 HIS G CA 1
ATOM 11885 C C . HIS G 1 229 ? -3.21972 11.49799 -28.38374 1.000 56.14477 221 HIS G C 1
ATOM 11886 O O . HIS G 1 229 ? -2.24463 12.13688 -27.98979 1.000 56.04755 221 HIS G O 1
ATOM 11893 N N . PRO G 1 230 ? -3.12585 10.65194 -29.43572 1.000 60.77433 222 PRO G N 1
ATOM 11894 C CA . PRO G 1 230 ? -1.82992 10.19877 -29.94074 1.000 59.68545 222 PRO G CA 1
ATOM 11895 C C . PRO G 1 230 ? -1.05480 11.32465 -30.61580 1.000 61.79385 222 PRO G C 1
ATOM 11896 O O . PRO G 1 230 ? 0.13917 11.18250 -30.88583 1.000 61.17610 222 PRO G O 1
ATOM 11900 N N . GLY G 1 231 ? -1.74967 12.44473 -30.86281 1.000 56.82831 223 GLY G N 1
ATOM 11901 C CA . GLY G 1 231 ? -1.14655 13.62464 -31.46087 1.000 53.88760 223 GLY G CA 1
ATOM 11902 C C . GLY G 1 231 ? -0.53440 14.57860 -30.43692 1.000 52.09680 223 GLY G C 1
ATOM 11903 O O . GLY G 1 231 ? 0.18570 15.49750 -30.82897 1.000 50.99917 223 GLY G O 1
ATOM 11904 N N . ALA G 1 232 ? -0.84339 14.38768 -29.13990 1.000 52.24048 224 ALA G N 1
ATOM 11905 C CA . ALA G 1 232 ? -0.34925 15.29865 -28.11095 1.000 50.04721 224 ALA G CA 1
ATOM 11906 C C . ALA G 1 232 ? 1.13172 15.00948 -27.85798 1.000 47.53119 224 ALA G C 1
ATOM 11907 O O . ALA G 1 232 ? 1.58558 13.87142 -28.01996 1.000 45.65956 224 ALA G O 1
ATOM 11909 N N . PRO G 1 233 ? 1.91586 16.01240 -27.40703 1.000 44.46789 225 PRO G N 1
ATOM 11910 C CA . PRO G 1 233 ? 3.35084 15.81623 -27.15707 1.000 43.39690 225 PRO G CA 1
ATOM 11911 C C . PRO G 1 233 ? 3.75770 14.50221 -26.46304 1.000 43.08265 225 PRO G C 1
ATOM 11912 O O . PRO G 1 233 ? 3.20369 14.14231 -25.42501 1.000 38.80923 225 PRO G O 1
ATOM 11916 N N . GLU G 1 234 ? 4.77561 13.83007 -27.00605 1.000 42.03522 226 GLU G N 1
ATOM 11917 C CA . GLU G 1 234 ? 5.27247 12.55602 -26.42802 1.000 43.60642 226 GLU G CA 1
ATOM 11918 C C . GLU G 1 234 ? 5.86054 12.79400 -25.04204 1.000 41.82744 226 GLU G C 1
ATOM 11919 O O . GLU G 1 234 ? 5.82745 11.87703 -24.22801 1.000 34.87367 226 GLU G O 1
ATOM 11925 N N . GLU G 1 235 ? 6.37269 13.99194 -24.80310 1.000 37.87128 227 GLU G N 1
ATOM 11926 C CA . GLU G 1 235 ? 6.89377 14.33992 -23.48412 1.000 39.92608 227 GLU G CA 1
ATOM 11927 C C . GLU G 1 235 ? 5.81977 14.09909 -22.41709 1.000 38.54758 227 GLU G C 1
ATOM 11928 O O . GLU G 1 235 ? 6.10175 13.67309 -21.30008 1.000 38.56904 227 GLU G O 1
ATOM 11934 N N . LEU G 1 236 ? 4.55980 14.38723 -22.76206 1.000 40.04383 228 LEU G N 1
ATOM 11935 C CA . LEU G 1 236 ? 3.47380 14.21639 -21.82102 1.000 39.91242 228 LEU G CA 1
ATOM 11936 C C . LEU G 1 236 ? 3.03663 12.74744 -21.73896 1.000 41.01139 228 LEU G C 1
ATOM 11937 O O . LEU G 1 236 ? 2.56860 12.30053 -20.70093 1.000 35.34804 228 LEU G O 1
ATOM 11942 N N . ARG G 1 237 ? 3.21251 12.01039 -22.84094 1.000 38.62374 229 ARG G N 1
ATOM 11943 C CA . ARG G 1 237 ? 2.87333 10.60243 -22.92289 1.000 39.55263 229 ARG G CA 1
ATOM 11944 C C . ARG G 1 237 ? 3.86526 9.75833 -22.13689 1.000 37.22380 229 ARG G C 1
ATOM 11945 O O . ARG G 1 237 ? 3.56113 8.61938 -21.80184 1.000 40.99499 229 ARG G O 1
ATOM 11953 N N . ASP G 1 238 ? 5.05033 10.31320 -21.87294 1.000 34.44909 230 ASP G N 1
ATOM 11954 C CA . ASP G 1 238 ? 6.13527 9.65809 -21.15095 1.000 35.72903 230 ASP G CA 1
ATOM 11955 C C . ASP G 1 238 ? 6.05135 9.94215 -19.65296 1.000 33.31616 230 ASP G C 1
ATOM 11956 O O . ASP G 1 238 ? 6.68729 9.25710 -18.84696 1.000 36.39420 230 ASP G O 1
ATOM 11961 N N . LEU G 1 239 ? 5.30149 10.98725 -19.28997 1.000 35.28767 231 LEU G N 1
ATOM 11962 C CA . LEU G 1 239 ? 5.25259 11.48930 -17.92299 1.000 32.54369 231 LEU G CA 1
ATOM 11963 C C . LEU G 1 239 ? 4.52449 10.48442 -17.03593 1.000 31.61903 231 LEU G C 1
ATOM 11964 O O . LEU G 1 239 ? 3.48942 9.96753 -17.43789 1.000 36.16670 231 LEU G O 1
ATOM 11969 N N . ILE G 1 240 ? 5.02750 10.26739 -15.81394 1.000 35.13846 232 ILE G N 1
ATOM 11970 C CA . ILE G 1 240 ? 4.36343 9.41751 -14.83589 1.000 28.95666 232 ILE G CA 1
ATOM 11971 C C . ILE G 1 240 ? 3.80757 10.35461 -13.78291 1.000 32.55354 232 ILE G C 1
ATOM 11972 O O . ILE G 1 240 ? 4.54569 11.20053 -13.28796 1.000 33.51160 232 ILE G O 1
ATOM 11977 N N . VAL G 1 241 ? 2.52256 10.16577 -13.43886 1.000 33.22924 233 VAL G N 1
ATOM 11978 C CA . VAL G 1 241 ? 1.87868 10.97288 -12.41687 1.000 34.80174 233 VAL G CA 1
ATOM 11979 C C . VAL G 1 241 ? 1.35861 10.06098 -11.32083 1.000 30.03224 233 VAL G C 1
ATOM 11980 O O . VAL G 1 241 ? 0.48650 9.21508 -11.56077 1.000 32.40422 233 VAL G O 1
ATOM 11984 N N . VAL G 1 242 ? 1.95266 10.23595 -10.13585 1.000 31.98325 234 VAL G N 1
ATOM 11985 C CA . VAL G 1 242 ? 1.48262 9.61004 -8.91382 1.000 32.36181 234 VAL G CA 1
ATOM 11986 C C . VAL G 1 242 ? 0.51676 10.57718 -8.24082 1.000 31.44987 234 VAL G C 1
ATOM 11987 O O . VAL G 1 242 ? 0.92090 11.62315 -7.72186 1.000 31.59219 234 VAL G O 1
ATOM 11991 N N . SER G 1 243 ? -0.77128 10.25733 -8.33377 1.000 29.97812 235 SER G N 1
ATOM 11992 C CA . SER G 1 243 ? -1.78017 11.01248 -7.61377 1.000 31.69818 235 SER G CA 1
ATOM 11993 C C . SER G 1 243 ? -1.82419 10.55053 -6.15175 1.000 34.09011 235 SER G C 1
ATOM 11994 O O . SER G 1 243 ? -2.07332 9.37657 -5.89671 1.000 31.44946 235 SER G O 1
ATOM 11997 N N . LEU G 1 244 ? -1.46305 11.42252 -5.20779 1.000 33.19471 236 LEU G N 1
ATOM 11998 C CA . LEU G 1 244 ? -1.60405 11.10358 -3.79177 1.000 33.43521 236 LEU G CA 1
ATOM 11999 C C . LEU G 1 244 ? -3.00999 11.46876 -3.30275 1.000 35.29349 236 LEU G C 1
ATOM 12000 O O . LEU G 1 244 ? -3.57389 12.46082 -3.72476 1.000 33.35488 236 LEU G O 1
ATOM 12005 N N . HIS G 1 245 ? -3.47508 10.54285 -2.36070 1.000 40.27776 237 HIS G N 1
ATOM 12006 C CA . HIS G 1 245 ? -4.74603 10.76003 -1.63067 1.000 40.28522 237 HIS G CA 1
ATOM 12007 C C . HIS G 1 245 ? -4.35196 11.00503 -0.17969 1.000 38.30496 237 HIS G C 1
ATOM 12008 O O . HIS G 1 245 ? -3.61604 10.18796 0.38931 1.000 40.02248 237 HIS G O 1
ATOM 12015 N N . LEU G 1 246 ? -4.81880 12.17510 0.37328 1.000 36.82910 238 LEU G N 1
ATOM 12016 C CA . LEU G 1 246 ? -4.48372 12.49110 1.75626 1.000 41.61906 238 LEU G CA 1
ATOM 12017 C C . LEU G 1 246 ? -5.67473 12.21128 2.67331 1.000 46.41722 238 LEU G C 1
ATOM 12018 O O . LEU G 1 246 ? -6.80069 12.59940 2.34333 1.000 46.00758 238 LEU G O 1
ATOM 12023 N N . LYS G 1 247 ? -5.39877 11.59828 3.83832 1.000 44.08546 239 LYS G N 1
ATOM 12024 C CA . LYS G 1 247 ? -6.40078 11.25543 4.84236 1.000 49.16245 239 LYS G CA 1
ATOM 12025 C C . LYS G 1 247 ? -5.96369 11.70843 6.22733 1.000 49.80303 239 LYS G C 1
ATOM 12026 O O . LYS G 1 247 ? -4.77468 11.72929 6.52630 1.000 48.62377 239 LYS G O 1
ATOM 12032 N N . GLY G 1 248 ? -6.94663 11.98557 7.09035 1.000 53.92358 240 GLY G N 1
ATOM 12033 C CA . GLY G 1 248 ? -6.69056 12.20359 8.50834 1.000 55.91763 240 GLY G CA 1
ATOM 12034 C C . GLY G 1 248 ? -6.28070 10.92256 9.20937 1.000 49.77001 240 GLY G C 1
ATOM 12035 O O . GLY G 1 248 ? -5.14369 10.89944 9.67033 1.000 50.21889 240 GLY G O 1
ATOM 12036 N N . ARG H 1 23 ? -29.23764 51.12305 -12.94321 1.000 69.64881 15 ARG H N 1
ATOM 12037 C CA . ARG H 1 23 ? -27.94871 50.37791 -12.87254 1.000 68.31230 15 ARG H CA 1
ATOM 12038 C C . ARG H 1 23 ? -27.53405 49.86798 -14.25666 1.000 69.05350 15 ARG H C 1
ATOM 12039 O O . ARG H 1 23 ? -28.37825 49.49313 -15.07652 1.000 69.27653 15 ARG H O 1
ATOM 12047 N N . TYR H 1 24 ? -26.21010 49.85986 -14.49894 1.000 65.28631 16 TYR H N 1
ATOM 12048 C CA . TYR H 1 24 ? -25.67539 49.67192 -15.83907 1.000 67.49118 16 TYR H CA 1
ATOM 12049 C C . TYR H 1 24 ? -24.52950 48.66280 -15.85738 1.000 65.72964 16 TYR H C 1
ATOM 12050 O O . TYR H 1 24 ? -23.91132 48.34566 -14.84054 1.000 60.04859 16 TYR H O 1
ATOM 12059 N N . LYS H 1 25 ? -24.27780 48.18187 -17.07247 1.000 65.89086 17 LYS H N 1
ATOM 12060 C CA . LYS H 1 25 ? -23.14996 47.33378 -17.40778 1.000 67.86631 17 LYS H CA 1
ATOM 12061 C C . LYS H 1 25 ? -22.39412 48.04579 -18.51988 1.000 67.87412 17 LYS H C 1
ATOM 12062 O O . LYS H 1 25 ? -23.02226 48.54593 -19.44871 1.000 67.85408 17 LYS H O 1
ATOM 12068 N N . ALA H 1 26 ? -21.06408 48.13065 -18.37814 1.000 67.68388 18 ALA H N 1
ATOM 12069 C CA . ALA H 1 26 ? -20.20024 48.63464 -19.43328 1.000 63.86264 18 ALA H CA 1
ATOM 12070 C C . ALA H 1 26 ? -19.60052 47.44464 -20.16550 1.000 57.88831 18 ALA H C 1
ATOM 12071 O O . ALA H 1 26 ? -19.23749 46.46655 -19.52066 1.000 57.49176 18 ALA H O 1
ATOM 12073 N N . GLU H 1 27 ? -19.47678 47.56473 -21.49452 1.000 58.79313 19 GLU H N 1
ATOM 12074 C CA . GLU H 1 27 ? -18.72905 46.61172 -22.29475 1.000 53.18869 19 GLU H CA 1
ATOM 12075 C C . GLU H 1 27 ? -17.99319 47.36173 -23.38784 1.000 51.57416 19 GLU H C 1
ATOM 12076 O O . GLU H 1 27 ? -18.39815 48.47080 -23.73467 1.000 56.32834 19 GLU H O 1
ATOM 12082 N N . ILE H 1 28 ? -16.95037 46.74067 -23.94611 1.000 46.52447 20 ILE H N 1
ATOM 12083 C CA . ILE H 1 28 ? -16.30356 47.32270 -25.10920 1.000 52.39742 20 ILE H CA 1
ATOM 12084 C C . ILE H 1 28 ? -17.39075 47.54389 -26.14595 1.000 51.91471 20 ILE H C 1
ATOM 12085 O O . ILE H 1 28 ? -18.22987 46.66399 -26.29385 1.000 53.20099 20 ILE H O 1
ATOM 12090 N N . GLY H 1 29 ? -17.35876 48.71794 -26.80487 1.000 50.41163 21 GLY H N 1
ATOM 12091 C CA . GLY H 1 29 ? -18.15098 49.02812 -27.98768 1.000 54.79415 21 GLY H CA 1
ATOM 12092 C C . GLY H 1 29 ? -17.29022 49.17913 -29.24184 1.000 51.53795 21 GLY H C 1
ATOM 12093 O O . GLY H 1 29 ? -17.72248 48.90426 -30.35478 1.000 51.11658 21 GLY H O 1
ATOM 12094 N N . SER H 1 30 ? -16.05714 49.64399 -29.06906 1.000 50.66670 22 SER H N 1
ATOM 12095 C CA . SER H 1 30 ? -15.15035 49.83298 -30.19023 1.000 47.79781 22 SER H CA 1
ATOM 12096 C C . SER H 1 30 ? -13.78619 50.23480 -29.62349 1.000 45.77954 22 SER H C 1
ATOM 12097 O O . SER H 1 30 ? -13.71691 50.67170 -28.46046 1.000 44.18796 22 SER H O 1
ATOM 12100 N N . VAL H 1 31 ? -12.73838 50.03076 -30.44872 1.000 48.27510 23 VAL H N 1
ATOM 12101 C CA . VAL H 1 31 ? -11.34329 50.25459 -30.09999 1.000 45.43430 23 VAL H CA 1
ATOM 12102 C C . VAL H 1 31 ? -10.62748 50.83661 -31.30609 1.000 46.33387 23 VAL H C 1
ATOM 12103 O O . VAL H 1 31 ? -10.63276 50.22470 -32.37414 1.000 48.11075 23 VAL H O 1
ATOM 12107 N N . SER H 1 32 ? -10.04031 52.02053 -31.09812 1.000 42.79735 24 SER H N 1
ATOM 12108 C CA . SER H 1 32 ? -9.17845 52.68052 -32.06624 1.000 44.86723 24 SER H CA 1
ATOM 12109 C C . SER H 1 32 ? -7.71736 52.62734 -31.61055 1.000 46.83980 24 SER H C 1
ATOM 12110 O O . SER H 1 32 ? -7.42508 53.00521 -30.47058 1.000 44.90459 24 SER H O 1
ATOM 12113 N N . PRO H 1 33 ? -6.77158 52.10431 -32.44079 1.000 47.70430 25 PRO H N 1
ATOM 12114 C CA . PRO H 1 33 ? -7.09991 51.42244 -33.69578 1.000 49.42416 25 PRO H CA 1
ATOM 12115 C C . PRO H 1 33 ? -7.65001 50.00848 -33.45078 1.000 51.88100 25 PRO H C 1
ATOM 12116 O O . PRO H 1 33 ? -7.54584 49.45138 -32.34584 1.000 48.41769 25 PRO H O 1
ATOM 12120 N N . THR H 1 34 ? -8.27728 49.44462 -34.48869 1.000 50.51440 26 THR H N 1
ATOM 12121 C CA . THR H 1 34 ? -8.88440 48.12268 -34.39867 1.000 54.38227 26 THR H CA 1
ATOM 12122 C C . THR H 1 34 ? -7.85641 47.09054 -33.95697 1.000 50.22010 26 THR H C 1
ATOM 12123 O O . THR H 1 34 ? -8.15032 46.26250 -33.11097 1.000 52.90599 26 THR H O 1
ATOM 12127 N N . THR H 1 35 ? -6.64152 47.19246 -34.50721 1.000 49.25195 27 THR H N 1
ATOM 12128 C CA . THR H 1 35 ? -5.55455 46.27132 -34.20551 1.000 53.37760 27 THR H CA 1
ATOM 12129 C C . THR H 1 35 ? -5.17624 46.26616 -32.72859 1.000 54.46315 27 THR H C 1
ATOM 12130 O O . THR H 1 35 ? -4.44225 45.37906 -32.31981 1.000 56.35680 27 THR H O 1
ATOM 12134 N N . SER H 1 36 ? -5.63898 47.23815 -31.92941 1.000 54.02322 28 SER H N 1
ATOM 12135 C CA . SER H 1 36 ? -5.31168 47.23300 -30.50748 1.000 54.46737 28 SER H CA 1
ATOM 12136 C C . SER H 1 36 ? -6.43158 46.58505 -29.70230 1.000 53.01634 28 SER H C 1
ATOM 12137 O O . SER H 1 36 ? -6.36833 46.55195 -28.46032 1.000 56.24744 28 SER H O 1
ATOM 12140 N N . ARG H 1 37 ? -7.44078 46.05121 -30.41113 1.000 51.88225 29 ARG H N 1
ATOM 12141 C CA . ARG H 1 37 ? -8.58771 45.44428 -29.74995 1.000 54.86466 29 ARG H CA 1
ATOM 12142 C C . ARG H 1 37 ? -8.13059 44.45014 -28.68012 1.000 62.53047 29 ARG H C 1
ATOM 12143 O O . ARG H 1 37 ? -8.66836 44.44811 -27.57401 1.000 61.13636 29 ARG H O 1
ATOM 12151 N N . ASP H 1 38 ? -7.11974 43.62906 -28.98140 1.000 70.18203 30 ASP H N 1
ATOM 12152 C CA . ASP H 1 38 ? -6.76567 42.52496 -28.10156 1.000 70.19423 30 ASP H CA 1
ATOM 12153 C C . ASP H 1 38 ? -5.40051 42.73076 -27.43782 1.000 70.40945 30 ASP H C 1
ATOM 12154 O O . ASP H 1 38 ? -4.99043 41.88366 -26.65198 1.000 74.36646 30 ASP H O 1
ATOM 12159 N N . THR H 1 39 ? -4.71944 43.85971 -27.67987 1.000 65.47689 31 THR H N 1
ATOM 12160 C CA . THR H 1 39 ? -3.48326 44.13553 -26.95611 1.000 60.60072 31 THR H CA 1
ATOM 12161 C C . THR H 1 39 ? -3.63893 45.22846 -25.88899 1.000 58.68438 31 THR H C 1
ATOM 12162 O O . THR H 1 39 ? -2.78374 45.31130 -25.01416 1.000 57.69063 31 THR H O 1
ATOM 12166 N N . PHE H 1 40 ? -4.71285 46.04357 -25.90470 1.000 55.92717 32 PHE H N 1
ATOM 12167 C CA . PHE H 1 40 ? -4.73855 47.22951 -25.05860 1.000 50.73455 32 PHE H CA 1
ATOM 12168 C C . PHE H 1 40 ? -4.68529 46.80138 -23.58565 1.000 51.05677 32 PHE H C 1
ATOM 12169 O O . PHE H 1 40 ? -4.15305 47.55826 -22.76670 1.000 47.09568 32 PHE H O 1
ATOM 12177 N N . GLU H 1 41 ? -5.18735 45.58341 -23.27064 1.000 44.80576 33 GLU H N 1
ATOM 12178 C CA . GLU H 1 41 ? -5.18113 45.00930 -21.92269 1.000 50.91216 33 GLU H CA 1
ATOM 12179 C C . GLU H 1 41 ? -3.78005 44.68411 -21.39000 1.000 49.50008 33 GLU H C 1
ATOM 12180 O O . GLU H 1 41 ? -3.66585 44.29301 -20.21606 1.000 48.86555 33 GLU H O 1
ATOM 12186 N N . ASP H 1 42 ? -2.75022 44.80608 -22.24821 1.000 44.10594 34 ASP H N 1
ATOM 12187 C CA . ASP H 1 42 ? -1.35215 44.65290 -21.84651 1.000 51.54548 34 ASP H CA 1
ATOM 12188 C C . ASP H 1 42 ? -0.80686 45.83578 -21.02853 1.000 49.99351 34 ASP H C 1
ATOM 12189 O O . ASP H 1 42 ? 0.17127 45.64462 -20.29174 1.000 48.29129 34 ASP H O 1
ATOM 12194 N N . HIS H 1 43 ? -1.40277 47.03885 -21.17531 1.000 47.24567 35 HIS H N 1
ATOM 12195 C CA . HIS H 1 43 ? -1.06548 48.20275 -20.35528 1.000 46.61771 35 HIS H CA 1
ATOM 12196 C C . HIS H 1 43 ? -1.80222 48.06972 -19.03614 1.000 43.30109 35 HIS H C 1
ATOM 12197 O O . HIS H 1 43 ? -2.86828 47.46383 -19.00397 1.000 44.47462 35 HIS H O 1
ATOM 12204 N N . ASP H 1 44 ? -1.27194 48.68558 -17.97220 1.000 46.02398 36 ASP H N 1
ATOM 12205 C CA . ASP H 1 44 ? -1.88467 48.60954 -16.65008 1.000 44.40197 36 ASP H CA 1
ATOM 12206 C C . ASP H 1 44 ? -2.36943 49.98955 -16.16587 1.000 41.17242 36 ASP H C 1
ATOM 12207 O O . ASP H 1 44 ? -2.72017 50.14950 -15.00178 1.000 42.96915 36 ASP H O 1
ATOM 12212 N N . THR H 1 45 ? -2.37551 50.98862 -17.04679 1.000 41.54107 37 THR H N 1
ATOM 12213 C CA . THR H 1 45 ? -2.74230 52.35563 -16.69760 1.000 43.60964 37 THR H CA 1
ATOM 12214 C C . THR H 1 45 ? -3.63847 52.91781 -17.79737 1.000 41.89484 37 THR H C 1
ATOM 12215 O O . THR H 1 45 ? -3.30472 52.78787 -18.98145 1.000 43.24657 37 THR H O 1
ATOM 12219 N N . CYS H 1 46 ? -4.74132 53.56490 -17.42209 1.000 38.65426 38 CYS H N 1
ATOM 12220 C CA . CYS H 1 46 ? -5.53446 54.24906 -18.43687 1.000 40.20582 38 CYS H CA 1
ATOM 12221 C C . CYS H 1 46 ? -5.86823 55.67206 -18.00269 1.000 34.25293 38 CYS H C 1
ATOM 12222 O O . CYS H 1 46 ? -5.55995 56.08694 -16.89672 1.000 35.42737 38 CYS H O 1
ATOM 12225 N N . PHE H 1 47 ? -6.45533 56.45419 -18.90051 1.000 37.07630 39 PHE H N 1
ATOM 12226 C CA . PHE H 1 47 ? -7.16911 57.63023 -18.42526 1.000 38.44909 39 PHE H CA 1
ATOM 12227 C C . PHE H 1 47 ? -8.60522 57.54541 -18.89497 1.000 33.63382 39 PHE H C 1
ATOM 12228 O O . PHE H 1 47 ? -8.89149 56.99652 -19.95096 1.000 34.23971 39 PHE H O 1
ATOM 12236 N N . LEU H 1 48 ? -9.47699 58.09843 -18.05475 1.000 38.22765 40 LEU H N 1
ATOM 12237 C CA . LEU H 1 48 ? -10.89604 58.17860 -18.34345 1.000 38.16033 40 LEU H CA 1
ATOM 12238 C C . LEU H 1 48 ? -11.24494 59.64566 -18.60326 1.000 37.62034 40 LEU H C 1
ATOM 12239 O O . LEU H 1 48 ? -11.15867 60.46658 -17.69421 1.000 33.67712 40 LEU H O 1
ATOM 12244 N N . GLY H 1 49 ? -11.56517 59.96279 -19.86417 1.000 34.50884 41 GLY H N 1
ATOM 12245 C CA . GLY H 1 49 ? -12.06011 61.28187 -20.20396 1.000 37.32450 41 GLY H CA 1
ATOM 12246 C C . GLY H 1 49 ? -13.45696 61.49797 -19.61665 1.000 37.40665 41 GLY H C 1
ATOM 12247 O O . GLY H 1 49 ? -14.31508 60.64807 -19.78054 1.000 40.71083 41 GLY H O 1
ATOM 12248 N N . VAL H 1 50 ? -13.68471 62.62693 -18.94051 1.000 36.78538 42 VAL H N 1
ATOM 12249 C CA . VAL H 1 50 ? -14.97255 62.90302 -18.31523 1.000 37.08042 42 VAL H CA 1
ATOM 12250 C C . VAL H 1 50 ? -15.49852 64.23111 -18.83101 1.000 39.46708 42 VAL H C 1
ATOM 12251 O O . VAL H 1 50 ? -14.84738 65.24103 -18.63606 1.000 40.93026 42 VAL H O 1
ATOM 12255 N N . SER H 1 51 ? -16.65566 64.21728 -19.49877 1.000 42.10724 43 SER H N 1
ATOM 12256 C CA . SER H 1 51 ? -17.30065 65.42639 -20.02754 1.000 38.81777 43 SER H CA 1
ATOM 12257 C C . SER H 1 51 ? -18.32739 65.92342 -19.01629 1.000 42.28230 43 SER H C 1
ATOM 12258 O O . SER H 1 51 ? -19.00034 65.10244 -18.38721 1.000 42.30763 43 SER H O 1
ATOM 12261 N N . LEU H 1 52 ? -18.39421 67.25141 -18.80817 1.000 40.61860 44 LEU H N 1
ATOM 12262 C CA . LEU H 1 52 ? -19.31595 67.81142 -17.83393 1.000 44.06658 44 LEU H CA 1
ATOM 12263 C C . LEU H 1 52 ? -20.71105 68.04861 -18.42562 1.000 43.01619 44 LEU H C 1
ATOM 12264 O O . LEU H 1 52 ? -20.89529 68.14773 -19.64458 1.000 39.60614 44 LEU H O 1
ATOM 12269 N N . GLU H 1 53 ? -21.69585 68.10864 -17.50642 1.000 44.15120 45 GLU H N 1
ATOM 12270 C CA . GLU H 1 53 ? -23.11391 68.15281 -17.83712 1.000 47.10803 45 GLU H CA 1
ATOM 12271 C C . GLU H 1 53 ? -23.36725 67.18993 -18.99714 1.000 46.10658 45 GLU H C 1
ATOM 12272 O O . GLU H 1 53 ? -23.72944 67.58306 -20.09604 1.000 48.30269 45 GLU H O 1
ATOM 12278 N N . ASN H 1 54 ? -23.12533 65.90189 -18.73030 1.000 47.90841 46 ASN H N 1
ATOM 12279 C CA . ASN H 1 54 ? -23.28265 64.84699 -19.76535 1.000 49.77517 46 ASN H CA 1
ATOM 12280 C C . ASN H 1 54 ? -24.03065 63.65601 -19.15329 1.000 51.28492 46 ASN H C 1
ATOM 12281 O O . ASN H 1 54 ? -23.68745 63.26889 -18.03139 1.000 48.24865 46 ASN H O 1
ATOM 12286 N N . SER H 1 55 ? -24.99186 63.09117 -19.88413 1.000 52.01442 47 SER H N 1
ATOM 12287 C CA . SER H 1 55 ? -25.82487 61.96022 -19.39705 1.000 54.83546 47 SER H CA 1
ATOM 12288 C C . SER H 1 55 ? -24.98996 60.69212 -19.20333 1.000 55.11620 47 SER H C 1
ATOM 12289 O O . SER H 1 55 ? -25.32286 59.87308 -18.32432 1.000 53.64532 47 SER H O 1
ATOM 12292 N N . ASN H 1 56 ? -23.97015 60.52608 -20.03655 1.000 54.48637 48 ASN H N 1
ATOM 12293 C CA . ASN H 1 56 ? -23.08725 59.34198 -19.91383 1.000 53.90177 48 ASN H CA 1
ATOM 12294 C C . ASN H 1 56 ? -22.37896 59.35980 -18.55897 1.000 53.44748 48 ASN H C 1
ATOM 12295 O O . ASN H 1 56 ? -21.93798 58.31072 -18.12115 1.000 54.92489 48 ASN H O 1
ATOM 12300 N N . PHE H 1 57 ? -22.36370 60.48274 -17.86089 1.000 50.95142 49 PHE H N 1
ATOM 12301 C CA . PHE H 1 57 ? -21.54744 60.52156 -16.62605 1.000 49.91359 49 PHE H CA 1
ATOM 12302 C C . PHE H 1 57 ? -22.44019 60.53955 -15.38987 1.000 50.77443 49 PHE H C 1
ATOM 12303 O O . PHE H 1 57 ? -21.97792 60.99842 -14.34493 1.000 51.59449 49 PHE H O 1
ATOM 12311 N N . LYS H 1 58 ? -23.67326 60.05069 -15.51965 1.000 54.32124 50 LYS H N 1
ATOM 12312 C CA . LYS H 1 58 ? -24.53104 59.88368 -14.35349 1.000 55.44612 50 LYS H CA 1
ATOM 12313 C C . LYS H 1 58 ? -23.90994 58.87854 -13.38969 1.000 54.80508 50 LYS H C 1
ATOM 12314 O O . LYS H 1 58 ? -23.25913 57.93651 -13.82191 1.000 52.92552 50 LYS H O 1
ATOM 12320 N N . PRO H 1 59 ? -24.16766 59.00246 -12.07063 1.000 57.58726 51 PRO H N 1
ATOM 12321 C CA . PRO H 1 59 ? -23.49253 58.19331 -11.04784 1.000 56.91757 51 PRO H CA 1
ATOM 12322 C C . PRO H 1 59 ? -23.47072 56.68332 -11.24796 1.000 56.88183 51 PRO H C 1
ATOM 12323 O O . PRO H 1 59 ? -22.48172 56.03519 -10.91422 1.000 58.83113 51 PRO H O 1
ATOM 12327 N N . ALA H 1 60 ? -24.56489 56.12948 -11.77478 1.000 59.83838 52 ALA H N 1
ATOM 12328 C CA . ALA H 1 60 ? -24.64909 54.70151 -12.02888 1.000 59.00441 52 ALA H CA 1
ATOM 12329 C C . ALA H 1 60 ? -23.79138 54.34252 -13.23908 1.000 55.74194 52 ALA H C 1
ATOM 12330 O O . ALA H 1 60 ? -23.21049 53.26546 -13.27829 1.000 53.74578 52 ALA H O 1
ATOM 12332 N N . LYS H 1 61 ? -23.68148 55.25058 -14.21403 1.000 56.89841 53 LYS H N 1
ATOM 12333 C CA . LYS H 1 61 ? -22.92777 54.95760 -15.42721 1.000 56.75842 53 LYS H CA 1
ATOM 12334 C C . LYS H 1 61 ? -21.41770 55.06243 -15.17052 1.000 53.76171 53 LYS H C 1
ATOM 12335 O O . LYS H 1 61 ? -20.61390 54.37039 -15.79474 1.000 52.31956 53 LYS H O 1
ATOM 12341 N N . VAL H 1 62 ? -21.05442 55.91131 -14.22352 1.000 54.50945 54 VAL H N 1
ATOM 12342 C CA . VAL H 1 62 ? -19.69730 56.03013 -13.73180 1.000 51.69591 54 VAL H CA 1
ATOM 12343 C C . VAL H 1 62 ? -19.33527 54.76404 -12.95097 1.000 54.27185 54 VAL H C 1
ATOM 12344 O O . VAL H 1 62 ? -18.21434 54.26393 -13.04824 1.000 51.81047 54 VAL H O 1
ATOM 12348 N N . ASP H 1 63 ? -20.29016 54.26007 -12.16381 1.000 55.55430 55 ASP H N 1
ATOM 12349 C CA . ASP H 1 63 ? -20.09713 53.03699 -11.40095 1.000 54.62929 55 ASP H CA 1
ATOM 12350 C C . ASP H 1 63 ? -19.80945 51.88204 -12.35710 1.000 51.93225 55 ASP H C 1
ATOM 12351 O O . ASP H 1 63 ? -18.89548 51.10592 -12.11936 1.000 54.83850 55 ASP H O 1
ATOM 12356 N N . ALA H 1 64 ? -20.58668 51.77420 -13.43195 1.000 53.19756 56 ALA H N 1
ATOM 12357 C CA . ALA H 1 64 ? -20.36599 50.73326 -14.41408 1.000 53.94937 56 ALA H CA 1
ATOM 12358 C C . ALA H 1 64 ? -18.94009 50.85115 -14.95437 1.000 52.98283 56 ALA H C 1
ATOM 12359 O O . ALA H 1 64 ? -18.16517 49.89607 -14.87160 1.000 54.90551 56 ALA H O 1
ATOM 12361 N N . MET H 1 65 ? -18.59907 52.04916 -15.44834 1.000 52.66351 57 MET H N 1
ATOM 12362 C CA . MET H 1 65 ? -17.31717 52.32608 -16.07559 1.000 50.08629 57 MET H CA 1
ATOM 12363 C C . MET H 1 65 ? -16.18299 52.05088 -15.08984 1.000 47.41909 57 MET H C 1
ATOM 12364 O O . MET H 1 65 ? -15.25713 51.30381 -15.39209 1.000 47.74289 57 MET H O 1
ATOM 12369 N N . ALA H 1 66 ? -16.31269 52.55780 -13.86278 1.000 50.27307 58 ALA H N 1
ATOM 12370 C CA . ALA H 1 66 ? -15.32250 52.30761 -12.83900 1.000 48.22289 58 ALA H CA 1
ATOM 12371 C C . ALA H 1 66 ? -15.06763 50.80558 -12.72317 1.000 52.35513 58 ALA H C 1
ATOM 12372 O O . ALA H 1 66 ? -13.91466 50.36245 -12.64645 1.000 49.83842 58 ALA H O 1
ATOM 12374 N N . LYS H 1 67 ? -16.15271 50.02269 -12.72601 1.000 52.48537 59 LYS H N 1
ATOM 12375 C CA . LYS H 1 67 ? -16.03881 48.59666 -12.48715 1.000 51.93882 59 LYS H CA 1
ATOM 12376 C C . LYS H 1 67 ? -15.26811 47.95467 -13.63436 1.000 51.86133 59 LYS H C 1
ATOM 12377 O O . LYS H 1 67 ? -14.38815 47.12456 -13.39061 1.000 53.33496 59 LYS H O 1
ATOM 12383 N N . TRP H 1 68 ? -15.55832 48.38380 -14.86427 1.000 48.35564 60 TRP H N 1
ATOM 12384 C CA . TRP H 1 68 ? -14.95163 47.79783 -16.04744 1.000 48.93240 60 TRP H CA 1
ATOM 12385 C C . TRP H 1 68 ? -13.44962 48.07369 -16.12373 1.000 50.90784 60 TRP H C 1
ATOM 12386 O O . TRP H 1 68 ? -12.68381 47.26365 -16.65995 1.000 50.30323 60 TRP H O 1
ATOM 12397 N N . ILE H 1 69 ? -13.06139 49.25261 -15.62771 1.000 48.07010 61 ILE H N 1
ATOM 12398 C CA . ILE H 1 69 ? -11.67232 49.64645 -15.48397 1.000 47.37423 61 ILE H CA 1
ATOM 12399 C C . ILE H 1 69 ? -10.99919 48.78930 -14.40618 1.000 48.93441 61 ILE H C 1
ATOM 12400 O O . ILE H 1 69 ? -9.83425 48.41319 -14.52745 1.000 46.71947 61 ILE H O 1
ATOM 12405 N N . SER H 1 70 ? -11.74500 48.49629 -13.34305 1.000 49.24065 62 SER H N 1
ATOM 12406 C CA . SER H 1 70 ? -11.20581 47.88314 -12.14221 1.000 52.13918 62 SER H CA 1
ATOM 12407 C C . SER H 1 70 ? -10.61901 46.50210 -12.44444 1.000 55.45827 62 SER H C 1
ATOM 12408 O O . SER H 1 70 ? -9.68793 46.04995 -11.78867 1.000 56.35459 62 SER H O 1
ATOM 12411 N N . ARG H 1 71 ? -11.17229 45.85824 -13.46738 1.000 60.19103 63 ARG H N 1
ATOM 12412 C CA . ARG H 1 71 ? -10.82151 44.50323 -13.84056 1.000 61.78243 63 ARG H CA 1
ATOM 12413 C C . ARG H 1 71 ? -9.56669 44.46417 -14.71482 1.000 60.97669 63 ARG H C 1
ATOM 12414 O O . ARG H 1 71 ? -9.00685 43.38313 -14.91702 1.000 61.06404 63 ARG H O 1
ATOM 12422 N N . ARG H 1 72 ? -9.11768 45.62717 -15.22282 1.000 51.00003 64 ARG H N 1
ATOM 12423 C CA . ARG H 1 72 ? -8.16491 45.64916 -16.32602 1.000 51.99682 64 ARG H CA 1
ATOM 12424 C C . ARG H 1 72 ? -6.95675 46.53201 -16.02020 1.000 47.70918 64 ARG H C 1
ATOM 12425 O O . ARG H 1 72 ? -5.86388 46.25594 -16.52245 1.000 47.53787 64 ARG H O 1
ATOM 12433 N N . PHE H 1 73 ? -7.16848 47.56897 -15.19707 1.000 49.72028 65 PHE H N 1
ATOM 12434 C CA . PHE H 1 73 ? -6.14531 48.55884 -14.90120 1.000 47.99279 65 PHE H CA 1
ATOM 12435 C C . PHE H 1 73 ? -6.13797 48.83672 -13.40618 1.000 49.06482 65 PHE H C 1
ATOM 12436 O O . PHE H 1 73 ? -7.20184 48.96578 -12.79795 1.000 53.56362 65 PHE H O 1
ATOM 12444 N N . SER H 1 74 ? -4.92985 48.89755 -12.83343 1.000 46.12875 66 SER H N 1
ATOM 12445 C CA . SER H 1 74 ? -4.74253 49.20642 -11.42344 1.000 49.21502 66 SER H CA 1
ATOM 12446 C C . SER H 1 74 ? -4.52433 50.71138 -11.23037 1.000 51.25188 66 SER H C 1
ATOM 12447 O O . SER H 1 74 ? -4.58005 51.22129 -10.10431 1.000 52.07269 66 SER H O 1
ATOM 12450 N N . GLN H 1 75 ? -4.26449 51.42544 -12.32836 1.000 45.16348 67 GLN H N 1
ATOM 12451 C CA . GLN H 1 75 ? -4.09832 52.86542 -12.24828 1.000 50.84260 67 GLN H CA 1
ATOM 12452 C C . GLN H 1 75 ? -4.92048 53.54259 -13.34606 1.000 45.17900 67 GLN H C 1
ATOM 12453 O O . GLN H 1 75 ? -4.90576 53.14568 -14.51009 1.000 44.40703 67 GLN H O 1
ATOM 12459 N N . CYS H 1 76 ? -5.64029 54.59363 -12.95082 1.000 45.53577 68 CYS H N 1
ATOM 12460 C CA . CYS H 1 76 ? -6.47241 55.31679 -13.88359 1.000 42.53206 68 CYS H CA 1
ATOM 12461 C C . CYS H 1 76 ? -6.51419 56.80277 -13.54547 1.000 39.47086 68 CYS H C 1
ATOM 12462 O O . CYS H 1 76 ? -6.80891 57.20771 -12.43237 1.000 38.53324 68 CYS H O 1
ATOM 12465 N N . THR H 1 77 ? -6.17030 57.63181 -14.51747 1.000 40.48014 69 THR H N 1
ATOM 12466 C CA . THR H 1 77 ? -6.29812 59.06381 -14.33733 1.000 36.59562 69 THR H CA 1
ATOM 12467 C C . THR H 1 77 ? -7.71916 59.46699 -14.74800 1.000 33.59024 69 THR H C 1
ATOM 12468 O O . THR H 1 77 ? -8.14042 59.15812 -15.84494 1.000 34.80188 69 THR H O 1
ATOM 12472 N N . VAL H 1 78 ? -8.48291 60.11099 -13.86079 1.000 35.43080 70 VAL H N 1
ATOM 12473 C CA . VAL H 1 78 ? -9.79994 60.62716 -14.24548 1.000 37.17776 70 VAL H CA 1
ATOM 12474 C C . VAL H 1 78 ? -9.66088 62.09518 -14.67139 1.000 32.64473 70 VAL H C 1
ATOM 12475 O O . VAL H 1 78 ? -9.42761 62.95409 -13.82137 1.000 36.20131 70 VAL H O 1
ATOM 12479 N N . LEU H 1 79 ? -9.70913 62.33429 -15.99436 1.000 31.12572 71 LEU H N 1
ATOM 12480 C CA . LEU H 1 79 ? -9.55912 63.64632 -16.60529 1.000 32.49888 71 LEU H CA 1
ATOM 12481 C C . LEU H 1 79 ? -10.88706 64.41347 -16.67795 1.000 35.55990 71 LEU H C 1
ATOM 12482 O O . LEU H 1 79 ? -11.70926 64.13262 -17.53980 1.000 35.85710 71 LEU H O 1
ATOM 12487 N N . ILE H 1 80 ? -11.04077 65.43641 -15.82384 1.000 32.99155 72 ILE H N 1
ATOM 12488 C CA . ILE H 1 80 ? -12.25067 66.25253 -15.74952 1.000 37.44289 72 ILE H CA 1
ATOM 12489 C C . ILE H 1 80 ? -12.16078 67.37061 -16.79045 1.000 35.43256 72 ILE H C 1
ATOM 12490 O O . ILE H 1 80 ? -11.24568 68.18751 -16.71457 1.000 39.11638 72 ILE H O 1
ATOM 12495 N N . GLY H 1 81 ? -13.15695 67.47178 -17.68624 1.000 36.80758 73 GLY H N 1
ATOM 12496 C CA . GLY H 1 81 ? -13.16307 68.46387 -18.76916 1.000 34.88285 73 GLY H CA 1
ATOM 12497 C C . GLY H 1 81 ? -13.63984 69.85588 -18.32795 1.000 37.25780 73 GLY H C 1
ATOM 12498 O O . GLY H 1 81 ? -14.52491 70.42602 -18.94672 1.000 35.38829 73 GLY H O 1
ATOM 12499 N N . ASP H 1 82 ? -13.03956 70.41173 -17.26903 1.000 34.99155 74 ASP H N 1
ATOM 12500 C CA . ASP H 1 82 ? -13.54630 71.61373 -16.61782 1.000 33.73709 74 ASP H CA 1
ATOM 12501 C C . ASP H 1 82 ? -13.28335 72.84978 -17.46378 1.000 34.25778 74 ASP H C 1
ATOM 12502 O O . ASP H 1 82 ? -14.20840 73.46291 -17.99054 1.000 39.04699 74 ASP H O 1
ATOM 12507 N N . SER H 1 83 ? -12.01336 73.19366 -17.65502 1.000 33.95161 75 SER H N 1
ATOM 12508 C CA . SER H 1 83 ? -11.63737 74.43267 -18.30999 1.000 33.28271 75 SER H CA 1
ATOM 12509 C C . SER H 1 83 ? -12.14266 74.49184 -19.73788 1.000 35.52337 75 SER H C 1
ATOM 12510 O O . SER H 1 83 ? -12.42865 75.57691 -20.23974 1.000 34.98080 75 SER H O 1
ATOM 12513 N N . ILE H 1 84 ? -12.18391 73.33790 -20.40997 1.000 33.82840 76 ILE H N 1
ATOM 12514 C CA . ILE H 1 84 ? -12.62121 73.31706 -21.80888 1.000 34.57259 76 ILE H CA 1
ATOM 12515 C C . ILE H 1 84 ? -14.15621 73.48722 -21.89155 1.000 36.94909 76 ILE H C 1
ATOM 12516 O O . ILE H 1 84 ? -14.73139 73.79636 -22.94140 1.000 33.60117 76 ILE H O 1
ATOM 12521 N N . HIS H 1 85 ? -14.85000 73.24120 -20.78942 1.000 37.47594 77 HIS H N 1
ATOM 12522 C CA . HIS H 1 85 ? -16.30399 73.33235 -20.78111 1.000 37.18827 77 HIS H CA 1
ATOM 12523 C C . HIS H 1 85 ? -16.75486 74.80040 -20.88090 1.000 37.70662 77 HIS H C 1
ATOM 12524 O O . HIS H 1 85 ? -17.85792 75.09255 -21.32465 1.000 37.78882 77 HIS H O 1
ATOM 12531 N N . ARG H 1 86 ? -15.89368 75.73428 -20.47501 1.000 34.06639 78 ARG H N 1
ATOM 12532 C CA . ARG H 1 86 ? -16.14557 77.16032 -20.63584 1.000 37.80301 78 ARG H CA 1
ATOM 12533 C C . ARG H 1 86 ? -16.61983 77.47649 -22.05672 1.000 37.78826 78 ARG H C 1
ATOM 12534 O O . ARG H 1 86 ? -17.46379 78.34159 -22.28247 1.000 41.52931 78 ARG H O 1
ATOM 12542 N N . ILE H 1 87 ? -16.02110 76.81350 -23.03690 1.000 37.21551 79 ILE H N 1
ATOM 12543 C CA . ILE H 1 87 ? -16.33836 77.06265 -24.42181 1.000 39.36126 79 ILE H CA 1
ATOM 12544 C C . ILE H 1 87 ? -17.75147 76.57181 -24.69356 1.000 44.49604 79 ILE H C 1
ATOM 12545 O O . ILE H 1 87 ? -18.44259 77.13995 -25.53837 1.000 46.08654 79 ILE H O 1
ATOM 12550 N N . THR H 1 88 ? -18.15844 75.48480 -24.00956 1.000 43.08153 80 THR H N 1
ATOM 12551 C CA . THR H 1 88 ? -19.50753 74.97595 -24.18232 1.000 40.74914 80 THR H CA 1
ATOM 12552 C C . THR H 1 88 ? -20.50632 76.00401 -23.66903 1.000 43.58035 80 THR H C 1
ATOM 12553 O O . THR H 1 88 ? -21.53143 76.18717 -24.30380 1.000 45.19804 80 THR H O 1
ATOM 12557 N N . LEU H 1 89 ? -20.20701 76.63189 -22.52504 1.000 41.53805 81 LEU H N 1
ATOM 12558 C CA . LEU H 1 89 ? -21.15878 77.46393 -21.81578 1.000 46.68361 81 LEU H CA 1
ATOM 12559 C C . LEU H 1 89 ? -21.28279 78.80400 -22.51165 1.000 48.84326 81 LEU H C 1
ATOM 12560 O O . LEU H 1 89 ? -22.32371 79.45310 -22.44238 1.000 49.90656 81 LEU H O 1
ATOM 12565 N N . GLU H 1 90 ? -20.16887 79.20393 -23.10984 1.000 43.34080 82 GLU H N 1
ATOM 12566 C CA . GLU H 1 90 ? -20.08793 80.36999 -23.95077 1.000 45.77919 82 GLU H CA 1
ATOM 12567 C C . GLU H 1 90 ? -21.01920 80.15418 -25.13959 1.000 55.33559 82 GLU H C 1
ATOM 12568 O O . GLU H 1 90 ? -21.95415 80.93329 -25.31334 1.000 58.07595 82 GLU H O 1
ATOM 12574 N N . SER H 1 91 ? -20.77647 79.08922 -25.91973 1.000 66.16943 83 SER H N 1
ATOM 12575 C CA . SER H 1 91 ? -21.54275 78.76640 -27.12559 1.000 68.49205 83 SER H CA 1
ATOM 12576 C C . SER H 1 91 ? -23.04671 78.64353 -26.86829 1.000 66.23982 83 SER H C 1
ATOM 12577 O O . SER H 1 91 ? -23.84976 79.35166 -27.46407 1.000 68.91052 83 SER H O 1
ATOM 12580 N N . THR H 1 92 ? -23.40861 77.75149 -25.95229 1.000 58.56721 84 THR H N 1
ATOM 12581 C CA . THR H 1 92 ? -24.75564 77.21462 -25.84505 1.000 61.03424 84 THR H CA 1
ATOM 12582 C C . THR H 1 92 ? -25.61235 77.93263 -24.79382 1.000 61.79863 84 THR H C 1
ATOM 12583 O O . THR H 1 92 ? -26.81336 77.67474 -24.69459 1.000 60.16856 84 THR H O 1
ATOM 12587 N N . ARG H 1 93 ? -25.00909 78.78750 -23.95687 1.000 60.05282 85 ARG H N 1
ATOM 12588 C CA . ARG H 1 93 ? -25.79181 79.56450 -23.00865 1.000 58.62130 85 ARG H CA 1
ATOM 12589 C C . ARG H 1 93 ? -25.38766 81.03046 -23.01062 1.000 62.15695 85 ARG H C 1
ATOM 12590 O O . ARG H 1 93 ? -25.65539 81.73141 -22.03550 1.000 63.02724 85 ARG H O 1
ATOM 12598 N N . SER H 1 94 ? -24.72184 81.46948 -24.08472 1.000 70.07361 86 SER H N 1
ATOM 12599 C CA . SER H 1 94 ? -24.41074 82.87846 -24.30167 1.000 70.82325 86 SER H CA 1
ATOM 12600 C C . SER H 1 94 ? -23.59244 83.50029 -23.15979 1.000 68.05255 86 SER H C 1
ATOM 12601 O O . SER H 1 94 ? -23.44231 84.72327 -23.14472 1.000 67.22556 86 SER H O 1
ATOM 12604 N N . MET H 1 95 ? -23.02334 82.68016 -22.24397 1.000 55.83561 87 MET H N 1
ATOM 12605 C CA . MET H 1 95 ? -22.37203 83.19499 -21.04407 1.000 48.46020 87 MET H CA 1
ATOM 12606 C C . MET H 1 95 ? -21.18603 84.07191 -21.45124 1.000 46.13961 87 MET H C 1
ATOM 12607 O O . MET H 1 95 ? -20.52227 83.74192 -22.44041 1.000 44.44590 87 MET H O 1
ATOM 12612 N N . PRO H 1 96 ? -20.91377 85.20982 -20.75321 1.000 42.29357 88 PRO H N 1
ATOM 12613 C CA . PRO H 1 96 ? -19.66473 85.96771 -20.93341 1.000 40.92104 88 PRO H CA 1
ATOM 12614 C C . PRO H 1 96 ? -18.43068 85.24954 -20.36472 1.000 40.95799 88 PRO H C 1
ATOM 12615 O O . PRO H 1 96 ? -18.51257 84.43047 -19.43577 1.000 36.66221 88 PRO H O 1
ATOM 12619 N N . PRO H 1 97 ? -17.22875 85.60845 -20.84994 1.000 39.40648 89 PRO H N 1
ATOM 12620 C CA . PRO H 1 97 ? -16.03177 84.82831 -20.57025 1.000 36.53427 89 PRO H CA 1
ATOM 12621 C C . PRO H 1 97 ? -15.83750 84.51317 -19.09432 1.000 34.74771 89 PRO H C 1
ATOM 12622 O O . PRO H 1 97 ? -15.58054 83.37811 -18.72946 1.000 37.73221 89 PRO H O 1
ATOM 12626 N N . ARG H 1 98 ? -15.99621 85.49411 -18.22521 1.000 36.05295 90 ARG H N 1
ATOM 12627 C CA . ARG H 1 98 ? -15.68795 85.25797 -16.82329 1.000 34.24446 90 ARG H CA 1
ATOM 12628 C C . ARG H 1 98 ? -16.64192 84.24402 -16.18517 1.000 40.39659 90 ARG H C 1
ATOM 12629 O O . ARG H 1 98 ? -16.20787 83.30492 -15.49934 1.000 41.87850 90 ARG H O 1
ATOM 12637 N N . ALA H 1 99 ? -17.94494 84.44617 -16.40389 1.000 39.41964 91 ALA H N 1
ATOM 12638 C CA . ALA H 1 99 ? -18.98892 83.57623 -15.87474 1.000 42.18268 91 ALA H CA 1
ATOM 12639 C C . ALA H 1 99 ? -18.75617 82.12025 -16.32490 1.000 41.01300 91 ALA H C 1
ATOM 12640 O O . ALA H 1 99 ? -18.79109 81.20218 -15.49997 1.000 37.48575 91 ALA H O 1
ATOM 12642 N N . ALA H 1 100 ? -18.52646 81.94733 -17.63496 1.000 37.30961 92 ALA H N 1
ATOM 12643 C CA . ALA H 1 100 ? -18.28272 80.68235 -18.28512 1.000 37.33791 92 ALA H CA 1
ATOM 12644 C C . ALA H 1 100 ? -17.16566 79.90118 -17.59341 1.000 41.52891 92 ALA H C 1
ATOM 12645 O O . ALA H 1 100 ? -17.33372 78.71918 -17.29247 1.000 35.85331 92 ALA H O 1
ATOM 12647 N N . LEU H 1 101 ? -16.03154 80.56105 -17.33259 1.000 36.98539 93 LEU H N 1
ATOM 12648 C CA . LEU H 1 101 ? -14.89050 79.83189 -16.80289 1.000 38.15978 93 LEU H CA 1
ATOM 12649 C C . LEU H 1 101 ? -15.12023 79.49579 -15.34587 1.000 38.65502 93 LEU H C 1
ATOM 12650 O O . LEU H 1 101 ? -14.90527 78.36074 -14.95300 1.000 41.31268 93 LEU H O 1
ATOM 12655 N N . ASP H 1 102 ? -15.57397 80.45978 -14.55170 1.000 37.42704 94 ASP H N 1
ATOM 12656 C CA . ASP H 1 102 ? -15.97571 80.17771 -13.18164 1.000 43.28189 94 ASP H CA 1
ATOM 12657 C C . ASP H 1 102 ? -16.93282 78.98980 -13.12253 1.000 43.24018 94 ASP H C 1
ATOM 12658 O O . ASP H 1 102 ? -16.83372 78.18172 -12.20462 1.000 41.91462 94 ASP H O 1
ATOM 12663 N N . ASP H 1 103 ? -17.89202 78.91498 -14.04834 1.000 44.73436 95 ASP H N 1
ATOM 12664 C CA . ASP H 1 103 ? -18.94710 77.91107 -13.93420 1.000 47.24132 95 ASP H CA 1
ATOM 12665 C C . ASP H 1 103 ? -18.43033 76.53305 -14.34242 1.000 46.48848 95 ASP H C 1
ATOM 12666 O O . ASP H 1 103 ? -18.89333 75.50506 -13.85040 1.000 47.49723 95 ASP H O 1
ATOM 12671 N N . ALA H 1 104 ? -17.52953 76.52404 -15.31661 1.000 40.50158 96 ALA H N 1
ATOM 12672 C CA . ALA H 1 104 ? -16.95976 75.29102 -15.80882 1.000 40.35541 96 ALA H CA 1
ATOM 12673 C C . ALA H 1 104 ? -16.14859 74.64685 -14.69004 1.000 42.66569 96 ALA H C 1
ATOM 12674 O O . ALA H 1 104 ? -16.32465 73.47284 -14.38510 1.000 45.11678 96 ALA H O 1
ATOM 12676 N N . LEU H 1 105 ? -15.29038 75.44971 -14.06416 1.000 39.68959 97 LEU H N 1
ATOM 12677 C CA . LEU H 1 105 ? -14.50319 75.00154 -12.93235 1.000 46.03288 97 LEU H CA 1
ATOM 12678 C C . LEU H 1 105 ? -15.40302 74.46554 -11.81921 1.000 41.73838 97 LEU H C 1
ATOM 12679 O O . LEU H 1 105 ? -15.11002 73.39647 -11.29036 1.000 42.89894 97 LEU H O 1
ATOM 12684 N N . ARG H 1 106 ? -16.44987 75.19262 -11.44294 1.000 42.37930 98 ARG H N 1
ATOM 12685 C CA . ARG H 1 106 ? -17.31767 74.76362 -10.31279 1.000 45.48358 98 ARG H CA 1
ATOM 12686 C C . ARG H 1 106 ? -17.96188 73.41571 -10.63676 1.000 44.75802 98 ARG H C 1
ATOM 12687 O O . ARG H 1 106 ? -18.06378 72.57965 -9.73881 1.000 46.75693 98 ARG H O 1
ATOM 12695 N N . LEU H 1 107 ? -18.38816 73.23785 -11.87569 1.000 43.68324 99 LEU H N 1
ATOM 12696 C CA . LEU H 1 107 ? -18.99637 71.98995 -12.28966 1.000 44.62448 99 LEU H CA 1
ATOM 12697 C C . LEU H 1 107 ? -17.98848 70.84084 -12.23497 1.000 47.12499 99 LEU H C 1
ATOM 12698 O O . LEU H 1 107 ? -18.34150 69.74984 -11.78898 1.000 46.91519 99 LEU H O 1
ATOM 12703 N N . GLY H 1 108 ? -16.73454 71.08474 -12.65021 1.000 45.92262 100 GLY H N 1
ATOM 12704 C CA . GLY H 1 108 ? -15.67559 70.11662 -12.43650 1.000 43.37975 100 GLY H CA 1
ATOM 12705 C C . GLY H 1 108 ? -15.54432 69.73849 -10.95656 1.000 46.21833 100 GLY H C 1
ATOM 12706 O O . GLY H 1 108 ? -15.39537 68.56844 -10.60068 1.000 45.24984 100 GLY H O 1
ATOM 12707 N N . ARG H 1 109 ? -15.57904 70.74042 -10.08447 1.000 41.04945 101 ARG H N 1
ATOM 12708 C CA . ARG H 1 109 ? -15.49577 70.51330 -8.64651 1.000 50.05411 101 ARG H CA 1
ATOM 12709 C C . ARG H 1 109 ? -16.70374 69.70538 -8.14132 1.000 49.33539 101 ARG H C 1
ATOM 12710 O O . ARG H 1 109 ? -16.55368 68.76130 -7.37243 1.000 52.11721 101 ARG H O 1
ATOM 12718 N N . GLU H 1 110 ? -17.91179 70.05854 -8.56404 1.000 48.25437 102 GLU H N 1
ATOM 12719 C CA . GLU H 1 110 ? -19.10978 69.35963 -8.12885 1.000 50.79554 102 GLU H CA 1
ATOM 12720 C C . GLU H 1 110 ? -19.11903 67.90767 -8.61397 1.000 55.37323 102 GLU H C 1
ATOM 12721 O O . GLU H 1 110 ? -19.73298 67.05568 -7.96591 1.000 55.81282 102 GLU H O 1
ATOM 12727 N N . PHE H 1 111 ? -18.46729 67.62969 -9.76012 1.000 53.59018 103 PHE H N 1
ATOM 12728 C CA . PHE H 1 111 ? -18.36954 66.27272 -10.27525 1.000 53.95939 103 PHE H CA 1
ATOM 12729 C C . PHE H 1 111 ? -17.39045 65.43756 -9.44252 1.000 54.74116 103 PHE H C 1
ATOM 12730 O O . PHE H 1 111 ? -17.66852 64.26657 -9.21756 1.000 54.69204 103 PHE H O 1
ATOM 12738 N N . VAL H 1 112 ? -16.24731 66.01740 -9.02971 1.000 53.76311 104 VAL H N 1
ATOM 12739 C CA . VAL H 1 112 ? -15.25221 65.31724 -8.23097 1.000 54.13818 104 VAL H CA 1
ATOM 12740 C C . VAL H 1 112 ? -15.87497 64.95619 -6.88187 1.000 60.38663 104 VAL H C 1
ATOM 12741 O O . VAL H 1 112 ? -15.80200 63.79915 -6.47098 1.000 60.40419 104 VAL H O 1
ATOM 12745 N N . GLU H 1 113 ? -16.52273 65.92821 -6.22666 1.000 57.79446 105 GLU H N 1
ATOM 12746 C CA . GLU H 1 113 ? -17.06948 65.73716 -4.89256 1.000 61.29072 105 GLU H CA 1
ATOM 12747 C C . GLU H 1 113 ? -18.19559 64.70028 -4.91341 1.000 63.70178 105 GLU H C 1
ATOM 12748 O O . GLU H 1 113 ? -18.25449 63.86221 -4.02547 1.000 63.59034 105 GLU H O 1
ATOM 12754 N N . SER H 1 114 ? -19.04480 64.72345 -5.94724 1.000 71.46757 106 SER H N 1
ATOM 12755 C CA . SER H 1 114 ? -20.19392 63.82957 -6.06907 1.000 70.98573 106 SER H CA 1
ATOM 12756 C C . SER H 1 114 ? -19.78513 62.39256 -6.38327 1.000 70.38000 106 SER H C 1
ATOM 12757 O O . SER H 1 114 ? -20.46414 61.44859 -5.96620 1.000 69.00538 106 SER H O 1
ATOM 12760 N N . ARG H 1 115 ? -18.74131 62.24651 -7.20350 1.000 60.85921 107 ARG H N 1
ATOM 12761 C CA . ARG H 1 115 ? -18.43857 60.95853 -7.80566 1.000 60.83447 107 ARG H CA 1
ATOM 12762 C C . ARG H 1 115 ? -17.24749 60.30535 -7.11396 1.000 60.47580 107 ARG H C 1
ATOM 12763 O O . ARG H 1 115 ? -16.97867 59.13035 -7.35811 1.000 59.77258 107 ARG H O 1
ATOM 12771 N N . GLN H 1 116 ? -16.51025 61.05421 -6.28605 1.000 59.31812 108 GLN H N 1
ATOM 12772 C CA . GLN H 1 116 ? -15.27819 60.50904 -5.74235 1.000 61.02973 108 GLN H CA 1
ATOM 12773 C C . GLN H 1 116 ? -15.58318 59.19002 -5.03640 1.000 60.92056 108 GLN H C 1
ATOM 12774 O O . GLN H 1 116 ? -15.05137 58.15399 -5.43059 1.000 61.37791 108 GLN H O 1
ATOM 12780 N N . PRO H 1 117 ? -16.48097 59.16603 -4.02421 1.000 61.90028 109 PRO H N 1
ATOM 12781 C CA . PRO H 1 117 ? -16.85196 57.92101 -3.34923 1.000 63.05251 109 PRO H CA 1
ATOM 12782 C C . PRO H 1 117 ? -17.19827 56.76912 -4.28925 1.000 61.18712 109 PRO H C 1
ATOM 12783 O O . PRO H 1 117 ? -17.00332 55.61107 -3.93639 1.000 59.14710 109 PRO H O 1
ATOM 12787 N N . VAL H 1 118 ? -17.72249 57.08427 -5.48112 1.000 60.16812 110 VAL H N 1
ATOM 12788 C CA . VAL H 1 118 ? -18.03280 56.05738 -6.46514 1.000 58.28993 110 VAL H CA 1
ATOM 12789 C C . VAL H 1 118 ? -16.74096 55.38029 -6.94046 1.000 58.48476 110 VAL H C 1
ATOM 12790 O O . VAL H 1 118 ? -16.73914 54.17831 -7.20656 1.000 60.37417 110 VAL H O 1
ATOM 12794 N N . PHE H 1 119 ? -15.63891 56.13818 -7.03963 1.000 61.10162 111 PHE H N 1
ATOM 12795 C CA . PHE H 1 119 ? -14.37807 55.61810 -7.55993 1.000 58.89678 111 PHE H CA 1
ATOM 12796 C C . PHE H 1 119 ? -13.62992 54.87093 -6.46015 1.000 61.05939 111 PHE H C 1
ATOM 12797 O O . PHE H 1 119 ? -12.87607 53.94488 -6.73838 1.000 59.02472 111 PHE H O 1
ATOM 12805 N N . GLU H 1 120 ? -13.83861 55.28885 -5.21007 1.000 71.64305 112 GLU H N 1
ATOM 12806 C CA . GLU H 1 120 ? -13.12244 54.70269 -4.09326 1.000 73.34126 112 GLU H CA 1
ATOM 12807 C C . GLU H 1 120 ? -13.84846 53.45572 -3.57721 1.000 73.62248 112 GLU H C 1
ATOM 12808 O O . GLU H 1 120 ? -13.30736 52.74560 -2.73738 1.000 77.71579 112 GLU H O 1
ATOM 12814 N N . SER H 1 121 ? -15.03861 53.14889 -4.11599 1.000 65.10426 113 SER H N 1
ATOM 12815 C CA . SER H 1 121 ? -15.64771 51.83494 -3.95097 1.000 63.63453 113 SER H CA 1
ATOM 12816 C C . SER H 1 121 ? -14.73694 50.74289 -4.51425 1.000 65.09468 113 SER H C 1
ATOM 12817 O O . SER H 1 121 ? -14.81896 49.59586 -4.07632 1.000 64.60271 113 SER H O 1
ATOM 12820 N N . PHE H 1 122 ? -13.91111 51.10588 -5.50939 1.000 63.32376 114 PHE H N 1
ATOM 12821 C CA . PHE H 1 122 ? -13.10636 50.15686 -6.26363 1.000 61.64580 114 PHE H CA 1
ATOM 12822 C C . PHE H 1 122 ? -11.62927 50.29568 -5.91293 1.000 60.98234 114 PHE H C 1
ATOM 12823 O O . PHE H 1 122 ? -10.79148 49.80466 -6.65814 1.000 61.56936 114 PHE H O 1
ATOM 12831 N N . ARG H 1 123 ? -11.31597 50.88156 -4.74694 1.000 61.76482 115 ARG H N 1
ATOM 12832 C CA . ARG H 1 123 ? -9.94186 51.24339 -4.41720 1.000 63.85810 115 ARG H CA 1
ATOM 12833 C C . ARG H 1 123 ? -9.10590 50.03027 -4.00847 1.000 65.54516 115 ARG H C 1
ATOM 12834 O O . ARG H 1 123 ? -7.90085 50.16713 -3.83071 1.000 62.29579 115 ARG H O 1
ATOM 12842 N N . ASP H 1 124 ? -9.72898 48.86232 -3.81244 1.000 70.69608 116 ASP H N 1
ATOM 12843 C CA . ASP H 1 124 ? -8.96705 47.65122 -3.54169 1.000 72.82480 116 ASP H CA 1
ATOM 12844 C C . ASP H 1 124 ? -8.21535 47.24224 -4.80188 1.000 71.75184 116 ASP H C 1
ATOM 12845 O O . ASP H 1 124 ? -7.08739 46.76812 -4.71415 1.000 70.68770 116 ASP H O 1
ATOM 12850 N N . ARG H 1 125 ? -8.83957 47.47640 -5.96073 1.000 71.89504 117 ARG H N 1
ATOM 12851 C CA . ARG H 1 125 ? -8.33288 47.01945 -7.24087 1.000 69.22557 117 ARG H CA 1
ATOM 12852 C C . ARG H 1 125 ? -7.63193 48.13744 -8.01993 1.000 70.17815 117 ARG H C 1
ATOM 12853 O O . ARG H 1 125 ? -6.70612 47.83941 -8.77514 1.000 68.40193 117 ARG H O 1
ATOM 12861 N N . THR H 1 126 ? -8.07377 49.40447 -7.86573 1.000 61.26878 118 THR H N 1
ATOM 12862 C CA . THR H 1 126 ? -7.61083 50.49049 -8.72474 1.000 58.42726 118 THR H CA 1
ATOM 12863 C C . THR H 1 126 ? -7.42854 51.80041 -7.95568 1.000 54.18318 118 THR H C 1
ATOM 12864 O O . THR H 1 126 ? -8.30734 52.17644 -7.17646 1.000 54.94050 118 THR H O 1
ATOM 12868 N N . LYS H 1 127 ? -6.29052 52.48032 -8.20286 1.000 49.11567 119 LYS H N 1
ATOM 12869 C CA . LYS H 1 127 ? -6.05829 53.84326 -7.74480 1.000 48.73708 119 LYS H CA 1
ATOM 12870 C C . LYS H 1 127 ? -6.57541 54.81240 -8.81161 1.000 47.94740 119 LYS H C 1
ATOM 12871 O O . LYS H 1 127 ? -6.04763 54.87343 -9.92672 1.000 44.85316 119 LYS H O 1
ATOM 12877 N N . PHE H 1 128 ? -7.67827 55.49848 -8.50133 1.000 46.32072 120 PHE H N 1
ATOM 12878 C CA . PHE H 1 128 ? -8.22935 56.51761 -9.38413 1.000 46.41933 120 PHE H CA 1
ATOM 12879 C C . PHE H 1 128 ? -7.70612 57.86552 -8.91813 1.000 44.98581 120 PHE H C 1
ATOM 12880 O O . PHE H 1 128 ? -7.85984 58.15344 -7.73408 1.000 45.40514 120 PHE H O 1
ATOM 12888 N N . THR H 1 129 ? -7.05023 58.59953 -9.83621 1.000 39.66505 121 THR H N 1
ATOM 12889 C CA . THR H 1 129 ? -6.44305 59.91045 -9.60523 1.000 44.20727 121 THR H CA 1
ATOM 12890 C C . THR H 1 129 ? -7.17611 60.96759 -10.43200 1.000 41.89720 121 THR H C 1
ATOM 12891 O O . THR H 1 129 ? -7.31338 60.80170 -11.64098 1.000 39.53314 121 THR H O 1
ATOM 12895 N N . PHE H 1 130 ? -7.66187 62.03458 -9.77681 1.000 40.92320 122 PHE H N 1
ATOM 12896 C CA . PHE H 1 130 ? -8.35190 63.12671 -10.45458 1.000 41.29406 122 PHE H CA 1
ATOM 12897 C C . PHE H 1 130 ? -7.33691 64.10665 -11.00171 1.000 37.39065 122 PHE H C 1
ATOM 12898 O O . PHE H 1 130 ? -6.45872 64.49650 -10.26186 1.000 33.73406 122 PHE H O 1
ATOM 12906 N N . VAL H 1 131 ? -7.43815 64.41476 -12.31567 1.000 36.76153 123 VAL H N 1
ATOM 12907 C CA . VAL H 1 131 ? -6.62718 65.43273 -12.94375 1.000 38.87431 123 VAL H CA 1
ATOM 12908 C C . VAL H 1 131 ? -7.50126 66.34589 -13.81850 1.000 37.53981 123 VAL H C 1
ATOM 12909 O O . VAL H 1 131 ? -8.13251 65.89203 -14.76140 1.000 35.26870 123 VAL H O 1
ATOM 12913 N N . THR H 1 132 ? -7.46808 67.66087 -13.56440 1.000 39.30943 124 THR H N 1
ATOM 12914 C CA . THR H 1 132 ? -8.26913 68.63501 -14.30416 1.000 36.45821 124 THR H CA 1
ATOM 12915 C C . THR H 1 132 ? -7.57836 69.05304 -15.60927 1.000 37.08692 124 THR H C 1
ATOM 12916 O O . THR H 1 132 ? -6.33738 69.04792 -15.73352 1.000 33.52496 124 THR H O 1
ATOM 12920 N N . CYS H 1 133 ? -8.40253 69.38621 -16.61507 1.000 33.84005 125 CYS H N 1
ATOM 12921 C CA . CYS H 1 133 ? -7.88773 69.97925 -17.84313 1.000 33.41886 125 CYS H CA 1
ATOM 12922 C C . CYS H 1 133 ? -7.19753 71.30316 -17.57616 1.000 33.66726 125 CYS H C 1
ATOM 12923 O O . CYS H 1 133 ? -6.26664 71.64512 -18.26833 1.000 32.40843 125 CYS H O 1
ATOM 12926 N N . SER H 1 134 ? -7.65525 72.06113 -16.58201 1.000 32.88046 126 SER H N 1
ATOM 12927 C CA . SER H 1 134 ? -6.98505 73.29403 -16.21605 1.000 34.98650 126 SER H CA 1
ATOM 12928 C C . SER H 1 134 ? -5.53597 73.06884 -15.73637 1.000 31.37955 126 SER H C 1
ATOM 12929 O O . SER H 1 134 ? -4.64798 73.82678 -16.13049 1.000 29.71586 126 SER H O 1
ATOM 12932 N N . GLU H 1 135 ? -5.29288 72.10875 -14.82949 1.000 33.97117 127 GLU H N 1
ATOM 12933 C CA . GLU H 1 135 ? -3.94187 71.64358 -14.51281 1.000 34.30016 127 GLU H CA 1
ATOM 12934 C C . GLU H 1 135 ? -3.15416 71.28260 -15.77400 1.000 32.43998 127 GLU H C 1
ATOM 12935 O O . GLU H 1 135 ? -2.04915 71.77150 -15.96319 1.000 33.77477 127 GLU H O 1
ATOM 12941 N N . VAL H 1 136 ? -3.69343 70.40873 -16.63596 1.000 29.99853 128 VAL H N 1
ATOM 12942 C CA . VAL H 1 136 ? -2.93672 69.97774 -17.81015 1.000 31.52636 128 VAL H CA 1
ATOM 12943 C C . VAL H 1 136 ? -2.60378 71.18878 -18.69113 1.000 28.30681 128 VAL H C 1
ATOM 12944 O O . VAL H 1 136 ? -1.51688 71.27971 -19.23534 1.000 28.35462 128 VAL H O 1
ATOM 12948 N N . GLN H 1 137 ? -3.54771 72.12189 -18.82286 1.000 29.79709 129 GLN H N 1
ATOM 12949 C CA . GLN H 1 137 ? -3.39474 73.34393 -19.59179 1.000 31.12180 129 GLN H CA 1
ATOM 12950 C C . GLN H 1 137 ? -2.25555 74.21677 -19.08096 1.000 30.24947 129 GLN H C 1
ATOM 12951 O O . GLN H 1 137 ? -1.71562 75.01078 -19.84100 1.000 28.22225 129 GLN H O 1
ATOM 12957 N N . SER H 1 138 ? -1.90830 74.09764 -17.80704 1.000 27.96303 130 SER H N 1
ATOM 12958 C CA . SER H 1 138 ? -0.79811 74.84548 -17.28221 1.000 28.02922 130 SER H CA 1
ATOM 12959 C C . SER H 1 138 ? 0.54475 74.20437 -17.64854 1.000 27.79736 130 SER H C 1
ATOM 12960 O O . SER H 1 138 ? 1.54686 74.82325 -17.42170 1.000 27.83909 130 SER H O 1
ATOM 12963 N N . TRP H 1 139 ? 0.58451 72.98041 -18.19164 1.000 27.56994 131 TRP H N 1
ATOM 12964 C CA . TRP H 1 139 ? 1.83836 72.36232 -18.61895 1.000 27.35723 131 TRP H CA 1
ATOM 12965 C C . TRP H 1 139 ? 2.37016 73.01536 -19.89501 1.000 28.97069 131 TRP H C 1
ATOM 12966 O O . TRP H 1 139 ? 1.59400 73.27352 -20.78683 1.000 27.29547 131 TRP H O 1
ATOM 12977 N N . GLY H 1 140 ? 3.69316 73.20024 -20.00727 1.000 30.18011 132 GLY H N 1
ATOM 12978 C CA . GLY H 1 140 ? 4.32494 73.58527 -21.25437 1.000 29.66003 132 GLY H CA 1
ATOM 12979 C C . GLY H 1 140 ? 3.97660 72.64940 -22.40937 1.000 30.35823 132 GLY H C 1
ATOM 12980 O O . GLY H 1 140 ? 3.80541 73.09451 -23.53830 1.000 31.35174 132 GLY H O 1
ATOM 12981 N N . LEU H 1 141 ? 3.82053 71.35739 -22.10544 1.000 27.80541 133 LEU H N 1
ATOM 12982 C CA . LEU H 1 141 ? 3.54422 70.34550 -23.11547 1.000 29.70045 133 LEU H CA 1
ATOM 12983 C C . LEU H 1 141 ? 2.23311 70.68869 -23.80617 1.000 30.48239 133 LEU H C 1
ATOM 12984 O O . LEU H 1 141 ? 2.07684 70.45680 -25.00415 1.000 27.02381 133 LEU H O 1
ATOM 12989 N N . TYR H 1 142 ? 1.25432 71.13973 -23.00793 1.000 26.85420 134 TYR H N 1
ATOM 12990 C CA . TYR H 1 142 ? -0.06876 71.41791 -23.53863 1.000 26.95111 134 TYR H CA 1
ATOM 12991 C C . TYR H 1 142 ? 0.05712 72.46498 -24.63858 1.000 31.06874 134 TYR H C 1
ATOM 12992 O O . TYR H 1 142 ? -0.41813 72.24212 -25.74849 1.000 31.08428 134 TYR H O 1
ATOM 13001 N N . GLY H 1 143 ? 0.74430 73.57589 -24.32263 1.000 34.43448 135 GLY H N 1
ATOM 13002 C CA . GLY H 1 143 ? 1.06421 74.62193 -25.29261 1.000 32.79383 135 GLY H CA 1
ATOM 13003 C C . GLY H 1 143 ? 1.79089 74.12396 -26.54880 1.000 34.59524 135 GLY H C 1
ATOM 13004 O O . GLY H 1 143 ? 1.48572 74.60407 -27.64170 1.000 37.54195 135 GLY H O 1
ATOM 13005 N N . ASP H 1 144 ? 2.79784 73.23484 -26.39208 1.000 30.55138 136 ASP H N 1
ATOM 13006 C CA . ASP H 1 144 ? 3.49254 72.62586 -27.52227 1.000 32.10890 136 ASP H CA 1
ATOM 13007 C C . ASP H 1 144 ? 2.49328 71.92504 -28.44112 1.000 31.80557 136 ASP H C 1
ATOM 13008 O O . ASP H 1 144 ? 2.50005 72.12613 -29.64911 1.000 35.88224 136 ASP H O 1
ATOM 13013 N N . TYR H 1 145 ? 1.66731 71.04607 -27.86702 1.000 29.60476 137 TYR H N 1
ATOM 13014 C CA . TYR H 1 145 ? 0.73706 70.24623 -28.64289 1.000 32.77727 137 TYR H CA 1
ATOM 13015 C C . TYR H 1 145 ? -0.42696 71.08239 -29.18359 1.000 33.66174 137 TYR H C 1
ATOM 13016 O O . TYR H 1 145 ? -0.88022 70.77253 -30.27252 1.000 28.73720 137 TYR H O 1
ATOM 13025 N N . HIS H 1 146 ? -0.97270 72.03239 -28.39240 1.000 33.18861 138 HIS H N 1
ATOM 13026 C CA . HIS H 1 146 ? -2.14670 72.81654 -28.78409 1.000 32.07601 138 HIS H CA 1
ATOM 13027 C C . HIS H 1 146 ? -1.83987 73.65961 -30.01309 1.000 37.65590 138 HIS H C 1
ATOM 13028 O O . HIS H 1 146 ? -2.66305 73.75376 -30.93291 1.000 36.88677 138 HIS H O 1
ATOM 13035 N N . GLU H 1 147 ? -0.62382 74.21048 -30.02629 1.000 32.65132 139 GLU H N 1
ATOM 13036 C CA . GLU H 1 147 ? -0.14696 75.03752 -31.10833 1.000 38.66487 139 GLU H CA 1
ATOM 13037 C C . GLU H 1 147 ? -0.06631 74.19961 -32.38241 1.000 40.60969 139 GLU H C 1
ATOM 13038 O O . GLU H 1 147 ? -0.47748 74.66674 -33.44229 1.000 41.44313 139 GLU H O 1
ATOM 13044 N N . ARG H 1 148 ? 0.49859 72.98355 -32.28763 1.000 36.40943 140 ARG H N 1
ATOM 13045 C CA . ARG H 1 148 ? 0.65826 72.13763 -33.46473 1.000 39.08905 140 ARG H CA 1
ATOM 13046 C C . ARG H 1 148 ? -0.71189 71.69981 -33.96148 1.000 38.99907 140 ARG H C 1
ATOM 13047 O O . ARG H 1 148 ? -0.93414 71.64592 -35.16444 1.000 39.16393 140 ARG H O 1
ATOM 13055 N N . LEU H 1 149 ? -1.64573 71.41483 -33.04731 1.000 32.61821 141 LEU H N 1
ATOM 13056 C CA . LEU H 1 149 ? -2.99285 71.07200 -33.47605 1.000 37.35878 141 LEU H CA 1
ATOM 13057 C C . LEU H 1 149 ? -3.68087 72.26413 -34.15082 1.000 41.79229 141 LEU H C 1
ATOM 13058 O O . LEU H 1 149 ? -4.13312 72.12126 -35.27673 1.000 42.41862 141 LEU H O 1
ATOM 13063 N N . ARG H 1 150 ? -3.70462 73.43808 -33.50172 1.000 37.78619 142 ARG H N 1
ATOM 13064 C CA . ARG H 1 150 ? -4.26261 74.65718 -34.08350 1.000 40.76297 142 ARG H CA 1
ATOM 13065 C C . ARG H 1 150 ? -3.68387 74.94723 -35.47760 1.000 42.30067 142 ARG H C 1
ATOM 13066 O O . ARG H 1 150 ? -4.40502 75.35938 -36.38242 1.000 41.79510 142 ARG H O 1
ATOM 13074 N N . GLN H 1 151 ? -2.40491 74.85311 -35.62887 1.000 41.33814 143 GLN H N 1
ATOM 13075 C CA . GLN H 1 151 ? -1.75515 75.17515 -36.91398 1.000 44.27519 143 GLN H CA 1
ATOM 13076 C C . GLN H 1 151 ? -2.24647 74.20629 -37.98796 1.000 45.63742 143 GLN H C 1
ATOM 13077 O O . GLN H 1 151 ? -2.46766 74.64440 -39.11988 1.000 47.92868 143 GLN H O 1
ATOM 13083 N N . HIS H 1 152 ? -2.37652 72.90727 -37.61004 1.000 39.77604 144 HIS H N 1
ATOM 13084 C CA . HIS H 1 152 ? -2.84983 71.89239 -38.58502 1.000 45.02943 144 HIS H CA 1
ATOM 13085 C C . HIS H 1 152 ? -4.31087 72.19257 -38.93169 1.000 43.91239 144 HIS H C 1
ATOM 13086 O O . HIS H 1 152 ? -4.64012 72.13570 -40.12063 1.000 45.76644 144 HIS H O 1
ATOM 13093 N N . TYR H 1 153 ? -5.13864 72.47458 -37.96150 1.000 39.73335 145 TYR H N 1
ATOM 13094 C CA . TYR H 1 153 ? -6.52464 72.87674 -38.18418 1.000 43.25955 145 TYR H CA 1
ATOM 13095 C C . TYR H 1 153 ? -6.62572 74.04583 -39.14806 1.000 46.26888 145 TYR H C 1
ATOM 13096 O O . TYR H 1 153 ? -7.55289 74.09299 -39.95687 1.000 43.85926 145 TYR H O 1
ATOM 13105 N N . ASP H 1 154 ? -5.69160 74.99572 -39.01218 1.000 43.55739 146 ASP H N 1
ATOM 13106 C CA . ASP H 1 154 ? -5.66766 76.16179 -39.87109 1.000 48.08648 146 ASP H CA 1
ATOM 13107 C C . ASP H 1 154 ? -5.26499 75.77786 -41.28921 1.000 49.06685 146 ASP H C 1
ATOM 13108 O O . ASP H 1 154 ? -5.79512 76.37899 -42.21705 1.000 46.74983 146 ASP H O 1
ATOM 13113 N N . GLN H 1 155 ? -4.28711 74.81977 -41.39249 1.000 47.47056 147 GLN H N 1
ATOM 13114 C CA . GLN H 1 155 ? -3.66141 74.57981 -42.71864 1.000 52.20070 147 GLN H CA 1
ATOM 13115 C C . GLN H 1 155 ? -4.15569 73.33192 -43.46263 1.000 53.25575 147 GLN H C 1
ATOM 13116 O O . GLN H 1 155 ? -3.77395 73.17697 -44.62572 1.000 59.52913 147 GLN H O 1
ATOM 13122 N N . ASP H 1 156 ? -4.99165 72.50996 -42.87653 1.000 52.61654 148 ASP H N 1
ATOM 13123 C CA . ASP H 1 156 ? -5.37092 71.28305 -43.56055 1.000 48.69281 148 ASP H CA 1
ATOM 13124 C C . ASP H 1 156 ? -6.88494 71.08421 -43.56125 1.000 50.69911 148 ASP H C 1
ATOM 13125 O O . ASP H 1 156 ? -7.50275 70.85019 -42.52114 1.000 48.95872 148 ASP H O 1
ATOM 13130 N N . ALA H 1 157 ? -7.45020 71.06836 -44.77713 1.000 52.28816 149 ALA H N 1
ATOM 13131 C CA . ALA H 1 157 ? -8.88824 71.11553 -44.99483 1.000 49.72350 149 ALA H CA 1
ATOM 13132 C C . ALA H 1 157 ? -9.59322 69.93055 -44.34478 1.000 48.62830 149 ALA H C 1
ATOM 13133 O O . ALA H 1 157 ? -10.57706 70.10359 -43.62556 1.000 47.35658 149 ALA H O 1
ATOM 13135 N N . ALA H 1 158 ? -9.07340 68.72951 -44.58498 1.000 50.05566 150 ALA H N 1
ATOM 13136 C CA . ALA H 1 158 ? -9.70544 67.48554 -44.16595 1.000 48.30650 150 ALA H CA 1
ATOM 13137 C C . ALA H 1 158 ? -9.69614 67.32542 -42.63797 1.000 49.52835 150 ALA H C 1
ATOM 13138 O O . ALA H 1 158 ? -10.70204 66.97847 -41.99078 1.000 45.63734 150 ALA H O 1
ATOM 13140 N N . PHE H 1 159 ? -8.51999 67.57726 -42.07019 1.000 48.73201 151 PHE H N 1
ATOM 13141 C CA . PHE H 1 159 ? -8.36269 67.60112 -40.63422 1.000 47.21099 151 PHE H CA 1
ATOM 13142 C C . PHE H 1 159 ? -9.37547 68.60218 -40.07393 1.000 46.61061 151 PHE H C 1
ATOM 13143 O O . PHE H 1 159 ? -10.11131 68.28618 -39.13280 1.000 41.17198 151 PHE H O 1
ATOM 13151 N N . ARG H 1 160 ? -9.44148 69.80024 -40.68282 1.000 45.87382 152 ARG H N 1
ATOM 13152 C CA . ARG H 1 160 ? -10.37627 70.81130 -40.19755 1.000 46.86478 152 ARG H CA 1
ATOM 13153 C C . ARG H 1 160 ? -11.80935 70.30645 -40.29829 1.000 48.42404 152 ARG H C 1
ATOM 13154 O O . ARG H 1 160 ? -12.60213 70.51046 -39.37511 1.000 45.23313 152 ARG H O 1
ATOM 13162 N N . GLY H 1 161 ? -12.13465 69.64357 -41.42127 1.000 51.55574 153 GLY H N 1
ATOM 13163 C CA . GLY H 1 161 ? -13.44675 69.03272 -41.61305 1.000 50.28775 153 GLY H CA 1
ATOM 13164 C C . GLY H 1 161 ? -13.77065 67.95267 -40.57707 1.000 46.95805 153 GLY H C 1
ATOM 13165 O O . GLY H 1 161 ? -14.89155 67.86275 -40.06385 1.000 46.32149 153 GLY H O 1
ATOM 13166 N N . SER H 1 162 ? -12.78767 67.10955 -40.27134 1.000 46.72238 154 SER H N 1
ATOM 13167 C CA . SER H 1 162 ? -13.02357 66.09149 -39.26737 1.000 48.05613 154 SER H CA 1
ATOM 13168 C C . SER H 1 162 ? -13.30222 66.74641 -37.92026 1.000 46.30344 154 SER H C 1
ATOM 13169 O O . SER H 1 162 ? -14.23611 66.38045 -37.20110 1.000 48.01252 154 SER H O 1
ATOM 13172 N N . VAL H 1 163 ? -12.49405 67.74531 -37.60435 1.000 43.92477 155 VAL H N 1
ATOM 13173 C CA . VAL H 1 163 ? -12.55872 68.40321 -36.31029 1.000 47.27494 155 VAL H CA 1
ATOM 13174 C C . VAL H 1 163 ? -13.94161 69.02233 -36.09895 1.000 49.59004 155 VAL H C 1
ATOM 13175 O O . VAL H 1 163 ? -14.54341 68.84231 -35.03784 1.000 50.22097 155 VAL H O 1
ATOM 13179 N N . GLU H 1 164 ? -14.46475 69.72047 -37.11379 1.000 44.89389 156 GLU H N 1
ATOM 13180 C CA . GLU H 1 164 ? -15.71263 70.46358 -36.93647 1.000 48.82872 156 GLU H CA 1
ATOM 13181 C C . GLU H 1 164 ? -16.96077 69.59173 -37.15428 1.000 46.91701 156 GLU H C 1
ATOM 13182 O O . GLU H 1 164 ? -18.05566 70.05482 -36.84201 1.000 47.77322 156 GLU H O 1
ATOM 13188 N N . ALA H 1 165 ? -16.80898 68.31374 -37.54841 1.000 48.51739 157 ALA H N 1
ATOM 13189 C CA . ALA H 1 165 ? -17.95312 67.44488 -37.79624 1.000 49.54757 157 ALA H CA 1
ATOM 13190 C C . ALA H 1 165 ? -18.95588 67.50189 -36.64603 1.000 54.13357 157 ALA H C 1
ATOM 13191 O O . ALA H 1 165 ? -20.13690 67.76703 -36.86777 1.000 53.35073 157 ALA H O 1
ATOM 13193 N N . PHE H 1 166 ? -18.48965 67.26775 -35.41815 1.000 51.24522 158 PHE H N 1
ATOM 13194 C CA . PHE H 1 166 ? -19.36841 67.25574 -34.25497 1.000 50.64496 158 PHE H CA 1
ATOM 13195 C C . PHE H 1 166 ? -20.14325 68.57281 -34.12970 1.000 54.45139 158 PHE H C 1
ATOM 13196 O O . PHE H 1 166 ? -21.33818 68.55291 -33.79345 1.000 52.76852 158 PHE H O 1
ATOM 13204 N N . GLY H 1 167 ? -19.44918 69.69976 -34.38675 1.000 49.73525 159 GLY H N 1
ATOM 13205 C CA . GLY H 1 167 ? -20.04604 71.02882 -34.34052 1.000 51.22241 159 GLY H CA 1
ATOM 13206 C C . GLY H 1 167 ? -21.11524 71.25101 -35.41628 1.000 52.83665 159 GLY H C 1
ATOM 13207 O O . GLY H 1 167 ? -22.17612 71.79510 -35.11002 1.000 54.85936 159 GLY H O 1
ATOM 13208 N N . ARG H 1 168 ? -20.82854 70.82208 -36.65838 1.000 52.85445 160 ARG H N 1
ATOM 13209 C CA . ARG H 1 168 ? -21.80877 70.76027 -37.73418 1.000 53.79330 160 ARG H CA 1
ATOM 13210 C C . ARG H 1 168 ? -23.13573 70.18937 -37.24995 1.000 50.99723 160 ARG H C 1
ATOM 13211 O O . ARG H 1 168 ? -24.16570 70.82549 -37.41669 1.000 49.27682 160 ARG H O 1
ATOM 13219 N N . ASP H 1 169 ? -23.09373 68.98932 -36.66306 1.000 51.71187 161 ASP H N 1
ATOM 13220 C CA . ASP H 1 169 ? -24.30173 68.25941 -36.31986 1.000 54.26572 161 ASP H CA 1
ATOM 13221 C C . ASP H 1 169 ? -25.09544 69.05741 -35.29064 1.000 55.70776 161 ASP H C 1
ATOM 13222 O O . ASP H 1 169 ? -26.29845 69.28255 -35.44937 1.000 51.53081 161 ASP H O 1
ATOM 13227 N N . TYR H 1 170 ? -24.38818 69.44126 -34.22575 1.000 53.57732 162 TYR H N 1
ATOM 13228 C CA . TYR H 1 170 ? -24.75589 70.59123 -33.42558 1.000 55.49260 162 TYR H CA 1
ATOM 13229 C C . TYR H 1 170 ? -24.58295 71.83428 -34.30852 1.000 50.79260 162 TYR H C 1
ATOM 13230 O O . TYR H 1 170 ? -25.28480 72.82834 -34.08629 1.000 55.84139 162 TYR H O 1
ATOM 13239 N N . LEU H 1 183 ? -23.28611 80.54455 -39.37709 1.000 60.88218 175 LEU H N 1
ATOM 13240 C CA . LEU H 1 183 ? -23.26112 79.18750 -38.76221 1.000 58.38668 175 LEU H CA 1
ATOM 13241 C C . LEU H 1 183 ? -21.82315 78.67935 -38.65054 1.000 52.80519 175 LEU H C 1
ATOM 13242 O O . LEU H 1 183 ? -21.53405 77.86225 -37.78567 1.000 52.77140 175 LEU H O 1
ATOM 13247 N N . ASP H 1 184 ? -20.92928 79.15032 -39.52169 1.000 48.51934 176 ASP H N 1
ATOM 13248 C CA . ASP H 1 184 ? -19.52230 78.78518 -39.46201 1.000 54.62014 176 ASP H CA 1
ATOM 13249 C C . ASP H 1 184 ? -18.82599 79.45901 -38.27310 1.000 51.00708 176 ASP H C 1
ATOM 13250 O O . ASP H 1 184 ? -17.77694 79.00587 -37.83736 1.000 47.76584 176 ASP H O 1
ATOM 13255 N N . HIS H 1 185 ? -19.39577 80.54603 -37.75990 1.000 50.37866 177 HIS H N 1
ATOM 13256 C CA . HIS H 1 185 ? -18.90745 81.15688 -36.53895 1.000 50.53539 177 HIS H CA 1
ATOM 13257 C C . HIS H 1 185 ? -19.10931 80.19281 -35.36699 1.000 48.72837 177 HIS H C 1
ATOM 13258 O O . HIS H 1 185 ? -18.17117 79.98165 -34.60520 1.000 47.67538 177 HIS H O 1
ATOM 13265 N N . ARG H 1 186 ? -20.31235 79.59992 -35.27178 1.000 48.28988 178 ARG H N 1
ATOM 13266 C CA . ARG H 1 186 ? -20.71621 78.72987 -34.16377 1.000 50.41167 178 ARG H CA 1
ATOM 13267 C C . ARG H 1 186 ? -20.01937 77.37981 -34.24102 1.000 52.01641 178 ARG H C 1
ATOM 13268 O O . ARG H 1 186 ? -19.77021 76.76270 -33.19812 1.000 50.89502 178 ARG H O 1
ATOM 13276 N N . ILE H 1 187 ? -19.72967 76.94988 -35.47912 1.000 49.56979 179 ILE H N 1
ATOM 13277 C CA . ILE H 1 187 ? -18.97485 75.73482 -35.74437 1.000 51.93002 179 ILE H CA 1
ATOM 13278 C C . ILE H 1 187 ? -17.52973 75.89564 -35.26466 1.000 51.36808 179 ILE H C 1
ATOM 13279 O O . ILE H 1 187 ? -17.03667 75.03053 -34.54283 1.000 50.08605 179 ILE H O 1
ATOM 13284 N N . ARG H 1 188 ? -16.84672 76.94460 -35.74771 1.000 45.74129 180 ARG H N 1
ATOM 13285 C CA . ARG H 1 188 ? -15.45962 77.21443 -35.38798 1.000 51.13371 180 ARG H CA 1
ATOM 13286 C C . ARG H 1 188 ? -15.28229 77.39529 -33.87400 1.000 50.74250 180 ARG H C 1
ATOM 13287 O O . ARG H 1 188 ? -14.36023 76.82215 -33.29824 1.000 50.72672 180 ARG H O 1
ATOM 13295 N N . LYS H 1 189 ? -16.17607 78.14933 -33.21576 1.000 49.77772 181 LYS H N 1
ATOM 13296 C CA . LYS H 1 189 ? -16.07575 78.39121 -31.77776 1.000 54.65785 181 LYS H CA 1
ATOM 13297 C C . LYS H 1 189 ? -16.22072 77.08016 -30.99983 1.000 54.62212 181 LYS H C 1
ATOM 13298 O O . LYS H 1 189 ? -15.50654 76.87401 -30.01700 1.000 54.23594 181 LYS H O 1
ATOM 13304 N N . SER H 1 190 ? -17.12691 76.19429 -31.44372 1.000 62.80190 182 SER H N 1
ATOM 13305 C CA . SER H 1 190 ? -17.33791 74.89226 -30.82078 1.000 61.75628 182 SER H CA 1
ATOM 13306 C C . SER H 1 190 ? -16.19508 73.93417 -31.14709 1.000 62.45302 182 SER H C 1
ATOM 13307 O O . SER H 1 190 ? -15.93601 73.03608 -30.35422 1.000 63.02606 182 SER H O 1
ATOM 13310 N N . SER H 1 191 ? -15.56031 74.08220 -32.32421 1.000 51.74988 183 SER H N 1
ATOM 13311 C CA . SER H 1 191 ? -14.41646 73.25611 -32.66951 1.000 49.64532 183 SER H CA 1
ATOM 13312 C C . SER H 1 191 ? -13.28723 73.47891 -31.66073 1.000 46.59311 183 SER H C 1
ATOM 13313 O O . SER H 1 191 ? -12.46528 72.59981 -31.46197 1.000 42.40762 183 SER H O 1
ATOM 13316 N N . GLU H 1 192 ? -13.13800 74.69285 -31.13966 1.000 43.33548 184 GLU H N 1
ATOM 13317 C CA . GLU H 1 192 ? -11.95579 74.96866 -30.28189 1.000 44.29881 184 GLU H CA 1
ATOM 13318 C C . GLU H 1 192 ? -11.93566 73.95657 -29.15297 1.000 43.21285 184 GLU H C 1
ATOM 13319 O O . GLU H 1 192 ? -10.84461 73.59442 -28.70823 1.000 42.72199 184 GLU H O 1
ATOM 13325 N N . TYR H 1 193 ? -13.11262 73.52566 -28.74076 1.000 40.55150 185 TYR H N 1
ATOM 13326 C CA . TYR H 1 193 ? -13.26849 72.58659 -27.64780 1.000 40.73615 185 TYR H CA 1
ATOM 13327 C C . TYR H 1 193 ? -12.42067 71.35652 -27.92108 1.000 41.18632 185 TYR H C 1
ATOM 13328 O O . TYR H 1 193 ? -11.76653 70.87238 -27.00925 1.000 42.05151 185 TYR H O 1
ATOM 13337 N N . PHE H 1 194 ? -12.42498 70.89562 -29.17811 1.000 39.65472 186 PHE H N 1
ATOM 13338 C CA . PHE H 1 194 ? -11.78118 69.64459 -29.53035 1.000 41.49811 186 PHE H CA 1
ATOM 13339 C C . PHE H 1 194 ? -10.27320 69.84145 -29.69864 1.000 38.73177 186 PHE H C 1
ATOM 13340 O O . PHE H 1 194 ? -9.53221 68.94034 -29.33787 1.000 39.91800 186 PHE H O 1
ATOM 13348 N N . LEU H 1 195 ? -9.81618 71.01044 -30.18165 1.000 39.80884 187 LEU H N 1
ATOM 13349 C CA . LEU H 1 195 ? -8.38918 71.27330 -30.31392 1.000 38.66516 187 LEU H CA 1
ATOM 13350 C C . LEU H 1 195 ? -7.73788 71.36612 -28.93105 1.000 37.32837 187 LEU H C 1
ATOM 13351 O O . LEU H 1 195 ? -6.60689 70.91700 -28.76832 1.000 35.14496 187 LEU H O 1
ATOM 13356 N N . GLU H 1 196 ? -8.46562 71.91412 -27.95685 1.000 36.03189 188 GLU H N 1
ATOM 13357 C CA . GLU H 1 196 ? -7.99133 71.99096 -26.58695 1.000 36.18605 188 GLU H CA 1
ATOM 13358 C C . GLU H 1 196 ? -7.94236 70.57991 -26.00807 1.000 34.94327 188 GLU H C 1
ATOM 13359 O O . GLU H 1 196 ? -6.89830 70.13377 -25.52232 1.000 33.24521 188 GLU H O 1
ATOM 13365 N N . GLU H 1 197 ? -9.05047 69.85104 -26.17190 1.000 34.02380 189 GLU H N 1
ATOM 13366 C CA . GLU H 1 197 ? -9.24647 68.55101 -25.55196 1.000 36.32159 189 GLU H CA 1
ATOM 13367 C C . GLU H 1 197 ? -8.23168 67.50894 -26.04625 1.000 35.77945 189 GLU H C 1
ATOM 13368 O O . GLU H 1 197 ? -7.70259 66.70682 -25.23443 1.000 33.58005 189 GLU H O 1
ATOM 13374 N N . PHE H 1 198 ? -7.95095 67.56502 -27.36431 1.000 34.11311 190 PHE H N 1
ATOM 13375 C CA . PHE H 1 198 ? -7.06718 66.61198 -28.02657 1.000 35.96564 190 PHE H CA 1
ATOM 13376 C C . PHE H 1 198 ? -5.61507 66.81680 -27.58785 1.000 30.62443 190 PHE H C 1
ATOM 13377 O O . PHE H 1 198 ? -4.89911 65.86070 -27.32208 1.000 33.02756 190 PHE H O 1
ATOM 13385 N N . ALA H 1 199 ? -5.17394 68.06175 -27.56884 1.000 30.51021 191 ALA H N 1
ATOM 13386 C CA . ALA H 1 199 ? -3.90278 68.41357 -26.97208 1.000 33.40180 191 ALA H CA 1
ATOM 13387 C C . ALA H 1 199 ? -3.74855 67.80245 -25.57516 1.000 27.70022 191 ALA H C 1
ATOM 13388 O O . ALA H 1 199 ? -2.67552 67.33731 -25.20142 1.000 34.73361 191 ALA H O 1
ATOM 13390 N N . ILE H 1 200 ? -4.81338 67.81949 -24.77094 1.000 31.64864 192 ILE H N 1
ATOM 13391 C CA . ILE H 1 200 ? -4.75415 67.31138 -23.40299 1.000 31.50471 192 ILE H CA 1
ATOM 13392 C C . ILE H 1 200 ? -4.61631 65.77136 -23.41114 1.000 32.14475 192 ILE H C 1
ATOM 13393 O O . ILE H 1 200 ? -3.86221 65.19422 -22.61434 1.000 33.22964 192 ILE H O 1
ATOM 13398 N N . PHE H 1 201 ? -5.38456 65.11151 -24.28804 1.000 31.45829 193 PHE H N 1
ATOM 13399 C CA . PHE H 1 201 ? -5.38274 63.66052 -24.45715 1.000 32.62074 193 PHE H CA 1
ATOM 13400 C C . PHE H 1 201 ? -3.97687 63.23141 -24.82748 1.000 29.48711 193 PHE H C 1
ATOM 13401 O O . PHE H 1 201 ? -3.44585 62.24731 -24.28167 1.000 29.24841 193 PHE H O 1
ATOM 13409 N N . ALA H 1 202 ? -3.38597 64.02042 -25.72854 1.000 30.20807 194 ALA H N 1
ATOM 13410 C CA . ALA H 1 202 ? -2.01208 63.79631 -26.13584 1.000 30.47041 194 ALA H CA 1
ATOM 13411 C C . ALA H 1 202 ? -1.07982 63.92712 -24.93702 1.000 29.04158 194 ALA H C 1
ATOM 13412 O O . ALA H 1 202 ? -0.18387 63.11602 -24.80527 1.000 28.67244 194 ALA H O 1
ATOM 13414 N N . CYS H 1 203 ? -1.27954 64.94607 -24.08790 1.000 30.56736 195 CYS H N 1
ATOM 13415 C CA . CYS H 1 203 ? -0.45927 65.11289 -22.89006 1.000 33.11889 195 CYS H CA 1
ATOM 13416 C C . CYS H 1 203 ? -0.50321 63.86583 -21.99815 1.000 27.51869 195 CYS H C 1
ATOM 13417 O O . CYS H 1 203 ? 0.54984 63.41368 -21.51240 1.000 29.36799 195 CYS H O 1
ATOM 13420 N N . LEU H 1 204 ? -1.69224 63.27694 -21.82395 1.000 29.54368 196 LEU H N 1
ATOM 13421 C CA . LEU H 1 204 ? -1.84417 62.14488 -20.91901 1.000 30.01058 196 LEU H CA 1
ATOM 13422 C C . LEU H 1 204 ? -1.25543 60.87287 -21.54423 1.000 30.38733 196 LEU H C 1
ATOM 13423 O O . LEU H 1 204 ? -0.61737 60.07675 -20.85943 1.000 30.81237 196 LEU H O 1
ATOM 13428 N N . GLN H 1 205 ? -1.43071 60.74799 -22.86020 1.000 30.48769 197 GLN H N 1
ATOM 13429 C CA . GLN H 1 205 ? -0.85299 59.69100 -23.67641 1.000 32.56344 197 GLN H CA 1
ATOM 13430 C C . GLN H 1 205 ? 0.67003 59.60083 -23.53573 1.000 30.53960 197 GLN H C 1
ATOM 13431 O O . GLN H 1 205 ? 1.15392 58.48278 -23.51192 1.000 30.91073 197 GLN H O 1
ATOM 13437 N N . ARG H 1 206 ? 1.41114 60.72675 -23.54280 1.000 29.91290 198 ARG H N 1
ATOM 13438 C CA . ARG H 1 206 ? 2.87116 60.70560 -23.47210 1.000 27.62490 198 ARG H CA 1
ATOM 13439 C C . ARG H 1 206 ? 3.36846 60.70543 -22.02220 1.000 27.66985 198 ARG H C 1
ATOM 13440 O O . ARG H 1 206 ? 4.57149 60.58429 -21.81546 1.000 26.76017 198 ARG H O 1
ATOM 13448 N N . THR H 1 207 ? 2.48268 60.84744 -21.03501 1.000 25.81528 199 THR H N 1
ATOM 13449 C CA . THR H 1 207 ? 2.92898 60.98929 -19.65709 1.000 29.91316 199 THR H CA 1
ATOM 13450 C C . THR H 1 207 ? 2.43003 59.83627 -18.80708 1.000 30.33744 199 THR H C 1
ATOM 13451 O O . THR H 1 207 ? 2.15030 60.04121 -17.62900 1.000 29.80761 199 THR H O 1
ATOM 13455 N N . GLY H 1 208 ? 2.29479 58.64633 -19.40914 1.000 31.46971 200 GLY H N 1
ATOM 13456 C CA . GLY H 1 208 ? 2.14582 57.40629 -18.64821 1.000 31.00251 200 GLY H CA 1
ATOM 13457 C C . GLY H 1 208 ? 0.75674 56.78344 -18.71997 1.000 33.69975 200 GLY H C 1
ATOM 13458 O O . GLY H 1 208 ? 0.45082 55.92440 -17.88998 1.000 39.83855 200 GLY H O 1
ATOM 13459 N N . SER H 1 209 ? -0.10240 57.27660 -19.62576 1.000 32.42869 201 SER H N 1
ATOM 13460 C CA . SER H 1 209 ? -1.48947 56.82375 -19.76951 1.000 36.16288 201 SER H CA 1
ATOM 13461 C C . SER H 1 209 ? -1.83680 56.57590 -21.23045 1.000 36.26049 201 SER H C 1
ATOM 13462 O O . SER H 1 209 ? -2.61584 57.33803 -21.79423 1.000 35.48858 201 SER H O 1
ATOM 13465 N N . PRO H 1 210 ? -1.25604 55.54990 -21.89266 1.000 37.16675 202 PRO H N 1
ATOM 13466 C CA . PRO H 1 210 ? -1.45436 55.36303 -23.33863 1.000 35.98595 202 PRO H CA 1
ATOM 13467 C C . PRO H 1 210 ? -2.83650 54.89421 -23.76438 1.000 33.95259 202 PRO H C 1
ATOM 13468 O O . PRO H 1 210 ? -3.15674 54.87433 -24.93232 1.000 34.75844 202 PRO H O 1
ATOM 13472 N N . VAL H 1 211 ? -3.65635 54.48322 -22.81324 1.000 36.67011 203 VAL H N 1
ATOM 13473 C CA . VAL H 1 211 ? -4.98146 54.00538 -23.13401 1.000 34.41321 203 VAL H CA 1
ATOM 13474 C C . VAL H 1 211 ? -5.97725 55.03144 -22.60872 1.000 33.57129 203 VAL H C 1
ATOM 13475 O O . VAL H 1 211 ? -6.03697 55.30535 -21.39769 1.000 33.21769 203 VAL H O 1
ATOM 13479 N N . MET H 1 212 ? -6.83039 55.50160 -23.51651 1.000 30.55951 204 MET H N 1
ATOM 13480 C CA . MET H 1 212 ? -7.95322 56.33468 -23.10721 1.000 34.71136 204 MET H CA 1
ATOM 13481 C C . MET H 1 212 ? -9.27130 55.54582 -23.13300 1.000 37.12144 204 MET H C 1
ATOM 13482 O O . MET H 1 212 ? -9.61158 54.92393 -24.13997 1.000 38.40534 204 MET H O 1
ATOM 13487 N N . VAL H 1 213 ? -10.03807 55.65281 -22.04383 1.000 35.15893 205 VAL H N 1
ATOM 13488 C CA . VAL H 1 213 ? -11.34911 55.03493 -21.93361 1.000 38.80050 205 VAL H CA 1
ATOM 13489 C C . VAL H 1 213 ? -12.41100 56.13504 -21.94730 1.000 40.22312 205 VAL H C 1
ATOM 13490 O O . VAL H 1 213 ? -12.33474 57.06497 -21.15924 1.000 40.03900 205 VAL H O 1
ATOM 13494 N N . TYR H 1 214 ? -13.40619 56.01722 -22.84410 1.000 45.06562 206 TYR H N 1
ATOM 13495 C CA . TYR H 1 214 ? -14.50111 56.98134 -22.93180 1.000 45.98484 206 TYR H CA 1
ATOM 13496 C C . TYR H 1 214 ? -15.82826 56.27750 -23.27958 1.000 47.14660 206 TYR H C 1
ATOM 13497 O O . TYR H 1 214 ? -15.84052 55.30956 -24.04365 1.000 45.23872 206 TYR H O 1
ATOM 13506 N N . PRO H 1 215 ? -17.00510 56.69258 -22.72830 1.000 50.82314 207 PRO H N 1
ATOM 13507 C CA . PRO H 1 215 ? -18.30725 56.20475 -23.21607 1.000 49.50803 207 PRO H CA 1
ATOM 13508 C C . PRO H 1 215 ? -18.76445 56.87890 -24.50892 1.000 50.62253 207 PRO H C 1
ATOM 13509 O O . PRO H 1 215 ? -19.78739 57.55801 -24.52966 1.000 50.22537 207 PRO H O 1
ATOM 13513 N N . GLY H 1 216 ? -17.99770 56.65891 -25.58510 1.000 46.74215 208 GLY H N 1
ATOM 13514 C CA . GLY H 1 216 ? -18.28092 57.18504 -26.90900 1.000 47.52144 208 GLY H CA 1
ATOM 13515 C C . GLY H 1 216 ? -17.04311 57.07199 -27.79226 1.000 49.21699 208 GLY H C 1
ATOM 13516 O O . GLY H 1 216 ? -16.02408 56.53285 -27.37052 1.000 52.99264 208 GLY H O 1
ATOM 13517 N N . SER H 1 217 ? -17.14832 57.53710 -29.03220 1.000 44.87287 209 SER H N 1
ATOM 13518 C CA . SER H 1 217 ? -15.99949 57.60705 -29.90344 1.000 49.73283 209 SER H CA 1
ATOM 13519 C C . SER H 1 217 ? -15.77042 59.06905 -30.26137 1.000 49.89737 209 SER H C 1
ATOM 13520 O O . SER H 1 217 ? -16.61427 59.92812 -29.97112 1.000 51.48581 209 SER H O 1
ATOM 13523 N N . PHE H 1 218 ? -14.60552 59.31098 -30.86759 1.000 47.78743 210 PHE H N 1
ATOM 13524 C CA . PHE H 1 218 ? -14.22550 60.60799 -31.39756 1.000 49.26671 210 PHE H CA 1
ATOM 13525 C C . PHE H 1 218 ? -13.73181 60.41905 -32.82968 1.000 49.89224 210 PHE H C 1
ATOM 13526 O O . PHE H 1 218 ? -12.65291 59.87096 -33.03895 1.000 47.06716 210 PHE H O 1
ATOM 13534 N N . SER H 1 219 ? -14.50796 60.90721 -33.80248 1.000 50.07501 211 SER H N 1
ATOM 13535 C CA . SER H 1 219 ? -14.19828 60.70729 -35.21456 1.000 51.79653 211 SER H CA 1
ATOM 13536 C C . SER H 1 219 ? -12.71831 60.95216 -35.49085 1.000 46.22920 211 SER H C 1
ATOM 13537 O O . SER H 1 219 ? -12.05652 60.11114 -36.09005 1.000 45.45679 211 SER H O 1
ATOM 13540 N N . THR H 1 220 ? -12.22311 62.13608 -35.10686 1.000 45.44965 212 THR H N 1
ATOM 13541 C CA . THR H 1 220 ? -10.95216 62.62999 -35.62308 1.000 48.58004 212 THR H CA 1
ATOM 13542 C C . THR H 1 220 ? -9.80614 61.76583 -35.09639 1.000 45.52523 212 THR H C 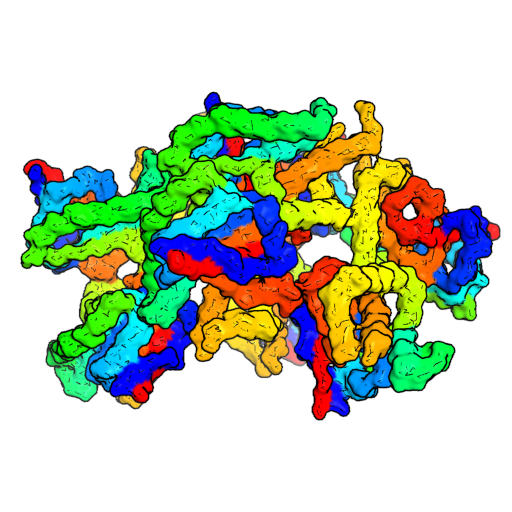1
ATOM 13543 O O . THR H 1 220 ? -8.86932 61.51079 -35.83660 1.000 43.81889 212 THR H O 1
ATOM 13547 N N . LEU H 1 221 ? -9.89893 61.32674 -33.83140 1.000 44.48218 213 LEU H N 1
ATOM 13548 C CA . LEU H 1 221 ? -8.88789 60.47758 -33.21668 1.000 44.58328 213 LEU H CA 1
ATOM 13549 C C . LEU H 1 221 ? -8.89017 59.11964 -33.91779 1.000 46.89160 213 LEU H C 1
ATOM 13550 O O . LEU H 1 221 ? -7.83229 58.55555 -34.19105 1.000 47.89977 213 LEU H O 1
ATOM 13555 N N . SER H 1 222 ? -10.09228 58.60879 -34.20058 1.000 43.68887 214 SER H N 1
ATOM 13556 C CA . SER H 1 222 ? -10.23056 57.34486 -34.91265 1.000 48.72182 214 SER H CA 1
ATOM 13557 C C . SER H 1 222 ? -9.59684 57.43890 -36.29978 1.000 46.80151 214 SER H C 1
ATOM 13558 O O . SER H 1 222 ? -8.87402 56.54386 -36.72200 1.000 48.84625 214 SER H O 1
ATOM 13561 N N . GLU H 1 223 ? -9.79886 58.56398 -36.97465 1.000 45.33344 215 GLU H N 1
ATOM 13562 C CA . GLU H 1 223 ? -9.32313 58.72504 -38.33573 1.000 49.49917 215 GLU H CA 1
ATOM 13563 C C . GLU H 1 223 ? -7.80012 58.83888 -38.33504 1.000 50.47745 215 GLU H C 1
ATOM 13564 O O . GLU H 1 223 ? -7.14335 58.25988 -39.20322 1.000 49.49442 215 GLU H O 1
ATOM 13570 N N . ILE H 1 224 ? -7.24384 59.57675 -37.35509 1.000 49.57694 216 ILE H N 1
ATOM 13571 C CA . ILE H 1 224 ? -5.80080 59.76059 -37.24938 1.000 50.13315 216 ILE H CA 1
ATOM 13572 C C . ILE H 1 224 ? -5.14690 58.39151 -37.05262 1.000 47.36593 216 ILE H C 1
ATOM 13573 O O . ILE H 1 224 ? -4.16707 58.05446 -37.71585 1.000 48.45429 216 ILE H O 1
ATOM 13578 N N . ALA H 1 225 ? -5.69979 57.60449 -36.13457 1.000 46.21636 217 ALA H N 1
ATOM 13579 C CA . ALA H 1 225 ? -5.13685 56.30141 -35.80579 1.000 53.12472 217 ALA H CA 1
ATOM 13580 C C . ALA H 1 225 ? -5.28919 55.31252 -36.96984 1.000 54.15989 217 ALA H C 1
ATOM 13581 O O . ALA H 1 225 ? -4.70130 54.23645 -36.93005 1.000 57.15332 217 ALA H O 1
ATOM 13583 N N . GLN H 1 226 ? -6.09037 55.67368 -37.97965 1.000 50.72505 218 GLN H N 1
ATOM 13584 C CA . GLN H 1 226 ? -6.31269 54.85880 -39.16066 1.000 53.41137 218 GLN H CA 1
ATOM 13585 C C . GLN H 1 226 ? -5.35688 55.27479 -40.27383 1.000 56.80345 218 GLN H C 1
ATOM 13586 O O . GLN H 1 226 ? -5.29516 54.59386 -41.29190 1.000 58.60049 218 GLN H O 1
ATOM 13592 N N . GLY H 1 227 ? -4.63873 56.39570 -40.09289 1.000 56.67904 219 GLY H N 1
ATOM 13593 C CA . GLY H 1 227 ? -3.67689 56.88068 -41.08505 1.000 52.36910 219 GLY H CA 1
ATOM 13594 C C . GLY H 1 227 ? -4.26697 57.95281 -42.00584 1.000 54.22108 219 GLY H C 1
ATOM 13595 O O . GLY H 1 227 ? -3.58910 58.47181 -42.88794 1.000 55.98109 219 GLY H O 1
ATOM 13596 N N . LYS H 1 228 ? -5.52488 58.32892 -41.75955 1.000 54.64970 220 LYS H N 1
ATOM 13597 C CA . LYS H 1 228 ? -6.24696 59.23807 -42.63033 1.000 55.45455 220 LYS H CA 1
ATOM 13598 C C . LYS H 1 228 ? -5.86776 60.69601 -42.36829 1.000 52.89997 220 LYS H C 1
ATOM 13599 O O . LYS H 1 228 ? -6.31383 61.55811 -43.11113 1.000 53.99353 220 LYS H O 1
ATOM 13605 N N . HIS H 1 229 ? -5.05652 61.00384 -41.34043 1.000 53.39227 221 HIS H N 1
ATOM 13606 C CA . HIS H 1 229 ? -4.59234 62.37178 -41.18042 1.000 53.97680 221 HIS H CA 1
ATOM 13607 C C . HIS H 1 229 ? -3.09928 62.39960 -40.87673 1.000 53.84208 221 HIS H C 1
ATOM 13608 O O . HIS H 1 229 ? -2.68301 62.75847 -39.77278 1.000 50.79781 221 HIS H O 1
ATOM 13615 N N . PRO H 1 230 ? -2.24452 62.07560 -41.87093 1.000 57.80664 222 PRO H N 1
ATOM 13616 C CA . PRO H 1 230 ? -0.80149 61.91443 -41.64624 1.000 50.45360 222 PRO H CA 1
ATOM 13617 C C . PRO H 1 230 ? 0.00373 63.14131 -41.21331 1.000 50.54909 222 PRO H C 1
ATOM 13618 O O . PRO H 1 230 ? 1.13881 62.99016 -40.77156 1.000 53.68015 222 PRO H O 1
ATOM 13622 N N . GLY H 1 231 ? -0.56018 64.34838 -41.35010 1.000 51.98970 223 GLY H N 1
ATOM 13623 C CA . GLY H 1 231 ? 0.07705 65.56928 -40.86413 1.000 48.30323 223 GLY H CA 1
ATOM 13624 C C . GLY H 1 231 ? -0.29961 65.90420 -39.41103 1.000 48.55046 223 GLY H C 1
ATOM 13625 O O . GLY H 1 231 ? 0.32360 66.76109 -38.79209 1.000 47.45509 223 GLY H O 1
ATOM 13626 N N . ALA H 1 232 ? -1.32557 65.22826 -38.87487 1.000 47.74588 224 ALA H N 1
ATOM 13627 C CA . ALA H 1 232 ? -1.74427 65.40219 -37.49777 1.000 48.37211 224 ALA H CA 1
ATOM 13628 C C . ALA H 1 232 ? -0.69713 64.80601 -36.55503 1.000 50.08750 224 ALA H C 1
ATOM 13629 O O . ALA H 1 232 ? 0.08970 63.94296 -36.92526 1.000 48.40511 224 ALA H O 1
ATOM 13631 N N . PRO H 1 233 ? -0.64483 65.27691 -35.29601 1.000 50.66682 225 PRO H N 1
ATOM 13632 C CA . PRO H 1 233 ? 0.42133 64.89272 -34.36726 1.000 46.43722 225 PRO H CA 1
ATOM 13633 C C . PRO H 1 233 ? 0.53623 63.39769 -34.09740 1.000 42.19026 225 PRO H C 1
ATOM 13634 O O . PRO H 1 233 ? -0.45476 62.74876 -33.74925 1.000 41.75852 225 PRO H O 1
ATOM 13638 N N . GLU H 1 234 ? 1.77515 62.90257 -34.21970 1.000 40.99273 226 GLU H N 1
ATOM 13639 C CA . GLU H 1 234 ? 2.08004 61.48953 -34.08787 1.000 48.96474 226 GLU H CA 1
ATOM 13640 C C . GLU H 1 234 ? 1.58827 61.00147 -32.73781 1.000 44.24115 226 GLU H C 1
ATOM 13641 O O . GLU H 1 234 ? 1.05818 59.91152 -32.60979 1.000 44.89401 226 GLU H O 1
ATOM 13647 N N . GLU H 1 235 ? 1.69456 61.87938 -31.75376 1.000 43.14295 227 GLU H N 1
ATOM 13648 C CA . GLU H 1 235 ? 1.24181 61.58332 -30.41169 1.000 40.31441 227 GLU H CA 1
ATOM 13649 C C . GLU H 1 235 ? -0.20724 61.08747 -30.41943 1.000 44.14109 227 GLU H C 1
ATOM 13650 O O . GLU H 1 235 ? -0.57817 60.21944 -29.61742 1.000 44.01391 227 GLU H O 1
ATOM 13656 N N . LEU H 1 236 ? -1.05637 61.62163 -31.30321 1.000 41.27449 228 LEU H N 1
ATOM 13657 C CA . LEU H 1 236 ? -2.44542 61.16377 -31.30896 1.000 44.61744 228 LEU H CA 1
ATOM 13658 C C . LEU H 1 236 ? -2.57873 59.88385 -32.14404 1.000 41.46500 228 LEU H C 1
ATOM 13659 O O . LEU H 1 236 ? -3.43776 59.03792 -31.91293 1.000 41.02473 228 LEU H O 1
ATOM 13664 N N . ARG H 1 237 ? -1.68294 59.74484 -33.11223 1.000 42.09030 229 ARG H N 1
ATOM 13665 C CA . ARG H 1 237 ? -1.57023 58.52889 -33.90035 1.000 45.27152 229 ARG H CA 1
ATOM 13666 C C . ARG H 1 237 ? -1.34216 57.34079 -32.97250 1.000 46.84963 229 ARG H C 1
ATOM 13667 O O . ARG H 1 237 ? -1.83833 56.24986 -33.24448 1.000 46.72540 229 ARG H O 1
ATOM 13675 N N . ASP H 1 238 ? -0.63290 57.55263 -31.84863 1.000 45.28689 230 ASP H N 1
ATOM 13676 C CA . ASP H 1 238 ? -0.27984 56.44152 -30.97479 1.000 43.33883 230 ASP H CA 1
ATOM 13677 C C . ASP H 1 238 ? -1.35464 56.20955 -29.91258 1.000 41.43101 230 ASP H C 1
ATOM 13678 O O . ASP H 1 238 ? -1.27558 55.23648 -29.16468 1.000 40.42000 230 ASP H O 1
ATOM 13683 N N . LEU H 1 239 ? -2.33753 57.10864 -29.81631 1.000 41.42332 231 LEU H N 1
ATOM 13684 C CA . LEU H 1 239 ? -3.32332 57.02266 -28.75011 1.000 38.22155 231 LEU H CA 1
ATOM 13685 C C . LEU H 1 239 ? -4.24149 55.82077 -28.97702 1.000 39.92609 231 LEU H C 1
ATOM 13686 O O . LEU H 1 239 ? -4.60975 55.51790 -30.10996 1.000 40.42982 231 LEU H O 1
ATOM 13691 N N . ILE H 1 240 ? -4.59533 55.13172 -27.88000 1.000 37.16562 232 ILE H N 1
ATOM 13692 C CA . ILE H 1 240 ? -5.53045 54.02682 -27.91189 1.000 35.70287 232 ILE H CA 1
ATOM 13693 C C . ILE H 1 240 ? -6.80526 54.48889 -27.23659 1.000 36.33375 232 ILE H C 1
ATOM 13694 O O . ILE H 1 240 ? -6.78698 54.83380 -26.07357 1.000 36.73575 232 ILE H O 1
ATOM 13699 N N . VAL H 1 241 ? -7.90942 54.42906 -27.96437 1.000 37.15973 233 VAL H N 1
ATOM 13700 C CA . VAL H 1 241 ? -9.20327 54.83016 -27.44607 1.000 35.73910 233 VAL H CA 1
ATOM 13701 C C . VAL H 1 241 ? -10.11638 53.61324 -27.36098 1.000 39.35035 233 VAL H C 1
ATOM 13702 O O . VAL H 1 241 ? -10.45765 52.99936 -28.36195 1.000 41.14287 233 VAL H O 1
ATOM 13706 N N . VAL H 1 242 ? -10.55315 53.32419 -26.14591 1.000 37.11493 234 VAL H N 1
ATOM 13707 C CA . VAL H 1 242 ? -11.52421 52.27927 -25.91879 1.000 41.47207 234 VAL H CA 1
ATOM 13708 C C . VAL H 1 242 ? -12.86208 52.94138 -25.61646 1.000 43.10784 234 VAL H C 1
ATOM 13709 O O . VAL H 1 242 ? -13.04080 53.49731 -24.51538 1.000 37.13534 234 VAL H O 1
ATOM 13713 N N . SER H 1 243 ? -13.76630 52.83056 -26.60528 1.000 41.65609 235 SER H N 1
ATOM 13714 C CA . SER H 1 243 ? -15.13323 53.33469 -26.49596 1.000 46.10573 235 SER H CA 1
ATOM 13715 C C . SER H 1 243 ? -16.02120 52.28973 -25.83586 1.000 46.96004 235 SER H C 1
ATOM 13716 O O . SER H 1 243 ? -16.22142 51.21979 -26.39190 1.000 51.47849 235 SER H O 1
ATOM 13719 N N . LEU H 1 244 ? -16.59392 52.63669 -24.68771 1.000 51.07700 236 LEU H N 1
ATOM 13720 C CA . LEU H 1 244 ? -17.44886 51.74072 -23.93561 1.000 50.95845 236 LEU H CA 1
ATOM 13721 C C . LEU H 1 244 ? -18.93191 51.91890 -24.26628 1.000 57.60069 236 LEU H C 1
ATOM 13722 O O . LEU H 1 244 ? -19.43878 53.03194 -24.17209 1.000 57.60839 236 LEU H O 1
ATOM 13727 N N . HIS H 1 245 ? -19.62808 50.80199 -24.55123 1.000 61.32964 237 HIS H N 1
ATOM 13728 C CA . HIS H 1 245 ? -21.08510 50.74615 -24.62593 1.000 66.18843 237 HIS H CA 1
ATOM 13729 C C . HIS H 1 245 ? -21.66184 50.54510 -23.22783 1.000 67.98224 237 HIS H C 1
ATOM 13730 O O . HIS H 1 245 ? -21.32179 49.57501 -22.54998 1.000 64.37281 237 HIS H O 1
ATOM 13737 N N . LEU H 1 246 ? -22.57966 51.42916 -22.82857 1.000 69.30808 238 LEU H N 1
ATOM 13738 C CA . LEU H 1 246 ? -23.30042 51.26013 -21.57743 1.000 73.27589 238 LEU H CA 1
ATOM 13739 C C . LEU H 1 246 ? -24.69953 50.70730 -21.85119 1.000 75.77165 238 LEU H C 1
ATOM 13740 O O . LEU H 1 246 ? -25.32070 51.05244 -22.84903 1.000 75.48407 238 LEU H O 1
ATOM 13745 N N . LYS H 1 247 ? -25.16644 49.81727 -20.96616 1.000 75.54171 239 LYS H N 1
ATOM 13746 C CA . LYS H 1 247 ? -26.41455 49.09642 -21.15396 1.000 76.54119 239 LYS H CA 1
ATOM 13747 C C . LYS H 1 247 ? -27.06730 48.83038 -19.80584 1.000 74.42315 239 LYS H C 1
ATOM 13748 O O . LYS H 1 247 ? -26.38510 48.73422 -18.78699 1.000 72.02680 239 LYS H O 1
ATOM 13754 N N . GLY H 1 248 ? -28.40132 48.73752 -19.82958 1.000 76.96179 240 GLY H N 1
ATOM 13755 C CA . GLY H 1 248 ? -29.18009 48.49550 -18.62943 1.000 76.17194 240 GLY H CA 1
ATOM 13756 C C . GLY H 1 248 ? -29.38920 47.01050 -18.40651 1.000 79.00395 240 GLY H C 1
ATOM 13757 O O . GLY H 1 248 ? -28.95702 46.56237 -17.33963 1.000 79.70791 240 GLY H O 1
#

Foldseek 3Di:
DKAKDFPDKPPPVCPPVVLVAQEAEEEDDFPDPCVPLVNVLNQLVVNLVRHAEYEYEQAQQLQLLVCCQPVVDDNVVSNVVSVVSSVVSCVVNVVSNVVSNVRHDYHYDYLVVLCVDVQLVVQLVLQVVCLVVPPVLVCLLLVVLVVFVPDPVVSVVSSVSSSNSVSSVLSSQLSCCPPRHQEYEYQDDRRSLRCLLVPNSVSRDVSSVSHMYGHMHMGD/DKAKDFPAKPPNVCPPPPLVAQEAEEEDDFPDPCCDQVNVLNVLVVNLVRHQEYEYEQAQQLQLLVCCLPVVDDNVVSNVVSNVRSVVSCVPNVVSNVVSNVRHDYHYDYLVNLCVDVQLVVQLVLLVVCLVPPVVLVVLLLVVLCVVCVVPCVVNDPVRSVVSSVSVSSSVSSVVSSLLVCCPVRHQEYEYQDDRVSLSCLCVVVRVSRDCSSVSHMYGHMHMDD/DKAKDFPAKFPNVCPPPPLVAQEAEEEAEFPDPCVDLVNVLNVLVVNLVRHQEYEYEYAQQLQLLVCCLPVVDDNVVSNVVSVVRSVVCCVPNVVSNVVSNVRYDYHYDYLVVLCVDVQLVVQLVLQVVCLVVPPVLVCLLLVVVVVPVSSVSSSSSVSSVLSSLLSCCVPRHQEYEYQDDRRSLSCLCVVVCVSRDVSSVSHMYGHMHMGD/DKAKDFPAKFPNVCPPPPLVAQEAEEEDDFPDPCVPLVNVLNQLVVCLVRHQEYEYEQAQQLQLLVCCPVPVDDSVVSNVVSVVSSVVSCVVNVVSNVVSNVRHDYHYDYLVNLCPDVQLVVQLVLLVVLLVPPVVLVCLLLVVLPVVSSVSSSSSVSSVLSSLLVCCPVRHQEYEYQDDRRSLSCLCVCNSVSHDVSSVSHMYRHMHMDD/DKAKDFPAKFPNVCPPPPLVAQEAEEEDDFPDPCVPQVNVLNVLVVNLVRHQEYEYEQAQQLQLLVCCPPVVDDSVVSNVVSVVSSVVSCVVNVVSNVVSNVRHDYHYDYLVNLCVDVQLVVQLVLQVVCLVPPPVLVCLQLVVVVCVVVSSVSSSSSVSSVLSSLLSCCVVRHQEYEYQDDRRSLSCLCVVVRVSHDVSSVSHMYGHMHMDD/DKAKDFPAKFPNVCVPPPLVAQEAEEEDEFPDPCLPLVNVLNQLVVCLVRHAEYEYEYAQQLQLLVCCQVVVDDSVVSNVVSVVSSVVSCVVNVVSNVVRNVRHDYHYDYLVVLCVDVQLVVQLVQQVVCLVVPPQLVCLLLVVVPVVVSSVSSSSSVSSVLSSLLVCCPPRHQEYEYQDDRRSLSCLLVVNRVSHDPSSVSHMYRHMHMDD/DKAKDFPAKFPNVCPVPPLVAQEAEEEDEFPDPCCPQVNVLNQLVVCLVRHQEYEYEQAQQLQLLVCCPPVVDDSVVSNVVSVVSSVVSCVPRVVSNVVSNVRHDYHYDYLVNLCPDVQLVVQLVLQVVCLVPPPVLVCLLLVVVCPVSSVSSSSSVSSVLSSLLSCCPPRHQEYEYQDDRRSLSCLCVCNSVSHDVSSVSHMYGHMHMDD/DKAKDFPAKFPNVCVPVVLVAQEAEEEDEFPDPCLPQVNVLNVLVVNLVRHQEYEYEQAQQLCLLVCCLPVVDDNVVSNVVSNVRSVVSCVVRVVSNVVSNVRHDYHYDYLVVLCPDPQLVVQLVLLVVCCVPPDVLVCLLLVVVVVVPVVSSVSNSSSVSSVLSSLLVCCVVRHQEYEYQDDRRSLSCLCVVNRVSHDVSSVSHMYGHMDMDD

InterPro domains:
  IPR030903 Cyclodipeptide synthase [PF16715] (27-193)
  IPR030903 Cyclodipeptide synthase [TIGR04539] (24-235)
  IPR038622 Cyclodipeptide synthase superfamily [G3DSA:3.40.50.11710] (22-238)

Sequence (1719 aa):
RYKAEIGSVSPTTSRDTFEDHDTCFLGVSLENSNFKPAKVDAMAKWISRRFSQCTVLIGDSIHRITLESTRSMPPRAALDDALRLGREFVESRQPVFESFRDRTKFTFVTCSEVQSWGLYGDYHERLRQHYDQDAAFRGSVEAFGRDYGVSAQELDHRIRKSSEYFLEEFAIFACLQRTGSPVMVYPGSFSTLSEIAQGKHPGAPEELRDLIVVSLHLKGRYKAEIGSVSPTTSRDTFEDHDTCFLGVSLENSNFKPAKVDAMAKWISRRFSQCTVLIGDSIHRITLESTRSMPPRAALDDALRLGREFVESRQPVFESFRDRTKFTFVTCSEVQSWGLYGDYHERLRQHYDQDAAFRGSVEAFGRDYHGKRSEGVSAQELDHRIRKSSEYFLEEFAIFACLQRTGSPVMVYPGSFSTLSEIAQGKHPGAPEELRDLIVVSLHLKGRYKAEIGSVSPTTSRDTFEDHDTCFLGVSLENSNFKPAKVDAMAKWISRRFSQCTVLIGDSIHRITLESTRSMPPRAALDDALRLGREFVESRQPVFESFRDRTKFTFVTCSEVQSWGLYGDYHERLRQHYDQDAAFRGSVEAFGRLDHRIRKSSEYFLEEFAIFACLQRTGSPVMVYPGSFSTLSEIAQGKHPGAPEELRDLIVVSLHLKGRYKAEIGSVSPTTSRDTFEDHDTCFLGVSLENSNFKPAKVDAMAKWISRRFSQCTVLIGDSIHRITLESTRSMPPRAALDDALRLGREFVESRQPVFESFRDRTKFTFVTCSEVQSWGLYGDYHERLRQHYDQDAAFRGSVEAFGRDHRIRKSSEYFLEEFAIFACLQRTGSPVMVYPGSFSTLSEIAQGKHPGAPEELRDLIVVSLHLKGRYKAEIGSVSPTTSRDTFEDHDTCFLGVSLENSNFKPAKVDAMAKWISRRFSQCTVLIGDSIHRITLESTRSMPPRAALDDALRLGREFVESRQPVFESFRDRTKFTFVTCSEVQSWGLYGDYHERLRQHYDQDAAFRGSVEAFGRDLDHRIRKSSEYFLEEFAIFACLQRTGSPVMVYPGSFSTLSEIAQGKHPGAPEELRDLIVVSLHLKGRYKAEIGSVSPTTSRDTFEDHDTCFLGVSLENSNFKPAKVDAMAKWISRRFSQCTVLIGDSIHRITLESTRSMPPRAALDDALRLGREFVESRQPVFESFRDRTKFTFVTCSEVQSWGLYGDYHERLRQHYDQDAAFRGSVEAFGRLDHRIRKSSEYFLEEFAIFACLQRTGSPVMVYPGSFSTLSEIAQGKHPGAPEELRDLIVVSLHLKGRYKAEIGSVSPTTSRDTFEDHDTCFLGVSLENSNFKPAKVDAMAKWISRRFSQCTVLIGDSIHRITLESTRSMPPRAALDDALRLGREFVESRQPVFESFRDRTKFTFVTCSEVQSWGLYGDYHERLRQHYDQDAAFRGSVEAFGRDHRIRKSSEYFLEEFAIFACLQRTGSPVMVYPGSFSTLSEIAQGKHPGAPEELRDLIVVSLHLKGRYKAEIGSVSPTTSRDTFEDHDTCFLGVSLENSNFKPAKVDAMAKWISRRFSQCTVLIGDSIHRITLESTRSMPPRAALDDALRLGREFVESRQPVFESFRDRTKFTFVTCSEVQSWGLYGDYHERLRQHYDQDAAFRGSVEAFGRDYLDHRIRKSSEYFLEEFAIFACLQRTGSPVMVYPGSFSTLSEIAQGKHPGAPEELRDLIVVSLHLKG